Protein 5JD3 (pdb70)

Secondary structure (DSSP, 8-state):
--SSPTT-EEEEEESHHHHTT--TTT-S-SSSSSSTTSHHHHHHHHHHHH-GGG--EEEEEE-TT--HHHHHHHHHHHTGGG--SEEEEE--HHHHHHHHHSTT-GGG---HHHHHHHHHHHHHHHGGGSSEEEEEPP--S---TTSHHHHHHHHHHHHHHHHHHHHT-EEE-HHHHHHHHTTTS-GGGT-TTSSS--HHHHHHHHHHHHHHTT-S--/--SSPTT-EEEEEESHHHHTT--TTT-S-SSSSSSTTSHHHHHHHHHHHH-GGG-PEEEEEE-TT--HHHHHHHHHHHTGGG--SEEEEE--HHHHHHHHHSTT-GGG---HHHHHHHHHHHHHHHTTTSSEEEEEPP------TTSHHHHHHHHHHHHHHHHHHHHT-EEE-HHHHHHHHTTTS-HHHH-TTSSS--HHHHHHHHHHHHHHTT-S--/--SSPTT-EEEEEESHHHHTT--TTSSS-SSSSSSTTSHHHHHHHHHHHH-TTT--EEEEEE-TT--HHHHHHTHHHHTGGG--SEEEEE--HHHHHHHHHS-S-GGG---HHHHHHHHHHHHHHHGGGSSEEEEEPP----S-TTSHHHHHHHHHHHHHHHHHHHHT-EEE-HHHHHHHHTTTS-GGGT-TTSSS--HHHHHHHHHHHHHHTT-S--/--SSPTT-EEEEEESHHHHTT--TTTTSSSSSSSSTTSHHHHHHHHHHHH-GGG--EEEEEE-TT--HHHHHHHHHHHTGGG--SEEEEE--HHHHHHHHHSTT-TTS---HHHHHHHHHHHHHHHTTTSSEEEEEPP------TTSHHHHHHHHHHHHHHHHHHHTTPEEE-HHHHHHHHTTTS-GGGT-TTSSS--HHHHHHHHHHHHHHTT-S--/--SSPTT-EEEEEESHHHHTT--TTTTS-SSSSSSTTSHHHHHHHHHHHH-TTT--EEEEEE-TT--HHHHHHSHHHHTGGG--SEEEEE--HHHHHHHHHSTT-TTTS--HHHHHHHHHHHHHHHTTTSSEEEEEPP------TTSHHHHHHHHHHHHHHHHHHHHT-EEE-HHHHHHHHTTTS-GGGT-TTSSS--HHHHHHHHHHHHHHTT-S--/--SSPTT-EEEEEESHHHHTT--GGGTS-SSSSSSTTSHHHHHHHHHHHH-GGG--EEEE---TT--HHHHHHSHHHHTGGG--SEEEEE--HHHHHHHHHSTT-TTT---HHHHHHHHHHHHHHHGGGSSEEEEEPP----S-TTSHHHHHHHHHHHHHHHHHHHHT-EEE-HHHHHHHHTTTS-GGGT-TTSSS--HHHHHHHHHHHHHHTT-S--/--SPTT-EEEEEESHHHHTT--GGGTT-SSSSSSTTSHHHHHHHHHHHH-GGG--EEEE---TT--HHHHHHSHHHHTGGG--SEEEEE--HHHHHHHHHSTT-GGGS--HHHHHHHHHHHHHHHGGGSSEEEEEPP------TTSHHHHHHHHHHHHHHHHHHHHT-EEE-HHHHHHHHTTTS-GGGT-TTSSS--HHHHHHHHHHHHHHTT-S--/--SSPTT-EEEEEESHHHHTT--GGGTT-SSSSSSTTSHHHHHHHHHHHH-TTT--EEEE---TT--HHHHHHTHHHHTGGG--SEEEEE--HHHHHHHHHSTT-TTT---HHHHHHHHHHHHHHHTTTSS-EEEEPP----S-TTSHHHHHHHHHHHHHHHHHHHHT-EEE-HHHHHHHHTTTS-GGGT-TTSSS--HHHHHHHHHHHHHHHT-S--

CATH classification: 3.40.50.1110

Nearest PDB structures (foldseek):
  5jd3-assembly1_A  TM=1.001E+00  e=4.676E-44  uncultured bacterium
  5bn1-assembly1_A  TM=9.820E-01  e=1.438E-30  Geobacillus stearothermophilus
  3rjt-assembly1_B  TM=9.812E-01  e=4.838E-30  Alicyclobacillus acidocaldarius subsp. acidocaldarius DSM 446
  4jhl-assembly1_A  TM=9.869E-01  e=8.873E-30  Geobacillus stearothermophilus
  4oao-assembly1_B  TM=9.706E-01  e=1.441E-29  Geobacillus stearothermophilus

Structure (mmCIF, N/CA/C/O backbone):
data_5JD3
#
_entry.id   5JD3
#
_cell.length_a   66.591
_cell.length_b   129.452
_cell.length_c   129.848
_cell.angle_alpha   90.00
_cell.angle_beta   97.49
_cell.angle_gamma   90.00
#
_symmetry.space_group_name_H-M   'P 1 21 1'
#
loop_
_entity.id
_entity.type
_entity.pdbx_description
1 polymer LAE5
2 non-polymer 'CHLORIDE ION'
3 non-polymer DI(HYDROXYETHYL)ETHER
4 non-polymer 'SULFATE ION'
5 water water
#
loop_
_atom_site.group_PDB
_atom_site.id
_atom_site.type_symbol
_atom_site.label_atom_id
_atom_site.label_alt_id
_atom_site.label_comp_id
_atom_site.label_asym_id
_atom_site.label_entity_id
_atom_site.label_seq_id
_atom_site.pdbx_PDB_ins_code
_atom_site.Cartn_x
_atom_site.Cartn_y
_atom_site.Cartn_z
_atom_site.occupancy
_atom_site.B_iso_or_equiv
_atom_site.auth_seq_id
_atom_site.auth_comp_id
_atom_site.auth_asym_id
_atom_site.auth_atom_id
_atom_site.pdbx_PDB_model_num
ATOM 1 N N . GLY A 1 21 ? -2.833 -36.866 9.695 1.00 67.19 0 GLY A N 1
ATOM 2 C CA . GLY A 1 21 ? -3.618 -35.653 9.550 1.00 66.16 0 GLY A CA 1
ATOM 3 C C . GLY A 1 21 ? -4.796 -35.603 10.501 1.00 64.66 0 GLY A C 1
ATOM 4 O O . GLY A 1 21 ? -5.793 -36.292 10.292 1.00 63.10 0 GLY A O 1
ATOM 5 N N . MET A 1 22 ? -4.679 -34.783 11.525 1.00 65.61 1 MET A N 1
ATOM 6 C CA . MET A 1 22 ? -5.720 -34.646 12.512 1.00 63.31 1 MET A CA 1
ATOM 7 C C . MET A 1 22 ? -6.989 -34.078 11.930 1.00 54.40 1 MET A C 1
ATOM 8 O O . MET A 1 22 ? -8.046 -34.495 12.252 1.00 53.51 1 MET A O 1
ATOM 13 N N . TYR A 1 23 ? -6.862 -33.152 11.032 1.00 48.10 2 TYR A N 1
ATOM 14 C CA . TYR A 1 23 ? -7.994 -32.481 10.410 1.00 44.91 2 TYR A CA 1
ATOM 15 C C . TYR A 1 23 ? -8.756 -33.451 9.516 1.00 40.66 2 TYR A C 1
ATOM 16 O O . TYR A 1 23 ? -9.978 -33.369 9.381 1.00 36.28 2 TYR A O 1
ATOM 25 N N . PHE A 1 24 ? -8.018 -34.379 8.917 1.00 41.42 3 PHE A N 1
ATOM 26 C CA . PHE A 1 24 ? -8.590 -35.347 7.992 1.00 38.00 3 PHE A CA 1
ATOM 27 C C . PHE A 1 24 ? -8.988 -36.641 8.690 1.00 35.83 3 PHE A C 1
ATOM 28 O O . PHE A 1 24 ? -8.226 -37.187 9.487 1.00 34.95 3 PHE A O 1
ATOM 36 N N . ALA A 1 25 ? -10.186 -37.129 8.390 1.00 34.50 4 ALA A N 1
ATOM 37 C CA . ALA A 1 25 ? -10.606 -38.438 8.868 1.00 35.70 4 ALA A CA 1
ATOM 38 C C . ALA A 1 25 ? -9.813 -39.512 8.134 1.00 36.13 4 ALA A C 1
ATOM 39 O O . ALA A 1 25 ? -9.384 -39.304 6.999 1.00 36.61 4 ALA A O 1
ATOM 41 N N . ALA A 1 26 ? -9.610 -40.653 8.782 1.00 34.64 5 ALA A N 1
ATOM 42 C CA . ALA A 1 26 ? -8.833 -41.734 8.188 1.00 33.71 5 ALA A CA 1
ATOM 43 C C . ALA A 1 26 ? -9.534 -42.317 6.965 1.00 35.88 5 ALA A C 1
ATOM 44 O O . ALA A 1 26 ? -10.756 -42.456 6.946 1.00 38.90 5 ALA A O 1
ATOM 46 N N . GLY A 1 27 ? -8.750 -42.648 5.944 1.00 33.61 6 GLY A N 1
ATOM 47 C CA . GLY A 1 27 ? -9.282 -43.254 4.737 1.00 36.37 6 GLY A CA 1
ATOM 48 C C . GLY A 1 27 ? -10.027 -42.284 3.841 1.00 39.22 6 GLY A C 1
ATOM 49 O O . GLY A 1 27 ? -10.767 -42.697 2.949 1.00 44.78 6 GLY A O 1
ATOM 50 N N . SER A 1 28 ? -9.829 -40.990 4.074 1.00 37.08 7 SER A N 1
ATOM 51 C CA . SER A 1 28 ? -10.517 -39.960 3.303 1.00 35.07 7 SER A CA 1
ATOM 52 C C . SER A 1 28 ? -9.797 -39.655 1.994 1.00 35.16 7 SER A C 1
ATOM 53 O O . SER A 1 28 ? -8.589 -39.860 1.879 1.00 35.65 7 SER A O 1
ATOM 56 N N . LYS A 1 29 ? -10.545 -39.164 1.010 1.00 33.64 8 LYS A N 1
ATOM 57 C CA . LYS A 1 29 ? -9.951 -38.745 -0.254 1.00 33.77 8 LYS A CA 1
ATOM 58 C C . LYS A 1 29 ? -9.937 -37.226 -0.382 1.00 29.86 8 LYS A C 1
ATOM 59 O O . LYS A 1 29 ? -10.983 -36.578 -0.341 1.00 29.91 8 LYS A O 1
ATOM 65 N N . LEU A 1 30 ? -8.742 -36.667 -0.540 1.00 26.64 9 LEU A N 1
ATOM 66 C CA . LEU A 1 30 ? -8.579 -35.229 -0.701 1.00 28.51 9 LEU A CA 1
ATOM 67 C C . LEU A 1 30 ? -8.264 -34.863 -2.148 1.00 30.51 9 LEU A C 1
ATOM 68 O O . LEU A 1 30 ? -7.289 -35.347 -2.723 1.00 27.46 9 LEU A O 1
ATOM 73 N N . VAL A 1 31 ? -9.096 -34.006 -2.731 1.00 31.92 10 VAL A N 1
ATOM 74 C CA . VAL A 1 31 ? -8.869 -33.524 -4.086 1.00 30.55 10 VAL A CA 1
ATOM 75 C C . VAL A 1 31 ? -8.335 -32.097 -4.057 1.00 32.40 10 VAL A C 1
ATOM 76 O O . VAL A 1 31 ? -8.986 -31.191 -3.537 1.00 35.13 10 VAL A O 1
ATOM 80 N N . ILE A 1 32 ? -7.142 -31.907 -4.611 1.00 26.37 11 ILE A N 1
ATOM 81 C CA . ILE A 1 32 ? -6.514 -30.593 -4.649 1.00 27.45 11 ILE A CA 1
ATOM 82 C C . ILE A 1 32 ? -6.499 -30.050 -6.073 1.00 26.31 11 ILE A C 1
ATOM 83 O O . ILE A 1 32 ? -5.910 -30.650 -6.973 1.00 21.56 11 ILE A O 1
ATOM 88 N N . ILE A 1 33 ? -7.151 -28.908 -6.270 1.00 26.40 12 ILE A N 1
ATOM 89 C CA . ILE A 1 33 ? -7.332 -28.347 -7.602 1.00 30.40 12 ILE A CA 1
ATOM 90 C C . ILE A 1 33 ? -6.802 -26.913 -7.673 1.00 32.56 12 ILE A C 1
ATOM 91 O O . ILE A 1 33 ? -6.909 -26.153 -6.710 1.00 32.18 12 ILE A O 1
ATOM 96 N N . GLY A 1 34 ? -6.209 -26.554 -8.809 1.00 32.82 13 GLY A N 1
ATOM 97 C CA . GLY A 1 34 ? -5.663 -25.221 -8.992 1.00 30.64 13 GLY A CA 1
ATOM 98 C C . GLY A 1 34 ? -4.896 -25.051 -10.291 1.00 32.82 13 GLY A C 1
ATOM 99 O O . GLY A 1 34 ? -5.163 -25.739 -11.276 1.00 33.70 13 GLY A O 1
ATOM 100 N N . ASP A 1 35 ? -3.937 -24.128 -10.290 1.00 31.00 14 ASP A N 1
ATOM 101 C CA . ASP A 1 35 ? -3.150 -23.838 -11.485 1.00 28.60 14 ASP A CA 1
ATOM 102 C C . ASP A 1 35 ? -1.875 -24.679 -11.556 1.00 24.21 14 ASP A C 1
ATOM 103 O O . ASP A 1 35 ? -1.838 -25.804 -11.058 1.00 26.28 14 ASP A O 1
ATOM 108 N N . SER A 1 36 ? -0.836 -24.127 -12.178 1.00 23.49 15 SER A N 1
ATOM 109 C CA . SER A 1 36 ? 0.407 -24.864 -12.404 1.00 29.49 15 SER A CA 1
ATOM 110 C C . SER A 1 36 ? 1.142 -25.170 -11.106 1.00 32.89 15 SER A C 1
ATOM 111 O O . SER A 1 36 ? 1.911 -26.128 -11.032 1.00 35.39 15 SER A O 1
ATOM 114 N N . ILE A 1 37 ? 0.909 -24.349 -10.087 1.00 33.05 16 ILE A N 1
ATOM 115 C CA . ILE A 1 37 ? 1.520 -24.567 -8.783 1.00 31.55 16 ILE A CA 1
ATOM 116 C C . ILE A 1 37 ? 0.975 -25.858 -8.175 1.00 25.73 16 ILE A C 1
ATOM 117 O O . ILE A 1 37 ? 1.673 -26.556 -7.440 1.00 25.75 16 ILE A O 1
ATOM 122 N N . THR A 1 38 ? -0.273 -26.177 -8.504 1.00 25.03 17 THR A N 1
ATOM 123 C CA . THR A 1 38 ? -0.869 -27.447 -8.110 1.00 22.52 17 THR A CA 1
ATOM 124 C C . THR A 1 38 ? -0.494 -28.538 -9.112 1.00 22.81 17 THR A C 1
ATOM 125 O O . THR A 1 38 ? -0.129 -29.649 -8.726 1.00 20.20 17 THR A O 1
ATOM 129 N N . ASP A 1 39 ? -0.589 -28.200 -10.396 1.00 23.75 18 ASP A N 1
ATOM 130 C CA . ASP A 1 39 ? -0.238 -29.105 -11.491 1.00 25.50 18 ASP A CA 1
ATOM 131 C C . ASP A 1 39 ? 1.160 -29.685 -11.307 1.00 25.60 18 ASP A C 1
ATOM 132 O O . ASP A 1 39 ? 1.324 -30.898 -11.173 1.00 28.28 18 ASP A O 1
ATOM 137 N N . ALA A 1 40 ? 2.158 -28.805 -11.316 1.00 24.48 19 ALA A N 1
ATOM 138 C CA . ALA A 1 40 ? 3.554 -29.177 -11.089 1.00 27.30 19 ALA A CA 1
ATOM 139 C C . ALA A 1 40 ? 4.062 -30.231 -12.075 1.00 25.92 19 ALA A C 1
ATOM 140 O O . ALA A 1 40 ? 4.950 -31.018 -11.748 1.00 24.48 19 ALA A O 1
ATOM 142 N N . GLY A 1 41 ? 3.495 -30.241 -13.277 1.00 24.72 20 GLY A N 1
ATOM 143 C CA . GLY A 1 41 ? 3.973 -31.108 -14.340 1.00 27.67 20 GLY A CA 1
ATOM 144 C C . GLY A 1 41 ? 3.527 -32.555 -14.245 1.00 31.28 20 GLY A C 1
ATOM 145 O O . GLY A 1 41 ? 4.209 -33.452 -14.739 1.00 36.87 20 GLY A O 1
ATOM 146 N N . ARG A 1 42 ? 2.380 -32.784 -13.614 1.00 30.10 21 ARG A N 1
ATOM 147 C CA . ARG A 1 42 ? 1.826 -34.130 -13.504 1.00 32.09 21 ARG A CA 1
ATOM 148 C C . ARG A 1 42 ? 1.421 -34.663 -14.874 1.00 31.69 21 ARG A C 1
ATOM 149 O O . ARG A 1 42 ? 1.213 -33.894 -15.812 1.00 32.82 21 ARG A O 1
ATOM 157 N N . ASP A 1 43 ? 1.316 -35.982 -14.987 1.00 32.09 22 ASP A N 1
ATOM 158 C CA . ASP A 1 43 ? 0.779 -36.592 -16.196 1.00 38.55 22 ASP A CA 1
ATOM 159 C C . ASP A 1 43 ? -0.742 -36.585 -16.114 1.00 35.67 22 ASP A C 1
ATOM 160 O O . ASP A 1 43 ? -1.334 -37.361 -15.364 1.00 34.16 22 ASP A O 1
ATOM 165 N N . LYS A 1 44 ? -1.367 -35.702 -16.885 1.00 35.13 23 LYS A N 1
ATOM 166 C CA . LYS A 1 44 ? -2.813 -35.511 -16.821 1.00 37.34 23 LYS A CA 1
ATOM 167 C C . LYS A 1 44 ? -3.586 -36.713 -17.357 1.00 43.75 23 LYS A C 1
ATOM 168 O O . LYS A 1 44 ? -4.786 -36.844 -17.116 1.00 48.01 23 LYS A O 1
ATOM 174 N N . GLY A 1 45 ? -2.895 -37.588 -18.081 1.00 43.03 24 GLY A N 1
ATOM 175 C CA . GLY A 1 45 ? -3.520 -38.771 -18.642 1.00 44.14 24 GLY A CA 1
ATOM 176 C C . GLY A 1 45 ? -3.926 -39.787 -17.591 1.00 48.31 24 GLY A C 1
ATOM 177 O O . GLY A 1 45 ? -4.682 -40.716 -17.876 1.00 52.38 24 GLY A O 1
ATOM 178 N N . ILE A 1 46 ? -3.427 -39.611 -16.371 1.00 50.35 25 ILE A N 1
ATOM 179 C CA . ILE A 1 46 ? -3.716 -40.543 -15.287 1.00 56.41 25 ILE A CA 1
ATOM 180 C C . ILE A 1 46 ? -4.936 -40.102 -14.481 1.00 56.14 25 ILE A C 1
ATOM 181 O O . ILE A 1 46 ? -5.693 -40.934 -13.982 1.00 61.10 25 ILE A O 1
ATOM 186 N N . GLY A 1 47 ? -5.118 -38.791 -14.350 1.00 52.03 26 GLY A N 1
ATOM 187 C CA . GLY A 1 47 ? -6.311 -38.251 -13.723 1.00 50.42 26 GLY A CA 1
ATOM 188 C C . GLY A 1 47 ? -6.174 -37.877 -12.259 1.00 48.11 26 GLY A C 1
ATOM 189 O O . GLY A 1 47 ? -7.171 -37.787 -11.543 1.00 47.96 26 GLY A O 1
ATOM 190 N N . GLY A 1 48 ? -4.944 -37.657 -11.807 1.00 46.63 27 GLY A N 1
ATOM 191 C CA . GLY A 1 48 ? -4.714 -37.226 -10.439 1.00 46.18 27 GLY A CA 1
ATOM 192 C C . GLY A 1 48 ? -4.269 -38.335 -9.507 1.00 48.96 27 GLY A C 1
ATOM 193 O O . GLY A 1 48 ? -3.483 -38.102 -8.590 1.00 50.84 27 GLY A O 1
ATOM 194 N N . GLU A 1 49 ? -4.782 -39.541 -9.729 1.00 50.39 28 GLU A N 1
ATOM 195 C CA . GLU A 1 49 ? -4.362 -40.702 -8.952 1.00 49.27 28 GLU A CA 1
ATOM 196 C C . GLU A 1 49 ? -3.700 -41.723 -9.864 1.00 47.55 28 GLU A C 1
ATOM 197 O O . GLU A 1 49 ? -4.228 -42.034 -10.929 1.00 51.13 28 GLU A O 1
ATOM 203 N N . GLY A 1 50 ? -2.558 -42.257 -9.444 1.00 43.71 29 GLY A N 1
ATOM 204 C CA . GLY A 1 50 ? -1.868 -43.246 -10.250 1.00 44.42 29 GLY A CA 1
ATOM 205 C C . GLY A 1 50 ? -0.514 -43.686 -9.728 1.00 45.67 29 GLY A C 1
ATOM 206 O O . GLY A 1 50 ? -0.143 -43.398 -8.591 1.00 45.38 29 GLY A O 1
ATOM 207 N N . LEU A 1 51 ? 0.229 -44.379 -10.585 1.00 46.30 30 LEU A N 1
ATOM 208 C CA . LEU A 1 51 ? 1.483 -45.014 -10.195 1.00 49.34 30 LEU A CA 1
ATOM 209 C C . LEU A 1 51 ? 2.715 -44.132 -10.399 1.00 56.46 30 LEU A C 1
ATOM 210 O O . LEU A 1 51 ? 3.569 -44.042 -9.516 1.00 64.44 30 LEU A O 1
ATOM 215 N N . PHE A 1 52 ? 2.812 -43.486 -11.558 1.00 55.08 31 PHE A N 1
ATOM 216 C CA . PHE A 1 52 ? 4.006 -42.711 -11.884 1.00 55.75 31 PHE A CA 1
ATOM 217 C C . PHE A 1 52 ? 3.689 -41.292 -12.351 1.00 51.67 31 PHE A C 1
ATOM 218 O O . PHE A 1 52 ? 3.012 -41.095 -13.359 1.00 50.48 31 PHE A O 1
ATOM 226 N N . ASN A 1 53 ? 4.207 -40.314 -11.611 1.00 40.83 32 ASN A N 1
ATOM 227 C CA . ASN A 1 53 ? 3.992 -38.893 -11.881 1.00 40.17 32 ASN A CA 1
ATOM 228 C C . ASN A 1 53 ? 2.512 -38.534 -11.988 1.00 39.58 32 ASN A C 1
ATOM 229 O O . ASN A 1 53 ? 2.073 -37.935 -12.969 1.00 41.16 32 ASN A O 1
ATOM 234 N N . ALA A 1 54 ? 1.746 -38.908 -10.970 1.00 39.07 33 ALA A N 1
ATOM 235 C CA . ALA A 1 54 ? 0.331 -38.569 -10.921 1.00 40.51 33 ALA A CA 1
ATOM 236 C C . ALA A 1 54 ? 0.120 -37.276 -10.144 1.00 31.60 33 ALA A C 1
ATOM 237 O O . ALA A 1 54 ? -0.918 -36.628 -10.272 1.00 32.91 33 ALA A O 1
ATOM 239 N N . HIS A 1 55 ? 1.115 -36.903 -9.344 1.00 32.01 34 HIS A N 1
ATOM 240 C CA . HIS A 1 55 ? 1.013 -35.728 -8.485 1.00 32.79 34 HIS A CA 1
ATOM 241 C C . HIS A 1 55 ? 2.013 -34.637 -8.858 1.00 30.65 34 HIS A C 1
ATOM 242 O O . HIS A 1 55 ? 1.987 -33.545 -8.292 1.00 28.73 34 HIS A O 1
ATOM 249 N N . GLY A 1 56 ? 2.893 -34.934 -9.807 1.00 32.15 35 GLY A N 1
ATOM 250 C CA . GLY A 1 56 ? 3.896 -33.973 -10.227 1.00 35.79 35 GLY A CA 1
ATOM 251 C C . GLY A 1 56 ? 5.075 -33.919 -9.275 1.00 34.93 35 GLY A C 1
ATOM 252 O O . GLY A 1 56 ? 5.348 -34.880 -8.555 1.00 33.95 35 GLY A O 1
ATOM 253 N N . SER A 1 57 ? 5.774 -32.789 -9.270 1.00 34.98 36 SER A N 1
ATOM 254 C CA . SER A 1 57 ? 6.949 -32.620 -8.422 1.00 33.97 36 SER A CA 1
ATOM 255 C C . SER A 1 57 ? 6.850 -31.353 -7.577 1.00 32.79 36 SER A C 1
ATOM 256 O O . SER A 1 57 ? 7.862 -30.725 -7.263 1.00 36.51 36 SER A O 1
ATOM 259 N N . GLY A 1 58 ? 5.626 -30.986 -7.210 1.00 29.88 37 GLY A N 1
ATOM 260 C CA . GLY A 1 58 ? 5.387 -29.786 -6.428 1.00 32.11 37 GLY A CA 1
ATOM 261 C C . GLY A 1 58 ? 4.905 -30.085 -5.021 1.00 31.24 37 GLY A C 1
ATOM 262 O O . GLY A 1 58 ? 5.190 -31.150 -4.475 1.00 30.62 37 GLY A O 1
ATOM 263 N N . TYR A 1 59 ? 4.163 -29.147 -4.438 1.00 27.42 38 TYR A N 1
ATOM 264 C CA . TYR A 1 59 ? 3.747 -29.263 -3.043 1.00 28.33 38 TYR A CA 1
ATOM 265 C C . TYR A 1 59 ? 2.732 -30.384 -2.838 1.00 27.26 38 TYR A C 1
ATOM 266 O O . TYR A 1 59 ? 2.689 -30.997 -1.772 1.00 25.67 38 TYR A O 1
ATOM 275 N N . VAL A 1 60 ? 1.918 -30.649 -3.856 1.00 26.25 39 VAL A N 1
ATOM 276 C CA . VAL A 1 60 ? 0.943 -31.732 -3.786 1.00 25.10 39 VAL A CA 1
ATOM 277 C C . VAL A 1 60 ? 1.656 -33.071 -3.618 1.00 24.06 39 VAL A C 1
ATOM 278 O O . VAL A 1 60 ? 1.258 -33.900 -2.799 1.00 20.79 39 VAL A O 1
ATOM 282 N N . ALA A 1 61 ? 2.721 -33.269 -4.389 1.00 21.29 40 ALA A N 1
ATOM 283 C CA . ALA A 1 61 ? 3.537 -34.471 -4.273 1.00 21.97 40 ALA A CA 1
ATOM 284 C C . ALA A 1 61 ? 4.253 -34.505 -2.927 1.00 24.34 40 ALA A C 1
ATOM 285 O O . ALA A 1 61 ? 4.487 -35.574 -2.363 1.00 25.88 40 ALA A O 1
ATOM 287 N N . LEU A 1 62 ? 4.598 -33.327 -2.419 1.00 26.39 41 LEU A N 1
ATOM 288 C CA . LEU A 1 62 ? 5.243 -33.212 -1.117 1.00 25.63 41 LEU A CA 1
ATOM 289 C C . LEU A 1 62 ? 4.278 -33.582 0.001 1.00 28.68 41 LEU A C 1
ATOM 290 O O . LEU A 1 62 ? 4.650 -34.273 0.949 1.00 29.32 41 LEU A O 1
ATOM 295 N N . LEU A 1 63 ? 3.037 -33.117 -0.119 1.00 26.71 42 LEU A N 1
ATOM 296 C CA . LEU A 1 63 ? 1.991 -33.458 0.838 1.00 25.65 42 LEU A CA 1
ATOM 297 C C . LEU A 1 63 ? 1.755 -34.961 0.863 1.00 26.90 42 LEU A C 1
ATOM 298 O O . LEU A 1 63 ? 1.668 -35.568 1.929 1.00 25.79 42 LEU A O 1
ATOM 303 N N . ASN A 1 64 ? 1.659 -35.554 -0.323 1.00 26.21 43 ASN A N 1
ATOM 304 C CA . ASN A 1 64 ? 1.415 -36.984 -0.453 1.00 24.74 43 ASN A CA 1
ATOM 305 C C . ASN A 1 64 ? 2.532 -37.811 0.178 1.00 26.04 43 ASN A C 1
ATOM 306 O O . ASN A 1 64 ? 2.273 -38.796 0.869 1.00 30.26 43 ASN A O 1
ATOM 311 N N . ALA A 1 65 ? 3.774 -37.399 -0.057 1.00 23.32 44 ALA A N 1
ATOM 312 C CA . ALA A 1 65 ? 4.930 -38.086 0.508 1.00 24.11 44 ALA A CA 1
ATOM 313 C C . ALA A 1 65 ? 4.974 -37.929 2.024 1.00 28.06 44 ALA A C 1
ATOM 314 O O . ALA A 1 65 ? 5.213 -38.893 2.751 1.00 31.28 44 ALA A O 1
ATOM 316 N N . HIS A 1 66 ? 4.741 -36.705 2.488 1.00 28.73 45 HIS A N 1
ATOM 317 C CA . HIS A 1 66 ? 4.754 -36.383 3.911 1.00 28.14 45 HIS A CA 1
ATOM 318 C C . HIS A 1 66 ? 3.717 -37.189 4.686 1.00 29.41 45 HIS A C 1
ATOM 319 O O . HIS A 1 66 ? 4.019 -37.771 5.728 1.00 32.78 45 HIS A O 1
ATOM 326 N N . LEU A 1 67 ? 2.493 -37.216 4.170 1.00 27.66 46 LEU A N 1
ATOM 327 C CA . LEU A 1 67 ? 1.390 -37.892 4.843 1.00 26.80 46 LEU A CA 1
ATOM 328 C C . LEU A 1 67 ? 1.582 -39.405 4.877 1.00 27.21 46 LEU A C 1
ATOM 329 O O . LEU A 1 67 ? 1.226 -40.058 5.856 1.00 31.36 46 LEU A O 1
ATOM 334 N N . PHE A 1 68 ? 2.146 -39.961 3.810 1.00 23.26 47 PHE A N 1
ATOM 335 C CA . PHE A 1 68 ? 2.420 -41.393 3.761 1.00 24.84 47 PHE A CA 1
ATOM 336 C C . PHE A 1 68 ? 3.541 -41.788 4.715 1.00 28.37 47 PHE A C 1
ATOM 337 O O . PHE A 1 68 ? 3.434 -42.781 5.430 1.00 32.32 47 PHE A O 1
ATOM 345 N N . ALA A 1 69 ? 4.615 -41.005 4.723 1.00 27.35 48 ALA A N 1
ATOM 346 C CA . ALA A 1 69 ? 5.800 -41.340 5.505 1.00 26.81 48 ALA A CA 1
ATOM 347 C C . ALA A 1 69 ? 5.580 -41.173 7.006 1.00 24.55 48 ALA A C 1
ATOM 348 O O . ALA A 1 69 ? 6.060 -41.982 7.801 1.00 29.90 48 ALA A O 1
ATOM 350 N N . ARG A 1 70 ? 4.858 -40.126 7.392 1.00 24.69 49 ARG A N 1
ATOM 351 C CA . ARG A 1 70 ? 4.659 -39.819 8.806 1.00 28.64 49 ARG A CA 1
ATOM 352 C C . ARG A 1 70 ? 3.354 -40.385 9.354 1.00 28.75 49 ARG A C 1
ATOM 353 O O . ARG A 1 70 ? 3.246 -40.664 10.548 1.00 30.63 49 ARG A O 1
ATOM 361 N N . PHE A 1 71 ? 2.362 -40.544 8.485 1.00 27.29 50 PHE A N 1
ATOM 362 C CA . PHE A 1 71 ? 1.082 -41.108 8.900 1.00 27.16 50 PHE A CA 1
ATOM 363 C C . PHE A 1 71 ? 0.613 -42.233 7.977 1.00 30.34 50 PHE A C 1
ATOM 364 O O . PHE A 1 71 ? -0.421 -42.099 7.322 1.00 34.41 50 PHE A O 1
ATOM 372 N N . PRO A 1 72 ? 1.367 -43.347 7.920 1.00 31.98 51 PRO A N 1
ATOM 373 C CA . PRO A 1 72 ? 0.942 -44.470 7.076 1.00 32.61 51 PRO A CA 1
ATOM 374 C C . PRO A 1 72 ? -0.420 -45.022 7.485 1.00 34.43 51 PRO A C 1
ATOM 375 O O . PRO A 1 72 ? -1.184 -45.473 6.632 1.00 32.63 51 PRO A O 1
ATOM 379 N N . GLU A 1 73 ? -0.713 -44.976 8.781 1.00 33.13 52 GLU A N 1
ATOM 380 C CA . GLU A 1 73 ? -1.955 -45.524 9.315 1.00 37.61 52 GLU A CA 1
ATOM 381 C C . GLU A 1 73 ? -3.177 -44.736 8.854 1.00 32.76 52 GLU A C 1
ATOM 382 O O . GLU A 1 73 ? -4.272 -45.286 8.736 1.00 34.68 52 GLU A O 1
ATOM 388 N N . ARG A 1 74 ? -2.984 -43.447 8.599 1.00 28.76 53 ARG A N 1
ATOM 389 C CA . ARG A 1 74 ? -4.094 -42.550 8.298 1.00 36.20 53 ARG A CA 1
ATOM 390 C C . ARG A 1 74 ? -4.716 -42.853 6.932 1.00 33.68 53 ARG A C 1
ATOM 391 O O . ARG A 1 74 ? -5.895 -42.573 6.706 1.00 32.64 53 ARG A O 1
ATOM 399 N N . ARG A 1 75 ? -3.918 -43.432 6.036 1.00 29.06 54 ARG A N 1
ATOM 400 C CA . ARG A 1 75 ? -4.389 -43.901 4.729 1.00 30.35 54 ARG A CA 1
ATOM 401 C C . ARG A 1 75 ? -5.144 -42.830 3.941 1.00 32.05 54 ARG A C 1
ATOM 402 O O . ARG A 1 75 ? -6.298 -43.026 3.557 1.00 28.18 54 ARG A O 1
ATOM 410 N N . LEU A 1 76 ? -4.484 -41.703 3.697 1.00 32.60 55 LEU A N 1
ATOM 411 C CA . LEU A 1 76 ? -5.106 -40.596 2.980 1.00 32.79 55 LEU A CA 1
ATOM 412 C C . LEU A 1 76 ? -4.879 -40.700 1.476 1.00 30.73 55 LEU A C 1
ATOM 413 O O . LEU A 1 76 ? -3.763 -40.942 1.016 1.00 28.20 55 LEU A O 1
ATOM 418 N N . ARG A 1 77 ? -5.954 -40.503 0.721 1.00 31.58 56 ARG A N 1
ATOM 419 C CA . ARG A 1 77 ? -5.935 -40.647 -0.729 1.00 31.10 56 ARG A CA 1
ATOM 420 C C . ARG A 1 77 ? -5.964 -39.279 -1.409 1.00 32.63 56 ARG A C 1
ATOM 421 O O . ARG A 1 77 ? -7.012 -38.643 -1.493 1.00 35.27 56 ARG A O 1
ATOM 429 N N . LEU A 1 78 ? -4.809 -38.828 -1.891 1.00 28.59 57 LEU A N 1
ATOM 430 C CA . LEU A 1 78 ? -4.700 -37.493 -2.471 1.00 28.15 57 LEU A CA 1
ATOM 431 C C . LEU A 1 78 ? -4.817 -37.499 -3.992 1.00 25.60 57 LEU A C 1
ATOM 432 O O . LEU A 1 78 ? -4.276 -38.375 -4.667 1.00 23.69 57 LEU A O 1
ATOM 437 N N . VAL A 1 79 ? -5.531 -36.508 -4.521 1.00 26.30 58 VAL A N 1
ATOM 438 C CA . VAL A 1 79 ? -5.734 -36.374 -5.959 1.00 29.87 58 VAL A CA 1
ATOM 439 C C . VAL A 1 79 ? -5.292 -34.998 -6.450 1.00 30.60 58 VAL A C 1
ATOM 440 O O . VAL A 1 79 ? -5.710 -33.975 -5.907 1.00 29.91 58 VAL A O 1
ATOM 444 N N . ASN A 1 80 ? -4.450 -34.975 -7.478 1.00 25.74 59 ASN A N 1
ATOM 445 C CA . ASN A 1 80 ? -4.003 -33.718 -8.065 1.00 27.84 59 ASN A CA 1
ATOM 446 C C . ASN A 1 80 ? -4.839 -33.353 -9.288 1.00 31.59 59 ASN A C 1
ATOM 447 O O . ASN A 1 80 ? -4.817 -34.053 -10.299 1.00 33.89 59 ASN A O 1
ATOM 452 N N . GLN A 1 81 ? -5.572 -32.249 -9.191 1.00 28.98 60 GLN A N 1
ATOM 453 C CA . GLN A 1 81 ? -6.382 -31.773 -10.305 1.00 29.29 60 GLN A CA 1
ATOM 454 C C . GLN A 1 81 ? -5.963 -30.371 -10.733 1.00 28.27 60 GLN A C 1
ATOM 455 O O . GLN A 1 81 ? -6.797 -29.557 -11.128 1.00 30.87 60 GLN A O 1
ATOM 461 N N . GLY A 1 82 ? -4.665 -30.098 -10.655 1.00 25.77 61 GLY A N 1
ATOM 462 C CA . GLY A 1 82 ? -4.134 -28.805 -11.044 1.00 24.22 61 GLY A CA 1
ATOM 463 C C . GLY A 1 82 ? -3.901 -28.689 -12.539 1.00 27.10 61 GLY A C 1
ATOM 464 O O . GLY A 1 82 ? -3.308 -29.575 -13.155 1.00 27.87 61 GLY A O 1
ATOM 465 N N . ASN A 1 83 ? -4.377 -27.592 -13.121 1.00 26.91 62 ASN A N 1
ATOM 466 C CA . ASN A 1 83 ? -4.181 -27.314 -14.542 1.00 28.36 62 ASN A CA 1
ATOM 467 C C . ASN A 1 83 ? -3.470 -25.982 -14.750 1.00 28.56 62 ASN A C 1
ATOM 468 O O . ASN A 1 83 ? -3.943 -24.947 -14.289 1.00 28.56 62 ASN A O 1
ATOM 473 N N . SER A 1 84 ? -2.342 -26.010 -15.453 1.00 29.92 63 SER A N 1
ATOM 474 C CA . SER A 1 84 ? -1.534 -24.811 -15.668 1.00 33.63 63 SER A CA 1
ATOM 475 C C . SER A 1 84 ? -2.293 -23.704 -16.399 1.00 32.53 63 SER A C 1
ATOM 476 O O . SER A 1 84 ? -3.099 -23.972 -17.289 1.00 31.54 63 SER A O 1
ATOM 479 N N . GLY A 1 85 ? -2.029 -22.460 -16.008 1.00 34.33 64 GLY A N 1
ATOM 480 C CA . GLY A 1 85 ? -2.613 -21.302 -16.663 1.00 34.02 64 GLY A CA 1
ATOM 481 C C . GLY A 1 85 ? -4.026 -20.980 -16.214 1.00 30.28 64 GLY A C 1
ATOM 482 O O . GLY A 1 85 ? -4.598 -19.966 -16.615 1.00 31.99 64 GLY A O 1
ATOM 483 N N . ASN A 1 86 ? -4.584 -21.839 -15.368 1.00 27.94 65 ASN A N 1
ATOM 484 C CA . ASN A 1 86 ? -5.978 -21.717 -14.955 1.00 30.73 65 ASN A CA 1
ATOM 485 C C . ASN A 1 86 ? -6.284 -20.506 -14.083 1.00 31.43 65 ASN A C 1
ATOM 486 O O . ASN A 1 86 ? -5.514 -20.149 -13.190 1.00 26.32 65 ASN A O 1
ATOM 491 N N . THR A 1 87 ? -7.421 -19.878 -14.362 1.00 32.56 66 THR A N 1
ATOM 492 C CA . THR A 1 87 ? -7.998 -18.882 -13.473 1.00 30.08 66 THR A CA 1
ATOM 493 C C . THR A 1 87 ? -9.187 -19.524 -12.769 1.00 26.72 66 THR A C 1
ATOM 494 O O . THR A 1 87 ? -9.480 -20.698 -12.994 1.00 25.37 66 THR A O 1
ATOM 498 N N . VAL A 1 88 ? -9.874 -18.764 -11.924 1.00 27.64 67 VAL A N 1
ATOM 499 C CA . VAL A 1 88 ? -11.058 -19.287 -11.252 1.00 28.16 67 VAL A CA 1
ATOM 500 C C . VAL A 1 88 ? -12.174 -19.485 -12.279 1.00 30.39 67 VAL A C 1
ATOM 501 O O . VAL A 1 88 ? -13.105 -20.261 -12.064 1.00 31.14 67 VAL A O 1
ATOM 505 N N . ARG A 1 89 ? -12.056 -18.786 -13.405 1.00 31.86 68 ARG A N 1
ATOM 506 C CA . ARG A 1 89 ? -12.983 -18.934 -14.518 1.00 34.94 68 ARG A CA 1
ATOM 507 C C . ARG A 1 89 ? -12.849 -20.319 -15.145 1.00 34.31 68 ARG A C 1
ATOM 508 O O . ARG A 1 89 ? -13.844 -20.961 -15.481 1.00 34.53 68 ARG A O 1
ATOM 516 N N . ASP A 1 90 ? -11.608 -20.774 -15.291 1.00 33.79 69 ASP A N 1
ATOM 517 C CA . ASP A 1 90 ? -11.328 -22.089 -15.856 1.00 35.97 69 ASP A CA 1
ATOM 518 C C . ASP A 1 90 ? -11.746 -23.208 -14.906 1.00 35.05 69 ASP A C 1
ATOM 519 O O . ASP A 1 90 ? -12.197 -24.267 -15.341 1.00 33.48 69 ASP A O 1
ATOM 524 N N . LEU A 1 91 ? -11.586 -22.965 -13.609 1.00 32.61 70 LEU A N 1
ATOM 525 C CA . LEU A 1 91 ? -11.945 -23.944 -12.588 1.00 33.41 70 LEU A CA 1
ATOM 526 C C . LEU A 1 91 ? -13.437 -24.253 -12.601 1.00 34.35 70 LEU A C 1
ATOM 527 O O . LEU A 1 91 ? -13.842 -25.412 -12.514 1.00 38.08 70 LEU A O 1
ATOM 532 N N . ALA A 1 92 ? -14.248 -23.207 -12.712 1.00 32.92 71 ALA A N 1
ATOM 533 C CA . ALA A 1 92 ? -15.699 -23.348 -12.689 1.00 31.56 71 ALA A CA 1
ATOM 534 C C . ALA A 1 92 ? -16.208 -24.158 -13.877 1.00 37.17 71 ALA A C 1
ATOM 535 O O . ALA A 1 92 ? -17.216 -24.856 -13.776 1.00 39.86 71 ALA A O 1
ATOM 537 N N . ALA A 1 93 ? -15.500 -24.066 -14.998 1.00 34.70 72 ALA A N 1
ATOM 538 C CA . ALA A 1 93 ? -15.917 -24.735 -16.226 1.00 32.44 72 ALA A CA 1
ATOM 539 C C . ALA A 1 93 ? -15.732 -26.249 -16.152 1.00 34.23 72 ALA A C 1
ATOM 540 O O . ALA A 1 93 ? -16.435 -26.999 -16.828 1.00 35.24 72 ALA A O 1
ATOM 542 N N . ARG A 1 94 ? -14.790 -26.696 -15.328 1.00 34.35 73 ARG A N 1
ATOM 543 C CA . ARG A 1 94 ? -14.478 -28.118 -15.237 1.00 33.73 73 ARG A CA 1
ATOM 544 C C . ARG A 1 94 ? -14.747 -28.682 -13.847 1.00 33.11 73 ARG A C 1
ATOM 545 O O . ARG A 1 94 ? -14.370 -29.815 -13.548 1.00 34.61 73 ARG A O 1
ATOM 553 N N . TRP A 1 95 ? -15.406 -27.892 -13.005 1.00 30.35 74 TRP A N 1
ATOM 554 C CA . TRP A 1 95 ? -15.650 -28.273 -11.618 1.00 30.90 74 TRP A CA 1
ATOM 555 C C . TRP A 1 95 ? -16.480 -29.550 -11.507 1.00 36.05 74 TRP A C 1
ATOM 556 O O . TRP A 1 95 ? -16.228 -30.388 -10.642 1.00 38.18 74 TRP A O 1
ATOM 567 N N . GLN A 1 96 ? -17.466 -29.693 -12.387 1.00 36.06 75 GLN A N 1
ATOM 568 C CA . GLN A 1 96 ? -18.356 -30.849 -12.358 1.00 41.58 75 GLN A CA 1
ATOM 569 C C . GLN A 1 96 ? -17.609 -32.164 -12.570 1.00 44.48 75 GLN A C 1
ATOM 570 O O . GLN A 1 96 ? -17.827 -33.133 -11.842 1.00 47.75 75 GLN A O 1
ATOM 576 N N . ASN A 1 97 ? -16.726 -32.193 -13.562 1.00 42.22 76 ASN A N 1
ATOM 577 C CA . ASN A 1 97 ? -16.005 -33.416 -13.898 1.00 43.94 76 ASN A CA 1
ATOM 578 C C . ASN A 1 97 ? -14.759 -33.643 -13.047 1.00 42.17 76 ASN A C 1
ATOM 579 O O . ASN A 1 97 ? -14.391 -34.786 -12.771 1.00 44.54 76 ASN A O 1
ATOM 584 N N . ASP A 1 98 ? -14.111 -32.561 -12.627 1.00 40.01 77 ASP A N 1
ATOM 585 C CA . ASP A 1 98 ? -12.826 -32.675 -11.942 1.00 41.28 77 ASP A CA 1
ATOM 586 C C . ASP A 1 98 ? -12.923 -32.596 -10.418 1.00 41.17 77 ASP A C 1
ATOM 587 O O . ASP A 1 98 ? -11.949 -32.879 -9.721 1.00 40.82 77 ASP A O 1
ATOM 592 N N . VAL A 1 99 ? -14.085 -32.214 -9.899 1.00 39.72 78 VAL A N 1
ATOM 593 C CA . VAL A 1 99 ? -14.273 -32.167 -8.451 1.00 34.38 78 VAL A CA 1
ATOM 594 C C . VAL A 1 99 ? -15.430 -33.057 -8.002 1.00 34.92 78 VAL A C 1
ATOM 595 O O . VAL A 1 99 ? -15.217 -34.066 -7.330 1.00 37.11 78 VAL A O 1
ATOM 599 N N . PHE A 1 100 ? -16.649 -32.681 -8.377 1.00 32.60 79 PHE A N 1
ATOM 600 C CA . PHE A 1 100 ? -17.840 -33.429 -7.983 1.00 37.48 79 PHE A CA 1
ATOM 601 C C . PHE A 1 100 ? -17.831 -34.854 -8.527 1.00 39.78 79 PHE A C 1
ATOM 602 O O . PHE A 1 100 ? -18.274 -35.786 -7.855 1.00 42.72 79 PHE A O 1
ATOM 610 N N . GLY A 1 101 ? -17.316 -35.018 -9.741 1.00 39.38 80 GLY A N 1
ATOM 611 C CA . GLY A 1 101 ? -17.298 -36.313 -10.396 1.00 40.65 80 GLY A CA 1
ATOM 612 C C . GLY A 1 101 ? -16.327 -37.307 -9.787 1.00 44.40 80 GLY A C 1
ATOM 613 O O . GLY A 1 101 ? -16.241 -38.451 -10.232 1.00 49.14 80 GLY A O 1
ATOM 614 N N . LEU A 1 102 ? -15.592 -36.874 -8.767 1.00 41.97 81 LEU A N 1
ATOM 615 C CA . LEU A 1 102 ? -14.630 -37.743 -8.102 1.00 41.28 81 LEU A CA 1
ATOM 616 C C . LEU A 1 102 ? -15.097 -38.117 -6.699 1.00 42.09 81 LEU A C 1
ATOM 617 O O . LEU A 1 102 ? -14.465 -38.930 -6.026 1.00 40.32 81 LEU A O 1
ATOM 622 N N . LYS A 1 103 ? -16.199 -37.549 -6.240 1.00 45.46 82 LYS A N 1
ATOM 623 C CA . LYS A 1 103 ? -16.743 -37.833 -4.913 1.00 45.57 82 LYS A CA 1
ATOM 624 C C . LYS A 1 103 ? -15.772 -37.676 -3.770 1.00 43.10 82 LYS A C 1
ATOM 625 O O . LYS A 1 103 ? -15.511 -38.602 -3.053 1.00 47.20 82 LYS A O 1
ATOM 631 N N . PRO A 1 104 ? -15.209 -36.505 -3.598 1.00 38.19 83 PRO A N 1
ATOM 632 C CA . PRO A 1 104 ? -14.163 -36.357 -2.584 1.00 37.92 83 PRO A CA 1
ATOM 633 C C . PRO A 1 104 ? -14.723 -36.155 -1.181 1.00 37.60 83 PRO A C 1
ATOM 634 O O . PRO A 1 104 ? -15.862 -35.713 -1.025 1.00 38.74 83 PRO A O 1
ATOM 638 N N . ASP A 1 105 ? -13.922 -36.483 -0.173 1.00 36.83 84 ASP A N 1
ATOM 639 C CA . ASP A 1 105 ? -14.286 -36.223 1.213 1.00 37.24 84 ASP A CA 1
ATOM 640 C C . ASP A 1 105 ? -13.832 -34.822 1.599 1.00 35.51 84 ASP A C 1
ATOM 641 O O . ASP A 1 105 ? -14.468 -34.147 2.407 1.00 30.64 84 ASP A O 1
ATOM 646 N N . TYR A 1 106 ? -12.723 -34.396 1.006 1.00 38.93 85 TYR A N 1
ATOM 647 C CA . TYR A 1 106 ? -12.189 -33.060 1.226 1.00 34.38 85 TYR A CA 1
ATOM 648 C C . TYR A 1 106 ? -11.775 -32.430 -0.099 1.00 35.39 85 TYR A C 1
ATOM 649 O O . TYR A 1 106 ? -11.360 -33.127 -1.024 1.00 34.42 85 TYR A O 1
ATOM 658 N N . VAL A 1 107 ? -11.894 -31.110 -0.186 1.00 35.00 86 VAL A N 1
ATOM 659 C CA . VAL A 1 107 ? -11.437 -30.382 -1.362 1.00 31.65 86 VAL A CA 1
ATOM 660 C C . VAL A 1 107 ? -10.527 -29.228 -0.964 1.00 30.12 86 VAL A C 1
ATOM 661 O O . VAL A 1 107 ? -10.914 -28.361 -0.180 1.00 31.40 86 VAL A O 1
ATOM 665 N N . ALA A 1 108 ? -9.313 -29.229 -1.501 1.00 24.29 87 ALA A N 1
ATOM 666 C CA . ALA A 1 108 ? -8.394 -28.118 -1.309 1.00 23.33 87 ALA A CA 1
ATOM 667 C C . ALA A 1 108 ? -8.277 -27.331 -2.607 1.00 28.99 87 ALA A C 1
ATOM 668 O O . ALA A 1 108 ? -8.036 -27.904 -3.669 1.00 25.58 87 ALA A O 1
ATOM 670 N N . MET A 1 109 ? -8.461 -26.019 -2.525 1.00 30.91 88 MET A N 1
ATOM 671 C CA . MET A 1 109 ? -8.405 -25.183 -3.715 1.00 32.28 88 MET A CA 1
ATOM 672 C C . MET A 1 109 ? -7.414 -24.038 -3.565 1.00 35.56 88 MET A C 1
ATOM 673 O O . MET A 1 109 ? -7.410 -23.324 -2.561 1.00 36.17 88 MET A O 1
ATOM 678 N N . MET A 1 110 ? -6.568 -23.879 -4.575 1.00 31.93 89 MET A N 1
ATOM 679 C CA . MET A 1 110 ? -5.631 -22.770 -4.626 1.00 31.01 89 MET A CA 1
ATOM 680 C C . MET A 1 110 ? -5.692 -22.106 -5.994 1.00 30.73 89 MET A C 1
ATOM 681 O O . MET A 1 110 ? -5.222 -22.661 -6.988 1.00 33.50 89 MET A O 1
ATOM 686 N N . ILE A 1 111 ? -6.280 -20.916 -6.041 1.00 28.61 90 ILE A N 1
ATOM 687 C CA . ILE A 1 111 ? -6.483 -20.222 -7.303 1.00 28.19 90 ILE A CA 1
ATOM 688 C C . ILE A 1 111 ? -6.440 -18.710 -7.090 1.00 29.88 90 ILE A C 1
ATOM 689 O O . ILE A 1 111 ? -6.781 -18.215 -6.014 1.00 29.60 90 ILE A O 1
ATOM 694 N N . GLY A 1 112 ? -5.995 -17.978 -8.107 1.00 26.54 91 GLY A N 1
ATOM 695 C CA . GLY A 1 112 ? -5.925 -16.532 -8.015 1.00 29.13 91 GLY A CA 1
ATOM 696 C C . GLY A 1 112 ? -4.664 -15.930 -8.605 1.00 31.77 91 GLY A C 1
ATOM 697 O O . GLY A 1 112 ? -4.664 -14.770 -9.017 1.00 32.29 91 GLY A O 1
ATOM 698 N N . ILE A 1 113 ? -3.590 -16.713 -8.645 1.00 27.16 92 ILE A N 1
ATOM 699 C CA . ILE A 1 113 ? -2.309 -16.230 -9.153 1.00 26.82 92 ILE A CA 1
ATOM 700 C C . ILE A 1 113 ? -2.417 -15.768 -10.604 1.00 28.22 92 ILE A C 1
ATOM 701 O O . ILE A 1 113 ? -2.064 -14.633 -10.926 1.00 28.79 92 ILE A O 1
ATOM 706 N N . ASN A 1 114 ? -2.913 -16.643 -11.473 1.00 21.06 93 ASN A N 1
ATOM 707 C CA . ASN A 1 114 ? -3.087 -16.300 -12.880 1.00 24.86 93 ASN A CA 1
ATOM 708 C C . ASN A 1 114 ? -4.161 -15.237 -13.073 1.00 29.77 93 ASN A C 1
ATOM 709 O O . ASN A 1 114 ? -4.091 -14.434 -14.002 1.00 34.30 93 ASN A O 1
ATOM 714 N N . ASP A 1 115 ? -5.153 -15.240 -12.188 1.00 30.00 94 ASP A N 1
ATOM 715 C CA . ASP A 1 115 ? -6.202 -14.227 -12.202 1.00 34.51 94 ASP A CA 1
ATOM 716 C C . ASP A 1 115 ? -5.601 -12.838 -12.021 1.00 35.41 94 ASP A C 1
ATOM 717 O O . ASP A 1 115 ? -6.043 -11.869 -12.639 1.00 37.40 94 ASP A O 1
ATOM 722 N N . VAL A 1 116 ? -4.581 -12.756 -11.173 1.00 32.10 95 VAL A N 1
ATOM 723 C CA . VAL A 1 116 ? -3.892 -11.501 -10.905 1.00 32.01 95 VAL A CA 1
ATOM 724 C C . VAL A 1 116 ? -2.780 -11.250 -11.921 1.00 30.84 95 VAL A C 1
ATOM 725 O O . VAL A 1 116 ? -2.605 -10.129 -12.401 1.00 29.88 95 VAL A O 1
ATOM 729 N N . TRP A 1 117 ? -2.045 -12.307 -12.254 1.00 30.13 96 TRP A N 1
ATOM 730 C CA . TRP A 1 117 ? -0.843 -12.197 -13.077 1.00 29.50 96 TRP A CA 1
ATOM 731 C C . TRP A 1 117 ? -1.106 -11.631 -14.472 1.00 29.31 96 TRP A C 1
ATOM 732 O O . TRP A 1 117 ? -0.305 -10.851 -14.988 1.00 31.97 96 TRP A O 1
ATOM 743 N N . ARG A 1 118 ? -2.224 -12.020 -15.078 1.00 28.08 97 ARG A N 1
ATOM 744 C CA . ARG A 1 118 ? -2.536 -11.606 -16.443 1.00 24.07 97 ARG A CA 1
ATOM 745 C C . ARG A 1 118 ? -2.782 -10.105 -16.553 1.00 25.46 97 ARG A C 1
ATOM 746 O O . ARG A 1 118 ? -2.617 -9.517 -17.623 1.00 24.18 97 ARG A O 1
ATOM 754 N N . GLN A 1 119 ? -3.168 -9.486 -15.443 1.00 24.27 98 GLN A N 1
ATOM 755 C CA . GLN A 1 119 ? -3.418 -8.051 -15.424 1.00 28.11 98 GLN A CA 1
ATOM 756 C C . GLN A 1 119 ? -2.115 -7.259 -15.495 1.00 29.18 98 GLN A C 1
ATOM 757 O O . GLN A 1 119 ? -2.133 -6.039 -15.655 1.00 36.78 98 GLN A O 1
ATOM 763 N N . PHE A 1 120 ? -0.986 -7.955 -15.385 1.00 25.06 99 PHE A N 1
ATOM 764 C CA . PHE A 1 120 ? 0.311 -7.286 -15.354 1.00 28.36 99 PHE A CA 1
ATOM 765 C C . PHE A 1 120 ? 1.252 -7.690 -16.494 1.00 28.84 99 PHE A C 1
ATOM 766 O O . PHE A 1 120 ? 2.017 -6.858 -16.982 1.00 34.00 99 PHE A O 1
ATOM 774 N N . ASP A 1 121 ? 1.210 -8.949 -16.922 1.00 22.99 100 ASP A N 1
ATOM 775 C CA . ASP A 1 121 ? 2.050 -9.361 -18.047 1.00 26.85 100 ASP A CA 1
ATOM 776 C C . ASP A 1 121 ? 1.289 -9.254 -19.369 1.00 26.37 100 ASP A C 1
ATOM 777 O O . ASP A 1 121 ? 1.890 -9.269 -20.442 1.00 30.06 100 ASP A O 1
ATOM 782 N N . LEU A 1 122 ? -0.033 -9.143 -19.279 1.00 30.19 101 LEU A N 1
ATOM 783 C CA . LEU A 1 122 ? -0.870 -8.877 -20.446 1.00 31.17 101 LEU A CA 1
ATOM 784 C C . LEU A 1 122 ? -1.871 -7.763 -20.144 1.00 29.67 101 LEU A C 1
ATOM 785 O O . LEU A 1 122 ? -3.080 -7.996 -20.146 1.00 33.11 101 LEU A O 1
ATOM 790 N N . PRO A 1 123 ? -1.370 -6.541 -19.895 1.00 32.39 102 PRO A N 1
ATOM 791 C CA . PRO A 1 123 ? -2.209 -5.443 -19.399 1.00 34.26 102 PRO A CA 1
ATOM 792 C C . PRO A 1 123 ? -3.217 -4.932 -20.424 1.00 35.68 102 PRO A C 1
ATOM 793 O O . PRO A 1 123 ? -4.217 -4.321 -20.044 1.00 37.21 102 PRO A O 1
ATOM 797 N N . LEU A 1 124 ? -2.958 -5.180 -21.703 1.00 33.68 103 LEU A N 1
ATOM 798 C CA . LEU A 1 124 ? -3.787 -4.620 -22.764 1.00 35.44 103 LEU A CA 1
ATOM 799 C C . LEU A 1 124 ? -4.978 -5.511 -23.104 1.00 35.37 103 LEU A C 1
ATOM 800 O O . LEU A 1 124 ? -5.985 -5.035 -23.628 1.00 36.68 103 LEU A O 1
ATOM 805 N N . MET A 1 125 ? -4.863 -6.800 -22.805 1.00 39.61 104 MET A N 1
ATOM 806 C CA . MET A 1 125 ? -5.944 -7.741 -23.077 1.00 42.97 104 MET A CA 1
ATOM 807 C C . MET A 1 125 ? -6.970 -7.723 -21.947 1.00 42.09 104 MET A C 1
ATOM 808 O O . MET A 1 125 ? -7.036 -8.651 -21.141 1.00 40.32 104 MET A O 1
ATOM 813 N N . THR A 1 126 ? -7.762 -6.656 -21.904 1.00 50.51 105 THR A N 1
ATOM 814 C CA . THR A 1 126 ? -8.768 -6.447 -20.864 1.00 58.88 105 THR A CA 1
ATOM 815 C C . THR A 1 126 ? -9.753 -7.609 -20.763 1.00 64.64 105 THR A C 1
ATOM 816 O O . THR A 1 126 ? -10.091 -8.058 -19.667 1.00 66.14 105 THR A O 1
ATOM 820 N N . ASP A 1 127 ? -10.198 -8.087 -21.921 1.00 81.81 106 ASP A N 1
ATOM 821 C CA . ASP A 1 127 ? -11.149 -9.192 -22.025 1.00 81.27 106 ASP A CA 1
ATOM 822 C C . ASP A 1 127 ? -10.735 -10.432 -21.233 1.00 73.08 106 ASP A C 1
ATOM 823 O O . ASP A 1 127 ? -11.580 -11.188 -20.754 1.00 74.41 106 ASP A O 1
ATOM 828 N N . ARG A 1 128 ? -9.429 -10.626 -21.099 1.00 66.06 107 ARG A N 1
ATOM 829 C CA . ARG A 1 128 ? -8.872 -11.810 -20.457 1.00 59.47 107 ARG A CA 1
ATOM 830 C C . ARG A 1 128 ? -8.886 -11.712 -18.929 1.00 50.67 107 ARG A C 1
ATOM 831 O O . ARG A 1 128 ? -8.972 -12.725 -18.231 1.00 51.58 107 ARG A O 1
ATOM 839 N N . HIS A 1 129 ? -8.831 -10.487 -18.417 1.00 45.17 108 HIS A N 1
ATOM 840 C CA . HIS A 1 129 ? -8.654 -10.249 -16.986 1.00 40.31 108 HIS A CA 1
ATOM 841 C C . HIS A 1 129 ? -9.849 -10.663 -16.127 1.00 37.05 108 HIS A C 1
ATOM 842 O O . HIS A 1 129 ? -11.004 -10.446 -16.495 1.00 36.56 108 HIS A O 1
ATOM 849 N N . VAL A 1 130 ? -9.552 -11.257 -14.975 1.00 34.64 109 VAL A N 1
ATOM 850 C CA . VAL A 1 130 ? -10.575 -11.600 -13.994 1.00 34.19 109 VAL A CA 1
ATOM 851 C C . VAL A 1 130 ? -10.607 -10.548 -12.888 1.00 36.38 109 VAL A C 1
ATOM 852 O O . VAL A 1 130 ? -9.754 -10.540 -12.000 1.00 35.42 109 VAL A O 1
ATOM 856 N N . CYS A 1 131 ? -11.592 -9.659 -12.959 1.00 36.90 110 CYS A N 1
ATOM 857 C CA . CYS A 1 131 ? -11.743 -8.576 -11.992 1.00 36.62 110 CYS A CA 1
ATOM 858 C C . CYS A 1 131 ? -12.010 -9.116 -10.586 1.00 31.18 110 CYS A C 1
ATOM 859 O O . CYS A 1 131 ? -12.483 -10.242 -10.436 1.00 28.33 110 CYS A O 1
ATOM 862 N N . PRO A 1 132 ? -11.692 -8.318 -9.550 1.00 32.14 111 PRO A N 1
ATOM 863 C CA . PRO A 1 132 ? -11.939 -8.715 -8.158 1.00 30.32 111 PRO A CA 1
ATOM 864 C C . PRO A 1 132 ? -13.374 -9.176 -7.908 1.00 31.47 111 PRO A C 1
ATOM 865 O O . PRO A 1 132 ? -13.593 -10.107 -7.132 1.00 29.28 111 PRO A O 1
ATOM 869 N N . GLU A 1 133 ? -14.332 -8.532 -8.568 1.00 35.74 112 GLU A N 1
ATOM 870 C CA . GLU A 1 133 ? -15.740 -8.874 -8.408 1.00 39.99 112 GLU A CA 1
ATOM 871 C C . GLU A 1 133 ? -16.048 -10.271 -8.942 1.00 40.88 112 GLU A C 1
ATOM 872 O O . GLU A 1 133 ? -16.712 -11.065 -8.275 1.00 39.40 112 GLU A O 1
ATOM 878 N N . GLU A 1 134 ? -15.565 -10.566 -10.146 1.00 39.91 113 GLU A N 1
ATOM 879 C CA . GLU A 1 134 ? -15.777 -11.878 -10.749 1.00 39.00 113 GLU A CA 1
ATOM 880 C C . GLU A 1 134 ? -15.072 -12.964 -9.946 1.00 33.83 113 GLU A C 1
ATOM 881 O O . GLU A 1 134 ? -15.610 -14.054 -9.755 1.00 34.32 113 GLU A O 1
ATOM 887 N N . TYR A 1 135 ? -13.866 -12.654 -9.480 1.00 30.39 114 TYR A N 1
ATOM 888 C CA . TYR A 1 135 ? -13.082 -13.589 -8.683 1.00 29.63 114 TYR A CA 1
ATOM 889 C C . TYR A 1 135 ? -13.828 -13.995 -7.416 1.00 31.83 114 TYR A C 1
ATOM 890 O O . TYR A 1 135 ? -13.935 -15.179 -7.108 1.00 31.96 114 TYR A O 1
ATOM 899 N N . GLU A 1 136 ? -14.346 -13.009 -6.692 1.00 35.11 115 GLU A N 1
ATOM 900 C CA . GLU A 1 136 ? -15.095 -13.272 -5.468 1.00 35.88 115 GLU A CA 1
ATOM 901 C C . GLU A 1 136 ? -16.361 -14.072 -5.748 1.00 32.38 115 GLU A C 1
ATOM 902 O O . GLU A 1 136 ? -16.592 -15.115 -5.139 1.00 32.13 115 GLU A O 1
ATOM 908 N N . LYS A 1 137 ? -17.171 -13.571 -6.676 1.00 34.79 116 LYS A N 1
ATOM 909 C CA . LYS A 1 137 ? -18.449 -14.185 -7.018 1.00 39.25 116 LYS A CA 1
ATOM 910 C C . LYS A 1 137 ? -18.290 -15.642 -7.444 1.00 38.64 116 LYS A C 1
ATOM 911 O O . LYS A 1 137 ? -19.049 -16.508 -7.011 1.00 40.65 116 LYS A O 1
ATOM 917 N N . THR A 1 138 ? -17.296 -15.906 -8.286 1.00 37.20 117 THR A N 1
ATOM 918 C CA . THR A 1 138 ? -17.053 -17.255 -8.787 1.00 38.76 117 THR A CA 1
ATOM 919 C C . THR A 1 138 ? -16.503 -18.168 -7.694 1.00 34.07 117 THR A C 1
ATOM 920 O O . THR A 1 138 ? -16.941 -19.309 -7.550 1.00 31.20 117 THR A O 1
ATOM 924 N N . LEU A 1 139 ? -15.543 -17.658 -6.928 1.00 33.53 118 LEU A N 1
ATOM 925 C CA . LEU A 1 139 ? -14.923 -18.424 -5.850 1.00 33.60 118 LEU A CA 1
ATOM 926 C C . LEU A 1 139 ? -15.939 -18.777 -4.769 1.00 34.89 118 LEU A C 1
ATOM 927 O O . LEU A 1 139 ? -15.973 -19.905 -4.279 1.00 34.54 118 LEU A O 1
ATOM 932 N N . ASP A 1 140 ? -16.763 -17.800 -4.405 1.00 34.03 119 ASP A N 1
ATOM 933 C CA . ASP A 1 140 ? -17.811 -17.997 -3.410 1.00 38.82 119 ASP A CA 1
ATOM 934 C C . ASP A 1 140 ? -18.841 -19.009 -3.897 1.00 40.68 119 ASP A C 1
ATOM 935 O O . ASP A 1 140 ? -19.366 -19.804 -3.117 1.00 45.27 119 ASP A O 1
ATOM 940 N N . GLU A 1 141 ? -19.171 -18.976 -5.173 1.00 36.76 120 GLU A N 1
ATOM 941 C CA . GLU A 1 141 ? -20.120 -19.908 -5.760 1.00 35.55 120 GLU A CA 1
ATOM 942 C C . GLU A 1 141 ? -19.620 -21.339 -5.818 1.00 34.03 120 GLU A C 1
ATOM 943 O O . GLU A 1 141 ? -20.348 -22.250 -5.556 1.00 29.99 120 GLU A O 1
ATOM 949 N N . LEU A 1 142 ? -18.359 -21.516 -6.165 1.00 31.09 121 LEU A N 1
ATOM 950 C CA . LEU A 1 142 ? -17.778 -22.854 -6.171 1.00 31.36 121 LEU A CA 1
ATOM 951 C C . LEU A 1 142 ? -17.796 -23.457 -4.772 1.00 31.27 121 LEU A C 1
ATOM 952 O O . LEU A 1 142 ? -18.131 -24.628 -4.590 1.00 31.94 121 LEU A O 1
ATOM 957 N N . VAL A 1 143 ? -17.433 -22.644 -3.787 1.00 30.34 122 VAL A N 1
ATOM 958 C CA . VAL A 1 143 ? -17.410 -23.079 -2.397 1.00 30.71 122 VAL A CA 1
ATOM 959 C C . VAL A 1 143 ? -18.817 -23.382 -1.891 1.00 31.79 122 VAL A C 1
ATOM 960 O O . VAL A 1 143 ? -19.038 -24.391 -1.219 1.00 34.83 122 VAL A O 1
ATOM 964 N N . ALA A 1 144 ? -19.765 -22.514 -2.231 1.00 33.71 123 ALA A N 1
ATOM 965 C CA . ALA A 1 144 ? -21.152 -22.674 -1.799 1.00 38.29 123 ALA A CA 1
ATOM 966 C C . ALA A 1 144 ? -21.756 -23.990 -2.284 1.00 43.59 123 ALA A C 1
ATOM 967 O O . ALA A 1 144 ? -22.574 -24.597 -1.592 1.00 45.21 123 ALA A O 1
ATOM 969 N N . ARG A 1 145 ? -21.349 -24.429 -3.471 1.00 45.19 124 ARG A N 1
ATOM 970 C CA . ARG A 1 145 ? -21.853 -25.676 -4.037 1.00 46.06 124 ARG A CA 1
ATOM 971 C C . ARG A 1 145 ? -21.104 -26.896 -3.508 1.00 44.72 124 ARG A C 1
ATOM 972 O O . ARG A 1 145 ? -21.618 -28.013 -3.550 1.00 44.09 124 ARG A O 1
ATOM 980 N N . THR A 1 146 ? -19.890 -26.678 -3.010 1.00 44.04 125 THR A N 1
ATOM 981 C CA . THR A 1 146 ? -19.013 -27.780 -2.626 1.00 42.67 125 THR A CA 1
ATOM 982 C C . THR A 1 146 ? -18.993 -28.018 -1.115 1.00 47.38 125 THR A C 1
ATOM 983 O O . THR A 1 146 ? -18.831 -29.149 -0.660 1.00 47.83 125 THR A O 1
ATOM 987 N N . ALA A 1 147 ? -19.164 -26.951 -0.342 1.00 50.72 126 ALA A N 1
ATOM 988 C CA . ALA A 1 147 ? -19.117 -27.037 1.118 1.00 52.91 126 ALA A CA 1
ATOM 989 C C . ALA A 1 147 ? -20.066 -28.082 1.735 1.00 55.04 126 ALA A C 1
ATOM 990 O O . ALA A 1 147 ? -19.658 -28.814 2.637 1.00 55.99 126 ALA A O 1
ATOM 992 N N . PRO A 1 148 ? -21.327 -28.162 1.266 1.00 59.40 127 PRO A N 1
ATOM 993 C CA . PRO A 1 148 ? -22.194 -29.150 1.923 1.00 61.52 127 PRO A CA 1
ATOM 994 C C . PRO A 1 148 ? -21.888 -30.598 1.542 1.00 63.17 127 PRO A C 1
ATOM 995 O O . PRO A 1 148 ? -22.205 -31.502 2.315 1.00 68.81 127 PRO A O 1
ATOM 999 N N . THR A 1 149 ? -21.285 -30.818 0.377 1.00 55.76 128 THR A N 1
ATOM 1000 C CA . THR A 1 149 ? -21.087 -32.177 -0.119 1.00 50.81 128 THR A CA 1
ATOM 1001 C C . THR A 1 149 ? -19.780 -32.804 0.364 1.00 44.99 128 THR A C 1
ATOM 1002 O O . THR A 1 149 ? -19.477 -33.948 0.026 1.00 45.72 128 THR A O 1
ATOM 1006 N N . VAL A 1 150 ? -19.010 -32.064 1.156 1.00 42.02 129 VAL A N 1
ATOM 1007 C CA . VAL A 1 150 ? -17.736 -32.573 1.660 1.00 40.70 129 VAL A CA 1
ATOM 1008 C C . VAL A 1 150 ? -17.626 -32.458 3.177 1.00 39.91 129 VAL A C 1
ATOM 1009 O O . VAL A 1 150 ? -18.355 -31.691 3.807 1.00 41.95 129 VAL A O 1
ATOM 1013 N N . LYS A 1 151 ? -16.708 -33.226 3.756 1.00 40.41 130 LYS A N 1
ATOM 1014 C CA . LYS A 1 151 ? -16.458 -33.176 5.193 1.00 41.37 130 LYS A CA 1
ATOM 1015 C C . LYS A 1 151 ? -15.700 -31.910 5.572 1.00 41.00 130 LYS A C 1
ATOM 1016 O O . LYS A 1 151 ? -15.767 -31.452 6.712 1.00 42.91 130 LYS A O 1
ATOM 1022 N N . GLY A 1 152 ? -14.976 -31.350 4.609 1.00 41.21 131 GLY A N 1
ATOM 1023 C CA . GLY A 1 152 ? -14.213 -30.138 4.837 1.00 42.42 131 GLY A CA 1
ATOM 1024 C C . GLY A 1 152 ? -13.665 -29.556 3.550 1.00 42.31 131 GLY A C 1
ATOM 1025 O O . GLY A 1 152 ? -13.380 -30.285 2.599 1.00 40.25 131 GLY A O 1
ATOM 1026 N N . MET A 1 153 ? -13.520 -28.235 3.517 1.00 41.01 132 MET A N 1
ATOM 1027 C CA . MET A 1 153 ? -12.986 -27.560 2.342 1.00 39.39 132 MET A CA 1
ATOM 1028 C C . MET A 1 153 ? -11.868 -26.599 2.726 1.00 37.30 132 MET A C 1
ATOM 1029 O O . MET A 1 153 ? -12.035 -25.755 3.606 1.00 37.71 132 MET A O 1
ATOM 1034 N N . ILE A 1 154 ? -10.727 -26.734 2.058 1.00 36.11 133 ILE A N 1
ATOM 1035 C CA . ILE A 1 154 ? -9.554 -25.926 2.370 1.00 34.87 133 ILE A CA 1
ATOM 1036 C C . ILE A 1 154 ? -9.249 -24.923 1.263 1.00 38.13 133 ILE A C 1
ATOM 1037 O O . ILE A 1 154 ? -9.133 -25.291 0.094 1.00 40.53 133 ILE A O 1
ATOM 1042 N N . LEU A 1 155 ? -9.119 -23.655 1.636 1.00 36.26 134 LEU A N 1
ATOM 1043 C CA . LEU A 1 155 ? -8.773 -22.613 0.678 1.00 31.75 134 LEU A CA 1
ATOM 1044 C C . LEU A 1 155 ? -7.349 -22.119 0.903 1.00 29.95 134 LEU A C 1
ATOM 1045 O O . LEU A 1 155 ? -7.027 -21.584 1.963 1.00 32.95 134 LEU A O 1
ATOM 1050 N N . LEU A 1 156 ? -6.499 -22.311 -0.100 1.00 28.57 135 LEU A N 1
ATOM 1051 C CA . LEU A 1 156 ? -5.118 -21.849 -0.033 1.00 29.96 135 LEU A CA 1
ATOM 1052 C C . LEU A 1 156 ? -4.973 -20.539 -0.794 1.00 28.65 135 LEU A C 1
ATOM 1053 O O . LEU A 1 156 ? -5.268 -20.471 -1.988 1.00 27.16 135 LEU A O 1
ATOM 1058 N N . THR A 1 157 ? -4.520 -19.501 -0.098 1.00 27.77 136 THR A N 1
ATOM 1059 C CA . THR A 1 157 ? -4.425 -18.169 -0.683 1.00 30.81 136 THR A CA 1
ATOM 1060 C C . THR A 1 157 ? -3.437 -18.127 -1.846 1.00 30.86 136 THR A C 1
ATOM 1061 O O . THR A 1 157 ? -2.419 -18.822 -1.832 1.00 32.22 136 THR A O 1
ATOM 1065 N N . PRO A 1 158 ? -3.751 -17.328 -2.876 1.00 29.44 137 PRO A N 1
ATOM 1066 C CA . PRO A 1 158 ? -2.762 -17.084 -3.926 1.00 29.70 137 PRO A CA 1
ATOM 1067 C C . PRO A 1 158 ? -1.601 -16.286 -3.353 1.00 26.85 137 PRO A C 1
ATOM 1068 O O . PRO A 1 158 ? -1.779 -15.602 -2.346 1.00 32.58 137 PRO A O 1
ATOM 1072 N N . TYR A 1 159 ? -0.431 -16.373 -3.970 1.00 24.14 138 TYR A N 1
ATOM 1073 C CA . TYR A 1 159 ? 0.730 -15.687 -3.429 1.00 27.41 138 TYR A CA 1
ATOM 1074 C C . TYR A 1 159 ? 1.555 -15.005 -4.507 1.00 28.53 138 TYR A C 1
ATOM 1075 O O . TYR A 1 159 ? 1.413 -15.283 -5.698 1.00 24.19 138 TYR A O 1
ATOM 1084 N N . PHE A 1 160 ? 2.422 -14.105 -4.061 1.00 26.81 139 PHE A N 1
ATOM 1085 C CA . PHE A 1 160 ? 3.435 -13.504 -4.908 1.00 24.77 139 PHE A CA 1
ATOM 1086 C C . PHE A 1 160 ? 4.717 -13.449 -4.091 1.00 25.60 139 PHE A C 1
ATOM 1087 O O . PHE A 1 160 ? 4.755 -12.822 -3.034 1.00 24.96 139 PHE A O 1
ATOM 1095 N N . ILE A 1 161 ? 5.759 -14.129 -4.558 1.00 26.93 140 ILE A N 1
ATOM 1096 C CA . ILE A 1 161 ? 7.008 -14.179 -3.809 1.00 24.23 140 ILE A CA 1
ATOM 1097 C C . ILE A 1 161 ? 7.733 -12.842 -3.940 1.00 30.31 140 ILE A C 1
ATOM 1098 O O . ILE A 1 161 ? 8.748 -12.725 -4.627 1.00 31.39 140 ILE A O 1
ATOM 1103 N N . GLU A 1 162 ? 7.183 -11.832 -3.274 1.00 29.32 141 GLU A N 1
ATOM 1104 C CA . GLU A 1 162 ? 7.722 -10.480 -3.313 1.00 28.94 141 GLU A CA 1
ATOM 1105 C C . GLU A 1 162 ? 7.424 -9.764 -2.001 1.00 28.71 141 GLU A C 1
ATOM 1106 O O . GLU A 1 162 ? 6.264 -9.500 -1.685 1.00 27.66 141 GLU A O 1
ATOM 1112 N N . PRO A 1 163 ? 8.474 -9.456 -1.226 1.00 32.01 142 PRO A N 1
ATOM 1113 C CA . PRO A 1 163 ? 8.320 -8.813 0.084 1.00 33.88 142 PRO A CA 1
ATOM 1114 C C . PRO A 1 163 ? 7.841 -7.363 -0.000 1.00 30.55 142 PRO A C 1
ATOM 1115 O O . PRO A 1 163 ? 7.252 -6.868 0.960 1.00 35.67 142 PRO A O 1
ATOM 1119 N N . ASN A 1 164 ? 8.090 -6.695 -1.123 1.00 28.23 143 ASN A N 1
ATOM 1120 C CA . ASN A 1 164 ? 7.646 -5.315 -1.295 1.00 30.42 143 ASN A CA 1
ATOM 1121 C C . ASN A 1 164 ? 6.123 -5.226 -1.323 1.00 29.65 143 ASN A C 1
ATOM 1122 O O . ASN A 1 164 ? 5.489 -5.603 -2.308 1.00 29.20 143 ASN A O 1
ATOM 1127 N N . ARG A 1 165 ? 5.545 -4.719 -0.239 1.00 29.16 144 ARG A N 1
ATOM 1128 C CA . ARG A 1 165 ? 4.095 -4.702 -0.076 1.00 30.17 144 ARG A CA 1
ATOM 1129 C C . ARG A 1 165 ? 3.414 -3.626 -0.918 1.00 34.24 144 ARG A C 1
ATOM 1130 O O . ARG A 1 165 ? 2.196 -3.652 -1.095 1.00 40.76 144 ARG A O 1
ATOM 1138 N N . GLU A 1 166 ? 4.193 -2.682 -1.436 1.00 31.70 145 GLU A N 1
ATOM 1139 C CA . GLU A 1 166 ? 3.631 -1.637 -2.285 1.00 32.25 145 GLU A CA 1
ATOM 1140 C C . GLU A 1 166 ? 3.966 -1.871 -3.757 1.00 30.20 145 GLU A C 1
ATOM 1141 O O . GLU A 1 166 ? 3.809 -0.978 -4.589 1.00 30.60 145 GLU A O 1
ATOM 1147 N N . ASP A 1 167 ? 4.426 -3.078 -4.070 1.00 30.64 146 ASP A N 1
ATOM 1148 C CA . ASP A 1 167 ? 4.562 -3.500 -5.458 1.00 29.64 146 ASP A CA 1
ATOM 1149 C C . ASP A 1 167 ? 3.167 -3.726 -6.027 1.00 32.82 146 ASP A C 1
ATOM 1150 O O . ASP A 1 167 ? 2.330 -4.364 -5.386 1.00 31.74 146 ASP A O 1
ATOM 1155 N N . ALA A 1 168 ? 2.926 -3.198 -7.224 1.00 33.97 147 ALA A N 1
ATOM 1156 C CA . ALA A 1 168 ? 1.597 -3.205 -7.833 1.00 31.45 147 ALA A CA 1
ATOM 1157 C C . ALA A 1 168 ? 0.965 -4.594 -7.877 1.00 28.92 147 ALA A C 1
ATOM 1158 O O . ALA A 1 168 ? -0.230 -4.743 -7.626 1.00 29.51 147 ALA A O 1
ATOM 1160 N N . MET A 1 169 ? 1.767 -5.607 -8.186 1.00 23.83 148 MET A N 1
ATOM 1161 C CA . MET A 1 169 ? 1.254 -6.969 -8.289 1.00 28.51 148 MET A CA 1
ATOM 1162 C C . MET A 1 169 ? 1.116 -7.637 -6.920 1.00 27.82 148 MET A C 1
ATOM 1163 O O . MET A 1 169 ? 0.169 -8.387 -6.685 1.00 27.61 148 MET A O 1
ATOM 1168 N N . ARG A 1 170 ? 2.057 -7.366 -6.021 1.00 29.17 149 ARG A N 1
ATOM 1169 C CA . ARG A 1 170 ? 1.984 -7.905 -4.666 1.00 28.20 149 ARG A CA 1
ATOM 1170 C C . ARG A 1 170 ? 0.773 -7.340 -3.931 1.00 29.37 149 ARG A C 1
ATOM 1171 O O . ARG A 1 170 ? 0.046 -8.073 -3.260 1.00 24.09 149 ARG A O 1
ATOM 1179 N N . ALA A 1 171 ? 0.562 -6.035 -4.066 1.00 23.16 150 ALA A N 1
ATOM 1180 C CA . ALA A 1 171 ? -0.580 -5.375 -3.443 1.00 29.52 150 ALA A CA 1
ATOM 1181 C C . ALA A 1 171 ? -1.886 -5.872 -4.048 1.00 30.00 150 ALA A C 1
ATOM 1182 O O . ALA A 1 171 ? -2.889 -6.015 -3.349 1.00 23.60 150 ALA A O 1
ATOM 1184 N N . ARG A 1 172 ? -1.864 -6.133 -5.352 1.00 26.95 151 ARG A N 1
ATOM 1185 C CA . ARG A 1 172 ? -3.023 -6.673 -6.052 1.00 23.08 151 ARG A CA 1
ATOM 1186 C C . ARG A 1 172 ? -3.278 -8.112 -5.622 1.00 26.60 151 ARG A C 1
ATOM 1187 O O . ARG A 1 172 ? -4.424 -8.529 -5.457 1.00 28.81 151 ARG A O 1
ATOM 1195 N N . MET A 1 173 ? -2.199 -8.868 -5.444 1.00 22.52 152 MET A N 1
ATOM 1196 C CA . MET A 1 173 ? -2.300 -10.251 -4.996 1.00 22.92 152 MET A CA 1
ATOM 1197 C C . MET A 1 173 ? -2.859 -10.301 -3.578 1.00 25.77 152 MET A C 1
ATOM 1198 O O . MET A 1 173 ? -3.563 -11.241 -3.209 1.00 28.30 152 MET A O 1
ATOM 1203 N N . ASP A 1 174 ? -2.541 -9.277 -2.790 1.00 27.95 153 ASP A N 1
ATOM 1204 C CA . ASP A 1 174 ? -3.066 -9.156 -1.434 1.00 32.73 153 ASP A CA 1
ATOM 1205 C C . ASP A 1 174 ? -4.569 -8.906 -1.448 1.00 32.99 153 ASP A C 1
ATOM 1206 O O . ASP A 1 174 ? -5.285 -9.329 -0.540 1.00 29.60 153 ASP A O 1
ATOM 1211 N N . VAL A 1 175 ? -5.041 -8.213 -2.480 1.00 34.02 154 VAL A N 1
ATOM 1212 C CA . VAL A 1 175 ? -6.466 -7.948 -2.639 1.00 30.60 154 VAL A CA 1
ATOM 1213 C C . VAL A 1 175 ? -7.238 -9.250 -2.808 1.00 29.19 154 VAL A C 1
ATOM 1214 O O . VAL A 1 175 ? -8.248 -9.479 -2.142 1.00 27.85 154 VAL A O 1
ATOM 1218 N N . TYR A 1 176 ? -6.741 -10.106 -3.694 1.00 27.83 155 TYR A N 1
ATOM 1219 C CA . TYR A 1 176 ? -7.404 -11.366 -4.009 1.00 26.44 155 TYR A CA 1
ATOM 1220 C C . TYR A 1 176 ? -7.288 -12.370 -2.867 1.00 24.11 155 TYR A C 1
ATOM 1221 O O . TYR A 1 176 ? -8.165 -13.213 -2.681 1.00 21.36 155 TYR A O 1
ATOM 1230 N N . GLY A 1 177 ? -6.203 -12.276 -2.106 1.00 25.74 156 GLY A N 1
ATOM 1231 C CA . GLY A 1 177 ? -6.012 -13.131 -0.949 1.00 33.21 156 GLY A CA 1
ATOM 1232 C C . GLY A 1 177 ? -7.018 -12.818 0.143 1.00 36.92 156 GLY A C 1
ATOM 1233 O O . GLY A 1 177 ? -7.613 -13.722 0.730 1.00 36.93 156 GLY A O 1
ATOM 1234 N N . ASP A 1 178 ? -7.205 -11.529 0.411 1.00 38.93 157 ASP A N 1
ATOM 1235 C CA . ASP A 1 178 ? -8.174 -11.071 1.402 1.00 42.03 157 ASP A CA 1
ATOM 1236 C C . ASP A 1 178 ? -9.591 -11.461 1.009 1.00 40.54 157 ASP A C 1
ATOM 1237 O O . ASP A 1 178 ? -10.433 -11.738 1.864 1.00 45.98 157 ASP A O 1
ATOM 1242 N N . LEU A 1 179 ? -9.822 -11.491 -0.287 1.00 35.64 158 LEU A N 1
ATOM 1243 C CA . LEU A 1 179 ? -11.095 -11.845 -0.867 1.00 34.93 158 LEU A CA 1
ATOM 1244 C C . LEU A 1 179 ? -11.386 -13.306 -0.675 1.00 32.84 158 LEU A C 1
ATOM 1245 O O . LEU A 1 179 ? -12.461 -13.698 -0.455 1.00 32.29 158 LEU A O 1
ATOM 1250 N N . MET A 1 180 ? -10.373 -14.104 -0.761 1.00 30.36 159 MET A N 1
ATOM 1251 C CA . MET A 1 180 ? -10.496 -15.535 -0.514 1.00 26.97 159 MET A CA 1
ATOM 1252 C C . MET A 1 180 ? -10.725 -15.787 0.973 1.00 25.43 159 MET A C 1
ATOM 1253 O O . MET A 1 180 ? -11.361 -16.769 1.358 1.00 26.99 159 MET A O 1
ATOM 1258 N N . ARG A 1 181 ? -10.204 -14.889 1.804 1.00 25.69 160 ARG A N 1
ATOM 1259 C CA . ARG A 1 181 ? -10.361 -14.997 3.249 1.00 35.89 160 ARG A CA 1
ATOM 1260 C C . ARG A 1 181 ? -11.812 -14.808 3.674 1.00 37.51 160 ARG A C 1
ATOM 1261 O O . ARG A 1 181 ? -12.323 -15.557 4.506 1.00 36.60 160 ARG A O 1
ATOM 1269 N N . ARG A 1 182 ? -12.474 -13.808 3.101 1.00 38.87 161 ARG A N 1
ATOM 1270 C CA . ARG A 1 182 ? -13.849 -13.503 3.478 1.00 44.51 161 ARG A CA 1
ATOM 1271 C C . ARG A 1 182 ? -14.827 -14.519 2.895 1.00 41.92 161 ARG A C 1
ATOM 1272 O O . ARG A 1 182 ? -15.983 -14.585 3.312 1.00 44.47 161 ARG A O 1
ATOM 1280 N N . VAL A 1 183 ? -14.363 -15.309 1.932 1.00 37.79 162 VAL A N 1
ATOM 1281 C CA . VAL A 1 183 ? -15.163 -16.406 1.400 1.00 36.67 162 VAL A CA 1
ATOM 1282 C C . VAL A 1 183 ? -15.043 -17.618 2.318 1.00 36.78 162 VAL A C 1
ATOM 1283 O O . VAL A 1 183 ? -16.031 -18.299 2.601 1.00 38.18 162 VAL A O 1
ATOM 1287 N N . ALA A 1 184 ? -13.826 -17.873 2.791 1.00 35.30 163 ALA A N 1
ATOM 1288 C CA . ALA A 1 184 ? -13.570 -18.973 3.713 1.00 38.12 163 ALA A CA 1
ATOM 1289 C C . ALA A 1 184 ? -14.325 -18.775 5.023 1.00 38.28 163 ALA A C 1
ATOM 1290 O O . ALA A 1 184 ? -14.947 -19.704 5.538 1.00 36.53 163 ALA A O 1
ATOM 1292 N N . GLU A 1 185 ? -14.267 -17.557 5.552 1.00 43.08 164 GLU A N 1
ATOM 1293 C CA . GLU A 1 185 ? -14.959 -17.216 6.791 1.00 46.62 164 GLU A CA 1
ATOM 1294 C C . GLU A 1 185 ? -16.467 -17.374 6.631 1.00 44.71 164 GLU A C 1
ATOM 1295 O O . GLU A 1 185 ? -17.159 -17.809 7.551 1.00 45.43 164 GLU A O 1
ATOM 1301 N N . ARG A 1 186 ? -16.966 -17.020 5.452 1.00 44.05 165 ARG A N 1
ATOM 1302 C CA . ARG A 1 186 ? -18.400 -16.997 5.194 1.00 45.77 165 ARG A CA 1
ATOM 1303 C C . ARG A 1 186 ? -18.999 -18.400 5.118 1.00 45.89 165 ARG A C 1
ATOM 1304 O O . ARG A 1 186 ? -20.179 -18.595 5.410 1.00 47.06 165 ARG A O 1
ATOM 1312 N N . HIS A 1 187 ? -18.183 -19.376 4.733 1.00 35.30 166 HIS A N 1
ATOM 1313 C CA . HIS A 1 187 ? -18.659 -20.748 4.586 1.00 34.24 166 HIS A CA 1
ATOM 1314 C C . HIS A 1 187 ? -17.969 -21.706 5.553 1.00 33.64 166 HIS A C 1
ATOM 1315 O O . HIS A 1 187 ? -18.166 -22.919 5.482 1.00 39.38 166 HIS A O 1
ATOM 1322 N N . GLY A 1 188 ? -17.160 -21.158 6.454 1.00 35.76 167 GLY A N 1
ATOM 1323 C CA . GLY A 1 188 ? -16.487 -21.959 7.460 1.00 35.61 167 GLY A CA 1
ATOM 1324 C C . GLY A 1 188 ? -15.374 -22.823 6.898 1.00 34.95 167 GLY A C 1
ATOM 1325 O O . GLY A 1 188 ? -15.054 -23.875 7.450 1.00 30.93 167 GLY A O 1
ATOM 1326 N N . CYS A 1 189 ? -14.783 -22.378 5.795 1.00 33.26 168 CYS A N 1
ATOM 1327 C CA . CYS A 1 189 ? -13.680 -23.104 5.183 1.00 31.45 168 CYS A CA 1
ATOM 1328 C C . CYS A 1 189 ? -12.389 -22.890 5.958 1.00 32.34 168 CYS A C 1
ATOM 1329 O O . CYS A 1 189 ? -12.214 -21.869 6.622 1.00 34.76 168 CYS A O 1
ATOM 1332 N N . LEU A 1 190 ? -11.489 -23.862 5.873 1.00 30.96 169 LEU A N 1
ATOM 1333 C CA . LEU A 1 190 ? -10.158 -23.716 6.440 1.00 30.66 169 LEU A CA 1
ATOM 1334 C C . LEU A 1 190 ? -9.296 -22.911 5.477 1.00 32.14 169 LEU A C 1
ATOM 1335 O O . LEU A 1 190 ? -9.235 -23.219 4.287 1.00 36.10 169 LEU A O 1
ATOM 1340 N N . LEU A 1 191 ? -8.641 -21.871 5.982 1.00 31.53 170 LEU A N 1
ATOM 1341 C CA . LEU A 1 191 ? -7.791 -21.052 5.130 1.00 32.06 170 LEU A CA 1
ATOM 1342 C C . LEU A 1 191 ? -6.314 -21.245 5.439 1.00 31.36 170 LEU A C 1
ATOM 1343 O O . LEU A 1 191 ? -5.872 -21.050 6.570 1.00 31.00 170 LEU A O 1
ATOM 1348 N N . VAL A 1 192 ? -5.557 -21.626 4.417 1.00 31.07 171 VAL A N 1
ATOM 1349 C CA . VAL A 1 192 ? -4.113 -21.749 4.539 1.00 30.01 171 VAL A CA 1
ATOM 1350 C C . VAL A 1 192 ? -3.437 -20.476 4.044 1.00 29.06 171 VAL A C 1
ATOM 1351 O O . VAL A 1 192 ? -3.567 -20.106 2.877 1.00 27.74 171 VAL A O 1
ATOM 1355 N N . ASP A 1 193 ? -2.724 -19.805 4.941 1.00 26.49 172 ASP A N 1
ATOM 1356 C CA . ASP A 1 193 ? -2.026 -18.575 4.592 1.00 27.35 172 ASP A CA 1
ATOM 1357 C C . ASP A 1 193 ? -0.665 -18.884 3.975 1.00 20.57 172 ASP A C 1
ATOM 1358 O O . ASP A 1 193 ? 0.364 -18.825 4.648 1.00 22.15 172 ASP A O 1
ATOM 1363 N N . VAL A 1 194 ? -0.674 -19.222 2.690 1.00 20.60 173 VAL A N 1
ATOM 1364 C CA . VAL A 1 194 ? 0.547 -19.527 1.955 1.00 22.94 173 VAL A CA 1
ATOM 1365 C C . VAL A 1 194 ? 1.416 -18.283 1.794 1.00 24.04 173 VAL A C 1
ATOM 1366 O O . VAL A 1 194 ? 2.640 -18.349 1.922 1.00 24.72 173 VAL A O 1
ATOM 1370 N N . GLN A 1 195 ? 0.774 -17.153 1.513 1.00 25.08 174 GLN A N 1
ATOM 1371 C CA . GLN A 1 195 ? 1.477 -15.884 1.347 1.00 28.04 174 GLN A CA 1
ATOM 1372 C C . GLN A 1 195 ? 2.263 -15.523 2.602 1.00 26.50 174 GLN A C 1
ATOM 1373 O O . GLN A 1 195 ? 3.420 -15.112 2.523 1.00 28.81 174 GLN A O 1
ATOM 1379 N N . GLY A 1 196 ? 1.625 -15.682 3.757 1.00 20.75 175 GLY A N 1
ATOM 1380 C CA . GLY A 1 196 ? 2.272 -15.419 5.029 1.00 23.45 175 GLY A CA 1
ATOM 1381 C C . GLY A 1 196 ? 3.447 -16.348 5.259 1.00 28.35 175 GLY A C 1
ATOM 1382 O O . GLY A 1 196 ? 4.467 -15.945 5.819 1.00 33.78 175 GLY A O 1
ATOM 1383 N N . ALA A 1 197 ? 3.302 -17.596 4.822 1.00 26.22 176 ALA A N 1
ATOM 1384 C CA . ALA A 1 197 ? 4.369 -18.582 4.941 1.00 25.65 176 ALA A CA 1
ATOM 1385 C C . ALA A 1 197 ? 5.592 -18.147 4.144 1.00 22.17 176 ALA A C 1
ATOM 1386 O O . ALA A 1 197 ? 6.724 -18.266 4.614 1.00 22.90 176 ALA A O 1
ATOM 1388 N N . PHE A 1 198 ? 5.358 -17.639 2.937 1.00 20.74 177 PHE A N 1
ATOM 1389 C CA . PHE A 1 198 ? 6.443 -17.121 2.113 1.00 23.93 177 PHE A CA 1
ATOM 1390 C C . PHE A 1 198 ? 7.049 -15.870 2.739 1.00 26.24 177 PHE A C 1
ATOM 1391 O O . PHE A 1 198 ? 8.263 -15.674 2.692 1.00 30.49 177 PHE A O 1
ATOM 1399 N N . ASP A 1 199 ? 6.202 -15.033 3.333 1.00 23.94 178 ASP A N 1
ATOM 1400 C CA . ASP A 1 199 ? 6.661 -13.807 3.982 1.00 29.93 178 ASP A CA 1
ATOM 1401 C C . ASP A 1 199 ? 7.621 -14.103 5.130 1.00 29.11 178 ASP A C 1
ATOM 1402 O O . ASP A 1 199 ? 8.551 -13.338 5.384 1.00 29.32 178 ASP A O 1
ATOM 1407 N N . ARG A 1 200 ? 7.390 -15.213 5.823 1.00 27.66 179 ARG A N 1
ATOM 1408 C CA . ARG A 1 200 ? 8.277 -15.635 6.900 1.00 32.45 179 ARG A CA 1
ATOM 1409 C C . ARG A 1 200 ? 9.606 -16.129 6.341 1.00 29.84 179 ARG A C 1
ATOM 1410 O O . ARG A 1 200 ? 10.671 -15.822 6.878 1.00 29.33 179 ARG A O 1
ATOM 1418 N N . TYR A 1 201 ? 9.534 -16.893 5.256 1.00 26.74 180 TYR A N 1
ATOM 1419 C CA . TYR A 1 201 ? 10.727 -17.399 4.588 1.00 26.87 180 TYR A CA 1
ATOM 1420 C C . TYR A 1 201 ? 11.587 -16.254 4.062 1.00 28.33 180 TYR A C 1
ATOM 1421 O O . TYR A 1 201 ? 12.812 -16.282 4.179 1.00 32.65 180 TYR A O 1
ATOM 1430 N N . LEU A 1 202 ? 10.934 -15.246 3.491 1.00 25.51 181 LEU A N 1
ATOM 1431 C CA . LEU A 1 202 ? 11.631 -14.135 2.845 1.00 27.23 181 LEU A CA 1
ATOM 1432 C C . LEU A 1 202 ? 12.349 -13.215 3.831 1.00 27.94 181 LEU A C 1
ATOM 1433 O O . LEU A 1 202 ? 12.993 -12.248 3.426 1.00 30.34 181 LEU A O 1
ATOM 1438 N N . GLN A 1 203 ? 12.239 -13.514 5.121 1.00 26.58 182 GLN A N 1
ATOM 1439 C CA . GLN A 1 203 ? 12.992 -12.784 6.133 1.00 25.20 182 GLN A CA 1
ATOM 1440 C C . GLN A 1 203 ? 14.451 -13.228 6.127 1.00 24.56 182 GLN A C 1
ATOM 1441 O O . GLN A 1 203 ? 15.303 -12.597 6.752 1.00 27.41 182 GLN A O 1
ATOM 1447 N N . HIS A 1 204 ? 14.732 -14.314 5.414 1.00 24.19 183 HIS A N 1
ATOM 1448 C CA . HIS A 1 204 ? 16.058 -14.921 5.437 1.00 26.04 183 HIS A CA 1
ATOM 1449 C C . HIS A 1 204 ? 16.710 -14.987 4.057 1.00 27.58 183 HIS A C 1
ATOM 1450 O O . HIS A 1 204 ? 17.930 -15.112 3.951 1.00 24.70 183 HIS A O 1
ATOM 1457 N N . TYR A 1 205 ? 15.903 -14.908 3.004 1.00 22.46 184 TYR A N 1
ATOM 1458 C CA . TYR A 1 205 ? 16.433 -14.974 1.645 1.00 28.87 184 TYR A CA 1
ATOM 1459 C C . TYR A 1 205 ? 15.697 -14.051 0.679 1.00 29.50 184 TYR A C 1
ATOM 1460 O O . TYR A 1 205 ? 14.551 -13.668 0.912 1.00 29.39 184 TYR A O 1
ATOM 1469 N N . HIS A 1 206 ? 16.377 -13.700 -0.407 1.00 27.63 185 HIS A N 1
ATOM 1470 C CA . HIS A 1 206 ? 15.777 -12.942 -1.497 1.00 23.51 185 HIS A CA 1
ATOM 1471 C C . HIS A 1 206 ? 14.948 -13.897 -2.354 1.00 23.78 185 HIS A C 1
ATOM 1472 O O . HIS A 1 206 ? 15.316 -15.062 -2.501 1.00 29.34 185 HIS A O 1
ATOM 1479 N N . PRO A 1 207 ? 13.818 -13.415 -2.903 1.00 20.44 186 PRO A N 1
ATOM 1480 C CA . PRO A 1 207 ? 12.936 -14.208 -3.771 1.00 23.17 186 PRO A CA 1
ATOM 1481 C C . PRO A 1 207 ? 13.663 -15.031 -4.839 1.00 29.53 186 PRO A C 1
ATOM 1482 O O . PRO A 1 207 ? 13.193 -16.112 -5.195 1.00 31.38 186 PRO A O 1
ATOM 1486 N N . ALA A 1 208 ? 14.791 -14.525 -5.332 1.00 29.11 187 ALA A N 1
ATOM 1487 C CA . ALA A 1 208 ? 15.574 -15.222 -6.348 1.00 25.58 187 ALA A CA 1
ATOM 1488 C C . ALA A 1 208 ? 16.042 -16.591 -5.863 1.00 28.37 187 ALA A C 1
ATOM 1489 O O . ALA A 1 208 ? 16.236 -17.509 -6.660 1.00 27.46 187 ALA A O 1
ATOM 1491 N N . GLN A 1 209 ? 16.219 -16.724 -4.552 1.00 30.23 188 GLN A N 1
ATOM 1492 C CA . GLN A 1 209 ? 16.648 -17.984 -3.958 1.00 30.76 188 GLN A CA 1
ATOM 1493 C C . GLN A 1 209 ? 15.558 -19.047 -4.095 1.00 26.94 188 GLN A C 1
ATOM 1494 O O . GLN A 1 209 ? 15.841 -20.246 -4.079 1.00 25.54 188 GLN A O 1
ATOM 1500 N N . LEU A 1 210 ? 14.313 -18.600 -4.240 1.00 27.79 189 LEU A N 1
ATOM 1501 C CA . LEU A 1 210 ? 13.181 -19.510 -4.393 1.00 29.44 189 LEU A CA 1
ATOM 1502 C C . LEU A 1 210 ? 12.682 -19.591 -5.831 1.00 29.19 189 LEU A C 1
ATOM 1503 O O . LEU A 1 210 ? 12.522 -20.681 -6.378 1.00 29.53 189 LEU A O 1
ATOM 1508 N N . ALA A 1 211 ? 12.428 -18.435 -6.436 1.00 30.67 190 ALA A N 1
ATOM 1509 C CA . ALA A 1 211 ? 11.828 -18.392 -7.764 1.00 29.15 190 ALA A CA 1
ATOM 1510 C C . ALA A 1 211 ? 12.263 -17.163 -8.551 1.00 28.53 190 ALA A C 1
ATOM 1511 O O . ALA A 1 211 ? 12.087 -16.031 -8.100 1.00 26.25 190 ALA A O 1
ATOM 1513 N N . TRP A 1 212 ? 12.826 -17.395 -9.733 1.00 29.17 191 TRP A N 1
ATOM 1514 C CA . TRP A 1 212 ? 13.230 -16.309 -10.618 1.00 26.23 191 TRP A CA 1
ATOM 1515 C C . TRP A 1 212 ? 12.042 -15.429 -10.999 1.00 23.75 191 TRP A C 1
ATOM 1516 O O . TRP A 1 212 ? 12.165 -14.207 -11.061 1.00 26.44 191 TRP A O 1
ATOM 1527 N N . ASP A 1 213 ? 10.892 -16.051 -11.244 1.00 26.35 192 ASP A N 1
ATOM 1528 C CA . ASP A 1 213 ? 9.699 -15.306 -11.638 1.00 25.71 192 ASP A CA 1
ATOM 1529 C C . ASP A 1 213 ? 8.778 -15.016 -10.455 1.00 25.18 192 ASP A C 1
ATOM 1530 O O . ASP A 1 213 ? 7.654 -14.548 -10.638 1.00 24.27 192 ASP A O 1
ATOM 1535 N N . ARG A 1 214 ? 9.259 -15.320 -9.251 1.00 22.61 193 ARG A N 1
ATOM 1536 C CA . ARG A 1 214 ? 8.528 -15.057 -8.012 1.00 22.97 193 ARG A CA 1
ATOM 1537 C C . ARG A 1 214 ? 7.170 -15.760 -7.955 1.00 21.84 193 ARG A C 1
ATOM 1538 O O . ARG A 1 214 ? 6.291 -15.356 -7.195 1.00 19.94 193 ARG A O 1
ATOM 1546 N N . ILE A 1 215 ? 7.004 -16.809 -8.756 1.00 22.38 194 ILE A N 1
ATOM 1547 C CA . ILE A 1 215 ? 5.757 -17.570 -8.773 1.00 24.17 194 ILE A CA 1
ATOM 1548 C C . ILE A 1 215 ? 6.012 -19.074 -8.754 1.00 25.84 194 ILE A C 1
ATOM 1549 O O . ILE A 1 215 ? 5.486 -19.783 -7.897 1.00 26.02 194 ILE A O 1
ATOM 1554 N N . HIS A 1 216 ? 6.808 -19.556 -9.706 1.00 23.14 195 HIS A N 1
ATOM 1555 C CA . HIS A 1 216 ? 7.160 -20.973 -9.773 1.00 23.52 195 HIS A CA 1
ATOM 1556 C C . HIS A 1 216 ? 8.468 -21.234 -9.032 1.00 27.38 195 HIS A C 1
ATOM 1557 O O . HIS A 1 216 ? 9.547 -20.960 -9.558 1.00 29.70 195 HIS A O 1
ATOM 1564 N N . PRO A 1 217 ? 8.377 -21.776 -7.809 1.00 27.14 196 PRO A N 1
ATOM 1565 C CA . PRO A 1 217 ? 9.557 -21.927 -6.958 1.00 28.36 196 PRO A CA 1
ATOM 1566 C C . PRO A 1 217 ? 10.277 -23.253 -7.164 1.00 27.39 196 PRO A C 1
ATOM 1567 O O . PRO A 1 217 ? 9.770 -24.130 -7.864 1.00 28.08 196 PRO A O 1
ATOM 1571 N N . ASN A 1 218 ? 11.451 -23.393 -6.557 1.00 29.14 197 ASN A N 1
ATOM 1572 C CA . ASN A 1 218 ? 12.124 -24.684 -6.509 1.00 30.37 197 ASN A CA 1
ATOM 1573 C C . ASN A 1 218 ? 11.427 -25.579 -5.490 1.00 24.43 197 ASN A C 1
ATOM 1574 O O . ASN A 1 218 ? 10.378 -25.214 -4.958 1.00 27.51 197 ASN A O 1
ATOM 1579 N N . LEU A 1 219 ? 12.003 -26.744 -5.216 1.00 22.32 198 LEU A N 1
ATOM 1580 C CA . LEU A 1 219 ? 11.380 -27.689 -4.294 1.00 24.71 198 LEU A CA 1
ATOM 1581 C C . LEU A 1 219 ? 11.222 -27.089 -2.898 1.00 27.24 198 LEU A C 1
ATOM 1582 O O . LEU A 1 219 ? 10.246 -27.369 -2.201 1.00 30.71 198 LEU A O 1
ATOM 1587 N N . ALA A 1 220 ? 12.183 -26.257 -2.503 1.00 24.97 199 ALA A N 1
ATOM 1588 C CA . ALA A 1 220 ? 12.144 -25.589 -1.207 1.00 27.33 199 ALA A CA 1
ATOM 1589 C C . ALA A 1 220 ? 10.912 -24.699 -1.082 1.00 26.58 199 ALA A C 1
ATOM 1590 O O . ALA A 1 220 ? 10.272 -24.652 -0.031 1.00 23.44 199 ALA A O 1
ATOM 1592 N N . GLY A 1 221 ? 10.587 -23.996 -2.163 1.00 23.33 200 GLY A N 1
ATOM 1593 C CA . GLY A 1 221 ? 9.421 -23.134 -2.190 1.00 24.42 200 GLY A CA 1
ATOM 1594 C C . GLY A 1 221 ? 8.130 -23.920 -2.077 1.00 28.36 200 GLY A C 1
ATOM 1595 O O . GLY A 1 221 ? 7.194 -23.500 -1.396 1.00 25.92 200 GLY A O 1
ATOM 1596 N N . HIS A 1 222 ? 8.078 -25.066 -2.748 1.00 26.40 201 HIS A N 1
ATOM 1597 C CA . HIS A 1 222 ? 6.914 -25.940 -2.670 1.00 22.37 201 HIS A CA 1
ATOM 1598 C C . HIS A 1 222 ? 6.780 -26.541 -1.274 1.00 23.98 201 HIS A C 1
ATOM 1599 O O . HIS A 1 222 ? 5.674 -26.830 -0.818 1.00 20.89 201 HIS A O 1
ATOM 1606 N N . GLN A 1 223 ? 7.911 -26.725 -0.600 1.00 23.69 202 GLN A N 1
ATOM 1607 C CA . GLN A 1 223 ? 7.904 -27.244 0.762 1.00 26.62 202 GLN A CA 1
ATOM 1608 C C . GLN A 1 223 ? 7.321 -26.202 1.712 1.00 28.51 202 GLN A C 1
ATOM 1609 O O . GLN A 1 223 ? 6.672 -26.544 2.700 1.00 29.01 202 GLN A O 1
ATOM 1615 N N . VAL A 1 224 ? 7.557 -24.931 1.402 1.00 28.48 203 VAL A N 1
ATOM 1616 C CA . VAL A 1 224 ? 6.964 -23.833 2.156 1.00 28.21 203 VAL A CA 1
ATOM 1617 C C . VAL A 1 224 ? 5.447 -23.884 2.033 1.00 27.65 203 VAL A C 1
ATOM 1618 O O . VAL A 1 224 ? 4.726 -23.751 3.024 1.00 28.51 203 VAL A O 1
ATOM 1622 N N . ILE A 1 225 ? 4.971 -24.089 0.809 1.00 25.18 204 ILE A N 1
ATOM 1623 C CA . ILE A 1 225 ? 3.543 -24.213 0.546 1.00 28.17 204 ILE A CA 1
ATOM 1624 C C . ILE A 1 225 ? 2.959 -25.426 1.263 1.00 29.76 204 ILE A C 1
ATOM 1625 O O . ILE A 1 225 ? 1.911 -25.337 1.904 1.00 28.04 204 ILE A O 1
ATOM 1630 N N . ALA A 1 226 ? 3.651 -26.555 1.152 1.00 24.71 205 ALA A N 1
ATOM 1631 C CA . ALA A 1 226 ? 3.195 -27.803 1.751 1.00 25.11 205 ALA A CA 1
ATOM 1632 C C . ALA A 1 226 ? 3.134 -27.713 3.273 1.00 25.16 205 ALA A C 1
ATOM 1633 O O . ALA A 1 226 ? 2.190 -28.200 3.891 1.00 27.76 205 ALA A O 1
ATOM 1635 N N . ASN A 1 227 ? 4.141 -27.086 3.871 1.00 25.29 206 ASN A N 1
ATOM 1636 C CA . ASN A 1 227 ? 4.214 -26.975 5.324 1.00 27.32 206 ASN A CA 1
ATOM 1637 C C . ASN A 1 227 ? 3.152 -26.042 5.898 1.00 27.62 206 ASN A C 1
ATOM 1638 O O . ASN A 1 227 ? 2.708 -26.222 7.031 1.00 33.58 206 ASN A O 1
ATOM 1643 N N . ALA A 1 228 ? 2.750 -25.046 5.115 1.00 26.29 207 ALA A N 1
ATOM 1644 C CA . ALA A 1 228 ? 1.669 -24.157 5.520 1.00 28.21 207 ALA A CA 1
ATOM 1645 C C . ALA A 1 228 ? 0.357 -24.931 5.572 1.00 27.61 207 ALA A C 1
ATOM 1646 O O . ALA A 1 228 ? -0.447 -24.758 6.489 1.00 26.23 207 ALA A O 1
ATOM 1648 N N . PHE A 1 229 ? 0.160 -25.791 4.578 1.00 24.74 208 PHE A N 1
ATOM 1649 C CA . PHE A 1 229 ? -1.015 -26.651 4.497 1.00 28.03 208 PHE A CA 1
ATOM 1650 C C . PHE A 1 229 ? -1.064 -27.623 5.671 1.00 31.81 208 PHE A C 1
ATOM 1651 O O . PHE A 1 229 ? -2.093 -27.761 6.334 1.00 30.26 208 PHE A O 1
ATOM 1659 N N . LEU A 1 230 ? 0.056 -28.298 5.914 1.00 29.50 209 LEU A N 1
ATOM 1660 C CA . LEU A 1 230 ? 0.153 -29.294 6.976 1.00 27.03 209 LEU A CA 1
ATOM 1661 C C . LEU A 1 230 ? -0.074 -28.687 8.354 1.00 28.52 209 LEU A C 1
ATOM 1662 O O . LEU A 1 230 ? -0.761 -29.272 9.193 1.00 23.78 209 LEU A O 1
ATOM 1667 N N . ALA A 1 231 ? 0.508 -27.514 8.582 1.00 28.49 210 ALA A N 1
ATOM 1668 C CA . ALA A 1 231 ? 0.367 -26.820 9.857 1.00 28.77 210 ALA A CA 1
ATOM 1669 C C . ALA A 1 231 ? -1.083 -26.420 10.104 1.00 30.66 210 ALA A C 1
ATOM 1670 O O . ALA A 1 231 ? -1.592 -26.555 11.217 1.00 31.03 210 ALA A O 1
ATOM 1672 N N . ALA A 1 232 ? -1.742 -25.931 9.058 1.00 29.17 211 ALA A N 1
ATOM 1673 C CA . ALA A 1 232 ? -3.135 -25.508 9.154 1.00 27.55 211 ALA A CA 1
ATOM 1674 C C . ALA A 1 232 ? -4.058 -26.696 9.405 1.00 28.63 211 ALA A C 1
ATOM 1675 O O . ALA A 1 232 ? -5.117 -26.552 10.015 1.00 30.58 211 ALA A O 1
ATOM 1677 N N . THR A 1 233 ? -3.651 -27.868 8.930 1.00 28.71 212 THR A N 1
ATOM 1678 C CA . THR A 1 233 ? -4.433 -29.084 9.116 1.00 30.08 212 THR A CA 1
ATOM 1679 C C . THR A 1 233 ? -3.884 -29.915 10.274 1.00 29.66 212 THR A C 1
ATOM 1680 O O . THR A 1 233 ? -4.313 -31.046 10.498 1.00 29.78 212 THR A O 1
ATOM 1684 N N . GLY A 1 234 ? -2.926 -29.344 10.998 1.00 30.36 213 GLY A N 1
ATOM 1685 C CA . GLY A 1 234 ? -2.415 -29.942 12.219 1.00 34.08 213 GLY A CA 1
ATOM 1686 C C . GLY A 1 234 ? -1.691 -31.269 12.070 1.00 35.57 213 GLY A C 1
ATOM 1687 O O . GLY A 1 234 ? -1.824 -32.147 12.922 1.00 36.45 213 GLY A O 1
ATOM 1688 N N . CYS A 1 235 ? -0.926 -31.417 10.993 1.00 35.30 214 CYS A N 1
ATOM 1689 C CA . CYS A 1 235 ? -0.100 -32.607 10.796 1.00 36.95 214 CYS A CA 1
ATOM 1690 C C . CYS A 1 235 ? 1.278 -32.250 10.246 1.00 34.85 214 CYS A C 1
ATOM 1691 O O . CYS A 1 235 ? 1.866 -33.009 9.474 1.00 35.91 214 CYS A O 1
ATOM 1694 N N . LEU A 1 236 ? 1.789 -31.091 10.650 1.00 35.22 215 LEU A N 1
ATOM 1695 C CA . LEU A 1 236 ? 3.122 -30.656 10.251 1.00 33.44 215 LEU A CA 1
ATOM 1696 C C . LEU A 1 236 ? 4.195 -31.531 10.891 1.00 34.70 215 LEU A C 1
ATOM 1697 O O . LEU A 1 236 ? 5.110 -32.003 10.217 1.00 35.94 215 LEU A O 1
ATOM 1702 N N . ASN A 1 237 ? 4.073 -31.742 12.197 1.00 35.66 216 ASN A N 1
ATOM 1703 C CA . ASN A 1 237 ? 5.030 -32.557 12.935 1.00 39.00 216 ASN A CA 1
ATOM 1704 C C . ASN A 1 237 ? 4.460 -33.923 13.299 1.00 42.62 216 ASN A C 1
ATOM 1705 O O . ASN A 1 237 ? 3.251 -34.144 13.222 1.00 42.50 216 ASN A O 1
ATOM 1710 N N . SER A 1 238 ? 5.340 -34.837 13.695 1.00 45.02 217 SER A N 1
ATOM 1711 C CA . SER A 1 238 ? 4.930 -36.185 14.071 1.00 48.26 217 SER A CA 1
ATOM 1712 C C . SER A 1 238 ? 5.917 -36.804 15.056 1.00 48.15 217 SER A C 1
ATOM 1713 O O . SER A 1 238 ? 7.000 -36.266 15.285 1.00 47.89 217 SER A O 1
ATOM 1716 N N . GLY B 1 21 ? -2.662 -20.786 27.584 1.00 87.81 0 GLY B N 1
ATOM 1717 C CA . GLY B 1 21 ? -1.720 -20.608 28.674 1.00 85.37 0 GLY B CA 1
ATOM 1718 C C . GLY B 1 21 ? -1.279 -19.165 28.815 1.00 80.51 0 GLY B C 1
ATOM 1719 O O . GLY B 1 21 ? -0.939 -18.515 27.827 1.00 81.38 0 GLY B O 1
ATOM 1720 N N . MET B 1 22 ? -1.275 -18.664 30.046 1.00 74.20 1 MET B N 1
ATOM 1721 C CA . MET B 1 22 ? -0.993 -17.252 30.281 1.00 67.91 1 MET B CA 1
ATOM 1722 C C . MET B 1 22 ? 0.475 -16.904 30.058 1.00 59.98 1 MET B C 1
ATOM 1723 O O . MET B 1 22 ? 1.378 -17.567 30.570 1.00 57.24 1 MET B O 1
ATOM 1728 N N . TYR B 1 23 ? 0.687 -15.842 29.290 1.00 52.97 2 TYR B N 1
ATOM 1729 C CA . TYR B 1 23 ? 2.011 -15.372 28.906 1.00 46.54 2 TYR B CA 1
ATOM 1730 C C . TYR B 1 23 ? 2.721 -14.664 30.057 1.00 42.72 2 TYR B C 1
ATOM 1731 O O . TYR B 1 23 ? 3.934 -14.789 30.225 1.00 42.72 2 TYR B O 1
ATOM 1740 N N . PHE B 1 24 ? 1.952 -13.926 30.851 1.00 38.22 3 PHE B N 1
ATOM 1741 C CA . PHE B 1 24 ? 2.511 -13.103 31.917 1.00 38.13 3 PHE B CA 1
ATOM 1742 C C . PHE B 1 24 ? 2.627 -13.852 33.239 1.00 39.29 3 PHE B C 1
ATOM 1743 O O . PHE B 1 24 ? 1.657 -14.443 33.716 1.00 44.59 3 PHE B O 1
ATOM 1751 N N . ALA B 1 25 ? 3.818 -13.820 33.827 1.00 35.31 4 ALA B N 1
ATOM 1752 C CA . ALA B 1 25 ? 4.020 -14.363 35.163 1.00 36.58 4 ALA B CA 1
ATOM 1753 C C . ALA B 1 25 ? 3.242 -13.521 36.166 1.00 32.58 4 ALA B C 1
ATOM 1754 O O . ALA B 1 25 ? 3.112 -12.311 35.995 1.00 26.10 4 ALA B O 1
ATOM 1756 N N . ALA B 1 26 ? 2.718 -14.163 37.205 1.00 35.39 5 ALA B N 1
ATOM 1757 C CA . ALA B 1 26 ? 1.894 -13.473 38.192 1.00 29.33 5 ALA B CA 1
ATOM 1758 C C . ALA B 1 26 ? 2.679 -12.390 38.927 1.00 30.24 5 ALA B C 1
ATOM 1759 O O . ALA B 1 26 ? 3.868 -12.550 39.202 1.00 36.09 5 ALA B O 1
ATOM 1761 N N . GLY B 1 27 ? 2.005 -11.286 39.233 1.00 33.39 6 GLY B N 1
ATOM 1762 C CA . GLY B 1 27 ? 2.606 -10.199 39.984 1.00 31.97 6 GLY B CA 1
ATOM 1763 C C . GLY B 1 27 ? 3.628 -9.390 39.208 1.00 33.13 6 GLY B C 1
ATOM 1764 O O . GLY B 1 27 ? 4.437 -8.674 39.798 1.00 34.04 6 GLY B O 1
ATOM 1765 N N . SER B 1 28 ? 3.588 -9.492 37.883 1.00 31.03 7 SER B N 1
ATOM 1766 C CA . SER B 1 28 ? 4.574 -8.823 37.038 1.00 35.50 7 SER B CA 1
ATOM 1767 C C . SER B 1 28 ? 4.129 -7.430 36.602 1.00 32.47 7 SER B C 1
ATOM 1768 O O . SER B 1 28 ? 2.947 -7.090 36.672 1.00 27.33 7 SER B O 1
ATOM 1771 N N . LYS B 1 29 ? 5.091 -6.630 36.150 1.00 30.49 8 LYS B N 1
ATOM 1772 C CA . LYS B 1 29 ? 4.812 -5.292 35.643 1.00 31.95 8 LYS B CA 1
ATOM 1773 C C . LYS B 1 29 ? 4.945 -5.229 34.125 1.00 27.08 8 LYS B C 1
ATOM 1774 O O . LYS B 1 29 ? 5.982 -5.587 33.567 1.00 26.55 8 LYS B O 1
ATOM 1780 N N . LEU B 1 30 ? 3.890 -4.763 33.466 1.00 24.85 9 LEU B N 1
ATOM 1781 C CA . LEU B 1 30 ? 3.889 -4.618 32.015 1.00 24.87 9 LEU B CA 1
ATOM 1782 C C . LEU B 1 30 ? 3.839 -3.149 31.608 1.00 28.89 9 LEU B C 1
ATOM 1783 O O . LEU B 1 30 ? 2.898 -2.433 31.950 1.00 25.62 9 LEU B O 1
ATOM 1788 N N . VAL B 1 31 ? 4.858 -2.704 30.878 1.00 29.45 10 VAL B N 1
ATOM 1789 C CA . VAL B 1 31 ? 4.892 -1.337 30.374 1.00 28.94 10 VAL B CA 1
ATOM 1790 C C . VAL B 1 31 ? 4.538 -1.296 28.892 1.00 32.01 10 VAL B C 1
ATOM 1791 O O . VAL B 1 31 ? 5.246 -1.859 28.057 1.00 32.74 10 VAL B O 1
ATOM 1795 N N . ILE B 1 32 ? 3.433 -0.632 28.574 1.00 31.82 11 ILE B N 1
ATOM 1796 C CA . ILE B 1 32 ? 3.010 -0.468 27.190 1.00 33.57 11 ILE B CA 1
ATOM 1797 C C . ILE B 1 32 ? 3.370 0.929 26.700 1.00 32.73 11 ILE B C 1
ATOM 1798 O O . ILE B 1 32 ? 2.966 1.928 27.298 1.00 27.20 11 ILE B O 1
ATOM 1803 N N . ILE B 1 33 ? 4.135 0.996 25.616 1.00 29.20 12 ILE B N 1
ATOM 1804 C CA . ILE B 1 33 ? 4.573 2.278 25.080 1.00 32.54 12 ILE B CA 1
ATOM 1805 C C . ILE B 1 33 ? 4.212 2.405 23.600 1.00 34.80 12 ILE B C 1
ATOM 1806 O O . ILE B 1 33 ? 4.318 1.444 22.836 1.00 26.44 12 ILE B O 1
ATOM 1811 N N . GLY B 1 34 ? 3.762 3.592 23.203 1.00 30.30 13 GLY B N 1
ATOM 1812 C CA . GLY B 1 34 ? 3.372 3.829 21.826 1.00 27.90 13 GLY B CA 1
ATOM 1813 C C . GLY B 1 34 ? 2.913 5.248 21.556 1.00 29.24 13 GLY B C 1
ATOM 1814 O O . GLY B 1 34 ? 3.438 6.203 22.131 1.00 30.31 13 GLY B O 1
ATOM 1815 N N . ASP B 1 35 ? 1.928 5.384 20.674 1.00 26.79 14 ASP B N 1
ATOM 1816 C CA . ASP B 1 35 ? 1.418 6.694 20.286 1.00 28.68 14 ASP B CA 1
ATOM 1817 C C . ASP B 1 35 ? 0.063 6.992 20.924 1.00 27.93 14 ASP B C 1
ATOM 1818 O O . ASP B 1 35 ? -0.211 6.562 22.045 1.00 26.87 14 ASP B O 1
ATOM 1823 N N . SER B 1 36 ? -0.779 7.729 20.204 1.00 26.88 15 SER B N 1
ATOM 1824 C CA . SER B 1 36 ? -2.069 8.167 20.733 1.00 32.08 15 SER B CA 1
ATOM 1825 C C . SER B 1 36 ? -3.026 7.004 20.976 1.00 30.15 15 SER B C 1
ATOM 1826 O O . SER B 1 36 ? -3.881 7.070 21.860 1.00 30.06 15 SER B O 1
ATOM 1829 N N . ILE B 1 37 ? -2.885 5.943 20.188 1.00 27.85 16 ILE B N 1
ATOM 1830 C CA . ILE B 1 37 ? -3.707 4.751 20.362 1.00 32.74 16 ILE B CA 1
ATOM 1831 C C . ILE B 1 37 ? -3.365 4.098 21.701 1.00 33.82 16 ILE B C 1
ATOM 1832 O O . ILE B 1 37 ? -4.232 3.547 22.381 1.00 35.58 16 ILE B O 1
ATOM 1837 N N . THR B 1 38 ? -2.095 4.191 22.085 1.00 31.21 17 THR B N 1
ATOM 1838 C CA . THR B 1 38 ? -1.652 3.728 23.394 1.00 27.37 17 THR B CA 1
ATOM 1839 C C . THR B 1 38 ? -1.959 4.781 24.455 1.00 25.26 17 THR B C 1
ATOM 1840 O O . THR B 1 38 ? -2.377 4.455 25.567 1.00 25.30 17 THR B O 1
ATOM 1844 N N . ASP B 1 39 ? -1.749 6.045 24.094 1.00 27.65 18 ASP B N 1
ATOM 1845 C CA . ASP B 1 39 ? -2.028 7.178 24.973 1.00 29.60 18 ASP B CA 1
ATOM 1846 C C . ASP B 1 39 ? -3.489 7.176 25.412 1.00 29.52 18 ASP B C 1
ATOM 1847 O O . ASP B 1 39 ? -3.786 7.080 26.604 1.00 30.12 18 ASP B O 1
ATOM 1852 N N . ALA B 1 40 ? -4.386 7.292 24.436 1.00 23.21 19 ALA B N 1
ATOM 1853 C CA . ALA B 1 40 ? -5.829 7.258 24.670 1.00 25.64 19 ALA B CA 1
ATOM 1854 C C . ALA B 1 40 ? -6.292 8.303 25.686 1.00 28.23 19 ALA B C 1
ATOM 1855 O O . ALA B 1 40 ? -7.241 8.074 26.435 1.00 31.48 19 ALA B O 1
ATOM 1857 N N . GLY B 1 41 ? -5.615 9.447 25.705 1.00 27.88 20 GLY B N 1
ATOM 1858 C CA . GLY B 1 41 ? -6.017 10.564 26.542 1.00 31.48 20 GLY B CA 1
ATOM 1859 C C . GLY B 1 41 ? -5.791 10.365 28.029 1.00 31.30 20 GLY B C 1
ATOM 1860 O O . GLY B 1 41 ? -6.599 10.805 28.847 1.00 31.19 20 GLY B O 1
ATOM 1861 N N . ARG B 1 42 ? -4.691 9.710 28.383 1.00 26.98 21 ARG B N 1
ATOM 1862 C CA . ARG B 1 42 ? -4.353 9.492 29.784 1.00 30.82 21 ARG B CA 1
ATOM 1863 C C . ARG B 1 42 ? -3.848 10.777 30.436 1.00 34.18 21 ARG B C 1
ATOM 1864 O O . ARG B 1 42 ? -3.485 11.732 29.749 1.00 32.65 21 ARG B O 1
ATOM 1872 N N . ASP B 1 43 ? -3.836 10.796 31.765 1.00 37.05 22 ASP B N 1
ATOM 1873 C CA . ASP B 1 43 ? -3.248 11.903 32.509 1.00 38.86 22 ASP B CA 1
ATOM 1874 C C . ASP B 1 43 ? -1.752 11.653 32.671 1.00 34.94 22 ASP B C 1
ATOM 1875 O O . ASP B 1 43 ? -1.335 10.871 33.525 1.00 31.65 22 ASP B O 1
ATOM 1880 N N . LYS B 1 44 ? -0.953 12.322 31.844 1.00 34.71 23 LYS B N 1
ATOM 1881 C CA . LYS B 1 44 ? 0.484 12.067 31.777 1.00 34.04 23 LYS B CA 1
ATOM 1882 C C . LYS B 1 44 ? 1.232 12.459 33.047 1.00 35.01 23 LYS B C 1
ATOM 1883 O O . LYS B 1 44 ? 2.323 11.952 33.310 1.00 33.05 23 LYS B O 1
ATOM 1889 N N . GLY B 1 45 ? 0.648 13.356 33.835 1.00 33.29 24 GLY B N 1
ATOM 1890 C CA . GLY B 1 45 ? 1.279 13.809 35.063 1.00 46.72 24 GLY B CA 1
ATOM 1891 C C . GLY B 1 45 ? 1.310 12.745 36.145 1.00 47.40 24 GLY B C 1
ATOM 1892 O O . GLY B 1 45 ? 1.897 12.942 37.208 1.00 50.44 24 GLY B O 1
ATOM 1893 N N . ILE B 1 46 ? 0.676 11.612 35.868 1.00 46.22 25 ILE B N 1
ATOM 1894 C CA . ILE B 1 46 ? 0.610 10.511 36.818 1.00 54.52 25 ILE B CA 1
ATOM 1895 C C . ILE B 1 46 ? 1.707 9.486 36.539 1.00 53.35 25 ILE B C 1
ATOM 1896 O O . ILE B 1 46 ? 2.279 8.905 37.463 1.00 58.55 25 ILE B O 1
ATOM 1901 N N . GLY B 1 47 ? 2.011 9.277 35.263 1.00 48.26 26 GLY B N 1
ATOM 1902 C CA . GLY B 1 47 ? 3.140 8.446 34.884 1.00 45.14 26 GLY B CA 1
ATOM 1903 C C . GLY B 1 47 ? 2.789 7.037 34.449 1.00 40.64 26 GLY B C 1
ATOM 1904 O O . GLY B 1 47 ? 3.631 6.140 34.501 1.00 42.68 26 GLY B O 1
ATOM 1905 N N . GLY B 1 48 ? 1.547 6.835 34.023 1.00 37.68 27 GLY B N 1
ATOM 1906 C CA . GLY B 1 48 ? 1.139 5.551 33.483 1.00 41.02 27 GLY B CA 1
ATOM 1907 C C . GLY B 1 48 ? 0.393 4.655 34.450 1.00 40.82 27 GLY B C 1
ATOM 1908 O O . GLY B 1 48 ? -0.330 3.753 34.032 1.00 38.69 27 GLY B O 1
ATOM 1909 N N . GLU B 1 49 ? 0.574 4.892 35.743 1.00 44.86 28 GLU B N 1
ATOM 1910 C CA . GLU B 1 49 ? -0.130 4.118 36.757 1.00 50.36 28 GLU B CA 1
ATOM 1911 C C . GLU B 1 49 ? -0.508 4.998 37.944 1.00 52.66 28 GLU B C 1
ATOM 1912 O O . GLU B 1 49 ? 0.314 5.754 38.461 1.00 54.93 28 GLU B O 1
ATOM 1918 N N . GLY B 1 50 ? -1.765 4.901 38.365 1.00 55.67 29 GLY B N 1
ATOM 1919 C CA . GLY B 1 50 ? -2.270 5.736 39.437 1.00 57.43 29 GLY B CA 1
ATOM 1920 C C . GLY B 1 50 ? -3.746 5.528 39.709 1.00 61.44 29 GLY B C 1
ATOM 1921 O O . GLY B 1 50 ? -4.277 4.434 39.515 1.00 60.64 29 GLY B O 1
ATOM 1922 N N . LEU B 1 51 ? -4.414 6.592 40.144 1.00 67.06 30 LEU B N 1
ATOM 1923 C CA . LEU B 1 51 ? -5.790 6.494 40.614 1.00 68.67 30 LEU B CA 1
ATOM 1924 C C . LEU B 1 51 ? -6.813 7.040 39.615 1.00 71.93 30 LEU B C 1
ATOM 1925 O O . LEU B 1 51 ? -7.787 6.364 39.291 1.00 74.34 30 LEU B O 1
ATOM 1930 N N . PHE B 1 52 ? -6.596 8.259 39.130 1.00 76.14 31 PHE B N 1
ATOM 1931 C CA . PHE B 1 52 ? -7.511 8.863 38.162 1.00 79.61 31 PHE B CA 1
ATOM 1932 C C . PHE B 1 52 ? -6.963 8.780 36.745 1.00 72.65 31 PHE B C 1
ATOM 1933 O O . PHE B 1 52 ? -5.891 9.307 36.473 1.00 75.50 31 PHE B O 1
ATOM 1941 N N . ASN B 1 53 ? -7.709 8.141 35.845 1.00 57.69 32 ASN B N 1
ATOM 1942 C CA . ASN B 1 53 ? -7.388 8.135 34.413 1.00 45.94 32 ASN B CA 1
ATOM 1943 C C . ASN B 1 53 ? -5.905 7.889 34.126 1.00 37.49 32 ASN B C 1
ATOM 1944 O O . ASN B 1 53 ? -5.262 8.649 33.402 1.00 35.65 32 ASN B O 1
ATOM 1949 N N . ALA B 1 54 ? -5.356 6.838 34.721 1.00 37.85 33 ALA B N 1
ATOM 1950 C CA . ALA B 1 54 ? -3.938 6.549 34.565 1.00 39.31 33 ALA B CA 1
ATOM 1951 C C . ALA B 1 54 ? -3.653 5.897 33.218 1.00 36.30 33 ALA B C 1
ATOM 1952 O O . ALA B 1 54 ? -2.555 6.024 32.676 1.00 33.37 33 ALA B O 1
ATOM 1954 N N . HIS B 1 55 ? -4.655 5.212 32.677 1.00 34.55 34 HIS B N 1
ATOM 1955 C CA . HIS B 1 55 ? -4.469 4.402 31.478 1.00 34.46 34 HIS B CA 1
ATOM 1956 C C . HIS B 1 55 ? -5.196 4.956 30.257 1.00 34.58 34 HIS B C 1
ATOM 1957 O O . HIS B 1 55 ? -5.053 4.430 29.154 1.00 37.25 34 HIS B O 1
ATOM 1964 N N . GLY B 1 56 ? -5.972 6.015 30.452 1.00 32.78 35 GLY B N 1
ATOM 1965 C CA . GLY B 1 56 ? -6.752 6.577 29.367 1.00 26.14 35 GLY B CA 1
ATOM 1966 C C . GLY B 1 56 ? -8.032 5.795 29.150 1.00 28.55 35 GLY B C 1
ATOM 1967 O O . GLY B 1 56 ? -8.529 5.140 30.065 1.00 27.82 35 GLY B O 1
ATOM 1968 N N . SER B 1 57 ? -8.566 5.858 27.934 1.00 28.75 36 SER B N 1
ATOM 1969 C CA . SER B 1 57 ? -9.816 5.176 27.619 1.00 31.92 36 SER B CA 1
ATOM 1970 C C . SER B 1 57 ? -9.713 4.380 26.321 1.00 36.49 36 SER B C 1
ATOM 1971 O O . SER B 1 57 ? -10.641 4.370 25.511 1.00 37.27 36 SER B O 1
ATOM 1974 N N . GLY B 1 58 ? -8.580 3.710 26.134 1.00 33.46 37 GLY B N 1
ATOM 1975 C CA . GLY B 1 58 ? -8.347 2.905 24.948 1.00 29.43 37 GLY B CA 1
ATOM 1976 C C . GLY B 1 58 ? -8.041 1.458 25.286 1.00 28.97 37 GLY B C 1
ATOM 1977 O O . GLY B 1 58 ? -8.456 0.960 26.332 1.00 19.46 37 GLY B O 1
ATOM 1978 N N . TYR B 1 59 ? -7.302 0.786 24.406 1.00 26.29 38 TYR B N 1
ATOM 1979 C CA . TYR B 1 59 ? -7.056 -0.646 24.556 1.00 23.50 38 TYR B CA 1
ATOM 1980 C C . TYR B 1 59 ? -6.214 -0.962 25.790 1.00 21.60 38 TYR B C 1
ATOM 1981 O O . TYR B 1 59 ? -6.351 -2.033 26.376 1.00 23.32 38 TYR B O 1
ATOM 1990 N N . VAL B 1 60 ? -5.346 -0.034 26.182 1.00 25.23 39 VAL B N 1
ATOM 1991 C CA . VAL B 1 60 ? -4.537 -0.218 27.382 1.00 26.13 39 VAL B CA 1
ATOM 1992 C C . VAL B 1 60 ? -5.438 -0.289 28.611 1.00 26.22 39 VAL B C 1
ATOM 1993 O O . VAL B 1 60 ? -5.252 -1.136 29.485 1.00 27.95 39 VAL B O 1
ATOM 1997 N N . ALA B 1 61 ? -6.425 0.600 28.662 1.00 27.81 40 ALA B N 1
ATOM 1998 C CA . ALA B 1 61 ? -7.409 0.592 29.737 1.00 26.80 40 ALA B CA 1
ATOM 1999 C C . ALA B 1 61 ? -8.269 -0.666 29.669 1.00 26.17 40 ALA B C 1
ATOM 2000 O O . ALA B 1 61 ? -8.675 -1.210 30.696 1.00 18.81 40 ALA B O 1
ATOM 2002 N N . LEU B 1 62 ? -8.538 -1.125 28.451 1.00 22.20 41 LEU B N 1
ATOM 2003 C CA . LEU B 1 62 ? -9.345 -2.322 28.248 1.00 24.65 41 LEU B CA 1
ATOM 2004 C C . LEU B 1 62 ? -8.601 -3.569 28.708 1.00 25.02 41 LEU B C 1
ATOM 2005 O O . LEU B 1 62 ? -9.195 -4.465 29.305 1.00 24.38 41 LEU B O 1
ATOM 2010 N N . LEU B 1 63 ? -7.302 -3.621 28.427 1.00 24.87 42 LEU B N 1
ATOM 2011 C CA . LEU B 1 63 ? -6.461 -4.718 28.894 1.00 24.87 42 LEU B CA 1
ATOM 2012 C C . LEU B 1 63 ? -6.439 -4.767 30.416 1.00 23.35 42 LEU B C 1
ATOM 2013 O O . LEU B 1 63 ? -6.655 -5.820 31.016 1.00 22.11 42 LEU B O 1
ATOM 2018 N N . ASN B 1 64 ? -6.177 -3.617 31.029 1.00 25.52 43 ASN B N 1
ATOM 2019 C CA . ASN B 1 64 ? -6.118 -3.505 32.480 1.00 28.02 43 ASN B CA 1
ATOM 2020 C C . ASN B 1 64 ? -7.411 -3.973 33.138 1.00 25.75 43 ASN B C 1
ATOM 2021 O O . ASN B 1 64 ? -7.386 -4.739 34.101 1.00 27.98 43 ASN B O 1
ATOM 2026 N N . ALA B 1 65 ? -8.539 -3.516 32.603 1.00 28.62 44 ALA B N 1
ATOM 2027 C CA . ALA B 1 65 ? -9.848 -3.910 33.111 1.00 29.04 44 ALA B CA 1
ATOM 2028 C C . ALA B 1 65 ? -10.095 -5.401 32.901 1.00 33.85 44 ALA B C 1
ATOM 2029 O O . ALA B 1 65 ? -10.581 -6.094 33.796 1.00 35.89 44 ALA B O 1
ATOM 2031 N N . HIS B 1 66 ? -9.754 -5.883 31.710 1.00 34.52 45 HIS B N 1
ATOM 2032 C CA . HIS B 1 66 ? -9.936 -7.285 31.347 1.00 31.25 45 HIS B CA 1
ATOM 2033 C C . HIS B 1 66 ? -9.156 -8.213 32.274 1.00 29.47 45 HIS B C 1
ATOM 2034 O O . HIS B 1 66 ? -9.697 -9.192 32.787 1.00 33.15 45 HIS B O 1
ATOM 2041 N N . LEU B 1 67 ? -7.884 -7.894 32.488 1.00 29.52 46 LEU B N 1
ATOM 2042 C CA . LEU B 1 67 ? -7.007 -8.732 33.299 1.00 28.31 46 LEU B CA 1
ATOM 2043 C C . LEU B 1 67 ? -7.402 -8.732 34.774 1.00 31.56 46 LEU B C 1
ATOM 2044 O O . LEU B 1 67 ? -7.291 -9.753 35.448 1.00 34.80 46 LEU B O 1
ATOM 2049 N N . PHE B 1 68 ? -7.862 -7.590 35.276 1.00 25.85 47 PHE B N 1
ATOM 2050 C CA . PHE B 1 68 ? -8.290 -7.498 36.668 1.00 25.62 47 PHE B CA 1
ATOM 2051 C C . PHE B 1 68 ? -9.580 -8.272 36.914 1.00 26.97 47 PHE B C 1
ATOM 2052 O O . PHE B 1 68 ? -9.676 -9.050 37.862 1.00 31.18 47 PHE B O 1
ATOM 2060 N N . ALA B 1 69 ? -10.569 -8.054 36.053 1.00 25.98 48 ALA B N 1
ATOM 2061 C CA . ALA B 1 69 ? -11.887 -8.653 36.231 1.00 28.59 48 ALA B CA 1
ATOM 2062 C C . ALA B 1 69 ? -11.872 -10.164 36.016 1.00 26.87 48 ALA B C 1
ATOM 2063 O O . ALA B 1 69 ? -12.581 -10.901 36.703 1.00 28.56 48 ALA B O 1
ATOM 2065 N N . ARG B 1 70 ? -11.066 -10.624 35.065 1.00 26.53 49 ARG B N 1
ATOM 2066 C CA . ARG B 1 70 ? -11.016 -12.046 34.736 1.00 31.93 49 ARG B CA 1
ATOM 2067 C C . ARG B 1 70 ? -9.917 -12.786 35.492 1.00 29.18 49 ARG B C 1
ATOM 2068 O O . ARG B 1 70 ? -10.064 -13.966 35.811 1.00 31.80 49 ARG B O 1
ATOM 2076 N N . PHE B 1 71 ? -8.815 -12.097 35.771 1.00 27.39 50 PHE B N 1
ATOM 2077 C CA . PHE B 1 71 ? -7.693 -12.724 36.466 1.00 32.12 50 PHE B CA 1
ATOM 2078 C C . PHE B 1 71 ? -7.186 -11.884 37.639 1.00 30.66 50 PHE B C 1
ATOM 2079 O O . PHE B 1 71 ? -6.029 -11.461 37.638 1.00 26.44 50 PHE B O 1
ATOM 2087 N N . PRO B 1 72 ? -8.042 -11.649 38.649 1.00 29.66 51 PRO B N 1
ATOM 2088 C CA . PRO B 1 72 ? -7.641 -10.808 39.784 1.00 30.77 51 PRO B CA 1
ATOM 2089 C C . PRO B 1 72 ? -6.500 -11.414 40.597 1.00 32.22 51 PRO B C 1
ATOM 2090 O O . PRO B 1 72 ? -5.747 -10.682 41.239 1.00 36.02 51 PRO B O 1
ATOM 2094 N N . GLU B 1 73 ? -6.374 -12.736 40.559 1.00 30.57 52 GLU B N 1
ATOM 2095 C CA . GLU B 1 73 ? -5.345 -13.433 41.321 1.00 37.73 52 GLU B CA 1
ATOM 2096 C C . GLU B 1 73 ? -3.968 -13.308 40.674 1.00 33.51 52 GLU B C 1
ATOM 2097 O O . GLU B 1 73 ? -2.954 -13.624 41.294 1.00 38.34 52 GLU B O 1
ATOM 2103 N N . ARG B 1 74 ? -3.935 -12.844 39.429 1.00 31.14 53 ARG B N 1
ATOM 2104 C CA . ARG B 1 74 ? -2.684 -12.747 38.687 1.00 36.31 53 ARG B CA 1
ATOM 2105 C C . ARG B 1 74 ? -1.889 -11.505 39.090 1.00 33.47 53 ARG B C 1
ATOM 2106 O O . ARG B 1 74 ? -0.666 -11.471 38.949 1.00 31.94 53 ARG B O 1
ATOM 2114 N N . ARG B 1 75 ? -2.599 -10.493 39.584 1.00 28.27 54 ARG B N 1
ATOM 2115 C CA . ARG B 1 75 ? -1.992 -9.280 40.136 1.00 30.19 54 ARG B CA 1
ATOM 2116 C C . ARG B 1 75 ? -1.015 -8.597 39.181 1.00 31.48 54 ARG B C 1
ATOM 2117 O O . ARG B 1 75 ? 0.115 -8.285 39.555 1.00 28.24 54 ARG B O 1
ATOM 2125 N N . LEU B 1 76 ? -1.458 -8.358 37.951 1.00 31.13 55 LEU B N 1
ATOM 2126 C CA . LEU B 1 76 ? -0.618 -7.715 36.948 1.00 31.82 55 LEU B CA 1
ATOM 2127 C C . LEU B 1 76 ? -0.800 -6.200 36.958 1.00 32.69 55 LEU B C 1
ATOM 2128 O O . LEU B 1 76 ? -1.924 -5.704 36.883 1.00 35.42 55 LEU B O 1
ATOM 2133 N N . ARG B 1 77 ? 0.305 -5.467 37.049 1.00 32.08 56 ARG B N 1
ATOM 2134 C CA . ARG B 1 77 ? 0.247 -4.011 36.997 1.00 37.31 56 ARG B CA 1
ATOM 2135 C C . ARG B 1 77 ? 0.666 -3.505 35.619 1.00 37.73 56 ARG B C 1
ATOM 2136 O O . ARG B 1 77 ? 1.761 -3.798 35.136 1.00 40.20 56 ARG B O 1
ATOM 2144 N N . LEU B 1 78 ? -0.226 -2.756 34.982 1.00 35.95 57 LEU B N 1
ATOM 2145 C CA . LEU B 1 78 ? 0.043 -2.216 33.658 1.00 30.62 57 LEU B CA 1
ATOM 2146 C C . LEU B 1 78 ? 0.387 -0.737 33.749 1.00 29.88 57 LEU B C 1
ATOM 2147 O O . LEU B 1 78 ? -0.216 0.003 34.526 1.00 29.20 57 LEU B O 1
ATOM 2152 N N . VAL B 1 79 ? 1.369 -0.317 32.960 1.00 26.66 58 VAL B N 1
ATOM 2153 C CA . VAL B 1 79 ? 1.781 1.079 32.928 1.00 27.32 58 VAL B CA 1
ATOM 2154 C C . VAL B 1 79 ? 1.639 1.634 31.516 1.00 27.88 58 VAL B C 1
ATOM 2155 O O . VAL B 1 79 ? 2.219 1.101 30.569 1.00 27.95 58 VAL B O 1
ATOM 2159 N N . ASN B 1 80 ? 0.860 2.702 31.380 1.00 23.63 59 ASN B N 1
ATOM 2160 C CA . ASN B 1 80 ? 0.619 3.313 30.079 1.00 22.69 59 ASN B CA 1
ATOM 2161 C C . ASN B 1 80 ? 1.632 4.413 29.786 1.00 24.23 59 ASN B C 1
ATOM 2162 O O . ASN B 1 80 ? 1.637 5.454 30.439 1.00 28.84 59 ASN B O 1
ATOM 2167 N N . GLN B 1 81 ? 2.486 4.182 28.796 1.00 23.39 60 GLN B N 1
ATOM 2168 C CA . GLN B 1 81 ? 3.502 5.163 28.431 1.00 24.70 60 GLN B CA 1
ATOM 2169 C C . GLN B 1 81 ? 3.316 5.662 27.004 1.00 27.72 60 GLN B C 1
ATOM 2170 O O . GLN B 1 81 ? 4.287 5.941 26.302 1.00 34.95 60 GLN B O 1
ATOM 2176 N N . GLY B 1 82 ? 2.061 5.778 26.583 1.00 26.06 61 GLY B N 1
ATOM 2177 C CA . GLY B 1 82 ? 1.750 6.258 25.252 1.00 24.46 61 GLY B CA 1
ATOM 2178 C C . GLY B 1 82 ? 1.751 7.771 25.165 1.00 26.80 61 GLY B C 1
ATOM 2179 O O . GLY B 1 82 ? 1.114 8.448 25.973 1.00 30.85 61 GLY B O 1
ATOM 2180 N N . ASN B 1 83 ? 2.480 8.302 24.188 1.00 21.41 62 ASN B N 1
ATOM 2181 C CA . ASN B 1 83 ? 2.476 9.735 23.915 1.00 23.21 62 ASN B CA 1
ATOM 2182 C C . ASN B 1 83 ? 1.998 10.009 22.495 1.00 25.81 62 ASN B C 1
ATOM 2183 O O . ASN B 1 83 ? 2.541 9.466 21.533 1.00 21.38 62 ASN B O 1
ATOM 2188 N N . SER B 1 84 ? 0.980 10.854 22.372 1.00 22.25 63 SER B N 1
ATOM 2189 C CA . SER B 1 84 ? 0.350 11.131 21.085 1.00 27.18 63 SER B CA 1
ATOM 2190 C C . SER B 1 84 ? 1.310 11.750 20.071 1.00 30.09 63 SER B C 1
ATOM 2191 O O . SER B 1 84 ? 2.124 12.609 20.412 1.00 31.36 63 SER B O 1
ATOM 2194 N N . GLY B 1 85 ? 1.206 11.301 18.823 1.00 30.65 64 GLY B N 1
ATOM 2195 C CA . GLY B 1 85 ? 1.988 11.860 17.734 1.00 33.56 64 GLY B CA 1
ATOM 2196 C C . GLY B 1 85 ? 3.380 11.272 17.598 1.00 33.44 64 GLY B C 1
ATOM 2197 O O . GLY B 1 85 ? 4.118 11.615 16.674 1.00 34.65 64 GLY B O 1
ATOM 2198 N N . ASN B 1 86 ? 3.738 10.378 18.514 1.00 29.28 65 ASN B N 1
ATOM 2199 C CA . ASN B 1 86 ? 5.079 9.805 18.538 1.00 29.14 65 ASN B CA 1
ATOM 2200 C C . ASN B 1 86 ? 5.389 8.883 17.365 1.00 27.39 65 ASN B C 1
ATOM 2201 O O . ASN B 1 86 ? 4.557 8.076 16.951 1.00 26.54 65 ASN B O 1
ATOM 2206 N N . THR B 1 87 ? 6.600 9.018 16.838 1.00 27.58 66 THR B N 1
ATOM 2207 C CA . THR B 1 87 ? 7.146 8.051 15.899 1.00 28.38 66 THR B CA 1
ATOM 2208 C C . THR B 1 87 ? 8.157 7.199 16.657 1.00 29.14 66 THR B C 1
ATOM 2209 O O . THR B 1 87 ? 8.381 7.420 17.847 1.00 30.19 66 THR B O 1
ATOM 2213 N N . VAL B 1 88 ? 8.770 6.234 15.979 1.00 30.12 67 VAL B N 1
ATOM 2214 C CA . VAL B 1 88 ? 9.760 5.378 16.626 1.00 30.45 67 VAL B CA 1
ATOM 2215 C C . VAL B 1 88 ? 10.978 6.208 17.038 1.00 31.83 67 VAL B C 1
ATOM 2216 O O . VAL B 1 88 ? 11.737 5.823 17.929 1.00 33.38 67 VAL B O 1
ATOM 2220 N N . ARG B 1 89 ? 11.140 7.359 16.392 1.00 30.75 68 ARG B N 1
ATOM 2221 C CA . ARG B 1 89 ? 12.214 8.292 16.699 1.00 30.86 68 ARG B CA 1
ATOM 2222 C C . ARG B 1 89 ? 12.005 8.945 18.064 1.00 34.41 68 ARG B C 1
ATOM 2223 O O . ARG B 1 89 ? 12.956 9.153 18.818 1.00 29.04 68 ARG B O 1
ATOM 2231 N N . ASP B 1 90 ? 10.753 9.266 18.374 1.00 35.85 69 ASP B N 1
ATOM 2232 C CA . ASP B 1 90 ? 10.408 9.873 19.655 1.00 37.60 69 ASP B CA 1
ATOM 2233 C C . ASP B 1 90 ? 10.551 8.872 20.795 1.00 38.64 69 ASP B C 1
ATOM 2234 O O . ASP B 1 90 ? 10.919 9.237 21.912 1.00 41.82 69 ASP B O 1
ATOM 2239 N N . LEU B 1 91 ? 10.254 7.610 20.505 1.00 35.41 70 LEU B N 1
ATOM 2240 C CA . LEU B 1 91 ? 10.332 6.550 21.503 1.00 31.31 70 LEU B CA 1
ATOM 2241 C C . LEU B 1 91 ? 11.769 6.295 21.940 1.00 34.45 70 LEU B C 1
ATOM 2242 O O . LEU B 1 91 ? 12.028 5.999 23.105 1.00 37.19 70 LEU B O 1
ATOM 2247 N N . ALA B 1 92 ? 12.701 6.416 21.001 1.00 35.01 71 ALA B N 1
ATOM 2248 C CA . ALA B 1 92 ? 14.113 6.200 21.293 1.00 33.08 71 ALA B CA 1
ATOM 2249 C C . ALA B 1 92 ? 14.688 7.341 22.128 1.00 35.99 71 ALA B C 1
ATOM 2250 O O . ALA B 1 92 ? 15.727 7.189 22.771 1.00 41.77 71 ALA B O 1
ATOM 2252 N N . ALA B 1 93 ? 14.005 8.481 22.117 1.00 32.41 72 ALA B N 1
ATOM 2253 C CA . ALA B 1 93 ? 14.464 9.656 22.848 1.00 33.29 72 ALA B CA 1
ATOM 2254 C C . ALA B 1 93 ? 14.008 9.635 24.304 1.00 36.02 72 ALA B C 1
ATOM 2255 O O . ALA B 1 93 ? 14.560 10.345 25.145 1.00 39.10 72 ALA B O 1
ATOM 2257 N N . ARG B 1 94 ? 13.000 8.820 24.602 1.00 34.06 73 ARG B N 1
ATOM 2258 C CA . ARG B 1 94 ? 12.463 8.744 25.956 1.00 32.54 73 ARG B CA 1
ATOM 2259 C C . ARG B 1 94 ? 12.454 7.315 26.488 1.00 36.16 73 ARG B C 1
ATOM 2260 O O . ARG B 1 94 ? 11.884 7.044 27.544 1.00 35.36 73 ARG B O 1
ATOM 2268 N N . TRP B 1 95 ? 13.096 6.409 25.758 1.00 22.68 74 TRP B N 1
ATOM 2269 C CA . TRP B 1 95 ? 13.102 4.993 26.110 1.00 31.90 74 TRP B CA 1
ATOM 2270 C C . TRP B 1 95 ? 13.747 4.738 27.470 1.00 35.79 74 TRP B C 1
ATOM 2271 O O . TRP B 1 95 ? 13.284 3.894 28.237 1.00 30.45 74 TRP B O 1
ATOM 2282 N N . GLN B 1 96 ? 14.814 5.475 27.762 1.00 38.49 75 GLN B N 1
ATOM 2283 C CA . GLN B 1 96 ? 15.562 5.291 29.000 1.00 42.34 75 GLN B CA 1
ATOM 2284 C C . GLN B 1 96 ? 14.724 5.587 30.241 1.00 45.40 75 GLN B C 1
ATOM 2285 O O . GLN B 1 96 ? 14.752 4.832 31.213 1.00 48.10 75 GLN B O 1
ATOM 2291 N N . ASN B 1 97 ? 13.975 6.684 30.203 1.00 44.65 76 ASN B N 1
ATOM 2292 C CA . ASN B 1 97 ? 13.183 7.106 31.353 1.00 43.09 76 ASN B CA 1
ATOM 2293 C C . ASN B 1 97 ? 11.801 6.459 31.408 1.00 41.48 76 ASN B C 1
ATOM 2294 O O . ASN B 1 97 ? 11.283 6.180 32.490 1.00 42.73 76 ASN B O 1
ATOM 2299 N N . ASP B 1 98 ? 11.210 6.219 30.242 1.00 39.57 77 ASP B N 1
ATOM 2300 C CA . ASP B 1 98 ? 9.824 5.767 30.171 1.00 38.19 77 ASP B CA 1
ATOM 2301 C C . ASP B 1 98 ? 9.679 4.248 30.097 1.00 36.57 77 ASP B C 1
ATOM 2302 O O . ASP B 1 98 ? 8.572 3.723 30.214 1.00 34.30 77 ASP B O 1
ATOM 2307 N N . VAL B 1 99 ? 10.788 3.543 29.901 1.00 37.75 78 VAL B N 1
ATOM 2308 C CA . VAL B 1 99 ? 10.748 2.085 29.851 1.00 34.87 78 VAL B CA 1
ATOM 2309 C C . VAL B 1 99 ? 11.677 1.463 30.889 1.00 33.74 78 VAL B C 1
ATOM 2310 O O . VAL B 1 99 ? 11.223 0.783 31.807 1.00 35.41 78 VAL B O 1
ATOM 2314 N N . PHE B 1 100 ? 12.976 1.708 30.745 1.00 29.78 79 PHE B N 1
ATOM 2315 C CA . PHE B 1 100 ? 13.974 1.096 31.617 1.00 34.43 79 PHE B CA 1
ATOM 2316 C C . PHE B 1 100 ? 13.895 1.594 33.056 1.00 38.82 79 PHE B C 1
ATOM 2317 O O . PHE B 1 100 ? 14.129 0.834 33.995 1.00 42.33 79 PHE B O 1
ATOM 2325 N N . GLY B 1 101 ? 13.560 2.869 33.227 1.00 36.85 80 GLY B N 1
ATOM 2326 C CA . GLY B 1 101 ? 13.498 3.468 34.548 1.00 40.13 80 GLY B CA 1
ATOM 2327 C C . GLY B 1 101 ? 12.341 2.977 35.396 1.00 39.01 80 GLY B C 1
ATOM 2328 O O . GLY B 1 101 ? 12.203 3.364 36.556 1.00 39.99 80 GLY B O 1
ATOM 2329 N N . LEU B 1 102 ? 11.507 2.117 34.820 1.00 34.99 81 LEU B N 1
ATOM 2330 C CA . LEU B 1 102 ? 10.328 1.620 35.515 1.00 37.13 81 LEU B CA 1
ATOM 2331 C C . LEU B 1 102 ? 10.478 0.154 35.915 1.00 41.77 81 LEU B C 1
ATOM 2332 O O . LEU B 1 102 ? 9.558 -0.434 36.480 1.00 41.60 81 LEU B O 1
ATOM 2337 N N . LYS B 1 103 ? 11.647 -0.417 35.626 1.00 43.29 82 LYS B N 1
ATOM 2338 C CA . LYS B 1 103 ? 11.947 -1.821 35.926 1.00 43.67 82 LYS B CA 1
ATOM 2339 C C . LYS B 1 103 ? 10.849 -2.783 35.456 1.00 39.34 82 LYS B C 1
ATOM 2340 O O . LYS B 1 103 ? 10.293 -3.528 36.263 1.00 38.56 82 LYS B O 1
ATOM 2346 N N . PRO B 1 104 ? 10.542 -2.779 34.151 1.00 38.59 83 PRO B N 1
ATOM 2347 C CA . PRO B 1 104 ? 9.430 -3.599 33.665 1.00 34.78 83 PRO B CA 1
ATOM 2348 C C . PRO B 1 104 ? 9.780 -5.082 33.590 1.00 35.18 83 PRO B C 1
ATOM 2349 O O . PRO B 1 104 ? 10.937 -5.432 33.354 1.00 35.77 83 PRO B O 1
ATOM 2353 N N . ASP B 1 105 ? 8.787 -5.942 33.795 1.00 32.18 84 ASP B N 1
ATOM 2354 C CA . ASP B 1 105 ? 8.974 -7.374 33.606 1.00 31.07 84 ASP B CA 1
ATOM 2355 C C . ASP B 1 105 ? 8.569 -7.744 32.185 1.00 28.74 84 ASP B C 1
ATOM 2356 O O . ASP B 1 105 ? 9.063 -8.715 31.615 1.00 31.31 84 ASP B O 1
ATOM 2361 N N . TYR B 1 106 ? 7.663 -6.950 31.622 1.00 29.57 85 TYR B N 1
ATOM 2362 C CA . TYR B 1 106 ? 7.230 -7.118 30.242 1.00 26.41 85 TYR B CA 1
ATOM 2363 C C . TYR B 1 106 ? 7.090 -5.761 29.562 1.00 28.50 85 TYR B C 1
ATOM 2364 O O . TYR B 1 106 ? 6.702 -4.779 30.194 1.00 33.68 85 TYR B O 1
ATOM 2373 N N . VAL B 1 107 ? 7.408 -5.712 28.273 1.00 24.51 86 VAL B N 1
ATOM 2374 C CA . VAL B 1 107 ? 7.265 -4.484 27.500 1.00 21.32 86 VAL B CA 1
ATOM 2375 C C . VAL B 1 107 ? 6.438 -4.724 26.243 1.00 21.30 86 VAL B C 1
ATOM 2376 O O . VAL B 1 107 ? 6.743 -5.616 25.451 1.00 25.97 86 VAL B O 1
ATOM 2380 N N . ALA B 1 108 ? 5.383 -3.933 26.074 1.00 17.97 87 ALA B N 1
ATOM 2381 C CA . ALA B 1 108 ? 4.571 -3.983 24.864 1.00 20.25 87 ALA B CA 1
ATOM 2382 C C . ALA B 1 108 ? 4.761 -2.697 24.068 1.00 24.77 87 ALA B C 1
ATOM 2383 O O . ALA B 1 108 ? 4.869 -1.614 24.643 1.00 26.25 87 ALA B O 1
ATOM 2385 N N . MET B 1 109 ? 4.797 -2.818 22.746 1.00 34.82 88 MET B N 1
ATOM 2386 C CA . MET B 1 109 ? 5.143 -1.687 21.895 1.00 30.86 88 MET B CA 1
ATOM 2387 C C . MET B 1 109 ? 4.322 -1.650 20.609 1.00 28.42 88 MET B C 1
ATOM 2388 O O . MET B 1 109 ? 4.375 -2.578 19.802 1.00 29.23 88 MET B O 1
ATOM 2393 N N . MET B 1 110 ? 3.555 -0.579 20.431 1.00 25.12 89 MET B N 1
ATOM 2394 C CA . MET B 1 110 ? 2.880 -0.324 19.166 1.00 28.41 89 MET B CA 1
ATOM 2395 C C . MET B 1 110 ? 3.326 1.022 18.613 1.00 35.93 89 MET B C 1
ATOM 2396 O O . MET B 1 110 ? 3.053 2.067 19.202 1.00 39.70 89 MET B O 1
ATOM 2401 N N . ILE B 1 111 ? 4.014 0.991 17.479 1.00 34.03 90 ILE B N 1
ATOM 2402 C CA . ILE B 1 111 ? 4.541 2.207 16.878 1.00 34.02 90 ILE B CA 1
ATOM 2403 C C . ILE B 1 111 ? 4.680 2.013 15.371 1.00 31.53 90 ILE B C 1
ATOM 2404 O O . ILE B 1 111 ? 4.889 0.895 14.898 1.00 29.70 90 ILE B O 1
ATOM 2409 N N . GLY B 1 112 ? 4.538 3.097 14.615 1.00 28.82 91 GLY B N 1
ATOM 2410 C CA . GLY B 1 112 ? 4.669 3.025 13.172 1.00 27.81 91 GLY B CA 1
ATOM 2411 C C . GLY B 1 112 ? 3.565 3.735 12.414 1.00 24.73 91 GLY B C 1
ATOM 2412 O O . GLY B 1 112 ? 3.747 4.108 11.255 1.00 31.09 91 GLY B O 1
ATOM 2413 N N . ILE B 1 113 ? 2.420 3.919 13.064 1.00 22.39 92 ILE B N 1
ATOM 2414 C CA . ILE B 1 113 ? 1.280 4.579 12.435 1.00 25.56 92 ILE B CA 1
ATOM 2415 C C . ILE B 1 113 ? 1.637 5.998 11.999 1.00 29.91 92 ILE B C 1
ATOM 2416 O O . ILE B 1 113 ? 1.471 6.354 10.833 1.00 32.06 92 ILE B O 1
ATOM 2421 N N . ASN B 1 114 ? 2.138 6.798 12.936 1.00 24.03 93 ASN B N 1
ATOM 2422 C CA . ASN B 1 114 ? 2.556 8.162 12.631 1.00 25.16 93 ASN B CA 1
ATOM 2423 C C . ASN B 1 114 ? 3.749 8.196 11.684 1.00 24.82 93 ASN B C 1
ATOM 2424 O O . ASN B 1 114 ? 3.869 9.099 10.858 1.00 22.40 93 ASN B O 1
ATOM 2429 N N . ASP B 1 115 ? 4.628 7.206 11.813 1.00 27.67 94 ASP B N 1
ATOM 2430 C CA . ASP B 1 115 ? 5.786 7.073 10.936 1.00 29.29 94 ASP B CA 1
ATOM 2431 C C . ASP B 1 115 ? 5.350 6.985 9.479 1.00 28.31 94 ASP B C 1
ATOM 2432 O O . ASP B 1 115 ? 5.981 7.559 8.591 1.00 32.02 94 ASP B O 1
ATOM 2437 N N . VAL B 1 116 ? 4.257 6.266 9.246 1.00 28.64 95 VAL B N 1
ATOM 2438 C CA . VAL B 1 116 ? 3.697 6.119 7.909 1.00 31.72 95 VAL B CA 1
ATOM 2439 C C . VAL B 1 116 ? 2.783 7.289 7.559 1.00 31.47 95 VAL B C 1
ATOM 2440 O O . VAL B 1 116 ? 2.848 7.831 6.455 1.00 29.63 95 VAL B O 1
ATOM 2444 N N . TRP B 1 117 ? 1.944 7.680 8.515 1.00 27.55 96 TRP B N 1
ATOM 2445 C CA . TRP B 1 117 ? 0.904 8.679 8.278 1.00 25.27 96 TRP B CA 1
ATOM 2446 C C . TRP B 1 117 ? 1.457 10.026 7.819 1.00 21.87 96 TRP B C 1
ATOM 2447 O O . TRP B 1 117 ? 0.900 10.651 6.917 1.00 19.59 96 TRP B O 1
ATOM 2458 N N . ARG B 1 118 ? 2.551 10.467 8.436 1.00 18.87 97 ARG B N 1
ATOM 2459 C CA . ARG B 1 118 ? 3.137 11.767 8.115 1.00 20.05 97 ARG B CA 1
ATOM 2460 C C . ARG B 1 118 ? 3.592 11.855 6.662 1.00 25.78 97 ARG B C 1
ATOM 2461 O O . ARG B 1 118 ? 3.627 12.938 6.079 1.00 29.78 97 ARG B O 1
ATOM 2469 N N . GLN B 1 119 ? 3.933 10.712 6.079 1.00 21.31 98 GLN B N 1
ATOM 2470 C CA . GLN B 1 119 ? 4.347 10.668 4.684 1.00 23.85 98 GLN B CA 1
ATOM 2471 C C . GLN B 1 119 ? 3.173 10.951 3.754 1.00 23.16 98 GLN B C 1
ATOM 2472 O O . GLN B 1 119 ? 3.364 11.228 2.570 1.00 25.10 98 GLN B O 1
ATOM 2478 N N . PHE B 1 120 ? 1.959 10.893 4.294 1.00 22.59 99 PHE B N 1
ATOM 2479 C CA . PHE B 1 120 ? 0.767 11.056 3.472 1.00 22.49 99 PHE B CA 1
ATOM 2480 C C . PHE B 1 120 ? -0.035 12.325 3.776 1.00 24.79 99 PHE B C 1
ATOM 2481 O O . PHE B 1 120 ? -0.600 12.925 2.861 1.00 22.26 99 PHE B O 1
ATOM 2489 N N . ASP B 1 121 ? -0.094 12.743 5.037 1.00 25.72 100 ASP B N 1
ATOM 2490 C CA . ASP B 1 121 ? -0.801 13.984 5.356 1.00 24.36 100 ASP B CA 1
ATOM 2491 C C . ASP B 1 121 ? 0.152 15.178 5.365 1.00 22.98 100 ASP B C 1
ATOM 2492 O O . ASP B 1 121 ? -0.283 16.329 5.334 1.00 26.48 100 ASP B O 1
ATOM 2497 N N . LEU B 1 122 ? 1.452 14.895 5.408 1.00 21.97 101 LEU B N 1
ATOM 2498 C CA . LEU B 1 122 ? 2.476 15.927 5.257 1.00 24.27 101 LEU B CA 1
ATOM 2499 C C . LEU B 1 122 ? 3.564 15.476 4.282 1.00 26.63 101 LEU B C 1
ATOM 2500 O O . LEU B 1 122 ? 4.717 15.302 4.676 1.00 28.33 101 LEU B O 1
ATOM 2505 N N . PRO B 1 123 ? 3.201 15.295 3.001 1.00 29.08 102 PRO B N 1
ATOM 2506 C CA . PRO B 1 123 ? 4.111 14.708 2.008 1.00 25.94 102 PRO B CA 1
ATOM 2507 C C . PRO B 1 123 ? 5.328 15.577 1.696 1.00 28.23 102 PRO B C 1
ATOM 2508 O O . PRO B 1 123 ? 6.412 15.045 1.460 1.00 30.49 102 PRO B O 1
ATOM 2512 N N . LEU B 1 124 ? 5.147 16.894 1.696 1.00 30.73 103 LEU B N 1
ATOM 2513 C CA . LEU B 1 124 ? 6.203 17.809 1.276 1.00 33.03 103 LEU B CA 1
ATOM 2514 C C . LEU B 1 124 ? 7.277 17.987 2.345 1.00 34.62 103 LEU B C 1
ATOM 2515 O O . LEU B 1 124 ? 8.395 18.407 2.049 1.00 39.58 103 LEU B O 1
ATOM 2520 N N . MET B 1 125 ? 6.934 17.666 3.587 1.00 34.68 104 MET B N 1
ATOM 2521 C CA . MET B 1 125 ? 7.858 17.839 4.702 1.00 39.72 104 MET B CA 1
ATOM 2522 C C . MET B 1 125 ? 8.694 16.579 4.916 1.00 41.78 104 MET B C 1
ATOM 2523 O O . MET B 1 125 ? 8.503 15.848 5.888 1.00 39.37 104 MET B O 1
ATOM 2528 N N . THR B 1 126 ? 9.624 16.347 3.994 1.00 51.03 105 THR B N 1
ATOM 2529 C CA . THR B 1 126 ? 10.454 15.145 3.978 1.00 57.25 105 THR B CA 1
ATOM 2530 C C . THR B 1 126 ? 11.280 14.975 5.251 1.00 65.81 105 THR B C 1
ATOM 2531 O O . THR B 1 126 ? 11.475 13.857 5.730 1.00 66.02 105 THR B O 1
ATOM 2535 N N . ASP B 1 127 ? 11.756 16.093 5.793 1.00 73.85 106 ASP B N 1
ATOM 2536 C CA . ASP B 1 127 ? 12.609 16.094 6.979 1.00 77.10 106 ASP B CA 1
ATOM 2537 C C . ASP B 1 127 ? 12.012 15.330 8.160 1.00 69.74 106 ASP B C 1
ATOM 2538 O O . ASP B 1 127 ? 12.734 14.675 8.913 1.00 73.03 106 ASP B O 1
ATOM 2543 N N . ARG B 1 128 ? 10.695 15.410 8.314 1.00 61.41 107 ARG B N 1
ATOM 2544 C CA . ARG B 1 128 ? 10.024 14.801 9.457 1.00 57.41 107 ARG B CA 1
ATOM 2545 C C . ARG B 1 128 ? 9.612 13.353 9.203 1.00 50.65 107 ARG B C 1
ATOM 2546 O O . ARG B 1 128 ? 9.006 12.716 10.065 1.00 52.03 107 ARG B O 1
ATOM 2554 N N . HIS B 1 129 ? 9.942 12.834 8.026 1.00 44.55 108 HIS B N 1
ATOM 2555 C CA . HIS B 1 129 ? 9.542 11.478 7.661 1.00 42.13 108 HIS B CA 1
ATOM 2556 C C . HIS B 1 129 ? 10.471 10.415 8.239 1.00 38.94 108 HIS B C 1
ATOM 2557 O O . HIS B 1 129 ? 11.690 10.585 8.268 1.00 38.46 108 HIS B O 1
ATOM 2564 N N . VAL B 1 130 ? 9.878 9.318 8.699 1.00 33.74 109 VAL B N 1
ATOM 2565 C CA . VAL B 1 130 ? 10.641 8.160 9.144 1.00 29.85 109 VAL B CA 1
ATOM 2566 C C . VAL B 1 130 ? 10.516 7.049 8.105 1.00 33.00 109 VAL B C 1
ATOM 2567 O O . VAL B 1 130 ? 9.568 6.263 8.129 1.00 35.94 109 VAL B O 1
ATOM 2571 N N . CYS B 1 131 ? 11.475 7.004 7.185 1.00 31.51 110 CYS B N 1
ATOM 2572 C CA . CYS B 1 131 ? 11.477 6.032 6.097 1.00 35.26 110 CYS B CA 1
ATOM 2573 C C . CYS B 1 131 ? 11.774 4.621 6.623 1.00 30.70 110 CYS B C 1
ATOM 2574 O O . CYS B 1 131 ? 12.276 4.477 7.737 1.00 28.58 110 CYS B O 1
ATOM 2577 N N . PRO B 1 132 ? 11.443 3.577 5.832 1.00 28.80 111 PRO B N 1
ATOM 2578 C CA . PRO B 1 132 ? 11.599 2.180 6.261 1.00 31.12 111 PRO B CA 1
ATOM 2579 C C . PRO B 1 132 ? 12.949 1.827 6.886 1.00 32.08 111 PRO B C 1
ATOM 2580 O O . PRO B 1 132 ? 12.965 1.123 7.893 1.00 33.60 111 PRO B O 1
ATOM 2584 N N . GLU B 1 133 ? 14.050 2.296 6.306 1.00 32.73 112 GLU B N 1
ATOM 2585 C CA . GLU B 1 133 ? 15.376 1.966 6.824 1.00 33.03 112 GLU B CA 1
ATOM 2586 C C . GLU B 1 133 ? 15.565 2.465 8.255 1.00 33.62 112 GLU B C 1
ATOM 2587 O O . GLU B 1 133 ? 16.076 1.742 9.110 1.00 30.53 112 GLU B O 1
ATOM 2593 N N . GLU B 1 134 ? 15.147 3.701 8.511 1.00 31.34 113 GLU B N 1
ATOM 2594 C CA . GLU B 1 134 ? 15.276 4.288 9.841 1.00 34.83 113 GLU B CA 1
ATOM 2595 C C . GLU B 1 134 ? 14.336 3.621 10.839 1.00 31.49 113 GLU B C 1
ATOM 2596 O O . GLU B 1 134 ? 14.724 3.336 11.972 1.00 36.06 113 GLU B O 1
ATOM 2602 N N . TYR B 1 135 ? 13.099 3.386 10.412 1.00 27.73 114 TYR B N 1
ATOM 2603 C CA . TYR B 1 135 ? 12.110 2.701 11.239 1.00 29.83 114 TYR B CA 1
ATOM 2604 C C . TYR B 1 135 ? 12.617 1.320 11.632 1.00 29.27 114 TYR B C 1
ATOM 2605 O O . TYR B 1 135 ? 12.531 0.917 12.789 1.00 30.49 114 TYR B O 1
ATOM 2614 N N . GLU B 1 136 ? 13.156 0.612 10.646 1.00 33.55 115 GLU B N 1
ATOM 2615 C CA . GLU B 1 136 ? 13.715 -0.724 10.823 1.00 37.62 115 GLU B CA 1
ATOM 2616 C C . GLU B 1 136 ? 14.855 -0.741 11.838 1.00 33.61 115 GLU B C 1
ATOM 2617 O O . GLU B 1 136 ? 14.865 -1.553 12.764 1.00 30.14 115 GLU B O 1
ATOM 2623 N N . LYS B 1 137 ? 15.811 0.162 11.650 1.00 33.02 116 LYS B N 1
ATOM 2624 C CA . LYS B 1 137 ? 16.998 0.231 12.494 1.00 33.98 116 LYS B CA 1
ATOM 2625 C C . LYS B 1 137 ? 16.668 0.630 13.930 1.00 32.53 116 LYS B C 1
ATOM 2626 O O . LYS B 1 137 ? 17.118 -0.011 14.880 1.00 33.20 116 LYS B O 1
ATOM 2632 N N . THR B 1 138 ? 15.884 1.694 14.081 1.00 30.18 117 THR B N 1
ATOM 2633 C CA . THR B 1 138 ? 15.525 2.205 15.399 1.00 30.88 117 THR B CA 1
ATOM 2634 C C . THR B 1 138 ? 14.716 1.181 16.189 1.00 29.98 117 THR B C 1
ATOM 2635 O O . THR B 1 138 ? 14.939 0.992 17.383 1.00 25.77 117 THR B O 1
ATOM 2639 N N . LEU B 1 139 ? 13.783 0.520 15.512 1.00 31.04 118 LEU B N 1
ATOM 2640 C CA . LEU B 1 139 ? 12.946 -0.492 16.145 1.00 32.08 118 LEU B CA 1
ATOM 2641 C C . LEU B 1 139 ? 13.784 -1.677 16.610 1.00 34.48 118 LEU B C 1
ATOM 2642 O O . LEU B 1 139 ? 13.653 -2.137 17.744 1.00 33.14 118 LEU B O 1
ATOM 2647 N N . ASP B 1 140 ? 14.649 -2.160 15.724 1.00 31.72 119 ASP B N 1
ATOM 2648 C CA . ASP B 1 140 ? 15.506 -3.302 16.022 1.00 34.45 119 ASP B CA 1
ATOM 2649 C C . ASP B 1 140 ? 16.464 -3.004 17.170 1.00 34.56 119 ASP B C 1
ATOM 2650 O O . ASP B 1 140 ? 16.746 -3.872 17.994 1.00 36.86 119 ASP B O 1
ATOM 2655 N N . GLU B 1 141 ? 16.956 -1.771 17.222 1.00 34.17 120 GLU B N 1
ATOM 2656 C CA . GLU B 1 141 ? 17.917 -1.366 18.241 1.00 36.79 120 GLU B CA 1
ATOM 2657 C C . GLU B 1 141 ? 17.263 -1.234 19.618 1.00 32.48 120 GLU B C 1
ATOM 2658 O O . GLU B 1 141 ? 17.876 -1.553 20.638 1.00 29.60 120 GLU B O 1
ATOM 2664 N N . LEU B 1 142 ? 16.015 -0.773 19.644 1.00 28.31 121 LEU B N 1
ATOM 2665 C CA . LEU B 1 142 ? 15.268 -0.677 20.894 1.00 30.21 121 LEU B CA 1
ATOM 2666 C C . LEU B 1 142 ? 14.880 -2.061 21.405 1.00 29.34 121 LEU B C 1
ATOM 2667 O O . LEU B 1 142 ? 14.844 -2.305 22.611 1.00 30.50 121 LEU B O 1
ATOM 2672 N N . VAL B 1 143 ? 14.590 -2.964 20.474 1.00 28.13 122 VAL B N 1
ATOM 2673 C CA . VAL B 1 143 ? 14.200 -4.326 20.816 1.00 25.79 122 VAL B CA 1
ATOM 2674 C C . VAL B 1 143 ? 15.412 -5.157 21.235 1.00 25.94 122 VAL B C 1
ATOM 2675 O O . VAL B 1 143 ? 15.338 -5.951 22.175 1.00 26.29 122 VAL B O 1
ATOM 2679 N N . ALA B 1 144 ? 16.533 -4.957 20.549 1.00 27.25 123 ALA B N 1
ATOM 2680 C CA . ALA B 1 144 ? 17.764 -5.678 20.864 1.00 34.62 123 ALA B CA 1
ATOM 2681 C C . ALA B 1 144 ? 18.276 -5.331 22.259 1.00 33.22 123 ALA B C 1
ATOM 2682 O O . ALA B 1 144 ? 18.975 -6.125 22.889 1.00 32.95 123 ALA B O 1
ATOM 2684 N N . ARG B 1 145 ? 17.921 -4.144 22.737 1.00 31.47 124 ARG B N 1
ATOM 2685 C CA . ARG B 1 145 ? 18.379 -3.673 24.037 1.00 37.90 124 ARG B CA 1
ATOM 2686 C C . ARG B 1 145 ? 17.422 -4.083 25.154 1.00 37.10 124 ARG B C 1
ATOM 2687 O O . ARG B 1 145 ? 17.813 -4.161 26.319 1.00 39.34 124 ARG B O 1
ATOM 2695 N N . THR B 1 146 ? 16.172 -4.354 24.791 1.00 35.23 125 THR B N 1
ATOM 2696 C CA . THR B 1 146 ? 15.122 -4.576 25.781 1.00 37.93 125 THR B CA 1
ATOM 2697 C C . THR B 1 146 ? 14.740 -6.046 25.951 1.00 35.27 125 THR B C 1
ATOM 2698 O O . THR B 1 146 ? 14.575 -6.521 27.075 1.00 37.39 125 THR B O 1
ATOM 2702 N N . ALA B 1 147 ? 14.600 -6.756 24.835 1.00 32.83 126 ALA B N 1
ATOM 2703 C CA . ALA B 1 147 ? 14.095 -8.131 24.839 1.00 36.23 126 ALA B CA 1
ATOM 2704 C C . ALA B 1 147 ? 14.852 -9.099 25.767 1.00 38.23 126 ALA B C 1
ATOM 2705 O O . ALA B 1 147 ? 14.218 -9.882 26.475 1.00 37.58 126 ALA B O 1
ATOM 2707 N N . PRO B 1 148 ? 16.199 -9.063 25.772 1.00 40.44 127 PRO B N 1
ATOM 2708 C CA . PRO B 1 148 ? 16.861 -10.004 26.684 1.00 42.04 127 PRO B CA 1
ATOM 2709 C C . PRO B 1 148 ? 16.789 -9.587 28.154 1.00 41.22 127 PRO B C 1
ATOM 2710 O O . PRO B 1 148 ? 17.102 -10.392 29.032 1.00 42.78 127 PRO B O 1
ATOM 2714 N N . THR B 1 149 ? 16.384 -8.348 28.414 1.00 41.22 128 THR B N 1
ATOM 2715 C CA . THR B 1 149 ? 16.347 -7.818 29.773 1.00 42.28 128 THR B CA 1
ATOM 2716 C C . THR B 1 149 ? 15.066 -8.217 30.504 1.00 41.02 128 THR B C 1
ATOM 2717 O O . THR B 1 149 ? 15.076 -8.466 31.710 1.00 46.90 128 THR B O 1
ATOM 2721 N N . VAL B 1 150 ? 13.966 -8.292 29.763 1.00 36.35 129 VAL B N 1
ATOM 2722 C CA . VAL B 1 150 ? 12.661 -8.578 30.351 1.00 33.46 129 VAL B CA 1
ATOM 2723 C C . VAL B 1 150 ? 12.260 -10.042 30.184 1.00 32.43 129 VAL B C 1
ATOM 2724 O O . VAL B 1 150 ? 12.905 -10.792 29.451 1.00 31.50 129 VAL B O 1
ATOM 2728 N N . LYS B 1 151 ? 11.193 -10.442 30.873 1.00 33.67 130 LYS B N 1
ATOM 2729 C CA . LYS B 1 151 ? 10.669 -11.800 30.760 1.00 34.36 130 LYS B CA 1
ATOM 2730 C C . LYS B 1 151 ? 10.103 -12.043 29.368 1.00 33.32 130 LYS B C 1
ATOM 2731 O O . LYS B 1 151 ? 10.214 -13.140 28.821 1.00 29.40 130 LYS B O 1
ATOM 2737 N N . GLY B 1 152 ? 9.490 -11.009 28.802 1.00 34.80 131 GLY B N 1
ATOM 2738 C CA . GLY B 1 152 ? 8.918 -11.096 27.473 1.00 31.81 131 GLY B CA 1
ATOM 2739 C C . GLY B 1 152 ? 8.681 -9.729 26.863 1.00 29.21 131 GLY B C 1
ATOM 2740 O O . GLY B 1 152 ? 8.423 -8.758 27.575 1.00 28.51 131 GLY B O 1
ATOM 2741 N N . MET B 1 153 ? 8.773 -9.652 25.540 1.00 26.48 132 MET B N 1
ATOM 2742 C CA . MET B 1 153 ? 8.539 -8.398 24.838 1.00 28.30 132 MET B CA 1
ATOM 2743 C C . MET B 1 153 ? 7.528 -8.590 23.714 1.00 29.68 132 MET B C 1
ATOM 2744 O O . MET B 1 153 ? 7.651 -9.506 22.901 1.00 28.24 132 MET B O 1
ATOM 2749 N N . ILE B 1 154 ? 6.530 -7.714 23.677 1.00 23.35 133 ILE B N 1
ATOM 2750 C CA . ILE B 1 154 ? 5.420 -7.855 22.746 1.00 29.53 133 ILE B CA 1
ATOM 2751 C C . ILE B 1 154 ? 5.369 -6.713 21.739 1.00 29.90 133 ILE B C 1
ATOM 2752 O O . ILE B 1 154 ? 5.231 -5.549 22.113 1.00 30.98 133 ILE B O 1
ATOM 2757 N N . LEU B 1 155 ? 5.479 -7.050 20.459 1.00 26.59 134 LEU B N 1
ATOM 2758 C CA . LEU B 1 155 ? 5.385 -6.049 19.406 1.00 28.02 134 LEU B CA 1
ATOM 2759 C C . LEU B 1 155 ? 4.006 -6.074 18.759 1.00 30.39 134 LEU B C 1
ATOM 2760 O O . LEU B 1 155 ? 3.600 -7.082 18.181 1.00 33.88 134 LEU B O 1
ATOM 2765 N N . LEU B 1 156 ? 3.287 -4.961 18.869 1.00 30.00 135 LEU B N 1
ATOM 2766 C CA . LEU B 1 156 ? 1.973 -4.831 18.252 1.00 29.69 135 LEU B CA 1
ATOM 2767 C C . LEU B 1 156 ? 2.090 -4.091 16.927 1.00 28.97 135 LEU B C 1
ATOM 2768 O O . LEU B 1 156 ? 2.589 -2.967 16.878 1.00 29.54 135 LEU B O 1
ATOM 2773 N N . THR B 1 157 ? 1.629 -4.730 15.856 1.00 31.94 136 THR B N 1
ATOM 2774 C CA . THR B 1 157 ? 1.727 -4.158 14.519 1.00 32.02 136 THR B CA 1
ATOM 2775 C C . THR B 1 157 ? 0.979 -2.837 14.404 1.00 35.14 136 THR B C 1
ATOM 2776 O O . THR B 1 157 ? -0.132 -2.702 14.917 1.00 36.26 136 THR B O 1
ATOM 2780 N N . PRO B 1 158 ? 1.593 -1.853 13.730 1.00 33.63 137 PRO B N 1
ATOM 2781 C CA . PRO B 1 158 ? 0.849 -0.647 13.363 1.00 31.11 137 PRO B CA 1
ATOM 2782 C C . PRO B 1 158 ? -0.268 -1.027 12.404 1.00 29.75 137 PRO B C 1
ATOM 2783 O O . PRO B 1 158 ? -0.172 -2.064 11.751 1.00 29.00 137 PRO B O 1
ATOM 2787 N N . TYR B 1 159 ? -1.313 -0.216 12.318 1.00 28.61 138 TYR B N 1
ATOM 2788 C CA . TYR B 1 159 ? -2.452 -0.597 11.500 1.00 25.91 138 TYR B CA 1
ATOM 2789 C C . TYR B 1 159 ? -3.032 0.570 10.717 1.00 26.99 138 TYR B C 1
ATOM 2790 O O . TYR B 1 159 ? -2.733 1.734 10.983 1.00 25.12 138 TYR B O 1
ATOM 2799 N N . PHE B 1 160 ? -3.872 0.229 9.749 1.00 27.57 139 PHE B N 1
ATOM 2800 C CA . PHE B 1 160 ? -4.641 1.201 8.994 1.00 28.40 139 PHE B CA 1
ATOM 2801 C C . PHE B 1 160 ? -5.994 0.578 8.692 1.00 28.07 139 PHE B C 1
ATOM 2802 O O . PHE B 1 160 ? -6.091 -0.354 7.893 1.00 25.25 139 PHE B O 1
ATOM 2810 N N . ILE B 1 161 ? -7.034 1.071 9.355 1.00 30.42 140 ILE B N 1
ATOM 2811 C CA . ILE B 1 161 ? -8.368 0.503 9.202 1.00 25.95 140 ILE B CA 1
ATOM 2812 C C . ILE B 1 161 ? -8.887 0.784 7.794 1.00 23.28 140 ILE B C 1
ATOM 2813 O O . ILE B 1 161 ? -9.674 1.705 7.571 1.00 28.07 140 ILE B O 1
ATOM 2818 N N . GLU B 1 162 ? -8.422 -0.025 6.848 1.00 24.94 141 GLU B N 1
ATOM 2819 C CA . GLU B 1 162 ? -8.747 0.139 5.437 1.00 22.88 141 GLU B CA 1
ATOM 2820 C C . GLU B 1 162 ? -8.541 -1.176 4.692 1.00 25.34 141 GLU B C 1
ATOM 2821 O O . GLU B 1 162 ? -7.424 -1.692 4.637 1.00 23.43 141 GLU B O 1
ATOM 2827 N N . PRO B 1 163 ? -9.623 -1.725 4.118 1.00 26.91 142 PRO B N 1
ATOM 2828 C CA . PRO B 1 163 ? -9.578 -3.015 3.420 1.00 25.41 142 PRO B CA 1
ATOM 2829 C C . PRO B 1 163 ? -8.866 -2.970 2.066 1.00 30.95 142 PRO B C 1
ATOM 2830 O O . PRO B 1 163 ? -8.389 -4.008 1.604 1.00 35.03 142 PRO B O 1
ATOM 2834 N N . ASN B 1 164 ? -8.798 -1.801 1.437 1.00 29.66 143 ASN B N 1
ATOM 2835 C CA . ASN B 1 164 ? -8.147 -1.689 0.135 1.00 27.29 143 ASN B CA 1
ATOM 2836 C C . ASN B 1 164 ? -6.641 -1.893 0.251 1.00 27.54 143 ASN B C 1
ATOM 2837 O O . ASN B 1 164 ? -5.919 -1.014 0.720 1.00 28.90 143 ASN B O 1
ATOM 2842 N N . ARG B 1 165 ? -6.177 -3.058 -0.188 1.00 27.62 144 ARG B N 1
ATOM 2843 C CA . ARG B 1 165 ? -4.767 -3.415 -0.092 1.00 25.26 144 ARG B CA 1
ATOM 2844 C C . ARG B 1 165 ? -3.922 -2.681 -1.131 1.00 28.64 144 ARG B C 1
ATOM 2845 O O . ARG B 1 165 ? -2.694 -2.771 -1.119 1.00 26.15 144 ARG B O 1
ATOM 2853 N N . GLU B 1 166 ? -4.585 -1.961 -2.029 1.00 26.26 145 GLU B N 1
ATOM 2854 C CA . GLU B 1 166 ? -3.888 -1.202 -3.060 1.00 29.95 145 GLU B CA 1
ATOM 2855 C C . GLU B 1 166 ? -3.875 0.292 -2.750 1.00 31.35 145 GLU B C 1
ATOM 2856 O O . GLU B 1 166 ? -3.289 1.080 -3.493 1.00 27.63 145 GLU B O 1
ATOM 2862 N N . ASP B 1 167 ? -4.527 0.676 -1.656 1.00 26.11 146 ASP B N 1
ATOM 2863 C CA . ASP B 1 167 ? -4.443 2.049 -1.176 1.00 27.80 146 ASP B CA 1
ATOM 2864 C C . ASP B 1 167 ? -3.001 2.338 -0.778 1.00 30.00 146 ASP B C 1
ATOM 2865 O O . ASP B 1 167 ? -2.365 1.527 -0.104 1.00 31.23 146 ASP B O 1
ATOM 2870 N N . ALA B 1 168 ? -2.493 3.490 -1.205 1.00 30.29 147 ALA B N 1
ATOM 2871 C CA . ALA B 1 168 ? -1.086 3.837 -1.022 1.00 29.89 147 ALA B CA 1
ATOM 2872 C C . ALA B 1 168 ? -0.651 3.790 0.440 1.00 27.75 147 ALA B C 1
ATOM 2873 O O . ALA B 1 168 ? 0.450 3.336 0.750 1.00 28.21 147 ALA B O 1
ATOM 2875 N N . MET B 1 169 ? -1.515 4.251 1.338 1.00 26.03 148 MET B N 1
ATOM 2876 C CA . MET B 1 169 ? -1.175 4.275 2.756 1.00 25.89 148 MET B CA 1
ATOM 2877 C C . MET B 1 169 ? -1.245 2.882 3.378 1.00 28.65 148 MET B C 1
ATOM 2878 O O . MET B 1 169 ? -0.377 2.508 4.167 1.00 31.72 148 MET B O 1
ATOM 2883 N N . ARG B 1 170 ? -2.275 2.120 3.022 1.00 24.20 149 ARG B N 1
ATOM 2884 C CA . ARG B 1 170 ? -2.427 0.760 3.529 1.00 23.63 149 ARG B CA 1
ATOM 2885 C C . ARG B 1 170 ? -1.251 -0.118 3.110 1.00 26.22 149 ARG B C 1
ATOM 2886 O O . ARG B 1 170 ? -0.737 -0.903 3.909 1.00 24.50 149 ARG B O 1
ATOM 2894 N N . ALA B 1 171 ? -0.830 0.023 1.857 1.00 24.83 150 ALA B N 1
ATOM 2895 C CA . ALA B 1 171 ? 0.303 -0.735 1.339 1.00 32.05 150 ALA B CA 1
ATOM 2896 C C . ALA B 1 171 ? 1.585 -0.364 2.077 1.00 31.17 150 ALA B C 1
ATOM 2897 O O . ALA B 1 171 ? 2.386 -1.230 2.424 1.00 25.70 150 ALA B O 1
ATOM 2899 N N . ARG B 1 172 ? 1.768 0.930 2.313 1.00 33.98 151 ARG B N 1
ATOM 2900 C CA . ARG B 1 172 ? 2.929 1.425 3.040 1.00 35.83 151 ARG B CA 1
ATOM 2901 C C . ARG B 1 172 ? 2.892 0.957 4.491 1.00 31.98 151 ARG B C 1
ATOM 2902 O O . ARG B 1 172 ? 3.927 0.641 5.079 1.00 30.90 151 ARG B O 1
ATOM 2910 N N . MET B 1 173 ? 1.693 0.913 5.061 1.00 27.35 152 MET B N 1
ATOM 2911 C CA . MET B 1 173 ? 1.516 0.453 6.432 1.00 27.93 152 MET B CA 1
ATOM 2912 C C . MET B 1 173 ? 1.858 -1.029 6.540 1.00 25.70 152 MET B C 1
ATOM 2913 O O . MET B 1 173 ? 2.359 -1.487 7.568 1.00 25.59 152 MET B O 1
ATOM 2918 N N . ASP B 1 174 ? 1.586 -1.772 5.471 1.00 25.39 153 ASP B N 1
ATOM 2919 C CA . ASP B 1 174 ? 1.934 -3.189 5.408 1.00 29.63 153 ASP B CA 1
ATOM 2920 C C . ASP B 1 174 ? 3.446 -3.374 5.399 1.00 28.05 153 ASP B C 1
ATOM 2921 O O . ASP B 1 174 ? 3.969 -4.304 6.013 1.00 25.06 153 ASP B O 1
ATOM 2926 N N . VAL B 1 175 ? 4.139 -2.483 4.694 1.00 27.84 154 VAL B N 1
ATOM 2927 C CA . VAL B 1 175 ? 5.596 -2.501 4.636 1.00 28.03 154 VAL B CA 1
ATOM 2928 C C . VAL B 1 175 ? 6.199 -2.381 6.031 1.00 30.83 154 VAL B C 1
ATOM 2929 O O . VAL B 1 175 ? 7.082 -3.153 6.408 1.00 28.86 154 VAL B O 1
ATOM 2933 N N . TYR B 1 176 ? 5.704 -1.415 6.797 1.00 25.15 155 TYR B N 1
ATOM 2934 C CA . TYR B 1 176 ? 6.198 -1.174 8.148 1.00 33.84 155 TYR B CA 1
ATOM 2935 C C . TYR B 1 176 ? 5.782 -2.289 9.099 1.00 34.36 155 TYR B C 1
ATOM 2936 O O . TYR B 1 176 ? 6.551 -2.687 9.974 1.00 24.35 155 TYR B O 1
ATOM 2945 N N . GLY B 1 177 ? 4.561 -2.785 8.925 1.00 35.98 156 GLY B N 1
ATOM 2946 C CA . GLY B 1 177 ? 4.069 -3.897 9.717 1.00 31.45 156 GLY B CA 1
ATOM 2947 C C . GLY B 1 177 ? 4.943 -5.121 9.535 1.00 33.87 156 GLY B C 1
ATOM 2948 O O . GLY B 1 177 ? 5.264 -5.816 10.500 1.00 34.22 156 GLY B O 1
ATOM 2949 N N . ASP B 1 178 ? 5.336 -5.380 8.292 1.00 33.35 157 ASP B N 1
ATOM 2950 C CA . ASP B 1 178 ? 6.235 -6.488 7.994 1.00 32.59 157 ASP B CA 1
ATOM 2951 C C . ASP B 1 178 ? 7.623 -6.235 8.567 1.00 31.27 157 ASP B C 1
ATOM 2952 O O . ASP B 1 178 ? 8.289 -7.164 9.020 1.00 34.58 157 ASP B O 1
ATOM 2957 N N . LEU B 1 179 ? 8.055 -4.977 8.541 1.00 27.26 158 LEU B N 1
ATOM 2958 C CA . LEU B 1 179 ? 9.341 -4.601 9.118 1.00 26.90 158 LEU B CA 1
ATOM 2959 C C . LEU B 1 179 ? 9.382 -4.929 10.606 1.00 29.14 158 LEU B C 1
ATOM 2960 O O . LEU B 1 179 ? 10.404 -5.379 11.123 1.00 27.75 158 LEU B O 1
ATOM 2965 N N . MET B 1 180 ? 8.264 -4.707 11.290 1.00 25.29 159 MET B N 1
ATOM 2966 C CA . MET B 1 180 ? 8.169 -5.042 12.705 1.00 24.83 159 MET B CA 1
ATOM 2967 C C . MET B 1 180 ? 8.199 -6.554 12.906 1.00 29.63 159 MET B C 1
ATOM 2968 O O . MET B 1 180 ? 8.789 -7.046 13.868 1.00 29.21 159 MET B O 1
ATOM 2973 N N . ARG B 1 181 ? 7.563 -7.284 11.992 1.00 30.77 160 ARG B N 1
ATOM 2974 C CA . ARG B 1 181 ? 7.516 -8.741 12.072 1.00 29.33 160 ARG B CA 1
ATOM 2975 C C . ARG B 1 181 ? 8.911 -9.345 12.012 1.00 30.12 160 ARG B C 1
ATOM 2976 O O . ARG B 1 181 ? 9.209 -10.314 12.711 1.00 28.12 160 ARG B O 1
ATOM 2984 N N . ARG B 1 182 ? 9.751 -8.738 11.213 1.00 32.10 161 ARG B N 1
ATOM 2985 C CA . ARG B 1 182 ? 11.113 -9.166 11.063 1.00 38.19 161 ARG B CA 1
ATOM 2986 C C . ARG B 1 182 ? 11.878 -9.016 12.328 1.00 38.73 161 ARG B C 1
ATOM 2987 O O . ARG B 1 182 ? 12.575 -9.910 12.735 1.00 30.43 161 ARG B O 1
ATOM 2995 N N . VAL B 1 183 ? 11.741 -7.854 12.940 1.00 35.17 162 VAL B N 1
ATOM 2996 C CA . VAL B 1 183 ? 12.389 -7.544 14.209 1.00 36.67 162 VAL B CA 1
ATOM 2997 C C . VAL B 1 183 ? 11.902 -8.487 15.308 1.00 33.80 162 VAL B C 1
ATOM 2998 O O . VAL B 1 183 ? 12.678 -8.913 16.164 1.00 32.05 162 VAL B O 1
ATOM 3002 N N . ALA B 1 184 ? 10.617 -8.824 15.261 1.00 35.92 163 ALA B N 1
ATOM 3003 C CA . ALA B 1 184 ? 10.008 -9.694 16.263 1.00 35.46 163 ALA B CA 1
ATOM 3004 C C . ALA B 1 184 ? 10.549 -11.121 16.192 1.00 33.99 163 ALA B C 1
ATOM 3005 O O . ALA B 1 184 ? 11.021 -11.665 17.190 1.00 32.37 163 ALA B O 1
ATOM 3007 N N . GLU B 1 185 ? 10.475 -11.720 15.007 1.00 37.67 164 GLU B N 1
ATOM 3008 C CA . GLU B 1 185 ? 10.927 -13.093 14.794 1.00 39.18 164 GLU B CA 1
ATOM 3009 C C . GLU B 1 185 ? 12.419 -13.250 15.083 1.00 41.29 164 GLU B C 1
ATOM 3010 O O . GLU B 1 185 ? 12.879 -14.321 15.485 1.00 44.22 164 GLU B O 1
ATOM 3016 N N . ARG B 1 186 ? 13.165 -12.170 14.891 1.00 41.29 165 ARG B N 1
ATOM 3017 C CA . ARG B 1 186 ? 14.621 -12.214 14.954 1.00 43.73 165 ARG B CA 1
ATOM 3018 C C . ARG B 1 186 ? 15.163 -12.007 16.371 1.00 39.18 165 ARG B C 1
ATOM 3019 O O . ARG B 1 186 ? 16.281 -12.422 16.682 1.00 41.09 165 ARG B O 1
ATOM 3027 N N . HIS B 1 187 ? 14.363 -11.394 17.236 1.00 35.74 166 HIS B N 1
ATOM 3028 C CA . HIS B 1 187 ? 14.754 -11.225 18.632 1.00 34.20 166 HIS B CA 1
ATOM 3029 C C . HIS B 1 187 ? 13.867 -12.039 19.570 1.00 36.13 166 HIS B C 1
ATOM 3030 O O . HIS B 1 187 ? 13.971 -11.926 20.792 1.00 35.17 166 HIS B O 1
ATOM 3037 N N . GLY B 1 188 ? 12.996 -12.859 18.991 1.00 36.64 167 GLY B N 1
ATOM 3038 C CA . GLY B 1 188 ? 12.148 -13.744 19.769 1.00 39.85 167 GLY B CA 1
ATOM 3039 C C . GLY B 1 188 ? 11.042 -13.030 20.521 1.00 39.21 167 GLY B C 1
ATOM 3040 O O . GLY B 1 188 ? 10.700 -13.405 21.642 1.00 39.24 167 GLY B O 1
ATOM 3041 N N . CYS B 1 189 ? 10.479 -11.997 19.904 1.00 28.55 168 CYS B N 1
ATOM 3042 C CA . CYS B 1 189 ? 9.369 -11.270 20.505 1.00 27.54 168 CYS B CA 1
ATOM 3043 C C . CYS B 1 189 ? 8.033 -11.881 20.107 1.00 29.81 168 CYS B C 1
ATOM 3044 O O . CYS B 1 189 ? 7.909 -12.487 19.042 1.00 29.59 168 CYS B O 1
ATOM 3047 N N . LEU B 1 190 ? 7.037 -11.725 20.972 1.00 30.18 169 LEU B N 1
ATOM 3048 C CA . LEU B 1 190 ? 5.677 -12.119 20.638 1.00 31.57 169 LEU B CA 1
ATOM 3049 C C . LEU B 1 190 ? 5.060 -11.061 19.736 1.00 34.03 169 LEU B C 1
ATOM 3050 O O . LEU B 1 190 ? 5.144 -9.867 20.025 1.00 35.79 169 LEU B O 1
ATOM 3055 N N . LEU B 1 191 ? 4.445 -11.493 18.642 1.00 32.79 170 LEU B N 1
ATOM 3056 C CA . LEU B 1 191 ? 3.879 -10.546 17.692 1.00 30.26 170 LEU B CA 1
ATOM 3057 C C . LEU B 1 191 ? 2.358 -10.548 17.697 1.00 28.90 170 LEU B C 1
ATOM 3058 O O . LEU B 1 191 ? 1.726 -11.582 17.484 1.00 38.64 170 LEU B O 1
ATOM 3063 N N . VAL B 1 192 ? 1.778 -9.377 17.935 1.00 25.22 171 VAL B N 1
ATOM 3064 C CA . VAL B 1 192 ? 0.332 -9.219 17.885 1.00 30.62 171 VAL B CA 1
ATOM 3065 C C . VAL B 1 192 ? -0.085 -8.589 16.563 1.00 29.27 171 VAL B C 1
ATOM 3066 O O . VAL B 1 192 ? 0.156 -7.405 16.322 1.00 27.55 171 VAL B O 1
ATOM 3070 N N . ASP B 1 193 ? -0.704 -9.393 15.706 1.00 24.97 172 ASP B N 1
ATOM 3071 C CA . ASP B 1 193 ? -1.175 -8.921 14.411 1.00 27.20 172 ASP B CA 1
ATOM 3072 C C . ASP B 1 193 ? -2.462 -8.120 14.568 1.00 21.83 172 ASP B C 1
ATOM 3073 O O . ASP B 1 193 ? -3.556 -8.638 14.350 1.00 26.69 172 ASP B O 1
ATOM 3078 N N . VAL B 1 194 ? -2.321 -6.855 14.953 1.00 30.65 173 VAL B N 1
ATOM 3079 C CA . VAL B 1 194 ? -3.470 -5.977 15.145 1.00 29.30 173 VAL B CA 1
ATOM 3080 C C . VAL B 1 194 ? -4.154 -5.688 13.813 1.00 26.42 173 VAL B C 1
ATOM 3081 O O . VAL B 1 194 ? -5.382 -5.617 13.736 1.00 24.57 173 VAL B O 1
ATOM 3085 N N . GLN B 1 195 ? -3.349 -5.529 12.766 1.00 24.23 174 GLN B N 1
ATOM 3086 C CA . GLN B 1 195 ? -3.861 -5.265 11.425 1.00 21.11 174 GLN B CA 1
ATOM 3087 C C . GLN B 1 195 ? -4.779 -6.388 10.951 1.00 25.54 174 GLN B C 1
ATOM 3088 O O . GLN B 1 195 ? -5.810 -6.137 10.327 1.00 26.42 174 GLN B O 1
ATOM 3094 N N . GLY B 1 196 ? -4.397 -7.624 11.256 1.00 25.45 175 GLY B N 1
ATOM 3095 C CA . GLY B 1 196 ? -5.195 -8.781 10.896 1.00 26.83 175 GLY B CA 1
ATOM 3096 C C . GLY B 1 196 ? -6.501 -8.839 11.666 1.00 28.52 175 GLY B C 1
ATOM 3097 O O . GLY B 1 196 ? -7.527 -9.264 11.133 1.00 23.34 175 GLY B O 1
ATOM 3098 N N . ALA B 1 197 ? -6.460 -8.412 12.924 1.00 24.04 176 ALA B N 1
ATOM 3099 C CA . ALA B 1 197 ? -7.652 -8.377 13.764 1.00 24.40 176 ALA B CA 1
ATOM 3100 C C . ALA B 1 197 ? -8.676 -7.407 13.189 1.00 25.35 176 ALA B C 1
ATOM 3101 O O . ALA B 1 197 ? -9.877 -7.687 13.177 1.00 25.70 176 ALA B O 1
ATOM 3103 N N . PHE B 1 198 ? -8.193 -6.266 12.709 1.00 21.55 177 PHE B N 1
ATOM 3104 C CA . PHE B 1 198 ? -9.058 -5.284 12.070 1.00 30.38 177 PHE B CA 1
ATOM 3105 C C . PHE B 1 198 ? -9.591 -5.803 10.740 1.00 22.02 177 PHE B C 1
ATOM 3106 O O . PHE B 1 198 ? -10.749 -5.572 10.402 1.00 22.31 177 PHE B O 1
ATOM 3114 N N . ASP B 1 199 ? -8.745 -6.511 9.996 1.00 29.70 178 ASP B N 1
ATOM 3115 C CA . ASP B 1 199 ? -9.140 -7.062 8.702 1.00 34.61 178 ASP B CA 1
ATOM 3116 C C . ASP B 1 199 ? -10.285 -8.064 8.830 1.00 29.94 178 ASP B C 1
ATOM 3117 O O . ASP B 1 199 ? -11.178 -8.105 7.983 1.00 24.77 178 ASP B O 1
ATOM 3122 N N . ARG B 1 200 ? -10.259 -8.870 9.886 1.00 28.98 179 ARG B N 1
ATOM 3123 C CA . ARG B 1 200 ? -11.340 -9.816 10.137 1.00 30.71 179 ARG B CA 1
ATOM 3124 C C . ARG B 1 200 ? -12.620 -9.076 10.503 1.00 31.63 179 ARG B C 1
ATOM 3125 O O . ARG B 1 200 ? -13.722 -9.522 10.183 1.00 36.65 179 ARG B O 1
ATOM 3133 N N . TYR B 1 201 ? -12.467 -7.939 11.173 1.00 33.35 180 TYR B N 1
ATOM 3134 C CA . TYR B 1 201 ? -13.608 -7.115 11.553 1.00 29.57 180 TYR B CA 1
ATOM 3135 C C . TYR B 1 201 ? -14.223 -6.443 10.331 1.00 26.81 180 TYR B C 1
ATOM 3136 O O . TYR B 1 201 ? -15.443 -6.323 10.226 1.00 29.93 180 TYR B O 1
ATOM 3145 N N . LEU B 1 202 ? -13.371 -6.010 9.406 1.00 25.68 181 LEU B N 1
ATOM 3146 C CA . LEU B 1 202 ? -13.819 -5.264 8.232 1.00 23.78 181 LEU B CA 1
ATOM 3147 C C . LEU B 1 202 ? -14.583 -6.135 7.238 1.00 29.80 181 LEU B C 1
ATOM 3148 O O . LEU B 1 202 ? -15.096 -5.638 6.235 1.00 36.66 181 LEU B O 1
ATOM 3153 N N . GLN B 1 203 ? -14.656 -7.432 7.516 1.00 25.29 182 GLN B N 1
ATOM 3154 C CA . GLN B 1 203 ? -15.457 -8.340 6.705 1.00 34.30 182 GLN B CA 1
ATOM 3155 C C . GLN B 1 203 ? -16.944 -8.107 6.949 1.00 33.55 182 GLN B C 1
ATOM 3156 O O . GLN B 1 203 ? -17.784 -8.517 6.148 1.00 33.62 182 GLN B O 1
ATOM 3162 N N . HIS B 1 204 ? -17.262 -7.443 8.056 1.00 33.99 183 HIS B N 1
ATOM 3163 C CA . HIS B 1 204 ? -18.649 -7.261 8.465 1.00 36.45 183 HIS B CA 1
ATOM 3164 C C . HIS B 1 204 ? -19.084 -5.795 8.483 1.00 33.58 183 HIS B C 1
ATOM 3165 O O . HIS B 1 204 ? -20.278 -5.500 8.437 1.00 34.78 183 HIS B O 1
ATOM 3172 N N . TYR B 1 205 ? -18.122 -4.880 8.554 1.00 29.00 184 TYR B N 1
ATOM 3173 C CA . TYR B 1 205 ? -18.442 -3.454 8.573 1.00 26.30 184 TYR B CA 1
ATOM 3174 C C . TYR B 1 205 ? -17.467 -2.611 7.757 1.00 27.54 184 TYR B C 1
ATOM 3175 O O . TYR B 1 205 ? -16.361 -3.046 7.433 1.00 27.87 184 TYR B O 1
ATOM 3184 N N . HIS B 1 206 ? -17.899 -1.396 7.435 1.00 29.64 185 HIS B N 1
ATOM 3185 C CA . HIS B 1 206 ? -17.052 -0.402 6.790 1.00 25.82 185 HIS B CA 1
ATOM 3186 C C . HIS B 1 206 ? -16.256 0.330 7.869 1.00 25.65 185 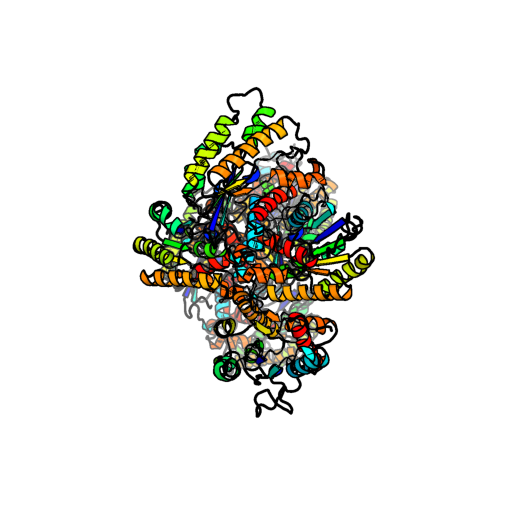HIS B C 1
ATOM 3187 O O . HIS B 1 206 ? -16.742 0.483 8.988 1.00 30.69 185 HIS B O 1
ATOM 3194 N N . PRO B 1 207 ? -15.021 0.756 7.548 1.00 26.46 186 PRO B N 1
ATOM 3195 C CA . PRO B 1 207 ? -14.159 1.515 8.463 1.00 23.24 186 PRO B CA 1
ATOM 3196 C C . PRO B 1 207 ? -14.872 2.642 9.218 1.00 25.72 186 PRO B C 1
ATOM 3197 O O . PRO B 1 207 ? -14.510 2.934 10.359 1.00 28.95 186 PRO B O 1
ATOM 3201 N N . ALA B 1 208 ? -15.869 3.258 8.589 1.00 25.85 187 ALA B N 1
ATOM 3202 C CA . ALA B 1 208 ? -16.616 4.353 9.203 1.00 25.68 187 ALA B CA 1
ATOM 3203 C C . ALA B 1 208 ? -17.323 3.910 10.483 1.00 27.92 187 ALA B C 1
ATOM 3204 O O . ALA B 1 208 ? -17.572 4.720 11.376 1.00 26.80 187 ALA B O 1
ATOM 3206 N N . GLN B 1 209 ? -17.647 2.623 10.561 1.00 28.69 188 GLN B N 1
ATOM 3207 C CA . GLN B 1 209 ? -18.248 2.048 11.759 1.00 30.76 188 GLN B CA 1
ATOM 3208 C C . GLN B 1 209 ? -17.273 2.114 12.933 1.00 28.29 188 GLN B C 1
ATOM 3209 O O . GLN B 1 209 ? -17.678 2.311 14.079 1.00 30.55 188 GLN B O 1
ATOM 3215 N N . LEU B 1 210 ? -15.985 1.964 12.637 1.00 31.92 189 LEU B N 1
ATOM 3216 C CA . LEU B 1 210 ? -14.953 1.991 13.668 1.00 32.61 189 LEU B CA 1
ATOM 3217 C C . LEU B 1 210 ? -14.299 3.359 13.812 1.00 32.64 189 LEU B C 1
ATOM 3218 O O . LEU B 1 210 ? -14.273 3.929 14.902 1.00 34.96 189 LEU B O 1
ATOM 3223 N N . ALA B 1 211 ? -13.760 3.876 12.712 1.00 34.84 190 ALA B N 1
ATOM 3224 C CA . ALA B 1 211 ? -12.965 5.098 12.764 1.00 30.19 190 ALA B CA 1
ATOM 3225 C C . ALA B 1 211 ? -13.139 5.960 11.521 1.00 26.02 190 ALA B C 1
ATOM 3226 O O . ALA B 1 211 ? -12.930 5.499 10.398 1.00 24.19 190 ALA B O 1
ATOM 3228 N N . TRP B 1 212 ? -13.515 7.217 11.732 1.00 28.01 191 TRP B N 1
ATOM 3229 C CA . TRP B 1 212 ? -13.667 8.165 10.636 1.00 31.78 191 TRP B CA 1
ATOM 3230 C C . TRP B 1 212 ? -12.337 8.430 9.936 1.00 29.93 191 TRP B C 1
ATOM 3231 O O . TRP B 1 212 ? -12.287 8.521 8.710 1.00 29.66 191 TRP B O 1
ATOM 3242 N N . ASP B 1 213 ? -11.261 8.547 10.710 1.00 24.89 192 ASP B N 1
ATOM 3243 C CA . ASP B 1 213 ? -9.946 8.812 10.131 1.00 25.93 192 ASP B CA 1
ATOM 3244 C C . ASP B 1 213 ? -9.162 7.526 9.878 1.00 23.61 192 ASP B C 1
ATOM 3245 O O . ASP B 1 213 ? -7.973 7.572 9.562 1.00 23.23 192 ASP B O 1
ATOM 3250 N N . ARG B 1 214 ? -9.836 6.390 10.039 1.00 26.72 193 ARG B N 1
ATOM 3251 C CA . ARG B 1 214 ? -9.258 5.069 9.791 1.00 30.47 193 ARG B CA 1
ATOM 3252 C C . ARG B 1 214 ? -8.036 4.760 10.660 1.00 34.26 193 ARG B C 1
ATOM 3253 O O . ARG B 1 214 ? -7.260 3.857 10.346 1.00 32.66 193 ARG B O 1
ATOM 3261 N N . ILE B 1 215 ? -7.869 5.505 11.750 1.00 33.62 194 ILE B N 1
ATOM 3262 C CA . ILE B 1 215 ? -6.773 5.260 12.683 1.00 20.83 194 ILE B CA 1
ATOM 3263 C C . ILE B 1 215 ? -7.260 5.272 14.132 1.00 22.81 194 ILE B C 1
ATOM 3264 O O . ILE B 1 215 ? -7.060 4.306 14.865 1.00 22.18 194 ILE B O 1
ATOM 3269 N N . HIS B 1 216 ? -7.897 6.368 14.536 1.00 24.31 195 HIS B N 1
ATOM 3270 C CA . HIS B 1 216 ? -8.411 6.505 15.896 1.00 25.48 195 HIS B CA 1
ATOM 3271 C C . HIS B 1 216 ? -9.830 5.959 15.998 1.00 28.62 195 HIS B C 1
ATOM 3272 O O . HIS B 1 216 ? -10.779 6.601 15.548 1.00 33.99 195 HIS B O 1
ATOM 3279 N N . PRO B 1 217 ? -9.981 4.773 16.604 1.00 27.07 196 PRO B N 1
ATOM 3280 C CA . PRO B 1 217 ? -11.264 4.072 16.641 1.00 28.68 196 PRO B CA 1
ATOM 3281 C C . PRO B 1 217 ? -12.112 4.444 17.851 1.00 28.51 196 PRO B C 1
ATOM 3282 O O . PRO B 1 217 ? -11.658 5.181 18.726 1.00 28.98 196 PRO B O 1
ATOM 3286 N N . ASN B 1 218 ? -13.338 3.932 17.891 1.00 29.43 197 ASN B N 1
ATOM 3287 C CA . ASN B 1 218 ? -14.157 4.025 19.090 1.00 32.57 197 ASN B CA 1
ATOM 3288 C C . ASN B 1 218 ? -13.724 2.949 20.079 1.00 26.65 197 ASN B C 1
ATOM 3289 O O . ASN B 1 218 ? -12.685 2.316 19.891 1.00 25.71 197 ASN B O 1
ATOM 3294 N N . LEU B 1 219 ? -14.513 2.736 21.126 1.00 23.98 198 LEU B N 1
ATOM 3295 C CA . LEU B 1 219 ? -14.167 1.736 22.129 1.00 26.10 198 LEU B CA 1
ATOM 3296 C C . LEU B 1 219 ? -14.155 0.338 21.518 1.00 24.44 198 LEU B C 1
ATOM 3297 O O . LEU B 1 219 ? -13.333 -0.502 21.886 1.00 27.46 198 LEU B O 1
ATOM 3302 N N . ALA B 1 220 ? -15.066 0.104 20.577 1.00 21.38 199 ALA B N 1
ATOM 3303 C CA . ALA B 1 220 ? -15.150 -1.174 19.880 1.00 22.56 199 ALA B CA 1
ATOM 3304 C C . ALA B 1 220 ? -13.856 -1.482 19.135 1.00 24.97 199 ALA B C 1
ATOM 3305 O O . ALA B 1 220 ? -13.363 -2.611 19.167 1.00 29.25 199 ALA B O 1
ATOM 3307 N N . GLY B 1 221 ? -13.309 -0.471 18.468 1.00 20.99 200 GLY B N 1
ATOM 3308 C CA . GLY B 1 221 ? -12.059 -0.620 17.747 1.00 24.48 200 GLY B CA 1
ATOM 3309 C C . GLY B 1 221 ? -10.904 -0.920 18.681 1.00 25.49 200 GLY B C 1
ATOM 3310 O O . GLY B 1 221 ? -10.031 -1.726 18.363 1.00 27.45 200 GLY B O 1
ATOM 3311 N N . HIS B 1 222 ? -10.900 -0.265 19.838 1.00 25.88 201 HIS B N 1
ATOM 3312 C CA . HIS B 1 222 ? -9.890 -0.523 20.857 1.00 26.87 201 HIS B CA 1
ATOM 3313 C C . HIS B 1 222 ? -10.045 -1.928 21.428 1.00 24.91 201 HIS B C 1
ATOM 3314 O O . HIS B 1 222 ? -9.067 -2.553 21.840 1.00 23.90 201 HIS B O 1
ATOM 3321 N N . GLN B 1 223 ? -11.279 -2.421 21.450 1.00 18.89 202 GLN B N 1
ATOM 3322 C CA . GLN B 1 223 ? -11.553 -3.765 21.943 1.00 19.29 202 GLN B CA 1
ATOM 3323 C C . GLN B 1 223 ? -11.014 -4.805 20.967 1.00 30.73 202 GLN B C 1
ATOM 3324 O O . GLN B 1 223 ? -10.586 -5.885 21.373 1.00 28.33 202 GLN B O 1
ATOM 3330 N N . VAL B 1 224 ? -11.038 -4.473 19.679 1.00 31.69 203 VAL B N 1
ATOM 3331 C CA . VAL B 1 224 ? -10.451 -5.334 18.658 1.00 30.50 203 VAL B CA 1
ATOM 3332 C C . VAL B 1 224 ? -8.944 -5.426 18.876 1.00 27.32 203 VAL B C 1
ATOM 3333 O O . VAL B 1 224 ? -8.345 -6.492 18.732 1.00 26.68 203 VAL B O 1
ATOM 3337 N N . ILE B 1 225 ? -8.342 -4.299 19.241 1.00 25.92 204 ILE B N 1
ATOM 3338 C CA . ILE B 1 225 ? -6.915 -4.247 19.534 1.00 28.49 204 ILE B CA 1
ATOM 3339 C C . ILE B 1 225 ? -6.583 -5.036 20.795 1.00 27.52 204 ILE B C 1
ATOM 3340 O O . ILE B 1 225 ? -5.691 -5.885 20.790 1.00 27.31 204 ILE B O 1
ATOM 3345 N N . ALA B 1 226 ? -7.310 -4.748 21.871 1.00 20.72 205 ALA B N 1
ATOM 3346 C CA . ALA B 1 226 ? -7.087 -5.399 23.158 1.00 21.49 205 ALA B CA 1
ATOM 3347 C C . ALA B 1 226 ? -7.250 -6.912 23.064 1.00 23.50 205 ALA B C 1
ATOM 3348 O O . ALA B 1 226 ? -6.423 -7.664 23.579 1.00 22.93 205 ALA B O 1
ATOM 3350 N N . ASN B 1 227 ? -8.316 -7.354 22.403 1.00 22.90 206 ASN B N 1
ATOM 3351 C CA . ASN B 1 227 ? -8.587 -8.780 22.257 1.00 26.73 206 ASN B CA 1
ATOM 3352 C C . ASN B 1 227 ? -7.528 -9.489 21.420 1.00 29.24 206 ASN B C 1
ATOM 3353 O O . ASN B 1 227 ? -7.235 -10.662 21.646 1.00 31.04 206 ASN B O 1
ATOM 3358 N N . ALA B 1 228 ? -6.959 -8.775 20.454 1.00 27.47 207 ALA B N 1
ATOM 3359 C CA . ALA B 1 228 ? -5.865 -9.315 19.654 1.00 31.22 207 ALA B CA 1
ATOM 3360 C C . ALA B 1 228 ? -4.652 -9.569 20.541 1.00 28.89 207 ALA B C 1
ATOM 3361 O O . ALA B 1 228 ? -3.968 -10.585 20.408 1.00 27.50 207 ALA B O 1
ATOM 3363 N N . PHE B 1 229 ? -4.402 -8.631 21.449 1.00 25.40 208 PHE B N 1
ATOM 3364 C CA . PHE B 1 229 ? -3.310 -8.730 22.410 1.00 26.85 208 PHE B CA 1
ATOM 3365 C C . PHE B 1 229 ? -3.528 -9.901 23.365 1.00 26.79 208 PHE B C 1
ATOM 3366 O O . PHE B 1 229 ? -2.608 -10.671 23.642 1.00 26.89 208 PHE B O 1
ATOM 3374 N N . LEU B 1 230 ? -4.753 -10.024 23.865 1.00 26.02 209 LEU B N 1
ATOM 3375 C CA . LEU B 1 230 ? -5.098 -11.068 24.821 1.00 29.93 209 LEU B CA 1
ATOM 3376 C C . LEU B 1 230 ? -5.073 -12.451 24.180 1.00 29.98 209 LEU B C 1
ATOM 3377 O O . LEU B 1 230 ? -4.682 -13.430 24.815 1.00 29.27 209 LEU B O 1
ATOM 3382 N N . ALA B 1 231 ? -5.497 -12.525 22.923 1.00 27.74 210 ALA B N 1
ATOM 3383 C CA . ALA B 1 231 ? -5.480 -13.783 22.187 1.00 25.56 210 ALA B CA 1
ATOM 3384 C C . ALA B 1 231 ? -4.048 -14.252 21.960 1.00 26.30 210 ALA B C 1
ATOM 3385 O O . ALA B 1 231 ? -3.755 -15.445 22.041 1.00 27.30 210 ALA B O 1
ATOM 3387 N N . ALA B 1 232 ? -3.159 -13.303 21.681 1.00 24.24 211 ALA B N 1
ATOM 3388 C CA . ALA B 1 232 ? -1.757 -13.611 21.426 1.00 22.65 211 ALA B CA 1
ATOM 3389 C C . ALA B 1 232 ? -1.043 -14.044 22.702 1.00 26.60 211 ALA B C 1
ATOM 3390 O O . ALA B 1 232 ? -0.114 -14.850 22.661 1.00 33.16 211 ALA B O 1
ATOM 3392 N N . THR B 1 233 ? -1.480 -13.502 23.835 1.00 24.40 212 THR B N 1
ATOM 3393 C CA . THR B 1 233 ? -0.901 -13.860 25.124 1.00 32.05 212 THR B CA 1
ATOM 3394 C C . THR B 1 233 ? -1.690 -14.989 25.782 1.00 36.35 212 THR B C 1
ATOM 3395 O O . THR B 1 233 ? -1.368 -15.422 26.889 1.00 38.29 212 THR B O 1
ATOM 3399 N N . GLY B 1 234 ? -2.721 -15.461 25.089 1.00 38.43 213 GLY B N 1
ATOM 3400 C CA . GLY B 1 234 ? -3.553 -16.541 25.590 1.00 39.63 213 GLY B CA 1
ATOM 3401 C C . GLY B 1 234 ? -4.374 -16.129 26.796 1.00 40.89 213 GLY B C 1
ATOM 3402 O O . GLY B 1 234 ? -4.570 -16.916 27.721 1.00 39.09 213 GLY B O 1
ATOM 3403 N N . CYS B 1 235 ? -4.858 -14.891 26.782 1.00 38.82 214 CYS B N 1
ATOM 3404 C CA . CYS B 1 235 ? -5.627 -14.357 27.900 1.00 38.81 214 CYS B CA 1
ATOM 3405 C C . CYS B 1 235 ? -7.056 -14.009 27.498 1.00 40.81 214 CYS B C 1
ATOM 3406 O O . CYS B 1 235 ? -7.838 -13.544 28.325 1.00 39.63 214 CYS B O 1
ATOM 3409 N N . LEU B 1 236 ? -7.392 -14.243 26.232 1.00 39.67 215 LEU B N 1
ATOM 3410 C CA . LEU B 1 236 ? -8.659 -13.783 25.665 1.00 35.93 215 LEU B CA 1
ATOM 3411 C C . LEU B 1 236 ? -9.891 -14.308 26.403 1.00 38.66 215 LEU B C 1
ATOM 3412 O O . LEU B 1 236 ? -10.812 -13.546 26.699 1.00 39.93 215 LEU B O 1
ATOM 3417 N N . ASN B 1 237 ? -9.908 -15.604 26.696 1.00 37.50 216 ASN B N 1
ATOM 3418 C CA . ASN B 1 237 ? -11.053 -16.211 27.366 1.00 40.98 216 ASN B CA 1
ATOM 3419 C C . ASN B 1 237 ? -10.732 -16.657 28.789 1.00 39.68 216 ASN B C 1
ATOM 3420 O O . ASN B 1 237 ? -9.567 -16.812 29.155 1.00 38.30 216 ASN B O 1
ATOM 3425 N N . SER B 1 238 ? -11.776 -16.859 29.587 1.00 42.15 217 SER B N 1
ATOM 3426 C CA . SER B 1 238 ? -11.616 -17.307 30.965 1.00 50.16 217 SER B CA 1
ATOM 3427 C C . SER B 1 238 ? -12.803 -18.158 31.404 1.00 55.07 217 SER B C 1
ATOM 3428 O O . SER B 1 238 ? -12.743 -18.847 32.423 1.00 60.70 217 SER B O 1
ATOM 3431 N N . GLY C 1 21 ? -25.870 -20.821 20.690 1.00 86.08 0 GLY C N 1
ATOM 3432 C CA . GLY C 1 21 ? -26.243 -20.574 22.069 1.00 86.41 0 GLY C CA 1
ATOM 3433 C C . GLY C 1 21 ? -25.994 -19.143 22.507 1.00 84.19 0 GLY C C 1
ATOM 3434 O O . GLY C 1 21 ? -25.169 -18.888 23.384 1.00 87.04 0 GLY C O 1
ATOM 3435 N N . MET C 1 22 ? -26.703 -18.205 21.887 1.00 79.05 1 MET C N 1
ATOM 3436 C CA . MET C 1 22 ? -26.664 -16.815 22.322 1.00 71.96 1 MET C CA 1
ATOM 3437 C C . MET C 1 22 ? -28.064 -16.339 22.694 1.00 67.42 1 MET C C 1
ATOM 3438 O O . MET C 1 22 ? -29.038 -16.638 22.002 1.00 68.63 1 MET C O 1
ATOM 3443 N N . TYR C 1 23 ? -28.149 -15.601 23.795 1.00 61.64 2 TYR C N 1
ATOM 3444 C CA . TYR C 1 23 ? -29.418 -15.111 24.319 1.00 54.96 2 TYR C CA 1
ATOM 3445 C C . TYR C 1 23 ? -30.107 -14.141 23.360 1.00 48.59 2 TYR C C 1
ATOM 3446 O O . TYR C 1 23 ? -31.333 -14.138 23.243 1.00 48.77 2 TYR C O 1
ATOM 3455 N N . PHE C 1 24 ? -29.315 -13.322 22.675 1.00 42.68 3 PHE C N 1
ATOM 3456 C CA . PHE C 1 24 ? -29.857 -12.285 21.803 1.00 37.88 3 PHE C CA 1
ATOM 3457 C C . PHE C 1 24 ? -29.951 -12.731 20.347 1.00 38.63 3 PHE C C 1
ATOM 3458 O O . PHE C 1 24 ? -28.963 -13.168 19.757 1.00 39.93 3 PHE C O 1
ATOM 3466 N N . ALA C 1 25 ? -31.144 -12.611 19.772 1.00 38.33 4 ALA C N 1
ATOM 3467 C CA . ALA C 1 25 ? -31.339 -12.887 18.355 1.00 40.25 4 ALA C CA 1
ATOM 3468 C C . ALA C 1 25 ? -30.564 -11.873 17.521 1.00 37.86 4 ALA C C 1
ATOM 3469 O O . ALA C 1 25 ? -30.392 -10.726 17.932 1.00 33.18 4 ALA C O 1
ATOM 3471 N N . ALA C 1 26 ? -30.095 -12.302 16.354 1.00 39.23 5 ALA C N 1
ATOM 3472 C CA . ALA C 1 26 ? -29.276 -11.452 15.495 1.00 38.54 5 ALA C CA 1
ATOM 3473 C C . ALA C 1 26 ? -30.018 -10.190 15.063 1.00 37.77 5 ALA C C 1
ATOM 3474 O O . ALA C 1 26 ? -31.183 -10.246 14.670 1.00 40.84 5 ALA C O 1
ATOM 3476 N N . GLY C 1 27 ? -29.334 -9.053 15.150 1.00 34.61 6 GLY C N 1
ATOM 3477 C CA . GLY C 1 27 ? -29.887 -7.786 14.705 1.00 35.61 6 GLY C CA 1
ATOM 3478 C C . GLY C 1 27 ? -30.942 -7.204 15.627 1.00 34.69 6 GLY C C 1
ATOM 3479 O O . GLY C 1 27 ? -31.773 -6.405 15.198 1.00 37.15 6 GLY C O 1
ATOM 3480 N N . SER C 1 28 ? -30.908 -7.597 16.896 1.00 35.53 7 SER C N 1
ATOM 3481 C CA . SER C 1 28 ? -31.891 -7.124 17.865 1.00 33.33 7 SER C CA 1
ATOM 3482 C C . SER C 1 28 ? -31.475 -5.803 18.506 1.00 31.07 7 SER C C 1
ATOM 3483 O O . SER C 1 28 ? -30.297 -5.443 18.500 1.00 25.02 7 SER C O 1
ATOM 3486 N N . LYS C 1 29 ? -32.451 -5.087 19.056 1.00 32.33 8 LYS C N 1
ATOM 3487 C CA . LYS C 1 29 ? -32.177 -3.860 19.795 1.00 31.76 8 LYS C CA 1
ATOM 3488 C C . LYS C 1 29 ? -32.312 -4.086 21.296 1.00 31.42 8 LYS C C 1
ATOM 3489 O O . LYS C 1 29 ? -33.353 -4.536 21.776 1.00 33.11 8 LYS C O 1
ATOM 3495 N N . LEU C 1 30 ? -31.254 -3.767 22.033 1.00 29.62 9 LEU C N 1
ATOM 3496 C CA . LEU C 1 30 ? -31.252 -3.921 23.481 1.00 26.73 9 LEU C CA 1
ATOM 3497 C C . LEU C 1 30 ? -31.148 -2.570 24.182 1.00 27.10 9 LEU C C 1
ATOM 3498 O O . LEU C 1 30 ? -30.172 -1.840 24.005 1.00 26.20 9 LEU C O 1
ATOM 3503 N N . VAL C 1 31 ? -32.162 -2.240 24.974 1.00 24.10 10 VAL C N 1
ATOM 3504 C CA . VAL C 1 31 ? -32.161 -0.997 25.736 1.00 27.20 10 VAL C CA 1
ATOM 3505 C C . VAL C 1 31 ? -31.759 -1.247 27.184 1.00 24.39 10 VAL C C 1
ATOM 3506 O O . VAL C 1 31 ? -32.382 -2.048 27.881 1.00 28.24 10 VAL C O 1
ATOM 3510 N N . ILE C 1 32 ? -30.707 -0.565 27.628 1.00 25.94 11 ILE C N 1
ATOM 3511 C CA . ILE C 1 32 ? -30.268 -0.647 29.015 1.00 29.11 11 ILE C CA 1
ATOM 3512 C C . ILE C 1 32 ? -30.690 0.604 29.769 1.00 27.34 11 ILE C C 1
ATOM 3513 O O . ILE C 1 32 ? -30.300 1.713 29.406 1.00 27.15 11 ILE C O 1
ATOM 3518 N N . ILE C 1 33 ? -31.484 0.430 30.819 1.00 27.81 12 ILE C N 1
ATOM 3519 C CA . ILE C 1 33 ? -31.945 1.566 31.606 1.00 28.56 12 ILE C CA 1
ATOM 3520 C C . ILE C 1 33 ? -31.593 1.374 33.082 1.00 30.48 12 ILE C C 1
ATOM 3521 O O . ILE C 1 33 ? -31.657 0.262 33.609 1.00 30.35 12 ILE C O 1
ATOM 3526 N N . GLY C 1 34 ? -31.193 2.460 33.738 1.00 24.95 13 GLY C N 1
ATOM 3527 C CA . GLY C 1 34 ? -30.791 2.400 35.132 1.00 25.36 13 GLY C CA 1
ATOM 3528 C C . GLY C 1 34 ? -30.328 3.735 35.684 1.00 32.97 13 GLY C C 1
ATOM 3529 O O . GLY C 1 34 ? -30.843 4.786 35.304 1.00 39.01 13 GLY C O 1
ATOM 3530 N N . ASP C 1 35 ? -29.350 3.690 36.583 1.00 29.96 14 ASP C N 1
ATOM 3531 C CA . ASP C 1 35 ? -28.852 4.894 37.241 1.00 27.98 14 ASP C CA 1
ATOM 3532 C C . ASP C 1 35 ? -27.515 5.357 36.664 1.00 27.65 14 ASP C C 1
ATOM 3533 O O . ASP C 1 35 ? -27.256 5.194 35.471 1.00 25.62 14 ASP C O 1
ATOM 3538 N N . SER C 1 36 ? -26.670 5.934 37.515 1.00 29.58 15 SER C N 1
ATOM 3539 C CA . SER C 1 36 ? -25.396 6.494 37.073 1.00 30.37 15 SER C CA 1
ATOM 3540 C C . SER C 1 36 ? -24.419 5.411 36.625 1.00 32.98 15 SER C C 1
ATOM 3541 O O . SER C 1 36 ? -23.572 5.649 35.762 1.00 35.08 15 SER C O 1
ATOM 3544 N N . ILE C 1 37 ? -24.536 4.226 37.215 1.00 30.54 16 ILE C N 1
ATOM 3545 C CA . ILE C 1 37 ? -23.708 3.093 36.821 1.00 28.72 16 ILE C CA 1
ATOM 3546 C C . ILE C 1 37 ? -23.992 2.734 35.365 1.00 30.59 16 ILE C C 1
ATOM 3547 O O . ILE C 1 37 ? -23.091 2.346 34.620 1.00 18.41 16 ILE C O 1
ATOM 3552 N N . THR C 1 38 ? -25.252 2.882 34.968 1.00 27.70 17 THR C N 1
ATOM 3553 C CA . THR C 1 38 ? -25.660 2.659 33.588 1.00 27.01 17 THR C CA 1
ATOM 3554 C C . THR C 1 38 ? -25.364 3.893 32.738 1.00 25.45 17 THR C C 1
ATOM 3555 O O . THR C 1 38 ? -24.907 3.780 31.600 1.00 24.34 17 THR C O 1
ATOM 3559 N N . ASP C 1 39 ? -25.631 5.065 33.308 1.00 25.75 18 ASP C N 1
ATOM 3560 C CA . ASP C 1 39 ? -25.362 6.346 32.659 1.00 29.46 18 ASP C CA 1
ATOM 3561 C C . ASP C 1 39 ? -23.904 6.434 32.219 1.00 30.52 18 ASP C C 1
ATOM 3562 O O . ASP C 1 39 ? -23.612 6.523 31.025 1.00 29.72 18 ASP C O 1
ATOM 3567 N N . ALA C 1 40 ? -23.003 6.419 33.199 1.00 26.03 19 ALA C N 1
ATOM 3568 C CA . ALA C 1 40 ? -21.562 6.434 32.958 1.00 27.40 19 ALA C CA 1
ATOM 3569 C C . ALA C 1 40 ? -21.104 7.646 32.146 1.00 28.29 19 ALA C C 1
ATOM 3570 O O . ALA C 1 40 ? -20.155 7.556 31.369 1.00 24.44 19 ALA C O 1
ATOM 3572 N N . GLY C 1 41 ? -21.785 8.773 32.330 1.00 28.18 20 GLY C N 1
ATOM 3573 C CA . GLY C 1 41 ? -21.371 10.028 31.726 1.00 31.86 20 GLY C CA 1
ATOM 3574 C C . GLY C 1 41 ? -21.618 10.153 30.234 1.00 32.82 20 GLY C C 1
ATOM 3575 O O . GLY C 1 41 ? -20.937 10.920 29.552 1.00 31.80 20 GLY C O 1
ATOM 3576 N N . ARG C 1 42 ? -22.595 9.409 29.726 1.00 31.08 21 ARG C N 1
ATOM 3577 C CA . ARG C 1 42 ? -22.947 9.467 28.310 1.00 34.18 21 ARG C CA 1
ATOM 3578 C C . ARG C 1 42 ? -23.472 10.844 27.921 1.00 40.84 21 ARG C C 1
ATOM 3579 O O . ARG C 1 42 ? -23.795 11.662 28.783 1.00 40.05 21 ARG C O 1
ATOM 3587 N N . ASP C 1 43 ? -23.555 11.098 26.619 1.00 42.00 22 ASP C N 1
ATOM 3588 C CA . ASP C 1 43 ? -24.176 12.320 26.129 1.00 44.68 22 ASP C CA 1
ATOM 3589 C C . ASP C 1 43 ? -25.676 12.089 25.989 1.00 43.56 22 ASP C C 1
ATOM 3590 O O . ASP C 1 43 ? -26.129 11.419 25.061 1.00 45.79 22 ASP C O 1
ATOM 3595 N N . LYS C 1 44 ? -26.441 12.653 26.919 1.00 40.05 23 LYS C N 1
ATOM 3596 C CA . LYS C 1 44 ? -27.889 12.478 26.944 1.00 41.44 23 LYS C CA 1
ATOM 3597 C C . LYS C 1 44 ? -28.570 13.159 25.760 1.00 46.10 23 LYS C C 1
ATOM 3598 O O . LYS C 1 44 ? -29.743 12.905 25.483 1.00 45.41 23 LYS C O 1
ATOM 3604 N N . GLY C 1 45 ? -27.830 14.021 25.068 1.00 50.45 24 GLY C N 1
ATOM 3605 C CA . GLY C 1 45 ? -28.344 14.725 23.906 1.00 57.79 24 GLY C CA 1
ATOM 3606 C C . GLY C 1 45 ? -28.801 13.784 22.808 1.00 61.99 24 GLY C C 1
ATOM 3607 O O . GLY C 1 45 ? -29.602 14.155 21.949 1.00 65.47 24 GLY C O 1
ATOM 3608 N N . ILE C 1 46 ? -28.281 12.562 22.836 1.00 62.38 25 ILE C N 1
ATOM 3609 C CA . ILE C 1 46 ? -28.721 11.516 21.925 1.00 66.16 25 ILE C CA 1
ATOM 3610 C C . ILE C 1 46 ? -29.625 10.548 22.683 1.00 66.79 25 ILE C C 1
ATOM 3611 O O . ILE C 1 46 ? -29.636 10.539 23.914 1.00 70.91 25 ILE C O 1
ATOM 3616 N N . GLY C 1 47 ? -30.375 9.729 21.953 1.00 64.55 26 GLY C N 1
ATOM 3617 C CA . GLY C 1 47 ? -31.258 8.757 22.572 1.00 55.81 26 GLY C CA 1
ATOM 3618 C C . GLY C 1 47 ? -30.524 7.554 23.136 1.00 47.60 26 GLY C C 1
ATOM 3619 O O . GLY C 1 47 ? -31.062 6.448 23.158 1.00 49.43 26 GLY C O 1
ATOM 3620 N N . GLY C 1 48 ? -29.294 7.772 23.592 1.00 42.72 27 GLY C N 1
ATOM 3621 C CA . GLY C 1 48 ? -28.478 6.715 24.161 1.00 42.21 27 GLY C CA 1
ATOM 3622 C C . GLY C 1 48 ? -27.838 5.844 23.101 1.00 37.47 27 GLY C C 1
ATOM 3623 O O . GLY C 1 48 ? -27.404 4.725 23.377 1.00 29.16 27 GLY C O 1
ATOM 3624 N N . GLU C 1 49 ? -27.765 6.371 21.884 1.00 38.72 28 GLU C N 1
ATOM 3625 C CA . GLU C 1 49 ? -27.325 5.587 20.741 1.00 41.62 28 GLU C CA 1
ATOM 3626 C C . GLU C 1 49 ? -26.995 6.483 19.550 1.00 44.71 28 GLU C C 1
ATOM 3627 O O . GLU C 1 49 ? -27.874 7.142 18.997 1.00 48.31 28 GLU C O 1
ATOM 3633 N N . GLY C 1 50 ? -25.725 6.502 19.158 1.00 43.09 29 GLY C N 1
ATOM 3634 C CA . GLY C 1 50 ? -25.283 7.366 18.080 1.00 43.05 29 GLY C CA 1
ATOM 3635 C C . GLY C 1 50 ? -23.786 7.326 17.842 1.00 41.44 29 GLY C C 1
ATOM 3636 O O . GLY C 1 50 ? -23.118 6.345 18.168 1.00 40.71 29 GLY C O 1
ATOM 3637 N N . LEU C 1 51 ? -23.258 8.411 17.285 1.00 44.34 30 LEU C N 1
ATOM 3638 C CA . LEU C 1 51 ? -21.875 8.447 16.824 1.00 44.50 30 LEU C CA 1
ATOM 3639 C C . LEU C 1 51 ? -20.842 8.627 17.936 1.00 46.53 30 LEU C C 1
ATOM 3640 O O . LEU C 1 51 ? -19.974 7.774 18.121 1.00 50.10 30 LEU C O 1
ATOM 3645 N N . PHE C 1 52 ? -20.926 9.730 18.672 1.00 47.56 31 PHE C N 1
ATOM 3646 C CA . PHE C 1 52 ? -19.883 10.061 19.640 1.00 50.44 31 PHE C CA 1
ATOM 3647 C C . PHE C 1 52 ? -20.379 10.087 21.085 1.00 52.82 31 PHE C C 1
ATOM 3648 O O . PHE C 1 52 ? -21.239 10.893 21.442 1.00 56.74 31 PHE C O 1
ATOM 3656 N N . ASN C 1 53 ? -19.816 9.199 21.903 1.00 47.71 32 ASN C N 1
ATOM 3657 C CA . ASN C 1 53 ? -20.117 9.114 23.333 1.00 41.93 32 ASN C CA 1
ATOM 3658 C C . ASN C 1 53 ? -21.611 8.959 23.614 1.00 36.36 32 ASN C C 1
ATOM 3659 O O . ASN C 1 53 ? -22.214 9.772 24.315 1.00 38.13 32 ASN C O 1
ATOM 3664 N N . ALA C 1 54 ? -22.205 7.909 23.061 1.00 30.20 33 ALA C N 1
ATOM 3665 C CA . ALA C 1 54 ? -23.627 7.659 23.253 1.00 28.55 33 ALA C CA 1
ATOM 3666 C C . ALA C 1 54 ? -23.867 6.670 24.387 1.00 25.20 33 ALA C C 1
ATOM 3667 O O . ALA C 1 54 ? -24.968 6.590 24.931 1.00 29.57 33 ALA C O 1
ATOM 3669 N N . HIS C 1 55 ? -22.828 5.923 24.745 1.00 23.60 34 HIS C N 1
ATOM 3670 C CA . HIS C 1 55 ? -22.958 4.866 25.741 1.00 30.55 34 HIS C CA 1
ATOM 3671 C C . HIS C 1 55 ? -22.179 5.169 27.015 1.00 29.37 34 HIS C C 1
ATOM 3672 O O . HIS C 1 55 ? -22.237 4.409 27.981 1.00 28.12 34 HIS C O 1
ATOM 3679 N N . GLY C 1 56 ? -21.454 6.281 27.016 1.00 30.63 35 GLY C N 1
ATOM 3680 C CA . GLY C 1 56 ? -20.655 6.656 28.167 1.00 27.53 35 GLY C CA 1
ATOM 3681 C C . GLY C 1 56 ? -19.370 5.857 28.251 1.00 29.19 35 GLY C C 1
ATOM 3682 O O . GLY C 1 56 ? -18.872 5.359 27.241 1.00 30.53 35 GLY C O 1
ATOM 3683 N N . SER C 1 57 ? -18.836 5.731 29.460 1.00 29.39 36 SER C N 1
ATOM 3684 C CA . SER C 1 57 ? -17.563 5.052 29.669 1.00 30.81 36 SER C CA 1
ATOM 3685 C C . SER C 1 57 ? -17.664 3.960 30.729 1.00 29.09 36 SER C C 1
ATOM 3686 O O . SER C 1 57 ? -16.711 3.711 31.468 1.00 28.40 36 SER C O 1
ATOM 3689 N N . GLY C 1 58 ? -18.819 3.306 30.796 1.00 29.90 37 GLY C N 1
ATOM 3690 C CA . GLY C 1 58 ? -19.056 2.282 31.799 1.00 30.16 37 GLY C CA 1
ATOM 3691 C C . GLY C 1 58 ? -19.301 0.909 31.208 1.00 27.60 37 GLY C C 1
ATOM 3692 O O . GLY C 1 58 ? -18.885 0.625 30.084 1.00 27.12 37 GLY C O 1
ATOM 3693 N N . TYR C 1 59 ? -19.987 0.058 31.966 1.00 20.91 38 TYR C N 1
ATOM 3694 C CA . TYR C 1 59 ? -20.192 -1.328 31.564 1.00 23.81 38 TYR C CA 1
ATOM 3695 C C . TYR C 1 59 ? -21.054 -1.436 30.308 1.00 26.24 38 TYR C C 1
ATOM 3696 O O . TYR C 1 59 ? -20.931 -2.396 29.550 1.00 26.16 38 TYR C O 1
ATOM 3705 N N . VAL C 1 60 ? -21.920 -0.451 30.087 1.00 20.83 39 VAL C N 1
ATOM 3706 C CA . VAL C 1 60 ? -22.738 -0.426 28.880 1.00 20.09 39 VAL C CA 1
ATOM 3707 C C . VAL C 1 60 ? -21.853 -0.201 27.658 1.00 21.77 39 VAL C C 1
ATOM 3708 O O . VAL C 1 60 ? -22.024 -0.853 26.627 1.00 24.76 39 VAL C O 1
ATOM 3712 N N . ALA C 1 61 ? -20.901 0.718 27.785 1.00 22.93 40 ALA C N 1
ATOM 3713 C CA . ALA C 1 61 ? -19.914 0.944 26.736 1.00 24.01 40 ALA C CA 1
ATOM 3714 C C . ALA C 1 61 ? -19.075 -0.312 26.531 1.00 24.78 40 ALA C C 1
ATOM 3715 O O . ALA C 1 61 ? -18.771 -0.691 25.399 1.00 31.01 40 ALA C O 1
ATOM 3717 N N . LEU C 1 62 ? -18.712 -0.955 27.638 1.00 25.32 41 LEU C N 1
ATOM 3718 C CA . LEU C 1 62 ? -17.927 -2.184 27.601 1.00 26.32 41 LEU C CA 1
ATOM 3719 C C . LEU C 1 62 ? -18.690 -3.321 26.932 1.00 25.78 41 LEU C C 1
ATOM 3720 O O . LEU C 1 62 ? -18.125 -4.066 26.131 1.00 27.11 41 LEU C O 1
ATOM 3725 N N . LEU C 1 63 ? -19.969 -3.456 27.271 1.00 27.33 42 LEU C N 1
ATOM 3726 C CA . LEU C 1 63 ? -20.822 -4.468 26.655 1.00 28.99 42 LEU C CA 1
ATOM 3727 C C . LEU C 1 63 ? -20.901 -4.263 25.148 1.00 25.05 42 LEU C C 1
ATOM 3728 O O . LEU C 1 63 ? -20.824 -5.217 24.376 1.00 28.90 42 LEU C O 1
ATOM 3733 N N . ASN C 1 64 ? -21.049 -3.008 24.741 1.00 21.46 43 ASN C N 1
ATOM 3734 C CA . ASN C 1 64 ? -21.174 -2.661 23.332 1.00 22.91 43 ASN C CA 1
ATOM 3735 C C . ASN C 1 64 ? -19.908 -2.981 22.541 1.00 23.44 43 ASN C C 1
ATOM 3736 O O . ASN C 1 64 ? -19.977 -3.507 21.431 1.00 19.35 43 ASN C O 1
ATOM 3741 N N . ALA C 1 65 ? -18.754 -2.663 23.120 1.00 25.88 44 ALA C N 1
ATOM 3742 C CA . ALA C 1 65 ? -17.473 -2.924 22.474 1.00 27.66 44 ALA C CA 1
ATOM 3743 C C . ALA C 1 65 ? -17.195 -4.421 22.397 1.00 31.79 44 ALA C C 1
ATOM 3744 O O . ALA C 1 65 ? -16.641 -4.910 21.414 1.00 33.32 44 ALA C O 1
ATOM 3746 N N . HIS C 1 66 ? -17.587 -5.140 23.444 1.00 31.27 45 HIS C N 1
ATOM 3747 C CA . HIS C 1 66 ? -17.415 -6.586 23.503 1.00 30.14 45 HIS C CA 1
ATOM 3748 C C . HIS C 1 66 ? -18.202 -7.282 22.399 1.00 28.49 45 HIS C C 1
ATOM 3749 O O . HIS C 1 66 ? -17.664 -8.112 21.666 1.00 27.72 45 HIS C O 1
ATOM 3756 N N . LEU C 1 67 ? -19.479 -6.932 22.286 1.00 27.60 46 LEU C N 1
ATOM 3757 C CA . LEU C 1 67 ? -20.371 -7.567 21.322 1.00 32.02 46 LEU C CA 1
ATOM 3758 C C . LEU C 1 67 ? -19.994 -7.238 19.880 1.00 33.63 46 LEU C C 1
ATOM 3759 O O . LEU C 1 67 ? -20.221 -8.040 18.978 1.00 37.35 46 LEU C O 1
ATOM 3764 N N . PHE C 1 68 ? -19.419 -6.060 19.665 1.00 30.15 47 PHE C N 1
ATOM 3765 C CA . PHE C 1 68 ? -18.975 -5.671 18.331 1.00 28.17 47 PHE C CA 1
ATOM 3766 C C . PHE C 1 68 ? -17.661 -6.352 17.965 1.00 28.22 47 PHE C C 1
ATOM 3767 O O . PHE C 1 68 ? -17.511 -6.875 16.862 1.00 29.99 47 PHE C O 1
ATOM 3775 N N . ALA C 1 69 ? -16.716 -6.350 18.899 1.00 23.20 48 ALA C N 1
ATOM 3776 C CA . ALA C 1 69 ? -15.390 -6.904 18.644 1.00 31.21 48 ALA C CA 1
ATOM 3777 C C . ALA C 1 69 ? -15.404 -8.426 18.544 1.00 33.33 48 ALA C C 1
ATOM 3778 O O . ALA C 1 69 ? -14.663 -9.007 17.751 1.00 36.14 48 ALA C O 1
ATOM 3780 N N . ARG C 1 70 ? -16.245 -9.071 19.346 1.00 33.50 49 ARG C N 1
ATOM 3781 C CA . ARG C 1 70 ? -16.264 -10.529 19.400 1.00 35.18 49 ARG C CA 1
ATOM 3782 C C . ARG C 1 70 ? -17.367 -11.133 18.537 1.00 38.15 49 ARG C C 1
ATOM 3783 O O . ARG C 1 70 ? -17.231 -12.253 18.045 1.00 46.30 49 ARG C O 1
ATOM 3791 N N . PHE C 1 71 ? -18.459 -10.397 18.357 1.00 34.61 50 PHE C N 1
ATOM 3792 C CA . PHE C 1 71 ? -19.567 -10.883 17.539 1.00 35.00 50 PHE C CA 1
ATOM 3793 C C . PHE C 1 71 ? -20.088 -9.827 16.564 1.00 35.28 50 PHE C C 1
ATOM 3794 O O . PHE C 1 71 ? -21.234 -9.392 16.685 1.00 33.89 50 PHE C O 1
ATOM 3802 N N . PRO C 1 72 ? -19.257 -9.410 15.593 1.00 33.83 51 PRO C N 1
ATOM 3803 C CA . PRO C 1 72 ? -19.761 -8.448 14.606 1.00 33.44 51 PRO C CA 1
ATOM 3804 C C . PRO C 1 72 ? -20.871 -9.036 13.736 1.00 36.06 51 PRO C C 1
ATOM 3805 O O . PRO C 1 72 ? -21.644 -8.286 13.140 1.00 42.63 51 PRO C O 1
ATOM 3809 N N . GLU C 1 73 ? -20.948 -10.362 13.677 1.00 35.42 52 GLU C N 1
ATOM 3810 C CA . GLU C 1 73 ? -21.961 -11.040 12.875 1.00 40.80 52 GLU C CA 1
ATOM 3811 C C . GLU C 1 73 ? -23.363 -10.812 13.433 1.00 40.39 52 GLU C C 1
ATOM 3812 O O . GLU C 1 73 ? -24.327 -10.688 12.678 1.00 42.61 52 GLU C O 1
ATOM 3818 N N . ARG C 1 74 ? -23.466 -10.761 14.757 1.00 39.88 53 ARG C N 1
ATOM 3819 C CA . ARG C 1 74 ? -24.758 -10.645 15.426 1.00 42.60 53 ARG C CA 1
ATOM 3820 C C . ARG C 1 74 ? -25.452 -9.317 15.143 1.00 41.77 53 ARG C C 1
ATOM 3821 O O . ARG C 1 74 ? -26.682 -9.245 15.147 1.00 44.99 53 ARG C O 1
ATOM 3829 N N . ARG C 1 75 ? -24.657 -8.277 14.897 1.00 38.26 54 ARG C N 1
ATOM 3830 C CA . ARG C 1 75 ? -25.175 -6.944 14.594 1.00 35.93 54 ARG C CA 1
ATOM 3831 C C . ARG C 1 75 ? -26.151 -6.468 15.665 1.00 39.58 54 ARG C C 1
ATOM 3832 O O . ARG C 1 75 ? -27.257 -6.023 15.359 1.00 41.06 54 ARG C O 1
ATOM 3840 N N . LEU C 1 76 ? -25.734 -6.569 16.923 1.00 39.09 55 LEU C N 1
ATOM 3841 C CA . LEU C 1 76 ? -26.591 -6.203 18.044 1.00 33.71 55 LEU C CA 1
ATOM 3842 C C . LEU C 1 76 ? -26.627 -4.697 18.267 1.00 33.53 55 LEU C C 1
ATOM 3843 O O . LEU C 1 76 ? -25.601 -4.019 18.206 1.00 29.94 55 LEU C O 1
ATOM 3848 N N . ARG C 1 77 ? -27.822 -4.186 18.539 1.00 34.44 56 ARG C N 1
ATOM 3849 C CA . ARG C 1 77 ? -28.042 -2.754 18.677 1.00 32.33 56 ARG C CA 1
ATOM 3850 C C . ARG C 1 77 ? -28.310 -2.382 20.135 1.00 32.57 56 ARG C C 1
ATOM 3851 O O . ARG C 1 77 ? -29.362 -2.706 20.680 1.00 37.31 56 ARG C O 1
ATOM 3859 N N . LEU C 1 78 ? -27.354 -1.705 20.765 1.00 28.00 57 LEU C N 1
ATOM 3860 C CA . LEU C 1 78 ? -27.472 -1.372 22.182 1.00 27.92 57 LEU C CA 1
ATOM 3861 C C . LEU C 1 78 ? -27.815 0.095 22.418 1.00 28.27 57 LEU C C 1
ATOM 3862 O O . LEU C 1 78 ? -27.332 0.982 21.712 1.00 27.01 57 LEU C O 1
ATOM 3867 N N . VAL C 1 79 ? -28.652 0.338 23.422 1.00 27.53 58 VAL C N 1
ATOM 3868 C CA . VAL C 1 79 ? -29.059 1.690 23.788 1.00 26.39 58 VAL C CA 1
ATOM 3869 C C . VAL C 1 79 ? -28.852 1.935 25.282 1.00 27.77 58 VAL C C 1
ATOM 3870 O O . VAL C 1 79 ? -29.264 1.126 26.114 1.00 27.32 58 VAL C O 1
ATOM 3874 N N . ASN C 1 80 ? -28.210 3.051 25.616 1.00 27.44 59 ASN C N 1
ATOM 3875 C CA . ASN C 1 80 ? -27.986 3.420 27.009 1.00 25.86 59 ASN C CA 1
ATOM 3876 C C . ASN C 1 80 ? -29.019 4.437 27.487 1.00 24.86 59 ASN C C 1
ATOM 3877 O O . ASN C 1 80 ? -29.055 5.570 27.010 1.00 21.26 59 ASN C O 1
ATOM 3882 N N . GLN C 1 81 ? -29.853 4.031 28.437 1.00 22.29 60 GLN C N 1
ATOM 3883 C CA . GLN C 1 81 ? -30.869 4.922 28.985 1.00 25.42 60 GLN C CA 1
ATOM 3884 C C . GLN C 1 81 ? -30.653 5.157 30.475 1.00 30.20 60 GLN C C 1
ATOM 3885 O O . GLN C 1 81 ? -31.605 5.384 31.224 1.00 31.99 60 GLN C O 1
ATOM 3891 N N . GLY C 1 82 ? -29.395 5.103 30.899 1.00 27.22 61 GLY C N 1
ATOM 3892 C CA . GLY C 1 82 ? -29.052 5.337 32.287 1.00 28.82 61 GLY C CA 1
ATOM 3893 C C . GLY C 1 82 ? -29.088 6.808 32.647 1.00 34.20 61 GLY C C 1
ATOM 3894 O O . GLY C 1 82 ? -28.520 7.644 31.943 1.00 37.78 61 GLY C O 1
ATOM 3895 N N . ASN C 1 83 ? -29.769 7.126 33.744 1.00 32.11 62 ASN C N 1
ATOM 3896 C CA . ASN C 1 83 ? -29.822 8.490 34.258 1.00 28.50 62 ASN C CA 1
ATOM 3897 C C . ASN C 1 83 ? -29.321 8.548 35.697 1.00 30.64 62 ASN C C 1
ATOM 3898 O O . ASN C 1 83 ? -29.852 7.866 36.571 1.00 30.93 62 ASN C O 1
ATOM 3903 N N . SER C 1 84 ? -28.301 9.367 35.936 1.00 30.60 63 SER C N 1
ATOM 3904 C CA . SER C 1 84 ? -27.664 9.454 37.248 1.00 33.33 63 SER C CA 1
ATOM 3905 C C . SER C 1 84 ? -28.631 9.855 38.359 1.00 26.54 63 SER C C 1
ATOM 3906 O O . SER C 1 84 ? -29.439 10.769 38.194 1.00 27.23 63 SER C O 1
ATOM 3909 N N . GLY C 1 85 ? -28.540 9.158 39.489 1.00 27.07 64 GLY C N 1
ATOM 3910 C CA . GLY C 1 85 ? -29.330 9.478 40.666 1.00 26.53 64 GLY C CA 1
ATOM 3911 C C . GLY C 1 85 ? -30.719 8.869 40.674 1.00 31.12 64 GLY C C 1
ATOM 3912 O O . GLY C 1 85 ? -31.493 9.084 41.608 1.00 35.11 64 GLY C O 1
ATOM 3913 N N . ASN C 1 86 ? -31.031 8.091 39.643 1.00 31.81 65 ASN C N 1
ATOM 3914 C CA . ASN C 1 86 ? -32.384 7.575 39.463 1.00 32.01 65 ASN C CA 1
ATOM 3915 C C . ASN C 1 86 ? -32.820 6.514 40.464 1.00 28.22 65 ASN C C 1
ATOM 3916 O O . ASN C 1 86 ? -32.044 5.643 40.859 1.00 25.06 65 ASN C O 1
ATOM 3921 N N . THR C 1 87 ? -34.073 6.506 40.836 1.00 26.25 66 THR C N 1
ATOM 3922 C CA . THR C 1 87 ? -34.614 5.453 41.670 1.00 29.85 66 THR C CA 1
ATOM 3923 C C . THR C 1 87 ? -35.579 4.693 40.811 1.00 29.19 66 THR C C 1
ATOM 3924 O O . THR C 1 87 ? -35.752 5.023 39.696 1.00 31.75 66 THR C O 1
ATOM 3928 N N . VAL C 1 88 ? -36.183 3.666 41.339 1.00 25.99 67 VAL C N 1
ATOM 3929 C CA . VAL C 1 88 ? -37.132 2.859 40.582 1.00 27.36 67 VAL C CA 1
ATOM 3930 C C . VAL C 1 88 ? -38.393 3.690 40.363 1.00 30.95 67 VAL C C 1
ATOM 3931 O O . VAL C 1 88 ? -39.167 3.448 39.436 1.00 31.31 67 VAL C O 1
ATOM 3935 N N . ARG C 1 89 ? -38.574 4.687 41.224 1.00 30.09 68 ARG C N 1
ATOM 3936 C CA . ARG C 1 89 ? -39.678 5.626 41.112 1.00 33.64 68 ARG C CA 1
ATOM 3937 C C . ARG C 1 89 ? -39.422 6.586 39.956 1.00 35.00 68 ARG C C 1
ATOM 3938 O O . ARG C 1 89 ? -40.351 7.016 39.272 1.00 37.49 68 ARG C O 1
ATOM 3946 N N . ASP C 1 90 ? -38.150 6.909 39.740 1.00 34.16 69 ASP C N 1
ATOM 3947 C CA . ASP C 1 90 ? -37.749 7.758 38.625 1.00 36.66 69 ASP C CA 1
ATOM 3948 C C . ASP C 1 90 ? -37.890 7.023 37.300 1.00 36.04 69 ASP C C 1
ATOM 3949 O O . ASP C 1 90 ? -38.298 7.610 36.298 1.00 39.24 69 ASP C O 1
ATOM 3954 N N . LEU C 1 91 ? -37.547 5.738 37.295 1.00 30.98 70 LEU C N 1
ATOM 3955 C CA .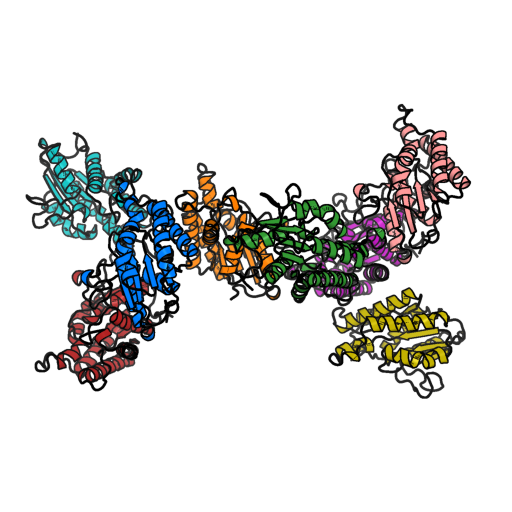 LEU C 1 91 ? -37.611 4.948 36.069 1.00 33.16 70 LEU C CA 1
ATOM 3956 C C . LEU C 1 91 ? -39.035 4.772 35.579 1.00 33.65 70 LEU C C 1
ATOM 3957 O O . LEU C 1 91 ? -39.283 4.724 34.375 1.00 35.58 70 LEU C O 1
ATOM 3962 N N . ALA C 1 92 ? -39.964 4.643 36.518 1.00 32.25 71 ALA C N 1
ATOM 3963 C CA . ALA C 1 92 ? -41.365 4.468 36.174 1.00 33.31 71 ALA C CA 1
ATOM 3964 C C . ALA C 1 92 ? -41.905 5.715 35.483 1.00 37.91 71 ALA C C 1
ATOM 3965 O O . ALA C 1 92 ? -42.760 5.627 34.603 1.00 41.51 71 ALA C O 1
ATOM 3967 N N . ALA C 1 93 ? -41.386 6.873 35.879 1.00 36.20 72 ALA C N 1
ATOM 3968 C CA . ALA C 1 93 ? -41.877 8.151 35.375 1.00 40.05 72 ALA C CA 1
ATOM 3969 C C . ALA C 1 93 ? -41.523 8.381 33.907 1.00 39.58 72 ALA C C 1
ATOM 3970 O O . ALA C 1 93 ? -42.230 9.098 33.198 1.00 42.65 72 ALA C O 1
ATOM 3972 N N . ARG C 1 94 ? -40.431 7.774 33.453 1.00 33.55 73 ARG C N 1
ATOM 3973 C CA . ARG C 1 94 ? -39.953 7.992 32.092 1.00 29.49 73 ARG C CA 1
ATOM 3974 C C . ARG C 1 94 ? -39.948 6.708 31.268 1.00 31.08 73 ARG C C 1
ATOM 3975 O O . ARG C 1 94 ? -39.356 6.658 30.190 1.00 30.93 73 ARG C O 1
ATOM 3983 N N . TRP C 1 95 ? -40.618 5.679 31.776 1.00 32.88 74 TRP C N 1
ATOM 3984 C CA . TRP C 1 95 ? -40.575 4.354 31.165 1.00 35.53 74 TRP C CA 1
ATOM 3985 C C . TRP C 1 95 ? -41.185 4.319 29.763 1.00 36.80 74 TRP C C 1
ATOM 3986 O O . TRP C 1 95 ? -40.699 3.603 28.890 1.00 36.26 74 TRP C O 1
ATOM 3997 N N . GLN C 1 96 ? -42.243 5.093 29.550 1.00 37.38 75 GLN C N 1
ATOM 3998 C CA . GLN C 1 96 ? -42.952 5.072 28.274 1.00 44.33 75 GLN C CA 1
ATOM 3999 C C . GLN C 1 96 ? -42.091 5.584 27.120 1.00 48.60 75 GLN C C 1
ATOM 4000 O O . GLN C 1 96 ? -42.046 4.973 26.053 1.00 48.59 75 GLN C O 1
ATOM 4006 N N . ASN C 1 97 ? -41.408 6.703 27.340 1.00 50.21 76 ASN C N 1
ATOM 4007 C CA . ASN C 1 97 ? -40.624 7.337 26.285 1.00 49.89 76 ASN C CA 1
ATOM 4008 C C . ASN C 1 97 ? -39.208 6.783 26.146 1.00 46.21 76 ASN C C 1
ATOM 4009 O O . ASN C 1 97 ? -38.608 6.869 25.075 1.00 45.31 76 ASN C O 1
ATOM 4014 N N . ASP C 1 98 ? -38.674 6.215 27.223 1.00 41.44 77 ASP C N 1
ATOM 4015 C CA . ASP C 1 98 ? -37.286 5.764 27.222 1.00 38.51 77 ASP C CA 1
ATOM 4016 C C . ASP C 1 98 ? -37.143 4.251 27.068 1.00 35.82 77 ASP C C 1
ATOM 4017 O O . ASP C 1 98 ? -36.038 3.747 26.865 1.00 28.81 77 ASP C O 1
ATOM 4022 N N . VAL C 1 99 ? -38.254 3.528 27.166 1.00 36.73 78 VAL C N 1
ATOM 4023 C CA . VAL C 1 99 ? -38.233 2.084 26.951 1.00 36.88 78 VAL C CA 1
ATOM 4024 C C . VAL C 1 99 ? -39.143 1.691 25.791 1.00 39.54 78 VAL C C 1
ATOM 4025 O O . VAL C 1 99 ? -38.666 1.274 24.737 1.00 42.70 78 VAL C O 1
ATOM 4029 N N . PHE C 1 100 ? -40.452 1.836 25.986 1.00 29.32 79 PHE C N 1
ATOM 4030 C CA . PHE C 1 100 ? -41.428 1.452 24.969 1.00 36.63 79 PHE C CA 1
ATOM 4031 C C . PHE C 1 100 ? -41.271 2.260 23.684 1.00 38.74 79 PHE C C 1
ATOM 4032 O O . PHE C 1 100 ? -41.427 1.729 22.585 1.00 35.96 79 PHE C O 1
ATOM 4040 N N . GLY C 1 101 ? -40.962 3.544 23.832 1.00 38.53 80 GLY C N 1
ATOM 4041 C CA . GLY C 1 101 ? -40.836 4.439 22.696 1.00 37.23 80 GLY C CA 1
ATOM 4042 C C . GLY C 1 101 ? -39.700 4.079 21.757 1.00 34.10 80 GLY C C 1
ATOM 4043 O O . GLY C 1 101 ? -39.727 4.428 20.577 1.00 37.10 80 GLY C O 1
ATOM 4044 N N . LEU C 1 102 ? -38.700 3.377 22.280 1.00 32.54 81 LEU C N 1
ATOM 4045 C CA . LEU C 1 102 ? -37.541 2.993 21.483 1.00 34.16 81 LEU C CA 1
ATOM 4046 C C . LEU C 1 102 ? -37.781 1.672 20.760 1.00 39.00 81 LEU C C 1
ATOM 4047 O O . LEU C 1 102 ? -36.967 1.250 19.938 1.00 43.00 81 LEU C O 1
ATOM 4052 N N . LYS C 1 103 ? -38.906 1.034 21.075 1.00 42.76 82 LYS C N 1
ATOM 4053 C CA . LYS C 1 103 ? -39.303 -0.238 20.467 1.00 43.54 82 LYS C CA 1
ATOM 4054 C C . LYS C 1 103 ? -38.204 -1.297 20.541 1.00 42.87 82 LYS C C 1
ATOM 4055 O O . LYS C 1 103 ? -37.649 -1.693 19.516 1.00 46.66 82 LYS C O 1
ATOM 4061 N N . PRO C 1 104 ? -37.893 -1.764 21.759 1.00 37.79 83 PRO C N 1
ATOM 4062 C CA . PRO C 1 104 ? -36.797 -2.711 21.968 1.00 36.15 83 PRO C CA 1
ATOM 4063 C C . PRO C 1 104 ? -37.217 -4.165 21.785 1.00 36.57 83 PRO C C 1
ATOM 4064 O O . PRO C 1 104 ? -38.395 -4.495 21.927 1.00 35.97 83 PRO C O 1
ATOM 4068 N N . ASP C 1 105 ? -36.253 -5.021 21.466 1.00 33.90 84 ASP C N 1
ATOM 4069 C CA . ASP C 1 105 ? -36.485 -6.458 21.445 1.00 31.29 84 ASP C CA 1
ATOM 4070 C C . ASP C 1 105 ? -36.088 -7.037 22.796 1.00 30.91 84 ASP C C 1
ATOM 4071 O O . ASP C 1 105 ? -36.653 -8.029 23.255 1.00 29.92 84 ASP C O 1
ATOM 4076 N N . TYR C 1 106 ? -35.106 -6.400 23.427 1.00 29.86 85 TYR C N 1
ATOM 4077 C CA . TYR C 1 106 ? -34.645 -6.796 24.750 1.00 30.51 85 TYR C CA 1
ATOM 4078 C C . TYR C 1 106 ? -34.526 -5.581 25.664 1.00 33.56 85 TYR C C 1
ATOM 4079 O O . TYR C 1 106 ? -34.178 -4.489 25.215 1.00 33.02 85 TYR C O 1
ATOM 4088 N N . VAL C 1 107 ? -34.821 -5.775 26.945 1.00 34.11 86 VAL C N 1
ATOM 4089 C CA . VAL C 1 107 ? -34.712 -4.704 27.929 1.00 35.07 86 VAL C CA 1
ATOM 4090 C C . VAL C 1 107 ? -33.932 -5.157 29.158 1.00 34.46 86 VAL C C 1
ATOM 4091 O O . VAL C 1 107 ? -34.302 -6.133 29.812 1.00 34.49 86 VAL C O 1
ATOM 4095 N N . ALA C 1 108 ? -32.851 -4.448 29.466 1.00 32.36 87 ALA C N 1
ATOM 4096 C CA . ALA C 1 108 ? -32.079 -4.720 30.673 1.00 30.30 87 ALA C CA 1
ATOM 4097 C C . ALA C 1 108 ? -32.265 -3.588 31.677 1.00 27.72 87 ALA C C 1
ATOM 4098 O O . ALA C 1 108 ? -32.437 -2.431 31.295 1.00 24.95 87 ALA C O 1
ATOM 4100 N N . MET C 1 109 ? -32.225 -3.924 32.961 1.00 28.68 88 MET C N 1
ATOM 4101 C CA . MET C 1 109 ? -32.561 -2.960 34.000 1.00 28.61 88 MET C CA 1
ATOM 4102 C C . MET C 1 109 ? -31.775 -3.185 35.289 1.00 31.18 88 MET C C 1
ATOM 4103 O O . MET C 1 109 ? -31.890 -4.233 35.925 1.00 34.43 88 MET C O 1
ATOM 4108 N N . MET C 1 110 ? -30.972 -2.195 35.664 1.00 29.99 89 MET C N 1
ATOM 4109 C CA . MET C 1 110 ? -30.295 -2.206 36.954 1.00 28.73 89 MET C CA 1
ATOM 4110 C C . MET C 1 110 ? -30.726 -1.005 37.784 1.00 31.05 89 MET C C 1
ATOM 4111 O O . MET C 1 110 ? -30.422 0.135 37.436 1.00 33.55 89 MET C O 1
ATOM 4116 N N . ILE C 1 111 ? -31.429 -1.260 38.882 1.00 30.89 90 ILE C N 1
ATOM 4117 C CA . ILE C 1 111 ? -31.878 -0.181 39.754 1.00 27.55 90 ILE C CA 1
ATOM 4118 C C . ILE C 1 111 ? -32.042 -0.659 41.196 1.00 26.61 90 ILE C C 1
ATOM 4119 O O . ILE C 1 111 ? -32.282 -1.842 41.453 1.00 24.38 90 ILE C O 1
ATOM 4124 N N . GLY C 1 112 ? -31.889 0.268 42.135 1.00 25.09 91 GLY C N 1
ATOM 4125 C CA . GLY C 1 112 ? -32.077 -0.032 43.540 1.00 25.69 91 GLY C CA 1
ATOM 4126 C C . GLY C 1 112 ? -30.926 0.462 44.388 1.00 26.67 91 GLY C C 1
ATOM 4127 O O . GLY C 1 112 ? -31.040 0.545 45.610 1.00 28.82 91 GLY C O 1
ATOM 4128 N N . ILE C 1 113 ? -29.812 0.786 43.738 1.00 24.90 92 ILE C N 1
ATOM 4129 C CA . ILE C 1 113 ? -28.641 1.289 44.445 1.00 31.06 92 ILE C CA 1
ATOM 4130 C C . ILE C 1 113 ? -28.962 2.602 45.152 1.00 33.14 92 ILE C C 1
ATOM 4131 O O . ILE C 1 113 ? -28.663 2.766 46.334 1.00 35.24 92 ILE C O 1
ATOM 4136 N N . ASN C 1 114 ? -29.589 3.524 44.431 1.00 28.99 93 ASN C N 1
ATOM 4137 C CA . ASN C 1 114 ? -29.928 4.829 44.986 1.00 31.99 93 ASN C CA 1
ATOM 4138 C C . ASN C 1 114 ? -31.016 4.760 46.058 1.00 33.77 93 ASN C C 1
ATOM 4139 O O . ASN C 1 114 ? -30.975 5.503 47.038 1.00 37.46 93 ASN C O 1
ATOM 4144 N N . ASP C 1 115 ? -31.978 3.895 45.832 1.00 32.45 94 ASP C N 1
ATOM 4145 C CA . ASP C 1 115 ? -33.069 3.692 46.721 1.00 34.90 94 ASP C CA 1
ATOM 4146 C C . ASP C 1 115 ? -32.571 3.222 48.097 1.00 33.75 94 ASP C C 1
ATOM 4147 O O . ASP C 1 115 ? -33.128 3.600 49.083 1.00 36.13 94 ASP C O 1
ATOM 4152 N N . VAL C 1 116 ? -31.530 2.412 48.140 1.00 30.15 95 VAL C N 1
ATOM 4153 C CA . VAL C 1 116 ? -30.900 1.942 49.357 1.00 30.16 95 VAL C CA 1
ATOM 4154 C C . VAL C 1 116 ? -29.979 3.022 49.912 1.00 33.02 95 VAL C C 1
ATOM 4155 O O . VAL C 1 116 ? -30.030 3.346 51.097 1.00 33.66 95 VAL C O 1
ATOM 4159 N N . TRP C 1 117 ? -29.161 3.595 49.033 1.00 32.96 96 TRP C N 1
ATOM 4160 C CA . TRP C 1 117 ? -28.134 4.554 49.432 1.00 29.20 96 TRP C CA 1
ATOM 4161 C C . TRP C 1 117 ? -28.703 5.790 50.127 1.00 33.48 96 TRP C C 1
ATOM 4162 O O . TRP C 1 117 ? -28.110 6.294 51.080 1.00 35.31 96 TRP C O 1
ATOM 4173 N N . ARG C 1 118 ? -29.851 6.271 49.656 1.00 31.87 97 ARG C N 1
ATOM 4174 C CA . ARG C 1 118 ? -30.450 7.485 50.207 1.00 29.51 97 ARG C CA 1
ATOM 4175 C C . ARG C 1 118 ? -30.912 7.304 51.649 1.00 30.55 97 ARG C C 1
ATOM 4176 O O . ARG C 1 118 ? -31.095 8.279 52.379 1.00 32.26 97 ARG C O 1
ATOM 4184 N N . GLN C 1 119 ? -31.095 6.054 52.058 1.00 24.67 98 GLN C N 1
ATOM 4185 C CA . GLN C 1 119 ? -31.531 5.755 53.414 1.00 26.11 98 GLN C CA 1
ATOM 4186 C C . GLN C 1 119 ? -30.372 5.863 54.399 1.00 29.27 98 GLN C C 1
ATOM 4187 O O . GLN C 1 119 ? -30.579 5.893 55.612 1.00 31.25 98 GLN C O 1
ATOM 4193 N N . PHE C 1 120 ? -29.153 5.927 53.872 1.00 26.82 99 PHE C N 1
ATOM 4194 C CA . PHE C 1 120 ? -27.965 5.924 54.718 1.00 27.63 99 PHE C CA 1
ATOM 4195 C C . PHE C 1 120 ? -27.154 7.216 54.624 1.00 28.15 99 PHE C C 1
ATOM 4196 O O . PHE C 1 120 ? -26.515 7.616 55.597 1.00 27.77 99 PHE C O 1
ATOM 4204 N N . ASP C 1 121 ? -27.174 7.871 53.466 1.00 23.13 100 ASP C N 1
ATOM 4205 C CA . ASP C 1 121 ? -26.469 9.143 53.330 1.00 33.31 100 ASP C CA 1
ATOM 4206 C C . ASP C 1 121 ? -27.417 10.317 53.581 1.00 31.69 100 ASP C C 1
ATOM 4207 O O . ASP C 1 121 ? -26.983 11.411 53.938 1.00 36.50 100 ASP C O 1
ATOM 4212 N N . LEU C 1 122 ? -28.711 10.075 53.393 1.00 27.15 101 LEU C N 1
ATOM 4213 C CA . LEU C 1 122 ? -29.742 11.054 53.733 1.00 31.54 101 LEU C CA 1
ATOM 4214 C C . LEU C 1 122 ? -30.809 10.428 54.629 1.00 31.48 101 LEU C C 1
ATOM 4215 O O . LEU C 1 122 ? -31.978 10.361 54.249 1.00 31.86 101 LEU C O 1
ATOM 4220 N N . PRO C 1 123 ? -30.413 9.981 55.833 1.00 31.62 102 PRO C N 1
ATOM 4221 C CA . PRO C 1 123 ? -31.295 9.176 56.687 1.00 31.63 102 PRO C CA 1
ATOM 4222 C C . PRO C 1 123 ? -32.494 9.941 57.240 1.00 34.61 102 PRO C C 1
ATOM 4223 O O . PRO C 1 123 ? -33.523 9.332 57.531 1.00 32.50 102 PRO C O 1
ATOM 4227 N N . LEU C 1 124 ? -32.363 11.256 57.378 1.00 38.61 103 LEU C N 1
ATOM 4228 C CA . LEU C 1 124 ? -33.404 12.064 58.003 1.00 40.21 103 LEU C CA 1
ATOM 4229 C C . LEU C 1 124 ? -34.489 12.479 57.012 1.00 42.86 103 LEU C C 1
ATOM 4230 O O . LEU C 1 124 ? -35.640 12.689 57.393 1.00 46.14 103 LEU C O 1
ATOM 4235 N N . MET C 1 125 ? -34.113 12.596 55.743 1.00 44.58 104 MET C N 1
ATOM 4236 C CA . MET C 1 125 ? -35.044 13.004 54.695 1.00 48.70 104 MET C CA 1
ATOM 4237 C C . MET C 1 125 ? -35.827 11.792 54.190 1.00 50.45 104 MET C C 1
ATOM 4238 O O . MET C 1 125 ? -35.567 11.266 53.107 1.00 47.26 104 MET C O 1
ATOM 4243 N N . THR C 1 126 ? -36.799 11.372 54.995 1.00 68.32 105 THR C N 1
ATOM 4244 C CA . THR C 1 126 ? -37.483 10.093 54.820 1.00 69.81 105 THR C CA 1
ATOM 4245 C C . THR C 1 126 ? -38.400 10.023 53.602 1.00 76.21 105 THR C C 1
ATOM 4246 O O . THR C 1 126 ? -38.406 9.030 52.884 1.00 79.01 105 THR C O 1
ATOM 4250 N N . ASP C 1 127 ? -39.171 11.079 53.372 1.00 79.31 106 ASP C N 1
ATOM 4251 C CA . ASP C 1 127 ? -40.190 11.066 52.324 1.00 80.75 106 ASP C CA 1
ATOM 4252 C C . ASP C 1 127 ? -39.625 10.756 50.934 1.00 76.51 106 ASP C C 1
ATOM 4253 O O . ASP C 1 127 ? -40.354 10.298 50.057 1.00 79.06 106 ASP C O 1
ATOM 4258 N N . ARG C 1 128 ? -38.330 10.990 50.743 1.00 72.10 107 ARG C N 1
ATOM 4259 C CA . ARG C 1 128 ? -37.668 10.651 49.489 1.00 70.07 107 ARG C CA 1
ATOM 4260 C C . ARG C 1 128 ? -37.427 9.151 49.363 1.00 66.81 107 ARG C C 1
ATOM 4261 O O . ARG C 1 128 ? -37.447 8.603 48.260 1.00 69.10 107 ARG C O 1
ATOM 4269 N N . HIS C 1 129 ? -37.186 8.502 50.500 1.00 58.58 108 HIS C N 1
ATOM 4270 C CA . HIS C 1 129 ? -36.782 7.098 50.533 1.00 48.36 108 HIS C CA 1
ATOM 4271 C C . HIS C 1 129 ? -37.766 6.169 49.833 1.00 45.46 108 HIS C C 1
ATOM 4272 O O . HIS C 1 129 ? -38.978 6.260 50.033 1.00 51.89 108 HIS C O 1
ATOM 4279 N N . VAL C 1 130 ? -37.229 5.276 49.008 1.00 38.09 109 VAL C N 1
ATOM 4280 C CA . VAL C 1 130 ? -38.024 4.219 48.397 1.00 35.57 109 VAL C CA 1
ATOM 4281 C C . VAL C 1 130 ? -37.923 2.959 49.252 1.00 37.03 109 VAL C C 1
ATOM 4282 O O . VAL C 1 130 ? -36.982 2.177 49.119 1.00 35.75 109 VAL C O 1
ATOM 4286 N N . CYS C 1 131 ? -38.895 2.783 50.141 1.00 32.70 110 CYS C N 1
ATOM 4287 C CA . CYS C 1 131 ? -38.921 1.650 51.060 1.00 45.22 110 CYS C CA 1
ATOM 4288 C C . CYS C 1 131 ? -39.186 0.332 50.313 1.00 40.68 110 CYS C C 1
ATOM 4289 O O . CYS C 1 131 ? -39.778 0.350 49.233 1.00 37.51 110 CYS C O 1
ATOM 4292 N N . PRO C 1 132 ? -38.738 -0.808 50.886 1.00 44.95 111 PRO C N 1
ATOM 4293 C CA . PRO C 1 132 ? -38.691 -2.123 50.226 1.00 44.70 111 PRO C CA 1
ATOM 4294 C C . PRO C 1 132 ? -39.864 -2.500 49.320 1.00 45.87 111 PRO C C 1
ATOM 4295 O O . PRO C 1 132 ? -39.638 -2.791 48.146 1.00 46.74 111 PRO C O 1
ATOM 4299 N N . GLU C 1 133 ? -41.085 -2.514 49.841 1.00 46.74 112 GLU C N 1
ATOM 4300 C CA . GLU C 1 133 ? -42.203 -3.015 49.049 1.00 56.37 112 GLU C CA 1
ATOM 4301 C C . GLU C 1 133 ? -42.781 -1.966 48.098 1.00 50.20 112 GLU C C 1
ATOM 4302 O O . GLU C 1 133 ? -43.642 -2.283 47.282 1.00 46.85 112 GLU C O 1
ATOM 4308 N N . GLU C 1 134 ? -42.310 -0.725 48.189 1.00 44.55 113 GLU C N 1
ATOM 4309 C CA . GLU C 1 134 ? -42.572 0.224 47.113 1.00 41.36 113 GLU C CA 1
ATOM 4310 C C . GLU C 1 134 ? -41.643 -0.122 45.962 1.00 35.51 113 GLU C C 1
ATOM 4311 O O . GLU C 1 134 ? -42.040 -0.114 44.798 1.00 34.53 113 GLU C O 1
ATOM 4317 N N . TYR C 1 135 ? -40.397 -0.428 46.311 1.00 30.02 114 TYR C N 1
ATOM 4318 C CA . TYR C 1 135 ? -39.399 -0.852 45.342 1.00 31.49 114 TYR C CA 1
ATOM 4319 C C . TYR C 1 135 ? -39.838 -2.129 44.635 1.00 34.68 114 TYR C C 1
ATOM 4320 O O . TYR C 1 135 ? -39.776 -2.217 43.411 1.00 30.20 114 TYR C O 1
ATOM 4329 N N . GLU C 1 136 ? -40.288 -3.111 45.412 1.00 38.07 115 GLU C N 1
ATOM 4330 C CA . GLU C 1 136 ? -40.720 -4.392 44.860 1.00 39.87 115 GLU C CA 1
ATOM 4331 C C . GLU C 1 136 ? -41.928 -4.241 43.944 1.00 39.38 115 GLU C C 1
ATOM 4332 O O . GLU C 1 136 ? -41.951 -4.777 42.839 1.00 36.55 115 GLU C O 1
ATOM 4338 N N . LYS C 1 137 ? -42.933 -3.513 44.418 1.00 39.32 116 LYS C N 1
ATOM 4339 C CA . LYS C 1 137 ? -44.169 -3.314 43.664 1.00 40.59 116 LYS C CA 1
ATOM 4340 C C . LYS C 1 137 ? -43.919 -2.550 42.363 1.00 38.98 116 LYS C C 1
ATOM 4341 O O . LYS C 1 137 ? -44.409 -2.940 41.302 1.00 30.60 116 LYS C O 1
ATOM 4347 N N . THR C 1 138 ? -43.158 -1.463 42.454 1.00 37.46 117 THR C N 1
ATOM 4348 C CA . THR C 1 138 ? -42.844 -0.650 41.286 1.00 36.31 117 THR C CA 1
ATOM 4349 C C . THR C 1 138 ? -42.020 -1.448 40.280 1.00 36.62 117 THR C C 1
ATOM 4350 O O . THR C 1 138 ? -42.258 -1.382 39.074 1.00 37.08 117 THR C O 1
ATOM 4354 N N . LEU C 1 139 ? -41.050 -2.201 40.789 1.00 34.70 118 LEU C N 1
ATOM 4355 C CA . LEU C 1 139 ? -40.229 -3.067 39.953 1.00 32.96 118 LEU C CA 1
ATOM 4356 C C . LEU C 1 139 ? -41.092 -4.130 39.283 1.00 34.29 118 LEU C C 1
ATOM 4357 O O . LEU C 1 139 ? -40.932 -4.418 38.098 1.00 34.01 118 LEU C O 1
ATOM 4362 N N . ASP C 1 140 ? -42.009 -4.703 40.056 1.00 32.35 119 ASP C N 1
ATOM 4363 C CA . ASP C 1 140 ? -42.904 -5.740 39.557 1.00 37.70 119 ASP C CA 1
ATOM 4364 C C . ASP C 1 140 ? -43.789 -5.218 38.432 1.00 40.06 119 ASP C C 1
ATOM 4365 O O . ASP C 1 140 ? -43.946 -5.872 37.403 1.00 39.38 119 ASP C O 1
ATOM 4370 N N . GLU C 1 141 ? -44.357 -4.034 38.634 1.00 40.98 120 GLU C N 1
ATOM 4371 C CA . GLU C 1 141 ? -45.242 -3.423 37.647 1.00 41.80 120 GLU C CA 1
ATOM 4372 C C . GLU C 1 141 ? -44.541 -3.118 36.330 1.00 35.54 120 GLU C C 1
ATOM 4373 O O . GLU C 1 141 ? -45.107 -3.314 35.255 1.00 32.86 120 GLU C O 1
ATOM 4379 N N . LEU C 1 142 ? -43.310 -2.630 36.422 1.00 35.01 121 LEU C N 1
ATOM 4380 C CA . LEU C 1 142 ? -42.534 -2.300 35.236 1.00 33.30 121 LEU C CA 1
ATOM 4381 C C . LEU C 1 142 ? -42.184 -3.558 34.454 1.00 30.95 121 LEU C C 1
ATOM 4382 O O . LEU C 1 142 ? -42.254 -3.575 33.226 1.00 30.49 121 LEU C O 1
ATOM 4387 N N . VAL C 1 143 ? -41.815 -4.613 35.171 1.00 31.19 122 VAL C N 1
ATOM 4388 C CA . VAL C 1 143 ? -41.461 -5.876 34.536 1.00 28.81 122 VAL C CA 1
ATOM 4389 C C . VAL C 1 143 ? -42.698 -6.553 33.949 1.00 29.89 122 VAL C C 1
ATOM 4390 O O . VAL C 1 143 ? -42.665 -7.050 32.825 1.00 30.79 122 VAL C O 1
ATOM 4394 N N . ALA C 1 144 ? -43.791 -6.551 34.707 1.00 28.05 123 ALA C N 1
ATOM 4395 C CA . ALA C 1 144 ? -45.031 -7.190 34.272 1.00 35.24 123 ALA C CA 1
ATOM 4396 C C . ALA C 1 144 ? -45.597 -6.550 33.007 1.00 37.39 123 ALA C C 1
ATOM 4397 O O . ALA C 1 144 ? -46.255 -7.216 32.208 1.00 40.24 123 ALA C O 1
ATOM 4399 N N . ARG C 1 145 ? -45.338 -5.260 32.828 1.00 37.78 124 ARG C N 1
ATOM 4400 C CA . ARG C 1 145 ? -45.867 -4.535 31.679 1.00 43.89 124 ARG C CA 1
ATOM 4401 C C . ARG C 1 145 ? -44.928 -4.625 30.479 1.00 42.09 124 ARG C C 1
ATOM 4402 O O . ARG C 1 145 ? -45.302 -4.272 29.361 1.00 43.03 124 ARG C O 1
ATOM 4410 N N . THR C 1 146 ? -43.711 -5.108 30.713 1.00 39.68 125 THR C N 1
ATOM 4411 C CA . THR C 1 146 ? -42.691 -5.131 29.669 1.00 37.25 125 THR C CA 1
ATOM 4412 C C . THR C 1 146 ? -42.290 -6.546 29.251 1.00 37.60 125 THR C C 1
ATOM 4413 O O . THR C 1 146 ? -42.001 -6.790 28.080 1.00 38.38 125 THR C O 1
ATOM 4417 N N . ALA C 1 147 ? -42.285 -7.470 30.209 1.00 39.86 126 ALA C N 1
ATOM 4418 C CA . ALA C 1 147 ? -41.742 -8.814 29.994 1.00 41.36 126 ALA C CA 1
ATOM 4419 C C . ALA C 1 147 ? -42.319 -9.555 28.778 1.00 37.84 126 ALA C C 1
ATOM 4420 O O . ALA C 1 147 ? -41.556 -10.012 27.928 1.00 35.39 126 ALA C O 1
ATOM 4422 N N . PRO C 1 148 ? -43.656 -9.678 28.676 1.00 38.38 127 PRO C N 1
ATOM 4423 C CA . PRO C 1 148 ? -44.119 -10.486 27.544 1.00 38.82 127 PRO C CA 1
ATOM 4424 C C . PRO C 1 148 ? -44.314 -9.677 26.262 1.00 37.90 127 PRO C C 1
ATOM 4425 O O . PRO C 1 148 ? -44.860 -10.203 25.291 1.00 40.62 127 PRO C O 1
ATOM 4429 N N . THR C 1 149 ? -43.871 -8.424 26.256 1.00 36.18 128 THR C N 1
ATOM 4430 C CA . THR C 1 149 ? -43.993 -7.581 25.070 1.00 41.01 128 THR C CA 1
ATOM 4431 C C . THR C 1 149 ? -42.695 -7.559 24.268 1.00 38.78 128 THR C C 1
ATOM 4432 O O . THR C 1 149 ? -42.655 -7.052 23.147 1.00 39.76 128 THR C O 1
ATOM 4436 N N . VAL C 1 150 ? -41.634 -8.108 24.852 1.00 38.03 129 VAL C N 1
ATOM 4437 C CA . VAL C 1 150 ? -40.332 -8.155 24.194 1.00 37.13 129 VAL C CA 1
ATOM 4438 C C . VAL C 1 150 ? -39.786 -9.580 24.171 1.00 34.54 129 VAL C C 1
ATOM 4439 O O . VAL C 1 150 ? -40.308 -10.463 24.852 1.00 35.39 129 VAL C O 1
ATOM 4443 N N . LYS C 1 151 ? -38.735 -9.799 23.385 1.00 33.94 130 LYS C N 1
ATOM 4444 C CA . LYS C 1 151 ? -38.140 -11.127 23.250 1.00 33.53 130 LYS C CA 1
ATOM 4445 C C . LYS C 1 151 ? -37.528 -11.619 24.558 1.00 31.79 130 LYS C C 1
ATOM 4446 O O . LYS C 1 151 ? -37.515 -12.819 24.832 1.00 32.42 130 LYS C O 1
ATOM 4452 N N . GLY C 1 152 ? -37.021 -10.691 25.361 1.00 30.39 131 GLY C N 1
ATOM 4453 C CA . GLY C 1 152 ? -36.420 -11.041 26.634 1.00 29.21 131 GLY C CA 1
ATOM 4454 C C . GLY C 1 152 ? -36.162 -9.835 27.514 1.00 30.62 131 GLY C C 1
ATOM 4455 O O . GLY C 1 152 ? -35.862 -8.748 27.022 1.00 29.86 131 GLY C O 1
ATOM 4456 N N . MET C 1 153 ? -36.286 -10.027 28.823 1.00 33.85 132 MET C N 1
ATOM 4457 C CA . MET C 1 153 ? -36.004 -8.960 29.775 1.00 31.17 132 MET C CA 1
ATOM 4458 C C . MET C 1 153 ? -34.967 -9.412 30.795 1.00 30.72 132 MET C C 1
ATOM 4459 O O . MET C 1 153 ? -35.029 -10.529 31.309 1.00 31.02 132 MET C O 1
ATOM 4464 N N . ILE C 1 154 ? -34.012 -8.534 31.082 1.00 29.93 133 ILE C N 1
ATOM 4465 C CA . ILE C 1 154 ? -32.915 -8.865 31.979 1.00 27.89 133 ILE C CA 1
ATOM 4466 C C . ILE C 1 154 ? -32.891 -7.937 33.189 1.00 29.54 133 ILE C C 1
ATOM 4467 O O . ILE C 1 154 ? -33.037 -6.723 33.056 1.00 31.47 133 ILE C O 1
ATOM 4472 N N . LEU C 1 155 ? -32.713 -8.518 34.370 1.00 27.87 134 LEU C N 1
ATOM 4473 C CA . LEU C 1 155 ? -32.630 -7.737 35.595 1.00 31.93 134 LEU C CA 1
ATOM 4474 C C . LEU C 1 155 ? -31.264 -7.904 36.248 1.00 31.35 134 LEU C C 1
ATOM 4475 O O . LEU C 1 155 ? -30.883 -9.005 36.641 1.00 30.55 134 LEU C O 1
ATOM 4480 N N . LEU C 1 156 ? -30.526 -6.805 36.348 1.00 31.96 135 LEU C N 1
ATOM 4481 C CA . LEU C 1 156 ? -29.221 -6.820 36.992 1.00 30.81 135 LEU C CA 1
ATOM 4482 C C . LEU C 1 156 ? -29.356 -6.329 38.427 1.00 32.81 135 LEU C C 1
ATOM 4483 O O . LEU C 1 156 ? -29.775 -5.196 38.666 1.00 30.95 135 LEU C O 1
ATOM 4488 N N . THR C 1 157 ? -29.007 -7.192 39.375 1.00 34.73 136 THR C N 1
ATOM 4489 C CA . THR C 1 157 ? -29.156 -6.885 40.792 1.00 36.27 136 THR C CA 1
ATOM 4490 C C . THR C 1 157 ? -28.374 -5.645 41.193 1.00 36.68 136 THR C C 1
ATOM 4491 O O . THR C 1 157 ? -27.276 -5.408 40.688 1.00 38.86 136 THR C O 1
ATOM 4495 N N . PRO C 1 158 ? -28.944 -4.841 42.103 1.00 33.49 137 PRO C N 1
ATOM 4496 C CA . PRO C 1 158 ? -28.167 -3.753 42.699 1.00 30.43 137 PRO C CA 1
ATOM 4497 C C . PRO C 1 158 ? -27.013 -4.336 43.500 1.00 28.34 137 PRO C C 1
ATOM 4498 O O . PRO C 1 158 ? -27.085 -5.493 43.915 1.00 29.97 137 PRO C O 1
ATOM 4502 N N . TYR C 1 159 ? -25.959 -3.559 43.709 1.00 29.41 138 TYR C N 1
ATOM 4503 C CA . TYR C 1 159 ? -24.798 -4.077 44.413 1.00 30.19 138 TYR C CA 1
ATOM 4504 C C . TYR C 1 159 ? -24.238 -3.070 45.403 1.00 33.62 138 TYR C C 1
ATOM 4505 O O . TYR C 1 159 ? -24.650 -1.910 45.438 1.00 33.47 138 TYR C O 1
ATOM 4514 N N . PHE C 1 160 ? -23.289 -3.535 46.204 1.00 31.36 139 PHE C N 1
ATOM 4515 C CA . PHE C 1 160 ? -22.550 -2.681 47.116 1.00 29.66 139 PHE C CA 1
ATOM 4516 C C . PHE C 1 160 ? -21.205 -3.374 47.265 1.00 30.80 139 PHE C C 1
ATOM 4517 O O . PHE C 1 160 ? -21.133 -4.517 47.716 1.00 30.16 139 PHE C O 1
ATOM 4525 N N . ILE C 1 161 ? -20.141 -2.687 46.861 1.00 30.73 140 ILE C N 1
ATOM 4526 C CA . ILE C 1 161 ? -18.807 -3.273 46.871 1.00 30.79 140 ILE C CA 1
ATOM 4527 C C . ILE C 1 161 ? -18.316 -3.264 48.315 1.00 26.48 140 ILE C C 1
ATOM 4528 O O . ILE C 1 161 ? -17.561 -2.383 48.725 1.00 23.30 140 ILE C O 1
ATOM 4533 N N . GLU C 1 162 ? -18.765 -4.255 49.079 1.00 24.58 141 GLU C N 1
ATOM 4534 C CA . GLU C 1 162 ? -18.439 -4.359 50.496 1.00 23.59 141 GLU C CA 1
ATOM 4535 C C . GLU C 1 162 ? -18.641 -5.788 50.990 1.00 29.51 141 GLU C C 1
ATOM 4536 O O . GLU C 1 162 ? -19.768 -6.280 51.031 1.00 32.62 141 GLU C O 1
ATOM 4542 N N . PRO C 1 163 ? -17.542 -6.458 51.367 1.00 36.09 142 PRO C N 1
ATOM 4543 C CA . PRO C 1 163 ? -17.566 -7.863 51.794 1.00 37.16 142 PRO C CA 1
ATOM 4544 C C . PRO C 1 163 ? -18.320 -8.101 53.104 1.00 37.57 142 PRO C C 1
ATOM 4545 O O . PRO C 1 163 ? -18.844 -9.197 53.307 1.00 40.68 142 PRO C O 1
ATOM 4549 N N . ASN C 1 164 ? -18.373 -7.100 53.976 1.00 34.55 143 ASN C N 1
ATOM 4550 C CA . ASN C 1 164 ? -19.079 -7.244 55.245 1.00 33.51 143 ASN C CA 1
ATOM 4551 C C . ASN C 1 164 ? -20.586 -7.352 55.034 1.00 33.78 143 ASN C C 1
ATOM 4552 O O . ASN C 1 164 ? -21.261 -6.353 54.785 1.00 35.21 143 ASN C O 1
ATOM 4557 N N . ARG C 1 165 ? -21.104 -8.571 55.139 1.00 34.11 144 ARG C N 1
ATOM 4558 C CA . ARG C 1 165 ? -22.526 -8.829 54.941 1.00 35.88 144 ARG C CA 1
ATOM 4559 C C . ARG C 1 165 ? -23.367 -8.238 56.067 1.00 39.95 144 ARG C C 1
ATOM 4560 O O . ARG C 1 165 ? -24.570 -8.025 55.911 1.00 39.33 144 ARG C O 1
ATOM 4568 N N . GLU C 1 166 ? -22.726 -7.977 57.202 1.00 42.28 145 GLU C N 1
ATOM 4569 C CA . GLU C 1 166 ? -23.421 -7.467 58.376 1.00 44.73 145 GLU C CA 1
ATOM 4570 C C . GLU C 1 166 ? -23.531 -5.946 58.347 1.00 42.22 145 GLU C C 1
ATOM 4571 O O . GLU C 1 166 ? -24.284 -5.358 59.124 1.00 45.65 145 GLU C O 1
ATOM 4577 N N . ASP C 1 167 ? -22.772 -5.318 57.453 1.00 38.33 146 ASP C N 1
ATOM 4578 C CA . ASP C 1 167 ? -22.830 -3.871 57.271 1.00 37.20 146 ASP C CA 1
ATOM 4579 C C . ASP C 1 167 ? -24.254 -3.444 56.930 1.00 34.90 146 ASP C C 1
ATOM 4580 O O . ASP C 1 167 ? -24.894 -4.037 56.061 1.00 36.39 146 ASP C O 1
ATOM 4585 N N . ALA C 1 168 ? -24.738 -2.418 57.626 1.00 32.20 147 ALA C N 1
ATOM 4586 C CA . ALA C 1 168 ? -26.127 -1.978 57.524 1.00 33.22 147 ALA C CA 1
ATOM 4587 C C . ALA C 1 168 ? -26.573 -1.731 56.086 1.00 30.94 147 ALA C C 1
ATOM 4588 O O . ALA C 1 168 ? -27.696 -2.066 55.712 1.00 33.14 147 ALA C O 1
ATOM 4590 N N . MET C 1 169 ? -25.690 -1.154 55.280 1.00 31.80 148 MET C N 1
ATOM 4591 C CA . MET C 1 169 ? -26.028 -0.835 53.899 1.00 33.21 148 MET C CA 1
ATOM 4592 C C . MET C 1 169 ? -25.890 -2.048 52.979 1.00 32.67 148 MET C C 1
ATOM 4593 O O . MET C 1 169 ? -26.691 -2.229 52.061 1.00 32.28 148 MET C O 1
ATOM 4598 N N . ARG C 1 170 ? -24.879 -2.876 53.224 1.00 31.23 149 ARG C N 1
ATOM 4599 C CA . ARG C 1 170 ? -24.708 -4.103 52.451 1.00 30.31 149 ARG C CA 1
ATOM 4600 C C . ARG C 1 170 ? -25.882 -5.044 52.692 1.00 30.67 149 ARG C C 1
ATOM 4601 O O . ARG C 1 170 ? -26.411 -5.646 51.756 1.00 26.36 149 ARG C O 1
ATOM 4609 N N . ALA C 1 171 ? -26.285 -5.163 53.953 1.00 26.88 150 ALA C N 1
ATOM 4610 C CA . ALA C 1 171 ? -27.422 -5.997 54.321 1.00 33.76 150 ALA C CA 1
ATOM 4611 C C . ALA C 1 171 ? -28.703 -5.470 53.685 1.00 31.98 150 ALA C C 1
ATOM 4612 O O . ALA C 1 171 ? -29.530 -6.240 53.195 1.00 34.39 150 ALA C O 1
ATOM 4614 N N . ARG C 1 172 ? -28.855 -4.150 53.693 1.00 28.85 151 ARG C N 1
ATOM 4615 C CA . ARG C 1 172 ? -30.027 -3.503 53.116 1.00 30.93 151 ARG C CA 1
ATOM 4616 C C . ARG C 1 172 ? -30.064 -3.691 51.604 1.00 29.75 151 ARG C C 1
ATOM 4617 O O . ARG C 1 172 ? -31.128 -3.896 51.019 1.00 32.11 151 ARG C O 1
ATOM 4625 N N . MET C 1 173 ? -28.894 -3.622 50.977 1.00 27.33 152 MET C N 1
ATOM 4626 C CA . MET C 1 173 ? -28.786 -3.809 49.536 1.00 30.01 152 MET C CA 1
ATOM 4627 C C . MET C 1 173 ? -29.124 -5.249 49.160 1.00 32.18 152 MET C C 1
ATOM 4628 O O . MET C 1 173 ? -29.669 -5.510 48.087 1.00 31.74 152 MET C O 1
ATOM 4633 N N . ASP C 1 174 ? -28.801 -6.179 50.056 1.00 30.27 153 ASP C N 1
ATOM 4634 C CA . ASP C 1 174 ? -29.082 -7.594 49.839 1.00 33.26 153 ASP C CA 1
ATOM 4635 C C . ASP C 1 174 ? -30.580 -7.877 49.844 1.00 33.11 153 ASP C C 1
ATOM 4636 O O . ASP C 1 174 ? -31.057 -8.751 49.120 1.00 33.34 153 ASP C O 1
ATOM 4641 N N . VAL C 1 175 ? -31.316 -7.138 50.668 1.00 31.25 154 VAL C N 1
ATOM 4642 C CA . VAL C 1 175 ? -32.763 -7.295 50.747 1.00 33.67 154 VAL C CA 1
ATOM 4643 C C . VAL C 1 175 ? -33.417 -6.878 49.435 1.00 32.18 154 VAL C C 1
ATOM 4644 O O . VAL C 1 175 ? -34.268 -7.588 48.899 1.00 32.36 154 VAL C O 1
ATOM 4648 N N . TYR C 1 176 ? -33.003 -5.725 48.920 1.00 35.39 155 TYR C N 1
ATOM 4649 C CA . TYR C 1 176 ? -33.521 -5.213 47.658 1.00 34.12 155 TYR C CA 1
ATOM 4650 C C . TYR C 1 176 ? -33.110 -6.106 46.493 1.00 31.22 155 TYR C C 1
ATOM 4651 O O . TYR C 1 176 ? -33.885 -6.324 45.563 1.00 30.35 155 TYR C O 1
ATOM 4660 N N . GLY C 1 177 ? -31.886 -6.621 46.554 1.00 29.12 156 GLY C N 1
ATOM 4661 C CA . GLY C 1 177 ? -31.394 -7.537 45.542 1.00 28.30 156 GLY C CA 1
ATOM 4662 C C . GLY C 1 177 ? -32.182 -8.831 45.539 1.00 36.38 156 GLY C C 1
ATOM 4663 O O . GLY C 1 177 ? -32.370 -9.455 44.495 1.00 36.68 156 GLY C O 1
ATOM 4664 N N . ASP C 1 178 ? -32.648 -9.235 46.717 1.00 38.56 157 ASP C N 1
ATOM 4665 C CA . ASP C 1 178 ? -33.468 -10.432 46.837 1.00 42.12 157 ASP C CA 1
ATOM 4666 C C . ASP C 1 178 ? -34.883 -10.153 46.349 1.00 37.65 157 ASP C C 1
ATOM 4667 O O . ASP C 1 178 ? -35.544 -11.034 45.801 1.00 39.43 157 ASP C O 1
ATOM 4672 N N . LEU C 1 179 ? -35.343 -8.922 46.552 1.00 35.15 158 LEU C N 1
ATOM 4673 C CA . LEU C 1 179 ? -36.660 -8.515 46.075 1.00 37.34 158 LEU C CA 1
ATOM 4674 C C . LEU C 1 179 ? -36.699 -8.508 44.551 1.00 35.51 158 LEU C C 1
ATOM 4675 O O . LEU C 1 179 ? -37.700 -8.895 43.950 1.00 31.86 158 LEU C O 1
ATOM 4680 N N . MET C 1 180 ? -35.607 -8.071 43.930 1.00 31.71 159 MET C N 1
ATOM 4681 C CA . MET C 1 180 ? -35.501 -8.100 42.475 1.00 30.59 159 MET C CA 1
ATOM 4682 C C . MET C 1 180 ? -35.484 -9.536 41.967 1.00 33.37 159 MET C C 1
ATOM 4683 O O . MET C 1 180 ? -36.047 -9.839 40.914 1.00 35.42 159 MET C O 1
ATOM 4688 N N . ARG C 1 181 ? -34.840 -10.418 42.725 1.00 38.66 160 ARG C N 1
ATOM 4689 C CA . ARG C 1 181 ? -34.746 -11.824 42.353 1.00 42.29 160 ARG C CA 1
ATOM 4690 C C . ARG C 1 181 ? -36.120 -12.485 42.320 1.00 42.03 160 ARG C C 1
ATOM 4691 O O . ARG C 1 181 ? -36.432 -13.245 41.404 1.00 42.05 160 ARG C O 1
ATOM 4699 N N . ARG C 1 182 ? -36.940 -12.187 43.323 1.00 40.87 161 ARG C N 1
ATOM 4700 C CA . ARG C 1 182 ? -38.262 -12.792 43.430 1.00 44.51 161 ARG C CA 1
ATOM 4701 C C . ARG C 1 182 ? -39.234 -12.191 42.418 1.00 40.65 161 ARG C C 1
ATOM 4702 O O . ARG C 1 182 ? -40.196 -12.841 42.008 1.00 40.34 161 ARG C O 1
ATOM 4710 N N . VAL C 1 183 ? -38.977 -10.951 42.015 1.00 36.82 162 VAL C N 1
ATOM 4711 C CA . VAL C 1 183 ? -39.735 -10.330 40.937 1.00 38.45 162 VAL C CA 1
ATOM 4712 C C . VAL C 1 183 ? -39.340 -10.974 39.609 1.00 40.27 162 VAL C C 1
ATOM 4713 O O . VAL C 1 183 ? -40.179 -11.203 38.736 1.00 37.05 162 VAL C O 1
ATOM 4717 N N . ALA C 1 184 ? -38.054 -11.287 39.480 1.00 39.53 163 ALA C N 1
ATOM 4718 C CA . ALA C 1 184 ? -37.522 -11.887 38.262 1.00 41.48 163 ALA C CA 1
ATOM 4719 C C . ALA C 1 184 ? -38.027 -13.313 38.057 1.00 44.52 163 ALA C C 1
ATOM 4720 O O . ALA C 1 184 ? -38.247 -13.743 36.925 1.00 40.52 163 ALA C O 1
ATOM 4722 N N . GLU C 1 185 ? -38.208 -14.043 39.153 1.00 47.45 164 GLU C N 1
ATOM 4723 C CA . GLU C 1 185 ? -38.645 -15.433 39.073 1.00 56.00 164 GLU C CA 1
ATOM 4724 C C . GLU C 1 185 ? -40.166 -15.543 39.037 1.00 58.37 164 GLU C C 1
ATOM 4725 O O . GLU C 1 185 ? -40.717 -16.642 38.989 1.00 67.68 164 GLU C O 1
ATOM 4731 N N . ARG C 1 186 ? -40.839 -14.397 39.059 1.00 52.88 165 ARG C N 1
ATOM 4732 C CA . ARG C 1 186 ? -42.288 -14.363 38.914 1.00 53.07 165 ARG C CA 1
ATOM 4733 C C . ARG C 1 186 ? -42.675 -14.277 37.444 1.00 49.83 165 ARG C C 1
ATOM 4734 O O . ARG C 1 186 ? -43.591 -14.962 36.990 1.00 49.25 165 ARG C O 1
ATOM 4742 N N . HIS C 1 187 ? -41.964 -13.433 36.704 1.00 46.53 166 HIS C N 1
ATOM 4743 C CA . HIS C 1 187 ? -42.272 -13.195 35.301 1.00 45.83 166 HIS C CA 1
ATOM 4744 C C . HIS C 1 187 ? -41.327 -13.965 34.382 1.00 47.45 166 HIS C C 1
ATOM 4745 O O . HIS C 1 187 ? -41.443 -13.897 33.159 1.00 52.49 166 HIS C O 1
ATOM 4752 N N . GLY C 1 188 ? -40.393 -14.697 34.982 1.00 45.38 167 GLY C N 1
ATOM 4753 C CA . GLY C 1 188 ? -39.477 -15.536 34.231 1.00 46.62 167 GLY C CA 1
ATOM 4754 C C . GLY C 1 188 ? -38.407 -14.761 33.486 1.00 47.01 167 GLY C C 1
ATOM 4755 O O . GLY C 1 188 ? -38.134 -15.033 32.317 1.00 48.15 167 GLY C O 1
ATOM 4756 N N . CYS C 1 189 ? -37.797 -13.795 34.165 1.00 44.18 168 CYS C N 1
ATOM 4757 C CA . CYS C 1 189 ? -36.739 -12.991 33.564 1.00 44.89 168 CYS C CA 1
ATOM 4758 C C . CYS C 1 189 ? -35.360 -13.541 33.904 1.00 44.95 168 CYS C C 1
ATOM 4759 O O . CYS C 1 189 ? -35.191 -14.254 34.892 1.00 44.25 168 CYS C O 1
ATOM 4762 N N . LEU C 1 190 ? -34.376 -13.206 33.076 1.00 36.05 169 LEU C N 1
ATOM 4763 C CA . LEU C 1 190 ? -32.994 -13.562 33.363 1.00 37.51 169 LEU C CA 1
ATOM 4764 C C . LEU C 1 190 ? -32.457 -12.683 34.484 1.00 37.57 169 LEU C C 1
ATOM 4765 O O . LEU C 1 190 ? -32.549 -11.457 34.422 1.00 38.67 169 LEU C O 1
ATOM 4770 N N . LEU C 1 191 ? -31.902 -13.314 35.511 1.00 39.46 170 LEU C N 1
ATOM 4771 C CA . LEU C 1 191 ? -31.362 -12.586 36.650 1.00 35.89 170 LEU C CA 1
ATOM 4772 C C . LEU C 1 191 ? -29.839 -12.595 36.603 1.00 36.06 170 LEU C C 1
ATOM 4773 O O . LEU C 1 191 ? -29.218 -13.653 36.512 1.00 41.67 170 LEU C O 1
ATOM 4778 N N . VAL C 1 192 ? -29.241 -11.409 36.660 1.00 32.74 171 VAL C N 1
ATOM 4779 C CA . VAL C 1 192 ? -27.789 -11.285 36.646 1.00 31.56 171 VAL C CA 1
ATOM 4780 C C . VAL C 1 192 ? -27.265 -10.931 38.032 1.00 32.30 171 VAL C C 1
ATOM 4781 O O . VAL C 1 192 ? -27.494 -9.829 38.533 1.00 28.44 171 VAL C O 1
ATOM 4785 N N . ASP C 1 193 ? -26.563 -11.876 38.648 1.00 33.19 172 ASP C N 1
ATOM 4786 C CA . ASP C 1 193 ? -26.037 -11.689 39.994 1.00 35.66 172 ASP C CA 1
ATOM 4787 C C . ASP C 1 193 ? -24.767 -10.841 39.976 1.00 33.18 172 ASP C C 1
ATOM 4788 O O . ASP C 1 193 ? -23.658 -11.362 40.084 1.00 32.58 172 ASP C O 1
ATOM 4793 N N . VAL C 1 194 ? -24.942 -9.530 39.836 1.00 27.33 173 VAL C N 1
ATOM 4794 C CA . VAL C 1 194 ? -23.816 -8.604 39.804 1.00 31.58 173 VAL C CA 1
ATOM 4795 C C . VAL C 1 194 ? -23.121 -8.544 41.161 1.00 28.04 173 VAL C C 1
ATOM 4796 O O . VAL C 1 194 ? -21.893 -8.480 41.239 1.00 26.67 173 VAL C O 1
ATOM 4800 N N . GLN C 1 195 ? -23.917 -8.571 42.227 1.00 26.91 174 GLN C N 1
ATOM 4801 C CA . GLN C 1 195 ? -23.392 -8.525 43.588 1.00 27.14 174 GLN C CA 1
ATOM 4802 C C . GLN C 1 195 ? -22.472 -9.709 43.867 1.00 29.72 174 GLN C C 1
ATOM 4803 O O . GLN C 1 195 ? -21.403 -9.551 44.457 1.00 29.48 174 GLN C O 1
ATOM 4809 N N . GLY C 1 196 ? -22.895 -10.893 43.435 1.00 29.82 175 GLY C N 1
ATOM 4810 C CA . GLY C 1 196 ? -22.102 -12.096 43.605 1.00 30.73 175 GLY C CA 1
ATOM 4811 C C . GLY C 1 196 ? -20.813 -12.044 42.808 1.00 32.99 175 GLY C C 1
ATOM 4812 O O . GLY C 1 196 ? -19.795 -12.605 43.216 1.00 35.08 175 GLY C O 1
ATOM 4813 N N . ALA C 1 197 ? -20.858 -11.366 41.665 1.00 20.49 176 ALA C N 1
ATOM 4814 C CA . ALA C 1 197 ? -19.677 -11.199 40.827 1.00 27.39 176 ALA C CA 1
ATOM 4815 C C . ALA C 1 197 ? -18.637 -10.341 41.537 1.00 27.96 176 ALA C C 1
ATOM 4816 O O . ALA C 1 197 ? -17.441 -10.625 41.482 1.00 33.35 176 ALA C O 1
ATOM 4818 N N . PHE C 1 198 ? -19.102 -9.289 42.204 1.00 27.70 177 PHE C N 1
ATOM 4819 C CA . PHE C 1 198 ? -18.217 -8.426 42.976 1.00 26.37 177 PHE C CA 1
ATOM 4820 C C . PHE C 1 198 ? -17.653 -9.160 44.186 1.00 24.29 177 PHE C C 1
ATOM 4821 O O . PHE C 1 198 ? -16.497 -8.959 44.556 1.00 26.35 177 PHE C O 1
ATOM 4829 N N . ASP C 1 199 ? -18.472 -10.012 44.798 1.00 25.34 178 ASP C N 1
ATOM 4830 C CA . ASP C 1 199 ? -18.045 -10.784 45.961 1.00 30.58 178 ASP C CA 1
ATOM 4831 C C . ASP C 1 199 ? -16.880 -11.707 45.620 1.00 32.94 178 ASP C C 1
ATOM 4832 O O . ASP C 1 199 ? -15.961 -11.882 46.421 1.00 37.11 178 ASP C O 1
ATOM 4837 N N . ARG C 1 200 ? -16.920 -12.294 44.428 1.00 30.95 179 ARG C N 1
ATOM 4838 C CA . ARG C 1 200 ? -15.838 -13.159 43.975 1.00 35.60 179 ARG C CA 1
ATOM 4839 C C . ARG C 1 200 ? -14.576 -12.349 43.697 1.00 37.41 179 ARG C C 1
ATOM 4840 O O . ARG C 1 200 ? -13.462 -12.834 43.895 1.00 42.27 179 ARG C O 1
ATOM 4848 N N . TYR C 1 201 ? -14.755 -11.114 43.240 1.00 36.36 180 TYR C N 1
ATOM 4849 C CA . TYR C 1 201 ? -13.625 -10.226 42.991 1.00 33.68 180 TYR C CA 1
ATOM 4850 C C . TYR C 1 201 ? -12.983 -9.800 44.304 1.00 31.53 180 TYR C C 1
ATOM 4851 O O . TYR C 1 201 ? -11.758 -9.785 44.432 1.00 33.25 180 TYR C O 1
ATOM 4860 N N . LEU C 1 202 ? -13.819 -9.463 45.282 1.00 27.71 181 LEU C N 1
ATOM 4861 C CA . LEU C 1 202 ? -13.345 -8.965 46.571 1.00 31.26 181 LEU C CA 1
ATOM 4862 C C . LEU C 1 202 ? -12.598 -10.025 47.379 1.00 36.30 181 LEU C C 1
ATOM 4863 O O . LEU C 1 202 ? -12.092 -9.741 48.465 1.00 44.24 181 LEU C O 1
ATOM 4868 N N . GLN C 1 203 ? -12.529 -11.242 46.849 1.00 37.71 182 GLN C N 1
ATOM 4869 C CA . GLN C 1 203 ? -11.744 -12.303 47.466 1.00 43.10 182 GLN C CA 1
ATOM 4870 C C . GLN C 1 203 ? -10.253 -12.075 47.237 1.00 42.34 182 GLN C C 1
ATOM 4871 O O . GLN C 1 203 ? -9.414 -12.730 47.855 1.00 49.89 182 GLN C O 1
ATOM 4877 N N . HIS C 1 204 ? -9.932 -11.144 46.344 1.00 31.87 183 HIS C N 1
ATOM 4878 C CA . HIS C 1 204 ? -8.547 -10.905 45.957 1.00 32.31 183 HIS C CA 1
ATOM 4879 C C . HIS C 1 204 ? -8.106 -9.476 46.250 1.00 31.74 183 HIS C C 1
ATOM 4880 O O . HIS C 1 204 ? -6.914 -9.207 46.400 1.00 33.49 183 HIS C O 1
ATOM 4887 N N . TYR C 1 205 ? -9.066 -8.561 46.331 1.00 28.54 184 TYR C N 1
ATOM 4888 C CA . TYR C 1 205 ? -8.747 -7.156 46.558 1.00 27.93 184 TYR C CA 1
ATOM 4889 C C . TYR C 1 205 ? -9.688 -6.487 47.551 1.00 28.07 184 TYR C C 1
ATOM 4890 O O . TYR C 1 205 ? -10.830 -6.911 47.732 1.00 25.12 184 TYR C O 1
ATOM 4899 N N . HIS C 1 206 ? -9.187 -5.440 48.195 1.00 28.49 185 HIS C N 1
ATOM 4900 C CA . HIS C 1 206 ? -10.015 -4.562 49.005 1.00 32.52 185 HIS C CA 1
ATOM 4901 C C . HIS C 1 206 ? -10.817 -3.668 48.063 1.00 32.88 185 HIS C C 1
ATOM 4902 O O . HIS C 1 206 ? -10.305 -3.257 47.022 1.00 33.49 185 HIS C O 1
ATOM 4909 N N . PRO C 1 207 ? -12.082 -3.381 48.413 1.00 29.57 186 PRO C N 1
ATOM 4910 C CA . PRO C 1 207 ? -12.975 -2.562 47.582 1.00 29.78 186 PRO C CA 1
ATOM 4911 C C . PRO C 1 207 ? -12.389 -1.217 47.142 1.00 31.22 186 PRO C C 1
ATOM 4912 O O . PRO C 1 207 ? -12.794 -0.702 46.100 1.00 32.67 186 PRO C O 1
ATOM 4916 N N . ALA C 1 208 ? -11.453 -0.665 47.910 1.00 30.98 187 ALA C N 1
ATOM 4917 C CA . ALA C 1 208 ? -10.845 0.620 47.566 1.00 33.33 187 ALA C CA 1
ATOM 4918 C C . ALA C 1 208 ? -10.054 0.540 46.264 1.00 35.28 187 ALA C C 1
ATOM 4919 O O . ALA C 1 208 ? -9.807 1.556 45.615 1.00 36.04 187 ALA C O 1
ATOM 4921 N N . GLN C 1 209 ? -9.653 -0.671 45.889 1.00 32.50 188 GLN C N 1
ATOM 4922 C CA . GLN C 1 209 ? -8.969 -0.892 44.621 1.00 31.98 188 GLN C CA 1
ATOM 4923 C C . GLN C 1 209 ? -9.943 -0.686 43.465 1.00 27.25 188 GLN C C 1
ATOM 4924 O O . GLN C 1 209 ? -9.549 -0.291 42.367 1.00 30.05 188 GLN C O 1
ATOM 4930 N N . LEU C 1 210 ? -11.220 -0.949 43.727 1.00 29.22 189 LEU C N 1
ATOM 4931 C CA . LEU C 1 210 ? -12.273 -0.786 42.729 1.00 30.53 189 LEU C CA 1
ATOM 4932 C C . LEU C 1 210 ? -12.940 0.582 42.808 1.00 33.23 189 LEU C C 1
ATOM 4933 O O . LEU C 1 210 ? -12.978 1.326 41.827 1.00 30.30 189 LEU C O 1
ATOM 4938 N N . ALA C 1 211 ? -13.475 0.901 43.982 1.00 32.94 190 ALA C N 1
ATOM 4939 C CA . ALA C 1 211 ? -14.284 2.100 44.150 1.00 28.18 190 ALA C CA 1
ATOM 4940 C C . ALA C 1 211 ? -14.129 2.704 45.541 1.00 29.33 190 ALA C C 1
ATOM 4941 O O . ALA C 1 211 ? -14.303 2.019 46.550 1.00 25.96 190 ALA C O 1
ATOM 4943 N N . TRP C 1 212 ? -13.807 3.992 45.586 1.00 30.18 191 TRP C N 1
ATOM 4944 C CA . TRP C 1 212 ? -13.660 4.701 46.851 1.00 32.46 191 TRP C CA 1
ATOM 4945 C C . TRP C 1 212 ? -14.979 4.780 47.614 1.00 30.00 191 TRP C C 1
ATOM 4946 O O . TRP C 1 212 ? -15.005 4.627 48.835 1.00 29.77 191 TRP C O 1
ATOM 4957 N N . ASP C 1 213 ? -16.072 5.011 46.893 1.00 25.89 192 ASP C N 1
ATOM 4958 C CA . ASP C 1 213 ? -17.381 5.137 47.527 1.00 24.09 192 ASP C CA 1
ATOM 4959 C C . ASP C 1 213 ? -18.159 3.823 47.480 1.00 22.97 192 ASP C C 1
ATOM 4960 O O . ASP C 1 213 ? -19.358 3.792 47.760 1.00 23.36 192 ASP C O 1
ATOM 4965 N N . ARG C 1 214 ? -17.462 2.750 47.110 1.00 21.77 193 ARG C N 1
ATOM 4966 C CA . ARG C 1 214 ? -18.022 1.399 47.074 1.00 22.62 193 ARG C CA 1
ATOM 4967 C C . ARG C 1 214 ? -19.239 1.266 46.157 1.00 25.95 193 ARG C C 1
ATOM 4968 O O . ARG C 1 214 ? -19.994 0.299 46.256 1.00 28.15 193 ARG C O 1
ATOM 4976 N N . ILE C 1 215 ? -19.421 2.233 45.262 1.00 30.89 194 ILE C N 1
ATOM 4977 C CA . ILE C 1 215 ? -20.523 2.200 44.306 1.00 29.32 194 ILE C CA 1
ATOM 4978 C C . ILE C 1 215 ? -20.033 2.460 42.884 1.00 27.20 194 ILE C C 1
ATOM 4979 O O . ILE C 1 215 ? -20.228 1.632 41.997 1.00 28.49 194 ILE C O 1
ATOM 4984 N N . HIS C 1 216 ? -19.397 3.610 42.676 1.00 27.45 195 HIS C N 1
ATOM 4985 C CA . HIS C 1 216 ? -18.879 3.979 41.362 1.00 26.66 195 HIS C CA 1
ATOM 4986 C C . HIS C 1 216 ? -17.458 3.462 41.169 1.00 28.02 195 HIS C C 1
ATOM 4987 O O . HIS C 1 216 ? -16.513 4.018 41.727 1.00 27.30 195 HIS C O 1
ATOM 4994 N N . PRO C 1 217 ? -17.301 2.401 40.364 1.00 30.19 196 PRO C N 1
ATOM 4995 C CA . PRO C 1 217 ? -15.998 1.756 40.202 1.00 29.85 196 PRO C CA 1
ATOM 4996 C C . PRO C 1 217 ? -15.194 2.301 39.028 1.00 26.50 196 PRO C C 1
ATOM 4997 O O . PRO C 1 217 ? -15.727 3.030 38.191 1.00 22.16 196 PRO C O 1
ATOM 5001 N N . ASN C 1 218 ? -13.916 1.944 38.974 1.00 26.41 197 ASN C N 1
ATOM 5002 C CA . ASN C 1 218 ? -13.105 2.212 37.798 1.00 25.45 197 ASN C CA 1
ATOM 5003 C C . ASN C 1 218 ? -13.515 1.265 36.674 1.00 22.05 197 ASN C C 1
ATOM 5004 O O . ASN C 1 218 ? -14.502 0.540 36.802 1.00 18.81 197 ASN C O 1
ATOM 5009 N N . LEU C 1 219 ? -12.764 1.265 35.579 1.00 22.16 198 LEU C N 1
ATOM 5010 C CA . LEU C 1 219 ? -13.130 0.457 34.421 1.00 20.17 198 LEU C CA 1
ATOM 5011 C C . LEU C 1 219 ? -13.146 -1.032 34.761 1.00 24.14 198 LEU C C 1
ATOM 5012 O O . LEU C 1 219 ? -13.993 -1.777 34.267 1.00 27.85 198 LEU C O 1
ATOM 5017 N N . ALA C 1 220 ? -12.214 -1.452 35.614 1.00 24.76 199 ALA C N 1
ATOM 5018 C CA . ALA C 1 220 ? -12.130 -2.844 36.047 1.00 25.51 199 ALA C CA 1
ATOM 5019 C C . ALA C 1 220 ? -13.424 -3.294 36.716 1.00 25.50 199 ALA C C 1
ATOM 5020 O O . ALA C 1 220 ? -13.925 -4.385 36.448 1.00 27.01 199 ALA C O 1
ATOM 5022 N N . GLY C 1 221 ? -13.960 -2.445 37.587 1.00 23.77 200 GLY C N 1
ATOM 5023 C CA . GLY C 1 221 ? -15.215 -2.729 38.256 1.00 22.56 200 GLY C CA 1
ATOM 5024 C C . GLY C 1 221 ? -16.374 -2.774 37.280 1.00 22.81 200 GLY C C 1
ATOM 5025 O O . GLY C 1 221 ? -17.298 -3.572 37.433 1.00 23.85 200 GLY C O 1
ATOM 5026 N N . HIS C 1 222 ? -16.327 -1.908 36.273 1.00 24.50 201 HIS C N 1
ATOM 5027 C CA . HIS C 1 222 ? -17.331 -1.914 35.216 1.00 26.17 201 HIS C CA 1
ATOM 5028 C C . HIS C 1 222 ? -17.210 -3.175 34.370 1.00 25.11 201 HIS C C 1
ATOM 5029 O O . HIS C 1 222 ? -18.203 -3.682 33.849 1.00 25.01 201 HIS C O 1
ATOM 5036 N N . GLN C 1 223 ? -15.986 -3.677 34.237 1.00 22.28 202 GLN C N 1
ATOM 5037 C CA . GLN C 1 223 ? -15.744 -4.906 33.492 1.00 21.13 202 GLN C CA 1
ATOM 5038 C C . GLN C 1 223 ? -16.338 -6.096 34.238 1.00 24.00 202 GLN C C 1
ATOM 5039 O O . GLN C 1 223 ? -16.802 -7.055 33.624 1.00 27.05 202 GLN C O 1
ATOM 5045 N N . VAL C 1 224 ? -16.319 -6.023 35.566 1.00 24.23 203 VAL C N 1
ATOM 5046 C CA . VAL C 1 224 ? -16.927 -7.052 36.402 1.00 26.06 203 VAL C CA 1
ATOM 5047 C C . VAL C 1 224 ? -18.424 -7.139 36.130 1.00 23.35 203 VAL C C 1
ATOM 5048 O O . VAL C 1 224 ? -18.968 -8.224 35.922 1.00 27.69 203 VAL C O 1
ATOM 5052 N N . ILE C 1 225 ? -19.080 -5.983 36.131 1.00 21.37 204 ILE C N 1
ATOM 5053 C CA . ILE C 1 225 ? -20.503 -5.896 35.828 1.00 21.97 204 ILE C CA 1
ATOM 5054 C C . ILE C 1 225 ? -20.801 -6.429 34.430 1.00 21.35 204 ILE C C 1
ATOM 5055 O O . ILE C 1 225 ? -21.727 -7.216 34.237 1.00 24.29 204 ILE C O 1
ATOM 5060 N N . ALA C 1 226 ? -20.000 -5.997 33.462 1.00 18.94 205 ALA C N 1
ATOM 5061 C CA . ALA C 1 226 ? -20.186 -6.394 32.072 1.00 20.60 205 ALA C CA 1
ATOM 5062 C C . ALA C 1 226 ? -19.985 -7.894 31.884 1.00 21.20 205 ALA C C 1
ATOM 5063 O O . ALA C 1 226 ? -20.780 -8.552 31.212 1.00 21.25 205 ALA C O 1
ATOM 5065 N N . ASN C 1 227 ? -18.926 -8.431 32.483 1.00 18.92 206 ASN C N 1
ATOM 5066 C CA . ASN C 1 227 ? -18.630 -9.856 32.366 1.00 23.07 206 ASN C CA 1
ATOM 5067 C C . ASN C 1 227 ? -19.711 -10.716 33.008 1.00 23.53 206 ASN C C 1
ATOM 5068 O O . ASN C 1 227 ? -20.026 -11.799 32.514 1.00 30.34 206 ASN C O 1
ATOM 5073 N N . ALA C 1 228 ? -20.273 -10.230 34.111 1.00 19.77 207 ALA C N 1
ATOM 5074 C CA . ALA C 1 228 ? -21.378 -10.915 34.770 1.00 22.46 207 ALA C CA 1
ATOM 5075 C C . ALA C 1 228 ? -22.580 -10.986 33.837 1.00 22.66 207 ALA C C 1
ATOM 5076 O O . ALA C 1 228 ? -23.261 -12.009 33.756 1.00 27.42 207 ALA C O 1
ATOM 5078 N N . PHE C 1 229 ? -22.826 -9.888 33.129 1.00 19.66 208 PHE C N 1
ATOM 5079 C CA . PHE C 1 229 ? -23.910 -9.811 32.158 1.00 25.05 208 PHE C CA 1
ATOM 5080 C C . PHE C 1 229 ? -23.663 -10.760 30.989 1.00 22.41 208 PHE C C 1
ATOM 5081 O O . PHE C 1 229 ? -24.562 -11.486 30.564 1.00 18.89 208 PHE C O 1
ATOM 5089 N N . LEU C 1 230 ? -22.438 -10.744 30.474 1.00 25.83 209 LEU C N 1
ATOM 5090 C CA . LEU C 1 230 ? -22.067 -11.576 29.335 1.00 28.05 209 LEU C CA 1
ATOM 5091 C C . LEU C 1 230 ? -22.121 -13.059 29.684 1.00 31.63 209 LEU C C 1
ATOM 5092 O O . LEU C 1 230 ? -22.437 -13.893 28.836 1.00 36.28 209 LEU C O 1
ATOM 5097 N N . ALA C 1 231 ? -21.810 -13.379 30.936 1.00 31.13 210 ALA C N 1
ATOM 5098 C CA . ALA C 1 231 ? -21.828 -14.761 31.401 1.00 28.88 210 ALA C CA 1
ATOM 5099 C C . ALA C 1 231 ? -23.254 -15.296 31.477 1.00 31.98 210 ALA C C 1
ATOM 5100 O O . ALA C 1 231 ? -23.527 -16.425 31.069 1.00 34.83 210 ALA C O 1
ATOM 5102 N N . ALA C 1 232 ? -24.159 -14.476 32.002 1.00 31.77 211 ALA C N 1
ATOM 5103 C CA . ALA C 1 232 ? -25.557 -14.865 32.149 1.00 31.33 211 ALA C CA 1
ATOM 5104 C C . ALA C 1 232 ? -26.247 -14.996 30.794 1.00 31.62 211 ALA C C 1
ATOM 5105 O O . ALA C 1 232 ? -27.167 -15.797 30.632 1.00 33.86 211 ALA C O 1
ATOM 5107 N N . THR C 1 233 ? -25.799 -14.205 29.824 1.00 31.20 212 THR C N 1
ATOM 5108 C CA . THR C 1 233 ? -26.369 -14.246 28.482 1.00 30.64 212 THR C CA 1
ATOM 5109 C C . THR C 1 233 ? -25.566 -15.173 27.573 1.00 33.79 212 THR C C 1
ATOM 5110 O O . THR C 1 233 ? -25.844 -15.280 26.379 1.00 34.94 212 THR C O 1
ATOM 5114 N N . GLY C 1 234 ? -24.567 -15.835 28.149 1.00 31.60 213 GLY C N 1
ATOM 5115 C CA . GLY C 1 234 ? -23.805 -16.853 27.448 1.00 32.35 213 GLY C CA 1
ATOM 5116 C C . GLY C 1 234 ? -22.978 -16.373 26.269 1.00 34.29 213 GLY C C 1
ATOM 5117 O O . GLY C 1 234 ? -22.832 -17.089 25.279 1.00 38.41 213 GLY C O 1
ATOM 5118 N N . CYS C 1 235 ? -22.432 -15.165 26.369 1.00 30.12 214 CYS C N 1
ATOM 5119 C CA . CYS C 1 235 ? -21.561 -14.641 25.322 1.00 33.89 214 CYS C CA 1
ATOM 5120 C C . CYS C 1 235 ? -20.322 -13.981 25.919 1.00 31.17 214 CYS C C 1
ATOM 5121 O O . CYS C 1 235 ? -19.814 -12.992 25.392 1.00 31.54 214 CYS C O 1
ATOM 5124 N N . LEU C 1 236 ? -19.844 -14.542 27.025 1.00 29.47 215 LEU C N 1
ATOM 5125 C CA . LEU C 1 236 ? -18.639 -14.053 27.685 1.00 29.72 215 LEU C CA 1
ATOM 5126 C C . LEU C 1 236 ? -17.389 -14.431 26.898 1.00 30.91 215 LEU C C 1
ATOM 5127 O O . LEU C 1 236 ? -16.479 -13.618 26.728 1.00 33.63 215 LEU C O 1
ATOM 5132 N N . ASN C 1 237 ? -17.353 -15.670 26.419 1.00 28.86 216 ASN C N 1
ATOM 5133 C CA . ASN C 1 237 ? -16.196 -16.182 25.696 1.00 38.88 216 ASN C CA 1
ATOM 5134 C C . ASN C 1 237 ? -16.431 -16.245 24.190 1.00 42.07 216 ASN C C 1
ATOM 5135 O O . ASN C 1 237 ? -17.562 -16.112 23.721 1.00 40.63 216 ASN C O 1
ATOM 5140 N N . SER C 1 238 ? -15.354 -16.450 23.439 1.00 46.51 217 SER C N 1
ATOM 5141 C CA . SER C 1 238 ? -15.431 -16.517 21.984 1.00 52.23 217 SER C CA 1
ATOM 5142 C C . SER C 1 238 ? -14.995 -17.878 21.454 1.00 57.61 217 SER C C 1
ATOM 5143 O O . SER C 1 238 ? -14.650 -18.012 20.280 1.00 63.05 217 SER C O 1
ATOM 5146 N N . GLY D 1 21 ? 20.412 -29.428 20.253 1.00 72.39 0 GLY D N 1
ATOM 5147 C CA . GLY D 1 21 ? 19.394 -29.445 19.218 1.00 71.46 0 GLY D CA 1
ATOM 5148 C C . GLY D 1 21 ? 19.913 -29.953 17.887 1.00 67.74 0 GLY D C 1
ATOM 5149 O O . GLY D 1 21 ? 20.118 -31.154 17.708 1.00 66.35 0 GLY D O 1
ATOM 5150 N N . MET D 1 22 ? 20.127 -29.031 16.953 1.00 65.14 1 MET D N 1
ATOM 5151 C CA . MET D 1 22 ? 20.573 -29.372 15.605 1.00 58.06 1 MET D CA 1
ATOM 5152 C C . MET D 1 22 ? 21.965 -30.004 15.597 1.00 52.89 1 MET D C 1
ATOM 5153 O O . MET D 1 22 ? 22.860 -29.576 16.326 1.00 51.94 1 MET D O 1
ATOM 5158 N N . TYR D 1 23 ? 22.132 -31.027 14.764 1.00 51.62 2 TYR D N 1
ATOM 5159 C CA . TYR D 1 23 ? 23.410 -31.713 14.607 1.00 50.44 2 TYR D CA 1
ATOM 5160 C C . TYR D 1 23 ? 24.400 -30.870 13.806 1.00 47.45 2 TYR D C 1
ATOM 5161 O O . TYR D 1 23 ? 25.612 -30.983 13.984 1.00 45.25 2 TYR D O 1
ATOM 5170 N N . PHE D 1 24 ? 23.874 -30.022 12.928 1.00 46.68 3 PHE D N 1
ATOM 5171 C CA . PHE D 1 24 ? 24.708 -29.214 12.044 1.00 41.04 3 PHE D CA 1
ATOM 5172 C C . PHE D 1 24 ? 24.916 -27.796 12.565 1.00 44.97 3 PHE D C 1
ATOM 5173 O O . PHE D 1 24 ? 23.979 -27.149 13.033 1.00 44.84 3 PHE D O 1
ATOM 5181 N N . ALA D 1 25 ? 26.150 -27.314 12.474 1.00 34.78 4 ALA D N 1
ATOM 5182 C CA . ALA D 1 25 ? 26.439 -25.918 12.768 1.00 44.61 4 ALA D CA 1
ATOM 5183 C C . ALA D 1 25 ? 25.893 -25.048 11.641 1.00 46.37 4 ALA D C 1
ATOM 5184 O O . ALA D 1 25 ? 25.765 -25.506 10.507 1.00 42.54 4 ALA D O 1
ATOM 5186 N N . ALA D 1 26 ? 25.564 -23.800 11.956 1.00 49.87 5 ALA D N 1
ATOM 5187 C CA . ALA D 1 26 ? 25.010 -22.888 10.961 1.00 50.26 5 ALA D CA 1
ATOM 5188 C C . ALA D 1 26 ? 26.020 -22.593 9.857 1.00 50.01 5 ALA D C 1
ATOM 5189 O O . ALA D 1 26 ? 27.224 -22.527 10.107 1.00 50.92 5 ALA D O 1
ATOM 5191 N N . GLY D 1 27 ? 25.522 -22.425 8.636 1.00 50.53 6 GLY D N 1
ATOM 5192 C CA . GLY D 1 27 ? 26.364 -22.095 7.500 1.00 51.53 6 GLY D CA 1
ATOM 5193 C C . GLY D 1 27 ? 27.325 -23.201 7.109 1.00 46.96 6 GLY D C 1
ATOM 5194 O O . GLY D 1 27 ? 28.367 -22.943 6.506 1.00 49.55 6 GLY D O 1
ATOM 5195 N N . SER D 1 28 ? 26.973 -24.437 7.448 1.00 43.77 7 SER D N 1
ATOM 5196 C CA 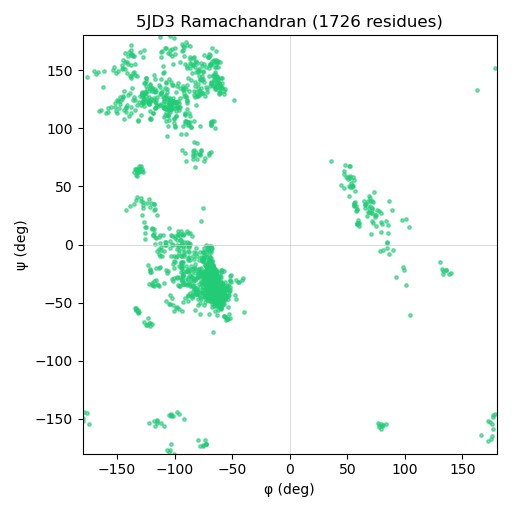. SER D 1 28 ? 27.839 -25.578 7.169 1.00 40.47 7 SER D CA 1
ATOM 5197 C C . SER D 1 28 ? 27.575 -26.180 5.793 1.00 38.61 7 SER D C 1
ATOM 5198 O O . SER D 1 28 ? 26.473 -26.075 5.253 1.00 38.16 7 SER D O 1
ATOM 5201 N N . LYS D 1 29 ? 28.601 -26.814 5.237 1.00 38.27 8 LYS D N 1
ATOM 5202 C CA . LYS D 1 29 ? 28.500 -27.466 3.939 1.00 37.10 8 LYS D CA 1
ATOM 5203 C C . LYS D 1 29 ? 28.378 -28.975 4.117 1.00 30.57 8 LYS D C 1
ATOM 5204 O O . LYS D 1 29 ? 29.271 -29.618 4.668 1.00 29.01 8 LYS D O 1
ATOM 5210 N N . LEU D 1 30 ? 27.263 -29.535 3.660 1.00 36.51 9 LEU D N 1
ATOM 5211 C CA . LEU D 1 30 ? 27.034 -30.971 3.763 1.00 36.74 9 LEU D CA 1
ATOM 5212 C C . LEU D 1 30 ? 27.120 -31.642 2.398 1.00 34.49 9 LEU D C 1
ATOM 5213 O O . LEU D 1 30 ? 26.337 -31.343 1.496 1.00 33.66 9 LEU D O 1
ATOM 5218 N N . VAL D 1 31 ? 28.080 -32.548 2.253 1.00 31.20 10 VAL D N 1
ATOM 5219 C CA . VAL D 1 31 ? 28.241 -33.299 1.017 1.00 32.25 10 VAL D CA 1
ATOM 5220 C C . VAL D 1 31 ? 27.681 -34.708 1.169 1.00 32.61 10 VAL D C 1
ATOM 5221 O O . VAL D 1 31 ? 28.171 -35.499 1.976 1.00 34.81 10 VAL D O 1
ATOM 5225 N N . ILE D 1 32 ? 26.647 -35.013 0.395 1.00 31.53 11 ILE D N 1
ATOM 5226 C CA . ILE D 1 32 ? 26.027 -36.329 0.439 1.00 31.00 11 ILE D CA 1
ATOM 5227 C C . ILE D 1 32 ? 26.424 -37.148 -0.783 1.00 32.51 11 ILE D C 1
ATOM 5228 O O . ILE D 1 32 ? 26.094 -36.795 -1.916 1.00 32.11 11 ILE D O 1
ATOM 5233 N N . ILE D 1 33 ? 27.139 -38.241 -0.543 1.00 31.07 12 ILE D N 1
ATOM 5234 C CA . ILE D 1 33 ? 27.637 -39.085 -1.621 1.00 29.81 12 ILE D CA 1
ATOM 5235 C C . ILE D 1 33 ? 27.028 -40.484 -1.529 1.00 31.14 12 ILE D C 1
ATOM 5236 O O . ILE D 1 33 ? 26.818 -41.010 -0.436 1.00 26.13 12 ILE D O 1
ATOM 5241 N N . GLY D 1 34 ? 26.725 -41.074 -2.682 1.00 29.93 13 GLY D N 1
ATOM 5242 C CA . GLY D 1 34 ? 26.136 -42.399 -2.723 1.00 26.30 13 GLY D CA 1
ATOM 5243 C C . GLY D 1 34 ? 25.882 -42.886 -4.135 1.00 24.82 13 GLY D C 1
ATOM 5244 O O . GLY D 1 34 ? 26.577 -42.493 -5.072 1.00 24.21 13 GLY D O 1
ATOM 5245 N N . ASP D 1 35 ? 24.880 -43.746 -4.288 1.00 26.62 14 ASP D N 1
ATOM 5246 C CA . ASP D 1 35 ? 24.542 -44.299 -5.593 1.00 27.87 14 ASP D CA 1
ATOM 5247 C C . ASP D 1 35 ? 23.307 -43.627 -6.188 1.00 27.41 14 ASP D C 1
ATOM 5248 O O . ASP D 1 35 ? 23.085 -42.434 -5.983 1.00 29.91 14 ASP D O 1
ATOM 5253 N N . SER D 1 36 ? 22.508 -44.400 -6.920 1.00 30.36 15 SER D N 1
ATOM 5254 C CA . SER D 1 36 ? 21.343 -43.867 -7.623 1.00 32.97 15 SER D CA 1
ATOM 5255 C C . SER D 1 36 ? 20.304 -43.283 -6.671 1.00 31.22 15 SER D C 1
ATOM 5256 O O . SER D 1 36 ? 19.652 -42.289 -6.991 1.00 33.23 15 SER D O 1
ATOM 5259 N N . ILE D 1 37 ? 20.152 -43.906 -5.506 1.00 28.68 16 ILE D N 1
ATOM 5260 C CA . ILE D 1 37 ? 19.210 -43.426 -4.499 1.00 28.35 16 ILE D CA 1
ATOM 5261 C C . ILE D 1 37 ? 19.571 -42.004 -4.078 1.00 27.37 16 ILE D C 1
ATOM 5262 O O . ILE D 1 37 ? 18.696 -41.161 -3.875 1.00 22.23 16 ILE D O 1
ATOM 5267 N N . THR D 1 38 ? 20.870 -41.745 -3.964 1.00 24.69 17 THR D N 1
ATOM 5268 C CA . THR D 1 38 ? 21.366 -40.408 -3.663 1.00 27.97 17 THR D CA 1
ATOM 5269 C C . THR D 1 38 ? 21.364 -39.545 -4.923 1.00 26.70 17 THR D C 1
ATOM 5270 O O . THR D 1 38 ? 21.025 -38.361 -4.876 1.00 25.98 17 THR D O 1
ATOM 5274 N N . ASP D 1 39 ? 21.740 -40.155 -6.045 1.00 24.90 18 ASP D N 1
ATOM 5275 C CA . ASP D 1 39 ? 21.771 -39.485 -7.343 1.00 23.52 18 ASP D CA 1
ATOM 5276 C C . ASP D 1 39 ? 20.407 -38.890 -7.686 1.00 24.35 18 ASP D C 1
ATOM 5277 O O . ASP D 1 39 ? 20.273 -37.674 -7.835 1.00 22.88 18 ASP D O 1
ATOM 5282 N N . ALA D 1 40 ? 19.410 -39.762 -7.815 1.00 25.50 19 ALA D N 1
ATOM 5283 C CA . ALA D 1 40 ? 18.030 -39.362 -8.090 1.00 26.37 19 ALA D CA 1
ATOM 5284 C C . ALA D 1 40 ? 17.901 -38.505 -9.350 1.00 27.90 19 ALA D C 1
ATOM 5285 O O . ALA D 1 40 ? 17.072 -37.598 -9.411 1.00 29.22 19 ALA D O 1
ATOM 5287 N N . GLY D 1 41 ? 18.727 -38.799 -10.350 1.00 30.43 20 GLY D N 1
ATOM 5288 C CA . GLY D 1 41 ? 18.636 -38.141 -11.642 1.00 32.83 20 GLY D CA 1
ATOM 5289 C C . GLY D 1 41 ? 19.042 -36.679 -11.651 1.00 33.85 20 GLY D C 1
ATOM 5290 O O . GLY D 1 41 ? 18.498 -35.885 -12.418 1.00 30.61 20 GLY D O 1
ATOM 5291 N N . ARG D 1 42 ? 20.004 -36.322 -10.807 1.00 37.16 21 ARG D N 1
ATOM 5292 C CA . ARG D 1 42 ? 20.488 -34.946 -10.735 1.00 38.76 21 ARG D CA 1
ATOM 5293 C C . ARG D 1 42 ? 21.233 -34.546 -12.004 1.00 41.20 21 ARG D C 1
ATOM 5294 O O . ARG D 1 42 ? 21.545 -35.388 -12.846 1.00 37.37 21 ARG D O 1
ATOM 5302 N N . ASP D 1 43 ? 21.515 -33.253 -12.136 1.00 47.43 22 ASP D N 1
ATOM 5303 C CA . ASP D 1 43 ? 22.332 -32.758 -13.236 1.00 49.10 22 ASP D CA 1
ATOM 5304 C C . ASP D 1 43 ? 23.802 -32.838 -12.837 1.00 47.83 22 ASP D C 1
ATOM 5305 O O . ASP D 1 43 ? 24.259 -32.095 -11.969 1.00 50.34 22 ASP D O 1
ATOM 5310 N N . LYS D 1 44 ? 24.536 -33.745 -13.474 1.00 44.93 23 LYS D N 1
ATOM 5311 C CA . LYS D 1 44 ? 25.921 -34.013 -13.101 1.00 44.97 23 LYS D CA 1
ATOM 5312 C C . LYS D 1 44 ? 26.878 -32.914 -13.550 1.00 47.23 23 LYS D C 1
ATOM 5313 O O . LYS D 1 44 ? 27.904 -32.678 -12.910 1.00 48.17 23 LYS D O 1
ATOM 5319 N N . GLY D 1 45 ? 26.541 -32.240 -14.645 1.00 50.64 24 GLY D N 1
ATOM 5320 C CA . GLY D 1 45 ? 27.364 -31.157 -15.156 1.00 55.87 24 GLY D CA 1
ATOM 5321 C C . GLY D 1 45 ? 27.353 -29.945 -14.245 1.00 59.85 24 GLY D C 1
ATOM 5322 O O . GLY D 1 45 ? 28.147 -29.018 -14.412 1.00 66.09 24 GLY D O 1
ATOM 5323 N N . ILE D 1 46 ? 26.444 -29.956 -13.276 1.00 60.05 25 ILE D N 1
ATOM 5324 C CA . ILE D 1 46 ? 26.322 -28.878 -12.304 1.00 63.69 25 ILE D CA 1
ATOM 5325 C C . ILE D 1 46 ? 27.215 -29.159 -11.092 1.00 59.87 25 ILE D C 1
ATOM 5326 O O . ILE D 1 46 ? 27.795 -28.243 -10.505 1.00 60.77 25 ILE D O 1
ATOM 5331 N N . GLY D 1 47 ? 27.338 -30.434 -10.735 1.00 55.77 26 GLY D N 1
ATOM 5332 C CA . GLY D 1 47 ? 28.306 -30.855 -9.738 1.00 54.70 26 GLY D CA 1
ATOM 5333 C C . GLY D 1 47 ? 27.855 -30.770 -8.292 1.00 50.50 26 GLY D C 1
ATOM 5334 O O . GLY D 1 47 ? 28.644 -30.427 -7.411 1.00 48.95 26 GLY D O 1
ATOM 5335 N N . GLY D 1 48 ? 26.589 -31.086 -8.041 1.00 48.40 27 GLY D N 1
ATOM 5336 C CA . GLY D 1 48 ? 26.082 -31.140 -6.683 1.00 48.36 27 GLY D CA 1
ATOM 5337 C C . GLY D 1 48 ? 25.215 -29.963 -6.285 1.00 52.04 27 GLY D C 1
ATOM 5338 O O . GLY D 1 48 ? 24.049 -30.135 -5.940 1.00 53.81 27 GLY D O 1
ATOM 5339 N N . GLU D 1 49 ? 25.787 -28.764 -6.324 1.00 53.60 28 GLU D N 1
ATOM 5340 C CA . GLU D 1 49 ? 25.058 -27.558 -5.948 1.00 52.57 28 GLU D CA 1
ATOM 5341 C C . GLU D 1 49 ? 24.863 -26.643 -7.152 1.00 54.79 28 GLU D C 1
ATOM 5342 O O . GLU D 1 49 ? 25.784 -26.449 -7.945 1.00 56.46 28 GLU D O 1
ATOM 5348 N N . GLY D 1 50 ? 23.664 -26.085 -7.288 1.00 53.49 29 GLY D N 1
ATOM 5349 C CA . GLY D 1 50 ? 23.358 -25.239 -8.427 1.00 55.94 29 GLY D CA 1
ATOM 5350 C C . GLY D 1 50 ? 21.922 -24.754 -8.513 1.00 56.00 29 GLY D C 1
ATOM 5351 O O . GLY D 1 50 ? 21.160 -24.837 -7.549 1.00 53.86 29 GLY D O 1
ATOM 5352 N N . LEU D 1 51 ? 21.557 -24.256 -9.691 1.00 56.76 30 LEU D N 1
ATOM 5353 C CA . LEU D 1 51 ? 20.270 -23.602 -9.902 1.00 58.67 30 LEU D CA 1
ATOM 5354 C C . LEU D 1 51 ? 19.120 -24.575 -10.162 1.00 57.65 30 LEU D C 1
ATOM 5355 O O . LEU D 1 51 ? 18.110 -24.551 -9.460 1.00 59.41 30 LEU D O 1
ATOM 5360 N N . PHE D 1 52 ? 19.271 -25.424 -11.175 1.00 53.57 31 PHE D N 1
ATOM 5361 C CA . PHE D 1 52 ? 18.183 -26.309 -11.585 1.00 53.03 31 PHE D CA 1
ATOM 5362 C C . PHE D 1 52 ? 18.574 -27.783 -11.542 1.00 53.64 31 PHE D C 1
ATOM 5363 O O . PHE D 1 52 ? 19.574 -28.186 -12.138 1.00 52.30 31 PHE D O 1
ATOM 5371 N N . ASN D 1 53 ? 17.767 -28.576 -10.840 1.00 44.28 32 ASN D N 1
ATOM 5372 C CA . ASN D 1 53 ? 17.960 -30.022 -10.729 1.00 43.37 32 ASN D CA 1
ATOM 5373 C C . ASN D 1 53 ? 19.375 -30.392 -10.291 1.00 38.07 32 ASN D C 1
ATOM 5374 O O . ASN D 1 53 ? 19.976 -31.332 -10.812 1.00 42.92 32 ASN D O 1
ATOM 5379 N N . ALA D 1 54 ? 19.905 -29.642 -9.333 1.00 29.10 33 ALA D N 1
ATOM 5380 C CA . ALA D 1 54 ? 21.250 -29.888 -8.834 1.00 30.10 33 ALA D CA 1
ATOM 5381 C C . ALA D 1 54 ? 21.269 -31.057 -7.856 1.00 27.47 33 ALA D C 1
ATOM 5382 O O . ALA D 1 54 ? 22.297 -31.710 -7.676 1.00 29.80 33 ALA D O 1
ATOM 5384 N N . HIS D 1 55 ? 20.125 -31.322 -7.236 1.00 20.45 34 HIS D N 1
ATOM 5385 C CA . HIS D 1 55 ? 20.040 -32.328 -6.183 1.00 25.10 34 HIS D CA 1
ATOM 5386 C C . HIS D 1 55 ? 19.229 -33.551 -6.593 1.00 28.25 34 HIS D C 1
ATOM 5387 O O . HIS D 1 55 ? 19.097 -34.501 -5.822 1.00 31.65 34 HIS D O 1
ATOM 5394 N N . GLY D 1 56 ? 18.688 -33.529 -7.805 1.00 28.52 35 GLY D N 1
ATOM 5395 C CA . GLY D 1 56 ? 17.844 -34.613 -8.267 1.00 28.00 35 GLY D CA 1
ATOM 5396 C C . GLY D 1 56 ? 16.446 -34.501 -7.694 1.00 29.38 35 GLY D C 1
ATOM 5397 O O . GLY D 1 56 ? 16.026 -33.424 -7.272 1.00 28.76 35 GLY D O 1
ATOM 5398 N N . SER D 1 57 ? 15.725 -35.617 -7.670 1.00 32.76 36 SER D N 1
ATOM 5399 C CA . SER D 1 57 ? 14.346 -35.622 -7.197 1.00 32.56 36 SER D CA 1
ATOM 5400 C C . SER D 1 57 ? 14.118 -36.673 -6.113 1.00 28.92 36 SER D C 1
ATOM 5401 O O . SER D 1 57 ? 13.053 -37.287 -6.047 1.00 32.64 36 SER D O 1
ATOM 5404 N N . GLY D 1 58 ? 15.120 -36.870 -5.261 1.00 27.69 37 GLY D N 1
ATOM 5405 C CA . GLY D 1 58 ? 15.047 -37.881 -4.220 1.00 29.46 37 GLY D CA 1
ATOM 5406 C C . GLY D 1 58 ? 15.122 -37.315 -2.815 1.00 27.93 37 GLY D C 1
ATOM 5407 O O . GLY D 1 58 ? 14.726 -36.174 -2.574 1.00 25.69 37 GLY D O 1
ATOM 5408 N N . TYR D 1 59 ? 15.639 -38.114 -1.885 1.00 27.20 38 TYR D N 1
ATOM 5409 C CA . TYR D 1 59 ? 15.672 -37.724 -0.480 1.00 27.80 38 TYR D CA 1
ATOM 5410 C C . TYR D 1 59 ? 16.626 -36.557 -0.244 1.00 27.92 38 TYR D C 1
ATOM 5411 O O . TYR D 1 59 ? 16.416 -35.756 0.665 1.00 30.21 38 TYR D O 1
ATOM 5420 N N . VAL D 1 60 ? 17.670 -36.467 -1.064 1.00 27.10 39 VAL D N 1
ATOM 5421 C CA . VAL D 1 60 ? 18.594 -35.340 -0.999 1.00 26.18 39 VAL D CA 1
ATOM 5422 C C . VAL D 1 60 ? 17.848 -34.032 -1.236 1.00 25.66 39 VAL D C 1
ATOM 5423 O O . VAL D 1 60 ? 17.957 -33.091 -0.449 1.00 26.43 39 VAL D O 1
ATOM 5427 N N . ALA D 1 61 ? 17.084 -33.988 -2.323 1.00 19.93 40 ALA D N 1
ATOM 5428 C CA . ALA D 1 61 ? 16.269 -32.824 -2.646 1.00 20.18 40 ALA D CA 1
ATOM 5429 C C . ALA D 1 61 ? 15.229 -32.575 -1.557 1.00 23.30 40 ALA D C 1
ATOM 5430 O O . ALA D 1 61 ? 14.938 -31.429 -1.213 1.00 24.52 40 ALA D O 1
ATOM 5432 N N . LEU D 1 62 ? 14.675 -33.657 -1.017 1.00 21.20 41 LEU D N 1
ATOM 5433 C CA . LEU D 1 62 ? 13.738 -33.565 0.097 1.00 23.75 41 LEU D CA 1
ATOM 5434 C C . LEU D 1 62 ? 14.435 -33.011 1.332 1.00 26.77 41 LEU D C 1
ATOM 5435 O O . LEU D 1 62 ? 13.882 -32.177 2.048 1.00 28.65 41 LEU D O 1
ATOM 5440 N N . LEU D 1 63 ? 15.653 -33.486 1.571 1.00 22.75 42 LEU D N 1
ATOM 5441 C CA . LEU D 1 63 ? 16.477 -33.001 2.671 1.00 28.66 42 LEU D CA 1
ATOM 5442 C C . LEU D 1 63 ? 16.742 -31.508 2.524 1.00 30.21 42 LEU D C 1
ATOM 5443 O O . LEU D 1 63 ? 16.597 -30.740 3.475 1.00 30.38 42 LEU D O 1
ATOM 5448 N N . ASN D 1 64 ? 17.125 -31.109 1.315 1.00 30.96 43 ASN D N 1
ATOM 5449 C CA . ASN D 1 64 ? 17.442 -29.719 1.015 1.00 28.38 43 ASN D CA 1
ATOM 5450 C C . ASN D 1 64 ? 16.237 -28.797 1.186 1.00 25.79 43 ASN D C 1
ATOM 5451 O O . ASN D 1 64 ? 16.352 -27.714 1.759 1.00 25.32 43 ASN D O 1
ATOM 5456 N N . ALA D 1 65 ? 15.084 -29.236 0.691 1.00 20.21 44 ALA D N 1
ATOM 5457 C CA . ALA D 1 65 ? 13.863 -28.441 0.766 1.00 17.63 44 ALA D CA 1
ATOM 5458 C C . ALA D 1 65 ? 13.353 -28.335 2.201 1.00 23.90 44 ALA D C 1
ATOM 5459 O O . ALA D 1 65 ? 12.813 -27.305 2.605 1.00 25.89 44 ALA D O 1
ATOM 5461 N N . HIS D 1 66 ? 13.495 -29.386 2.988 1.00 24.60 45 HIS D N 1
ATOM 5462 C CA . HIS D 1 66 ? 13.079 -29.400 4.371 1.00 25.75 45 HIS D CA 1
ATOM 5463 C C . HIS D 1 66 ? 13.888 -28.472 5.243 1.00 27.12 45 HIS D C 1
ATOM 5464 O O . HIS D 1 66 ? 13.361 -27.781 6.039 1.00 28.27 45 HIS D O 1
ATOM 5471 N N . LEU D 1 67 ? 15.182 -28.475 5.063 1.00 28.72 46 LEU D N 1
ATOM 5472 C CA . LEU D 1 67 ? 16.053 -27.639 5.881 1.00 30.30 46 LEU D CA 1
ATOM 5473 C C . LEU D 1 67 ? 15.904 -26.155 5.554 1.00 30.18 46 LEU D C 1
ATOM 5474 O O . LEU D 1 67 ? 16.044 -25.308 6.432 1.00 28.03 46 LEU D O 1
ATOM 5479 N N . PHE D 1 68 ? 15.623 -25.841 4.294 1.00 24.40 47 PHE D N 1
ATOM 5480 C CA . PHE D 1 68 ? 15.377 -24.457 3.904 1.00 22.35 47 PHE D CA 1
ATOM 5481 C C . PHE D 1 68 ? 14.032 -23.969 4.431 1.00 22.86 47 PHE D C 1
ATOM 5482 O O . PHE D 1 68 ? 13.930 -22.870 4.977 1.00 29.08 47 PHE D O 1
ATOM 5490 N N . ALA D 1 69 ? 13.005 -24.796 4.270 1.00 20.38 48 ALA D N 1
ATOM 5491 C CA . ALA D 1 69 ? 11.641 -24.401 4.606 1.00 27.12 48 ALA D CA 1
ATOM 5492 C C . ALA D 1 69 ? 11.402 -24.305 6.111 1.00 22.41 48 ALA D C 1
ATOM 5493 O O . ALA D 1 69 ? 10.605 -23.485 6.564 1.00 30.70 48 ALA D O 1
ATOM 5495 N N . ARG D 1 70 ? 12.088 -25.139 6.885 1.00 23.30 49 ARG D N 1
ATOM 5496 C CA . ARG D 1 70 ? 11.848 -25.194 8.323 1.00 31.64 49 ARG D CA 1
ATOM 5497 C C . ARG D 1 70 ? 12.974 -24.555 9.128 1.00 34.82 49 ARG D C 1
ATOM 5498 O O . ARG D 1 70 ? 12.759 -24.104 10.253 1.00 35.69 49 ARG D O 1
ATOM 5506 N N . PHE D 1 71 ? 14.172 -24.512 8.553 1.00 32.46 50 PHE D N 1
ATOM 5507 C CA . PHE D 1 71 ? 15.302 -23.867 9.218 1.00 33.22 50 PHE D CA 1
ATOM 5508 C C . PHE D 1 71 ? 16.090 -22.947 8.283 1.00 32.73 50 PHE D C 1
ATOM 5509 O O . PHE D 1 71 ? 17.283 -23.163 8.071 1.00 32.74 50 PHE D O 1
ATOM 5517 N N . PRO D 1 72 ? 15.433 -21.914 7.724 1.00 29.38 51 PRO D N 1
ATOM 5518 C CA . PRO D 1 72 ? 16.147 -21.024 6.801 1.00 29.15 51 PRO D CA 1
ATOM 5519 C C . PRO D 1 72 ? 17.288 -20.256 7.466 1.00 31.47 51 PRO D C 1
ATOM 5520 O O . PRO D 1 72 ? 18.229 -19.850 6.784 1.00 31.47 51 PRO D O 1
ATOM 5524 N N . GLU D 1 73 ? 17.206 -20.069 8.779 1.00 33.80 52 GLU D N 1
ATOM 5525 C CA . GLU D 1 73 ? 18.230 -19.333 9.512 1.00 39.87 52 GLU D CA 1
ATOM 5526 C C . GLU D 1 73 ? 19.539 -20.112 9.576 1.00 40.01 52 GLU D C 1
ATOM 5527 O O . GLU D 1 73 ? 20.618 -19.524 9.645 1.00 43.84 52 GLU D O 1
ATOM 5533 N N . ARG D 1 74 ? 19.437 -21.437 9.554 1.00 35.59 53 ARG D N 1
ATOM 5534 C CA . ARG D 1 74 ? 20.608 -22.297 9.684 1.00 36.34 53 ARG D CA 1
ATOM 5535 C C . ARG D 1 74 ? 21.532 -22.205 8.472 1.00 34.30 53 ARG D C 1
ATOM 5536 O O . ARG D 1 74 ? 22.732 -22.459 8.585 1.00 31.72 53 ARG D O 1
ATOM 5544 N N . ARG D 1 75 ? 20.965 -21.841 7.323 1.00 34.51 54 ARG D N 1
ATOM 5545 C CA . ARG D 1 75 ? 21.723 -21.660 6.084 1.00 31.10 54 ARG D CA 1
ATOM 5546 C C . ARG D 1 75 ? 22.611 -22.861 5.770 1.00 30.87 54 ARG D C 1
ATOM 5547 O O . ARG D 1 75 ? 23.828 -22.728 5.638 1.00 28.20 54 ARG D O 1
ATOM 5555 N N . LEU D 1 76 ? 21.996 -24.033 5.654 1.00 28.70 55 LEU D N 1
ATOM 5556 C CA . LEU D 1 76 ? 22.741 -25.261 5.405 1.00 29.53 55 LEU D CA 1
ATOM 5557 C C . LEU D 1 76 ? 22.952 -25.502 3.914 1.00 30.92 55 LEU D C 1
ATOM 5558 O O . LEU D 1 76 ? 22.019 -25.416 3.114 1.00 26.22 55 LEU D O 1
ATOM 5563 N N . ARG D 1 77 ? 24.193 -25.813 3.557 1.00 32.94 56 ARG D N 1
ATOM 5564 C CA . ARG D 1 77 ? 24.605 -25.944 2.166 1.00 33.32 56 ARG D CA 1
ATOM 5565 C C . ARG D 1 77 ? 24.778 -27.411 1.780 1.00 35.58 56 ARG D C 1
ATOM 5566 O O . ARG D 1 77 ? 25.739 -28.060 2.193 1.00 39.64 56 ARG D O 1
ATOM 5574 N N . LEU D 1 78 ? 23.845 -27.931 0.989 1.00 31.90 57 LEU D N 1
ATOM 5575 C CA . LEU D 1 78 ? 23.848 -29.348 0.634 1.00 31.98 57 LEU D CA 1
ATOM 5576 C C . LEU D 1 78 ? 24.383 -29.604 -0.772 1.00 30.31 57 LEU D C 1
ATOM 5577 O O . LEU D 1 78 ? 24.057 -28.885 -1.716 1.00 26.90 57 LEU D O 1
ATOM 5582 N N . VAL D 1 79 ? 25.205 -30.643 -0.897 1.00 28.60 58 VAL D N 1
ATOM 5583 C CA . VAL D 1 79 ? 25.793 -31.023 -2.176 1.00 28.75 58 VAL D CA 1
ATOM 5584 C C . VAL D 1 79 ? 25.493 -32.486 -2.498 1.00 30.57 58 VAL D C 1
ATOM 5585 O O . VAL D 1 79 ? 25.835 -33.380 -1.724 1.00 30.20 58 VAL D O 1
ATOM 5589 N N . ASN D 1 80 ? 24.855 -32.726 -3.640 1.00 28.16 59 ASN D N 1
ATOM 5590 C CA . ASN D 1 80 ? 24.536 -34.086 -4.064 1.00 26.99 59 ASN D CA 1
ATOM 5591 C C . ASN D 1 80 ? 25.647 -34.673 -4.930 1.00 29.15 59 ASN D C 1
ATOM 5592 O O . ASN D 1 80 ? 25.861 -34.236 -6.059 1.00 31.70 59 ASN D O 1
ATOM 5597 N N . GLN D 1 81 ? 26.345 -35.671 -4.398 1.00 35.01 60 GLN D N 1
ATOM 5598 C CA . GLN D 1 81 ? 27.419 -36.325 -5.136 1.00 33.67 60 GLN D CA 1
ATOM 5599 C C . GLN D 1 81 ? 27.117 -37.798 -5.395 1.00 30.68 60 GLN D C 1
ATOM 5600 O O . GLN D 1 81 ? 28.028 -38.622 -5.472 1.00 28.93 60 GLN D O 1
ATOM 5606 N N . GLY D 1 82 ? 25.836 -38.123 -5.533 1.00 26.52 61 GLY D N 1
ATOM 5607 C CA . GLY D 1 82 ? 25.429 -39.485 -5.817 1.00 25.50 61 GLY D CA 1
ATOM 5608 C C . GLY D 1 82 ? 25.649 -39.857 -7.271 1.00 31.78 61 GLY D C 1
ATOM 5609 O O . GLY D 1 82 ? 25.326 -39.083 -8.173 1.00 33.63 61 GLY D O 1
ATOM 5610 N N . ASN D 1 83 ? 26.209 -41.041 -7.498 1.00 30.44 62 ASN D N 1
ATOM 5611 C CA . ASN D 1 83 ? 26.424 -41.549 -8.849 1.00 35.27 62 ASN D CA 1
ATOM 5612 C C . ASN D 1 83 ? 25.736 -42.894 -9.051 1.00 36.45 62 ASN D C 1
ATOM 5613 O O . ASN D 1 83 ? 26.023 -43.856 -8.342 1.00 41.53 62 ASN D O 1
ATOM 5618 N N . SER D 1 84 ? 24.834 -42.953 -10.026 1.00 34.85 63 SER D N 1
ATOM 5619 C CA . SER D 1 84 ? 24.035 -44.150 -10.277 1.00 38.78 63 SER D CA 1
ATOM 5620 C C . SER D 1 84 ? 24.883 -45.392 -10.547 1.00 36.58 63 SER D C 1
ATOM 5621 O O . SER D 1 84 ? 25.795 -45.367 -11.374 1.00 35.07 63 SER D O 1
ATOM 5624 N N . GLY D 1 85 ? 24.575 -46.474 -9.838 1.00 33.45 64 GLY D N 1
ATOM 5625 C CA . GLY D 1 85 ? 25.232 -47.751 -10.055 1.00 32.64 64 GLY D CA 1
ATOM 5626 C C . GLY D 1 85 ? 26.534 -47.927 -9.298 1.00 32.23 64 GLY D C 1
ATOM 5627 O O . GLY D 1 85 ? 27.272 -48.882 -9.537 1.00 37.73 64 GLY D O 1
ATOM 5628 N N . ASN D 1 86 ? 26.819 -47.010 -8.379 1.00 30.29 65 ASN D N 1
ATOM 5629 C CA . ASN D 1 86 ? 28.082 -47.035 -7.650 1.00 27.57 65 ASN D CA 1
ATOM 5630 C C . ASN D 1 86 ? 28.135 -48.057 -6.521 1.00 27.48 65 ASN D C 1
ATOM 5631 O O . ASN D 1 86 ? 27.149 -48.284 -5.819 1.00 27.14 65 ASN D O 1
ATOM 5636 N N . THR D 1 87 ? 29.302 -48.672 -6.361 1.00 27.32 66 THR D N 1
ATOM 5637 C CA . THR D 1 87 ? 29.592 -49.495 -5.195 1.00 29.06 66 THR D CA 1
ATOM 5638 C C . THR D 1 87 ? 30.556 -48.725 -4.301 1.00 28.95 66 THR D C 1
ATOM 5639 O O . THR D 1 87 ? 30.904 -47.584 -4.602 1.00 30.90 66 THR D O 1
ATOM 5643 N N . VAL D 1 88 ? 30.993 -49.341 -3.207 1.00 30.61 67 VAL D N 1
ATOM 5644 C CA . VAL D 1 88 ? 31.942 -48.684 -2.315 1.00 33.96 67 VAL D CA 1
ATOM 5645 C C . VAL D 1 88 ? 33.311 -48.605 -2.989 1.00 37.04 67 VAL D C 1
ATOM 5646 O O . VAL D 1 88 ? 34.160 -47.798 -2.611 1.00 38.14 67 VAL D O 1
ATOM 5650 N N . ARG D 1 89 ? 33.509 -49.444 -4.001 1.00 36.66 68 ARG D N 1
ATOM 5651 C CA . ARG D 1 89 ? 34.736 -49.434 -4.783 1.00 39.06 68 ARG D CA 1
ATOM 5652 C C . ARG D 1 89 ? 34.792 -48.188 -5.660 1.00 39.86 68 ARG D C 1
ATOM 5653 O O . ARG D 1 89 ? 35.847 -47.573 -5.817 1.00 41.85 68 ARG D O 1
ATOM 5661 N N . ASP D 1 90 ? 33.645 -47.818 -6.221 1.00 38.12 69 ASP D N 1
ATOM 5662 C CA . ASP D 1 90 ? 33.546 -46.634 -7.065 1.00 42.66 69 ASP D CA 1
ATOM 5663 C C . ASP D 1 90 ? 33.744 -45.357 -6.254 1.00 39.94 69 ASP D C 1
ATOM 5664 O O . ASP D 1 90 ? 34.354 -44.399 -6.728 1.00 38.24 69 ASP D O 1
ATOM 5669 N N . LEU D 1 91 ? 33.220 -45.349 -5.032 1.00 35.42 70 LEU D N 1
ATOM 5670 C CA . LEU D 1 91 ? 33.329 -44.187 -4.157 1.00 33.11 70 LEU D CA 1
ATOM 5671 C C . LEU D 1 91 ? 34.781 -43.893 -3.797 1.00 34.33 70 LEU D C 1
ATOM 5672 O O . LEU D 1 91 ? 35.200 -42.736 -3.770 1.00 33.80 70 LEU D O 1
ATOM 5677 N N . ALA D 1 92 ? 35.544 -44.947 -3.528 1.00 34.76 71 ALA D N 1
ATOM 5678 C CA . ALA D 1 92 ? 36.951 -44.804 -3.174 1.00 38.00 71 ALA D CA 1
ATOM 5679 C C . ALA D 1 92 ? 37.761 -44.228 -4.332 1.00 43.04 71 ALA D C 1
ATOM 5680 O O . ALA D 1 92 ? 38.781 -43.571 -4.123 1.00 48.84 71 ALA D O 1
ATOM 5682 N N . ALA D 1 93 ? 37.297 -44.473 -5.553 1.00 39.65 72 ALA D N 1
ATOM 5683 C CA . ALA D 1 93 ? 38.006 -44.030 -6.747 1.00 41.22 72 ALA D CA 1
ATOM 5684 C C . ALA D 1 93 ? 37.867 -42.527 -6.978 1.00 43.11 72 ALA D C 1
ATOM 5685 O O . ALA D 1 93 ? 38.747 -41.902 -7.569 1.00 45.87 72 ALA D O 1
ATOM 5687 N N . ARG D 1 94 ? 36.764 -41.949 -6.510 1.00 39.15 73 ARG D N 1
ATOM 5688 C CA . ARG D 1 94 ? 36.482 -40.538 -6.757 1.00 39.22 73 ARG D CA 1
ATOM 5689 C C . ARG D 1 94 ? 36.371 -39.727 -5.468 1.00 37.80 73 ARG D C 1
ATOM 5690 O O . ARG D 1 94 ? 35.895 -38.592 -5.481 1.00 34.74 73 ARG D O 1
ATOM 5698 N N . TRP D 1 95 ? 36.823 -40.309 -4.362 1.00 39.04 74 TRP D N 1
ATOM 5699 C CA . TRP D 1 95 ? 36.673 -39.689 -3.048 1.00 37.02 74 TRP D CA 1
ATOM 5700 C C . TRP D 1 95 ? 37.460 -38.386 -2.919 1.00 41.65 74 TRP D C 1
ATOM 5701 O O . TRP D 1 95 ? 37.007 -37.445 -2.269 1.00 41.58 74 TRP D O 1
ATOM 5712 N N . GLN D 1 96 ? 38.637 -38.335 -3.536 1.00 43.32 75 GLN D N 1
ATOM 5713 C CA . GLN D 1 96 ? 39.483 -37.146 -3.477 1.00 48.06 75 GLN D CA 1
ATOM 5714 C C . GLN D 1 96 ? 38.812 -35.930 -4.111 1.00 45.48 75 GLN D C 1
ATOM 5715 O O . GLN D 1 96 ? 38.806 -34.843 -3.535 1.00 44.84 75 GLN D O 1
ATOM 5721 N N . ASN D 1 97 ? 38.245 -36.123 -5.297 1.00 45.20 76 ASN D N 1
ATOM 5722 C CA . ASN D 1 97 ? 37.633 -35.028 -6.040 1.00 50.69 76 ASN D CA 1
ATOM 5723 C C . ASN D 1 97 ? 36.225 -34.685 -5.564 1.00 47.60 76 ASN D C 1
ATOM 5724 O O . ASN D 1 97 ? 35.871 -33.512 -5.443 1.00 49.82 76 ASN D O 1
ATOM 5729 N N . ASP D 1 98 ? 35.425 -35.710 -5.293 1.00 41.95 77 ASP D N 1
ATOM 5730 C CA . ASP D 1 98 ? 34.007 -35.514 -5.008 1.00 42.21 77 ASP D CA 1
ATOM 5731 C C . ASP D 1 98 ? 33.706 -35.266 -3.531 1.00 42.30 77 ASP D C 1
ATOM 5732 O O . ASP D 1 98 ? 32.599 -34.855 -3.184 1.00 45.20 77 ASP D O 1
ATOM 5737 N N . VAL D 1 99 ? 34.681 -35.514 -2.662 1.00 39.32 78 VAL D N 1
ATOM 5738 C CA . VAL D 1 99 ? 34.492 -35.266 -1.235 1.00 35.79 78 VAL D CA 1
ATOM 5739 C C . VAL D 1 99 ? 35.516 -34.271 -0.697 1.00 40.33 78 VAL D C 1
ATOM 5740 O O . VAL D 1 99 ? 35.169 -33.139 -0.364 1.00 42.42 78 VAL D O 1
ATOM 5744 N N . PHE D 1 100 ? 36.775 -34.696 -0.619 1.00 39.79 79 PHE D N 1
ATOM 5745 C CA . PHE D 1 100 ? 37.845 -33.856 -0.085 1.00 42.90 79 PHE D CA 1
ATOM 5746 C C . PHE D 1 100 ? 37.999 -32.547 -0.853 1.00 39.35 79 PHE D C 1
ATOM 5747 O O . PHE D 1 100 ? 38.280 -31.503 -0.265 1.00 41.78 79 PHE D O 1
ATOM 5755 N N . GLY D 1 101 ? 37.806 -32.608 -2.167 1.00 45.87 80 GLY D N 1
ATOM 5756 C CA . GLY D 1 101 ? 37.963 -31.443 -3.018 1.00 43.60 80 GLY D CA 1
ATOM 5757 C C . GLY D 1 101 ? 36.928 -30.359 -2.776 1.00 49.67 80 GLY D C 1
ATOM 5758 O O . GLY D 1 101 ? 37.130 -29.205 -3.152 1.00 55.12 80 GLY D O 1
ATOM 5759 N N . LEU D 1 102 ? 35.817 -30.728 -2.146 1.00 45.62 81 LEU D N 1
ATOM 5760 C CA . LEU D 1 102 ? 34.737 -29.781 -1.895 1.00 45.63 81 LEU D CA 1
ATOM 5761 C C . LEU D 1 102 ? 34.844 -29.139 -0.516 1.00 48.30 81 LEU D C 1
ATOM 5762 O O . LEU D 1 102 ? 34.017 -28.302 -0.153 1.00 50.85 81 LEU D O 1
ATOM 5767 N N . LYS D 1 103 ? 35.870 -29.533 0.236 1.00 50.03 82 LYS D N 1
ATOM 5768 C CA . LYS D 1 103 ? 36.102 -29.041 1.596 1.00 53.98 82 LYS D CA 1
ATOM 5769 C C . LYS D 1 103 ? 34.840 -29.054 2.457 1.00 52.70 82 LYS D C 1
ATOM 5770 O O . LYS D 1 103 ? 34.375 -28.001 2.894 1.00 55.62 82 LYS D O 1
ATOM 5776 N N . PRO D 1 104 ? 34.284 -30.247 2.707 1.00 47.69 83 PRO D N 1
ATOM 5777 C CA . PRO D 1 104 ? 33.017 -30.337 3.435 1.00 47.10 83 PRO D CA 1
ATOM 5778 C C . PRO D 1 104 ? 33.192 -30.229 4.945 1.00 46.72 83 PRO D C 1
ATOM 5779 O O 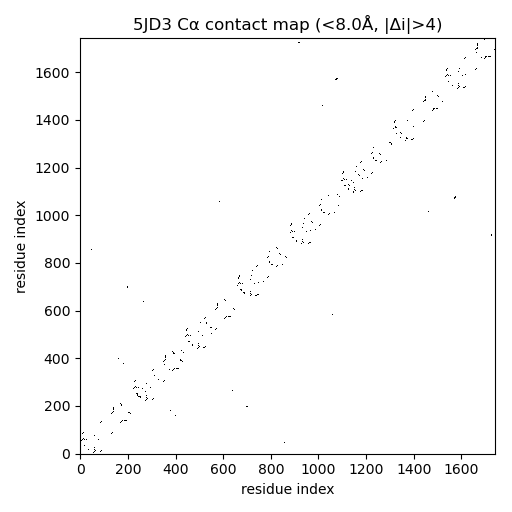. PRO D 1 104 ? 34.219 -30.644 5.482 1.00 45.31 83 PRO D O 1
ATOM 5783 N N . ASP D 1 105 ? 32.193 -29.671 5.620 1.00 44.92 84 ASP D N 1
ATOM 5784 C CA . ASP D 1 105 ? 32.184 -29.638 7.076 1.00 43.45 84 ASP D CA 1
ATOM 5785 C C . ASP D 1 105 ? 31.415 -30.844 7.602 1.00 40.58 84 ASP D C 1
ATOM 5786 O O . ASP D 1 105 ? 31.569 -31.242 8.755 1.00 39.72 84 ASP D O 1
ATOM 5791 N N . TYR D 1 106 ? 30.587 -31.423 6.738 1.00 34.40 85 TYR D N 1
ATOM 5792 C CA . TYR D 1 106 ? 29.869 -32.651 7.056 1.00 33.22 85 TYR D CA 1
ATOM 5793 C C . TYR D 1 106 ? 29.811 -33.558 5.834 1.00 33.79 85 TYR D C 1
ATOM 5794 O O . TYR D 1 106 ? 29.761 -33.082 4.699 1.00 36.68 85 TYR D O 1
ATOM 5803 N N . VAL D 1 107 ? 29.825 -34.866 6.070 1.00 32.80 86 VAL D N 1
ATOM 5804 C CA . VAL D 1 107 ? 29.754 -35.843 4.991 1.00 30.45 86 VAL D CA 1
ATOM 5805 C C . VAL D 1 107 ? 28.763 -36.953 5.321 1.00 31.35 86 VAL D C 1
ATOM 5806 O O . VAL D 1 107 ? 28.877 -37.612 6.354 1.00 32.08 86 VAL D O 1
ATOM 5810 N N . ALA D 1 108 ? 27.788 -37.151 4.440 1.00 33.24 87 ALA D N 1
ATOM 5811 C CA . ALA D 1 108 ? 26.815 -38.225 4.601 1.00 31.36 87 ALA D CA 1
ATOM 5812 C C . ALA D 1 108 ? 26.956 -39.237 3.470 1.00 34.33 87 ALA D C 1
ATOM 5813 O O . ALA D 1 108 ? 26.931 -38.874 2.294 1.00 37.28 87 ALA D O 1
ATOM 5815 N N . MET D 1 109 ? 27.106 -40.508 3.829 1.00 33.13 88 MET D N 1
ATOM 5816 C CA . MET D 1 109 ? 27.334 -41.551 2.836 1.00 33.25 88 MET D CA 1
ATOM 5817 C C . MET D 1 109 ? 26.352 -42.713 2.958 1.00 33.25 88 MET D C 1
ATOM 5818 O O . MET D 1 109 ? 26.219 -43.321 4.021 1.00 35.14 88 MET D O 1
ATOM 5823 N N . MET D 1 110 ? 25.662 -43.007 1.861 1.00 29.58 89 MET D N 1
ATOM 5824 C CA . MET D 1 110 ? 24.850 -44.212 1.763 1.00 27.70 89 MET D CA 1
ATOM 5825 C C . MET D 1 110 ? 25.329 -45.060 0.592 1.00 31.12 89 MET D C 1
ATOM 5826 O O . MET D 1 110 ? 25.128 -44.703 -0.569 1.00 33.64 89 MET D O 1
ATOM 5831 N N . ILE D 1 111 ? 25.967 -46.181 0.904 1.00 31.04 90 ILE D N 1
ATOM 5832 C CA . ILE D 1 111 ? 26.478 -47.077 -0.123 1.00 28.78 90 ILE D CA 1
ATOM 5833 C C . ILE D 1 111 ? 26.369 -48.520 0.359 1.00 28.49 90 ILE D C 1
ATOM 5834 O O . ILE D 1 111 ? 26.402 -48.784 1.563 1.00 30.06 90 ILE D O 1
ATOM 5839 N N . GLY D 1 112 ? 26.215 -49.452 -0.575 1.00 27.13 91 GLY D N 1
ATOM 5840 C CA . GLY D 1 112 ? 26.108 -50.856 -0.224 1.00 26.18 91 GLY D CA 1
ATOM 5841 C C . GLY D 1 112 ? 25.005 -51.586 -0.965 1.00 26.40 91 GLY D C 1
ATOM 5842 O O . GLY D 1 112 ? 25.038 -52.811 -1.088 1.00 29.23 91 GLY D O 1
ATOM 5843 N N . ILE D 1 113 ? 24.026 -50.833 -1.458 1.00 25.61 92 ILE D N 1
ATOM 5844 C CA . ILE D 1 113 ? 22.897 -51.413 -2.180 1.00 23.62 92 ILE D CA 1
ATOM 5845 C C . ILE D 1 113 ? 23.359 -52.166 -3.424 1.00 22.91 92 ILE D C 1
ATOM 5846 O O . ILE D 1 113 ? 23.015 -53.333 -3.613 1.00 25.14 92 ILE D O 1
ATOM 5851 N N . ASN D 1 114 ? 24.146 -51.501 -4.263 1.00 22.46 93 ASN D N 1
ATOM 5852 C CA . ASN D 1 114 ? 24.677 -52.127 -5.469 1.00 27.95 93 ASN D CA 1
ATOM 5853 C C . ASN D 1 114 ? 25.718 -53.190 -5.144 1.00 27.89 93 ASN D C 1
ATOM 5854 O O . ASN D 1 114 ? 25.862 -54.172 -5.871 1.00 28.76 93 ASN D O 1
ATOM 5859 N N . ASP D 1 115 ? 26.440 -52.985 -4.046 1.00 30.59 94 ASP D N 1
ATOM 5860 C CA . ASP D 1 115 ? 27.441 -53.941 -3.585 1.00 30.76 94 ASP D CA 1
ATOM 5861 C C . ASP D 1 115 ? 26.802 -55.297 -3.307 1.00 31.00 94 ASP D C 1
ATOM 5862 O O . ASP D 1 115 ? 27.411 -56.344 -3.532 1.00 28.26 94 ASP D O 1
ATOM 5867 N N . VAL D 1 116 ? 25.565 -55.263 -2.823 1.00 28.20 95 VAL D N 1
ATOM 5868 C CA . VAL D 1 116 ? 24.808 -56.473 -2.531 1.00 25.91 95 VAL D CA 1
ATOM 5869 C C . VAL D 1 116 ? 24.035 -56.959 -3.752 1.00 26.43 95 VAL D C 1
ATOM 5870 O O . VAL D 1 116 ? 24.092 -58.136 -4.109 1.00 27.16 95 VAL D O 1
ATOM 5874 N N . TRP D 1 117 ? 23.322 -56.033 -4.388 1.00 19.93 96 TRP D N 1
ATOM 5875 C CA . TRP D 1 117 ? 22.394 -56.344 -5.472 1.00 23.56 96 TRP D CA 1
ATOM 5876 C C . TRP D 1 117 ? 23.029 -57.120 -6.624 1.00 29.96 96 TRP D C 1
ATOM 5877 O O . TRP D 1 117 ? 22.399 -58.007 -7.200 1.00 29.70 96 TRP D O 1
ATOM 5888 N N . ARG D 1 118 ? 24.272 -56.785 -6.956 1.00 28.14 97 ARG D N 1
ATOM 5889 C CA . ARG D 1 118 ? 24.956 -57.421 -8.078 1.00 28.20 97 ARG D CA 1
ATOM 5890 C C . ARG D 1 118 ? 25.198 -58.905 -7.828 1.00 28.21 97 ARG D C 1
ATOM 5891 O O . ARG D 1 118 ? 25.332 -59.688 -8.768 1.00 31.24 97 ARG D O 1
ATOM 5899 N N . GLN D 1 119 ? 25.240 -59.290 -6.557 1.00 23.95 98 GLN D N 1
ATOM 5900 C CA . GLN D 1 119 ? 25.439 -60.685 -6.192 1.00 27.86 98 GLN D CA 1
ATOM 5901 C C . GLN D 1 119 ? 24.209 -61.526 -6.528 1.00 27.12 98 GLN D C 1
ATOM 5902 O O . GLN D 1 119 ? 24.282 -62.754 -6.563 1.00 31.03 98 GLN D O 1
ATOM 5908 N N . PHE D 1 120 ? 23.084 -60.863 -6.782 1.00 23.51 99 PHE D N 1
ATOM 5909 C CA . PHE D 1 120 ? 21.826 -61.567 -7.012 1.00 25.06 99 PHE D CA 1
ATOM 5910 C C . PHE D 1 120 ? 21.257 -61.392 -8.424 1.00 26.36 99 PHE D C 1
ATOM 5911 O O . PHE D 1 120 ? 20.647 -62.316 -8.960 1.00 31.20 99 PHE D O 1
ATOM 5919 N N . ASP D 1 121 ? 21.446 -60.222 -9.028 1.00 25.40 100 ASP D N 1
ATOM 5920 C CA . ASP D 1 121 ? 20.920 -59.995 -10.375 1.00 28.24 100 ASP D CA 1
ATOM 5921 C C . ASP D 1 121 ? 21.967 -60.330 -11.440 1.00 26.00 100 ASP D C 1
ATOM 5922 O O . ASP D 1 121 ? 21.631 -60.608 -12.591 1.00 29.72 100 ASP D O 1
ATOM 5927 N N . LEU D 1 122 ? 23.236 -60.303 -11.044 1.00 24.44 101 LEU D N 1
ATOM 5928 C CA . LEU D 1 122 ? 24.322 -60.799 -11.885 1.00 26.22 101 LEU D CA 1
ATOM 5929 C C . LEU D 1 122 ? 25.188 -61.775 -11.092 1.00 32.45 101 LEU D C 1
ATOM 5930 O O . LEU D 1 122 ? 26.348 -61.482 -10.799 1.00 34.71 101 LEU D O 1
ATOM 5935 N N . PRO D 1 123 ? 24.628 -62.945 -10.747 1.00 32.09 102 PRO D N 1
ATOM 5936 C CA . PRO D 1 123 ? 25.301 -63.876 -9.834 1.00 31.11 102 PRO D CA 1
ATOM 5937 C C . PRO D 1 123 ? 26.516 -64.567 -10.449 1.00 32.68 102 PRO D C 1
ATOM 5938 O O . PRO D 1 123 ? 27.449 -64.907 -9.723 1.00 35.30 102 PRO D O 1
ATOM 5942 N N . LEU D 1 124 ? 26.505 -64.767 -11.763 1.00 35.54 103 LEU D N 1
ATOM 5943 C CA . LEU D 1 124 ? 27.577 -65.498 -12.432 1.00 38.02 103 LEU D CA 1
ATOM 5944 C C . LEU D 1 124 ? 28.818 -64.633 -12.638 1.00 39.28 103 LEU D C 1
ATOM 5945 O O . LEU D 1 124 ? 29.921 -65.148 -12.821 1.00 38.14 103 LEU D O 1
ATOM 5950 N N . MET D 1 125 ? 28.630 -63.319 -12.608 1.00 42.80 104 MET D N 1
ATOM 5951 C CA . MET D 1 125 ? 29.727 -62.376 -12.795 1.00 50.25 104 MET D CA 1
ATOM 5952 C C . MET D 1 125 ? 30.308 -61.976 -11.442 1.00 48.85 104 MET D C 1
ATOM 5953 O O . MET D 1 125 ? 29.986 -60.918 -10.902 1.00 42.79 104 MET D O 1
ATOM 5958 N N . THR D 1 126 ? 31.178 -62.829 -10.908 1.00 56.18 105 THR D N 1
ATOM 5959 C CA . THR D 1 126 ? 31.594 -62.738 -9.511 1.00 63.29 105 THR D CA 1
ATOM 5960 C C . THR D 1 126 ? 32.782 -61.813 -9.243 1.00 76.61 105 THR D C 1
ATOM 5961 O O . THR D 1 126 ? 33.179 -61.636 -8.092 1.00 77.59 105 THR D O 1
ATOM 5965 N N . ASP D 1 127 ? 33.353 -61.226 -10.290 1.00 87.41 106 ASP D N 1
ATOM 5966 C CA . ASP D 1 127 ? 34.470 -60.304 -10.105 1.00 92.55 106 ASP D CA 1
ATOM 5967 C C . ASP D 1 127 ? 33.968 -58.874 -9.965 1.00 88.95 106 ASP D C 1
ATOM 5968 O O . ASP D 1 127 ? 34.729 -57.960 -9.647 1.00 93.33 106 ASP D O 1
ATOM 5973 N N . ARG D 1 128 ? 32.675 -58.694 -10.205 1.00 82.11 107 ARG D N 1
ATOM 5974 C CA . ARG D 1 128 ? 32.040 -57.392 -10.084 1.00 76.16 107 ARG D CA 1
ATOM 5975 C C . ARG D 1 128 ? 31.244 -57.357 -8.787 1.00 67.45 107 ARG D C 1
ATOM 5976 O O . ARG D 1 128 ? 30.492 -56.419 -8.518 1.00 67.70 107 ARG D O 1
ATOM 5984 N N . HIS D 1 129 ? 31.430 -58.404 -7.989 1.00 56.59 108 HIS D N 1
ATOM 5985 C CA . HIS D 1 129 ? 30.826 -58.500 -6.668 1.00 45.40 108 HIS D CA 1
ATOM 5986 C C . HIS D 1 129 ? 31.770 -57.948 -5.608 1.00 40.77 108 HIS D C 1
ATOM 5987 O O . HIS D 1 129 ? 32.963 -58.251 -5.608 1.00 43.00 108 HIS D O 1
ATOM 5994 N N . VAL D 1 130 ? 31.231 -57.137 -4.706 1.00 35.66 109 VAL D N 1
ATOM 5995 C CA . VAL D 1 130 ? 32.009 -56.626 -3.587 1.00 35.54 109 VAL D CA 1
ATOM 5996 C C . VAL D 1 130 ? 31.708 -57.443 -2.334 1.00 36.81 109 VAL D C 1
ATOM 5997 O O . VAL D 1 130 ? 30.673 -57.257 -1.694 1.00 38.16 109 VAL D O 1
ATOM 6001 N N . CYS D 1 131 ? 32.616 -58.357 -2.003 1.00 37.62 110 CYS D N 1
ATOM 6002 C CA . CYS D 1 131 ? 32.470 -59.224 -0.838 1.00 38.36 110 CYS D CA 1
ATOM 6003 C C . CYS D 1 131 ? 32.398 -58.401 0.449 1.00 34.95 110 CYS D C 1
ATOM 6004 O O . CYS D 1 131 ? 32.865 -57.262 0.477 1.00 33.96 110 CYS D O 1
ATOM 6007 N N . PRO D 1 132 ? 31.801 -58.969 1.514 1.00 37.62 111 PRO D N 1
ATOM 6008 C CA . PRO D 1 132 ? 31.681 -58.252 2.790 1.00 35.76 111 PRO D CA 1
ATOM 6009 C C . PRO D 1 132 ? 33.021 -57.747 3.317 1.00 37.66 111 PRO D C 1
ATOM 6010 O O . PRO D 1 132 ? 33.083 -56.664 3.900 1.00 37.40 111 PRO D O 1
ATOM 6014 N N . GLU D 1 133 ? 34.076 -58.525 3.102 1.00 39.31 112 GLU D N 1
ATOM 6015 C CA . GLU D 1 133 ? 35.411 -58.163 3.564 1.00 42.78 112 GLU D CA 1
ATOM 6016 C C . GLU D 1 133 ? 35.904 -56.880 2.902 1.00 41.93 112 GLU D C 1
ATOM 6017 O O . GLU D 1 133 ? 36.389 -55.972 3.577 1.00 45.03 112 GLU D O 1
ATOM 6023 N N . GLU D 1 134 ? 35.781 -56.811 1.580 1.00 38.57 113 GLU D N 1
ATOM 6024 C CA . GLU D 1 134 ? 36.194 -55.626 0.836 1.00 40.24 113 GLU D CA 1
ATOM 6025 C C . GLU D 1 134 ? 35.333 -54.424 1.208 1.00 35.94 113 GLU D C 1
ATOM 6026 O O . GLU D 1 134 ? 35.835 -53.309 1.346 1.00 34.46 113 GLU D O 1
ATOM 6032 N N . TYR D 1 135 ? 34.036 -54.666 1.371 1.00 30.77 114 TYR D N 1
ATOM 6033 C CA . TYR D 1 135 ? 33.090 -53.617 1.734 1.00 30.16 114 TYR D CA 1
ATOM 6034 C C . TYR D 1 135 ? 33.467 -52.953 3.053 1.00 32.95 114 TYR D C 1
ATOM 6035 O O . TYR D 1 135 ? 33.568 -51.731 3.132 1.00 29.41 114 TYR D O 1
ATOM 6044 N N . GLU D 1 136 ? 33.679 -53.766 4.083 1.00 35.57 115 GLU D N 1
ATOM 6045 C CA . GLU D 1 136 ? 34.031 -53.256 5.404 1.00 35.95 115 GLU D CA 1
ATOM 6046 C C . GLU D 1 136 ? 35.371 -52.531 5.392 1.00 40.41 115 GLU D C 1
ATOM 6047 O O . GLU D 1 136 ? 35.507 -51.451 5.966 1.00 41.27 115 GLU D O 1
ATOM 6053 N N . LYS D 1 137 ? 36.356 -53.133 4.734 1.00 41.45 116 LYS D N 1
ATOM 6054 C CA . LYS D 1 137 ? 37.710 -52.593 4.701 1.00 40.97 116 LYS D CA 1
ATOM 6055 C C . LYS D 1 137 ? 37.773 -51.267 3.945 1.00 40.23 116 LYS D C 1
ATOM 6056 O O . LYS D 1 137 ? 38.515 -50.362 4.327 1.00 41.87 116 LYS D O 1
ATOM 6062 N N . THR D 1 138 ? 36.990 -51.156 2.877 1.00 36.90 117 THR D N 1
ATOM 6063 C CA . THR D 1 138 ? 36.946 -49.930 2.087 1.00 37.77 117 THR D CA 1
ATOM 6064 C C . THR D 1 138 ? 36.134 -48.853 2.802 1.00 37.14 117 THR D C 1
ATOM 6065 O O . THR D 1 138 ? 36.514 -47.682 2.817 1.00 35.26 117 THR D O 1
ATOM 6069 N N . LEU D 1 139 ? 35.018 -49.262 3.399 1.00 37.18 118 LEU D N 1
ATOM 6070 C CA . LEU D 1 139 ? 34.147 -48.340 4.120 1.00 38.73 118 LEU D CA 1
ATOM 6071 C C . LEU D 1 139 ? 34.857 -47.746 5.332 1.00 37.46 118 LEU D C 1
ATOM 6072 O O . LEU D 1 139 ? 34.851 -46.531 5.532 1.00 32.49 118 LEU D O 1
ATOM 6077 N N . ASP D 1 140 ? 35.471 -48.614 6.132 1.00 40.91 119 ASP D N 1
ATOM 6078 C CA . ASP D 1 140 ? 36.195 -48.195 7.328 1.00 43.71 119 ASP D CA 1
ATOM 6079 C C . ASP D 1 140 ? 37.327 -47.230 6.996 1.00 44.26 119 ASP D C 1
ATOM 6080 O O . ASP D 1 140 ? 37.501 -46.210 7.660 1.00 45.46 119 ASP D O 1
ATOM 6085 N N . GLU D 1 141 ? 38.085 -47.559 5.956 1.00 46.11 120 GLU D N 1
ATOM 6086 C CA . GLU D 1 141 ? 39.239 -46.767 5.546 1.00 50.94 120 GLU D CA 1
ATOM 6087 C C . GLU D 1 141 ? 38.834 -45.398 4.997 1.00 46.13 120 GLU D C 1
ATOM 6088 O O . GLU D 1 141 ? 39.521 -44.402 5.229 1.00 44.23 120 GLU D O 1
ATOM 6094 N N . LEU D 1 142 ? 37.719 -45.351 4.273 1.00 41.48 121 LEU D N 1
ATOM 6095 C CA . LEU D 1 142 ? 37.179 -44.083 3.794 1.00 39.68 121 LEU D CA 1
ATOM 6096 C C . LEU D 1 142 ? 36.785 -43.202 4.972 1.00 36.44 121 LEU D C 1
ATOM 6097 O O . LEU D 1 142 ? 37.094 -42.012 5.003 1.00 31.10 121 LEU D O 1
ATOM 6102 N N . VAL D 1 143 ? 36.104 -43.803 5.941 1.00 36.44 122 VAL D N 1
ATOM 6103 C CA . VAL D 1 143 ? 35.703 -43.104 7.153 1.00 31.95 122 VAL D CA 1
ATOM 6104 C C . VAL D 1 143 ? 36.925 -42.705 7.975 1.00 34.80 122 VAL D C 1
ATOM 6105 O O . VAL D 1 143 ? 36.993 -41.595 8.504 1.00 36.12 122 VAL D O 1
ATOM 6109 N N . ALA D 1 144 ? 37.894 -43.612 8.061 1.00 36.02 123 ALA D N 1
ATOM 6110 C CA . ALA D 1 144 ? 39.093 -43.376 8.853 1.00 39.95 123 ALA D CA 1
ATOM 6111 C C . ALA D 1 144 ? 39.912 -42.196 8.334 1.00 42.01 123 ALA D C 1
ATOM 6112 O O . ALA D 1 144 ? 40.606 -41.547 9.101 1.00 44.68 123 ALA D O 1
ATOM 6114 N N . ARG D 1 145 ? 39.841 -41.905 7.042 1.00 38.89 124 ARG D N 1
ATOM 6115 C CA . ARG D 1 145 ? 40.644 -40.807 6.516 1.00 43.61 124 ARG D CA 1
ATOM 6116 C C . ARG D 1 145 ? 39.790 -39.553 6.348 1.00 44.30 124 ARG D C 1
ATOM 6117 O O . ARG D 1 145 ? 40.319 -38.485 6.060 1.00 48.13 124 ARG D O 1
ATOM 6125 N N . THR D 1 146 ? 38.474 -39.681 6.498 1.00 41.03 125 THR D N 1
ATOM 6126 C CA . THR D 1 146 ? 37.588 -38.538 6.313 1.00 38.88 125 THR D CA 1
ATOM 6127 C C . THR D 1 146 ? 37.137 -37.950 7.648 1.00 36.29 125 THR D C 1
ATOM 6128 O O . THR D 1 146 ? 37.163 -36.734 7.838 1.00 34.87 125 THR D O 1
ATOM 6132 N N . ALA D 1 147 ? 36.730 -38.823 8.566 1.00 41.54 126 ALA D N 1
ATOM 6133 C CA . ALA D 1 147 ? 36.214 -38.414 9.873 1.00 46.52 126 ALA D CA 1
ATOM 6134 C C . ALA D 1 147 ? 37.118 -37.461 10.675 1.00 53.02 126 ALA D C 1
ATOM 6135 O O . ALA D 1 147 ? 36.614 -36.504 11.264 1.00 50.64 126 ALA D O 1
ATOM 6137 N N . PRO D 1 148 ? 38.444 -37.710 10.719 1.00 60.03 127 PRO D N 1
ATOM 6138 C CA . PRO D 1 148 ? 39.252 -36.787 11.527 1.00 63.25 127 PRO D CA 1
ATOM 6139 C C . PRO D 1 148 ? 39.319 -35.366 10.967 1.00 64.60 127 PRO D C 1
ATOM 6140 O O . PRO D 1 148 ? 39.667 -34.442 11.702 1.00 70.97 127 PRO D O 1
ATOM 6144 N N . THR D 1 149 ? 38.979 -35.212 9.690 1.00 63.19 128 THR D N 1
ATOM 6145 C CA . THR D 1 149 ? 38.993 -33.937 8.942 1.00 61.88 128 THR D CA 1
ATOM 6146 C C . THR D 1 149 ? 37.678 -33.185 8.893 1.00 60.37 128 THR D C 1
ATOM 6147 O O . THR D 1 149 ? 37.590 -32.024 8.596 1.00 61.08 128 THR D O 1
ATOM 6151 N N . VAL D 1 150 ? 36.631 -33.902 9.134 1.00 58.23 129 VAL D N 1
ATOM 6152 C CA . VAL D 1 150 ? 35.301 -33.304 9.107 1.00 56.43 129 VAL D CA 1
ATOM 6153 C C . VAL D 1 150 ? 34.786 -32.990 10.508 1.00 52.76 129 VAL D C 1
ATOM 6154 O O . VAL D 1 150 ? 35.308 -33.490 11.504 1.00 54.18 129 VAL D O 1
ATOM 6158 N N . LYS D 1 151 ? 33.757 -32.152 10.570 1.00 47.93 130 LYS D N 1
ATOM 6159 C CA . LYS D 1 151 ? 33.149 -31.759 11.834 1.00 47.41 130 LYS D CA 1
ATOM 6160 C C . LYS D 1 151 ? 32.179 -32.833 12.314 1.00 47.72 130 LYS D C 1
ATOM 6161 O O . LYS D 1 151 ? 31.966 -33.008 13.514 1.00 48.95 130 LYS D O 1
ATOM 6167 N N . GLY D 1 152 ? 31.597 -33.553 11.361 1.00 43.90 131 GLY D N 1
ATOM 6168 C CA . GLY D 1 152 ? 30.683 -34.636 11.665 1.00 40.95 131 GLY D CA 1
ATOM 6169 C C . GLY D 1 152 ? 30.501 -35.551 10.470 1.00 37.88 131 GLY D C 1
ATOM 6170 O O . GLY D 1 152 ? 30.340 -35.085 9.342 1.00 35.92 131 GLY D O 1
ATOM 6171 N N . MET D 1 153 ? 30.535 -36.856 10.713 1.00 35.54 132 MET D N 1
ATOM 6172 C CA . MET D 1 153 ? 30.360 -37.827 9.641 1.00 34.28 132 MET D CA 1
ATOM 6173 C C . MET D 1 153 ? 29.115 -38.675 9.874 1.00 34.86 132 MET D C 1
ATOM 6174 O O . MET D 1 153 ? 28.900 -39.196 10.968 1.00 33.36 132 MET D O 1
ATOM 6179 N N . ILE D 1 154 ? 28.300 -38.806 8.833 1.00 33.51 133 ILE D N 1
ATOM 6180 C CA . ILE D 1 154 ? 27.036 -39.523 8.930 1.00 33.03 133 ILE D CA 1
ATOM 6181 C C . ILE D 1 154 ? 26.999 -40.708 7.971 1.00 37.02 133 ILE D C 1
ATOM 6182 O O . ILE D 1 154 ? 27.334 -40.574 6.794 1.00 36.09 133 ILE D O 1
ATOM 6187 N N . LEU D 1 155 ? 26.596 -41.868 8.479 1.00 36.52 134 LEU D N 1
ATOM 6188 C CA . LEU D 1 155 ? 26.490 -43.064 7.652 1.00 36.04 134 LEU D CA 1
ATOM 6189 C C . LEU D 1 155 ? 25.048 -43.549 7.565 1.00 34.76 134 LEU D C 1
ATOM 6190 O O . LEU D 1 155 ? 24.404 -43.800 8.584 1.00 34.36 134 LEU D O 1
ATOM 6195 N N . LEU D 1 156 ? 24.548 -43.678 6.342 1.00 30.98 135 LEU D N 1
ATOM 6196 C CA . LEU D 1 156 ? 23.191 -44.156 6.116 1.00 32.39 135 LEU D CA 1
ATOM 6197 C C . LEU D 1 156 ? 23.216 -45.607 5.652 1.00 35.26 135 LEU D C 1
ATOM 6198 O O . LEU D 1 156 ? 23.847 -45.934 4.647 1.00 38.07 135 LEU D O 1
ATOM 6203 N N . THR D 1 157 ? 22.528 -46.470 6.393 1.00 31.22 136 THR D N 1
ATOM 6204 C CA . THR D 1 157 ? 22.526 -47.900 6.108 1.00 31.49 136 THR D CA 1
ATOM 6205 C C . THR D 1 157 ? 21.953 -48.217 4.735 1.00 29.46 136 THR D C 1
ATOM 6206 O O . THR D 1 157 ? 20.965 -47.613 4.315 1.00 30.62 136 THR D O 1
ATOM 6210 N N . PRO D 1 158 ? 22.581 -49.166 4.025 1.00 28.46 137 PRO D N 1
ATOM 6211 C CA . PRO D 1 158 ? 21.959 -49.703 2.814 1.00 28.45 137 PRO D CA 1
ATOM 6212 C C . PRO D 1 158 ? 20.668 -50.409 3.191 1.00 29.01 137 PRO D C 1
ATOM 6213 O O . PRO D 1 158 ? 20.546 -50.881 4.322 1.00 33.91 137 PRO D O 1
ATOM 6217 N N . TYR D 1 159 ? 19.713 -50.474 2.274 1.00 27.53 138 TYR D N 1
ATOM 6218 C CA . TYR D 1 159 ? 18.414 -51.032 2.612 1.00 24.91 138 TYR D CA 1
ATOM 6219 C C . TYR D 1 159 ? 17.865 -51.929 1.516 1.00 25.36 138 TYR D C 1
ATOM 6220 O O . TYR D 1 159 ? 18.331 -51.908 0.376 1.00 19.70 138 TYR D O 1
ATOM 6229 N N . PHE D 1 160 ? 16.864 -52.717 1.883 1.00 26.83 139 PHE D N 1
ATOM 6230 C CA . PHE D 1 160 ? 16.096 -53.498 0.931 1.00 25.11 139 PHE D CA 1
ATOM 6231 C C . PHE D 1 160 ? 14.647 -53.481 1.389 1.00 25.57 139 PHE D C 1
ATOM 6232 O O . PHE D 1 160 ? 14.319 -54.003 2.455 1.00 26.31 139 PHE D O 1
ATOM 6240 N N . ILE D 1 161 ? 13.783 -52.854 0.599 1.00 25.97 140 ILE D N 1
ATOM 6241 C CA . ILE D 1 161 ? 12.382 -52.725 0.972 1.00 27.92 140 ILE D CA 1
ATOM 6242 C C . ILE D 1 161 ? 11.705 -54.090 0.891 1.00 27.19 140 ILE D C 1
ATOM 6243 O O . ILE D 1 161 ? 11.007 -54.401 -0.073 1.00 29.01 140 ILE D O 1
ATOM 6248 N N . GLU D 1 162 ? 11.934 -54.901 1.920 1.00 23.69 141 GLU D N 1
ATOM 6249 C CA . GLU D 1 162 ? 11.445 -56.272 1.963 1.00 20.37 141 GLU D CA 1
ATOM 6250 C C . GLU D 1 162 ? 11.367 -56.772 3.403 1.00 24.68 141 GLU D C 1
ATOM 6251 O O . GLU D 1 162 ? 12.392 -56.925 4.066 1.00 25.59 141 GLU D O 1
ATOM 6257 N N . PRO D 1 163 ? 10.142 -57.030 3.889 1.00 24.32 142 PRO D N 1
ATOM 6258 C CA . PRO D 1 163 ? 9.905 -57.451 5.275 1.00 26.12 142 PRO D CA 1
ATOM 6259 C C . PRO D 1 163 ? 10.457 -58.838 5.606 1.00 28.63 142 PRO D C 1
ATOM 6260 O O . PRO D 1 163 ? 10.826 -59.079 6.756 1.00 29.19 142 PRO D O 1
ATOM 6264 N N . ASN D 1 164 ? 10.507 -59.733 4.624 1.00 29.28 143 ASN D N 1
ATOM 6265 C CA . ASN D 1 164 ? 11.025 -61.077 4.859 1.00 30.28 143 ASN D CA 1
ATOM 6266 C C . ASN D 1 164 ? 12.518 -61.052 5.164 1.00 30.01 143 ASN D C 1
ATOM 6267 O O . ASN D 1 164 ? 13.343 -60.848 4.273 1.00 27.26 143 ASN D O 1
ATOM 6272 N N . ARG D 1 165 ? 12.856 -61.268 6.431 1.00 31.59 144 ARG D N 1
ATOM 6273 C CA . ARG D 1 165 ? 14.245 -61.266 6.871 1.00 35.71 144 ARG D CA 1
ATOM 6274 C C . ARG D 1 165 ? 14.994 -62.496 6.367 1.00 41.94 144 ARG D C 1
ATOM 6275 O O . ARG D 1 165 ? 16.223 -62.541 6.399 1.00 43.92 144 ARG D O 1
ATOM 6283 N N . GLU D 1 166 ? 14.244 -63.491 5.905 1.00 42.19 145 GLU D N 1
ATOM 6284 C CA . GLU D 1 166 ? 14.838 -64.731 5.420 1.00 41.19 145 GLU D CA 1
ATOM 6285 C C . GLU D 1 166 ? 15.109 -64.674 3.921 1.00 35.04 145 GLU D C 1
ATOM 6286 O O . GLU D 1 166 ? 15.715 -65.588 3.360 1.00 35.67 145 GLU D O 1
ATOM 6292 N N . ASP D 1 167 ? 14.651 -63.605 3.274 1.00 30.48 146 ASP D N 1
ATOM 6293 C CA . ASP D 1 167 ? 14.961 -63.387 1.867 1.00 28.75 146 ASP D CA 1
ATOM 6294 C C . ASP D 1 167 ? 16.470 -63.260 1.714 1.00 30.59 146 ASP D C 1
ATOM 6295 O O . ASP D 1 167 ? 17.108 -62.490 2.433 1.00 29.23 146 ASP D O 1
ATOM 6300 N N . ALA D 1 168 ? 17.030 -64.025 0.781 1.00 32.25 147 ALA D N 1
ATOM 6301 C CA . ALA D 1 168 ? 18.478 -64.125 0.615 1.00 32.56 147 ALA D CA 1
ATOM 6302 C C . ALA D 1 168 ? 19.144 -62.769 0.399 1.00 30.11 147 ALA D C 1
ATOM 6303 O O . ALA D 1 168 ? 20.282 -62.559 0.816 1.00 34.89 147 ALA D O 1
ATOM 6305 N N . MET D 1 169 ? 18.435 -61.848 -0.246 1.00 27.10 148 MET D N 1
ATOM 6306 C CA . MET D 1 169 ? 18.989 -60.524 -0.502 1.00 28.60 148 MET D CA 1
ATOM 6307 C C . MET D 1 169 ? 18.799 -59.592 0.691 1.00 27.01 148 MET D C 1
ATOM 6308 O O . MET D 1 169 ? 19.695 -58.813 1.025 1.00 25.36 148 MET D O 1
ATOM 6313 N N . ARG D 1 170 ? 17.635 -59.667 1.329 1.00 27.30 149 ARG D N 1
ATOM 6314 C CA . ARG D 1 170 ? 17.381 -58.883 2.533 1.00 27.76 149 ARG D CA 1
ATOM 6315 C C . ARG D 1 170 ? 18.380 -59.260 3.622 1.00 23.41 149 ARG D C 1
ATOM 6316 O O . ARG D 1 170 ? 18.925 -58.392 4.304 1.00 25.35 149 ARG D O 1
ATOM 6324 N N . ALA D 1 171 ? 18.622 -60.559 3.770 1.00 21.63 150 ALA D N 1
ATOM 6325 C CA . ALA D 1 171 ? 19.571 -61.059 4.756 1.00 24.74 150 ALA D CA 1
ATOM 6326 C C . ALA D 1 171 ? 20.992 -60.625 4.416 1.00 26.70 150 ALA D C 1
ATOM 6327 O O . ALA D 1 171 ? 21.772 -60.271 5.300 1.00 31.14 150 ALA D O 1
ATOM 6329 N N . ARG D 1 172 ? 21.322 -60.653 3.129 1.00 25.20 151 ARG D N 1
ATOM 6330 C CA . ARG D 1 172 ? 22.635 -60.225 2.667 1.00 28.01 151 ARG D CA 1
ATOM 6331 C C . ARG D 1 172 ? 22.806 -58.726 2.887 1.00 28.39 151 ARG D C 1
ATOM 6332 O O . ARG D 1 172 ? 23.892 -58.258 3.226 1.00 25.93 151 ARG D O 1
ATOM 6340 N N . MET D 1 173 ? 21.721 -57.982 2.696 1.00 27.66 152 MET D N 1
ATOM 6341 C CA . MET D 1 173 ? 21.733 -56.540 2.906 1.00 28.38 152 MET D CA 1
ATOM 6342 C C . MET D 1 173 ? 21.918 -56.210 4.383 1.00 28.59 152 MET D C 1
ATOM 6343 O O . MET D 1 173 ? 22.609 -55.253 4.733 1.00 30.90 152 MET D O 1
ATOM 6348 N N . ASP D 1 174 ? 21.296 -57.011 5.244 1.00 29.02 153 ASP D N 1
ATOM 6349 C CA . ASP D 1 174 ? 21.400 -56.824 6.688 1.00 28.96 153 ASP D CA 1
ATOM 6350 C C . ASP D 1 174 ? 22.837 -56.997 7.167 1.00 31.05 153 ASP D C 1
ATOM 6351 O O . ASP D 1 174 ? 23.275 -56.324 8.100 1.00 30.77 153 ASP D O 1
ATOM 6356 N N . VAL D 1 175 ? 23.565 -57.904 6.522 1.00 29.36 154 VAL D N 1
ATOM 6357 C CA . VAL D 1 175 ? 24.965 -58.143 6.854 1.00 31.72 154 VAL D CA 1
ATOM 6358 C C . VAL D 1 175 ? 25.808 -56.905 6.568 1.00 34.42 154 VAL D C 1
ATOM 6359 O O . VAL D 1 175 ? 26.568 -56.447 7.423 1.00 37.83 154 VAL D O 1
ATOM 6363 N N . TYR D 1 176 ? 25.665 -56.366 5.362 1.00 30.15 155 TYR D N 1
ATOM 6364 C CA . TYR D 1 176 ? 26.386 -55.161 4.967 1.00 29.23 155 TYR D CA 1
ATOM 6365 C C . TYR D 1 176 ? 25.932 -53.961 5.792 1.00 27.38 155 TYR D C 1
ATOM 6366 O O . TYR D 1 176 ? 26.735 -53.097 6.141 1.00 26.39 155 TYR D O 1
ATOM 6375 N N . GLY D 1 177 ? 24.640 -53.920 6.104 1.00 27.56 156 GLY D N 1
ATOM 6376 C CA . GLY D 1 177 ? 24.081 -52.847 6.905 1.00 28.34 156 GLY D CA 1
ATOM 6377 C C . GLY D 1 177 ? 24.621 -52.844 8.322 1.00 29.41 156 GLY D C 1
ATOM 6378 O O . GLY D 1 177 ? 24.830 -51.786 8.915 1.00 29.54 156 GLY D O 1
ATOM 6379 N N . ASP D 1 178 ? 24.846 -54.034 8.868 1.00 30.15 157 ASP D N 1
ATOM 6380 C CA . ASP D 1 178 ? 25.419 -54.165 10.201 1.00 36.73 157 ASP D CA 1
ATOM 6381 C C . ASP D 1 178 ? 26.901 -53.813 10.171 1.00 38.41 157 ASP D C 1
ATOM 6382 O O . ASP D 1 178 ? 27.436 -53.253 11.127 1.00 37.66 157 ASP D O 1
ATOM 6387 N N . LEU D 1 179 ? 27.553 -54.146 9.061 1.00 37.40 158 LEU D N 1
ATOM 6388 C CA . LEU D 1 179 ? 28.974 -53.874 8.877 1.00 40.90 158 LEU D CA 1
ATOM 6389 C C . LEU D 1 179 ? 29.261 -52.375 8.926 1.00 38.66 158 LEU D C 1
ATOM 6390 O O . LEU D 1 179 ? 30.259 -51.943 9.502 1.00 37.60 158 LEU D O 1
ATOM 6395 N N . MET D 1 180 ? 28.378 -51.588 8.318 1.00 37.04 159 MET D N 1
ATOM 6396 C CA . MET D 1 180 ? 28.493 -50.135 8.354 1.00 33.46 159 MET D CA 1
ATOM 6397 C C . MET D 1 180 ? 28.302 -49.617 9.774 1.00 31.39 159 MET D C 1
ATOM 6398 O O . MET D 1 180 ? 28.994 -48.697 10.213 1.00 32.14 159 MET D O 1
ATOM 6403 N N . ARG D 1 181 ? 27.355 -50.223 10.485 1.00 32.53 160 ARG D N 1
ATOM 6404 C CA . ARG D 1 181 ? 27.063 -49.862 11.866 1.00 34.35 160 ARG D CA 1
ATOM 6405 C C . ARG D 1 181 ? 28.297 -50.030 12.751 1.00 34.47 160 ARG D C 1
ATOM 6406 O O . ARG D 1 181 ? 28.524 -49.243 13.669 1.00 35.22 160 ARG D O 1
ATOM 6414 N N . ARG D 1 182 ? 29.098 -51.050 12.458 1.00 31.64 161 ARG D N 1
ATOM 6415 C CA . ARG D 1 182 ? 30.322 -51.308 13.209 1.00 36.13 161 ARG D CA 1
ATOM 6416 C C . ARG D 1 182 ? 31.382 -50.252 12.916 1.00 39.92 161 ARG D C 1
ATOM 6417 O O . ARG D 1 182 ? 32.078 -49.789 13.821 1.00 42.83 161 ARG D O 1
ATOM 6425 N N . VAL D 1 183 ? 31.504 -49.882 11.645 1.00 37.63 162 VAL D N 1
ATOM 6426 C CA . VAL D 1 183 ? 32.448 -48.851 11.228 1.00 33.63 162 VAL D CA 1
ATOM 6427 C C . VAL D 1 183 ? 32.118 -47.522 11.897 1.00 32.90 162 VAL D C 1
ATOM 6428 O O . VAL D 1 183 ? 32.999 -46.841 12.424 1.00 37.88 162 VAL D O 1
ATOM 6432 N N . ALA D 1 184 ? 30.837 -47.166 11.878 1.00 30.14 163 ALA D N 1
ATOM 6433 C CA . ALA D 1 184 ? 30.368 -45.934 12.498 1.00 33.03 163 ALA D CA 1
ATOM 6434 C C . ALA D 1 184 ? 30.646 -45.928 13.998 1.00 37.80 163 ALA D C 1
ATOM 6435 O O . ALA D 1 184 ? 31.045 -44.908 14.559 1.00 40.57 163 ALA D O 1
ATOM 6437 N N . GLU D 1 185 ? 30.441 -47.075 14.638 1.00 38.33 164 GLU D N 1
ATOM 6438 C CA . GLU D 1 185 ? 30.644 -47.198 16.077 1.00 43.31 164 GLU D CA 1
ATOM 6439 C C . GLU D 1 185 ? 32.102 -46.997 16.479 1.00 44.12 164 GLU D C 1
ATOM 6440 O O . GLU D 1 185 ? 32.394 -46.274 17.430 1.00 44.30 164 GLU D O 1
ATOM 6446 N N . ARG D 1 186 ? 33.017 -47.632 15.752 1.00 43.11 165 ARG D N 1
ATOM 6447 C CA . ARG D 1 186 ? 34.430 -47.576 16.113 1.00 48.03 165 ARG D CA 1
ATOM 6448 C C . ARG D 1 186 ? 35.075 -46.252 15.710 1.00 48.00 165 ARG D C 1
ATOM 6449 O O . ARG D 1 186 ? 36.197 -45.954 16.119 1.00 49.80 165 ARG D O 1
ATOM 6457 N N . HIS D 1 187 ? 34.367 -45.458 14.913 1.00 48.04 166 HIS D N 1
ATOM 6458 C CA . HIS D 1 187 ? 34.881 -44.160 14.485 1.00 46.38 166 HIS D CA 1
ATOM 6459 C C . HIS D 1 187 ? 34.030 -43.003 15.002 1.00 49.09 166 HIS D C 1
ATOM 6460 O O . HIS D 1 187 ? 34.263 -41.847 14.648 1.00 51.28 166 HIS D O 1
ATOM 6467 N N . GLY D 1 188 ? 33.047 -43.319 15.838 1.00 49.73 167 GLY D N 1
ATOM 6468 C CA . GLY D 1 188 ? 32.204 -42.305 16.444 1.00 47.70 167 GLY D CA 1
ATOM 6469 C C . GLY D 1 188 ? 31.351 -41.544 15.447 1.00 46.03 167 GLY D C 1
ATOM 6470 O O . GLY D 1 188 ? 31.088 -40.354 15.624 1.00 43.76 167 GLY D O 1
ATOM 6471 N N . CYS D 1 189 ? 30.920 -42.230 14.394 1.00 43.86 168 CYS D N 1
ATOM 6472 C CA . CYS D 1 189 ? 30.045 -41.623 13.400 1.00 39.96 168 CYS D CA 1
ATOM 6473 C C . CYS D 1 189 ? 28.586 -41.750 13.814 1.00 39.53 168 CYS D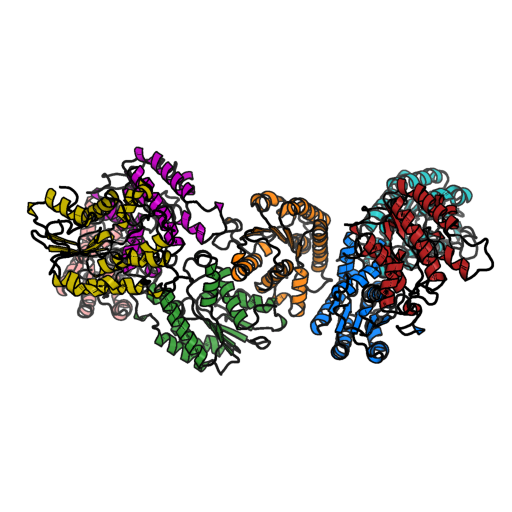 C 1
ATOM 6474 O O . CYS D 1 189 ? 28.242 -42.571 14.665 1.00 37.76 168 CYS D O 1
ATOM 6477 N N . LEU D 1 190 ? 27.733 -40.928 13.214 1.00 38.39 169 LEU D N 1
ATOM 6478 C CA . LEU D 1 190 ? 26.298 -41.037 13.433 1.00 36.50 169 LEU D CA 1
ATOM 6479 C C . LEU D 1 190 ? 25.699 -41.995 12.414 1.00 37.56 169 LEU D C 1
ATOM 6480 O O . LEU D 1 190 ? 25.869 -41.815 11.208 1.00 34.51 169 LEU D O 1
ATOM 6485 N N . LEU D 1 191 ? 25.009 -43.020 12.900 1.00 36.14 170 LEU D N 1
ATOM 6486 C CA . LEU D 1 191 ? 24.389 -43.995 12.014 1.00 35.69 170 LEU D CA 1
ATOM 6487 C C . LEU D 1 191 ? 22.906 -43.706 11.826 1.00 36.35 170 LEU D C 1
ATOM 6488 O O . LEU D 1 191 ? 22.176 -43.489 12.795 1.00 35.40 170 LEU D O 1
ATOM 6493 N N . VAL D 1 192 ? 22.467 -43.703 10.573 1.00 36.11 171 VAL D N 1
ATOM 6494 C CA . VAL D 1 192 ? 21.057 -43.523 10.256 1.00 34.37 171 VAL D CA 1
ATOM 6495 C C . VAL D 1 192 ? 20.444 -44.851 9.831 1.00 34.14 171 VAL D C 1
ATOM 6496 O O . VAL D 1 192 ? 20.773 -45.385 8.771 1.00 34.25 171 VAL D O 1
ATOM 6500 N N . ASP D 1 193 ? 19.558 -45.386 10.664 1.00 35.31 172 ASP D N 1
ATOM 6501 C CA . ASP D 1 193 ? 18.935 -46.675 10.385 1.00 32.95 172 ASP D CA 1
ATOM 6502 C C . ASP D 1 193 ? 17.821 -46.524 9.354 1.00 32.65 172 ASP D C 1
ATOM 6503 O O . ASP D 1 193 ? 16.638 -46.533 9.697 1.00 33.73 172 ASP D O 1
ATOM 6508 N N . VAL D 1 194 ? 18.210 -46.388 8.091 1.00 31.21 173 VAL D N 1
ATOM 6509 C CA . VAL D 1 194 ? 17.257 -46.258 6.995 1.00 25.81 173 VAL D CA 1
ATOM 6510 C C . VAL D 1 194 ? 16.419 -47.525 6.852 1.00 27.09 173 VAL D C 1
ATOM 6511 O O . VAL D 1 194 ? 15.208 -47.460 6.628 1.00 27.54 173 VAL D O 1
ATOM 6515 N N . GLN D 1 195 ? 17.074 -48.674 6.986 1.00 24.00 174 GLN D N 1
ATOM 6516 C CA . GLN D 1 195 ? 16.400 -49.966 6.912 1.00 23.30 174 GLN D CA 1
ATOM 6517 C C . GLN D 1 195 ? 15.302 -50.074 7.965 1.00 26.72 174 GLN D C 1
ATOM 6518 O O . GLN D 1 195 ? 14.201 -50.548 7.682 1.00 30.61 174 GLN D O 1
ATOM 6524 N N . GLY D 1 196 ? 15.610 -49.627 9.178 1.00 24.81 175 GLY D N 1
ATOM 6525 C CA . GLY D 1 196 ? 14.653 -49.647 10.267 1.00 23.50 175 GLY D CA 1
ATOM 6526 C C . GLY D 1 196 ? 13.464 -48.746 9.997 1.00 25.01 175 GLY D C 1
ATOM 6527 O O . GLY D 1 196 ? 12.341 -49.049 10.398 1.00 29.76 175 GLY D O 1
ATOM 6528 N N . ALA D 1 197 ? 13.714 -47.634 9.313 1.00 18.86 176 ALA D N 1
ATOM 6529 C CA . ALA D 1 197 ? 12.650 -46.705 8.953 1.00 21.23 176 ALA D CA 1
ATOM 6530 C C . ALA D 1 197 ? 11.681 -47.353 7.972 1.00 25.25 176 ALA D C 1
ATOM 6531 O O . ALA D 1 197 ? 10.465 -47.203 8.094 1.00 24.28 176 ALA D O 1
ATOM 6533 N N . PHE D 1 198 ? 12.228 -48.075 6.998 1.00 24.74 177 PHE D N 1
ATOM 6534 C CA . PHE D 1 198 ? 11.407 -48.793 6.032 1.00 22.42 177 PHE D CA 1
ATOM 6535 C C . PHE D 1 198 ? 10.623 -49.914 6.704 1.00 26.15 177 PHE D C 1
ATOM 6536 O O . PHE D 1 198 ? 9.455 -50.136 6.387 1.00 25.56 177 PHE D O 1
ATOM 6544 N N . ASP D 1 199 ? 11.268 -50.614 7.634 1.00 27.25 178 ASP D N 1
ATOM 6545 C CA . ASP D 1 199 ? 10.617 -51.697 8.365 1.00 30.59 178 ASP D CA 1
ATOM 6546 C C . ASP D 1 199 ? 9.398 -51.194 9.134 1.00 25.81 178 ASP D C 1
ATOM 6547 O O . ASP D 1 199 ? 8.392 -51.894 9.241 1.00 26.24 178 ASP D O 1
ATOM 6552 N N . ARG D 1 200 ? 9.491 -49.977 9.662 1.00 23.72 179 ARG D N 1
ATOM 6553 C CA . ARG D 1 200 ? 8.365 -49.362 10.355 1.00 30.78 179 ARG D CA 1
ATOM 6554 C C . ARG D 1 200 ? 7.239 -49.036 9.382 1.00 31.24 179 ARG D C 1
ATOM 6555 O O . ARG D 1 200 ? 6.064 -49.235 9.689 1.00 35.25 179 ARG D O 1
ATOM 6563 N N . TYR D 1 201 ? 7.607 -48.534 8.207 1.00 28.21 180 TYR D N 1
ATOM 6564 C CA . TYR D 1 201 ? 6.634 -48.200 7.175 1.00 26.90 180 TYR D CA 1
ATOM 6565 C C . TYR D 1 201 ? 5.895 -49.445 6.698 1.00 29.32 180 TYR D C 1
ATOM 6566 O O . TYR D 1 201 ? 4.676 -49.428 6.526 1.00 30.95 180 TYR D O 1
ATOM 6575 N N . LEU D 1 202 ? 6.643 -50.527 6.499 1.00 29.16 181 LEU D N 1
ATOM 6576 C CA . LEU D 1 202 ? 6.099 -51.756 5.928 1.00 27.04 181 LEU D CA 1
ATOM 6577 C C . LEU D 1 202 ? 5.108 -52.463 6.852 1.00 28.16 181 LEU D C 1
ATOM 6578 O O . LEU D 1 202 ? 4.480 -53.447 6.459 1.00 27.11 181 LEU D O 1
ATOM 6583 N N . GLN D 1 203 ? 4.969 -51.963 8.076 1.00 26.65 182 GLN D N 1
ATOM 6584 C CA . GLN D 1 203 ? 3.958 -52.473 8.995 1.00 30.48 182 GLN D CA 1
ATOM 6585 C C . GLN D 1 203 ? 2.562 -52.104 8.509 1.00 29.60 182 GLN D C 1
ATOM 6586 O O . GLN D 1 203 ? 1.573 -52.729 8.893 1.00 27.69 182 GLN D O 1
ATOM 6592 N N . HIS D 1 204 ? 2.501 -51.097 7.667 1.00 26.25 183 HIS D N 1
ATOM 6593 C CA . HIS D 1 204 ? 1.243 -50.624 7.155 1.00 29.37 183 HIS D CA 1
ATOM 6594 C C . HIS D 1 204 ? 1.018 -50.828 5.705 1.00 28.49 183 HIS D C 1
ATOM 6595 O O . HIS D 1 204 ? -0.075 -50.780 5.254 1.00 26.57 183 HIS D O 1
ATOM 6602 N N . TYR D 1 205 ? 2.090 -51.032 4.982 1.00 26.62 184 TYR D N 1
ATOM 6603 C CA . TYR D 1 205 ? 2.012 -51.169 3.532 1.00 29.79 184 TYR D CA 1
ATOM 6604 C C . TYR D 1 205 ? 2.937 -52.248 2.972 1.00 33.14 184 TYR D C 1
ATOM 6605 O O . TYR D 1 205 ? 3.954 -52.591 3.575 1.00 35.38 184 TYR D O 1
ATOM 6614 N N . HIS D 1 206 ? 2.568 -52.774 1.807 1.00 31.14 185 HIS D N 1
ATOM 6615 C CA . HIS D 1 206 ? 3.391 -53.732 1.077 1.00 30.62 185 HIS D CA 1
ATOM 6616 C C . HIS D 1 206 ? 4.394 -52.981 0.202 1.00 25.36 185 HIS D C 1
ATOM 6617 O O . HIS D 1 206 ? 4.056 -51.944 -0.365 1.00 26.53 185 HIS D O 1
ATOM 6624 N N . PRO D 1 207 ? 5.633 -53.494 0.103 1.00 24.65 186 PRO D N 1
ATOM 6625 C CA . PRO D 1 207 ? 6.735 -52.897 -0.665 1.00 23.52 186 PRO D CA 1
ATOM 6626 C C . PRO D 1 207 ? 6.341 -52.329 -2.033 1.00 23.30 186 PRO D C 1
ATOM 6627 O O . PRO D 1 207 ? 6.957 -51.363 -2.486 1.00 20.84 186 PRO D O 1
ATOM 6631 N N . ALA D 1 208 ? 5.335 -52.917 -2.675 1.00 23.81 187 ALA D N 1
ATOM 6632 C CA . ALA D 1 208 ? 4.870 -52.444 -3.977 1.00 22.64 187 ALA D CA 1
ATOM 6633 C C . ALA D 1 208 ? 4.322 -51.019 -3.897 1.00 23.25 187 ALA D C 1
ATOM 6634 O O . ALA D 1 208 ? 4.347 -50.280 -4.881 1.00 24.84 187 ALA D O 1
ATOM 6636 N N . GLN D 1 209 ? 3.825 -50.646 -2.721 1.00 22.06 188 GLN D N 1
ATOM 6637 C CA . GLN D 1 209 ? 3.331 -49.294 -2.478 1.00 27.07 188 GLN D CA 1
ATOM 6638 C C . GLN D 1 209 ? 4.437 -48.259 -2.678 1.00 25.06 188 GLN D C 1
ATOM 6639 O O . GLN D 1 209 ? 4.187 -47.153 -3.159 1.00 27.28 188 GLN D O 1
ATOM 6645 N N . LEU D 1 210 ? 5.662 -48.632 -2.321 1.00 22.91 189 LEU D N 1
ATOM 6646 C CA . LEU D 1 210 ? 6.805 -47.732 -2.435 1.00 25.82 189 LEU D CA 1
ATOM 6647 C C . LEU D 1 210 ? 7.621 -47.975 -3.701 1.00 31.81 189 LEU D C 1
ATOM 6648 O O . LEU D 1 210 ? 7.871 -47.052 -4.475 1.00 31.50 189 LEU D O 1
ATOM 6653 N N . ALA D 1 211 ? 8.041 -49.220 -3.902 1.00 32.67 190 ALA D N 1
ATOM 6654 C CA . ALA D 1 211 ? 8.956 -49.544 -4.990 1.00 30.09 190 ALA D CA 1
ATOM 6655 C C . ALA D 1 211 ? 8.674 -50.913 -5.596 1.00 30.89 190 ALA D C 1
ATOM 6656 O O . ALA D 1 211 ? 8.605 -51.915 -4.884 1.00 29.50 190 ALA D O 1
ATOM 6658 N N . TRP D 1 212 ? 8.519 -50.951 -6.916 1.00 29.35 191 TRP D N 1
ATOM 6659 C CA . TRP D 1 212 ? 8.328 -52.212 -7.623 1.00 29.22 191 TRP D CA 1
ATOM 6660 C C . TRP D 1 212 ? 9.565 -53.096 -7.507 1.00 27.91 191 TRP D C 1
ATOM 6661 O O . TRP D 1 212 ? 9.452 -54.312 -7.355 1.00 29.79 191 TRP D O 1
ATOM 6672 N N . ASP D 1 213 ? 10.745 -52.484 -7.572 1.00 26.41 192 ASP D N 1
ATOM 6673 C CA . ASP D 1 213 ? 11.993 -53.239 -7.488 1.00 26.71 192 ASP D CA 1
ATOM 6674 C C . ASP D 1 213 ? 12.558 -53.265 -6.069 1.00 25.87 192 ASP D C 1
ATOM 6675 O O . ASP D 1 213 ? 13.680 -53.723 -5.850 1.00 29.49 192 ASP D O 1
ATOM 6680 N N . ARG D 1 214 ? 11.776 -52.755 -5.119 1.00 26.15 193 ARG D N 1
ATOM 6681 C CA . ARG D 1 214 ? 12.137 -52.762 -3.699 1.00 23.55 193 ARG D CA 1
ATOM 6682 C C . ARG D 1 214 ? 13.441 -52.019 -3.400 1.00 25.25 193 ARG D C 1
ATOM 6683 O O . ARG D 1 214 ? 14.045 -52.218 -2.346 1.00 22.90 193 ARG D O 1
ATOM 6691 N N . ILE D 1 215 ? 13.869 -51.163 -4.325 1.00 26.55 194 ILE D N 1
ATOM 6692 C CA . ILE D 1 215 ? 15.092 -50.386 -4.144 1.00 26.91 194 ILE D CA 1
ATOM 6693 C C . ILE D 1 215 ? 14.864 -48.912 -4.464 1.00 23.96 194 ILE D C 1
ATOM 6694 O O . ILE D 1 215 ? 15.096 -48.047 -3.620 1.00 27.61 194 ILE D O 1
ATOM 6699 N N . HIS D 1 216 ? 14.416 -48.633 -5.685 1.00 22.78 195 HIS D N 1
ATOM 6700 C CA . HIS D 1 216 ? 14.113 -47.267 -6.099 1.00 23.73 195 HIS D CA 1
ATOM 6701 C C . HIS D 1 216 ? 12.649 -46.953 -5.821 1.00 22.61 195 HIS D C 1
ATOM 6702 O O . HIS D 1 216 ? 11.765 -47.434 -6.530 1.00 27.37 195 HIS D O 1
ATOM 6709 N N . PRO D 1 217 ? 12.384 -46.141 -4.790 1.00 23.31 196 PRO D N 1
ATOM 6710 C CA . PRO D 1 217 ? 11.007 -45.871 -4.377 1.00 24.79 196 PRO D CA 1
ATOM 6711 C C . PRO D 1 217 ? 10.426 -44.614 -5.011 1.00 21.45 196 PRO D C 1
ATOM 6712 O O . PRO D 1 217 ? 11.142 -43.866 -5.678 1.00 16.15 196 PRO D O 1
ATOM 6716 N N . ASN D 1 218 ? 9.133 -44.389 -4.804 1.00 21.24 197 ASN D N 1
ATOM 6717 C CA . ASN D 1 218 ? 8.522 -43.123 -5.177 1.00 19.44 197 ASN D CA 1
ATOM 6718 C C . ASN D 1 218 ? 8.918 -42.053 -4.165 1.00 21.18 197 ASN D C 1
ATOM 6719 O O . ASN D 1 218 ? 9.747 -42.304 -3.289 1.00 23.85 197 ASN D O 1
ATOM 6724 N N . LEU D 1 219 ? 8.330 -40.867 -4.279 1.00 22.53 198 LEU D N 1
ATOM 6725 C CA . LEU D 1 219 ? 8.705 -39.755 -3.411 1.00 25.26 198 LEU D CA 1
ATOM 6726 C C . LEU D 1 219 ? 8.446 -40.067 -1.938 1.00 24.90 198 LEU D C 1
ATOM 6727 O O . LEU D 1 219 ? 9.187 -39.618 -1.062 1.00 29.80 198 LEU D O 1
ATOM 6732 N N . ALA D 1 220 ? 7.399 -40.841 -1.673 1.00 20.82 199 ALA D N 1
ATOM 6733 C CA . ALA D 1 220 ? 7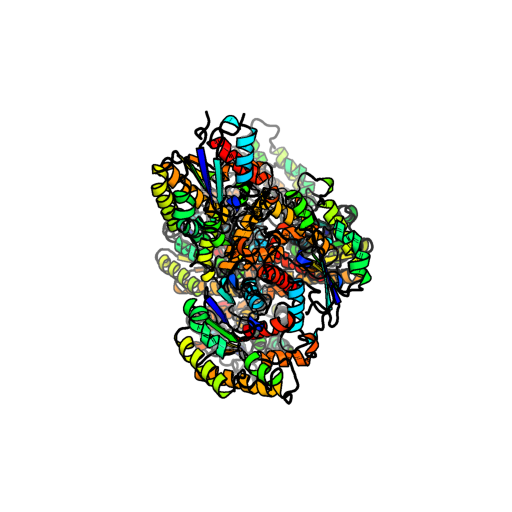.065 -41.237 -0.309 1.00 26.69 199 ALA D CA 1
ATOM 6734 C C . ALA D 1 220 ? 8.179 -42.084 0.297 1.00 27.28 199 ALA D C 1
ATOM 6735 O O . ALA D 1 220 ? 8.506 -41.947 1.476 1.00 26.41 199 ALA D O 1
ATOM 6737 N N . GLY D 1 221 ? 8.760 -42.958 -0.519 1.00 21.90 200 GLY D N 1
ATOM 6738 C CA . GLY D 1 221 ? 9.861 -43.794 -0.081 1.00 20.39 200 GLY D CA 1
ATOM 6739 C C . GLY D 1 221 ? 11.095 -42.973 0.233 1.00 24.53 200 GLY D C 1
ATOM 6740 O O . GLY D 1 221 ? 11.784 -43.226 1.220 1.00 26.46 200 GLY D O 1
ATOM 6741 N N . HIS D 1 222 ? 11.374 -41.984 -0.611 1.00 25.11 201 HIS D N 1
ATOM 6742 C CA . HIS D 1 222 ? 12.484 -41.069 -0.373 1.00 24.72 201 HIS D CA 1
ATOM 6743 C C . HIS D 1 222 ? 12.227 -40.216 0.865 1.00 21.42 201 HIS D C 1
ATOM 6744 O O . HIS D 1 222 ? 13.162 -39.810 1.553 1.00 21.72 201 HIS D O 1
ATOM 6751 N N . GLN D 1 223 ? 10.954 -39.950 1.144 1.00 18.00 202 GLN D N 1
ATOM 6752 C CA . GLN D 1 223 ? 10.578 -39.190 2.330 1.00 19.11 202 GLN D CA 1
ATOM 6753 C C . GLN D 1 223 ? 10.871 -39.997 3.589 1.00 23.94 202 GLN D C 1
ATOM 6754 O O . GLN D 1 223 ? 11.270 -39.444 4.614 1.00 24.96 202 GLN D O 1
ATOM 6760 N N . VAL D 1 224 ? 10.667 -41.309 3.502 1.00 25.13 203 VAL D N 1
ATOM 6761 C CA . VAL D 1 224 ? 10.998 -42.217 4.594 1.00 28.76 203 VAL D CA 1
ATOM 6762 C C . VAL D 1 224 ? 12.488 -42.138 4.909 1.00 25.43 203 VAL D C 1
ATOM 6763 O O . VAL D 1 224 ? 12.884 -42.027 6.070 1.00 21.77 203 VAL D O 1
ATOM 6767 N N . ILE D 1 225 ? 13.304 -42.187 3.861 1.00 22.48 204 ILE D N 1
ATOM 6768 C CA . ILE D 1 225 ? 14.751 -42.072 3.995 1.00 22.59 204 ILE D CA 1
ATOM 6769 C C . ILE D 1 225 ? 15.143 -40.730 4.603 1.00 24.86 204 ILE D C 1
ATOM 6770 O O . ILE D 1 225 ? 15.940 -40.669 5.540 1.00 29.86 204 ILE D O 1
ATOM 6775 N N . ALA D 1 226 ? 14.571 -39.659 4.061 1.00 20.88 205 ALA D N 1
ATOM 6776 C CA . ALA D 1 226 ? 14.873 -38.304 4.509 1.00 23.73 205 ALA D CA 1
ATOM 6777 C C . ALA D 1 226 ? 14.506 -38.100 5.975 1.00 26.65 205 ALA D C 1
ATOM 6778 O O . ALA D 1 226 ? 15.280 -37.527 6.740 1.00 30.15 205 ALA D O 1
ATOM 6780 N N . ASN D 1 227 ? 13.324 -38.572 6.360 1.00 28.07 206 ASN D N 1
ATOM 6781 C CA . ASN D 1 227 ? 12.858 -38.428 7.736 1.00 29.33 206 ASN D CA 1
ATOM 6782 C C . ASN D 1 227 ? 13.714 -39.216 8.721 1.00 26.06 206 ASN D C 1
ATOM 6783 O O . ASN D 1 227 ? 13.894 -38.801 9.865 1.00 25.72 206 ASN D O 1
ATOM 6788 N N . ALA D 1 228 ? 14.236 -40.354 8.274 1.00 24.65 207 ALA D N 1
ATOM 6789 C CA . ALA D 1 228 ? 15.148 -41.145 9.092 1.00 25.71 207 ALA D CA 1
ATOM 6790 C C . ALA D 1 228 ? 16.423 -40.354 9.357 1.00 25.18 207 ALA D C 1
ATOM 6791 O O . ALA D 1 228 ? 16.974 -40.386 10.458 1.00 26.55 207 ALA D O 1
ATOM 6793 N N . PHE D 1 229 ? 16.878 -39.640 8.332 1.00 24.04 208 PHE D N 1
ATOM 6794 C CA . PHE D 1 229 ? 18.054 -38.787 8.434 1.00 27.29 208 PHE D CA 1
ATOM 6795 C C . PHE D 1 229 ? 17.793 -37.610 9.369 1.00 27.24 208 PHE D C 1
ATOM 6796 O O . PHE D 1 229 ? 18.602 -37.310 10.247 1.00 30.80 208 PHE D O 1
ATOM 6804 N N . LEU D 1 230 ? 16.658 -36.947 9.168 1.00 26.87 209 LEU D N 1
ATOM 6805 C CA . LEU D 1 230 ? 16.308 -35.758 9.938 1.00 30.48 209 LEU D CA 1
ATOM 6806 C C . LEU D 1 230 ? 16.074 -36.075 11.411 1.00 27.95 209 LEU D C 1
ATOM 6807 O O . LEU D 1 230 ? 16.383 -35.264 12.285 1.00 29.79 209 LEU D O 1
ATOM 6812 N N . ALA D 1 231 ? 15.524 -37.254 11.683 1.00 27.04 210 ALA D N 1
ATOM 6813 C CA . ALA D 1 231 ? 15.294 -37.685 13.056 1.00 29.32 210 ALA D CA 1
ATOM 6814 C C . ALA D 1 231 ? 16.616 -37.979 13.755 1.00 30.76 210 ALA D C 1
ATOM 6815 O O . ALA D 1 231 ? 16.786 -37.677 14.936 1.00 38.23 210 ALA D O 1
ATOM 6817 N N . ALA D 1 232 ? 17.550 -38.566 13.013 1.00 27.53 211 ALA D N 1
ATOM 6818 C CA . ALA D 1 232 ? 18.858 -38.913 13.554 1.00 29.01 211 ALA D CA 1
ATOM 6819 C C . ALA D 1 232 ? 19.680 -37.666 13.863 1.00 31.57 211 ALA D C 1
ATOM 6820 O O . ALA D 1 232 ? 20.428 -37.631 14.840 1.00 29.38 211 ALA D O 1
ATOM 6822 N N . THR D 1 233 ? 19.536 -36.643 13.027 1.00 34.24 212 THR D N 1
ATOM 6823 C CA . THR D 1 233 ? 20.268 -35.395 13.214 1.00 33.37 212 THR D CA 1
ATOM 6824 C C . THR D 1 233 ? 19.465 -34.404 14.054 1.00 37.10 212 THR D C 1
ATOM 6825 O O . THR D 1 233 ? 19.897 -33.274 14.280 1.00 39.23 212 THR D O 1
ATOM 6829 N N . GLY D 1 234 ? 18.293 -34.836 14.507 1.00 39.49 213 GLY D N 1
ATOM 6830 C CA . GLY D 1 234 ? 17.487 -34.055 15.427 1.00 40.99 213 GLY D CA 1
ATOM 6831 C C . GLY D 1 234 ? 16.879 -32.788 14.855 1.00 42.76 213 GLY D C 1
ATOM 6832 O O . GLY D 1 234 ? 16.870 -31.747 15.512 1.00 43.29 213 GLY D O 1
ATOM 6833 N N . CYS D 1 235 ? 16.365 -32.870 13.633 1.00 41.46 214 CYS D N 1
ATOM 6834 C CA . CYS D 1 235 ? 15.681 -31.734 13.027 1.00 39.78 214 CYS D CA 1
ATOM 6835 C C . CYS D 1 235 ? 14.476 -32.188 12.211 1.00 39.20 214 CYS D C 1
ATOM 6836 O O . CYS D 1 235 ? 14.103 -31.545 11.233 1.00 44.98 214 CYS D O 1
ATOM 6839 N N . LEU D 1 236 ? 13.871 -33.298 12.623 1.00 36.42 215 LEU D N 1
ATOM 6840 C CA . LEU D 1 236 ? 12.693 -33.831 11.948 1.00 37.74 215 LEU D CA 1
ATOM 6841 C C . LEU D 1 236 ? 11.499 -32.894 12.098 1.00 35.77 215 LEU D C 1
ATOM 6842 O O . LEU D 1 236 ? 10.781 -32.626 11.134 1.00 33.39 215 LEU D O 1
ATOM 6847 N N . ASN D 1 237 ? 11.290 -32.404 13.315 1.00 35.40 216 ASN D N 1
ATOM 6848 C CA . ASN D 1 237 ? 10.222 -31.452 13.585 1.00 39.22 216 ASN D CA 1
ATOM 6849 C C . ASN D 1 237 ? 10.780 -30.054 13.824 1.00 41.93 216 ASN D C 1
ATOM 6850 O O . ASN D 1 237 ? 11.989 -29.878 13.975 1.00 45.59 216 ASN D O 1
ATOM 6855 N N . SER D 1 238 ? 9.897 -29.061 13.857 1.00 42.64 217 SER D N 1
ATOM 6856 C CA . SER D 1 238 ? 10.315 -27.678 14.057 1.00 44.99 217 SER D CA 1
ATOM 6857 C C . SER D 1 238 ? 9.262 -26.881 14.820 1.00 46.51 217 SER D C 1
ATOM 6858 O O . SER D 1 238 ? 8.112 -26.787 14.394 1.00 47.33 217 SER D O 1
ATOM 6861 N N . GLY E 1 21 ? -8.088 25.849 82.055 1.00 82.52 0 GLY E N 1
ATOM 6862 C CA . GLY E 1 21 ? -7.693 24.525 81.610 1.00 81.80 0 GLY E CA 1
ATOM 6863 C C . GLY E 1 21 ? -7.300 24.500 80.147 1.00 76.53 0 GLY E C 1
ATOM 6864 O O . GLY E 1 21 ? -7.185 23.433 79.544 1.00 75.51 0 GLY E O 1
ATOM 6865 N N . MET E 1 22 ? -7.088 25.681 79.574 1.00 73.14 1 MET E N 1
ATOM 6866 C CA . MET E 1 22 ? -6.746 25.791 78.162 1.00 67.40 1 MET E CA 1
ATOM 6867 C C . MET E 1 22 ? -5.270 25.487 77.913 1.00 61.99 1 MET E C 1
ATOM 6868 O O . MET E 1 22 ? -4.390 25.972 78.624 1.00 64.41 1 MET E O 1
ATOM 6873 N N . TYR E 1 23 ? -5.019 24.686 76.882 1.00 56.09 2 TYR E N 1
ATOM 6874 C CA . TYR E 1 23 ? -3.694 24.155 76.580 1.00 52.50 2 TYR E CA 1
ATOM 6875 C C . TYR E 1 23 ? -2.787 25.173 75.886 1.00 48.17 2 TYR E C 1
ATOM 6876 O O . TYR E 1 23 ? -1.564 25.113 76.016 1.00 47.53 2 TYR E O 1
ATOM 6885 N N . PHE E 1 24 ? -3.387 26.111 75.158 1.00 41.96 3 PHE E N 1
ATOM 6886 C CA . PHE E 1 24 ? -2.618 27.106 74.415 1.00 38.42 3 PHE E CA 1
ATOM 6887 C C . PHE E 1 24 ? -2.392 28.388 75.210 1.00 40.16 3 PHE E C 1
ATOM 6888 O O . PHE E 1 24 ? -3.307 28.900 75.855 1.00 44.47 3 PHE E O 1
ATOM 6896 N N . ALA E 1 25 ? -1.169 28.905 75.151 1.00 36.35 4 ALA E N 1
ATOM 6897 C CA . ALA E 1 25 ? -0.860 30.197 75.747 1.00 41.18 4 ALA E CA 1
ATOM 6898 C C . ALA E 1 25 ? -1.419 31.310 74.870 1.00 41.00 4 ALA E C 1
ATOM 6899 O O . ALA E 1 25 ? -1.517 31.157 73.653 1.00 37.58 4 ALA E O 1
ATOM 6901 N N . ALA E 1 26 ? -1.791 32.426 75.488 1.00 41.92 5 ALA E N 1
ATOM 6902 C CA . ALA E 1 26 ? -2.380 33.542 74.756 1.00 44.41 5 ALA E CA 1
ATOM 6903 C C . ALA E 1 26 ? -1.385 34.161 73.779 1.00 44.55 5 ALA E C 1
ATOM 6904 O O . ALA E 1 26 ? -0.231 34.411 74.127 1.00 47.86 5 ALA E O 1
ATOM 6906 N N . GLY E 1 27 ? -1.841 34.400 72.553 1.00 40.78 6 GLY E N 1
ATOM 6907 C CA . GLY E 1 27 ? -1.017 35.030 71.537 1.00 41.25 6 GLY E CA 1
ATOM 6908 C C . GLY E 1 27 ? -0.051 34.077 70.859 1.00 40.29 6 GLY E C 1
ATOM 6909 O O . GLY E 1 27 ? 0.913 34.505 70.224 1.00 45.27 6 GLY E O 1
ATOM 6910 N N . SER E 1 28 ? -0.311 32.780 70.988 1.00 37.13 7 SER E N 1
ATOM 6911 C CA . SER E 1 28 ? 0.565 31.765 70.415 1.00 37.88 7 SER E CA 1
ATOM 6912 C C . SER E 1 28 ? 0.232 31.478 68.955 1.00 37.81 7 SER E C 1
ATOM 6913 O O . SER E 1 28 ? -0.894 31.699 68.509 1.00 37.92 7 SER E O 1
ATOM 6916 N N . LYS E 1 29 ? 1.222 30.986 68.217 1.00 35.89 8 LYS E N 1
ATOM 6917 C CA . LYS E 1 29 ? 1.010 30.556 66.840 1.00 33.95 8 LYS E CA 1
ATOM 6918 C C . LYS E 1 29 ? 0.959 29.035 66.756 1.00 26.72 8 LYS E C 1
ATOM 6919 O O . LYS E 1 29 ? 1.870 28.348 67.217 1.00 28.98 8 LYS E O 1
ATOM 6925 N N . LEU E 1 30 ? -0.111 28.518 66.164 1.00 22.01 9 LEU E N 1
ATOM 6926 C CA . LEU E 1 30 ? -0.278 27.080 65.999 1.00 24.26 9 LEU E CA 1
ATOM 6927 C C . LEU E 1 30 ? -0.184 26.683 64.530 1.00 25.79 9 LEU E C 1
ATOM 6928 O O . LEU E 1 30 ? -0.954 27.162 63.697 1.00 23.94 9 LEU E O 1
ATOM 6933 N N . VAL E 1 31 ? 0.766 25.810 64.216 1.00 29.53 10 VAL E N 1
ATOM 6934 C CA . VAL E 1 31 ? 0.926 25.321 62.853 1.00 31.98 10 VAL E CA 1
ATOM 6935 C C . VAL E 1 31 ? 0.394 23.901 62.723 1.00 30.25 10 VAL E C 1
ATOM 6936 O O . VAL E 1 31 ? 0.910 22.971 63.344 1.00 31.25 10 VAL E O 1
ATOM 6940 N N . ILE E 1 32 ? -0.647 23.744 61.914 1.00 30.60 11 ILE E N 1
ATOM 6941 C CA . ILE E 1 32 ? -1.250 22.441 61.679 1.00 30.55 11 ILE E CA 1
ATOM 6942 C C . ILE E 1 32 ? -0.843 21.916 60.307 1.00 29.54 11 ILE E C 1
ATOM 6943 O O . ILE E 1 32 ? -1.112 22.548 59.286 1.00 29.50 11 ILE E O 1
ATOM 6948 N N . ILE E 1 33 ? -0.189 20.759 60.291 1.00 31.55 12 ILE E N 1
ATOM 6949 C CA . ILE E 1 33 ? 0.313 20.183 59.050 1.00 34.09 12 ILE E CA 1
ATOM 6950 C C . ILE E 1 33 ? -0.221 18.762 58.860 1.00 31.53 12 ILE E C 1
ATOM 6951 O O . ILE E 1 33 ? -0.377 18.013 59.826 1.00 27.72 12 ILE E O 1
ATOM 6956 N N . GLY E 1 34 ? -0.523 18.404 57.615 1.00 27.32 13 GLY E N 1
ATOM 6957 C CA . GLY E 1 34 ? -1.052 17.086 57.313 1.00 26.23 13 GLY E CA 1
ATOM 6958 C C . GLY E 1 34 ? -1.406 16.897 55.850 1.00 31.11 13 GLY E C 1
ATOM 6959 O O . GLY E 1 34 ? -0.751 17.452 54.967 1.00 34.57 13 GLY E O 1
ATOM 6960 N N . ASP E 1 35 ? -2.450 16.113 55.595 1.00 30.23 14 ASP E N 1
ATOM 6961 C CA . ASP E 1 35 ? -2.855 15.791 54.230 1.00 29.35 14 ASP E CA 1
ATOM 6962 C C . ASP E 1 35 ? -4.057 16.613 53.764 1.00 26.87 14 ASP E C 1
ATOM 6963 O O . ASP E 1 35 ? -4.225 17.764 54.167 1.00 28.21 14 ASP E O 1
ATOM 6968 N N . SER E 1 36 ? -4.887 16.012 52.915 1.00 28.99 15 SER E N 1
ATOM 6969 C CA . SER E 1 36 ? -6.031 16.705 52.326 1.00 34.17 15 SER E CA 1
ATOM 6970 C C . SER E 1 36 ? -7.087 17.068 53.363 1.00 30.36 15 SER E C 1
ATOM 6971 O O . SER E 1 36 ? -7.799 18.061 53.211 1.00 29.68 15 SER E O 1
ATOM 6974 N N . ILE E 1 37 ? -7.192 16.257 54.410 1.00 31.35 16 ILE E N 1
ATOM 6975 C CA . ILE E 1 37 ? -8.134 16.528 55.487 1.00 29.77 16 ILE E CA 1
ATOM 6976 C C . ILE E 1 37 ? -7.745 17.828 56.186 1.00 25.20 16 ILE E C 1
ATOM 6977 O O . ILE E 1 37 ? -8.604 18.604 56.606 1.00 23.02 16 ILE E O 1
ATOM 6982 N N . THR E 1 38 ? -6.441 18.066 56.288 1.00 24.32 17 THR E N 1
ATOM 6983 C CA . THR E 1 38 ? -5.926 19.326 56.810 1.00 26.48 17 THR E CA 1
ATOM 6984 C C . THR E 1 38 ? -5.992 20.414 55.741 1.00 25.13 17 THR E C 1
ATOM 6985 O O . THR E 1 38 ? -6.390 21.546 56.017 1.00 25.87 17 THR E O 1
ATOM 6989 N N . ASP E 1 39 ? -5.598 20.052 54.522 1.00 22.48 18 ASP E N 1
ATOM 6990 C CA . ASP E 1 39 ? -5.607 20.960 53.375 1.00 25.30 18 ASP E CA 1
ATOM 6991 C C . ASP E 1 39 ? -6.983 21.590 53.178 1.00 24.81 18 ASP E C 1
ATOM 6992 O O . ASP E 1 39 ? -7.137 22.808 53.280 1.00 27.02 18 ASP E O 1
ATOM 6997 N N . ALA E 1 40 ? -7.969 20.746 52.882 1.00 21.51 19 ALA E N 1
ATOM 6998 C CA . ALA E 1 40 ? -9.361 21.165 52.735 1.00 28.03 19 ALA E CA 1
ATOM 6999 C C . ALA E 1 40 ? -9.551 22.268 51.693 1.00 26.97 19 ALA E C 1
ATOM 7000 O O . ALA E 1 40 ? -10.388 23.153 51.863 1.00 27.40 19 ALA E O 1
ATOM 7002 N N . GLY E 1 41 ? -8.770 22.209 50.619 1.00 27.34 20 GLY E N 1
ATOM 7003 C CA . GLY E 1 41 ? -8.935 23.119 49.499 1.00 25.74 20 GLY E CA 1
ATOM 7004 C C . GLY E 1 41 ? -8.520 24.555 49.760 1.00 26.50 20 GLY E C 1
ATOM 7005 O O . GLY E 1 41 ? -9.084 25.482 49.181 1.00 33.18 20 GLY E O 1
ATOM 7006 N N . ARG E 1 42 ? -7.532 24.742 50.628 1.00 25.27 21 ARG E N 1
ATOM 7007 C CA . ARG E 1 42 ? -7.013 26.076 50.913 1.00 27.58 21 ARG E CA 1
ATOM 7008 C C . ARG E 1 42 ? -6.241 26.623 49.718 1.00 30.25 21 ARG E C 1
ATOM 7009 O O . ARG E 1 42 ? -5.833 25.869 48.835 1.00 33.46 21 ARG E O 1
ATOM 7017 N N . ASP E 1 43 ? -6.045 27.938 49.691 1.00 29.67 22 ASP E N 1
ATOM 7018 C CA . ASP E 1 43 ? -5.202 28.556 48.675 1.00 36.74 22 ASP E CA 1
ATOM 7019 C C . ASP E 1 43 ? -3.758 28.564 49.164 1.00 34.89 22 ASP E C 1
ATOM 7020 O O . ASP E 1 43 ? -3.425 29.245 50.134 1.00 37.75 22 ASP E O 1
ATOM 7025 N N . LYS E 1 44 ? -2.904 27.802 48.489 1.00 43.01 23 LYS E N 1
ATOM 7026 C CA . LYS E 1 44 ? -1.532 27.600 48.943 1.00 42.78 23 LYS E CA 1
ATOM 7027 C C . LYS E 1 44 ? -0.608 28.754 48.574 1.00 46.60 23 LYS E C 1
ATOM 7028 O O . LYS E 1 44 ? 0.527 28.822 49.046 1.00 48.75 23 LYS E O 1
ATOM 7034 N N . GLY E 1 45 ? -1.093 29.661 47.732 1.00 46.52 24 GLY E N 1
ATOM 7035 C CA . GLY E 1 45 ? -0.323 30.836 47.369 1.00 43.27 24 GLY E CA 1
ATOM 7036 C C . GLY E 1 45 ? -0.231 31.810 48.528 1.00 51.80 24 GLY E C 1
ATOM 7037 O O . GLY E 1 45 ? 0.617 32.702 48.543 1.00 57.24 24 GLY E O 1
ATOM 7038 N N . ILE E 1 46 ? -1.109 31.626 49.509 1.00 48.20 25 ILE E N 1
ATOM 7039 C CA . ILE E 1 46 ? -1.186 32.515 50.661 1.00 52.11 25 ILE E CA 1
ATOM 7040 C C . ILE E 1 46 ? -0.327 31.995 51.814 1.00 51.39 25 ILE E C 1
ATOM 7041 O O . ILE E 1 46 ? 0.131 32.765 52.659 1.00 53.63 25 ILE E O 1
ATOM 7046 N N . GLY E 1 47 ? -0.105 30.685 51.839 1.00 47.15 26 GLY E N 1
ATOM 7047 C CA . GLY E 1 47 ? 0.832 30.093 52.778 1.00 45.16 26 GLY E CA 1
ATOM 7048 C C . GLY E 1 47 ? 0.257 29.699 54.125 1.00 42.78 26 GLY E C 1
ATOM 7049 O O . GLY E 1 47 ? 0.962 29.718 55.134 1.00 41.73 26 GLY E O 1
ATOM 7050 N N . GLY E 1 48 ? -1.022 29.342 54.149 1.00 41.56 27 GLY E N 1
ATOM 7051 C CA . GLY E 1 48 ? -1.639 28.836 55.361 1.00 44.47 27 GLY E CA 1
ATOM 7052 C C . GLY E 1 48 ? -2.303 29.887 56.224 1.00 48.58 27 GLY E C 1
ATOM 7053 O O . GLY E 1 48 ? -3.243 29.590 56.959 1.00 50.99 27 GLY E O 1
ATOM 7054 N N . GLU E 1 49 ? -1.809 31.116 56.148 1.00 49.33 28 GLU E N 1
ATOM 7055 C CA . GLU E 1 49 ? -2.417 32.220 56.878 1.00 56.08 28 GLU E CA 1
ATOM 7056 C C . GLU E 1 49 ? -2.495 33.464 56.004 1.00 61.14 28 GLU E C 1
ATOM 7057 O O . GLU E 1 49 ? -1.535 33.818 55.320 1.00 60.67 28 GLU E O 1
ATOM 7063 N N . GLY E 1 50 ? -3.650 34.121 56.029 1.00 66.22 29 GLY E N 1
ATOM 7064 C CA . GLY E 1 50 ? -3.876 35.294 55.209 1.00 55.61 29 GLY E CA 1
ATOM 7065 C C . GLY E 1 50 ? -5.312 35.774 55.261 1.00 65.62 29 GLY E C 1
ATOM 7066 O O . GLY E 1 50 ? -6.103 35.315 56.085 1.00 58.80 29 GLY E O 1
ATOM 7067 N N . LEU E 1 51 ? -5.648 36.694 54.364 1.00 67.40 30 LEU E N 1
ATOM 7068 C CA . LEU E 1 51 ? -6.948 37.355 54.379 1.00 74.50 30 LEU E CA 1
ATOM 7069 C C . LEU E 1 51 ? -8.105 36.434 53.991 1.00 75.48 30 LEU E C 1
ATOM 7070 O O . LEU E 1 51 ? -9.028 36.227 54.778 1.00 79.07 30 LEU E O 1
ATOM 7075 N N . PHE E 1 52 ? -8.053 35.885 52.782 1.00 73.85 31 PHE E N 1
ATOM 7076 C CA . PHE E 1 52 ? -9.169 35.105 52.251 1.00 75.73 31 PHE E CA 1
ATOM 7077 C C . PHE E 1 52 ? -8.801 33.651 51.961 1.00 74.11 31 PHE E C 1
ATOM 7078 O O . PHE E 1 52 ? -7.853 33.384 51.229 1.00 73.17 31 PHE E O 1
ATOM 7086 N N . ASN E 1 53 ? -9.569 32.724 52.531 1.00 49.98 32 ASN E N 1
ATOM 7087 C CA . ASN E 1 53 ? -9.414 31.288 52.285 1.00 46.12 32 ASN E CA 1
ATOM 7088 C C . ASN E 1 53 ? -7.982 30.781 52.454 1.00 42.46 32 ASN E C 1
ATOM 7089 O O . ASN E 1 53 ? -7.404 30.194 51.539 1.00 43.55 32 ASN E O 1
ATOM 7094 N N . ALA E 1 54 ? -7.410 31.014 53.627 1.00 43.43 33 ALA E N 1
ATOM 7095 C CA . ALA E 1 54 ? -6.073 30.518 53.919 1.00 40.14 33 ALA E CA 1
ATOM 7096 C C . ALA E 1 54 ? -6.151 29.179 54.641 1.00 31.61 33 ALA E C 1
ATOM 7097 O O . ALA E 1 54 ? -5.166 28.445 54.716 1.00 29.90 33 ALA E O 1
ATOM 7099 N N . HIS E 1 55 ? -7.335 28.863 55.158 1.00 31.52 34 HIS E N 1
ATOM 7100 C CA . HIS E 1 55 ? -7.521 27.675 55.985 1.00 31.51 34 HIS E CA 1
ATOM 7101 C C . HIS E 1 55 ? -8.368 26.599 55.311 1.00 30.41 34 HIS E C 1
ATOM 7102 O O . HIS E 1 55 ? -8.462 25.478 55.808 1.00 26.55 34 HIS E O 1
ATOM 7109 N N . GLY E 1 56 ? -8.985 26.941 54.185 1.00 31.47 35 GLY E N 1
ATOM 7110 C CA . GLY E 1 56 ? -9.851 26.007 53.489 1.00 30.64 35 GLY E CA 1
ATOM 7111 C C . GLY E 1 56 ? -11.222 25.921 54.131 1.00 29.44 35 GLY E C 1
ATOM 7112 O O . GLY E 1 56 ? -11.668 26.865 54.783 1.00 28.32 35 GLY E O 1
ATOM 7113 N N . SER E 1 57 ? -11.891 24.786 53.954 1.00 30.27 36 SER E N 1
ATOM 7114 C CA . SER E 1 57 ? -13.236 24.603 54.493 1.00 33.38 36 SER E CA 1
ATOM 7115 C C . SER E 1 57 ? -13.364 23.307 55.289 1.00 34.62 36 SER E C 1
ATOM 7116 O O . SER E 1 57 ? -14.400 22.642 55.242 1.00 38.09 36 SER E O 1
ATOM 7119 N N . GLY E 1 58 ? -12.312 22.957 56.022 1.00 32.53 37 GLY E N 1
ATOM 7120 C CA . GLY E 1 58 ? -12.306 21.746 56.825 1.00 29.82 37 GLY E CA 1
ATOM 7121 C C . GLY E 1 58 ? -12.224 22.031 58.313 1.00 31.24 37 GLY E C 1
ATOM 7122 O O . GLY E 1 58 ? -12.664 23.085 58.773 1.00 29.50 37 GLY E O 1
ATOM 7123 N N . TYR E 1 59 ? -11.650 21.097 59.065 1.00 29.47 38 TYR E N 1
ATOM 7124 C CA . TYR E 1 59 ? -11.614 21.208 60.520 1.00 28.71 38 TYR E CA 1
ATOM 7125 C C . TYR E 1 59 ? -10.668 22.308 60.990 1.00 29.46 38 TYR E C 1
ATOM 7126 O O . TYR E 1 59 ? -10.851 22.867 62.071 1.00 29.94 38 TYR E O 1
ATOM 7135 N N . VAL E 1 60 ? -9.658 22.614 60.181 1.00 27.78 39 VAL E N 1
ATOM 7136 C CA . VAL E 1 60 ? -8.720 23.683 60.505 1.00 28.21 39 VAL E CA 1
ATOM 7137 C C . VAL E 1 60 ? -9.442 25.027 60.548 1.00 27.32 39 VAL E C 1
ATOM 7138 O O . VAL E 1 60 ? -9.251 25.819 61.473 1.00 24.52 39 VAL E O 1
ATOM 7142 N N . ALA E 1 61 ? -10.280 25.272 59.545 1.00 24.77 40 ALA E N 1
ATOM 7143 C CA . ALA E 1 61 ? -11.075 26.492 59.490 1.00 25.40 40 ALA E CA 1
ATOM 7144 C C . ALA E 1 61 ? -12.110 26.513 60.611 1.00 25.05 40 ALA E C 1
ATOM 7145 O O . ALA E 1 61 ? -12.363 27.555 61.215 1.00 27.34 40 ALA E O 1
ATOM 7147 N N . LEU E 1 62 ? -12.706 25.355 60.881 1.00 24.28 41 LEU E N 1
ATOM 7148 C CA . LEU E 1 62 ? -13.652 25.217 61.982 1.00 24.11 41 LEU E CA 1
ATOM 7149 C C . LEU E 1 62 ? -12.967 25.521 63.305 1.00 24.69 41 LEU E C 1
ATOM 7150 O O . LEU E 1 62 ? -13.545 26.150 64.191 1.00 24.14 41 LEU E O 1
ATOM 7155 N N . LEU E 1 63 ? -11.724 25.067 63.424 1.00 24.03 42 LEU E N 1
ATOM 7156 C CA . LEU E 1 63 ? -10.913 25.318 64.605 1.00 24.60 42 LEU E CA 1
ATOM 7157 C C . LEU E 1 63 ? -10.632 26.809 64.755 1.00 26.11 42 LEU E C 1
ATOM 7158 O O . LEU E 1 63 ? -10.756 27.369 65.843 1.00 26.74 42 LEU E O 1
ATOM 7163 N N . ASN E 1 64 ? -10.260 27.447 63.650 1.00 23.83 43 ASN E N 1
ATOM 7164 C CA . ASN E 1 64 ? -9.956 28.872 63.648 1.00 24.53 43 ASN E CA 1
ATOM 7165 C C . ASN E 1 64 ? -11.183 29.717 63.976 1.00 26.60 43 ASN E C 1
ATOM 7166 O O . ASN E 1 64 ? -11.093 30.701 64.709 1.00 29.55 43 ASN E O 1
ATOM 7171 N N . ALA E 1 65 ? -12.330 29.322 63.432 1.00 28.34 44 ALA E N 1
ATOM 7172 C CA . ALA E 1 65 ? -13.578 30.042 63.656 1.00 28.96 44 ALA E CA 1
ATOM 7173 C C . ALA E 1 65 ? -14.057 29.886 65.094 1.00 30.56 44 ALA E C 1
ATOM 7174 O O . ALA E 1 65 ? -14.563 30.833 65.697 1.00 31.01 44 ALA E O 1
ATOM 7176 N N . HIS E 1 66 ? -13.893 28.684 65.637 1.00 30.00 45 HIS E N 1
ATOM 7177 C CA . HIS E 1 66 ? -14.318 28.382 67.000 1.00 27.87 45 HIS E CA 1
ATOM 7178 C C . HIS E 1 66 ? -13.483 29.141 68.027 1.00 27.12 45 HIS E C 1
ATOM 7179 O O . HIS E 1 66 ? -14.018 29.702 68.984 1.00 29.31 45 HIS E O 1
ATOM 7186 N N . LEU E 1 67 ? -12.169 29.154 67.824 1.00 26.39 46 LEU E N 1
ATOM 7187 C CA . LEU E 1 67 ? -11.257 29.803 68.760 1.00 27.57 46 LEU E CA 1
ATOM 7188 C C . LEU E 1 67 ? -11.432 31.318 68.773 1.00 29.33 46 LEU E C 1
ATOM 7189 O O . LEU E 1 67 ? -11.288 31.953 69.815 1.00 30.99 46 LEU E O 1
ATOM 7194 N N . PHE E 1 68 ? -11.741 31.898 67.618 1.00 30.54 47 PHE E N 1
ATOM 7195 C CA . PHE E 1 68 ? -11.971 33.337 67.536 1.00 32.41 47 PHE E CA 1
ATOM 7196 C C . PHE E 1 68 ? -13.300 33.738 68.169 1.00 36.18 47 PHE E C 1
ATOM 7197 O O . PHE E 1 68 ? -13.364 34.689 68.948 1.00 40.32 47 PHE E O 1
ATOM 7205 N N . ALA E 1 69 ? -14.357 33.007 67.832 1.00 33.05 48 ALA E N 1
ATOM 7206 C CA . ALA E 1 69 ? -15.705 33.360 68.264 1.00 30.67 48 ALA E CA 1
ATOM 7207 C C . ALA E 1 69 ? -15.919 33.157 69.763 1.00 27.61 48 ALA E C 1
ATOM 7208 O O . ALA E 1 69 ? -16.686 33.889 70.387 1.00 28.75 48 ALA E O 1
ATOM 7210 N N . ARG E 1 70 ? -15.245 32.166 70.339 1.00 34.51 49 ARG E N 1
ATOM 7211 C CA . ARG E 1 70 ? -15.424 31.860 71.755 1.00 35.89 49 ARG E CA 1
ATOM 7212 C C . ARG E 1 70 ? -14.299 32.422 72.618 1.00 38.22 49 ARG E C 1
ATOM 7213 O O . ARG E 1 70 ? -14.505 32.728 73.792 1.00 41.35 49 ARG E O 1
ATOM 7221 N N . PHE E 1 71 ? -13.111 32.555 72.037 1.00 35.53 50 PHE E N 1
ATOM 7222 C CA . PHE E 1 71 ? -11.968 33.095 72.767 1.00 33.21 50 PHE E CA 1
ATOM 7223 C C . PHE E 1 71 ? -11.242 34.187 71.986 1.00 34.88 50 PHE E C 1
ATOM 7224 O O . PHE E 1 71 ? -10.066 34.031 71.661 1.00 36.15 50 PHE E O 1
ATOM 7232 N N . PRO E 1 72 ? -11.930 35.304 71.691 1.00 36.22 51 PRO E N 1
ATOM 7233 C CA . PRO E 1 72 ? -11.260 36.363 70.929 1.00 35.39 51 PRO E CA 1
ATOM 7234 C C . PRO E 1 72 ? -10.125 37.003 71.721 1.00 38.46 51 PRO E C 1
ATOM 7235 O O . PRO E 1 72 ? -9.241 37.631 71.139 1.00 43.28 51 PRO E O 1
ATOM 7239 N N . GLU E 1 73 ? -10.153 36.831 73.039 1.00 36.78 52 GLU E N 1
ATOM 7240 C CA . GLU E 1 73 ? -9.132 37.393 73.913 1.00 43.54 52 GLU E CA 1
ATOM 7241 C C . GLU E 1 73 ? -7.827 36.608 73.820 1.00 40.09 52 GLU E C 1
ATOM 7242 O O . GLU E 1 73 ? -6.756 37.132 74.121 1.00 42.43 52 GLU E O 1
ATOM 7248 N N . ARG E 1 74 ? -7.923 35.349 73.405 1.00 39.63 53 ARG E N 1
ATOM 7249 C CA . ARG E 1 74 ? -6.758 34.472 73.348 1.00 42.06 53 ARG E CA 1
ATOM 7250 C C . ARG E 1 74 ? -5.797 34.856 72.229 1.00 36.99 53 ARG E C 1
ATOM 7251 O O . ARG E 1 74 ? -4.588 34.648 72.347 1.00 33.55 53 ARG E O 1
ATOM 7259 N N . ARG E 1 75 ? -6.345 35.412 71.151 1.00 33.64 54 ARG E N 1
ATOM 7260 C CA . ARG E 1 75 ? -5.553 35.874 70.013 1.00 34.71 54 ARG E CA 1
ATOM 7261 C C . ARG E 1 75 ? -4.644 34.776 69.467 1.00 35.33 54 ARG E C 1
ATOM 7262 O O . ARG E 1 75 ? -3.448 34.990 69.265 1.00 38.15 54 ARG E O 1
ATOM 7270 N N . LEU E 1 76 ? -5.216 33.599 69.235 1.00 34.34 55 LEU E N 1
ATOM 7271 C CA . LEU E 1 76 ? -4.452 32.475 68.707 1.00 36.07 55 LEU E CA 1
ATOM 7272 C C . LEU E 1 76 ? -4.312 32.550 67.194 1.00 37.29 55 LEU E C 1
ATOM 7273 O O . LEU E 1 76 ? -5.302 32.666 66.472 1.00 35.40 55 LEU E O 1
ATOM 7278 N N . ARG E 1 77 ? -3.074 32.471 66.721 1.00 38.89 56 ARG E N 1
ATOM 7279 C CA . ARG E 1 77 ? -2.801 32.487 65.293 1.00 37.83 56 ARG E CA 1
ATOM 7280 C C . ARG E 1 77 ? -2.670 31.063 64.756 1.00 36.78 56 ARG E C 1
ATOM 7281 O O . ARG E 1 77 ? -1.791 30.311 65.176 1.00 38.75 56 ARG E O 1
ATOM 7289 N N . LEU E 1 78 ? -3.551 30.696 63.831 1.00 31.83 57 LEU E N 1
ATOM 7290 C CA . LEU E 1 78 ? -3.542 29.354 63.259 1.00 31.73 57 LEU E CA 1
ATOM 7291 C C . LEU E 1 78 ? -3.030 29.358 61.822 1.00 30.21 57 LEU E C 1
ATOM 7292 O O . LEU E 1 78 ? -3.360 30.248 61.038 1.00 26.92 57 LEU E O 1
ATOM 7297 N N . VAL E 1 79 ? -2.218 28.359 61.486 1.00 31.15 58 VAL E N 1
ATOM 7298 C CA . VAL E 1 79 ? -1.661 28.235 60.142 1.00 29.92 58 VAL E CA 1
ATOM 7299 C C . VAL E 1 79 ? -1.948 26.852 59.560 1.00 28.35 58 VAL E C 1
ATOM 7300 O O . VAL E 1 79 ? -1.691 25.834 60.204 1.00 26.29 58 VAL E O 1
ATOM 7304 N N . ASN E 1 80 ? -2.480 26.822 58.342 1.00 24.28 59 ASN E N 1
ATOM 7305 C CA . ASN E 1 80 ? -2.814 25.567 57.677 1.00 26.65 59 ASN E CA 1
ATOM 7306 C C . ASN E 1 80 ? -1.729 25.152 56.688 1.00 31.07 59 ASN E C 1
ATOM 7307 O O . ASN E 1 80 ? -1.553 25.781 55.647 1.00 34.28 59 ASN E O 1
ATOM 7312 N N . GLN E 1 81 ? -1.008 24.083 57.009 1.00 27.46 60 GLN E N 1
ATOM 7313 C CA . GLN E 1 81 ? 0.056 23.602 56.136 1.00 28.71 60 GLN E CA 1
ATOM 7314 C C . GLN E 1 81 ? -0.223 22.196 55.618 1.00 28.86 60 GLN E C 1
ATOM 7315 O O . GLN E 1 81 ? 0.694 21.395 55.440 1.00 31.31 60 GLN E O 1
ATOM 7321 N N . GLY E 1 82 ? -1.495 21.903 55.370 1.00 20.21 61 GLY E N 1
ATOM 7322 C CA . GLY E 1 82 ? -1.885 20.609 54.846 1.00 20.16 61 GLY E CA 1
ATOM 7323 C C . GLY E 1 82 ? -1.699 20.517 53.344 1.00 28.06 61 GLY E C 1
ATOM 7324 O O . GLY E 1 82 ? -2.120 21.403 52.601 1.00 26.21 61 GLY E O 1
ATOM 7325 N N . ASN E 1 83 ? -1.051 19.444 52.900 1.00 28.77 62 ASN E N 1
ATOM 7326 C CA . ASN E 1 83 ? -0.896 19.170 51.477 1.00 32.59 62 ASN E CA 1
ATOM 7327 C C . ASN E 1 83 ? -1.587 17.866 51.102 1.00 32.78 62 ASN E C 1
ATOM 7328 O O . ASN E 1 83 ? -1.278 16.815 51.657 1.00 32.31 62 ASN E O 1
ATOM 7333 N N . SER E 1 84 ? -2.523 17.941 50.162 1.00 35.88 63 SER E N 1
ATOM 7334 C CA . SER E 1 84 ? -3.299 16.775 49.757 1.00 34.87 63 SER E CA 1
ATOM 7335 C C . SER E 1 84 ? -2.421 15.676 49.165 1.00 32.96 63 SER E C 1
ATOM 7336 O O . SER E 1 84 ? -1.484 15.953 48.416 1.00 30.07 63 SER E O 1
ATOM 7339 N N . GLY E 1 85 ? -2.730 14.431 49.517 1.00 33.41 64 GLY E N 1
ATOM 7340 C CA . GLY E 1 85 ? -2.010 13.281 49.000 1.00 31.70 64 GLY E CA 1
ATOM 7341 C C . GLY E 1 85 ? -0.764 12.935 49.794 1.00 27.57 64 GLY E C 1
ATOM 7342 O O . GLY E 1 85 ? -0.147 11.894 49.572 1.00 28.56 64 GLY E O 1
ATOM 7343 N N . ASN E 1 86 ? -0.399 13.805 50.730 1.00 25.13 65 ASN E N 1
ATOM 7344 C CA . ASN E 1 86 ? 0.840 13.643 51.482 1.00 26.61 65 ASN E CA 1
ATOM 7345 C C . ASN E 1 86 ? 0.870 12.438 52.413 1.00 29.81 65 ASN E C 1
ATOM 7346 O O . ASN E 1 86 ? -0.093 12.156 53.127 1.00 31.59 65 ASN E O 1
ATOM 7351 N N . THR E 1 87 ? 1.996 11.734 52.391 1.00 30.13 66 THR E N 1
ATOM 7352 C CA . THR E 1 87 ? 2.291 10.713 53.382 1.00 30.74 66 THR E CA 1
ATOM 7353 C C . THR E 1 87 ? 3.251 11.316 54.399 1.00 31.25 66 THR E C 1
ATOM 7354 O O . THR E 1 87 ? 3.631 12.481 54.278 1.00 29.62 66 THR E O 1
ATOM 7358 N N . VAL E 1 88 ? 3.648 10.531 55.395 1.00 30.28 67 VAL E N 1
ATOM 7359 C CA . VAL E 1 88 ? 4.598 11.009 56.393 1.00 30.64 67 VAL E CA 1
ATOM 7360 C C . VAL E 1 88 ? 5.954 11.274 55.739 1.00 33.02 67 VAL E C 1
ATOM 7361 O O . VAL E 1 88 ? 6.754 12.067 56.237 1.00 34.32 67 VAL E O 1
ATOM 7365 N N . ARG E 1 89 ? 6.192 10.620 54.606 1.00 32.37 68 ARG E N 1
ATOM 7366 C CA . ARG E 1 89 ? 7.431 10.783 53.857 1.00 31.10 68 ARG E CA 1
ATOM 7367 C C . ARG E 1 89 ? 7.458 12.128 53.135 1.00 33.89 68 ARG E C 1
ATOM 7368 O O . ARG E 1 89 ? 8.509 12.758 53.017 1.00 36.24 68 ARG E O 1
ATOM 7376 N N . ASP E 1 90 ? 6.297 12.562 52.656 1.00 32.56 69 ASP E N 1
ATOM 7377 C CA . ASP E 1 90 ? 6.173 13.872 52.027 1.00 36.80 69 ASP E CA 1
ATOM 7378 C C . ASP E 1 90 ? 6.352 14.983 53.056 1.00 33.27 69 ASP E C 1
ATOM 7379 O O . ASP E 1 90 ? 6.933 16.027 52.763 1.00 33.02 69 ASP E O 1
ATOM 7384 N N . LEU E 1 91 ? 5.848 14.747 54.264 1.00 33.12 70 LEU E N 1
ATOM 7385 C CA . LEU E 1 91 ? 5.944 15.725 55.341 1.00 34.29 70 LEU E CA 1
ATOM 7386 C C . LEU E 1 91 ? 7.392 15.945 55.765 1.00 35.79 70 LEU E C 1
ATOM 7387 O O . LEU E 1 91 ? 7.782 17.058 56.116 1.00 35.30 70 LEU E O 1
ATOM 7392 N N . ALA E 1 92 ? 8.184 14.878 55.725 1.00 36.72 71 ALA E N 1
ATOM 7393 C CA . ALA E 1 92 ? 9.586 14.948 56.119 1.00 38.78 71 ALA E CA 1
ATOM 7394 C C . ALA E 1 92 ? 10.400 15.811 55.158 1.00 41.04 71 ALA E C 1
ATOM 7395 O O . ALA E 1 92 ? 11.400 16.415 55.548 1.00 43.12 71 ALA E O 1
ATOM 7397 N N . ALA E 1 93 ? 9.963 15.873 53.904 1.00 40.14 72 ALA E N 1
ATOM 7398 C CA . ALA E 1 93 ? 10.709 16.574 52.865 1.00 38.57 72 ALA E CA 1
ATOM 7399 C C . ALA E 1 93 ? 10.462 18.082 52.873 1.00 36.17 72 ALA E C 1
ATOM 7400 O O . ALA E 1 93 ? 11.227 18.842 52.281 1.00 35.73 72 ALA E O 1
ATOM 7402 N N . ARG E 1 94 ? 9.398 18.514 53.542 1.00 34.22 73 ARG E N 1
ATOM 7403 C CA . ARG E 1 94 ? 9.053 19.932 53.574 1.00 34.33 73 ARG E CA 1
ATOM 7404 C C . ARG E 1 94 ? 8.927 20.459 55.000 1.00 37.34 73 ARG E C 1
ATOM 7405 O O . ARG E 1 94 ? 8.386 21.541 55.223 1.00 35.91 73 ARG E O 1
ATOM 7413 N N . TRP E 1 95 ? 9.440 19.696 55.959 1.00 36.67 74 TRP E N 1
ATOM 7414 C CA . TRP E 1 95 ? 9.289 20.030 57.372 1.00 33.71 74 TRP E CA 1
ATOM 7415 C C . TRP E 1 95 ? 10.046 21.299 57.762 1.00 37.39 74 TRP E C 1
ATOM 7416 O O . TRP E 1 95 ? 9.563 22.089 58.571 1.00 38.15 74 TRP E O 1
ATOM 7427 N N . GLN E 1 96 ? 11.228 21.491 57.186 1.00 34.96 75 GLN E N 1
ATOM 7428 C CA . GLN E 1 96 ? 12.063 22.643 57.518 1.00 43.26 75 GLN E CA 1
ATOM 7429 C C . GLN E 1 96 ? 11.410 23.972 57.134 1.00 47.06 75 GLN E C 1
ATOM 7430 O O . GLN E 1 96 ? 11.463 24.940 57.894 1.00 49.23 75 GLN E O 1
ATOM 7436 N N . ASN E 1 97 ? 10.788 24.011 55.961 1.00 46.20 76 ASN E N 1
ATOM 7437 C CA A ASN E 1 97 ? 10.180 25.241 55.467 0.50 46.92 76 ASN E CA 1
ATOM 7438 C CA B ASN E 1 97 ? 10.177 25.236 55.458 0.50 46.91 76 ASN E CA 1
ATOM 7439 C C . ASN E 1 97 ? 8.750 25.441 55.959 1.00 46.01 76 ASN E C 1
ATOM 7440 O O . ASN E 1 97 ? 8.348 26.560 56.278 1.00 48.15 76 ASN E O 1
ATOM 7449 N N . ASP E 1 98 ? 7.985 24.356 56.024 1.00 40.77 77 ASP E N 1
ATOM 7450 C CA . ASP E 1 98 ? 6.572 24.449 56.381 1.00 41.10 77 ASP E CA 1
ATOM 7451 C C . ASP E 1 98 ? 6.302 24.400 57.886 1.00 40.77 77 ASP E C 1
ATOM 7452 O O . ASP E 1 98 ? 5.181 24.659 58.321 1.00 39.12 77 ASP E O 1
ATOM 7457 N N . VAL E 1 99 ? 7.316 24.071 58.680 1.00 40.20 78 VAL E N 1
ATOM 7458 C CA . VAL E 1 99 ? 7.147 24.047 60.131 1.00 38.09 78 VAL E CA 1
ATOM 7459 C C . VAL E 1 99 ? 8.156 24.949 60.840 1.00 39.17 78 VAL E C 1
ATOM 7460 O O . VAL E 1 99 ? 7.783 25.981 61.397 1.00 39.55 78 VAL E O 1
ATOM 7464 N N . PHE E 1 100 ? 9.427 24.559 60.814 1.00 36.47 79 PHE E N 1
ATOM 7465 C CA . PHE E 1 100 ? 10.475 25.298 61.517 1.00 37.69 79 PHE E CA 1
ATOM 7466 C C . PHE E 1 100 ? 10.625 26.729 61.010 1.00 41.75 79 PHE E C 1
ATOM 7467 O O . PHE E 1 100 ? 10.906 27.643 61.785 1.00 43.67 79 PHE E O 1
ATOM 7475 N N . GLY E 1 101 ? 10.434 26.918 59.709 1.00 43.36 80 GLY E N 1
ATOM 7476 C CA . GLY E 1 101 ? 10.590 28.226 59.100 1.00 44.05 80 GLY E CA 1
ATOM 7477 C C . GLY E 1 101 ? 9.536 29.231 59.526 1.00 44.00 80 GLY E C 1
ATOM 7478 O O . GLY E 1 101 ? 9.695 30.433 59.313 1.00 45.03 80 GLY E O 1
ATOM 7479 N N . LEU E 1 102 ? 8.460 28.744 60.136 1.00 41.97 81 LEU E N 1
ATOM 7480 C CA . LEU E 1 102 ? 7.349 29.607 60.521 1.00 41.89 81 LEU E CA 1
ATOM 7481 C C . LEU E 1 102 ? 7.353 29.930 62.015 1.00 41.05 81 LEU E C 1
ATOM 7482 O O . LEU E 1 102 ? 6.409 30.538 62.522 1.00 39.54 81 LEU E O 1
ATOM 7487 N N . LYS E 1 103 ? 8.421 29.525 62.701 1.00 40.45 82 LYS E N 1
ATOM 7488 C CA . LYS E 1 103 ? 8.610 29.794 64.130 1.00 44.15 82 LYS E CA 1
ATOM 7489 C C . LYS E 1 103 ? 7.373 29.494 64.980 1.00 40.24 82 LYS E C 1
ATOM 7490 O O . LYS E 1 103 ? 6.844 30.390 65.638 1.00 44.62 82 LYS E O 1
ATOM 7496 N N . PRO E 1 104 ? 6.912 28.235 64.979 1.00 37.28 83 PRO E N 1
ATOM 7497 C CA . PRO E 1 104 ? 5.649 27.927 65.657 1.00 35.62 83 PRO E CA 1
ATOM 7498 C C . PRO E 1 104 ? 5.786 27.801 67.172 1.00 38.30 83 PRO E C 1
ATOM 7499 O O . PRO E 1 104 ? 6.847 27.425 67.672 1.00 42.15 83 PRO E O 1
ATOM 7503 N N . ASP E 1 105 ? 4.713 28.120 67.889 1.00 35.23 84 ASP E N 1
ATOM 7504 C CA . ASP E 1 105 ? 4.656 27.903 69.328 1.00 35.08 84 ASP E CA 1
ATOM 7505 C C . ASP E 1 105 ? 4.084 26.520 69.608 1.00 36.07 84 ASP E C 1
ATOM 7506 O O . ASP E 1 105 ? 4.463 25.857 70.573 1.00 40.79 84 ASP E O 1
ATOM 7511 N N . TYR E 1 106 ? 3.165 26.094 68.747 1.00 33.63 85 TYR E N 1
ATOM 7512 C CA . TYR E 1 106 ? 2.572 24.766 68.833 1.00 32.31 85 TYR E CA 1
ATOM 7513 C C . TYR E 1 106 ? 2.497 24.134 67.449 1.00 32.78 85 TYR E C 1
ATOM 7514 O O . TYR E 1 106 ? 2.332 24.830 66.447 1.00 35.07 85 TYR E O 1
ATOM 7523 N N . VAL E 1 107 ? 2.622 22.812 67.397 1.00 31.83 86 VAL E N 1
ATOM 7524 C CA . VAL E 1 107 ? 2.510 22.086 66.139 1.00 29.52 86 VAL E CA 1
ATOM 7525 C C . VAL E 1 107 ? 1.493 20.955 66.250 1.00 31.94 86 VAL E C 1
ATOM 7526 O O . VAL E 1 107 ? 1.624 20.070 67.096 1.00 32.96 86 VAL E O 1
ATOM 7530 N N . ALA E 1 108 ? 0.474 20.999 65.398 1.00 20.95 87 ALA E N 1
ATOM 7531 C CA . ALA E 1 108 ? -0.508 19.926 65.320 1.00 25.85 87 ALA E CA 1
ATOM 7532 C C . ALA E 1 108 ? -0.289 19.132 64.037 1.00 29.04 87 ALA E C 1
ATOM 7533 O O . ALA E 1 108 ? -0.003 19.704 62.986 1.00 26.43 87 ALA E O 1
ATOM 7535 N N . MET E 1 109 ? -0.424 17.814 64.124 1.00 32.57 88 MET E N 1
ATOM 7536 C CA . MET E 1 109 ? -0.056 16.946 63.014 1.00 30.16 88 MET E CA 1
ATOM 7537 C C . MET E 1 109 ? -1.014 15.770 62.847 1.00 27.45 88 MET E C 1
ATOM 7538 O O . MET E 1 109 ? -1.144 14.932 63.739 1.00 31.09 88 MET E O 1
ATOM 7543 N N . MET E 1 110 ? -1.691 15.720 61.703 1.00 27.49 89 MET E N 1
ATOM 7544 C CA . MET E 1 110 ? -2.489 14.555 61.338 1.00 31.54 89 MET E CA 1
ATOM 7545 C C . MET E 1 110 ? -1.981 13.961 60.033 1.00 34.94 89 MET E C 1
ATOM 7546 O O . MET E 1 110 ? -2.163 14.541 58.962 1.00 36.18 89 MET E O 1
ATOM 7551 N N . ILE E 1 111 ? -1.342 12.800 60.127 1.00 33.76 90 ILE E N 1
ATOM 7552 C CA . ILE E 1 111 ? -0.800 12.133 58.952 1.00 32.38 90 ILE E CA 1
ATOM 7553 C C . ILE E 1 111 ? -0.933 10.620 59.106 1.00 31.40 90 ILE E C 1
ATOM 7554 O O . ILE E 1 111 ? -0.958 10.102 60.224 1.00 29.10 90 ILE E O 1
ATOM 7559 N N . GLY E 1 112 ? -1.045 9.914 57.986 1.00 29.76 91 GLY E N 1
ATOM 7560 C CA . GLY E 1 112 ? -1.128 8.466 58.024 1.00 30.42 91 GLY E CA 1
ATOM 7561 C C . GLY E 1 112 ? -2.220 7.860 57.163 1.00 29.56 91 GLY E C 1
ATOM 7562 O O . GLY E 1 112 ? -2.113 6.704 56.755 1.00 26.50 91 GLY E O 1
ATOM 7563 N N . ILE E 1 113 ? -3.270 8.632 56.892 1.00 29.71 92 ILE E N 1
ATOM 7564 C CA . ILE E 1 113 ? -4.398 8.137 56.104 1.00 28.93 92 ILE E CA 1
ATOM 7565 C C . ILE E 1 113 ? -3.948 7.668 54.723 1.00 24.97 92 ILE E C 1
ATOM 7566 O O . ILE E 1 113 ? -4.250 6.546 54.316 1.00 25.54 92 ILE E O 1
ATOM 7571 N N . ASN E 1 114 ? -3.215 8.521 54.014 1.00 22.14 93 ASN E N 1
ATOM 7572 C CA . ASN E 1 114 ? -2.685 8.164 52.703 1.00 25.44 93 ASN E CA 1
ATOM 7573 C C . ASN E 1 114 ? -1.651 7.048 52.800 1.00 28.47 93 ASN E C 1
ATOM 7574 O O . ASN E 1 114 ? -1.548 6.207 51.907 1.00 27.98 93 ASN E O 1
ATOM 7579 N N . ASP E 1 115 ? -0.890 7.051 53.890 1.00 30.51 94 ASP E N 1
ATOM 7580 C CA . ASP E 1 115 ? 0.119 6.026 54.139 1.00 33.34 94 ASP E CA 1
ATOM 7581 C C . ASP E 1 115 ? -0.513 4.640 54.167 1.00 31.27 94 ASP E C 1
ATOM 7582 O O . ASP E 1 115 ? 0.070 3.667 53.687 1.00 30.11 94 ASP E O 1
ATOM 7587 N N . VAL E 1 116 ? -1.714 4.563 54.730 1.00 28.37 95 VAL E N 1
ATOM 7588 C CA . VAL E 1 116 ? -2.459 3.314 54.801 1.00 29.73 95 VAL E CA 1
ATOM 7589 C C . VAL E 1 116 ? -3.264 3.078 53.526 1.00 31.49 95 VAL E C 1
ATOM 7590 O O . VAL E 1 116 ? -3.278 1.973 52.984 1.00 34.54 95 VAL E O 1
ATOM 7594 N N . TRP E 1 117 ? -3.920 4.133 53.051 1.00 28.90 96 TRP E N 1
ATOM 7595 C CA . TRP E 1 117 ? -4.874 4.036 51.949 1.00 29.50 96 TRP E CA 1
ATOM 7596 C C . TRP E 1 117 ? -4.270 3.456 50.674 1.00 30.61 96 TRP E C 1
ATOM 7597 O O . TRP E 1 117 ? -4.875 2.598 50.031 1.00 31.17 96 TRP E O 1
ATOM 7608 N N . ARG E 1 118 ? -3.076 3.923 50.318 1.00 30.00 97 ARG E N 1
ATOM 7609 C CA . ARG E 1 118 ? -2.419 3.499 49.084 1.00 27.77 97 ARG E CA 1
ATOM 7610 C C . ARG E 1 118 ? -2.167 1.996 49.047 1.00 26.78 97 ARG E C 1
ATOM 7611 O O . ARG E 1 118 ? -2.046 1.405 47.975 1.00 27.82 97 ARG E O 1
ATOM 7619 N N . GLN E 1 119 ? -2.095 1.380 50.222 1.00 24.06 98 GLN E N 1
ATOM 7620 C CA . GLN E 1 119 ? -1.893 -0.060 50.313 1.00 29.15 98 GLN E CA 1
ATOM 7621 C C . GLN E 1 119 ? -3.139 -0.824 49.872 1.00 29.56 98 GLN E C 1
ATOM 7622 O O . GLN E 1 119 ? -3.085 -2.034 49.655 1.00 32.25 98 GLN E O 1
ATOM 7628 N N . PHE E 1 120 ? -4.256 -0.116 49.729 1.00 29.19 99 PHE E N 1
ATOM 7629 C CA . PHE E 1 120 ? -5.522 -0.766 49.403 1.00 29.15 99 PHE E CA 1
ATOM 7630 C C . PHE E 1 120 ? -6.133 -0.319 48.071 1.00 26.22 99 PHE E C 1
ATOM 7631 O O . PHE E 1 120 ? -6.752 -1.128 47.380 1.00 25.05 99 PHE E O 1
ATOM 7639 N N . ASP E 1 121 ? -5.972 0.949 47.702 1.00 20.72 100 ASP E N 1
ATOM 7640 C CA . ASP E 1 121 ? -6.482 1.396 46.406 1.00 37.07 100 ASP E CA 1
ATOM 7641 C C . ASP E 1 121 ? -5.424 1.213 45.318 1.00 36.23 100 ASP E C 1
ATOM 7642 O O . ASP E 1 121 ? -5.745 1.127 44.134 1.00 40.27 100 ASP E O 1
ATOM 7647 N N . LEU E 1 122 ? -4.163 1.153 45.734 1.00 24.46 101 LEU E N 1
ATOM 7648 C CA . LEU E 1 122 ? -3.062 0.829 44.832 1.00 35.25 101 LEU E CA 1
ATOM 7649 C C . LEU E 1 122 ? -2.197 -0.279 45.429 1.00 32.61 101 LEU E C 1
ATOM 7650 O O . LEU E 1 122 ? -1.033 -0.050 45.757 1.00 28.03 101 LEU E O 1
ATOM 7655 N N . PRO E 1 123 ? -2.763 -1.491 45.564 1.00 29.49 102 PRO E N 1
ATOM 7656 C CA . PRO E 1 123 ? -2.095 -2.574 46.295 1.00 27.25 102 PRO E CA 1
ATOM 7657 C C . PRO E 1 123 ? -0.861 -3.129 45.586 1.00 33.62 102 PRO E C 1
ATOM 7658 O O . PRO E 1 123 ? -0.000 -3.720 46.238 1.00 37.68 102 PRO E O 1
ATOM 7662 N N . LEU E 1 124 ? -0.776 -2.940 44.273 1.00 32.41 103 LEU E N 1
ATOM 7663 C CA . LEU E 1 124 ? 0.326 -3.497 43.497 1.00 47.42 103 LEU E CA 1
ATOM 7664 C C . LEU E 1 124 ? 1.554 -2.593 43.509 1.00 50.80 103 LEU E C 1
ATOM 7665 O O . LEU E 1 124 ? 2.667 -3.044 43.244 1.00 42.05 103 LEU E O 1
ATOM 7670 N N . MET E 1 125 ? 1.350 -1.317 43.810 1.00 48.87 104 MET E N 1
ATOM 7671 C CA . MET E 1 125 ? 2.453 -0.364 43.837 1.00 52.25 104 MET E CA 1
ATOM 7672 C C . MET E 1 125 ? 3.176 -0.422 45.177 1.00 50.61 104 MET E C 1
ATOM 7673 O O . MET E 1 125 ? 2.856 0.321 46.095 1.00 52.93 104 MET E O 1
ATOM 7678 N N . THR E 1 126 ? 4.168 -1.300 45.277 1.00 53.33 105 THR E N 1
ATOM 7679 C CA . THR E 1 126 ? 4.780 -1.623 46.567 1.00 56.43 105 THR E CA 1
ATOM 7680 C C . THR E 1 126 ? 5.556 -0.465 47.267 1.00 98.65 105 THR E C 1
ATOM 7681 O O . THR E 1 126 ? 5.324 -0.239 48.460 1.00 97.58 105 THR E O 1
ATOM 7685 N N . ASP E 1 127 ? 6.468 0.236 46.581 1.00 99.33 106 ASP E N 1
ATOM 7686 C CA . ASP E 1 127 ? 7.330 1.196 47.271 1.00 96.32 106 ASP E CA 1
ATOM 7687 C C . ASP E 1 127 ? 6.715 2.604 47.364 1.00 91.05 106 ASP E C 1
ATOM 7688 O O . ASP E 1 127 ? 7.210 3.492 48.047 1.00 93.19 106 ASP E O 1
ATOM 7693 N N . ARG E 1 128 ? 5.571 2.791 46.724 1.00 84.34 107 ARG E N 1
ATOM 7694 C CA . ARG E 1 128 ? 4.697 3.949 47.000 1.00 73.95 107 ARG E CA 1
ATOM 7695 C C . ARG E 1 128 ? 4.231 3.832 48.446 1.00 62.79 107 ARG E C 1
ATOM 7696 O O . ARG E 1 128 ? 4.029 4.827 49.148 1.00 63.57 107 ARG E O 1
ATOM 7704 N N . HIS E 1 129 ? 4.082 2.590 48.895 1.00 54.16 108 HIS E N 1
ATOM 7705 C CA . HIS E 1 129 ? 3.601 2.286 50.238 1.00 46.37 108 HIS E CA 1
ATOM 7706 C C . HIS E 1 129 ? 4.600 2.660 51.318 1.00 41.99 108 HIS E C 1
ATOM 7707 O O . HIS E 1 129 ? 5.800 2.405 51.193 1.00 43.97 108 HIS E O 1
ATOM 7714 N N . VAL E 1 130 ? 4.087 3.271 52.378 1.00 37.24 109 VAL E N 1
ATOM 7715 C CA . VAL E 1 130 ? 4.874 3.540 53.573 1.00 36.99 109 VAL E CA 1
ATOM 7716 C C . VAL E 1 130 ? 4.565 2.494 54.643 1.00 34.43 109 VAL E C 1
ATOM 7717 O O . VAL E 1 130 ? 3.514 2.540 55.281 1.00 34.87 109 VAL E O 1
ATOM 7721 N N . CYS E 1 131 ? 5.489 1.556 54.832 1.00 31.54 110 CYS E N 1
ATOM 7722 C CA . CYS E 1 131 ? 5.321 0.481 55.807 1.00 32.22 110 CYS E CA 1
ATOM 7723 C C . CYS E 1 131 ? 5.261 1.034 57.232 1.00 28.75 110 CYS E C 1
ATOM 7724 O O . CYS E 1 131 ? 5.709 2.154 57.479 1.00 25.92 110 CYS E O 1
ATOM 7727 N N . PRO E 1 132 ? 4.690 0.258 58.173 1.00 28.77 111 PRO E N 1
ATOM 7728 C CA . PRO E 1 132 ? 4.579 0.707 59.567 1.00 28.07 111 PRO E CA 1
ATOM 7729 C C . PRO E 1 132 ? 5.919 1.055 60.216 1.00 33.11 111 PRO E C 1
ATOM 7730 O O . PRO E 1 132 ? 5.965 1.976 61.032 1.00 31.83 111 PRO E O 1
ATOM 7734 N N . GLU E 1 133 ? 6.986 0.342 59.866 1.00 36.83 112 GLU E N 1
ATOM 7735 C CA . GLU E 1 133 ? 8.297 0.639 60.437 1.00 38.52 112 GLU E CA 1
ATOM 7736 C C . GLU E 1 133 ? 8.791 2.006 59.976 1.00 39.77 112 GLU E C 1
ATOM 7737 O O . GLU E 1 133 ? 9.231 2.820 60.787 1.00 40.79 112 GLU E O 1
ATOM 7743 N N . GLU E 1 134 ? 8.713 2.252 58.671 1.00 36.60 113 GLU E N 1
ATOM 7744 C CA . GLU E 1 134 ? 9.101 3.541 58.111 1.00 39.75 113 GLU E CA 1
ATOM 7745 C C . GLU E 1 134 ? 8.218 4.657 58.657 1.00 36.55 113 GLU E C 1
ATOM 7746 O O . GLU E 1 134 ? 8.702 5.741 58.984 1.00 38.17 113 GLU E O 1
ATOM 7752 N N . TYR E 1 135 ? 6.922 4.379 58.754 1.00 33.34 114 TYR E N 1
ATOM 7753 C CA . TYR E 1 135 ? 5.962 5.343 59.277 1.00 33.12 114 TYR E CA 1
ATOM 7754 C C . TYR E 1 135 ? 6.301 5.742 60.709 1.00 35.15 114 TYR E C 1
ATOM 7755 O O . TYR E 1 135 ? 6.298 6.924 61.046 1.00 37.68 114 TYR E O 1
ATOM 7764 N N . GLU E 1 136 ? 6.596 4.751 61.544 1.00 36.92 115 GLU E N 1
ATOM 7765 C CA . GLU E 1 136 ? 6.932 5.001 62.940 1.00 41.74 115 GLU E CA 1
ATOM 7766 C C . GLU E 1 136 ? 8.229 5.793 63.072 1.00 37.44 115 GLU E C 1
ATOM 7767 O O . GLU E 1 136 ? 8.285 6.788 63.791 1.00 36.20 115 GLU E O 1
ATOM 7773 N N . LYS E 1 137 ? 9.265 5.344 62.369 1.00 35.26 116 LYS E N 1
ATOM 7774 C CA . LYS E 1 137 ? 10.582 5.970 62.440 1.00 36.66 116 LYS E CA 1
ATOM 7775 C C . LYS E 1 137 ? 10.562 7.417 61.954 1.00 39.30 116 LYS E C 1
ATOM 7776 O O . LYS E 1 137 ? 11.138 8.301 62.589 1.00 40.43 116 LYS E O 1
ATOM 7782 N N . THR E 1 138 ? 9.900 7.651 60.826 1.00 38.14 117 THR E N 1
ATOM 7783 C CA . THR E 1 138 ? 9.819 8.987 60.248 1.00 36.52 117 THR E CA 1
ATOM 7784 C C . THR E 1 138 ? 9.024 9.924 61.151 1.00 37.80 117 THR E C 1
ATOM 7785 O O . THR E 1 138 ? 9.443 11.051 61.415 1.00 37.36 117 THR E O 1
ATOM 7789 N N . LEU E 1 139 ? 7.879 9.445 61.627 1.00 39.09 118 LEU E N 1
ATOM 7790 C CA . LEU E 1 139 ? 7.024 10.223 62.515 1.00 36.72 118 LEU E CA 1
ATOM 7791 C C . LEU E 1 139 ? 7.750 10.539 63.819 1.00 35.53 118 LEU E C 1
ATOM 7792 O O . LEU E 1 139 ? 7.599 11.625 64.376 1.00 35.65 118 LEU E O 1
ATOM 7797 N N . ASP E 1 140 ? 8.544 9.585 64.295 1.00 34.92 119 ASP E N 1
ATOM 7798 C CA . ASP E 1 140 ? 9.292 9.756 65.535 1.00 36.90 119 ASP E CA 1
ATOM 7799 C C . ASP E 1 140 ? 10.400 10.792 65.384 1.00 36.85 119 ASP E C 1
ATOM 7800 O O . ASP E 1 140 ? 10.577 11.650 66.247 1.00 36.76 119 ASP E O 1
ATOM 7805 N N . GLU E 1 141 ? 11.140 10.707 64.283 1.00 37.41 120 GLU E N 1
ATOM 7806 C CA . GLU E 1 141 ? 12.253 11.617 64.038 1.00 43.67 120 GLU E CA 1
ATOM 7807 C C . GLU E 1 141 ? 11.770 13.053 63.853 1.00 45.38 120 GLU E C 1
ATOM 7808 O O . GLU E 1 141 ? 12.463 14.001 64.224 1.00 48.14 120 GLU E O 1
ATOM 7814 N N . LEU E 1 142 ? 10.580 13.207 63.282 1.00 40.21 121 LEU E N 1
ATOM 7815 C CA . LEU E 1 142 ? 9.981 14.525 63.111 1.00 36.40 121 LEU E CA 1
ATOM 7816 C C . LEU E 1 142 ? 9.576 15.114 64.457 1.00 36.11 121 LEU E C 1
ATOM 7817 O O . LEU E 1 142 ? 9.769 16.302 64.709 1.00 37.74 121 LEU E O 1
ATOM 7822 N N . VAL E 1 143 ? 9.016 14.272 65.319 1.00 33.65 122 VAL E N 1
ATOM 7823 C CA . VAL E 1 143 ? 8.598 14.701 66.647 1.00 34.49 122 VAL E CA 1
ATOM 7824 C C . VAL E 1 143 ? 9.806 14.934 67.554 1.00 37.19 122 VAL E C 1
ATOM 7825 O O . VAL E 1 143 ? 9.848 15.908 68.305 1.00 37.56 122 VAL E O 1
ATOM 7829 N N . ALA E 1 144 ? 10.791 14.046 67.464 1.00 38.35 123 ALA E N 1
ATOM 7830 C CA . ALA E 1 144 ? 11.975 14.108 68.319 1.00 42.38 123 ALA E CA 1
ATOM 7831 C C . ALA E 1 144 ? 12.771 15.399 68.139 1.00 45.60 123 ALA E C 1
ATOM 7832 O O . ALA E 1 144 ? 13.385 15.892 69.085 1.00 47.92 123 ALA E O 1
ATOM 7834 N N . ARG E 1 145 ? 12.762 15.945 66.927 1.00 46.97 124 ARG E N 1
ATOM 7835 C CA . ARG E 1 145 ? 13.533 17.150 66.637 1.00 47.72 124 ARG E CA 1
ATOM 7836 C C . ARG E 1 145 ? 12.699 18.419 66.778 1.00 45.79 124 ARG E C 1
ATOM 7837 O O . ARG E 1 145 ? 13.242 19.521 66.843 1.00 49.69 124 ARG E O 1
ATOM 7845 N N . THR E 1 146 ? 11.381 18.262 66.826 1.00 47.34 125 THR E N 1
ATOM 7846 C CA . THR E 1 146 ? 10.486 19.408 66.919 1.00 47.63 125 THR E CA 1
ATOM 7847 C C . THR E 1 146 ? 10.001 19.606 68.357 1.00 46.95 125 THR E C 1
ATOM 7848 O O . THR E 1 146 ? 9.563 20.695 68.730 1.00 46.29 125 THR E O 1
ATOM 7852 N N . ALA E 1 147 ? 10.101 18.552 69.163 1.00 45.99 126 ALA E N 1
ATOM 7853 C CA . ALA E 1 147 ? 9.619 18.580 70.545 1.00 45.68 126 ALA E CA 1
ATOM 7854 C C . ALA E 1 147 ? 10.244 19.685 71.415 1.00 46.14 126 ALA E C 1
ATOM 7855 O O . ALA E 1 147 ? 9.512 20.431 72.063 1.00 46.97 126 ALA E O 1
ATOM 7857 N N . PRO E 1 148 ? 11.589 19.802 71.441 1.00 46.38 127 PRO E N 1
ATOM 7858 C CA . PRO E 1 148 ? 12.129 20.839 72.329 1.00 47.22 127 PRO E CA 1
ATOM 7859 C C . PRO E 1 148 ? 11.906 22.248 71.788 1.00 51.53 127 PRO E C 1
ATOM 7860 O O . PRO E 1 148 ? 11.956 23.219 72.543 1.00 56.56 127 PRO E O 1
ATOM 7864 N N . THR E 1 149 ? 11.658 22.346 70.486 1.00 51.69 128 THR E N 1
ATOM 7865 C CA . THR E 1 149 ? 11.514 23.629 69.810 1.00 49.69 128 THR E CA 1
ATOM 7866 C C . THR E 1 149 ? 10.242 24.371 70.224 1.00 49.54 128 THR E C 1
ATOM 7867 O O . THR E 1 149 ? 10.232 25.599 70.322 1.00 52.15 128 THR E O 1
ATOM 7871 N N . VAL E 1 150 ? 9.177 23.621 70.488 1.00 46.49 129 VAL E N 1
ATOM 7872 C CA . VAL E 1 150 ? 7.861 24.217 70.699 1.00 42.67 129 VAL E CA 1
ATOM 7873 C C . VAL E 1 150 ? 7.381 24.168 72.149 1.00 41.48 129 VAL E C 1
ATOM 7874 O O . VAL E 1 150 ? 7.968 23.488 72.991 1.00 43.92 129 VAL E O 1
ATOM 7878 N N . LYS E 1 151 ? 6.304 24.899 72.423 1.00 40.34 130 LYS E N 1
ATOM 7879 C CA . LYS E 1 151 ? 5.670 24.893 73.737 1.00 40.52 130 LYS E CA 1
ATOM 7880 C C . LYS E 1 151 ? 4.911 23.592 73.964 1.00 42.14 130 LYS E C 1
ATOM 7881 O O . LYS E 1 151 ? 4.662 23.194 75.102 1.00 44.60 130 LYS E O 1
ATOM 7887 N N . GLY E 1 152 ? 4.541 22.937 72.869 1.00 40.98 131 GLY E N 1
ATOM 7888 C CA . GLY E 1 152 ? 3.814 21.684 72.932 1.00 42.36 131 GLY E CA 1
ATOM 7889 C C . GLY E 1 152 ? 3.469 21.170 71.549 1.00 41.77 131 GLY E C 1
ATOM 7890 O O . GLY E 1 152 ? 3.317 21.950 70.608 1.00 39.04 131 GLY E O 1
ATOM 7891 N N . MET E 1 153 ? 3.346 19.853 71.422 1.00 41.74 132 MET E N 1
ATOM 7892 C CA . MET E 1 153 ? 3.013 19.248 70.140 1.00 39.12 132 MET E CA 1
ATOM 7893 C C . MET E 1 153 ? 1.765 18.383 70.226 1.00 37.72 132 MET E C 1
ATOM 7894 O O . MET E 1 153 ? 1.616 17.575 71.143 1.00 39.52 132 MET E O 1
ATOM 7899 N N . ILE E 1 154 ? 0.874 18.555 69.256 1.00 36.53 133 ILE E N 1
ATOM 7900 C CA . ILE E 1 154 ? -0.350 17.773 69.193 1.00 34.47 133 ILE E CA 1
ATOM 7901 C C . ILE E 1 154 ? -0.296 16.779 68.040 1.00 32.02 133 ILE E C 1
ATOM 7902 O O . ILE E 1 154 ? -0.046 17.156 66.895 1.00 35.19 133 ILE E O 1
ATOM 7907 N N . LEU E 1 155 ? -0.521 15.507 68.348 1.00 27.86 134 LEU E N 1
ATOM 7908 C CA . LEU E 1 155 ? -0.598 14.479 67.320 1.00 29.26 134 LEU E CA 1
ATOM 7909 C C . LEU E 1 155 ? -2.030 13.977 67.184 1.00 27.91 134 LEU E C 1
ATOM 7910 O O . LEU E 1 155 ? -2.603 13.4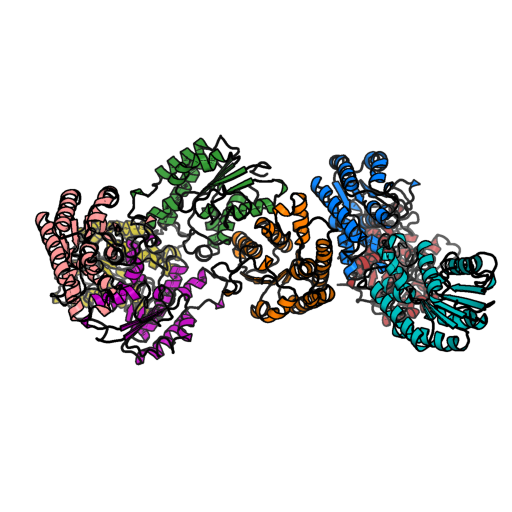46 68.134 1.00 34.40 134 LEU E O 1
ATOM 7915 N N . LEU E 1 156 ? -2.606 14.158 66.001 1.00 25.58 135 LEU E N 1
ATOM 7916 C CA . LEU E 1 156 ? -3.966 13.704 65.733 1.00 26.66 135 LEU E CA 1
ATOM 7917 C C . LEU E 1 156 ? -3.936 12.403 64.941 1.00 28.49 135 LEU E C 1
ATOM 7918 O O . LEU E 1 156 ? -3.351 12.342 63.859 1.00 29.84 135 LEU E O 1
ATOM 7923 N N . THR E 1 157 ? -4.570 11.368 65.482 1.00 24.80 136 THR E N 1
ATOM 7924 C CA . THR E 1 157 ? -4.543 10.048 64.863 1.00 30.07 136 THR E CA 1
ATOM 7925 C C . THR E 1 157 ? -5.197 10.051 63.484 1.00 32.57 136 THR E C 1
ATOM 7926 O O . THR E 1 157 ? -6.155 10.789 63.242 1.00 32.75 136 THR E O 1
ATOM 7930 N N . PRO E 1 158 ? -4.654 9.244 62.560 1.00 31.10 137 PRO E N 1
ATOM 7931 C CA . PRO E 1 158 ? -5.333 9.019 61.283 1.00 32.23 137 PRO E CA 1
ATOM 7932 C C . PRO E 1 158 ? -6.591 8.201 61.516 1.00 29.43 137 PRO E C 1
ATOM 7933 O O . PRO E 1 158 ? -6.660 7.470 62.502 1.00 34.47 137 PRO E O 1
ATOM 7937 N N . TYR E 1 159 ? -7.573 8.318 60.633 1.00 28.71 138 TYR E N 1
ATOM 7938 C CA . TYR E 1 159 ? -8.843 7.645 60.856 1.00 27.56 138 TYR E CA 1
ATOM 7939 C C . TYR E 1 159 ? -9.380 6.977 59.601 1.00 31.25 138 TYR E C 1
ATOM 7940 O O . TYR E 1 159 ? -8.962 7.282 58.483 1.00 21.63 138 TYR E O 1
ATOM 7949 N N . PHE E 1 160 ? -10.317 6.062 59.808 1.00 26.74 139 PHE E N 1
ATOM 7950 C CA . PHE E 1 160 ? -11.085 5.476 58.724 1.00 24.63 139 PHE E CA 1
ATOM 7951 C C . PHE E 1 160 ? -12.531 5.396 59.186 1.00 27.63 139 PHE E C 1
ATOM 7952 O O . PHE E 1 160 ? -12.849 4.657 60.118 1.00 23.06 139 PHE E O 1
ATOM 7960 N N . ILE E 1 161 ? -13.403 6.175 58.555 1.00 26.93 140 ILE E N 1
ATOM 7961 C CA . ILE E 1 161 ? -14.800 6.223 58.966 1.00 25.12 140 ILE E CA 1
ATOM 7962 C C . ILE E 1 161 ? -15.489 4.907 58.613 1.00 26.79 140 ILE E C 1
ATOM 7963 O O . ILE E 1 161 ? -16.237 4.816 57.639 1.00 24.64 140 ILE E O 1
ATOM 7968 N N . GLU E 1 162 ? -15.215 3.888 59.422 1.00 28.92 141 GLU E N 1
ATOM 7969 C CA . GLU E 1 162 ? -15.748 2.549 59.211 1.00 26.31 141 GLU E CA 1
ATOM 7970 C C . GLU E 1 162 ? -15.798 1.787 60.530 1.00 28.91 141 GLU E C 1
ATOM 7971 O O . GLU E 1 162 ? -14.764 1.562 61.158 1.00 24.97 141 GLU E O 1
ATOM 7977 N N . PRO E 1 163 ? -17.006 1.390 60.957 1.00 29.00 142 PRO E N 1
ATOM 7978 C CA . PRO E 1 163 ? -17.196 0.685 62.230 1.00 32.57 142 PRO E CA 1
ATOM 7979 C C . PRO E 1 163 ? -16.644 -0.741 62.233 1.00 33.17 142 PRO E C 1
ATOM 7980 O O . PRO E 1 163 ? -16.263 -1.236 63.293 1.00 39.36 142 PRO E O 1
ATOM 7984 N N . ASN E 1 164 ? -16.605 -1.390 61.072 1.00 28.60 143 ASN E N 1
ATOM 7985 C CA . ASN E 1 164 ? -16.114 -2.763 60.990 1.00 31.40 143 ASN E CA 1
ATOM 7986 C C . ASN E 1 164 ? -14.633 -2.849 61.342 1.00 31.04 143 ASN E C 1
ATOM 7987 O O . ASN E 1 164 ? -13.768 -2.565 60.514 1.00 28.33 143 ASN E O 1
ATOM 7992 N N . ARG E 1 165 ? -14.351 -3.252 62.577 1.00 33.78 144 ARG E N 1
ATOM 7993 C CA . ARG E 1 165 ? -12.982 -3.329 63.071 1.00 28.19 144 ARG E CA 1
ATOM 7994 C C . ARG E 1 165 ? -12.200 -4.460 62.408 1.00 30.79 144 ARG E C 1
ATOM 7995 O O . ARG E 1 165 ? -10.977 -4.530 62.526 1.00 31.72 144 ARG E O 1
ATOM 8003 N N . GLU E 1 166 ? -12.909 -5.345 61.714 1.00 29.28 145 GLU E N 1
ATOM 8004 C CA . GLU E 1 166 ? -12.270 -6.462 61.027 1.00 32.34 145 GLU E CA 1
ATOM 8005 C C . GLU E 1 166 ? -12.042 -6.176 59.546 1.00 29.58 145 GLU E C 1
ATOM 8006 O O . GLU E 1 166 ? -11.503 -7.015 58.825 1.00 31.74 145 GLU E O 1
ATOM 8012 N N . ASP E 1 167 ? -12.456 -4.997 59.092 1.00 29.37 146 ASP E N 1
ATOM 8013 C CA . ASP E 1 167 ? -12.150 -4.577 57.730 1.00 31.99 146 ASP E CA 1
ATOM 8014 C C . ASP E 1 167 ? -10.642 -4.411 57.598 1.00 30.59 146 ASP E C 1
ATOM 8015 O O . ASP E 1 167 ? -9.999 -3.836 58.476 1.00 26.53 146 ASP E O 1
ATOM 8020 N N . ALA E 1 168 ? -10.089 -4.925 56.504 1.00 29.47 147 ALA E N 1
ATOM 8021 C CA . ALA E 1 168 ? -8.643 -4.951 56.299 1.00 29.20 147 ALA E CA 1
ATOM 8022 C C . ALA E 1 168 ? -8.008 -3.568 56.419 1.00 31.15 147 ALA E C 1
ATOM 8023 O O . ALA E 1 168 ? -6.910 -3.429 56.959 1.00 35.42 147 ALA E O 1
ATOM 8025 N N . MET E 1 169 ? -8.702 -2.547 55.927 1.00 25.03 148 MET E N 1
ATOM 8026 C CA . MET E 1 169 ? -8.163 -1.193 55.953 1.00 26.25 148 MET E CA 1
ATOM 8027 C C . MET E 1 169 ? -8.337 -0.526 57.317 1.00 29.05 148 MET E C 1
ATOM 8028 O O . MET E 1 169 ? -7.447 0.190 57.778 1.00 29.76 148 MET E O 1
ATOM 8033 N N . ARG E 1 170 ? -9.479 -0.756 57.959 1.00 27.03 149 ARG E N 1
ATOM 8034 C CA . ARG E 1 170 ? -9.724 -0.194 59.284 1.00 29.28 149 ARG E CA 1
ATOM 8035 C C . ARG E 1 170 ? -8.722 -0.743 60.295 1.00 29.07 149 ARG E C 1
ATOM 8036 O O . ARG E 1 170 ? -8.192 -0.001 61.124 1.00 24.87 149 ARG E O 1
ATOM 8044 N N . ALA E 1 171 ? -8.459 -2.043 60.210 1.00 25.71 150 ALA E N 1
ATOM 8045 C CA . ALA E 1 171 ? -7.528 -2.700 61.119 1.00 30.42 150 ALA E CA 1
ATOM 8046 C C . ALA E 1 171 ? -6.106 -2.176 60.940 1.00 28.90 150 ALA E C 1
ATOM 8047 O O . ALA E 1 171 ? -5.375 -2.004 61.915 1.00 27.47 150 ALA E O 1
ATOM 8049 N N . ARG E 1 172 ? -5.717 -1.921 59.695 1.00 26.54 151 ARG E N 1
ATOM 8050 C CA . ARG E 1 172 ? -4.383 -1.403 59.417 1.00 27.15 151 ARG E CA 1
ATOM 8051 C C . ARG E 1 172 ? -4.281 0.068 59.804 1.00 25.92 151 ARG E C 1
ATOM 8052 O O . ARG E 1 172 ? -3.222 0.537 60.220 1.00 24.86 151 ARG E O 1
ATOM 8060 N N . MET E 1 173 ? -5.385 0.794 59.665 1.00 24.10 152 MET E N 1
ATOM 8061 C CA . MET E 1 173 ? -5.428 2.185 60.094 1.00 23.58 152 MET E CA 1
ATOM 8062 C C . MET E 1 173 ? -5.290 2.252 61.611 1.00 31.12 152 MET E C 1
ATOM 8063 O O . MET E 1 173 ? -4.723 3.201 62.152 1.00 32.37 152 MET E O 1
ATOM 8068 N N . ASP E 1 174 ? -5.808 1.232 62.290 1.00 28.68 153 ASP E N 1
ATOM 8069 C CA . ASP E 1 174 ? -5.660 1.114 63.736 1.00 33.44 153 ASP E CA 1
ATOM 8070 C C . ASP E 1 174 ? -4.203 0.870 64.115 1.00 35.90 153 ASP E C 1
ATOM 8071 O O . ASP E 1 174 ? -3.743 1.317 65.165 1.00 26.21 153 ASP E O 1
ATOM 8076 N N . VAL E 1 175 ? -3.484 0.155 63.254 1.00 34.79 154 VAL E N 1
ATOM 8077 C CA . VAL E 1 175 ? -2.071 -0.130 63.481 1.00 32.35 154 VAL E CA 1
ATOM 8078 C C . VAL E 1 175 ? -1.252 1.156 63.503 1.00 32.37 154 VAL E C 1
ATOM 8079 O O . VAL E 1 175 ? -0.444 1.377 64.406 1.00 36.45 154 VAL E O 1
ATOM 8083 N N . TYR E 1 176 ? -1.478 2.005 62.506 1.00 27.89 155 TYR E N 1
ATOM 8084 C CA . TYR E 1 176 ? -0.745 3.260 62.382 1.00 30.08 155 TYR E CA 1
ATOM 8085 C C . TYR E 1 176 ? -1.144 4.243 63.475 1.00 29.18 155 TYR E C 1
ATOM 8086 O O . TYR E 1 176 ? -0.313 5.004 63.970 1.00 27.70 155 TYR E O 1
ATOM 8095 N N . GLY E 1 177 ? -2.420 4.220 63.849 1.00 28.35 156 GLY E N 1
ATOM 8096 C CA . GLY E 1 177 ? -2.908 5.050 64.934 1.00 33.42 156 GLY E CA 1
ATOM 8097 C C . GLY E 1 177 ? -2.232 4.701 66.246 1.00 36.02 156 GLY E C 1
ATOM 8098 O O . GLY E 1 177 ? -1.935 5.578 67.055 1.00 39.10 156 GLY E O 1
ATOM 8099 N N . ASP E 1 178 ? -1.983 3.411 66.450 1.00 26.13 157 ASP E N 1
ATOM 8100 C CA . ASP E 1 178 ? -1.303 2.941 67.652 1.00 32.09 157 ASP E CA 1
ATOM 8101 C C . ASP E 1 178 ? 0.173 3.319 67.640 1.00 29.24 157 ASP E C 1
ATOM 8102 O O . ASP E 1 178 ? 0.754 3.618 68.683 1.00 33.58 157 ASP E O 1
ATOM 8107 N N . LEU E 1 179 ? 0.778 3.299 66.457 1.00 27.72 158 LEU E N 1
ATOM 8108 C CA . LEU E 1 179 ? 2.166 3.717 66.306 1.00 30.40 158 LEU E CA 1
ATOM 8109 C C . LEU E 1 179 ? 2.316 5.191 66.656 1.00 30.91 158 LEU E C 1
ATOM 8110 O O . LEU E 1 179 ? 3.329 5.607 67.218 1.00 27.06 158 LEU E O 1
ATOM 8115 N N . MET E 1 180 ? 1.297 5.976 66.326 1.00 30.21 159 MET E N 1
ATOM 8116 C CA . MET E 1 180 ? 1.310 7.402 66.621 1.00 33.34 159 MET E CA 1
ATOM 8117 C C . MET E 1 180 ? 1.183 7.656 68.119 1.00 31.87 159 MET E C 1
ATOM 8118 O O . MET E 1 180 ? 1.804 8.576 68.652 1.00 29.48 159 MET E O 1
ATOM 8123 N N . ARG E 1 181 ? 0.375 6.841 68.792 1.00 30.33 160 ARG E N 1
ATOM 8124 C CA . ARG E 1 181 ? 0.217 6.946 70.238 1.00 36.40 160 ARG E CA 1
ATOM 8125 C C . ARG E 1 181 ? 1.536 6.650 70.942 1.00 34.69 160 ARG E C 1
ATOM 8126 O O . ARG E 1 181 ? 1.873 7.285 71.941 1.00 29.12 160 ARG E O 1
ATOM 8134 N N . ARG E 1 182 ? 2.267 5.700 70.402 1.00 35.55 161 ARG E N 1
ATOM 8135 C CA . ARG E 1 182 ? 3.540 5.301 70.934 1.00 39.68 161 ARG E CA 1
ATOM 8136 C C . ARG E 1 182 ? 4.557 6.425 70.903 1.00 40.75 161 ARG E C 1
ATOM 8137 O O . ARG E 1 182 ? 5.278 6.607 71.832 1.00 42.06 161 ARG E O 1
ATOM 8145 N N . VAL E 1 183 ? 4.596 7.162 69.811 1.00 38.32 162 VAL E N 1
ATOM 8146 C CA . VAL E 1 183 ? 5.512 8.283 69.645 1.00 35.28 162 VAL E CA 1
ATOM 8147 C C . VAL E 1 183 ? 5.081 9.464 70.511 1.00 31.59 162 VAL E C 1
ATOM 8148 O O . VAL E 1 183 ? 5.917 10.196 71.044 1.00 30.88 162 VAL E O 1
ATOM 8152 N N . ALA E 1 184 ? 3.771 9.636 70.656 1.00 30.93 163 ALA E N 1
ATOM 8153 C CA . ALA E 1 184 ? 3.227 10.702 71.489 1.00 34.75 163 ALA E CA 1
ATOM 8154 C C . ALA E 1 184 ? 3.640 10.519 72.946 1.00 34.99 163 ALA E C 1
ATOM 8155 O O . ALA E 1 184 ? 4.096 11.460 73.595 1.00 32.72 163 ALA E O 1
ATOM 8157 N N . GLU E 1 185 ? 3.485 9.298 73.448 1.00 34.38 164 GLU E N 1
ATOM 8158 C CA . GLU E 1 185 ? 3.819 8.980 74.831 1.00 38.46 164 GLU E CA 1
ATOM 8159 C C . GLU E 1 185 ? 5.323 9.068 75.072 1.00 42.66 164 GLU E C 1
ATOM 8160 O O . GLU E 1 185 ? 5.767 9.474 76.146 1.00 43.84 164 GLU E O 1
ATOM 8166 N N . ARG E 1 186 ? 6.101 8.689 74.064 1.00 43.50 165 ARG E N 1
ATOM 8167 C CA . ARG E 1 186 ? 7.556 8.701 74.164 1.00 48.25 165 ARG E CA 1
ATOM 8168 C C . ARG E 1 186 ? 8.102 10.120 74.296 1.00 48.78 165 ARG E C 1
ATOM 8169 O O . ARG E 1 186 ? 9.079 10.354 75.008 1.00 51.16 165 ARG E O 1
ATOM 8177 N N . HIS E 1 187 ? 7.464 11.064 73.612 1.00 45.58 166 HIS E N 1
ATOM 8178 C CA . HIS E 1 187 ? 7.936 12.444 73.596 1.00 42.80 166 HIS E CA 1
ATOM 8179 C C . HIS E 1 187 ? 7.008 13.389 74.354 1.00 40.90 166 HIS E C 1
ATOM 8180 O O . HIS E 1 187 ? 7.179 14.607 74.307 1.00 42.82 166 HIS E O 1
ATOM 8187 N N . GLY E 1 188 ? 6.026 12.823 75.049 1.00 39.08 167 GLY E N 1
ATOM 8188 C CA . GLY E 1 188 ? 5.123 13.607 75.873 1.00 35.87 167 GLY E CA 1
ATOM 8189 C C . GLY E 1 188 ? 4.224 14.541 75.087 1.00 36.91 167 GLY E C 1
ATOM 8190 O O . GLY E 1 188 ? 3.904 15.639 75.545 1.00 40.04 167 GLY E O 1
ATOM 8191 N N . CYS E 1 189 ? 3.812 14.108 73.901 1.00 31.08 168 CYS E N 1
ATOM 8192 C CA . CYS E 1 189 ? 2.908 14.901 73.078 1.00 28.30 168 CYS E CA 1
ATOM 8193 C C . CYS E 1 189 ? 1.460 14.704 73.505 1.00 31.71 168 CYS E C 1
ATOM 8194 O O . CYS E 1 189 ? 1.100 13.662 74.054 1.00 31.75 168 CYS E O 1
ATOM 8197 N N . LEU E 1 190 ? 0.635 15.714 73.256 1.00 31.08 169 LEU E N 1
ATOM 8198 C CA . LEU E 1 190 ? -0.804 15.580 73.428 1.00 34.67 169 LEU E CA 1
ATOM 8199 C C . LEU E 1 190 ? -1.372 14.849 72.221 1.00 38.51 169 LEU E C 1
ATOM 8200 O O . LEU E 1 190 ? -1.101 15.225 71.081 1.00 41.44 169 LEU E O 1
ATOM 8205 N N . LEU E 1 191 ? -2.151 13.801 72.461 1.00 39.66 170 LEU E N 1
ATOM 8206 C CA . LEU E 1 191 ? -2.728 13.051 71.355 1.00 38.77 170 LEU E CA 1
ATOM 8207 C C . LEU E 1 191 ? -4.241 13.215 71.288 1.00 38.22 170 LEU E C 1
ATOM 8208 O O . LEU E 1 191 ? -4.942 13.058 72.288 1.00 40.01 170 LEU E O 1
ATOM 8213 N N . VAL E 1 192 ? -4.734 13.535 70.096 1.00 36.24 171 VAL E N 1
ATOM 8214 C CA . VAL E 1 192 ? -6.165 13.653 69.862 1.00 35.38 171 VAL E CA 1
ATOM 8215 C C . VAL E 1 192 ? -6.702 12.390 69.199 1.00 35.21 171 VAL E C 1
ATOM 8216 O O . VAL E 1 192 ? -6.310 12.047 68.083 1.00 32.70 171 VAL E O 1
ATOM 8220 N N . ASP E 1 193 ? -7.598 11.700 69.896 1.00 32.97 172 ASP E N 1
ATOM 8221 C CA . ASP E 1 193 ? -8.192 10.472 69.382 1.00 30.90 172 ASP E CA 1
ATOM 8222 C C . ASP E 1 193 ? -9.331 10.778 68.412 1.00 28.39 172 ASP E C 1
ATOM 8223 O O . ASP E 1 193 ? -10.506 10.717 68.774 1.00 24.67 172 ASP E O 1
ATOM 8228 N N . VAL E 1 194 ? -8.969 11.110 67.177 1.00 27.61 173 VAL E N 1
ATOM 8229 C CA . VAL E 1 194 ? -9.943 11.418 66.136 1.00 26.85 173 VAL E CA 1
ATOM 8230 C C . VAL E 1 194 ? -10.757 10.185 65.747 1.00 27.21 173 VAL E C 1
ATOM 8231 O O . VAL E 1 194 ? -11.967 10.273 65.535 1.00 27.62 173 VAL E O 1
ATOM 8235 N N . GLN E 1 195 ? -10.086 9.040 65.656 1.00 26.86 174 GLN E N 1
ATOM 8236 C CA . GLN E 1 195 ? -10.742 7.791 65.280 1.00 27.93 174 GLN E CA 1
ATOM 8237 C C . GLN E 1 195 ? -11.834 7.420 66.277 1.00 28.66 174 GLN E C 1
ATOM 8238 O O . GLN E 1 195 ? -12.910 6.961 65.893 1.00 30.08 174 GLN E O 1
ATOM 8244 N N . GLY E 1 196 ? -11.549 7.626 67.559 1.00 24.91 175 GLY E N 1
ATOM 8245 C CA . GLY E 1 196 ? -12.519 7.364 68.605 1.00 29.11 175 GLY E CA 1
ATOM 8246 C C . GLY E 1 196 ? -13.712 8.293 68.505 1.00 32.42 175 GLY E C 1
ATOM 8247 O O . GLY E 1 196 ? -14.845 7.889 68.764 1.00 36.26 175 GLY E O 1
ATOM 8248 N N . ALA E 1 197 ? -13.455 9.540 68.121 1.00 29.11 176 ALA E N 1
ATOM 8249 C CA . ALA E 1 197 ? -14.512 10.532 67.961 1.00 31.58 176 ALA E CA 1
ATOM 8250 C C . ALA E 1 197 ? -15.500 10.108 66.879 1.00 24.75 176 ALA E C 1
ATOM 8251 O O . ALA E 1 197 ? -16.711 10.268 67.035 1.00 25.57 176 ALA E O 1
ATOM 8253 N N . PHE E 1 198 ? -14.979 9.564 65.784 1.00 24.19 177 PHE E N 1
ATOM 8254 C CA . PHE E 1 198 ? -15.829 9.062 64.712 1.00 28.00 177 PHE E CA 1
ATOM 8255 C C . PHE E 1 198 ? -16.610 7.830 65.158 1.00 24.80 177 PHE E C 1
ATOM 8256 O O . PHE E 1 198 ? -17.791 7.695 64.840 1.00 28.13 177 PHE E O 1
ATOM 8264 N N . ASP E 1 199 ? -15.951 6.943 65.899 1.00 25.21 178 ASP E N 1
ATOM 8265 C CA . ASP E 1 199 ? -16.591 5.725 66.397 1.00 29.67 178 ASP E CA 1
ATOM 8266 C C . ASP E 1 199 ? -17.820 6.036 67.245 1.00 28.70 178 ASP E C 1
ATOM 8267 O O . ASP E 1 199 ? -18.821 5.322 67.186 1.00 33.59 178 ASP E O 1
ATOM 8272 N N . ARG E 1 200 ? -17.739 7.102 68.035 1.00 29.17 179 ARG E N 1
ATOM 8273 C CA . ARG E 1 200 ? -18.866 7.531 68.854 1.00 30.08 179 ARG E CA 1
ATOM 8274 C C . ARG E 1 200 ? -19.978 8.088 67.975 1.00 32.02 179 ARG E C 1
ATOM 8275 O O . ARG E 1 200 ? -21.161 7.876 68.243 1.00 37.24 179 ARG E O 1
ATOM 8283 N N . TYR E 1 201 ? -19.588 8.801 66.924 1.00 32.72 180 TYR E N 1
ATOM 8284 C CA . TYR E 1 201 ? -20.547 9.350 65.975 1.00 28.22 180 TYR E CA 1
ATOM 8285 C C . TYR E 1 201 ? -21.222 8.230 65.192 1.00 29.82 180 TYR E C 1
ATOM 8286 O O . TYR E 1 201 ? -22.415 8.296 64.902 1.00 34.65 180 TYR E O 1
ATOM 8295 N N . LEU E 1 202 ? -20.449 7.199 64.862 1.00 26.31 181 LEU E N 1
ATOM 8296 C CA . LEU E 1 202 ? -20.939 6.100 64.034 1.00 26.50 181 LEU E CA 1
ATOM 8297 C C . LEU E 1 202 ? -21.910 5.181 64.771 1.00 28.05 181 LEU E C 1
ATOM 8298 O O . LEU E 1 202 ? -22.409 4.211 64.200 1.00 27.95 181 LEU E O 1
ATOM 8303 N N . GLN E 1 203 ? -22.177 5.485 66.036 1.00 28.27 182 GLN E N 1
ATOM 8304 C CA . GLN E 1 203 ? -23.176 4.744 66.795 1.00 29.50 182 GLN E CA 1
ATOM 8305 C C . GLN E 1 203 ? -24.574 5.257 66.469 1.00 34.72 182 GLN E C 1
ATOM 8306 O O . GLN E 1 203 ? -25.574 4.678 66.893 1.00 36.17 182 GLN E O 1
ATOM 8312 N N . HIS E 1 204 ? -24.636 6.344 65.704 1.00 32.41 183 HIS E N 1
ATOM 8313 C CA . HIS E 1 204 ? -25.905 6.992 65.397 1.00 32.38 183 HIS E CA 1
ATOM 8314 C C . HIS E 1 204 ? -26.185 7.058 63.897 1.00 29.56 183 HIS E C 1
ATOM 8315 O O . HIS E 1 204 ? -27.339 7.155 63.481 1.00 29.64 183 HIS E O 1
ATOM 8322 N N . TYR E 1 205 ? -25.132 7.009 63.087 1.00 28.11 184 TYR E N 1
ATOM 8323 C CA . TYR E 1 205 ? -25.295 7.091 61.638 1.00 27.71 184 TYR E CA 1
ATOM 8324 C C . TYR E 1 205 ? -24.346 6.166 60.885 1.00 34.88 184 TYR E C 1
ATOM 8325 O O . TYR E 1 205 ? -23.301 5.769 61.401 1.00 34.42 184 TYR E O 1
ATOM 8334 N N . HIS E 1 206 ? -24.728 5.829 59.658 1.00 33.65 185 HIS E N 1
ATOM 8335 C CA . HIS E 1 206 ? -23.873 5.074 58.753 1.00 30.57 185 HIS E CA 1
ATOM 8336 C C . HIS E 1 206 ? -22.805 6.012 58.199 1.00 29.95 185 HIS E C 1
ATOM 8337 O O . HIS E 1 206 ? -23.077 7.193 57.987 1.00 32.49 185 HIS E O 1
ATOM 8344 N N . PRO E 1 207 ? -21.582 5.498 57.982 1.00 29.50 186 PRO E N 1
ATOM 8345 C CA . PRO E 1 207 ? -20.473 6.271 57.407 1.00 28.91 186 PRO E CA 1
ATOM 8346 C C . PRO E 1 207 ? -20.856 7.083 56.168 1.00 29.99 186 PRO E C 1
ATOM 8347 O O . PRO E 1 207 ? -20.285 8.149 55.934 1.00 28.26 186 PRO E O 1
ATOM 8351 N N . ALA E 1 208 ? -21.817 6.583 55.397 1.00 28.39 187 ALA E N 1
ATOM 8352 C CA . ALA E 1 208 ? -22.266 7.252 54.180 1.00 25.29 187 ALA E CA 1
ATOM 8353 C C . ALA E 1 208 ? -22.886 8.618 54.469 1.00 26.85 187 ALA E C 1
ATOM 8354 O O . ALA E 1 208 ? -22.936 9.482 53.593 1.00 25.54 187 ALA E O 1
ATOM 8356 N N . GLN E 1 209 ? -23.359 8.809 55.696 1.00 25.59 188 GLN E N 1
ATOM 8357 C CA . GLN E 1 209 ? -23.958 10.076 56.096 1.00 29.15 188 GLN E CA 1
ATOM 8358 C C . GLN E 1 209 ? -22.877 11.142 56.273 1.00 31.10 188 GLN E C 1
ATOM 8359 O O . GLN E 1 209 ? -23.147 12.341 56.178 1.00 33.60 188 GLN E O 1
ATOM 8365 N N . LEU E 1 210 ? -21.649 10.696 56.521 1.00 31.55 189 LEU E N 1
ATOM 8366 C CA . LEU E 1 210 ? -20.512 11.601 56.659 1.00 35.30 189 LEU E CA 1
ATOM 8367 C C . LEU E 1 210 ? -19.674 11.662 55.390 1.00 35.81 189 LEU E C 1
ATOM 8368 O O . LEU E 1 210 ? -19.470 12.733 54.819 1.00 35.85 189 LEU E O 1
ATOM 8373 N N . ALA E 1 211 ? -19.183 10.504 54.962 1.00 34.73 190 ALA E N 1
ATOM 8374 C CA . ALA E 1 211 ? -18.261 10.435 53.836 1.00 31.33 190 ALA E CA 1
ATOM 8375 C C . ALA E 1 211 ? -18.547 9.232 52.949 1.00 30.40 190 ALA E C 1
ATOM 8376 O O . ALA E 1 211 ? -18.650 8.104 53.432 1.00 27.40 190 ALA E O 1
ATOM 8378 N N . TRP E 1 212 ? -18.673 9.479 51.649 1.00 30.31 191 TRP E N 1
ATOM 8379 C CA . TRP E 1 212 ? -18.869 8.400 50.692 1.00 29.47 191 TRP E CA 1
ATOM 8380 C C . TRP E 1 212 ? -17.630 7.514 50.610 1.00 29.18 191 TRP E C 1
ATOM 8381 O O . TRP E 1 212 ? -17.742 6.291 50.538 1.00 33.96 191 TRP E O 1
ATOM 8392 N N . ASP E 1 213 ? -16.451 8.130 50.632 1.00 27.19 192 ASP E N 1
ATOM 8393 C CA . ASP E 1 213 ? -15.205 7.373 50.552 1.00 26.20 192 ASP E CA 1
ATOM 8394 C C . ASP E 1 213 ? -14.656 7.027 51.933 1.00 28.04 192 ASP E C 1
ATOM 8395 O O . ASP E 1 213 ? -13.530 6.543 52.056 1.00 32.50 192 ASP E O 1
ATOM 8400 N N . ARG E 1 214 ? -15.455 7.298 52.963 1.00 26.92 193 ARG E N 1
ATOM 8401 C CA . ARG E 1 214 ? -15.099 7.009 54.353 1.00 24.82 193 ARG E CA 1
ATOM 8402 C C . ARG E 1 214 ? -13.825 7.722 54.812 1.00 27.23 193 ARG E C 1
ATOM 8403 O O . ARG E 1 214 ? -13.223 7.339 55.815 1.00 27.06 193 ARG E O 1
ATOM 8411 N N . ILE E 1 215 ? -13.419 8.759 54.083 1.00 23.78 194 ILE E N 1
ATOM 8412 C CA . ILE E 1 215 ? -12.238 9.536 54.449 1.00 25.46 194 ILE E CA 1
ATOM 8413 C C . ILE E 1 215 ? -12.515 11.037 54.419 1.00 30.08 194 ILE E C 1
ATOM 8414 O O . ILE E 1 215 ? -12.350 11.718 55.429 1.00 28.40 194 ILE E O 1
ATOM 8419 N N . HIS E 1 216 ? -12.927 11.545 53.260 1.00 29.65 195 HIS E N 1
ATOM 8420 C CA . HIS E 1 216 ? -13.254 12.961 53.112 1.00 27.46 195 HIS E CA 1
ATOM 8421 C C . HIS E 1 216 ? -14.711 13.218 53.475 1.00 27.20 195 HIS E C 1
ATOM 8422 O O . HIS E 1 216 ? -15.609 12.932 52.684 1.00 29.31 195 HIS E O 1
ATOM 8429 N N . PRO E 1 217 ? -14.953 13.770 54.673 1.00 28.16 196 PRO E N 1
ATOM 8430 C CA . PRO E 1 217 ? -16.322 13.941 55.157 1.00 27.71 196 PRO E CA 1
ATOM 8431 C C . PRO E 1 217 ? -16.905 15.306 54.818 1.00 28.64 196 PRO E C 1
ATOM 8432 O O . PRO E 1 217 ? -16.188 16.188 54.346 1.00 33.07 196 PRO E O 1
ATOM 8436 N N . ASN E 1 218 ? -18.201 15.473 55.060 1.00 27.83 197 ASN E N 1
ATOM 8437 C CA . ASN E 1 218 ? -18.825 16.783 54.954 1.00 28.41 197 ASN E CA 1
ATOM 8438 C C . ASN E 1 218 ? -18.394 17.660 56.125 1.00 26.51 197 ASN E C 1
ATOM 8439 O O . ASN E 1 218 ? -17.511 17.280 56.896 1.00 25.73 197 ASN E O 1
ATOM 8444 N N . LEU E 1 219 ? -19.015 18.825 56.265 1.00 23.08 198 LEU E N 1
ATOM 8445 C CA . LEU E 1 219 ? -18.643 19.749 57.331 1.00 27.19 198 LEU E CA 1
ATOM 8446 C C . LEU E 1 219 ? -18.905 19.142 58.708 1.00 27.56 198 LEU E C 1
ATOM 8447 O O . LEU E 1 219 ? -18.201 19.442 59.672 1.00 25.75 198 LEU E O 1
ATOM 8452 N N . ALA E 1 220 ? -19.916 18.281 58.788 1.00 26.65 199 ALA E N 1
ATOM 8453 C CA . ALA E 1 220 ? -20.249 17.600 60.033 1.00 28.50 199 ALA E CA 1
ATOM 8454 C C . ALA E 1 220 ? -19.101 16.710 60.494 1.00 29.76 199 ALA E C 1
ATOM 8455 O O . ALA E 1 220 ? -18.786 16.650 61.683 1.00 29.49 199 ALA E O 1
ATOM 8457 N N . GLY E 1 221 ? -18.476 16.022 59.543 1.00 28.30 200 GLY E N 1
ATOM 8458 C CA . GLY E 1 221 ? -17.358 15.148 59.840 1.00 25.21 200 GLY E CA 1
ATOM 8459 C C . GLY E 1 221 ? -16.129 15.913 60.290 1.00 26.07 200 GLY E C 1
ATOM 8460 O O . GLY E 1 221 ? -15.406 15.470 61.181 1.00 28.22 200 GLY E O 1
ATOM 8461 N N . HIS E 1 222 ? -15.889 17.063 59.668 1.00 28.95 201 HIS E N 1
ATOM 8462 C CA . HIS E 1 222 ? -14.781 17.925 60.064 1.00 28.71 201 HIS E CA 1
ATOM 8463 C C . HIS E 1 222 ? -15.022 18.505 61.454 1.00 25.58 201 HIS E C 1
ATOM 8464 O O . HIS E 1 222 ? -14.081 18.733 62.215 1.00 23.12 201 HIS E O 1
ATOM 8471 N N . GLN E 1 223 ? -16.289 18.741 61.780 1.00 26.24 202 GLN E N 1
ATOM 8472 C CA . GLN E 1 223 ? -16.655 19.249 63.095 1.00 25.98 202 GLN E CA 1
ATOM 8473 C C . GLN E 1 223 ? -16.362 18.196 64.158 1.00 25.39 202 GLN E C 1
ATOM 8474 O O . GLN E 1 223 ? -15.973 18.525 65.277 1.00 23.19 202 GLN E O 1
ATOM 8480 N N . VAL E 1 224 ? -16.550 16.930 63.797 1.00 28.03 203 VAL E N 1
ATOM 8481 C CA . VAL E 1 224 ? -16.194 15.819 64.674 1.00 27.62 203 VAL E CA 1
ATOM 8482 C C . VAL E 1 224 ? -14.696 15.844 64.958 1.00 27.90 203 VAL E C 1
ATOM 8483 O O . VAL E 1 224 ? -14.263 15.685 66.101 1.00 22.47 203 VAL E O 1
ATOM 8487 N N . ILE E 1 225 ? -13.913 16.057 63.906 1.00 16.92 204 ILE E N 1
ATOM 8488 C CA . ILE E 1 225 ? -12.465 16.160 64.029 1.00 27.28 204 ILE E CA 1
ATOM 8489 C C . ILE E 1 225 ? -12.078 17.372 64.867 1.00 26.28 204 ILE E C 1
ATOM 8490 O O . ILE E 1 225 ? -11.261 17.272 65.783 1.00 25.44 204 ILE E O 1
ATOM 8495 N N . ALA E 1 226 ? -12.677 18.514 64.546 1.00 24.14 205 ALA E N 1
ATOM 8496 C CA . ALA E 1 226 ? -12.382 19.764 65.236 1.00 24.27 205 ALA E CA 1
ATOM 8497 C C . ALA E 1 226 ? -12.729 19.690 66.721 1.00 24.05 205 ALA E C 1
ATOM 8498 O O . ALA E 1 226 ? -11.949 20.125 67.567 1.00 25.86 205 ALA E O 1
ATOM 8500 N N . ASN E 1 227 ? -13.897 19.136 67.034 1.00 23.79 206 ASN E N 1
ATOM 8501 C CA . ASN E 1 227 ? -14.353 19.052 68.419 1.00 23.63 206 ASN E CA 1
ATOM 8502 C C . ASN E 1 227 ? -13.513 18.095 69.259 1.00 24.13 206 ASN E C 1
ATOM 8503 O O . ASN E 1 227 ? -13.332 18.313 70.457 1.00 26.15 206 ASN E O 1
ATOM 8508 N N . ALA E 1 228 ? -13.005 17.038 68.633 1.00 24.70 207 ALA E N 1
ATOM 8509 C CA . ALA E 1 228 ? -12.114 16.107 69.318 1.00 30.12 207 ALA E CA 1
ATOM 8510 C C . ALA E 1 228 ? -10.816 16.813 69.691 1.00 31.82 207 ALA E C 1
ATOM 8511 O O . ALA E 1 228 ? -10.274 16.611 70.779 1.00 34.21 207 ALA E O 1
ATOM 8513 N N . PHE E 1 229 ? -10.328 17.642 68.774 1.00 29.75 208 PHE E N 1
ATOM 8514 C CA . PHE E 1 229 ? -9.160 18.477 69.021 1.00 32.48 208 PHE E CA 1
ATOM 8515 C C . PHE E 1 229 ? -9.441 19.420 70.184 1.00 32.15 208 PHE E C 1
ATOM 8516 O O . PHE E 1 229 ? -8.659 19.504 71.130 1.00 31.61 208 PHE E O 1
ATOM 8524 N N . LEU E 1 230 ? -10.569 20.121 70.102 1.00 30.12 209 LEU E N 1
ATOM 8525 C CA . LEU E 1 230 ? -10.964 21.092 71.117 1.00 32.88 209 LEU E CA 1
ATOM 8526 C C . LEU E 1 230 ? -11.149 20.455 72.491 1.00 32.51 209 LEU E C 1
ATOM 8527 O O . LEU E 1 230 ? -10.787 21.044 73.512 1.00 29.59 209 LEU E O 1
ATOM 8532 N N . ALA E 1 231 ? -11.712 19.252 72.511 1.00 30.92 210 ALA E N 1
ATOM 8533 C CA . ALA E 1 231 ? -11.929 18.533 73.759 1.00 32.95 210 ALA E CA 1
ATOM 8534 C C . ALA E 1 231 ? -10.602 18.160 74.413 1.00 33.08 210 ALA E C 1
ATOM 8535 O O . ALA E 1 231 ? -10.479 18.167 75.638 1.00 34.53 210 ALA E O 1
ATOM 8537 N N . ALA E 1 232 ? -9.611 17.841 73.587 1.00 31.65 211 ALA E N 1
ATOM 8538 C CA . ALA E 1 232 ? -8.306 17.420 74.082 1.00 35.82 211 ALA E CA 1
ATOM 8539 C C . ALA E 1 232 ? -7.478 18.606 74.572 1.00 37.96 211 ALA E C 1
ATOM 8540 O O . ALA E 1 232 ? -6.599 18.449 75.419 1.00 39.01 211 ALA E O 1
ATOM 8542 N N . THR E 1 233 ? -7.760 19.789 74.035 1.00 37.95 212 THR E N 1
ATOM 8543 C CA . THR E 1 233 ? -7.049 20.997 74.443 1.00 40.23 212 THR E CA 1
ATOM 8544 C C . THR E 1 233 ? -7.873 21.811 75.436 1.00 38.01 212 THR E C 1
ATOM 8545 O O . THR E 1 233 ? -7.485 22.914 75.824 1.00 35.82 212 THR E O 1
ATOM 8549 N N . GLY E 1 234 ? -9.013 21.258 75.843 1.00 38.67 213 GLY E N 1
ATOM 8550 C CA . GLY E 1 234 ? -9.872 21.895 76.825 1.00 39.52 213 GLY E CA 1
ATOM 8551 C C . GLY E 1 234 ? -10.534 23.166 76.328 1.00 41.95 213 GLY E C 1
ATOM 8552 O O . GLY E 1 234 ? -10.856 24.054 77.117 1.00 44.27 213 GLY E O 1
ATOM 8553 N N . CYS E 1 235 ? -10.748 23.250 75.018 1.00 40.37 214 CYS E N 1
ATOM 8554 C CA . CYS E 1 235 ? -11.320 24.448 74.411 1.00 39.92 214 CYS E CA 1
ATOM 8555 C C . CYS E 1 235 ? -12.712 24.199 73.838 1.00 37.78 214 CYS E C 1
ATOM 8556 O O . CYS E 1 235 ? -13.274 25.065 73.166 1.00 37.96 214 CYS E O 1
ATOM 8559 N N . LEU E 1 236 ? -13.264 23.020 74.109 1.00 36.75 215 LEU E N 1
ATOM 8560 C CA . LEU E 1 236 ? -14.533 22.609 73.513 1.00 36.30 215 LEU E CA 1
ATOM 8561 C C . LEU E 1 236 ? -15.696 23.512 73.915 1.00 38.91 215 LEU E C 1
ATOM 8562 O O . LEU E 1 236 ? -16.382 24.071 73.059 1.00 40.52 215 LEU E O 1
ATOM 8567 N N . ASN E 1 237 ? -15.919 23.646 75.218 1.00 39.99 216 ASN E N 1
ATOM 8568 C CA . ASN E 1 237 ? -17.022 24.455 75.722 1.00 44.98 216 ASN E CA 1
ATOM 8569 C C . ASN E 1 237 ? -16.552 25.811 76.237 1.00 48.94 216 ASN E C 1
ATOM 8570 O O . ASN E 1 237 ? -15.367 26.007 76.505 1.00 49.65 216 ASN E O 1
ATOM 8575 N N . SER E 1 238 ? -17.489 26.743 76.371 1.00 52.88 217 SER E N 1
ATOM 8576 C CA . SER E 1 238 ? -17.173 28.088 76.839 1.00 58.48 217 SER E CA 1
ATOM 8577 C C . SER E 1 238 ? -18.197 28.572 77.860 1.00 62.49 217 SER E C 1
ATOM 8578 O O . SER E 1 238 ? -18.140 29.714 78.315 1.00 68.88 217 SER E O 1
ATOM 8581 N N . GLY F 1 21 ? 26.073 13.718 -36.028 1.00 77.61 0 GLY F N 1
ATOM 8582 C CA . GLY F 1 21 ? 26.706 12.539 -36.588 1.00 71.98 0 GLY F CA 1
ATOM 8583 C C . GLY F 1 21 ? 26.640 11.349 -35.652 1.00 70.50 0 GLY F C 1
ATOM 8584 O O . GLY F 1 21 ? 26.302 11.491 -34.476 1.00 71.64 0 GLY F O 1
ATOM 8585 N N . MET F 1 22 ? 26.966 10.170 -36.173 1.00 66.98 1 MET F N 1
ATOM 8586 C CA . MET F 1 22 ? 26.923 8.951 -35.375 1.00 64.85 1 MET F CA 1
ATOM 8587 C C . MET F 1 22 ? 28.312 8.510 -34.918 1.00 55.86 1 MET F C 1
ATOM 8588 O O . MET F 1 22 ? 29.331 9.010 -35.395 1.00 55.78 1 MET F O 1
ATOM 8593 N N . TYR F 1 23 ? 28.330 7.553 -33.997 1.00 51.85 2 TYR F N 1
ATOM 8594 C CA . TYR F 1 23 ? 29.535 7.160 -33.274 1.00 48.18 2 TYR F CA 1
ATOM 8595 C C . TYR F 1 23 ? 30.520 6.332 -34.102 1.00 44.21 2 TYR F C 1
ATOM 8596 O O . TYR F 1 23 ? 31.733 6.513 -33.993 1.00 42.50 2 TYR F O 1
ATOM 8605 N N . PHE F 1 24 ? 29.999 5.428 -34.924 1.00 41.63 3 PHE F N 1
ATOM 8606 C CA . PHE F 1 24 ? 30.842 4.460 -35.624 1.00 41.44 3 PHE F CA 1
ATOM 8607 C C . PHE F 1 24 ? 31.281 4.929 -37.008 1.00 42.77 3 PHE F C 1
ATOM 8608 O O . PHE F 1 24 ? 30.469 5.406 -37.801 1.00 37.15 3 PHE F O 1
ATOM 8616 N N . ALA F 1 25 ? 32.572 4.777 -37.292 1.00 40.63 4 ALA F N 1
ATOM 8617 C CA . ALA F 1 25 ? 33.115 5.092 -38.609 1.00 40.61 4 ALA F CA 1
ATOM 8618 C C . ALA F 1 25 ? 32.650 4.066 -39.641 1.00 37.73 4 ALA F C 1
ATOM 8619 O O . ALA F 1 25 ? 32.221 2.969 -39.285 1.00 33.89 4 ALA F O 1
ATOM 8621 N N . ALA F 1 26 ? 32.741 4.427 -40.918 1.00 40.74 5 ALA F N 1
ATOM 8622 C CA . ALA F 1 26 ? 32.269 3.566 -42.000 1.00 38.21 5 ALA F CA 1
ATOM 8623 C C . ALA F 1 26 ? 33.086 2.285 -42.133 1.00 36.40 5 ALA F C 1
ATOM 8624 O O . ALA F 1 26 ? 34.300 2.287 -41.920 1.00 37.53 5 ALA F O 1
ATOM 8626 N N . GLY F 1 27 ? 32.406 1.199 -42.494 1.00 34.36 6 GLY F N 1
ATOM 8627 C CA . GLY F 1 27 ? 33.048 -0.083 -42.723 1.00 36.01 6 GLY F CA 1
ATOM 8628 C C . GLY F 1 27 ? 33.830 -0.555 -41.516 1.00 41.24 6 GLY F C 1
ATOM 8629 O O . GLY F 1 27 ? 34.970 -1.004 -41.636 1.00 49.78 6 GLY F O 1
ATOM 8630 N N . SER F 1 28 ? 33.212 -0.449 -40.347 1.00 38.69 7 SER F N 1
ATOM 8631 C CA . SER F 1 28 ? 33.894 -0.753 -39.098 1.00 39.93 7 SER F CA 1
ATOM 8632 C C . SER F 1 28 ? 33.373 -2.041 -38.467 1.00 35.31 7 SER F C 1
ATOM 8633 O O . SER F 1 28 ? 32.201 -2.388 -38.620 1.00 33.83 7 SER F O 1
ATOM 8636 N N . LYS F 1 29 ? 34.251 -2.748 -37.761 1.00 33.61 8 LYS F N 1
ATOM 8637 C CA . LYS F 1 29 ? 33.858 -3.969 -37.066 1.00 36.22 8 LYS F CA 1
ATOM 8638 C C . LYS F 1 29 ? 33.653 -3.718 -35.576 1.00 32.74 8 LYS F C 1
ATOM 8639 O O . LYS F 1 29 ? 34.535 -3.196 -34.894 1.00 32.66 8 LYS F O 1
ATOM 8645 N N . LEU F 1 30 ? 32.481 -4.101 -35.078 1.00 31.74 9 LEU F N 1
ATOM 8646 C CA . LEU F 1 30 ? 32.145 -3.932 -33.670 1.00 27.09 9 LEU F CA 1
ATOM 8647 C C . LEU F 1 30 ? 31.870 -5.275 -33.003 1.00 26.68 9 LEU F C 1
ATOM 8648 O O . LEU F 1 30 ? 31.018 -6.040 -33.455 1.00 31.19 9 LEU F O 1
ATOM 8653 N N . VAL F 1 31 ? 32.595 -5.557 -31.925 1.00 24.16 10 VAL F N 1
ATOM 8654 C CA . VAL F 1 31 ? 32.408 -6.800 -31.186 1.00 26.48 10 VAL F CA 1
ATOM 8655 C C . VAL F 1 31 ? 31.667 -6.558 -29.877 1.00 23.23 10 VAL F C 1
ATOM 8656 O O . VAL F 1 31 ? 32.147 -5.833 -29.007 1.00 25.89 10 VAL F O 1
ATOM 8660 N N . ILE F 1 32 ? 30.493 -7.167 -29.745 1.00 23.50 11 ILE F N 1
ATOM 8661 C CA . ILE F 1 32 ? 29.715 -7.064 -28.517 1.00 24.86 11 ILE F CA 1
ATOM 8662 C C . ILE F 1 32 ? 29.838 -8.348 -27.708 1.00 24.72 11 ILE F C 1
ATOM 8663 O O . ILE F 1 32 ? 29.503 -9.432 -28.188 1.00 25.73 11 ILE F O 1
ATOM 8668 N N . ILE F 1 33 ? 30.318 -8.216 -26.478 1.00 23.39 12 ILE F N 1
ATOM 8669 C CA . ILE F 1 33 ? 30.579 -9.368 -25.625 1.00 25.08 12 ILE F CA 1
ATOM 8670 C C . ILE F 1 33 ? 29.856 -9.211 -24.286 1.00 30.01 12 ILE F C 1
ATOM 8671 O O . ILE F 1 33 ? 29.801 -8.116 -23.726 1.00 33.45 12 ILE F O 1
ATOM 8676 N N . GLY F 1 34 ? 29.279 -10.301 -23.786 1.00 27.87 13 GLY F N 1
ATOM 8677 C CA . GLY F 1 34 ? 28.537 -10.255 -22.538 1.00 27.46 13 GLY F CA 1
ATOM 8678 C C . GLY F 1 34 ? 27.958 -11.590 -22.108 1.00 27.16 13 GLY F C 1
ATOM 8679 O O . GLY F 1 34 ? 28.527 -12.644 -22.391 1.00 27.05 13 GLY F O 1
ATOM 8680 N N . ASP F 1 35 ? 26.821 -11.542 -21.419 1.00 25.69 14 ASP F N 1
ATOM 8681 C CA . ASP F 1 35 ? 26.175 -12.749 -20.912 1.00 27.49 14 ASP F CA 1
ATOM 8682 C C . ASP F 1 35 ? 25.076 -13.248 -21.850 1.00 23.89 14 ASP F C 1
ATOM 8683 O O . ASP F 1 35 ? 25.188 -13.119 -23.070 1.00 24.93 14 ASP F O 1
ATOM 8688 N N . SER F 1 36 ? 24.019 -13.819 -21.279 1.00 24.12 15 SER F N 1
ATOM 8689 C CA . SER F 1 36 ? 22.945 -14.406 -22.076 1.00 29.39 15 SER F CA 1
ATOM 8690 C C . SER F 1 36 ? 22.105 -13.343 -22.775 1.00 28.12 15 SER F C 1
ATOM 8691 O O . SER F 1 36 ? 21.554 -13.589 -23.849 1.00 27.46 15 SER F O 1
ATOM 8694 N N . ILE F 1 37 ? 22.007 -12.167 -22.161 1.00 23.00 16 ILE F N 1
ATOM 8695 C CA . ILE F 1 37 ? 21.288 -11.050 -22.764 1.00 22.89 16 ILE F CA 1
ATOM 8696 C C . ILE F 1 37 ? 21.948 -10.671 -24.086 1.00 29.34 16 ILE F C 1
ATOM 8697 O O . ILE F 1 37 ? 21.275 -10.306 -25.050 1.00 22.24 16 ILE F O 1
ATOM 8702 N N . THR F 1 38 ? 23.273 -10.774 -24.121 1.00 24.89 17 THR F N 1
ATOM 8703 C CA . THR F 1 38 ? 24.034 -10.546 -25.342 1.00 29.69 17 THR F CA 1
ATOM 8704 C C . THR F 1 38 ? 23.983 -11.784 -26.233 1.00 32.52 17 THR F C 1
ATOM 8705 O O . THR F 1 38 ? 23.846 -11.679 -27.452 1.00 33.83 17 THR F O 1
ATOM 8709 N N . ASP F 1 39 ? 24.093 -12.953 -25.606 1.00 30.52 18 ASP F N 1
ATOM 8710 C CA . ASP F 1 39 ? 24.018 -14.237 -26.300 1.00 29.88 18 ASP F CA 1
ATOM 8711 C C . ASP F 1 39 ? 22.723 -14.345 -27.100 1.00 30.46 18 ASP F C 1
ATOM 8712 O O . ASP F 1 39 ? 22.748 -14.419 -28.330 1.00 31.67 18 ASP F O 1
ATOM 8717 N N . ALA F 1 40 ? 21.601 -14.361 -26.384 1.00 25.45 19 ALA F N 1
ATOM 8718 C CA . ALA F 1 40 ? 20.271 -14.399 -26.985 1.00 26.31 19 ALA F CA 1
ATOM 8719 C C . ALA F 1 40 ? 20.070 -15.597 -27.914 1.00 29.32 19 ALA F C 1
ATOM 8720 O O . ALA F 1 40 ? 19.405 -15.487 -28.944 1.00 30.59 19 ALA F O 1
ATOM 8722 N N . GLY F 1 41 ? 20.648 -16.736 -27.545 1.00 25.08 20 GLY F N 1
ATOM 8723 C CA . GLY F 1 41 ? 20.430 -17.978 -28.264 1.00 26.09 20 GLY F CA 1
ATOM 8724 C C . GLY F 1 41 ? 21.072 -18.062 -29.637 1.00 33.16 20 GLY F C 1
ATOM 8725 O O . GLY F 1 41 ? 20.551 -18.731 -30.531 1.00 35.77 20 GLY F O 1
ATOM 8726 N N . ARG F 1 42 ? 22.207 -17.393 -29.808 1.00 27.47 21 ARG F N 1
ATOM 8727 C CA . ARG F 1 42 ? 22.936 -17.431 -31.072 1.00 30.23 21 ARG F CA 1
ATOM 8728 C C . ARG F 1 42 ? 23.572 -18.800 -31.306 1.00 35.66 21 ARG F C 1
ATOM 8729 O O . ARG F 1 42 ? 23.699 -19.601 -30.381 1.00 31.69 21 ARG F O 1
ATOM 8737 N N . ASP F 1 43 ? 23.965 -19.063 -32.549 1.00 39.48 22 ASP F N 1
ATOM 8738 C CA . ASP F 1 43 ? 24.725 -20.266 -32.871 1.00 41.11 22 ASP F CA 1
ATOM 8739 C C . ASP F 1 43 ? 26.214 -19.967 -32.734 1.00 41.53 22 ASP F C 1
ATOM 8740 O O . ASP F 1 43 ? 26.733 -19.055 -33.377 1.00 42.04 22 ASP F O 1
ATOM 8745 N N . LYS F 1 44 ? 26.898 -20.740 -31.897 1.00 44.58 23 LYS F N 1
ATOM 8746 C CA . LYS F 1 44 ? 28.273 -20.427 -31.518 1.00 48.64 23 LYS F CA 1
ATOM 8747 C C . LYS F 1 44 ? 29.319 -21.025 -32.454 1.00 51.17 23 LYS F C 1
ATOM 8748 O O . LYS F 1 44 ? 30.449 -20.541 -32.516 1.00 53.47 23 LYS F O 1
ATOM 8754 N N . GLY F 1 45 ? 28.942 -22.066 -33.191 1.00 54.04 24 GLY F N 1
ATOM 8755 C CA . GLY F 1 45 ? 29.841 -22.677 -34.157 1.00 58.47 24 GLY F CA 1
ATOM 8756 C C . GLY F 1 45 ? 29.954 -21.855 -35.428 1.00 62.35 24 GLY F C 1
ATOM 8757 O O . GLY F 1 45 ? 30.352 -22.357 -36.479 1.00 72.14 24 GLY F O 1
ATOM 8758 N N . ILE F 1 46 ? 29.599 -20.579 -35.319 1.00 58.26 25 ILE F N 1
ATOM 8759 C CA . ILE F 1 46 ? 29.608 -19.654 -36.441 1.00 57.80 25 ILE F CA 1
ATOM 8760 C C . ILE F 1 46 ? 30.575 -18.506 -36.143 1.00 54.63 25 ILE F C 1
ATOM 8761 O O . ILE F 1 46 ? 31.230 -17.976 -37.043 1.00 55.80 25 ILE F O 1
ATOM 8766 N N . GLY F 1 47 ? 30.675 -18.144 -34.867 1.00 51.55 26 GLY F N 1
ATOM 8767 C CA . GLY F 1 47 ? 31.649 -17.162 -34.424 1.00 49.12 26 GLY F CA 1
ATOM 8768 C C . GLY F 1 47 ? 31.065 -15.793 -34.136 1.00 43.76 26 GLY F C 1
ATOM 8769 O O . GLY F 1 47 ? 31.799 -14.811 -34.020 1.00 40.79 26 GLY F O 1
ATOM 8770 N N . GLY F 1 48 ? 29.742 -15.726 -34.024 1.00 44.17 27 GLY F N 1
ATOM 8771 C CA . GLY F 1 48 ? 29.058 -14.465 -33.793 1.00 43.49 27 GLY F CA 1
ATOM 8772 C C . GLY F 1 48 ? 28.938 -13.653 -35.065 1.00 45.88 27 GLY F C 1
ATOM 8773 O O . GLY F 1 48 ? 28.295 -12.604 -35.098 1.00 45.76 27 GLY F O 1
ATOM 8774 N N . GLU F 1 49 ? 29.567 -14.158 -36.118 1.00 47.47 28 GLU F N 1
ATOM 8775 C CA . GLU F 1 49 ? 29.591 -13.509 -37.417 1.00 50.37 28 GLU F CA 1
ATOM 8776 C C . GLU F 1 49 ? 29.297 -14.554 -38.489 1.00 54.67 28 GLU F C 1
ATOM 8777 O O . GLU F 1 49 ? 30.077 -15.490 -38.662 1.00 56.84 28 GLU F O 1
ATOM 8783 N N . GLY F 1 50 ? 28.179 -14.415 -39.201 1.00 53.22 29 GLY F N 1
ATOM 8784 C CA . GLY F 1 50 ? 27.812 -15.404 -40.206 1.00 54.71 29 GLY F CA 1
ATOM 8785 C C . GLY F 1 50 ? 26.478 -15.219 -40.913 1.00 48.84 29 GLY F C 1
ATOM 8786 O O . GLY F 1 50 ? 25.926 -14.121 -40.936 1.00 48.34 29 GLY F O 1
ATOM 8787 N N . LEU F 1 51 ? 25.957 -16.307 -41.481 1.00 52.47 30 LEU F N 1
ATOM 8788 C CA . LEU F 1 51 ? 24.743 -16.275 -42.302 1.00 64.45 30 LEU F CA 1
ATOM 8789 C C . LEU F 1 51 ? 23.442 -16.620 -41.588 1.00 62.21 30 LEU F C 1
ATOM 8790 O O . LEU F 1 51 ? 22.383 -16.084 -41.920 1.00 67.76 30 LEU F O 1
ATOM 8795 N N . PHE F 1 52 ? 23.504 -17.556 -40.651 1.00 59.57 31 PHE F N 1
ATOM 8796 C CA . PHE F 1 52 ? 22.283 -18.045 -40.027 1.00 62.27 31 PHE F CA 1
ATOM 8797 C C . PHE F 1 52 ? 22.363 -18.021 -38.507 1.00 59.10 31 PHE F C 1
ATOM 8798 O O . PHE F 1 52 ? 23.121 -18.780 -37.901 1.00 60.67 31 PHE F O 1
ATOM 8806 N N . ASN F 1 53 ? 21.566 -17.138 -37.911 1.00 55.00 32 ASN F N 1
ATOM 8807 C CA . ASN F 1 53 ? 21.476 -16.984 -36.462 1.00 44.14 32 ASN F CA 1
ATOM 8808 C C . ASN F 1 53 ? 22.838 -16.792 -35.803 1.00 38.40 32 ASN F C 1
ATOM 8809 O O . ASN F 1 53 ? 23.173 -17.465 -34.828 1.00 37.66 32 ASN F O 1
ATOM 8814 N N . ALA F 1 54 ? 23.626 -15.871 -36.344 1.00 36.94 33 ALA F N 1
ATOM 8815 C CA . ALA F 1 54 ? 24.933 -15.570 -35.777 1.00 40.44 33 ALA F CA 1
ATOM 8816 C C . ALA F 1 54 ? 24.802 -14.598 -34.611 1.00 31.48 33 ALA F C 1
ATOM 8817 O O . ALA F 1 54 ? 25.693 -14.504 -33.768 1.00 43.57 33 ALA F O 1
ATOM 8819 N N . HIS F 1 55 ? 23.680 -13.887 -34.563 1.00 31.83 34 HIS F N 1
ATOM 8820 C CA . HIS F 1 55 ? 23.499 -12.806 -33.600 1.00 40.25 34 HIS F CA 1
ATOM 8821 C C . HIS F 1 55 ? 22.422 -13.085 -32.554 1.00 37.01 34 HIS F C 1
ATOM 8822 O O . HIS F 1 55 ? 22.275 -12.328 -31.595 1.00 32.98 34 HIS F O 1
ATOM 8829 N N . GLY F 1 56 ? 21.670 -14.164 -32.736 1.00 36.79 35 GLY F N 1
ATOM 8830 C CA . GLY F 1 56 ? 20.617 -14.511 -31.798 1.00 38.72 35 GLY F CA 1
ATOM 8831 C C . GLY F 1 56 ? 19.320 -13.773 -32.072 1.00 39.82 35 GLY F C 1
ATOM 8832 O O . GLY F 1 56 ? 19.059 -13.359 -33.201 1.00 34.08 35 GLY F O 1
ATOM 8833 N N . SER F 1 57 ? 18.506 -13.605 -31.034 1.00 28.74 36 SER F N 1
ATOM 8834 C CA . SER F 1 57 ? 17.203 -12.965 -31.177 1.00 28.65 36 SER F CA 1
ATOM 8835 C C . SER F 1 57 ? 17.012 -11.834 -30.172 1.00 25.16 36 SER F C 1
ATOM 8836 O O . SER F 1 57 ? 15.884 -11.501 -29.810 1.00 29.61 36 SER F O 1
ATOM 8839 N N . GLY F 1 58 ? 18.117 -11.247 -29.725 1.00 25.49 37 GLY F N 1
ATOM 8840 C CA . GLY F 1 58 ? 18.068 -10.200 -28.719 1.00 28.28 37 GLY F CA 1
ATOM 8841 C C . GLY F 1 58 ? 18.414 -8.830 -29.266 1.00 30.92 37 GLY F C 1
ATOM 8842 O O . GLY F 1 58 ? 18.288 -8.583 -30.466 1.00 32.57 37 GLY F O 1
ATOM 8843 N N . TYR F 1 59 ? 18.859 -7.940 -28.381 1.00 27.11 38 TYR F N 1
ATOM 8844 C CA . TYR F 1 59 ? 19.135 -6.557 -28.756 1.00 22.68 38 TYR F CA 1
ATOM 8845 C C . TYR F 1 59 ? 20.270 -6.466 -29.770 1.00 22.55 38 TYR F C 1
ATOM 8846 O O . TYR F 1 59 ? 20.297 -5.559 -30.598 1.00 23.14 38 TYR F O 1
ATOM 8855 N N . VAL F 1 60 ? 21.200 -7.413 -29.701 1.00 23.26 39 VAL F N 1
ATOM 8856 C CA . VAL F 1 60 ? 22.302 -7.475 -30.652 1.00 26.39 39 VAL F CA 1
ATOM 8857 C C . VAL F 1 60 ? 21.774 -7.692 -32.068 1.00 29.47 39 VAL F C 1
ATOM 8858 O O . VAL F 1 60 ? 22.206 -7.029 -33.012 1.00 31.53 39 VAL F O 1
ATOM 8862 N N . ALA F 1 61 ? 20.828 -8.616 -32.205 1.00 28.87 40 ALA F N 1
ATOM 8863 C CA . ALA F 1 61 ? 20.168 -8.852 -33.482 1.00 28.14 40 ALA F CA 1
ATOM 8864 C C . ALA F 1 61 ? 19.396 -7.611 -33.916 1.00 28.27 40 ALA F C 1
ATOM 8865 O O . ALA F 1 61 ? 19.373 -7.260 -35.096 1.00 24.72 40 ALA F O 1
ATOM 8867 N N . LEU F 1 62 ? 18.769 -6.948 -32.947 1.00 24.22 41 LEU F N 1
ATOM 8868 C CA . LEU F 1 62 ? 18.023 -5.723 -33.207 1.00 25.47 41 LEU F CA 1
ATOM 8869 C C . LEU F 1 62 ? 18.942 -4.601 -33.674 1.00 29.29 41 LEU F C 1
ATOM 8870 O O . LEU F 1 62 ? 18.605 -3.861 -34.596 1.00 30.59 41 LEU F O 1
ATOM 8875 N N . LEU F 1 63 ? 20.099 -4.479 -33.027 1.00 27.76 42 LEU F N 1
ATOM 8876 C CA . LEU F 1 63 ? 21.089 -3.478 -33.408 1.00 25.97 42 LEU F CA 1
ATOM 8877 C C . LEU F 1 63 ? 21.525 -3.679 -34.851 1.00 21.56 42 LEU F C 1
ATOM 8878 O O . LEU F 1 63 ? 21.504 -2.746 -35.653 1.00 26.57 42 LEU F O 1
ATOM 8883 N N . ASN F 1 64 ? 21.914 -4.908 -35.171 1.00 20.62 43 ASN F N 1
ATOM 8884 C CA . ASN F 1 64 ? 22.346 -5.262 -36.517 1.00 20.37 43 ASN F CA 1
ATOM 8885 C C . ASN F 1 64 ? 21.266 -4.975 -37.555 1.00 22.30 43 ASN F C 1
ATOM 8886 O O . ASN F 1 64 ? 21.547 -4.433 -38.623 1.00 25.18 43 ASN F O 1
ATOM 8891 N N . ALA F 1 65 ? 20.028 -5.335 -37.228 1.00 24.71 44 ALA F N 1
ATOM 8892 C CA . ALA F 1 65 ? 18.899 -5.108 -38.123 1.00 23.53 44 ALA F CA 1
ATOM 8893 C C . ALA F 1 65 ? 18.619 -3.619 -38.289 1.00 25.66 44 ALA F C 1
ATOM 8894 O O . ALA F 1 65 ? 18.301 -3.156 -39.384 1.00 27.44 44 ALA F O 1
ATOM 8896 N N . HIS F 1 66 ? 18.741 -2.875 -37.194 1.00 27.42 45 HIS F N 1
ATOM 8897 C CA . HIS F 1 66 ? 18.498 -1.437 -37.204 1.00 28.51 45 HIS F CA 1
ATOM 8898 C C . HIS F 1 66 ? 19.537 -0.696 -38.039 1.00 26.77 45 HIS F C 1
ATOM 8899 O O . HIS F 1 66 ? 19.197 0.155 -38.861 1.00 27.02 45 HIS F O 1
ATOM 8906 N N . LEU F 1 67 ? 20.806 -1.028 -37.823 1.00 29.17 46 LEU F N 1
ATOM 8907 C CA . LEU F 1 67 ? 21.904 -0.358 -38.510 1.00 27.87 46 LEU F CA 1
ATOM 8908 C C . LEU F 1 67 ? 21.913 -0.646 -40.009 1.00 26.91 46 LEU F C 1
ATOM 8909 O O . LEU F 1 67 ? 22.303 0.205 -40.805 1.00 30.12 46 LEU F O 1
ATOM 8914 N N . PHE F 1 68 ? 21.485 -1.843 -40.395 1.00 28.03 47 PHE F N 1
ATOM 8915 C CA . PHE F 1 68 ? 21.403 -2.188 -41.810 1.00 29.03 47 PHE F CA 1
ATOM 8916 C C . PHE F 1 68 ? 20.220 -1.496 -42.478 1.00 32.38 47 PHE F C 1
ATOM 8917 O O . PHE F 1 68 ? 20.352 -0.936 -43.564 1.00 31.31 47 PHE F O 1
ATOM 8925 N N . ALA F 1 69 ? 19.067 -1.529 -41.818 1.00 23.13 48 ALA F N 1
ATOM 8926 C CA . ALA F 1 69 ? 17.840 -0.987 -42.395 1.00 27.43 48 ALA F CA 1
ATOM 8927 C C . ALA F 1 69 ? 17.852 0.536 -42.485 1.00 24.70 48 ALA F C 1
ATOM 8928 O O . ALA F 1 69 ? 17.265 1.110 -43.401 1.00 34.20 48 ALA F O 1
ATOM 8930 N N . ARG F 1 70 ? 18.513 1.190 -41.536 1.00 31.40 49 ARG F N 1
ATOM 8931 C CA . ARG F 1 70 ? 18.502 2.650 -41.483 1.00 33.12 49 ARG F CA 1
ATOM 8932 C C . ARG F 1 70 ? 19.790 3.272 -42.012 1.00 33.92 49 ARG F C 1
ATOM 8933 O O . ARG F 1 70 ? 19.776 4.387 -42.537 1.00 35.23 49 ARG F O 1
ATOM 8941 N N . PHE F 1 71 ? 20.901 2.557 -41.873 1.00 31.36 50 PHE F N 1
ATOM 8942 C CA . PHE F 1 71 ? 22.183 3.059 -42.359 1.00 32.36 50 PHE F CA 1
ATOM 8943 C C . PHE F 1 71 ? 22.943 2.011 -43.169 1.00 34.44 50 PHE F C 1
ATOM 8944 O O . PHE F 1 71 ? 24.066 1.654 -42.814 1.00 35.90 50 PHE F O 1
ATOM 8952 N N . PRO F 1 72 ? 22.342 1.521 -44.267 1.00 32.44 51 PRO F N 1
ATOM 8953 C CA . PRO F 1 72 ? 23.015 0.468 -45.036 1.00 34.65 51 PRO F CA 1
ATOM 8954 C C . PRO F 1 72 ? 24.305 0.960 -45.683 1.00 37.91 51 PRO F C 1
ATOM 8955 O O . PRO F 1 72 ? 25.199 0.160 -45.958 1.00 40.67 51 PRO F O 1
ATOM 8959 N N . GLU F 1 73 ? 24.398 2.267 -45.906 1.00 37.45 52 GLU F N 1
ATOM 8960 C CA . GLU F 1 73 ? 25.555 2.853 -46.571 1.00 41.33 52 GLU F CA 1
ATOM 8961 C C . GLU F 1 73 ? 26.787 2.896 -45.667 1.00 37.48 52 GLU F C 1
ATOM 8962 O O . GLU F 1 73 ? 27.909 3.054 -46.151 1.00 40.71 52 GLU F O 1
ATOM 8968 N N . ARG F 1 74 ? 26.546 2.754 -44.374 1.00 35.10 53 ARG F N 1
ATOM 8969 C CA . ARG F 1 74 ? 27.563 2.772 -43.327 1.00 36.36 53 ARG F CA 1
ATOM 8970 C C . ARG F 1 74 ? 28.365 1.490 -43.229 1.00 35.21 53 ARG F C 1
ATOM 8971 O O . ARG F 1 74 ? 29.454 1.466 -42.778 1.00 35.22 53 ARG F O 1
ATOM 8979 N N . ARG F 1 75 ? 27.770 0.421 -43.678 1.00 33.21 54 ARG F N 1
ATOM 8980 C CA . ARG F 1 75 ? 28.391 -0.904 -43.755 1.00 34.41 54 ARG F CA 1
ATOM 8981 C C . ARG F 1 75 ? 29.034 -1.363 -42.444 1.00 34.66 54 ARG F C 1
ATOM 8982 O O . ARG F 1 75 ? 30.192 -1.782 -42.427 1.00 34.55 54 ARG F O 1
ATOM 8990 N N . LEU F 1 76 ? 28.283 -1.286 -41.350 1.00 34.85 55 LEU F N 1
ATOM 8991 C CA . LEU F 1 76 ? 28.810 -1.669 -40.044 1.00 34.64 55 LEU F CA 1
ATOM 8992 C C . LEU F 1 76 ? 28.812 -3.183 -39.851 1.00 39.35 55 LEU F C 1
ATOM 8993 O O . LEU F 1 76 ? 27.794 -3.852 -40.034 1.00 39.67 55 LEU F O 1
ATOM 8998 N N . ARG F 1 77 ? 29.973 -3.707 -39.473 1.00 40.39 56 ARG F N 1
ATOM 8999 C CA . ARG F 1 77 ? 30.186 -5.141 -39.323 1.00 36.95 56 ARG F CA 1
ATOM 9000 C C . ARG F 1 77 ? 30.071 -5.553 -37.856 1.00 36.08 56 ARG F C 1
ATOM 9001 O O . ARG F 1 77 ? 30.927 -5.219 -37.038 1.00 40.89 56 ARG F O 1
ATOM 9009 N N . LEU F 1 78 ? 29.011 -6.286 -37.531 1.00 33.17 57 LEU F N 1
ATOM 9010 C CA . LEU F 1 78 ? 28.648 -6.533 -36.138 1.00 33.27 57 LEU F CA 1
ATOM 9011 C C . LEU F 1 78 ? 28.904 -7.977 -35.696 1.00 33.35 57 LEU F C 1
ATOM 9012 O O . LEU F 1 78 ? 28.571 -8.925 -36.408 1.00 28.80 57 LEU F O 1
ATOM 9017 N N . VAL F 1 79 ? 29.494 -8.134 -34.512 1.00 31.41 58 VAL F N 1
ATOM 9018 C CA . VAL F 1 79 ? 29.847 -9.453 -33.989 1.00 29.77 58 VAL F CA 1
ATOM 9019 C C . VAL F 1 79 ? 29.288 -9.702 -32.587 1.00 27.64 58 VAL F C 1
ATOM 9020 O O . VAL F 1 79 ? 29.619 -8.986 -31.640 1.00 26.54 58 VAL F O 1
ATOM 9024 N N . ASN F 1 80 ? 28.447 -10.726 -32.463 1.00 25.24 59 ASN F N 1
ATOM 9025 C CA . ASN F 1 80 ? 27.890 -11.128 -31.173 1.00 27.18 59 ASN F CA 1
ATOM 9026 C C . ASN F 1 80 ? 28.802 -12.137 -30.484 1.00 32.85 59 ASN F C 1
ATOM 9027 O O . ASN F 1 80 ? 28.996 -13.245 -30.977 1.00 36.16 59 ASN F O 1
ATOM 9032 N N . GLN F 1 81 ? 29.349 -11.760 -29.334 1.00 32.52 60 GLN F N 1
ATOM 9033 C CA . GLN F 1 81 ? 30.262 -12.642 -28.618 1.00 34.14 60 GLN F CA 1
ATOM 9034 C C . GLN F 1 81 ? 29.784 -12.898 -27.188 1.00 33.35 60 GLN F C 1
ATOM 9035 O O . GLN F 1 81 ? 30.588 -13.023 -26.264 1.00 32.20 60 GLN F O 1
ATOM 9041 N N . GLY F 1 82 ? 28.469 -12.980 -27.013 1.00 28.28 61 GLY F N 1
ATOM 9042 C CA . GLY F 1 82 ? 27.893 -13.206 -25.701 1.00 26.65 61 GLY F CA 1
ATOM 9043 C C . GLY F 1 82 ? 27.728 -14.674 -25.362 1.00 27.69 61 GLY F C 1
ATOM 9044 O O . GLY F 1 82 ? 27.299 -15.469 -26.198 1.00 28.49 61 GLY F O 1
ATOM 9045 N N . ASN F 1 83 ? 28.073 -15.034 -24.129 1.00 26.67 62 ASN F N 1
ATOM 9046 C CA . ASN F 1 83 ? 27.909 -16.402 -23.647 1.00 25.44 62 ASN F CA 1
ATOM 9047 C C . ASN F 1 83 ? 27.032 -16.456 -22.401 1.00 28.76 62 ASN F C 1
ATOM 9048 O O . ASN F 1 83 ? 27.242 -15.699 -21.455 1.00 30.62 62 ASN F O 1
ATOM 9053 N N . SER F 1 84 ? 26.059 -17.361 -22.404 1.00 33.30 63 SER F N 1
ATOM 9054 C CA . SER F 1 84 ? 25.110 -17.482 -21.301 1.00 35.26 63 SER F CA 1
ATOM 9055 C C . SER F 1 84 ? 25.786 -17.823 -19.974 1.00 32.31 63 SER F C 1
ATOM 9056 O O . SER F 1 84 ? 26.671 -18.677 -19.916 1.00 31.10 63 SER F O 1
ATOM 9059 N N . GLY F 1 85 ? 25.363 -17.140 -18.914 1.00 28.56 64 GLY F N 1
ATOM 9060 C CA . GLY F 1 85 ? 25.822 -17.436 -17.569 1.00 31.71 64 GLY F CA 1
ATOM 9061 C C . GLY F 1 85 ? 27.188 -16.875 -17.231 1.00 34.93 64 GLY F C 1
ATOM 9062 O O . GLY F 1 85 ? 27.765 -17.209 -16.197 1.00 40.75 64 GLY F O 1
ATOM 9063 N N . ASN F 1 86 ? 27.706 -16.011 -18.096 1.00 32.32 65 ASN F N 1
ATOM 9064 C CA . ASN F 1 86 ? 29.052 -15.484 -17.917 1.00 33.52 65 ASN F CA 1
ATOM 9065 C C . ASN F 1 86 ? 29.172 -14.408 -16.848 1.00 28.26 65 ASN F C 1
ATOM 9066 O O . ASN F 1 86 ? 28.297 -13.555 -16.697 1.00 22.37 65 ASN F O 1
ATOM 9071 N N . THR F 1 87 ? 30.272 -14.468 -16.108 1.00 28.83 66 THR F N 1
ATOM 9072 C CA . THR F 1 87 ? 30.653 -13.402 -15.197 1.00 28.89 66 THR F CA 1
ATOM 9073 C C . THR F 1 87 ? 31.723 -12.558 -15.871 1.00 29.44 66 THR F C 1
ATOM 9074 O O . THR F 1 87 ? 32.149 -12.869 -16.982 1.00 31.48 66 THR F O 1
ATOM 9078 N N . VAL F 1 88 ? 32.162 -11.493 -15.208 1.00 28.99 67 VAL F N 1
ATOM 9079 C CA . VAL F 1 88 ? 33.271 -10.704 -15.727 1.00 32.59 67 VAL F CA 1
ATOM 9080 C C . VAL F 1 88 ? 34.554 -11.520 -15.578 1.00 34.98 67 VAL F C 1
ATOM 9081 O O . VAL F 1 88 ? 35.565 -11.241 -16.222 1.00 37.31 67 VAL F O 1
ATOM 9085 N N . ARG F 1 89 ? 34.488 -12.543 -14.731 1.00 33.44 68 ARG F N 1
ATOM 9086 C CA . ARG F 1 89 ? 35.602 -13.455 -14.510 1.00 34.18 68 ARG F CA 1
ATOM 9087 C C . ARG F 1 89 ? 35.731 -14.462 -15.651 1.00 37.15 68 ARG F C 1
ATOM 9088 O O . ARG F 1 89 ? 36.827 -14.687 -16.165 1.00 37.98 68 ARG F O 1
ATOM 9096 N N . ASP F 1 90 ? 34.610 -15.065 -16.041 1.00 36.20 69 ASP F N 1
ATOM 9097 C CA . ASP F 1 90 ? 34.583 -15.970 -17.189 1.00 38.99 69 ASP F CA 1
ATOM 9098 C C . ASP F 1 90 ? 34.967 -15.212 -18.447 1.00 38.97 69 ASP F C 1
ATOM 9099 O O . ASP F 1 90 ? 35.631 -15.739 -19.340 1.00 41.33 69 ASP F O 1
ATOM 9104 N N . LEU F 1 91 ? 34.534 -13.960 -18.494 1.00 38.80 70 LEU F N 1
ATOM 9105 C CA . LEU F 1 91 ? 34.728 -13.098 -19.645 1.00 39.73 70 LEU F CA 1
ATOM 9106 C C . LEU F 1 91 ? 36.200 -12.722 -19.815 1.00 36.69 70 LEU F C 1
ATOM 9107 O O . LEU F 1 91 ? 36.689 -12.577 -20.935 1.00 32.91 70 LEU F O 1
ATOM 9112 N N . ALA F 1 92 ? 36.906 -12.581 -18.697 1.00 37.06 71 ALA F N 1
ATOM 9113 C CA . ALA F 1 92 ? 38.327 -12.255 -18.724 1.00 36.10 71 ALA F CA 1
ATOM 9114 C C . ALA F 1 92 ? 39.163 -13.457 -19.154 1.00 36.45 71 ALA F C 1
ATOM 9115 O O . ALA F 1 92 ? 40.322 -13.312 -19.543 1.00 39.49 71 ALA F O 1
ATOM 9117 N N . ALA F 1 93 ? 38.566 -14.642 -19.085 1.00 33.08 72 ALA F N 1
ATOM 9118 C CA . ALA F 1 93 ? 39.268 -15.877 -19.413 1.00 35.61 72 ALA F CA 1
ATOM 9119 C C . ALA F 1 93 ? 39.284 -16.146 -20.916 1.00 36.76 72 ALA F C 1
ATOM 9120 O O . ALA F 1 93 ? 40.115 -16.909 -21.408 1.00 39.79 72 ALA F O 1
ATOM 9122 N N . ARG F 1 94 ? 38.366 -15.517 -21.642 1.00 34.84 73 ARG F N 1
ATOM 9123 C CA . ARG F 1 94 ? 38.258 -15.728 -23.081 1.00 33.76 73 ARG F CA 1
ATOM 9124 C C . ARG F 1 94 ? 38.462 -14.432 -23.859 1.00 35.02 73 ARG F C 1
ATOM 9125 O O . ARG F 1 94 ? 38.177 -14.368 -25.054 1.00 32.69 73 ARG F O 1
ATOM 9133 N N . TRP F 1 95 ? 38.965 -13.409 -23.175 1.00 34.35 74 TRP F N 1
ATOM 9134 C CA . TRP F 1 95 ? 39.119 -12.083 -23.767 1.00 34.58 74 TRP F CA 1
ATOM 9135 C C . TRP F 1 95 ? 40.083 -12.075 -24.950 1.00 33.13 74 TRP F C 1
ATOM 9136 O O . TRP F 1 95 ? 39.809 -11.455 -25.975 1.00 29.96 74 TRP F O 1
ATOM 9147 N N . GLN F 1 96 ? 41.209 -12.766 -24.805 1.00 35.94 75 GLN F N 1
ATOM 9148 C CA . GLN F 1 96 ? 42.238 -12.775 -25.839 1.00 39.86 75 GLN F CA 1
ATOM 9149 C C . GLN F 1 96 ? 41.726 -13.343 -27.161 1.00 41.35 75 GLN F C 1
ATOM 9150 O O . GLN F 1 96 ? 42.002 -12.796 -28.228 1.00 41.11 75 GLN F O 1
ATOM 9156 N N . ASN F 1 97 ? 40.974 -14.436 -27.083 1.00 41.27 76 ASN F N 1
ATOM 9157 C CA . ASN F 1 97 ? 40.494 -15.119 -28.279 1.00 45.42 76 ASN F CA 1
ATOM 9158 C C . ASN F 1 97 ? 39.202 -14.533 -28.839 1.00 46.64 76 ASN F C 1
ATOM 9159 O O . ASN F 1 97 ? 39.008 -14.491 -30.053 1.00 48.65 76 ASN F O 1
ATOM 9164 N N . ASP F 1 98 ? 38.321 -14.080 -27.954 1.00 43.48 77 ASP F N 1
ATOM 9165 C CA . ASP F 1 98 ? 37.001 -13.621 -28.372 1.00 42.65 77 ASP F CA 1
ATOM 9166 C C . ASP F 1 98 ? 36.932 -12.116 -28.616 1.00 40.31 77 ASP F C 1
ATOM 9167 O O . ASP F 1 98 ? 35.937 -11.617 -29.142 1.00 38.25 77 ASP F O 1
ATOM 9172 N N . VAL F 1 99 ? 37.980 -11.392 -28.237 1.00 37.15 78 VAL F N 1
ATOM 9173 C CA . VAL F 1 99 ? 38.009 -9.950 -28.464 1.00 33.78 78 VAL F CA 1
ATOM 9174 C C . VAL F 1 99 ? 39.216 -9.537 -29.303 1.00 33.89 78 VAL F C 1
ATOM 9175 O O . VAL F 1 99 ? 39.059 -9.098 -30.439 1.00 35.32 78 VAL F O 1
ATOM 9179 N N . PHE F 1 100 ? 40.415 -9.684 -28.744 1.00 31.99 79 PHE F N 1
ATOM 9180 C CA . PHE F 1 100 ? 41.639 -9.282 -29.436 1.00 37.71 79 PHE F CA 1
ATOM 9181 C C . PHE F 1 100 ? 41.835 -10.027 -30.754 1.00 37.53 79 PHE F C 1
ATOM 9182 O O . PHE F 1 100 ? 42.293 -9.450 -31.739 1.00 35.98 79 PHE F O 1
ATOM 9190 N N . GLY F 1 101 ? 41.480 -11.308 -30.765 1.00 36.82 80 GLY F N 1
ATOM 9191 C CA . GLY F 1 101 ? 41.682 -12.149 -31.931 1.00 37.59 80 GLY F CA 1
ATOM 9192 C C . GLY F 1 101 ? 40.836 -11.775 -33.135 1.00 40.57 80 GLY F C 1
ATOM 9193 O O . GLY F 1 101 ? 41.140 -12.176 -34.259 1.00 44.97 80 GLY F O 1
ATOM 9194 N N . LEU F 1 102 ? 39.777 -11.006 -32.906 1.00 36.30 81 LEU F N 1
ATOM 9195 C CA . LEU F 1 102 ? 38.860 -10.630 -33.977 1.00 37.57 81 LEU F CA 1
ATOM 9196 C C . LEU F 1 102 ? 39.202 -9.267 -34.575 1.00 41.52 81 LEU F C 1
ATOM 9197 O O . LEU F 1 102 ? 38.490 -8.777 -35.452 1.00 42.68 81 LEU F O 1
ATOM 9202 N N . LYS F 1 103 ? 40.305 -8.686 -34.103 1.00 43.85 82 LYS F N 1
ATOM 9203 C CA . LYS F 1 103 ? 40.721 -7.309 -34.407 1.00 46.12 82 LYS F CA 1
ATOM 9204 C C . LYS F 1 103 ? 39.540 -6.330 -34.542 1.00 42.66 82 LYS F C 1
ATOM 9205 O O . LYS F 1 103 ? 39.210 -5.863 -35.632 1.00 44.47 82 LYS F O 1
ATOM 9211 N N . PRO F 1 104 ? 38.900 -6.006 -33.410 1.00 41.33 83 PRO F N 1
ATOM 9212 C CA . PRO F 1 104 ? 37.742 -5.111 -33.426 1.00 37.33 83 PRO F CA 1
ATOM 9213 C C . PRO F 1 104 ? 38.145 -3.644 -33.521 1.00 35.53 83 PRO F C 1
ATOM 9214 O O . PRO F 1 104 ? 39.205 -3.260 -33.025 1.00 36.20 83 PRO F O 1
ATOM 9218 N N . ASP F 1 105 ? 37.307 -2.837 -34.162 1.00 32.95 84 ASP F N 1
ATOM 9219 C CA . ASP F 1 105 ? 37.511 -1.396 -34.193 1.00 32.68 84 ASP F CA 1
ATOM 9220 C C . ASP F 1 105 ? 36.767 -0.764 -33.024 1.00 31.23 84 ASP F C 1
ATOM 9221 O O . ASP F 1 105 ? 37.178 0.265 -32.488 1.00 33.51 84 ASP F O 1
ATOM 9226 N N . TYR F 1 106 ? 35.663 -1.397 -32.641 1.00 29.44 85 TYR F N 1
ATOM 9227 C CA . TYR F 1 106 ? 34.891 -0.988 -31.476 1.00 30.03 85 TYR F CA 1
ATOM 9228 C C . TYR F 1 106 ? 34.533 -2.209 -30.639 1.00 31.48 85 TYR F C 1
ATOM 9229 O O . TYR F 1 106 ? 34.306 -3.293 -31.176 1.00 32.11 85 TYR F O 1
ATOM 9238 N N . VAL F 1 107 ? 34.486 -2.034 -29.324 1.00 32.83 86 VAL F N 1
ATOM 9239 C CA . VAL F 1 107 ? 34.082 -3.111 -28.429 1.00 29.55 86 VAL F CA 1
ATOM 9240 C C . VAL F 1 107 ? 32.971 -2.655 -27.493 1.00 29.78 86 VAL F C 1
ATOM 9241 O O . VAL F 1 107 ? 33.126 -1.678 -26.760 1.00 29.80 86 VAL F O 1
ATOM 9245 N N . ALA F 1 108 ? 31.847 -3.361 -27.533 1.00 38.55 87 ALA F N 1
ATOM 9246 C CA . ALA F 1 108 ? 30.757 -3.114 -26.601 1.00 33.11 87 ALA F CA 1
ATOM 9247 C C . ALA F 1 108 ? 30.703 -4.242 -25.581 1.00 35.63 87 ALA F C 1
ATOM 9248 O O . ALA F 1 108 ? 30.781 -5.417 -25.939 1.00 36.80 87 ALA F O 1
ATOM 9250 N N . MET F 1 109 ? 30.574 -3.884 -24.309 1.00 33.74 88 MET F N 1
ATOM 9251 C CA . MET F 1 109 ? 30.631 -4.873 -23.243 1.00 35.17 88 MET F CA 1
ATOM 9252 C C . MET F 1 109 ? 29.534 -4.661 -22.208 1.00 35.93 88 MET F C 1
ATOM 9253 O O . MET F 1 109 ? 29.383 -3.570 -21.658 1.00 34.71 88 MET F O 1
ATOM 9258 N N . MET F 1 110 ? 28.771 -5.717 -21.949 1.00 34.27 89 MET F N 1
ATOM 9259 C CA . MET F 1 110 ? 27.715 -5.670 -20.950 1.00 31.77 89 MET F CA 1
ATOM 9260 C C . MET F 1 110 ? 27.806 -6.874 -20.020 1.00 32.26 89 MET F C 1
ATOM 9261 O O . MET F 1 110 ? 27.477 -7.996 -20.405 1.00 32.54 89 MET F O 1
ATOM 9266 N N . ILE F 1 111 ? 28.258 -6.631 -18.795 1.00 33.77 90 ILE F N 1
ATOM 9267 C CA . ILE F 1 111 ? 28.443 -7.699 -17.822 1.00 33.08 90 ILE F CA 1
ATOM 9268 C C . ILE F 1 111 ? 28.133 -7.187 -16.417 1.00 32.89 90 ILE F C 1
ATOM 9269 O O . ILE F 1 111 ? 28.222 -5.987 -16.151 1.00 32.11 90 ILE F O 1
ATOM 9274 N N . GLY F 1 112 ? 27.753 -8.095 -15.524 1.00 30.59 91 GLY F N 1
ATOM 9275 C CA . GLY F 1 112 ? 27.471 -7.724 -14.150 1.00 28.94 91 GLY F CA 1
ATOM 9276 C C . GLY F 1 112 ? 26.167 -8.287 -13.622 1.00 29.11 91 GLY F C 1
ATOM 9277 O O . GLY F 1 112 ? 25.978 -8.390 -12.410 1.00 32.74 91 GLY F O 1
ATOM 9278 N N . ILE F 1 113 ? 25.266 -8.644 -14.531 1.00 24.98 92 ILE F N 1
ATOM 9279 C CA . ILE F 1 113 ? 23.977 -9.212 -14.152 1.00 26.00 92 ILE F CA 1
ATOM 9280 C C . ILE F 1 113 ? 24.160 -10.515 -13.380 1.00 24.57 92 ILE F C 1
ATOM 9281 O O . ILE F 1 113 ? 23.583 -10.699 -12.310 1.00 28.80 92 ILE F O 1
ATOM 9286 N N . ASN F 1 114 ? 24.981 -11.410 -13.920 1.00 24.67 93 ASN F N 1
ATOM 9287 C CA . ASN F 1 114 ? 25.232 -12.695 -13.280 1.00 28.64 93 ASN F CA 1
ATOM 9288 C C . ASN F 1 114 ? 26.044 -12.565 -11.994 1.00 31.07 93 ASN F C 1
ATOM 9289 O O . ASN F 1 114 ? 25.822 -13.306 -11.038 1.00 29.45 93 ASN F O 1
ATOM 9294 N N . ASP F 1 115 ? 26.976 -11.617 -11.967 1.00 32.84 94 ASP F N 1
ATOM 9295 C CA . ASP F 1 115 ? 27.826 -11.423 -10.797 1.00 33.08 94 ASP F CA 1
ATOM 9296 C C . ASP F 1 115 ? 27.019 -10.932 -9.603 1.00 27.04 94 ASP F C 1
ATOM 9297 O O . ASP F 1 115 ? 27.373 -11.188 -8.452 1.00 27.13 94 ASP F O 1
ATOM 9302 N N . VAL F 1 116 ? 25.929 -10.230 -9.887 1.00 26.90 95 VAL F N 1
ATOM 9303 C CA . VAL F 1 116 ? 25.023 -9.772 -8.844 1.00 29.38 95 VAL F CA 1
ATOM 9304 C C . VAL F 1 116 ? 24.012 -10.859 -8.498 1.00 30.65 95 VAL F C 1
ATOM 9305 O O . VAL F 1 116 ? 23.774 -11.147 -7.326 1.00 35.80 95 VAL F O 1
ATOM 9309 N N . TRP F 1 117 ? 23.438 -11.468 -9.532 1.00 31.17 96 TRP F N 1
ATOM 9310 C CA . TRP F 1 117 ? 22.348 -12.427 -9.373 1.00 27.42 96 TRP F CA 1
ATOM 9311 C C . TRP F 1 117 ? 22.721 -13.630 -8.509 1.00 28.62 96 TRP F C 1
ATOM 9312 O O . TRP F 1 117 ? 21.956 -14.022 -7.627 1.00 29.00 96 TRP F O 1
ATOM 9323 N N . ARG F 1 118 ? 23.894 -14.207 -8.761 1.00 27.50 97 ARG F N 1
ATOM 9324 C CA . ARG F 1 118 ? 24.332 -15.407 -8.050 1.00 24.19 97 ARG F CA 1
ATOM 9325 C C . ARG F 1 118 ? 24.411 -15.189 -6.542 1.00 23.11 97 ARG F C 1
ATOM 9326 O O . ARG F 1 118 ? 24.355 -16.143 -5.766 1.00 22.13 97 ARG F O 1
ATOM 9334 N N . GLN F 1 119 ? 24.537 -13.932 -6.133 1.00 20.88 98 GLN F N 1
ATOM 9335 C CA . GLN F 1 119 ? 24.577 -13.592 -4.718 1.00 27.52 98 GLN F CA 1
ATOM 9336 C C . GLN F 1 119 ? 23.192 -13.699 -4.086 1.00 26.19 98 GLN F C 1
ATOM 9337 O O . GLN F 1 119 ? 23.056 -13.654 -2.865 1.00 32.49 98 GLN F O 1
ATOM 9343 N N . PHE F 1 120 ? 22.166 -13.848 -4.919 1.00 21.01 99 PHE F N 1
ATOM 9344 C CA . PHE F 1 120 ? 20.795 -13.894 -4.422 1.00 23.13 99 PHE F CA 1
ATOM 9345 C C . PHE F 1 120 ? 20.080 -15.216 -4.715 1.00 25.65 99 PHE F C 1
ATOM 9346 O O . PHE F 1 120 ? 19.290 -15.682 -3.895 1.00 23.78 99 PHE F O 1
ATOM 9354 N N . ASP F 1 121 ? 20.347 -15.824 -5.867 1.00 27.30 100 ASP F N 1
ATOM 9355 C CA . ASP F 1 121 ? 19.726 -17.113 -6.170 1.00 28.25 100 ASP F CA 1
ATOM 9356 C C . ASP F 1 121 ? 20.590 -18.271 -5.670 1.00 26.09 100 ASP F C 1
ATOM 9357 O O . ASP F 1 121 ? 20.108 -19.392 -5.512 1.00 28.61 100 ASP F O 1
ATOM 9362 N N . LEU F 1 122 ? 21.866 -17.990 -5.422 1.00 22.11 101 LEU F N 1
ATOM 9363 C CA . LEU F 1 122 ? 22.764 -18.957 -4.792 1.00 25.66 101 LEU F CA 1
ATOM 9364 C C . LEU F 1 122 ? 23.558 -18.300 -3.664 1.00 27.96 101 LEU F C 1
ATOM 9365 O O . LEU F 1 122 ? 24.787 -18.238 -3.723 1.00 29.89 101 LEU F O 1
ATOM 9370 N N . PRO F 1 123 ? 22.858 -17.822 -2.623 1.00 27.55 102 PRO F N 1
ATOM 9371 C CA . PRO F 1 123 ? 23.482 -16.984 -1.592 1.00 25.75 102 PRO F CA 1
ATOM 9372 C C . PRO F 1 123 ? 24.457 -17.737 -0.690 1.00 25.03 102 PRO F C 1
ATOM 9373 O O . PRO F 1 123 ? 25.289 -17.106 -0.038 1.00 25.28 102 PRO F O 1
ATOM 9377 N N . LEU F 1 124 ? 24.357 -19.062 -0.655 1.00 27.44 103 LEU F N 1
ATOM 9378 C CA . LEU F 1 124 ? 25.198 -19.866 0.225 1.00 31.01 103 LEU F CA 1
ATOM 9379 C C . LEU F 1 124 ? 26.536 -20.212 -0.420 1.00 34.77 103 LEU F C 1
ATOM 9380 O O . LEU F 1 124 ? 27.531 -20.429 0.272 1.00 34.02 103 LEU F O 1
ATOM 9385 N N . MET F 1 125 ? 26.555 -20.263 -1.747 1.00 37.12 104 MET F N 1
ATOM 9386 C CA . MET F 1 125 ? 27.767 -20.599 -2.484 1.00 38.24 104 MET F CA 1
ATOM 9387 C C . MET F 1 125 ? 28.651 -19.364 -2.635 1.00 37.96 104 MET F C 1
ATOM 9388 O O . MET F 1 125 ? 28.870 -18.867 -3.739 1.00 38.49 104 MET F O 1
ATOM 9393 N N . THR F 1 126 ? 29.166 -18.888 -1.505 1.00 42.08 105 THR F N 1
ATOM 9394 C CA . THR F 1 126 ? 29.865 -17.609 -1.434 1.00 49.50 105 THR F CA 1
ATOM 9395 C C . THR F 1 126 ? 31.294 -17.664 -1.971 1.00 56.66 105 THR F C 1
ATOM 9396 O O . THR F 1 126 ? 31.963 -16.636 -2.075 1.00 60.52 105 THR F O 1
ATOM 9400 N N . ASP F 1 127 ? 31.760 -18.861 -2.311 1.00 60.28 106 ASP F N 1
ATOM 9401 C CA . ASP F 1 127 ? 33.104 -19.025 -2.852 1.00 64.58 106 ASP F CA 1
ATOM 9402 C C . ASP F 1 127 ? 33.120 -18.828 -4.365 1.00 60.60 106 ASP F C 1
ATOM 9403 O O . ASP F 1 127 ? 34.166 -18.937 -5.004 1.00 64.08 106 ASP F O 1
ATOM 9408 N N . ARG F 1 128 ? 31.953 -18.535 -4.931 1.00 55.64 107 ARG F N 1
ATOM 9409 C CA . ARG F 1 128 ? 31.833 -18.300 -6.366 1.00 56.19 107 ARG F CA 1
ATOM 9410 C C . ARG F 1 128 ? 31.457 -16.854 -6.668 1.00 52.16 107 ARG F C 1
ATOM 9411 O O . ARG F 1 128 ? 31.663 -16.370 -7.781 1.00 55.41 107 ARG F O 1
ATOM 9419 N N . HIS F 1 129 ? 30.900 -16.174 -5.670 1.00 47.34 108 HIS F N 1
ATOM 9420 C CA . HIS F 1 129 ? 30.415 -14.809 -5.837 1.00 40.16 108 HIS F CA 1
ATOM 9421 C C . HIS F 1 129 ? 31.520 -13.840 -6.244 1.00 36.80 108 HIS F C 1
ATOM 9422 O O . HIS F 1 129 ? 32.588 -13.807 -5.633 1.00 35.66 108 HIS F O 1
ATOM 9429 N N . VAL F 1 130 ? 31.253 -13.057 -7.283 1.00 33.02 109 VAL F N 1
ATOM 9430 C CA . VAL F 1 130 ? 32.168 -12.004 -7.699 1.00 28.66 109 VAL F CA 1
ATOM 9431 C C . VAL F 1 130 ? 31.879 -10.736 -6.905 1.00 32.23 109 VAL F C 1
ATOM 9432 O O . VAL F 1 130 ? 30.930 -10.008 -7.199 1.00 33.45 109 VAL F O 1
ATOM 9436 N N . CYS F 1 131 ? 32.698 -10.488 -5.888 1.00 31.55 110 CYS F N 1
ATOM 9437 C CA . CYS F 1 131 ? 32.543 -9.322 -5.025 1.00 35.08 110 CYS F CA 1
ATOM 9438 C C . CYS F 1 131 ? 32.714 -8.025 -5.820 1.00 31.44 110 CYS F C 1
ATOM 9439 O O . CYS F 1 131 ? 33.319 -8.033 -6.892 1.00 31.75 110 CYS F O 1
ATOM 9442 N N . PRO F 1 132 ? 32.172 -6.906 -5.304 1.00 33.66 111 PRO F N 1
ATOM 9443 C CA . PRO F 1 132 ? 32.303 -5.618 -5.996 1.00 35.20 111 PRO F CA 1
ATOM 9444 C C . PRO F 1 132 ? 33.756 -5.188 -6.198 1.00 35.68 111 PRO F C 1
ATOM 9445 O O . PRO F 1 132 ? 34.042 -4.409 -7.107 1.00 32.26 111 PRO F O 1
ATOM 9449 N N . GLU F 1 133 ? 34.657 -5.691 -5.361 1.00 39.99 112 GLU F N 1
ATOM 9450 C CA . GLU F 1 133 ? 36.076 -5.398 -5.511 1.00 46.53 112 GLU F CA 1
ATOM 9451 C C . GLU F 1 133 ? 36.653 -6.130 -6.718 1.00 45.22 112 GLU F C 1
ATOM 9452 O O . GLU F 1 133 ? 37.385 -5.546 -7.516 1.00 43.62 112 GLU F O 1
ATOM 9458 N N . GLU F 1 134 ? 36.317 -7.410 -6.848 1.00 41.86 113 GLU F N 1
ATOM 9459 C CA . GLU F 1 134 ? 36.788 -8.207 -7.974 1.00 37.94 113 GLU F CA 1
ATOM 9460 C C . GLU F 1 134 ? 36.140 -7.745 -9.273 1.00 32.10 113 GLU F C 1
ATOM 9461 O O . GLU F 1 134 ? 36.775 -7.741 -10.325 1.00 30.95 113 GLU F O 1
ATOM 9467 N N . TYR F 1 135 ? 34.872 -7.354 -9.189 1.00 30.26 114 TYR F N 1
ATOM 9468 C CA . TYR F 1 135 ? 34.130 -6.889 -10.354 1.00 29.88 114 TYR F CA 1
ATOM 9469 C C . TYR F 1 135 ? 34.765 -5.648 -10.973 1.00 32.99 114 TYR F C 1
ATOM 9470 O O . TYR F 1 135 ? 35.042 -5.615 -12.172 1.00 35.05 114 TYR F O 1
ATOM 9479 N N . GLU F 1 136 ? 34.997 -4.632 -10.147 1.00 33.46 115 GLU F N 1
ATOM 9480 C CA . GLU F 1 136 ? 35.555 -3.370 -10.620 1.00 38.01 115 GLU F CA 1
ATOM 9481 C C . GLU F 1 136 ? 36.985 -3.530 -11.125 1.00 35.55 115 GLU F C 1
ATOM 9482 O O . GLU F 1 136 ? 37.352 -2.972 -12.160 1.00 30.52 115 GLU F O 1
ATOM 9488 N N . LYS F 1 137 ? 37.788 -4.291 -10.389 1.00 31.47 116 LYS F N 1
ATOM 9489 C CA . LYS F 1 137 ? 39.193 -4.478 -10.731 1.00 34.36 116 LYS F CA 1
ATOM 9490 C C . LYS F 1 137 ? 39.362 -5.262 -12.030 1.00 32.73 116 LYS F C 1
ATOM 9491 O O . LYS F 1 137 ? 40.259 -4.978 -12.823 1.00 32.89 116 LYS F O 1
ATOM 9497 N N . THR F 1 138 ? 38.495 -6.247 -12.242 1.00 32.79 117 THR F N 1
ATOM 9498 C CA . THR F 1 138 ? 38.544 -7.064 -13.450 1.00 31.47 117 THR F CA 1
ATOM 9499 C C . THR F 1 138 ? 38.083 -6.261 -14.660 1.00 32.11 117 THR F C 1
ATOM 9500 O O . THR F 1 138 ? 38.692 -6.324 -15.729 1.00 31.97 117 THR F O 1
ATOM 9504 N N . LEU F 1 139 ? 37.004 -5.506 -14.482 1.00 29.24 118 LEU F N 1
ATOM 9505 C CA . LEU F 1 139 ? 36.479 -4.650 -15.537 1.00 32.36 118 LEU F CA 1
ATOM 9506 C C . LEU F 1 139 ? 37.488 -3.585 -15.946 1.00 32.01 118 LEU F C 1
ATOM 9507 O O . LEU F 1 139 ? 37.657 -3.301 -17.132 1.00 31.50 118 LEU F O 1
ATOM 9512 N N . ASP F 1 140 ? 38.157 -3.001 -14.958 1.00 31.31 119 ASP F N 1
ATOM 9513 C CA . ASP F 1 140 ? 39.110 -1.926 -15.207 1.00 35.10 119 ASP F CA 1
ATOM 9514 C C . ASP F 1 140 ? 40.298 -2.382 -16.050 1.00 36.56 119 ASP F C 1
ATOM 9515 O O . ASP F 1 140 ? 40.776 -1.636 -16.904 1.00 37.36 119 ASP F O 1
ATOM 9520 N N . GLU F 1 141 ? 40.772 -3.602 -15.813 1.00 37.65 120 GLU F N 1
ATOM 9521 C CA . GLU F 1 141 ? 41.933 -4.108 -16.535 1.00 40.11 120 GLU F CA 1
ATOM 9522 C C . GLU F 1 141 ? 41.577 -4.553 -17.949 1.00 34.30 120 GLU F C 1
ATOM 9523 O O . GLU F 1 141 ? 42.399 -4.467 -18.859 1.00 32.45 120 GLU F O 1
ATOM 9529 N N . LEU F 1 142 ? 40.353 -5.035 -18.130 1.00 32.14 121 LEU F N 1
ATOM 9530 C CA . LEU F 1 142 ? 39.865 -5.371 -19.462 1.00 32.70 121 LEU F CA 1
ATOM 9531 C C . LEU F 1 142 ? 39.771 -4.111 -20.309 1.00 31.41 121 LEU F C 1
ATOM 9532 O O . LEU F 1 142 ? 40.175 -4.095 -21.472 1.00 30.51 121 LEU F O 1
ATOM 9537 N N . VAL F 1 143 ? 39.237 -3.054 -19.709 1.00 32.60 122 VAL F N 1
ATOM 9538 C CA . VAL F 1 143 ? 39.085 -1.775 -20.388 1.00 30.83 122 VAL F CA 1
ATOM 9539 C C . VAL F 1 143 ? 40.444 -1.126 -20.650 1.00 32.86 122 VAL F C 1
ATOM 9540 O O . VAL F 1 143 ? 40.688 -0.599 -21.734 1.00 31.14 122 VAL F O 1
ATOM 9544 N N . ALA F 1 144 ? 41.330 -1.187 -19.660 1.00 35.37 123 ALA F N 1
ATOM 9545 C CA . ALA F 1 144 ? 42.652 -0.574 -19.769 1.00 38.46 123 ALA F CA 1
ATOM 9546 C C . ALA F 1 144 ? 43.488 -1.191 -20.887 1.00 41.92 123 ALA F C 1
ATOM 9547 O O . ALA F 1 144 ? 44.290 -0.506 -21.519 1.00 44.73 123 ALA F O 1
ATOM 9549 N N . ARG F 1 145 ? 43.322 -2.475 -21.079 1.00 41.56 124 ARG F N 1
ATOM 9550 C CA . ARG F 1 145 ? 44.002 -3.228 -22.095 1.00 44.84 124 ARG F CA 1
ATOM 9551 C C . ARG F 1 145 ? 43.402 -3.088 -23.480 1.00 43.54 124 ARG F C 1
ATOM 9552 O O . ARG F 1 145 ? 44.053 -3.332 -24.429 1.00 45.64 124 ARG F O 1
ATOM 9560 N N . THR F 1 146 ? 42.147 -2.717 -23.573 1.00 40.54 125 THR F N 1
ATOM 9561 C CA . THR F 1 146 ? 41.404 -2.708 -24.831 1.00 39.43 125 THR F CA 1
ATOM 9562 C C . THR F 1 146 ? 41.109 -1.303 -25.351 1.00 36.03 125 THR F C 1
ATOM 9563 O O . THR F 1 146 ? 41.060 -1.084 -26.560 1.00 37.93 125 THR F O 1
ATOM 9567 N N . ALA F 1 147 ? 40.903 -0.354 -24.444 1.00 33.91 126 ALA F N 1
ATOM 9568 C CA . ALA F 1 147 ? 40.619 1.026 -24.839 1.00 37.02 126 ALA F CA 1
ATOM 9569 C C . ALA F 1 147 ? 41.686 1.638 -25.766 1.00 39.14 126 ALA F C 1
ATOM 9570 O O . ALA F 1 147 ? 41.333 2.300 -26.743 1.00 38.84 126 ALA F O 1
ATOM 9572 N N . PRO F 1 148 ? 42.987 1.426 -25.477 1.00 39.06 127 PRO F N 1
ATOM 9573 C CA . PRO F 1 148 ? 43.964 2.033 -26.391 1.00 41.10 127 PRO F CA 1
ATOM 9574 C C . PRO F 1 148 ? 44.096 1.317 -27.736 1.00 43.75 127 PRO F C 1
ATOM 9575 O O . PRO F 1 148 ? 44.758 1.844 -28.630 1.00 47.46 127 PRO F O 1
ATOM 9579 N N . THR F 1 149 ? 43.486 0.144 -27.883 1.00 41.57 128 THR F N 1
ATOM 9580 C CA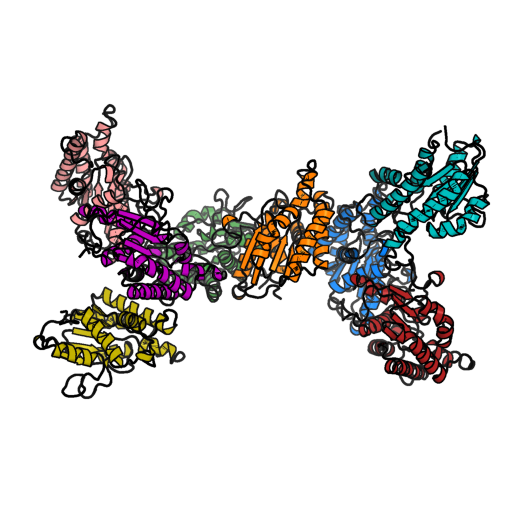 . THR F 1 149 ? 43.674 -0.646 -29.097 1.00 43.93 128 THR F CA 1
ATOM 9581 C C . THR F 1 149 ? 42.470 -0.576 -30.040 1.00 41.31 128 THR F C 1
ATOM 9582 O O . THR F 1 149 ? 42.457 -1.222 -31.089 1.00 39.92 128 THR F O 1
ATOM 9586 N N . VAL F 1 150 ? 41.469 0.218 -29.672 1.00 37.94 129 VAL F N 1
ATOM 9587 C CA . VAL F 1 150 ? 40.274 0.370 -30.500 1.00 39.45 129 VAL F CA 1
ATOM 9588 C C . VAL F 1 150 ? 39.925 1.837 -30.736 1.00 37.26 129 VAL F C 1
ATOM 9589 O O . VAL F 1 150 ? 40.434 2.725 -30.051 1.00 38.41 129 VAL F O 1
ATOM 9593 N N . LYS F 1 151 ? 39.051 2.084 -31.708 1.00 36.27 130 LYS F N 1
ATOM 9594 C CA . LYS F 1 151 ? 38.593 3.438 -32.007 1.00 38.61 130 LYS F CA 1
ATOM 9595 C C . LYS F 1 151 ? 37.655 3.954 -30.922 1.00 39.47 130 LYS F C 1
ATOM 9596 O O . LYS F 1 151 ? 37.500 5.161 -30.743 1.00 40.25 130 LYS F O 1
ATOM 9602 N N . GLY F 1 152 ? 37.029 3.029 -30.204 1.00 39.08 131 GLY F N 1
ATOM 9603 C CA . GLY F 1 152 ? 36.112 3.385 -29.139 1.00 38.71 131 GLY F CA 1
ATOM 9604 C C . GLY F 1 152 ? 35.604 2.165 -28.400 1.00 37.47 131 GLY F C 1
ATOM 9605 O O . GLY F 1 152 ? 35.397 1.107 -28.996 1.00 36.57 131 GLY F O 1
ATOM 9606 N N . MET F 1 153 ? 35.408 2.308 -27.095 1.00 37.51 132 MET F N 1
ATOM 9607 C CA . MET F 1 153 ? 34.890 1.214 -26.285 1.00 37.84 132 MET F CA 1
ATOM 9608 C C . MET F 1 153 ? 33.599 1.629 -25.595 1.00 36.08 132 MET F C 1
ATOM 9609 O O . MET F 1 153 ? 33.503 2.721 -25.035 1.00 35.23 132 MET F O 1
ATOM 9614 N N . ILE F 1 154 ? 32.605 0.750 -25.644 1.00 33.91 133 ILE F N 1
ATOM 9615 C CA . ILE F 1 154 ? 31.293 1.047 -25.089 1.00 30.85 133 ILE F CA 1
ATOM 9616 C C . ILE F 1 154 ? 30.963 0.097 -23.944 1.00 33.80 133 ILE F C 1
ATOM 9617 O O . ILE F 1 154 ? 31.115 -1.118 -24.069 1.00 32.46 133 ILE F O 1
ATOM 9622 N N . LEU F 1 155 ? 30.517 0.658 -22.826 1.00 31.81 134 LEU F N 1
ATOM 9623 C CA . LEU F 1 155 ? 30.149 -0.143 -21.668 1.00 32.44 134 LEU F CA 1
ATOM 9624 C C . LEU F 1 155 ? 28.664 -0.002 -21.362 1.00 33.22 134 LEU F C 1
ATOM 9625 O O . LEU F 1 155 ? 28.182 1.092 -21.073 1.00 30.95 134 LEU F O 1
ATOM 9630 N N . LEU F 1 156 ? 27.941 -1.114 -21.434 1.00 33.52 135 LEU F N 1
ATOM 9631 C CA . LEU F 1 156 ? 26.517 -1.117 -21.129 1.00 30.35 135 LEU F CA 1
ATOM 9632 C C . LEU F 1 156 ? 26.291 -1.559 -19.691 1.00 28.55 135 LEU F C 1
ATOM 9633 O O . LEU F 1 156 ? 26.725 -2.640 -19.293 1.00 28.87 135 LEU F O 1
ATOM 9638 N N . THR F 1 157 ? 25.612 -0.718 -18.918 1.00 28.20 136 THR F N 1
ATOM 9639 C CA . THR F 1 157 ? 25.338 -1.014 -17.518 1.00 31.10 136 THR F CA 1
ATOM 9640 C C . THR F 1 157 ? 24.551 -2.307 -17.360 1.00 30.98 136 THR F C 1
ATOM 9641 O O . THR F 1 157 ? 23.643 -2.586 -18.144 1.00 31.69 136 THR F O 1
ATOM 9645 N N . PRO F 1 158 ? 24.908 -3.112 -16.350 1.00 28.81 137 PRO F N 1
ATOM 9646 C CA . PRO F 1 158 ? 24.034 -4.225 -15.978 1.00 30.11 137 PRO F CA 1
ATOM 9647 C C . PRO F 1 158 ? 22.719 -3.668 -15.453 1.00 29.92 137 PRO F C 1
ATOM 9648 O O . PRO F 1 158 ? 22.702 -2.546 -14.946 1.00 31.44 137 PRO F O 1
ATOM 9652 N N . TYR F 1 159 ? 21.635 -4.421 -15.578 1.00 28.78 138 TYR F N 1
ATOM 9653 C CA . TYR F 1 159 ? 20.333 -3.901 -15.185 1.00 27.63 138 TYR F CA 1
ATOM 9654 C C . TYR F 1 159 ? 19.524 -4.903 -14.375 1.00 25.84 138 TYR F C 1
ATOM 9655 O O . TYR F 1 159 ? 19.797 -6.103 -14.386 1.00 23.39 138 TYR F O 1
ATOM 9664 N N . PHE F 1 160 ? 18.519 -4.388 -13.678 1.00 26.48 139 PHE F N 1
ATOM 9665 C CA . PHE F 1 160 ? 17.534 -5.220 -13.006 1.00 28.07 139 PHE F CA 1
ATOM 9666 C C . PHE F 1 160 ? 16.172 -4.557 -13.152 1.00 29.16 139 PHE F C 1
ATOM 9667 O O . PHE F 1 160 ? 15.978 -3.416 -12.729 1.00 23.71 139 PHE F O 1
ATOM 9675 N N . ILE F 1 161 ? 15.233 -5.264 -13.770 1.00 30.11 140 ILE F N 1
ATOM 9676 C CA . ILE F 1 161 ? 13.933 -4.684 -14.077 1.00 29.98 140 ILE F CA 1
ATOM 9677 C C . ILE F 1 161 ? 13.026 -4.710 -12.849 1.00 32.73 140 ILE F C 1
ATOM 9678 O O . ILE F 1 161 ? 12.095 -5.511 -12.754 1.00 31.96 140 ILE F O 1
ATOM 9683 N N . GLU F 1 162 ? 13.329 -3.827 -11.903 1.00 33.44 141 GLU F N 1
ATOM 9684 C CA . GLU F 1 162 ? 12.527 -3.648 -10.700 1.00 30.27 141 GLU F CA 1
ATOM 9685 C C . GLU F 1 162 ? 12.583 -2.188 -10.267 1.00 29.53 141 GLU F C 1
ATOM 9686 O O . GLU F 1 162 ? 13.664 -1.657 -10.012 1.00 28.84 141 GLU F O 1
ATOM 9692 N N . PRO F 1 163 ? 11.416 -1.531 -10.195 1.00 31.64 142 PRO F N 1
ATOM 9693 C CA . PRO F 1 163 ? 11.335 -0.115 -9.822 1.00 33.45 142 PRO F CA 1
ATOM 9694 C C . PRO F 1 163 ? 11.759 0.154 -8.378 1.00 38.39 142 PRO F C 1
ATOM 9695 O O . PRO F 1 163 ? 12.216 1.257 -8.075 1.00 43.44 142 PRO F O 1
ATOM 9699 N N . ASN F 1 164 ? 11.606 -0.837 -7.505 1.00 34.83 143 ASN F N 1
ATOM 9700 C CA . ASN F 1 164 ? 11.966 -0.675 -6.101 1.00 36.13 143 ASN F CA 1
ATOM 9701 C C . ASN F 1 164 ? 13.474 -0.545 -5.913 1.00 33.98 143 ASN F C 1
ATOM 9702 O O . ASN F 1 164 ? 14.206 -1.531 -5.988 1.00 31.40 143 ASN F O 1
ATOM 9707 N N . ARG F 1 165 ? 13.930 0.677 -5.659 1.00 37.59 144 ARG F N 1
ATOM 9708 C CA . ARG F 1 165 ? 15.353 0.948 -5.478 1.00 39.45 144 ARG F CA 1
ATOM 9709 C C . ARG F 1 165 ? 15.885 0.346 -4.181 1.00 44.71 144 ARG F C 1
ATOM 9710 O O . ARG F 1 165 ? 17.096 0.240 -3.988 1.00 47.97 144 ARG F O 1
ATOM 9718 N N . GLU F 1 166 ? 14.976 -0.044 -3.293 1.00 42.95 145 GLU F N 1
ATOM 9719 C CA . GLU F 1 166 ? 15.363 -0.617 -2.010 1.00 44.47 145 GLU F CA 1
ATOM 9720 C C . GLU F 1 166 ? 15.351 -2.142 -2.038 1.00 38.67 145 GLU F C 1
ATOM 9721 O O . GLU F 1 166 ? 15.677 -2.789 -1.043 1.00 38.30 145 GLU F O 1
ATOM 9727 N N . ASP F 1 167 ? 14.969 -2.711 -3.178 1.00 33.69 146 ASP F N 1
ATOM 9728 C CA . ASP F 1 167 ? 15.071 -4.151 -3.373 1.00 33.35 146 ASP F CA 1
ATOM 9729 C C . ASP F 1 167 ? 16.535 -4.554 -3.258 1.00 31.56 146 ASP F C 1
ATOM 9730 O O . ASP F 1 167 ? 17.402 -3.930 -3.870 1.00 29.74 146 ASP F O 1
ATOM 9735 N N . ALA F 1 168 ? 16.798 -5.589 -2.465 1.00 28.63 147 ALA F N 1
ATOM 9736 C CA . ALA F 1 168 ? 18.161 -6.000 -2.133 1.00 33.84 147 ALA F CA 1
ATOM 9737 C C . ALA F 1 168 ? 19.027 -6.238 -3.367 1.00 28.81 147 ALA F C 1
ATOM 9738 O O . ALA F 1 168 ? 20.225 -5.959 -3.354 1.00 33.06 147 ALA F O 1
ATOM 9740 N N . MET F 1 169 ? 18.416 -6.746 -4.431 1.00 25.74 148 MET F N 1
ATOM 9741 C CA . MET F 1 169 ? 19.150 -7.043 -5.655 1.00 29.00 148 MET F CA 1
ATOM 9742 C C . MET F 1 169 ? 19.197 -5.837 -6.592 1.00 29.32 148 MET F C 1
ATOM 9743 O O . MET F 1 169 ? 20.186 -5.630 -7.295 1.00 27.31 148 MET F O 1
ATOM 9748 N N . ARG F 1 170 ? 18.130 -5.042 -6.600 1.00 29.77 149 ARG F N 1
ATOM 9749 C CA . ARG F 1 170 ? 18.112 -3.818 -7.395 1.00 28.20 149 ARG F CA 1
ATOM 9750 C C . ARG F 1 170 ? 19.165 -2.845 -6.877 1.00 27.36 149 ARG F C 1
ATOM 9751 O O . ARG F 1 170 ? 19.873 -2.207 -7.657 1.00 25.82 149 ARG F O 1
ATOM 9759 N N . ALA F 1 171 ? 19.264 -2.744 -5.556 1.00 26.04 150 ALA F N 1
ATOM 9760 C CA . ALA F 1 171 ? 20.271 -1.902 -4.925 1.00 30.68 150 ALA F CA 1
ATOM 9761 C C . ALA F 1 171 ? 21.668 -2.454 -5.187 1.00 28.71 150 ALA F C 1
ATOM 9762 O O . ALA F 1 171 ? 22.616 -1.699 -5.401 1.00 27.99 150 ALA F O 1
ATOM 9764 N N . ARG F 1 172 ? 21.785 -3.777 -5.171 1.00 29.06 151 ARG F N 1
ATOM 9765 C CA . ARG F 1 172 ? 23.060 -4.435 -5.426 1.00 28.36 151 ARG F CA 1
ATOM 9766 C C . ARG F 1 172 ? 23.476 -4.249 -6.880 1.00 29.47 151 ARG F C 1
ATOM 9767 O O . ARG F 1 172 ? 24.660 -4.113 -7.186 1.00 25.56 151 ARG F O 1
ATOM 9775 N N . MET F 1 173 ? 22.491 -4.243 -7.773 1.00 27.28 152 MET F N 1
ATOM 9776 C CA . MET F 1 173 ? 22.751 -4.051 -9.193 1.00 27.49 152 MET F CA 1
ATOM 9777 C C . MET F 1 173 ? 23.175 -2.611 -9.468 1.00 28.82 152 MET F C 1
ATOM 9778 O O . MET F 1 173 ? 23.997 -2.356 -10.349 1.00 28.15 152 MET F O 1
ATOM 9783 N N . ASP F 1 174 ? 22.612 -1.677 -8.707 1.00 31.40 153 ASP F N 1
ATOM 9784 C CA . ASP F 1 174 ? 22.957 -0.264 -8.838 1.00 32.36 153 ASP F CA 1
ATOM 9785 C C . ASP F 1 174 ? 24.420 -0.021 -8.484 1.00 33.42 153 ASP F C 1
ATOM 9786 O O . ASP F 1 174 ? 25.097 0.784 -9.125 1.00 31.76 153 ASP F O 1
ATOM 9791 N N . VAL F 1 175 ? 24.895 -0.719 -7.458 1.00 31.14 154 VAL F N 1
ATOM 9792 C CA . VAL F 1 175 ? 26.278 -0.602 -7.015 1.00 29.87 154 VAL F CA 1
ATOM 9793 C C . VAL F 1 175 ? 27.241 -1.019 -8.122 1.00 30.92 154 VAL F C 1
ATOM 9794 O O . VAL F 1 175 ? 28.225 -0.332 -8.399 1.00 33.55 154 VAL F O 1
ATOM 9798 N N . TYR F 1 176 ? 26.940 -2.144 -8.762 1.00 29.79 155 TYR F N 1
ATOM 9799 C CA . TYR F 1 176 ? 27.777 -2.665 -9.836 1.00 28.59 155 TYR F CA 1
ATOM 9800 C C . TYR F 1 176 ? 27.693 -1.786 -11.079 1.00 28.12 155 TYR F C 1
ATOM 9801 O O . TYR F 1 176 ? 28.679 -1.614 -11.795 1.00 24.86 155 TYR F O 1
ATOM 9810 N N . GLY F 1 177 ? 26.512 -1.231 -11.330 1.00 30.87 156 GLY F N 1
ATOM 9811 C CA . GLY F 1 177 ? 26.323 -0.325 -12.447 1.00 25.85 156 GLY F CA 1
ATOM 9812 C C . GLY F 1 177 ? 27.086 0.967 -12.236 1.00 27.06 156 GLY F C 1
ATOM 9813 O O . GLY F 1 177 ? 27.620 1.548 -13.181 1.00 25.35 156 GLY F O 1
ATOM 9814 N N . ASP F 1 178 ? 27.141 1.414 -10.986 1.00 27.00 157 ASP F N 1
ATOM 9815 C CA . ASP F 1 178 ? 27.858 2.634 -10.639 1.00 34.95 157 ASP F CA 1
ATOM 9816 C C . ASP F 1 178 ? 29.364 2.402 -10.696 1.00 37.59 157 ASP F C 1
ATOM 9817 O O . ASP F 1 178 ? 30.131 3.315 -10.998 1.00 41.34 157 ASP F O 1
ATOM 9822 N N . LEU F 1 179 ? 29.782 1.177 -10.398 1.00 34.89 158 LEU F N 1
ATOM 9823 C CA . LEU F 1 179 ? 31.189 0.814 -10.495 1.00 34.47 158 LEU F CA 1
ATOM 9824 C C . LEU F 1 179 ? 31.638 0.801 -11.950 1.00 33.08 158 LEU F C 1
ATOM 9825 O O . LEU F 1 179 ? 32.757 1.202 -12.269 1.00 31.81 158 LEU F O 1
ATOM 9830 N N . MET F 1 180 ? 30.755 0.343 -12.831 1.00 32.89 159 MET F N 1
ATOM 9831 C CA . MET F 1 180 ? 31.061 0.279 -14.254 1.00 31.95 159 MET F CA 1
ATOM 9832 C C . MET F 1 180 ? 31.223 1.671 -14.852 1.00 31.31 159 MET F C 1
ATOM 9833 O O . MET F 1 180 ? 32.161 1.923 -15.607 1.00 30.70 159 MET F O 1
ATOM 9838 N N . ARG F 1 181 ? 30.307 2.573 -14.511 1.00 32.21 160 ARG F N 1
ATOM 9839 C CA . ARG F 1 181 ? 30.352 3.930 -15.043 1.00 36.66 160 ARG F CA 1
ATOM 9840 C C . ARG F 1 181 ? 31.585 4.669 -14.536 1.00 39.05 160 ARG F C 1
ATOM 9841 O O . ARG F 1 181 ? 32.096 5.566 -15.204 1.00 39.83 160 ARG F O 1
ATOM 9849 N N . ARG F 1 182 ? 32.062 4.285 -13.356 1.00 38.53 161 ARG F N 1
ATOM 9850 C CA . ARG F 1 182 ? 33.279 4.864 -12.804 1.00 40.44 161 ARG F CA 1
ATOM 9851 C C . ARG F 1 182 ? 34.486 4.425 -13.622 1.00 37.06 161 ARG F C 1
ATOM 9852 O O . ARG F 1 182 ? 35.386 5.218 -13.891 1.00 35.89 161 ARG F O 1
ATOM 9860 N N . VAL F 1 183 ? 34.492 3.155 -14.016 1.00 35.75 162 VAL F N 1
ATOM 9861 C CA . VAL F 1 183 ? 35.542 2.624 -14.875 1.00 34.90 162 VAL F CA 1
ATOM 9862 C C . VAL F 1 183 ? 35.489 3.295 -16.244 1.00 32.84 162 VAL F C 1
ATOM 9863 O O . VAL F 1 183 ? 36.521 3.634 -16.824 1.00 32.59 162 VAL F O 1
ATOM 9867 N N . ALA F 1 184 ? 34.274 3.499 -16.746 1.00 30.83 163 ALA F N 1
ATOM 9868 C CA . ALA F 1 184 ? 34.067 4.123 -18.048 1.00 31.84 163 ALA F CA 1
ATOM 9869 C C . ALA F 1 184 ? 34.583 5.559 -18.078 1.00 39.89 163 ALA F C 1
ATOM 9870 O O . ALA F 1 184 ? 35.349 5.930 -18.968 1.00 43.75 163 ALA F O 1
ATOM 9872 N N . GLU F 1 185 ? 34.162 6.361 -17.104 1.00 39.89 164 GLU F N 1
ATOM 9873 C CA . GLU F 1 185 ? 34.579 7.759 -17.023 1.00 41.36 164 GLU F CA 1
ATOM 9874 C C . GLU F 1 185 ? 36.085 7.883 -16.823 1.00 43.94 164 GLU F C 1
ATOM 9875 O O . GLU F 1 185 ? 36.699 8.866 -17.235 1.00 47.07 164 GLU F O 1
ATOM 9881 N N . ARG F 1 186 ? 36.672 6.875 -16.187 1.00 42.28 165 ARG F N 1
ATOM 9882 C CA . ARG F 1 186 ? 38.100 6.869 -15.896 1.00 43.24 165 ARG F CA 1
ATOM 9883 C C . ARG F 1 186 ? 38.932 6.634 -17.156 1.00 40.63 165 ARG F C 1
ATOM 9884 O O . ARG F 1 186 ? 40.032 7.171 -17.293 1.00 38.51 165 ARG F O 1
ATOM 9892 N N . HIS F 1 187 ? 38.398 5.846 -18.084 1.00 39.35 166 HIS F N 1
ATOM 9893 C CA . HIS F 1 187 ? 39.123 5.524 -19.308 1.00 42.28 166 HIS F CA 1
ATOM 9894 C C . HIS F 1 187 ? 38.545 6.230 -20.533 1.00 41.71 166 HIS F C 1
ATOM 9895 O O . HIS F 1 187 ? 39.049 6.073 -21.644 1.00 39.56 166 HIS F O 1
ATOM 9902 N N . GLY F 1 188 ? 37.489 7.010 -20.324 1.00 45.24 167 GLY F N 1
ATOM 9903 C CA . GLY F 1 188 ? 36.899 7.794 -21.394 1.00 47.60 167 GLY F CA 1
ATOM 9904 C C . GLY F 1 188 ? 36.040 6.983 -22.345 1.00 45.26 167 GLY F C 1
ATOM 9905 O O . GLY F 1 188 ? 35.907 7.324 -23.520 1.00 46.19 167 GLY F O 1
ATOM 9906 N N . CYS F 1 189 ? 35.455 5.905 -21.834 1.00 40.40 168 CYS F N 1
ATOM 9907 C CA . CYS F 1 189 ? 34.580 5.060 -22.635 1.00 37.74 168 CYS F CA 1
ATOM 9908 C C . CYS F 1 189 ? 33.163 5.616 -22.662 1.00 40.38 168 CYS F C 1
ATOM 9909 O O . CYS F 1 189 ? 32.748 6.325 -21.745 1.00 44.83 168 CYS F O 1
ATOM 9912 N N . LEU F 1 190 ? 32.423 5.295 -23.717 1.00 38.65 169 LEU F N 1
ATOM 9913 C CA . LEU F 1 190 ? 31.018 5.670 -23.790 1.00 36.11 169 LEU F CA 1
ATOM 9914 C C . LEU F 1 190 ? 30.202 4.764 -22.878 1.00 32.91 169 LEU F C 1
ATOM 9915 O O . LEU F 1 190 ? 30.340 3.541 -22.919 1.00 30.99 169 LEU F O 1
ATOM 9920 N N . LEU F 1 191 ? 29.360 5.367 -22.046 1.00 28.51 170 LEU F N 1
ATOM 9921 C CA . LEU F 1 191 ? 28.536 4.602 -21.120 1.00 27.88 170 LEU F CA 1
ATOM 9922 C C . LEU F 1 191 ? 27.070 4.608 -21.529 1.00 32.16 170 LEU F C 1
ATOM 9923 O O . LEU F 1 191 ? 26.479 5.666 -21.746 1.00 37.97 170 LEU F O 1
ATOM 9928 N N . VAL F 1 192 ? 26.484 3.420 -21.627 1.00 33.95 171 VAL F N 1
ATOM 9929 C CA . VAL F 1 192 ? 25.069 3.294 -21.946 1.00 31.46 171 VAL F CA 1
ATOM 9930 C C . VAL F 1 192 ? 24.272 2.906 -20.706 1.00 28.17 171 VAL F C 1
ATOM 9931 O O . VAL F 1 192 ? 24.392 1.789 -20.202 1.00 27.40 171 VAL F O 1
ATOM 9935 N N . ASP F 1 193 ? 23.464 3.840 -20.215 1.00 28.36 172 ASP F N 1
ATOM 9936 C CA . ASP F 1 193 ? 22.647 3.611 -19.029 1.00 31.39 172 ASP F CA 1
ATOM 9937 C C . ASP F 1 193 ? 21.415 2.781 -19.379 1.00 28.40 172 ASP F C 1
ATOM 9938 O O . ASP F 1 193 ? 20.314 3.316 -19.503 1.00 30.86 172 ASP F O 1
ATOM 9943 N N . VAL F 1 194 ? 21.609 1.475 -19.537 1.00 24.12 173 VAL F N 1
ATOM 9944 C CA . VAL F 1 194 ? 20.515 0.569 -19.867 1.00 22.68 173 VAL F CA 1
ATOM 9945 C C . VAL F 1 194 ? 19.477 0.543 -18.746 1.00 22.39 173 VAL F C 1
ATOM 9946 O O . VAL F 1 194 ? 18.273 0.473 -19.001 1.00 21.67 173 VAL F O 1
ATOM 9950 N N . GLN F 1 195 ? 19.956 0.610 -17.507 1.00 22.01 174 GLN F N 1
ATOM 9951 C CA . GLN F 1 195 ? 19.087 0.605 -16.335 1.00 26.59 174 GLN F CA 1
ATOM 9952 C C . GLN F 1 195 ? 18.120 1.786 -16.348 1.00 28.74 174 GLN F C 1
ATOM 9953 O O . GLN F 1 195 ? 16.950 1.645 -15.994 1.00 29.95 174 GLN F O 1
ATOM 9959 N N . GLY F 1 196 ? 18.617 2.948 -16.761 1.00 29.73 175 GLY F N 1
ATOM 9960 C CA . GLY F 1 196 ? 17.798 4.142 -16.846 1.00 29.93 175 GLY F CA 1
ATOM 9961 C C . GLY F 1 196 ? 16.709 4.016 -17.895 1.00 32.13 175 GLY F C 1
ATOM 9962 O O . GLY F 1 196 ? 15.587 4.484 -17.699 1.00 35.99 175 GLY F O 1
ATOM 9963 N N . ALA F 1 197 ? 17.045 3.377 -19.011 1.00 30.33 176 ALA F N 1
ATOM 9964 C CA . ALA F 1 197 ? 16.095 3.172 -20.098 1.00 27.95 176 ALA F CA 1
ATOM 9965 C C . ALA F 1 197 ? 14.946 2.271 -19.659 1.00 25.51 176 ALA F C 1
ATOM 9966 O O . ALA F 1 197 ? 13.800 2.470 -20.063 1.00 30.20 176 ALA F O 1
ATOM 9968 N N . PHE F 1 198 ? 15.257 1.278 -18.832 1.00 26.53 177 PHE F N 1
ATOM 9969 C CA . PHE F 1 198 ? 14.228 0.398 -18.293 1.00 24.52 177 PHE F CA 1
ATOM 9970 C C . PHE F 1 198 ? 13.376 1.133 -17.266 1.00 24.42 177 PHE F C 1
ATOM 9971 O O . PHE F 1 198 ? 12.161 0.948 -17.216 1.00 24.73 177 PHE F O 1
ATOM 9979 N N . ASP F 1 199 ? 14.016 1.971 -16.455 1.00 27.89 178 ASP F N 1
ATOM 9980 C CA . ASP F 1 199 ? 13.305 2.762 -15.454 1.00 30.93 178 ASP F CA 1
ATOM 9981 C C . ASP F 1 199 ? 12.286 3.693 -16.105 1.00 32.63 178 ASP F C 1
ATOM 9982 O O . ASP F 1 199 ? 11.206 3.921 -15.561 1.00 33.21 178 ASP F O 1
ATOM 9987 N N . ARG F 1 200 ? 12.636 4.228 -17.270 1.00 33.69 179 ARG F N 1
ATOM 9988 C CA . ARG F 1 200 ? 11.723 5.084 -18.019 1.00 35.76 179 ARG F CA 1
ATOM 9989 C C . ARG F 1 200 ? 10.554 4.280 -18.577 1.00 35.70 179 ARG F C 1
ATOM 9990 O O . ARG F 1 200 ? 9.420 4.759 -18.610 1.00 37.95 179 ARG F O 1
ATOM 9998 N N . TYR F 1 201 ? 10.835 3.057 -19.013 1.00 34.61 180 TYR F N 1
ATOM 9999 C CA . TYR F 1 201 ? 9.797 2.175 -19.533 1.00 31.57 180 TYR F CA 1
ATOM 10000 C C . TYR F 1 201 ? 8.845 1.749 -18.420 1.00 30.22 180 TYR F C 1
ATOM 10001 O O . TYR F 1 201 ? 7.635 1.652 -18.627 1.00 34.89 180 TYR F O 1
ATOM 10010 N N . LEU F 1 202 ? 9.400 1.503 -17.238 1.00 26.13 181 LEU F N 1
ATOM 10011 C CA . LEU F 1 202 ? 8.625 0.983 -16.116 1.00 29.73 181 LEU F CA 1
ATOM 10012 C C . LEU F 1 202 ? 7.670 2.017 -15.524 1.00 32.74 181 LEU F C 1
ATOM 10013 O O . LEU F 1 202 ? 6.900 1.711 -14.614 1.00 38.08 181 LEU F O 1
ATOM 10018 N N . GLN F 1 203 ? 7.723 3.239 -16.044 1.00 29.23 182 GLN F N 1
ATOM 10019 C CA . GLN F 1 203 ? 6.766 4.269 -15.662 1.00 32.03 182 GLN F CA 1
ATOM 10020 C C . GLN F 1 203 ? 5.380 3.940 -16.206 1.00 31.86 182 GLN F C 1
ATOM 10021 O O . GLN F 1 203 ? 4.372 4.451 -15.715 1.00 34.46 182 GLN F O 1
ATOM 10027 N N . HIS F 1 204 ? 5.388 3.138 -17.248 1.00 26.20 183 HIS F N 1
ATOM 10028 C CA . HIS F 1 204 ? 4.208 2.785 -17.951 1.00 27.37 183 HIS F CA 1
ATOM 10029 C C . HIS F 1 204 ? 3.666 1.385 -17.782 1.00 27.18 183 HIS F C 1
ATOM 10030 O O . HIS F 1 204 ? 2.539 1.146 -18.010 1.00 28.46 183 HIS F O 1
ATOM 10037 N N . TYR F 1 205 ? 4.506 0.468 -17.372 1.00 25.12 184 TYR F N 1
ATOM 10038 C CA . TYR F 1 205 ? 4.137 -0.935 -17.210 1.00 22.97 184 TYR F CA 1
ATOM 10039 C C . TYR F 1 205 ? 4.813 -1.591 -16.011 1.00 23.96 184 TYR F C 1
ATOM 10040 O O . TYR F 1 205 ? 5.785 -1.071 -15.464 1.00 26.18 184 TYR F O 1
ATOM 10049 N N . HIS F 1 206 ? 4.323 -2.724 -15.608 1.00 24.02 185 HIS F N 1
ATOM 10050 C CA . HIS F 1 206 ? 4.926 -3.513 -14.581 1.00 28.37 185 HIS F CA 1
ATOM 10051 C C . HIS F 1 206 ? 5.983 -4.402 -15.244 1.00 25.39 185 HIS F C 1
ATOM 10052 O O . HIS F 1 206 ? 5.864 -4.731 -16.372 1.00 24.50 185 HIS F O 1
ATOM 10059 N N . PRO F 1 207 ? 7.025 -4.772 -14.521 1.00 25.38 186 PRO F N 1
ATOM 10060 C CA . PRO F 1 207 ? 8.107 -5.632 -15.022 1.00 22.22 186 PRO F CA 1
ATOM 10061 C C . PRO F 1 207 ? 7.645 -6.938 -15.675 1.00 23.45 186 PRO F C 1
ATOM 10062 O O . PRO F 1 207 ? 8.352 -7.461 -16.538 1.00 24.98 186 PRO F O 1
ATOM 10066 N N . ALA F 1 208 ? 6.484 -7.450 -15.276 1.00 21.33 187 ALA F N 1
ATOM 10067 C CA . ALA F 1 208 ? 5.969 -8.705 -15.819 1.00 28.39 187 ALA F CA 1
ATOM 10068 C C . ALA F 1 208 ? 5.627 -8.591 -17.302 1.00 29.95 187 ALA F C 1
ATOM 10069 O O . ALA F 1 208 ? 5.590 -9.593 -18.016 1.00 31.02 187 ALA F O 1
ATOM 10071 N N . GLN F 1 209 ? 5.377 -7.368 -17.760 1.00 27.11 188 GLN F N 1
ATOM 10072 C CA . GLN F 1 209 ? 5.045 -7.129 -19.159 1.00 29.11 188 GLN F CA 1
ATOM 10073 C C . GLN F 1 209 ? 6.273 -7.337 -20.043 1.00 31.11 188 GLN F C 1
ATOM 10074 O O . GLN F 1 209 ? 6.153 -7.659 -21.226 1.00 29.43 188 GLN F O 1
ATOM 10080 N N . LEU F 1 210 ? 7.453 -7.160 -19.457 1.00 32.13 189 LEU F N 1
ATOM 10081 C CA . LEU F 1 210 ? 8.707 -7.347 -20.178 1.00 28.53 189 LEU F CA 1
ATOM 10082 C C . LEU F 1 210 ? 9.354 -8.690 -19.868 1.00 28.17 189 LEU F C 1
ATOM 10083 O O . LEU F 1 210 ? 9.708 -9.445 -20.774 1.00 25.40 189 LEU F O 1
ATOM 10088 N N . ALA F 1 211 ? 9.513 -8.978 -18.581 1.00 27.63 190 ALA F N 1
ATOM 10089 C CA . ALA F 1 211 ? 10.276 -10.141 -18.151 1.00 24.33 190 ALA F CA 1
ATOM 10090 C C . ALA F 1 211 ? 9.754 -10.719 -16.841 1.00 27.47 190 ALA F C 1
ATOM 10091 O O . ALA F 1 211 ? 9.675 -10.022 -15.829 1.00 24.86 190 ALA F O 1
ATOM 10093 N N . TRP F 1 212 ? 9.405 -12.001 -16.866 1.00 26.00 191 TRP F N 1
ATOM 10094 C CA . TRP F 1 212 ? 8.955 -12.693 -15.666 1.00 30.30 191 TRP F CA 1
ATOM 10095 C C . TRP F 1 212 ? 10.047 -12.736 -14.601 1.00 29.29 191 TRP F C 1
ATOM 10096 O O . TRP F 1 212 ? 9.775 -12.538 -13.418 1.00 26.59 191 TRP F O 1
ATOM 10107 N N . ASP F 1 213 ? 11.282 -12.989 -15.025 1.00 25.69 192 ASP F N 1
ATOM 10108 C CA . ASP F 1 213 ? 12.394 -13.099 -14.086 1.00 24.99 192 ASP F CA 1
ATOM 10109 C C . ASP F 1 213 ? 13.144 -11.777 -13.935 1.00 22.43 192 ASP F C 1
ATOM 10110 O O . ASP F 1 213 ? 14.233 -11.734 -13.361 1.00 27.32 192 ASP F O 1
ATOM 10115 N N . ARG F 1 214 ? 12.555 -10.710 -14.469 1.00 20.97 193 ARG F N 1
ATOM 10116 C CA . ARG F 1 214 ? 13.089 -9.353 -14.343 1.00 29.38 193 ARG F CA 1
ATOM 10117 C C . ARG F 1 214 ? 14.507 -9.196 -14.899 1.00 28.82 193 ARG F C 1
ATOM 10118 O O . ARG F 1 214 ? 15.195 -8.224 -14.590 1.00 27.62 193 ARG F O 1
ATOM 10126 N N . ILE F 1 215 ? 14.935 -10.149 -15.723 1.00 30.24 194 ILE F N 1
ATOM 10127 C CA . ILE F 1 215 ? 16.254 -10.090 -16.346 1.00 29.42 194 ILE F CA 1
ATOM 10128 C C . ILE F 1 215 ? 16.180 -10.403 -17.839 1.00 30.83 194 ILE F C 1
ATOM 10129 O O . ILE F 1 215 ? 16.644 -9.619 -18.665 1.00 33.08 194 ILE F O 1
ATOM 10134 N N . HIS F 1 216 ? 15.599 -11.550 -18.177 1.00 26.17 195 HIS F N 1
ATOM 10135 C CA . HIS F 1 216 ? 15.450 -11.952 -19.572 1.00 25.04 195 HIS F CA 1
ATOM 10136 C C . HIS F 1 216 ? 14.115 -11.474 -20.132 1.00 28.37 195 HIS F C 1
ATOM 10137 O O . HIS F 1 216 ? 13.072 -12.054 -19.836 1.00 32.93 195 HIS F O 1
ATOM 10144 N N . PRO F 1 217 ? 14.146 -10.417 -20.957 1.00 25.01 196 PRO F N 1
ATOM 10145 C CA . PRO F 1 217 ? 12.923 -9.794 -21.461 1.00 26.91 196 PRO F CA 1
ATOM 10146 C C . PRO F 1 217 ? 12.477 -10.340 -22.812 1.00 27.45 196 PRO F C 1
ATOM 10147 O O . PRO F 1 217 ? 13.237 -11.036 -23.486 1.00 30.74 196 PRO F O 1
ATOM 10151 N N . ASN F 1 218 ? 11.246 -10.020 -23.201 1.00 25.60 197 ASN F N 1
ATOM 10152 C CA . ASN F 1 218 ? 10.785 -10.302 -24.551 1.00 25.44 197 ASN F CA 1
ATOM 10153 C C . ASN F 1 218 ? 11.449 -9.336 -25.528 1.00 23.43 197 ASN F C 1
ATOM 10154 O O . ASN F 1 218 ? 12.348 -8.586 -25.145 1.00 24.37 197 ASN F O 1
ATOM 10159 N N . LEU F 1 219 ? 11.012 -9.346 -26.782 1.00 21.78 198 LEU F N 1
ATOM 10160 C CA . LEU F 1 219 ? 11.646 -8.516 -27.802 1.00 21.79 198 LEU F CA 1
ATOM 10161 C C . LEU F 1 219 ? 11.538 -7.030 -27.469 1.00 20.26 198 LEU F C 1
ATOM 10162 O O . LEU F 1 219 ? 12.455 -6.256 -27.749 1.00 19.48 198 LEU F O 1
ATOM 10167 N N . ALA F 1 220 ? 10.419 -6.643 -26.861 1.00 21.11 199 ALA F N 1
ATOM 10168 C CA . ALA F 1 220 ? 10.185 -5.253 -26.478 1.00 22.64 199 ALA F CA 1
ATOM 10169 C C . ALA F 1 220 ? 11.259 -4.750 -25.519 1.00 23.04 199 ALA F C 1
ATOM 10170 O O . ALA F 1 220 ? 11.776 -3.645 -25.677 1.00 23.18 199 ALA F O 1
ATOM 10172 N N . GLY F 1 221 ? 11.592 -5.571 -24.527 1.00 28.13 200 GLY F N 1
ATOM 10173 C CA . GLY F 1 221 ? 12.620 -5.226 -23.563 1.00 17.36 200 GLY F CA 1
ATOM 10174 C C . GLY F 1 221 ? 13.995 -5.166 -24.198 1.00 25.91 200 GLY F C 1
ATOM 10175 O O . GLY F 1 221 ? 14.837 -4.361 -23.803 1.00 20.69 200 GLY F O 1
ATOM 10176 N N . HIS F 1 222 ? 14.226 -6.025 -25.186 1.00 25.95 201 HIS F N 1
ATOM 10177 C CA . HIS F 1 222 ? 15.484 -6.013 -25.920 1.00 26.31 201 HIS F CA 1
ATOM 10178 C C . HIS F 1 222 ? 15.600 -4.750 -26.767 1.00 22.48 201 HIS F C 1
ATOM 10179 O O . HIS F 1 222 ? 16.696 -4.226 -26.968 1.00 21.72 201 HIS F O 1
ATOM 10186 N N . GLN F 1 223 ? 14.463 -4.264 -27.258 1.00 21.49 202 GLN F N 1
ATOM 10187 C CA . GLN F 1 223 ? 14.435 -3.022 -28.021 1.00 24.04 202 GLN F CA 1
ATOM 10188 C C . GLN F 1 223 ? 14.797 -1.847 -27.121 1.00 25.28 202 GLN F C 1
ATOM 10189 O O . GLN F 1 223 ? 15.489 -0.920 -27.545 1.00 28.10 202 GLN F O 1
ATOM 10195 N N . VAL F 1 224 ? 14.322 -1.897 -25.879 1.00 23.83 203 VAL F N 1
ATOM 10196 C CA . VAL F 1 224 ? 14.664 -0.898 -24.871 1.00 25.45 203 VAL F CA 1
ATOM 10197 C C . VAL F 1 224 ? 16.177 -0.791 -24.725 1.00 18.15 203 VAL F C 1
ATOM 10198 O O . VAL F 1 224 ? 16.735 0.306 -24.704 1.00 20.77 203 VAL F O 1
ATOM 10202 N N . ILE F 1 225 ? 16.832 -1.945 -24.638 1.00 17.91 204 ILE F N 1
ATOM 10203 C CA . ILE F 1 225 ? 18.286 -2.009 -24.556 1.00 24.94 204 ILE F CA 1
ATOM 10204 C C . ILE F 1 225 ? 18.936 -1.471 -25.826 1.00 26.30 204 ILE F C 1
ATOM 10205 O O . ILE F 1 225 ? 19.856 -0.655 -25.767 1.00 29.34 204 ILE F O 1
ATOM 10210 N N . ALA F 1 226 ? 18.449 -1.937 -26.973 1.00 23.37 205 ALA F N 1
ATOM 10211 C CA . ALA F 1 226 ? 18.983 -1.526 -28.266 1.00 24.98 205 ALA F CA 1
ATOM 10212 C C . ALA F 1 226 ? 18.858 -0.020 -28.468 1.00 22.46 205 ALA F C 1
ATOM 10213 O O . ALA F 1 226 ? 19.812 0.638 -28.879 1.00 21.33 205 ALA F O 1
ATOM 10215 N N . ASN F 1 227 ? 17.681 0.521 -28.166 1.00 24.63 206 ASN F N 1
ATOM 10216 C CA . ASN F 1 227 ? 17.431 1.947 -28.343 1.00 25.58 206 ASN F CA 1
ATOM 10217 C C . ASN F 1 227 ? 18.292 2.805 -27.422 1.00 27.62 206 ASN F C 1
ATOM 10218 O O . ASN F 1 227 ? 18.691 3.909 -27.790 1.00 35.18 206 ASN F O 1
ATOM 10223 N N . ALA F 1 228 ? 18.572 2.298 -26.226 1.00 23.52 207 ALA F N 1
ATOM 10224 C CA . ALA F 1 228 ? 19.462 2.987 -25.300 1.00 23.38 207 ALA F CA 1
ATOM 10225 C C . ALA F 1 228 ? 20.874 3.024 -25.873 1.00 25.05 207 ALA F C 1
ATOM 10226 O O . ALA F 1 228 ? 21.589 4.016 -25.736 1.00 27.02 207 ALA F O 1
ATOM 10228 N N . PHE F 1 229 ? 21.261 1.929 -26.521 1.00 23.72 208 PHE F N 1
ATOM 10229 C CA . PHE F 1 229 ? 22.556 1.833 -27.181 1.00 28.01 208 PHE F CA 1
ATOM 10230 C C . PHE F 1 229 ? 22.621 2.777 -28.376 1.00 24.53 208 PHE F C 1
ATOM 10231 O O . PHE F 1 229 ? 23.617 3.471 -28.581 1.00 23.20 208 PHE F O 1
ATOM 10239 N N . LEU F 1 230 ? 21.552 2.792 -29.165 1.00 24.16 209 LEU F N 1
ATOM 10240 C CA . LEU F 1 230 ? 21.493 3.613 -30.368 1.00 26.10 209 LEU F CA 1
ATOM 10241 C C . LEU F 1 230 ? 21.452 5.100 -30.035 1.00 29.86 209 LEU F C 1
ATOM 10242 O O . LEU F 1 230 ? 22.040 5.917 -30.743 1.00 31.50 209 LEU F O 1
ATOM 10247 N N . ALA F 1 231 ? 20.757 5.443 -28.956 1.00 24.08 210 ALA F N 1
ATOM 10248 C CA . ALA F 1 231 ? 20.649 6.832 -28.522 1.00 30.62 210 ALA F CA 1
ATOM 10249 C C . ALA F 1 231 ? 22.010 7.395 -28.134 1.00 32.09 210 ALA F C 1
ATOM 10250 O O . ALA F 1 231 ? 22.364 8.510 -28.520 1.00 32.31 210 ALA F O 1
ATOM 10252 N N . ALA F 1 232 ? 22.771 6.614 -27.374 1.00 25.40 211 ALA F N 1
ATOM 10253 C CA . ALA F 1 232 ? 24.078 7.043 -26.887 1.00 35.80 211 ALA F CA 1
ATOM 10254 C C . ALA F 1 232 ? 25.093 7.164 -28.021 1.00 34.75 211 ALA F C 1
ATOM 10255 O O . ALA F 1 232 ? 26.062 7.918 -27.922 1.00 35.88 211 ALA F O 1
ATOM 10257 N N . THR F 1 233 ? 24.865 6.419 -29.096 1.00 29.52 212 THR F N 1
ATOM 10258 C CA . THR F 1 233 ? 25.765 6.436 -30.242 1.00 31.44 212 THR F CA 1
ATOM 10259 C C . THR F 1 233 ? 25.250 7.368 -31.333 1.00 33.49 212 THR F C 1
ATOM 10260 O O . THR F 1 233 ? 25.835 7.459 -32.413 1.00 33.63 212 THR F O 1
ATOM 10264 N N . GLY F 1 234 ? 24.152 8.060 -31.041 1.00 35.43 213 GLY F N 1
ATOM 10265 C CA . GLY F 1 234 ? 23.555 8.993 -31.980 1.00 35.60 213 GLY F CA 1
ATOM 10266 C C . GLY F 1 234 ? 23.015 8.313 -33.223 1.00 36.72 213 GLY F C 1
ATOM 10267 O O . GLY F 1 234 ? 23.002 8.899 -34.305 1.00 38.53 213 GLY F O 1
ATOM 10268 N N . CYS F 1 235 ? 22.560 7.074 -33.065 1.00 36.10 214 CYS F N 1
ATOM 10269 C CA . CYS F 1 235 ? 22.099 6.278 -34.197 1.00 37.11 214 CYS F CA 1
ATOM 10270 C C . CYS F 1 235 ? 20.597 6.011 -34.156 1.00 35.40 214 CYS F C 1
ATOM 10271 O O . CYS F 1 235 ? 20.063 5.342 -35.037 1.00 35.32 214 CYS F O 1
ATOM 10274 N N . LEU F 1 236 ? 19.922 6.539 -33.140 1.00 36.52 215 LEU F N 1
ATOM 10275 C CA . LEU F 1 236 ? 18.523 6.199 -32.881 1.00 35.53 215 LEU F CA 1
ATOM 10276 C C . LEU F 1 236 ? 17.576 6.538 -34.033 1.00 37.20 215 LEU F C 1
ATOM 10277 O O . LEU F 1 236 ? 16.750 5.713 -34.425 1.00 39.01 215 LEU F O 1
ATOM 10282 N N . ASN F 1 237 ? 17.693 7.748 -34.570 1.00 36.85 216 ASN F N 1
ATOM 10283 C CA . ASN F 1 237 ? 16.769 8.208 -35.601 1.00 40.96 216 ASN F CA 1
ATOM 10284 C C . ASN F 1 237 ? 17.409 8.323 -36.981 1.00 44.08 216 ASN F C 1
ATOM 10285 O O . ASN F 1 237 ? 18.618 8.516 -37.105 1.00 43.28 216 ASN F O 1
ATOM 10290 N N . SER F 1 238 ? 16.581 8.203 -38.015 1.00 47.63 217 SER F N 1
ATOM 10291 C CA . SER F 1 238 ? 17.041 8.327 -39.393 1.00 51.96 217 SER F CA 1
ATOM 10292 C C . SER F 1 238 ? 16.101 9.219 -40.197 1.00 55.35 217 SER F C 1
ATOM 10293 O O . SER F 1 238 ? 16.416 9.621 -41.317 1.00 60.24 217 SER F O 1
ATOM 10296 N N . MET G 1 22 ? -16.171 10.455 93.425 1.00 57.54 1 MET G N 1
ATOM 10297 C CA . MET G 1 22 ? -16.253 8.999 93.376 1.00 55.23 1 MET G CA 1
ATOM 10298 C C . MET G 1 22 ? -17.634 8.537 92.914 1.00 53.79 1 MET G C 1
ATOM 10299 O O . MET G 1 22 ? -18.655 9.117 93.285 1.00 55.96 1 MET G O 1
ATOM 10304 N N . TYR G 1 23 ? -17.645 7.487 92.099 1.00 49.62 2 TYR G N 1
ATOM 10305 C CA . TYR G 1 23 ? -18.855 6.985 91.454 1.00 47.29 2 TYR G CA 1
ATOM 10306 C C . TYR G 1 23 ? -19.854 6.353 92.425 1.00 42.34 2 TYR G C 1
ATOM 10307 O O . TYR G 1 23 ? -21.065 6.487 92.250 1.00 45.68 2 TYR G O 1
ATOM 10316 N N . PHE G 1 24 ? -19.347 5.668 93.446 1.00 37.72 3 PHE G N 1
ATOM 10317 C CA . PHE G 1 24 ? -20.202 4.899 94.348 1.00 34.45 3 PHE G CA 1
ATOM 10318 C C . PHE G 1 24 ? -20.597 5.665 95.605 1.00 34.81 3 PHE G C 1
ATOM 10319 O O . PHE G 1 24 ? -19.761 6.302 96.246 1.00 36.51 3 PHE G O 1
ATOM 10327 N N . ALA G 1 25 ? -21.877 5.587 95.958 1.00 32.42 4 ALA G N 1
ATOM 10328 C CA . ALA G 1 25 ? -22.355 6.129 97.224 1.00 45.33 4 ALA G CA 1
ATOM 10329 C C . ALA G 1 25 ? -21.816 5.284 98.372 1.00 42.17 4 ALA G C 1
ATOM 10330 O O . ALA G 1 25 ? -21.497 4.110 98.187 1.00 42.22 4 ALA G O 1
ATOM 10332 N N . ALA G 1 26 ? -21.713 5.881 99.555 1.00 41.57 5 ALA G N 1
ATOM 10333 C CA . ALA G 1 26 ? -21.177 5.178 100.715 1.00 36.59 5 ALA G CA 1
ATOM 10334 C C . ALA G 1 26 ? -22.082 4.028 101.142 1.00 35.54 5 ALA G C 1
ATOM 10335 O O . ALA G 1 26 ? -23.307 4.137 101.089 1.00 44.47 5 ALA G O 1
ATOM 10337 N N . GLY G 1 27 ? -21.468 2.925 101.559 1.00 33.68 6 GLY G N 1
ATOM 10338 C CA . GLY G 1 27 ? -22.200 1.773 102.053 1.00 35.03 6 GLY G CA 1
ATOM 10339 C C . GLY G 1 27 ? -22.950 1.006 100.979 1.00 35.47 6 GLY G C 1
ATOM 10340 O O . GLY G 1 27 ? -23.878 0.255 101.279 1.00 39.60 6 GLY G O 1
ATOM 10341 N N . SER G 1 28 ? -22.543 1.188 99.727 1.00 33.19 7 SER G N 1
ATOM 10342 C CA . SER G 1 28 ? -23.226 0.556 98.604 1.00 33.66 7 SER G CA 1
ATOM 10343 C C . SER G 1 28 ? -22.745 -0.871 98.358 1.00 34.64 7 SER G C 1
ATOM 10344 O O . SER G 1 28 ? -21.661 -1.261 98.794 1.00 35.36 7 SER G O 1
ATOM 10347 N N . LYS G 1 29 ? -23.565 -1.644 97.652 1.00 31.10 8 LYS G N 1
ATOM 10348 C CA . LYS G 1 29 ? -23.227 -3.020 97.307 1.00 30.80 8 LYS G CA 1
ATOM 10349 C C . LYS G 1 29 ? -22.894 -3.134 95.823 1.00 31.36 8 LYS G C 1
ATOM 10350 O O . LYS G 1 29 ? -23.754 -2.927 94.968 1.00 28.25 8 LYS G O 1
ATOM 10356 N N . LEU G 1 30 ? -21.640 -3.458 95.525 1.00 32.48 9 LEU G N 1
ATOM 10357 C CA . LEU G 1 30 ? -21.192 -3.599 94.144 1.00 30.67 9 LEU G CA 1
ATOM 10358 C C . LEU G 1 30 ? -21.001 -5.064 93.769 1.00 32.57 9 LEU G C 1
ATOM 10359 O O . LEU G 1 30 ? -20.180 -5.764 94.360 1.00 30.12 9 LEU G O 1
ATOM 10364 N N . VAL G 1 31 ? -21.765 -5.521 92.782 1.00 33.10 10 VAL G N 1
ATOM 10365 C CA . VAL G 1 31 ? -21.653 -6.891 92.300 1.00 29.52 10 VAL G CA 1
ATOM 10366 C C . VAL G 1 31 ? -20.908 -6.937 90.971 1.00 31.14 10 VAL G C 1
ATOM 10367 O O . VAL G 1 31 ? -21.338 -6.338 89.985 1.00 36.17 10 VAL G O 1
ATOM 10371 N N . ILE G 1 32 ? -19.785 -7.647 90.956 1.00 32.49 11 ILE G N 1
ATOM 10372 C CA . ILE G 1 32 ? -18.972 -7.774 89.753 1.00 32.41 11 ILE G CA 1
ATOM 10373 C C . ILE G 1 32 ? -19.112 -9.172 89.161 1.00 28.96 11 ILE G C 1
ATOM 10374 O O . ILE G 1 32 ? -18.739 -10.162 89.790 1.00 27.04 11 ILE G O 1
ATOM 10379 N N . ILE G 1 33 ? -19.652 -9.244 87.949 1.00 23.25 12 ILE G N 1
ATOM 10380 C CA . ILE G 1 33 ? -19.921 -10.525 87.305 1.00 39.44 12 ILE G CA 1
ATOM 10381 C C . ILE G 1 33 ? -19.179 -10.643 85.971 1.00 36.71 12 ILE G C 1
ATOM 10382 O O . ILE G 1 33 ? -19.119 -9.689 85.197 1.00 32.48 12 ILE G O 1
ATOM 10387 N N . GLY G 1 34 ? -18.601 -11.814 85.714 1.00 35.24 13 GLY G N 1
ATOM 10388 C CA . GLY G 1 34 ? -17.856 -12.035 84.487 1.00 32.88 13 GLY G CA 1
ATOM 10389 C C . GLY G 1 34 ? -17.340 -13.452 84.318 1.00 35.29 13 GLY G C 1
ATOM 10390 O O . GLY G 1 34 ? -17.992 -14.414 84.724 1.00 33.98 13 GLY G O 1
ATOM 10391 N N . ASP G 1 35 ? -16.162 -13.577 83.712 1.00 34.32 14 ASP G N 1
ATOM 10392 C CA . ASP G 1 35 ? -15.564 -14.883 83.451 1.00 33.93 14 ASP G CA 1
ATOM 10393 C C . ASP G 1 35 ? -14.443 -15.208 84.438 1.00 30.85 14 ASP G C 1
ATOM 10394 O O . ASP G 1 35 ? -14.489 -14.793 85.596 1.00 30.64 14 ASP G O 1
ATOM 10399 N N . SER G 1 36 ? -13.441 -15.950 83.973 1.00 28.41 15 SER G N 1
ATOM 10400 C CA . SER G 1 36 ? -12.340 -16.393 84.827 1.00 37.79 15 SER G CA 1
ATOM 10401 C C . SER G 1 36 ? -11.517 -15.225 85.355 1.00 36.13 15 SER G C 1
ATOM 10402 O O . SER G 1 36 ? -10.945 -15.295 86.443 1.00 36.83 15 SER G O 1
ATOM 10405 N N . ILE G 1 37 ? -11.460 -14.153 84.575 1.00 33.82 16 ILE G N 1
ATOM 10406 C CA . ILE G 1 37 ? -10.714 -12.963 84.959 1.00 29.45 16 ILE G CA 1
ATOM 10407 C C . ILE G 1 37 ? -11.400 -12.274 86.135 1.00 28.80 16 ILE G C 1
ATOM 10408 O O . ILE G 1 37 ? -10.745 -11.676 86.989 1.00 28.10 16 ILE G O 1
ATOM 10413 N N . THR G 1 38 ? -12.724 -12.378 86.181 1.00 25.61 17 THR G N 1
ATOM 10414 C CA . THR G 1 38 ? -13.486 -11.908 87.331 1.00 24.63 17 THR G CA 1
ATOM 10415 C C . THR G 1 38 ? -13.438 -12.957 88.436 1.00 26.58 17 THR G C 1
ATOM 10416 O O . THR G 1 38 ? -13.268 -12.631 89.612 1.00 29.37 17 THR G O 1
ATOM 10420 N N . ASP G 1 39 ? -13.582 -14.219 88.037 1.00 27.31 18 ASP G N 1
ATOM 10421 C CA . ASP G 1 39 ? -13.522 -15.360 88.948 1.00 31.32 18 ASP G CA 1
ATOM 10422 C C . ASP G 1 39 ? -12.219 -15.363 89.743 1.00 32.28 18 ASP G C 1
ATOM 10423 O O . ASP G 1 39 ? -12.233 -15.275 90.972 1.00 32.73 18 ASP G O 1
ATOM 10428 N N . ALA G 1 40 ? -11.104 -15.480 89.026 1.00 28.84 19 ALA G N 1
ATOM 10429 C CA . ALA G 1 40 ? -9.768 -15.452 89.619 1.00 32.00 19 ALA G CA 1
ATOM 10430 C C . ALA G 1 40 ? -9.579 -16.506 90.710 1.00 38.92 19 ALA G C 1
ATOM 10431 O O . ALA G 1 40 ? -8.864 -16.276 91.686 1.00 40.79 19 ALA G O 1
ATOM 10433 N N . GLY G 1 41 ? -10.223 -17.656 90.542 1.00 31.58 20 GLY G N 1
ATOM 10434 C CA . GLY G 1 41 ? -10.052 -18.769 91.458 1.00 33.33 20 GLY G CA 1
ATOM 10435 C C . GLY G 1 41 ? -10.638 -18.549 92.840 1.00 34.02 20 GLY G C 1
ATOM 10436 O O . GLY G 1 41 ? -10.124 -19.071 93.829 1.00 35.11 20 GLY G O 1
ATOM 10437 N N . ARG G 1 42 ? -11.716 -17.775 92.911 1.00 31.39 21 ARG G N 1
ATOM 10438 C CA . ARG G 1 42 ? -12.411 -17.553 94.173 1.00 31.81 21 ARG G CA 1
ATOM 10439 C C . ARG G 1 42 ? -13.080 -18.837 94.649 1.00 40.07 21 ARG G C 1
ATOM 10440 O O . ARG G 1 42 ? -13.347 -19.738 93.854 1.00 39.50 21 ARG G O 1
ATOM 10448 N N . ASP G 1 43 ? -13.345 -18.919 95.947 1.00 38.78 22 ASP G N 1
ATOM 10449 C CA . ASP G 1 43 ? -14.108 -20.035 96.489 1.00 38.48 22 ASP G CA 1
ATOM 10450 C C . ASP G 1 43 ? -15.591 -19.818 96.215 1.00 38.15 22 ASP G C 1
ATOM 10451 O O . ASP G 1 43 ? -16.250 -19.038 96.904 1.00 35.87 22 ASP G O 1
ATOM 10456 N N . LYS G 1 44 ? -16.111 -20.512 95.206 1.00 38.47 23 LYS G N 1
ATOM 10457 C CA . LYS G 1 44 ? -17.507 -20.360 94.802 1.00 39.27 23 LYS G CA 1
ATOM 10458 C C . LYS G 1 44 ? -18.475 -20.911 95.843 1.00 44.55 23 LYS G C 1
ATOM 10459 O O . LYS G 1 44 ? -19.681 -20.684 95.759 1.00 50.37 23 LYS G O 1
ATOM 10465 N N . GLY G 1 45 ? -17.945 -21.635 96.822 1.00 39.30 24 GLY G N 1
ATOM 10466 C CA . GLY G 1 45 ? -18.770 -22.243 97.848 1.00 42.42 24 GLY G CA 1
ATOM 10467 C C . GLY G 1 45 ? -19.391 -21.249 98.811 1.00 51.32 24 GLY G C 1
ATOM 10468 O O . GLY G 1 45 ? -20.246 -21.615 99.618 1.00 55.32 24 GLY G O 1
ATOM 10469 N N . ILE G 1 46 ? -18.972 -19.990 98.726 1.00 48.83 25 ILE G N 1
ATOM 10470 C CA . ILE G 1 46 ? -19.428 -18.975 99.670 1.00 54.32 25 ILE G CA 1
ATOM 10471 C C . ILE G 1 46 ? -20.029 -17.759 98.946 1.00 52.97 25 ILE G C 1
ATOM 10472 O O . ILE G 1 46 ? -20.395 -16.761 99.567 1.00 55.40 25 ILE G O 1
ATOM 10477 N N . GLY G 1 47 ? -20.138 -17.856 97.625 1.00 47.74 26 GLY G N 1
ATOM 10478 C CA . GLY G 1 47 ? -20.884 -16.881 96.846 1.00 45.93 26 GLY G CA 1
ATOM 10479 C C . GLY G 1 47 ? -20.299 -15.485 96.725 1.00 44.30 26 GLY G C 1
ATOM 10480 O O . GLY G 1 47 ? -21.037 -14.498 96.735 1.00 43.71 26 GLY G O 1
ATOM 10481 N N . GLY G 1 48 ? -18.978 -15.396 96.606 1.00 44.68 27 GLY G N 1
ATOM 10482 C CA . GLY G 1 48 ? -18.316 -14.127 96.355 1.00 43.34 27 GLY G CA 1
ATOM 10483 C C . GLY G 1 48 ? -18.326 -13.152 97.517 1.00 45.35 27 GLY G C 1
ATOM 10484 O O . GLY G 1 48 ? -17.951 -11.989 97.365 1.00 42.81 27 GLY G O 1
ATOM 10485 N N . GLU G 1 49 ? -18.756 -13.628 98.680 1.00 48.12 28 GLU G N 1
ATOM 10486 C CA . GLU G 1 49 ? -18.776 -12.813 99.888 1.00 52.80 28 GLU G CA 1
ATOM 10487 C C . GLU G 1 49 ? -18.514 -13.679 101.112 1.00 57.34 28 GLU G C 1
ATOM 10488 O O . GLU G 1 49 ? -19.233 -14.647 101.357 1.00 59.66 28 GLU G O 1
ATOM 10494 N N . GLY G 1 50 ? -17.485 -13.335 101.880 1.00 59.02 29 GLY G N 1
ATOM 10495 C CA . GLY G 1 50 ? -17.152 -14.100 103.067 1.00 57.83 29 GLY G CA 1
ATOM 10496 C C . GLY G 1 50 ? -15.783 -13.807 103.649 1.00 52.55 29 GLY G C 1
ATOM 10497 O O . GLY G 1 50 ? -15.158 -12.796 103.327 1.00 48.17 29 GLY G O 1
ATOM 10498 N N . LEU G 1 51 ? -15.315 -14.710 104.507 1.00 54.87 30 LEU G N 1
ATOM 10499 C CA . LEU G 1 51 ? -14.072 -14.509 105.245 1.00 59.80 30 LEU G CA 1
ATOM 10500 C C . LEU G 1 51 ? -12.812 -14.769 104.419 1.00 63.61 30 LEU G C 1
ATOM 10501 O O . LEU G 1 51 ? -11.904 -13.940 104.395 1.00 68.61 30 LEU G O 1
ATOM 10506 N N . PHE G 1 52 ? -12.752 -15.919 103.753 1.00 62.42 31 PHE G N 1
ATOM 10507 C CA . PHE G 1 52 ? -11.522 -16.331 103.078 1.00 62.10 31 PHE G CA 1
ATOM 10508 C C . PHE G 1 52 ? -11.714 -16.648 101.597 1.00 62.90 31 PHE G C 1
ATOM 10509 O O . PHE G 1 52 ? -12.605 -17.414 101.226 1.00 62.41 31 PHE G O 1
ATOM 10517 N N . ASN G 1 53 ? -10.854 -16.057 100.768 1.00 42.79 32 ASN G N 1
ATOM 10518 C CA . ASN G 1 53 ? -10.855 -16.255 99.318 1.00 38.44 32 ASN G CA 1
ATOM 10519 C C . ASN G 1 53 ? -12.245 -16.136 98.700 1.00 38.31 32 ASN G C 1
ATOM 10520 O O . ASN G 1 53 ? -12.672 -16.993 97.926 1.00 40.73 32 ASN G O 1
ATOM 10525 N N . ALA G 1 54 ? -12.952 -15.070 99.053 1.00 36.42 33 ALA G N 1
ATOM 10526 C CA . ALA G 1 54 ? -14.267 -14.818 98.486 1.00 38.21 33 ALA G CA 1
ATOM 10527 C C . ALA G 1 54 ? -14.133 -14.142 97.127 1.00 31.68 33 ALA G C 1
ATOM 10528 O O . ALA G 1 54 ? -14.967 -14.333 96.243 1.00 31.47 33 ALA G O 1
ATOM 10530 N N . HIS G 1 55 ? -13.066 -13.365 96.965 1.00 28.78 34 HIS G N 1
ATOM 10531 C CA . HIS G 1 55 ? -12.890 -12.535 95.778 1.00 29.81 34 HIS G CA 1
ATOM 10532 C C . HIS G 1 55 ? -11.802 -13.044 94.835 1.00 26.19 34 HIS G C 1
ATOM 10533 O O . HIS G 1 55 ? -11.552 -12.442 93.792 1.00 28.07 34 HIS G O 1
ATOM 10540 N N . GLY G 1 56 ? -11.156 -14.145 95.200 1.00 26.71 35 GLY G N 1
ATOM 10541 C CA . GLY G 1 56 ? -10.086 -14.692 94.386 1.00 27.28 35 GLY G CA 1
ATOM 10542 C C . GLY G 1 56 ? -8.796 -13.912 94.544 1.00 29.60 35 GLY G C 1
ATOM 10543 O O . GLY G 1 56 ? -8.563 -13.287 95.579 1.00 28.75 35 GLY G O 1
ATOM 10544 N N . SER G 1 57 ? -7.954 -13.948 93.516 1.00 27.84 36 SER G N 1
ATOM 10545 C CA . SER G 1 57 ? -6.681 -13.237 93.548 1.00 33.61 36 SER G CA 1
ATOM 10546 C C . SER G 1 57 ? -6.450 -12.455 92.259 1.00 34.17 36 SER G C 1
ATOM 10547 O O . SER G 1 57 ? -5.328 -12.381 91.758 1.00 37.31 36 SER G O 1
ATOM 10550 N N . GLY G 1 58 ? -7.522 -11.873 91.730 1.00 31.15 37 GLY G N 1
ATOM 10551 C CA . GLY G 1 58 ? -7.448 -11.082 90.515 1.00 30.48 37 GLY G CA 1
ATOM 10552 C C . GLY G 1 58 ? -7.779 -9.625 90.775 1.00 31.25 37 GLY G C 1
ATOM 10553 O O . GLY G 1 58 ? -7.568 -9.126 91.880 1.00 35.21 37 GLY G O 1
ATOM 10554 N N . TYR G 1 59 ? -8.312 -8.943 89.764 1.00 24.60 38 TYR G N 1
ATOM 10555 C CA . TYR G 1 59 ? -8.554 -7.507 89.869 1.00 22.95 38 TYR G CA 1
ATOM 10556 C C . TYR G 1 59 ? -9.680 -7.186 90.848 1.00 26.00 38 TYR G C 1
ATOM 10557 O O . TYR G 1 59 ? -9.682 -6.120 91.462 1.00 26.35 38 TYR G O 1
ATOM 10566 N N . VAL G 1 60 ? -10.631 -8.104 90.994 1.00 25.34 39 VAL G N 1
ATOM 10567 C CA . VAL G 1 60 ? -11.728 -7.915 91.939 1.00 23.72 39 VAL G CA 1
ATOM 10568 C C . VAL G 1 60 ? -11.189 -7.810 93.361 1.00 23.46 39 VAL G C 1
ATOM 10569 O O . VAL G 1 60 ? -11.563 -6.909 94.112 1.00 20.72 39 VAL G O 1
ATOM 10573 N N . ALA G 1 61 ? -10.298 -8.730 93.718 1.00 26.53 40 ALA G N 1
ATOM 10574 C CA . ALA G 1 61 ? -9.641 -8.698 95.019 1.00 24.41 40 ALA G CA 1
ATOM 10575 C C . ALA G 1 61 ? -8.793 -7.438 95.161 1.00 24.32 40 ALA G C 1
ATOM 10576 O O . ALA G 1 61 ? -8.695 -6.862 96.245 1.00 26.66 40 ALA G O 1
ATOM 10578 N N . LEU G 1 62 ? -8.185 -7.015 94.057 1.00 21.80 41 LEU G N 1
ATOM 10579 C CA . LEU G 1 62 ? -7.370 -5.806 94.047 1.00 23.86 41 LEU G CA 1
ATOM 10580 C C . LEU G 1 62 ? -8.216 -4.566 94.309 1.00 24.67 41 LEU G C 1
ATOM 10581 O O . LEU G 1 62 ? -7.819 -3.686 95.072 1.00 20.89 41 LEU G O 1
ATOM 10586 N N . LEU G 1 63 ? -9.380 -4.502 93.668 1.00 25.31 42 LEU G N 1
ATOM 10587 C CA . LEU G 1 63 ? -10.317 -3.405 93.883 1.00 25.30 42 LEU G CA 1
ATOM 10588 C C . LEU G 1 63 ? -10.757 -3.353 95.341 1.00 25.42 42 LEU G C 1
ATOM 10589 O O . LEU G 1 63 ? -10.771 -2.289 95.958 1.00 22.90 42 LEU G O 1
ATOM 10594 N N . ASN G 1 64 ? -11.109 -4.516 95.880 1.00 22.47 43 ASN G N 1
ATOM 10595 C CA . ASN G 1 64 ? -11.549 -4.634 97.264 1.00 25.34 43 ASN G CA 1
ATOM 10596 C C . ASN G 1 64 ? -10.494 -4.128 98.243 1.00 28.21 43 ASN G C 1
ATOM 10597 O O . ASN G 1 64 ? -10.796 -3.346 99.146 1.00 28.42 43 ASN G O 1
ATOM 10602 N N . ALA G 1 65 ? -9.256 -4.575 98.051 1.00 30.43 44 ALA G N 1
ATOM 10603 C CA . ALA G 1 65 ? -8.144 -4.160 98.900 1.00 30.67 44 ALA G CA 1
ATOM 10604 C C . ALA G 1 65 ? -7.871 -2.669 98.757 1.00 29.02 44 ALA G C 1
ATOM 10605 O O . ALA G 1 65 ? -7.563 -1.986 99.732 1.00 31.94 44 ALA G O 1
ATOM 10607 N N . HIS G 1 66 ? -7.905 -2.157 97.553 1.00 29.77 45 HIS G N 1
ATOM 10608 C CA . HIS G 1 66 ? -7.698 -0.741 97.325 1.00 28.52 45 HIS G CA 1
ATOM 10609 C C . HIS G 1 66 ? -8.811 0.155 97.911 1.00 27.13 45 HIS G C 1
ATOM 10610 O O . HIS G 1 66 ? -8.547 1.117 98.569 1.00 26.34 45 HIS G O 1
ATOM 10617 N N . LEU G 1 67 ? -10.047 -0.210 97.710 1.00 25.93 46 LEU G N 1
ATOM 10618 C CA . LEU G 1 67 ? -11.143 0.591 98.243 1.00 26.07 46 LEU G CA 1
ATOM 10619 C C . LEU G 1 67 ? -11.163 0.581 99.769 1.00 28.09 46 LEU G C 1
ATOM 10620 O O . LEU G 1 67 ? -11.570 1.556 100.396 1.00 28.44 46 LEU G O 1
ATOM 10625 N N . PHE G 1 68 ? -10.722 -0.523 100.364 1.00 30.34 47 PHE G N 1
ATOM 10626 C CA . PHE G 1 68 ? -10.654 -0.627 101.817 1.00 30.45 47 PHE G CA 1
ATOM 10627 C C . PHE G 1 68 ? -9.491 0.182 102.381 1.00 29.25 47 PHE G C 1
ATOM 10628 O O . PHE G 1 68 ? -9.671 0.995 103.286 1.00 28.97 47 PHE G O 1
ATOM 10636 N N . ALA G 1 69 ? -8.300 -0.047 101.838 1.00 27.11 48 ALA G N 1
ATOM 10637 C CA . ALA G 1 69 ? -7.089 0.591 102.342 1.00 26.91 48 ALA G CA 1
ATOM 10638 C C . ALA G 1 69 ? -7.108 2.105 102.156 1.00 28.05 48 ALA G C 1
ATOM 10639 O O . ALA G 1 69 ? -6.676 2.849 103.037 1.00 32.20 48 ALA G O 1
ATOM 10641 N N . ARG G 1 70 ? -7.611 2.560 101.012 1.00 27.36 49 ARG G N 1
ATOM 10642 C CA . ARG G 1 70 ? -7.601 3.985 100.695 1.00 28.17 49 ARG G CA 1
ATOM 10643 C C . ARG G 1 70 ? -8.880 4.696 101.124 1.00 27.46 49 ARG G C 1
ATOM 10644 O O . ARG G 1 70 ? -8.844 5.864 101.511 1.00 34.96 49 ARG G O 1
ATOM 10652 N N . PHE G 1 71 ? -10.008 3.996 101.054 1.00 23.27 50 PHE G N 1
ATOM 10653 C CA . PHE G 1 71 ? -11.287 4.584 101.444 1.00 26.75 50 PHE G CA 1
ATOM 10654 C C . PHE G 1 71 ? -12.039 3.715 102.450 1.00 32.12 50 PHE G C 1
ATOM 10655 O O . PHE G 1 71 ? -13.115 3.204 102.139 1.00 37.26 50 PHE G O 1
ATOM 10663 N N . PRO G 1 72 ? -11.483 3.546 103.661 1.00 31.18 51 PRO G N 1
ATOM 10664 C CA . PRO G 1 72 ? -12.169 2.712 104.654 1.00 33.19 51 PRO G CA 1
ATOM 10665 C C . PRO G 1 72 ? -13.511 3.300 105.084 1.00 32.76 51 PRO G C 1
ATOM 10666 O O . PRO G 1 72 ? -14.430 2.553 105.421 1.00 37.31 51 PRO G O 1
ATOM 10670 N N . GLU G 1 73 ? -13.621 4.625 105.056 1.00 30.25 52 GLU G N 1
ATOM 10671 C CA . GLU G 1 73 ? -14.829 5.304 105.513 1.00 32.67 52 GLU G CA 1
ATOM 10672 C C . GLU G 1 73 ? -15.966 5.209 104.498 1.00 27.48 52 GLU G C 1
ATOM 10673 O O . GLU G 1 73 ? -17.119 5.487 104.823 1.00 28.24 52 GLU G O 1
ATOM 10679 N N . ARG G 1 74 ? -15.641 4.817 103.270 1.00 29.08 53 ARG G N 1
ATOM 10680 C CA . ARG G 1 74 ? -16.648 4.708 102.220 1.00 32.38 53 ARG G CA 1
ATOM 10681 C C . ARG G 1 74 ? -17.475 3.432 102.394 1.00 31.43 53 ARG G C 1
ATOM 10682 O O . ARG G 1 74 ? -18.627 3.367 101.964 1.00 30.48 53 ARG G O 1
ATOM 10690 N N . ARG G 1 75 ? -16.873 2.429 103.031 1.00 32.31 54 ARG G N 1
ATOM 10691 C CA . ARG G 1 75 ? -17.557 1.188 103.404 1.00 34.14 54 ARG G CA 1
ATOM 10692 C C . ARG G 1 75 ? -18.231 0.484 102.227 1.00 34.29 54 ARG G C 1
ATOM 10693 O O . ARG G 1 75 ? -19.402 0.115 102.306 1.00 33.13 54 ARG G O 1
ATOM 10701 N N . LEU G 1 76 ? -17.488 0.291 101.143 1.00 31.95 55 LEU G N 1
ATOM 10702 C CA . LEU G 1 76 ? -18.042 -0.334 99.948 1.00 31.83 55 LEU G CA 1
ATOM 10703 C C . LEU G 1 76 ? -18.051 -1.856 100.050 1.00 32.55 55 LEU G C 1
ATOM 10704 O O . LEU G 1 76 ? -17.077 -2.472 100.483 1.00 34.48 55 LEU G O 1
ATOM 10709 N N . ARG G 1 77 ? -19.164 -2.450 99.635 1.00 28.52 56 ARG G N 1
ATOM 10710 C CA . ARG G 1 77 ? -19.376 -3.886 99.748 1.00 30.32 56 ARG G CA 1
ATOM 10711 C C . ARG G 1 77 ? -19.294 -4.561 98.381 1.00 32.30 56 ARG G C 1
ATOM 10712 O O . ARG G 1 77 ? -20.207 -4.442 97.564 1.00 31.90 56 ARG G O 1
ATOM 10720 N N . LEU G 1 78 ? -18.194 -5.270 98.139 1.00 28.45 57 LEU G N 1
ATOM 10721 C CA . LEU G 1 78 ? -17.949 -5.887 96.838 1.00 26.01 57 LEU G CA 1
ATOM 10722 C C . LEU G 1 78 ? -18.252 -7.383 96.834 1.00 26.61 57 LEU G C 1
ATOM 10723 O O . LEU G 1 78 ? -17.914 -8.102 97.776 1.00 25.81 57 LEU G O 1
ATOM 10728 N N . VAL G 1 79 ? -18.894 -7.843 95.764 1.00 20.80 58 VAL G N 1
ATOM 10729 C CA . VAL G 1 79 ? -19.207 -9.257 95.599 1.00 30.39 58 VAL G CA 1
ATOM 10730 C C . VAL G 1 79 ? -18.663 -9.771 94.270 1.00 28.25 58 VAL G C 1
ATOM 10731 O O . VAL G 1 79 ? -18.876 -9.157 93.225 1.00 27.07 58 VAL G O 1
ATOM 10735 N N . ASN G 1 80 ? -17.958 -10.897 94.315 1.00 26.34 59 ASN G N 1
ATOM 10736 C CA . ASN G 1 80 ? -17.399 -11.500 93.111 1.00 29.92 59 ASN G CA 1
ATOM 10737 C C . ASN G 1 80 ? -18.308 -12.604 92.578 1.00 31.72 59 ASN G C 1
ATOM 10738 O O . ASN G 1 80 ? -18.537 -13.609 93.248 1.00 39.54 59 ASN G O 1
ATOM 10743 N N . GLN G 1 81 ? -18.821 -12.413 91.367 1.00 27.90 60 GLN G N 1
ATOM 10744 C CA . GLN G 1 81 ? -19.692 -13.406 90.747 1.00 29.17 60 GLN G CA 1
ATOM 10745 C C . GLN G 1 81 ? -19.130 -13.896 89.419 1.00 30.12 60 GLN G C 1
ATOM 10746 O O . GLN G 1 81 ? -19.880 -14.225 88.500 1.00 37.11 60 GLN G O 1
ATOM 10752 N N . GLY G 1 82 ? -17.806 -13.945 89.325 1.00 22.55 61 GLY G N 1
ATOM 10753 C CA . GLY G 1 82 ? -17.150 -14.420 88.122 1.00 26.75 61 GLY G CA 1
ATOM 10754 C C . GLY G 1 82 ? -17.140 -15.933 88.028 1.00 30.69 61 GLY G C 1
ATOM 10755 O O . GLY G 1 82 ? -16.815 -16.622 88.995 1.00 27.97 61 GLY G O 1
ATOM 10756 N N . ASN G 1 83 ? -17.516 -16.449 86.861 1.00 32.00 62 ASN G N 1
ATOM 10757 C CA . ASN G 1 83 ? -17.459 -17.882 86.590 1.00 25.19 62 ASN G CA 1
ATOM 10758 C C . ASN G 1 83 ? -16.583 -18.167 85.376 1.00 24.59 62 ASN G C 1
ATOM 10759 O O . ASN G 1 83 ? -16.855 -17.678 84.281 1.00 28.04 62 ASN G O 1
ATOM 10764 N N . SER G 1 84 ? -15.537 -18.962 85.573 1.00 24.43 63 SER G N 1
ATOM 10765 C CA . SER G 1 84 ? -14.584 -19.266 84.509 1.00 29.55 63 SER G CA 1
ATOM 10766 C C . SER G 1 84 ? -15.238 -19.952 83.311 1.00 34.63 63 SER G C 1
ATOM 10767 O O . SER G 1 84 ? -16.039 -20.874 83.471 1.00 33.31 63 SER G O 1
ATOM 10770 N N . GLY G 1 85 ? -14.891 -19.491 82.112 1.00 32.77 64 GLY G N 1
ATOM 10771 C CA . GLY G 1 85 ? -15.382 -20.093 80.886 1.00 33.74 64 GLY G CA 1
ATOM 10772 C C . GLY G 1 85 ? -16.682 -19.496 80.382 1.00 35.17 64 GLY G C 1
ATOM 10773 O O . GLY G 1 85 ? -17.157 -19.847 79.302 1.00 33.87 64 GLY G O 1
ATOM 10774 N N . ASN G 1 86 ? -17.255 -18.585 81.162 1.00 30.17 65 ASN G N 1
ATOM 10775 C CA . ASN G 1 86 ? -18.544 -17.989 80.830 1.00 27.93 65 ASN G CA 1
ATOM 10776 C C . ASN G 1 86 ? -18.535 -17.120 79.578 1.00 29.77 65 ASN G C 1
ATOM 10777 O O . ASN G 1 86 ? -17.617 -16.330 79.358 1.00 32.32 65 ASN G O 1
ATOM 10782 N N . THR G 1 87 ? -19.571 -17.278 78.763 1.00 30.41 66 THR G N 1
ATOM 10783 C CA . THR G 1 87 ? -19.858 -16.337 77.692 1.00 29.21 66 THR G CA 1
ATOM 10784 C C . THR G 1 87 ? -21.026 -15.472 78.145 1.00 30.72 66 THR G C 1
ATOM 10785 O O . THR G 1 87 ? -21.445 -15.554 79.299 1.00 32.60 66 THR G O 1
ATOM 10789 N N . VAL G 1 88 ? -21.559 -14.651 77.248 1.00 31.22 67 VAL G N 1
ATOM 10790 C CA . VAL G 1 88 ? -22.662 -13.774 77.616 1.00 34.69 67 VAL G CA 1
ATOM 10791 C C . VAL G 1 88 ? -23.958 -14.570 77.789 1.00 37.70 67 VAL G C 1
ATOM 10792 O O . VAL G 1 88 ? -24.872 -14.130 78.488 1.00 41.24 67 VAL G O 1
ATOM 10796 N N . ARG G 1 89 ? -24.031 -15.749 77.175 1.00 34.64 68 ARG G N 1
ATOM 10797 C CA . ARG G 1 89 ? -25.238 -16.564 77.268 1.00 33.78 68 ARG G CA 1
ATOM 10798 C C . ARG G 1 89 ? -25.246 -17.384 78.557 1.00 30.76 68 ARG G C 1
ATOM 10799 O O . ARG G 1 89 ? -26.309 -17.673 79.106 1.00 29.34 68 ARG G O 1
ATOM 10807 N N . ASP G 1 90 ? -24.062 -17.750 79.041 1.00 30.71 69 ASP G N 1
ATOM 10808 C CA . ASP G 1 90 ? -23.945 -18.404 80.340 1.00 35.91 69 ASP G CA 1
ATOM 10809 C C . ASP G 1 90 ? -24.267 -17.397 81.435 1.00 42.85 69 ASP G C 1
ATOM 10810 O O . ASP G 1 90 ? -24.774 -17.752 82.499 1.00 47.26 69 ASP G O 1
ATOM 10815 N N . LEU G 1 91 ? -23.965 -16.134 81.152 1.00 42.61 70 LEU G N 1
ATOM 10816 C CA . LEU G 1 91 ? -24.206 -15.041 82.082 1.00 40.18 70 LEU G CA 1
ATOM 10817 C C . LEU G 1 91 ? -25.696 -14.756 82.231 1.00 38.24 70 LEU G C 1
ATOM 10818 O O . LEU G 1 91 ? -26.176 -14.448 83.323 1.00 34.97 70 LEU G O 1
ATOM 10823 N N . ALA G 1 92 ? -26.424 -14.864 81.125 1.00 38.69 71 ALA G N 1
ATOM 10824 C CA . ALA G 1 92 ? -27.850 -14.562 81.108 1.00 36.87 71 ALA G CA 1
ATOM 10825 C C . ALA G 1 92 ? -28.674 -15.663 81.768 1.00 39.25 71 ALA G C 1
ATOM 10826 O O . ALA G 1 92 ? -29.794 -15.424 82.220 1.00 43.67 71 ALA G O 1
ATOM 10828 N N . ALA G 1 93 ? -28.115 -16.867 81.823 1.00 36.51 72 ALA G N 1
ATOM 10829 C CA . ALA G 1 93 ? -28.829 -18.018 82.364 1.00 37.23 72 ALA G CA 1
ATOM 10830 C C . ALA G 1 93 ? -28.835 -18.025 83.890 1.00 37.07 72 ALA G C 1
ATOM 10831 O O . ALA G 1 93 ? -29.681 -18.669 84.510 1.00 38.69 72 ALA G O 1
ATOM 10833 N N . ARG G 1 94 ? -27.890 -17.310 84.492 1.00 33.79 73 ARG G N 1
ATOM 10834 C CA . ARG G 1 94 ? -27.770 -17.279 85.946 1.00 31.74 73 ARG G CA 1
ATOM 10835 C C . ARG G 1 94 ? -27.961 -15.872 86.498 1.00 32.63 73 ARG G C 1
ATOM 10836 O O . ARG G 1 94 ? -27.747 -15.629 87.685 1.00 32.70 73 ARG G O 1
ATOM 10844 N N . TRP G 1 95 ? -28.372 -14.953 85.629 1.00 34.67 74 TRP G N 1
ATOM 10845 C CA . TRP G 1 95 ? -28.463 -13.538 85.980 1.00 33.53 74 TRP G CA 1
ATOM 10846 C C . TRP G 1 95 ? -29.461 -13.260 87.101 1.00 34.98 74 TRP G C 1
ATOM 10847 O O . TRP G 1 95 ? -29.258 -12.353 87.907 1.00 30.90 74 TRP G O 1
ATOM 10858 N N . GLN G 1 96 ? -30.537 -14.038 87.148 1.00 38.22 75 GLN G N 1
ATOM 10859 C CA . GLN G 1 96 ? -31.589 -13.823 88.136 1.00 40.30 75 GLN G CA 1
ATOM 10860 C C . GLN G 1 96 ? -31.092 -14.019 89.566 1.00 39.38 75 GLN G C 1
ATOM 10861 O O . GLN G 1 96 ? -31.396 -13.218 90.450 1.00 40.28 75 GLN G O 1
ATOM 10867 N N . ASN G 1 97 ? -30.321 -15.078 89.788 1.00 40.91 76 ASN G N 1
ATOM 10868 C CA . ASN G 1 97 ? -29.872 -15.419 91.133 1.00 43.39 76 ASN G CA 1
ATOM 10869 C C . ASN G 1 97 ? -28.514 -14.823 91.499 1.00 42.79 76 ASN G C 1
ATOM 10870 O O . ASN G 1 97 ? -28.221 -14.618 92.676 1.00 47.08 76 ASN G O 1
ATOM 10875 N N . ASP G 1 98 ? -27.689 -14.545 90.495 1.00 39.36 77 ASP G N 1
ATOM 10876 C CA . ASP G 1 98 ? -26.339 -14.052 90.750 1.00 37.73 77 ASP G CA 1
ATOM 10877 C C . ASP G 1 98 ? -26.236 -12.531 90.683 1.00 39.27 77 ASP G C 1
ATOM 10878 O O . ASP G 1 98 ? -25.194 -11.962 91.007 1.00 41.12 77 ASP G O 1
ATOM 10883 N N . VAL G 1 99 ? -27.310 -11.873 90.260 1.00 37.53 78 VAL G N 1
ATOM 10884 C CA . VAL G 1 99 ? -27.326 -10.414 90.213 1.00 35.64 78 VAL G CA 1
ATOM 10885 C C . VAL G 1 99 ? -28.526 -9.846 90.966 1.00 36.39 78 VAL G C 1
ATOM 10886 O O . VAL G 1 99 ? -28.365 -9.193 91.996 1.00 38.90 78 VAL G O 1
ATOM 10890 N N . PHE G 1 100 ? -29.725 -10.100 90.450 1.00 33.31 79 PHE G N 1
ATOM 10891 C CA . PHE G 1 100 ? -30.950 -9.581 91.053 1.00 38.23 79 PHE G CA 1
ATOM 10892 C C . PHE G 1 100 ? -31.167 -10.100 92.471 1.00 39.54 79 PHE G C 1
ATOM 10893 O O . PHE G 1 100 ? -31.623 -9.363 93.346 1.00 40.89 79 PHE G O 1
ATOM 10901 N N . GLY G 1 101 ? -30.838 -11.368 92.693 1.00 39.42 80 GLY G N 1
ATOM 10902 C CA . GLY G 1 101 ? -31.014 -11.985 93.995 1.00 38.77 80 GLY G CA 1
ATOM 10903 C C . GLY G 1 101 ? -30.163 -11.345 95.075 1.00 38.34 80 GLY G C 1
ATOM 10904 O O . GLY G 1 101 ? -30.522 -11.364 96.252 1.00 39.80 80 GLY G O 1
ATOM 10905 N N . LEU G 1 102 ? -29.034 -10.770 94.672 1.00 36.70 81 LEU G N 1
ATOM 10906 C CA . LEU G 1 102 ? -28.111 -10.151 95.617 1.00 33.14 81 LEU G CA 1
ATOM 10907 C C . LEU G 1 102 ? -28.516 -8.719 95.954 1.00 36.10 81 LEU G C 1
ATOM 10908 O O . LEU G 1 102 ? -27.958 -8.110 96.868 1.00 37.69 81 LEU G O 1
ATOM 10913 N N . LYS G 1 103 ? -29.491 -8.199 95.212 1.00 37.50 82 LYS G N 1
ATOM 10914 C CA . LYS G 1 103 ? -29.983 -6.830 95.381 1.00 40.84 82 LYS G CA 1
ATOM 10915 C C . LYS G 1 103 ? -28.866 -5.791 95.462 1.00 41.64 82 LYS G C 1
ATOM 10916 O O . LYS G 1 103 ? -28.654 -5.184 96.512 1.00 47.59 82 LYS G O 1
ATOM 10922 N N . PRO G 1 104 ? -28.155 -5.576 94.346 1.00 37.66 83 PRO G N 1
ATOM 10923 C CA . PRO G 1 104 ? -27.008 -4.668 94.337 1.00 34.30 83 PRO G CA 1
ATOM 10924 C C . PRO G 1 104 ? -27.399 -3.206 94.158 1.00 35.30 83 PRO G C 1
ATOM 10925 O O . PRO G 1 104 ? -28.505 -2.904 93.707 1.00 35.65 83 PRO G O 1
ATOM 10929 N N . ASP G 1 105 ? -26.487 -2.311 94.520 1.00 32.80 84 ASP G N 1
ATOM 10930 C CA . ASP G 1 105 ? -26.645 -0.893 94.235 1.00 35.81 84 ASP G CA 1
ATOM 10931 C C . ASP G 1 105 ? -25.933 -0.576 92.928 1.00 32.86 84 ASP G C 1
ATOM 10932 O O . ASP G 1 105 ? -26.328 0.327 92.190 1.00 33.06 84 ASP G O 1
ATOM 10937 N N . TYR G 1 106 ? -24.879 -1.337 92.653 1.00 24.99 85 TYR G N 1
ATOM 10938 C CA . TYR G 1 106 ? -24.115 -1.190 91.422 1.00 28.35 85 TYR G CA 1
ATOM 10939 C C . TYR G 1 106 ? -23.762 -2.552 90.837 1.00 29.49 85 TYR G C 1
ATOM 10940 O O . TYR G 1 106 ? -23.519 -3.511 91.569 1.00 29.47 85 TYR G O 1
ATOM 10949 N N . VAL G 1 107 ? -23.739 -2.629 89.512 1.00 28.43 86 VAL G N 1
ATOM 10950 C CA . VAL G 1 107 ? -23.340 -3.848 88.824 1.00 27.23 86 VAL G CA 1
ATOM 10951 C C . VAL G 1 107 ? -22.229 -3.561 87.823 1.00 26.17 86 VAL G C 1
ATOM 10952 O O . VAL G 1 107 ? -22.362 -2.687 86.968 1.00 23.21 86 VAL G O 1
ATOM 10956 N N . ALA G 1 108 ? -21.128 -4.292 87.948 1.00 26.69 87 ALA G N 1
ATOM 10957 C CA . ALA G 1 108 ? -20.045 -4.215 86.979 1.00 29.94 87 ALA G CA 1
ATOM 10958 C C . ALA G 1 108 ? -19.953 -5.535 86.224 1.00 33.62 87 ALA G C 1
ATOM 10959 O O . ALA G 1 108 ? -20.031 -6.607 86.824 1.00 36.66 87 ALA G O 1
ATOM 10961 N N . MET G 1 109 ? -19.794 -5.457 84.908 1.00 29.63 88 MET G N 1
ATOM 10962 C CA . MET G 1 109 ? -19.776 -6.659 84.084 1.00 33.65 88 MET G CA 1
ATOM 10963 C C . MET G 1 109 ? -18.674 -6.638 83.030 1.00 32.30 88 MET G C 1
ATOM 10964 O O . MET G 1 109 ? -18.583 -5.711 82.225 1.00 36.44 88 MET G O 1
ATOM 10969 N N . MET G 1 110 ? -17.833 -7.666 83.054 1.00 28.94 89 MET G N 1
ATOM 10970 C CA . MET G 1 110 ? -16.854 -7.891 81.998 1.00 29.36 89 MET G CA 1
ATOM 10971 C C . MET G 1 110 ? -17.116 -9.237 81.337 1.00 30.53 89 MET G C 1
ATOM 10972 O O . MET G 1 110 ? -16.954 -10.288 81.958 1.00 33.02 89 MET G O 1
ATOM 10977 N N . ILE G 1 111 ? -17.527 -9.196 80.076 1.00 27.19 90 ILE G N 1
ATOM 10978 C CA . ILE G 1 111 ? -17.838 -10.407 79.335 1.00 28.63 90 ILE G CA 1
ATOM 10979 C C . ILE G 1 111 ? -17.567 -10.154 77.855 1.00 34.20 90 ILE G C 1
ATOM 10980 O O . ILE G 1 111 ? -17.705 -9.027 77.373 1.00 30.64 90 ILE G O 1
ATOM 10985 N N . GLY G 1 112 ? -17.150 -11.195 77.142 1.00 33.10 91 GLY G N 1
ATOM 10986 C CA . GLY G 1 112 ? -16.850 -11.069 75.728 1.00 35.35 91 GLY G CA 1
ATOM 10987 C C . GLY G 1 112 ? -15.617 -11.833 75.284 1.00 33.30 91 GLY G C 1
ATOM 10988 O O . GLY G 1 112 ? -15.493 -12.189 74.113 1.00 31.91 91 GLY G O 1
ATOM 10989 N N . ILE G 1 113 ? -14.705 -12.094 76.215 1.00 32.40 92 ILE G N 1
ATOM 10990 C CA . ILE G 1 113 ? -13.438 -12.736 75.875 1.00 35.09 92 ILE G CA 1
ATOM 10991 C C . ILE G 1 113 ? -13.624 -14.174 75.391 1.00 34.62 92 ILE G C 1
ATOM 10992 O O . ILE G 1 113 ? -13.149 -14.532 74.313 1.00 31.76 92 ILE G O 1
ATOM 10997 N N . ASN G 1 114 ? -14.315 -14.992 76.179 1.00 28.54 93 ASN G N 1
ATOM 10998 C CA . ASN G 1 114 ? -14.610 -16.363 75.774 1.00 26.44 93 ASN G CA 1
ATOM 10999 C C . ASN G 1 114 ? -15.511 -16.384 74.548 1.00 26.66 93 ASN G C 1
ATOM 11000 O O . ASN G 1 114 ? -15.437 -17.290 73.720 1.00 27.95 93 ASN G O 1
ATOM 11005 N N . ASP G 1 115 ? -16.361 -15.370 74.443 1.00 28.12 94 ASP G N 1
ATOM 11006 C CA . ASP G 1 115 ? -17.243 -15.207 73.297 1.00 29.33 94 ASP G CA 1
ATOM 11007 C C . ASP G 1 115 ? -16.444 -15.059 72.004 1.00 28.99 94 ASP G C 1
ATOM 11008 O O . ASP G 1 115 ? -16.850 -15.554 70.952 1.00 23.58 94 ASP G O 1
ATOM 11013 N N . VAL G 1 116 ? -15.301 -14.387 72.094 1.00 27.18 95 VAL G N 1
ATOM 11014 C CA . VAL G 1 116 ? -14.413 -14.219 70.949 1.00 28.46 95 VAL G CA 1
ATOM 11015 C C . VAL G 1 116 ? -13.414 -15.369 70.839 1.00 29.66 95 VAL G C 1
ATOM 11016 O O . VAL G 1 116 ? -13.187 -15.906 69.754 1.00 31.10 95 VAL G O 1
ATOM 11020 N N . TRP G 1 117 ? -12.831 -15.743 71.975 1.00 28.20 96 TRP G N 1
ATOM 11021 C CA . TRP G 1 117 ? -11.737 -16.711 72.021 1.00 26.02 96 TRP G CA 1
ATOM 11022 C C . TRP G 1 117 ? -12.089 -18.064 71.406 1.00 27.47 96 TRP G C 1
ATOM 11023 O O . TRP G 1 117 ? -11.269 -18.665 70.711 1.00 30.22 96 TRP G O 1
ATOM 11034 N N . ARG G 1 118 ? -13.306 -18.539 71.659 1.00 25.23 97 ARG G N 1
ATOM 11035 C CA . ARG G 1 118 ? -13.720 -19.864 71.202 1.00 25.51 97 ARG G CA 1
ATOM 11036 C C . ARG G 1 118 ? -13.781 -19.969 69.681 1.00 26.27 97 ARG G C 1
ATOM 11037 O O . ARG G 1 118 ? -13.698 -21.064 69.124 1.00 21.89 97 ARG G O 1
ATOM 11045 N N . GLN G 1 119 ? -13.922 -18.832 69.010 1.00 26.48 98 GLN G N 1
ATOM 11046 C CA . GLN G 1 119 ? -13.994 -18.819 67.555 1.00 28.62 98 GLN G CA 1
ATOM 11047 C C . GLN G 1 119 ? -12.621 -19.040 66.927 1.00 27.53 98 GLN G C 1
ATOM 11048 O O . GLN G 1 119 ? -12.503 -19.181 65.710 1.00 31.54 98 GLN G O 1
ATOM 11054 N N . PHE G 1 120 ? -11.584 -19.079 67.760 1.00 24.66 99 PHE G N 1
ATOM 11055 C CA . PHE G 1 120 ? -10.222 -19.209 67.258 1.00 26.14 99 PHE G CA 1
ATOM 11056 C C . PHE G 1 120 ? -9.483 -20.435 67.801 1.00 27.22 99 PHE G C 1
ATOM 11057 O O . PHE G 1 120 ? -8.672 -21.029 67.089 1.00 23.05 99 PHE G O 1
ATOM 11065 N N . ASP G 1 121 ? -9.754 -20.822 69.045 1.00 25.12 100 ASP G N 1
ATOM 11066 C CA . ASP G 1 121 ? -9.135 -22.033 69.581 1.00 26.52 100 ASP G CA 1
ATOM 11067 C C . ASP G 1 121 ? -10.040 -23.246 69.371 1.00 24.56 100 ASP G C 1
ATOM 11068 O O . ASP G 1 121 ? -9.603 -24.389 69.499 1.00 26.87 100 ASP G O 1
ATOM 11073 N N . LEU G 1 122 ? -11.304 -22.984 69.052 1.00 23.69 101 LEU G N 1
ATOM 11074 C CA . LEU G 1 122 ? -12.241 -24.035 68.661 1.00 26.44 101 LEU G CA 1
ATOM 11075 C C . LEU G 1 122 ? -13.042 -23.609 67.432 1.00 31.76 101 LEU G C 1
ATOM 11076 O O . LEU G 1 122 ? -14.267 -23.502 67.494 1.00 35.62 101 LEU G O 1
ATOM 11081 N N . PRO G 1 123 ? -12.351 -23.379 66.302 1.00 29.54 102 PRO G N 1
ATOM 11082 C CA . PRO G 1 123 ? -12.970 -22.771 65.119 1.00 24.20 102 PRO G CA 1
ATOM 11083 C C . PRO G 1 123 ? -14.006 -23.660 64.433 1.00 33.56 102 PRO G C 1
ATOM 11084 O O . PRO G 1 123 ? -14.841 -23.151 63.685 1.00 35.67 102 PRO G O 1
ATOM 11088 N N . LEU G 1 124 ? -13.954 -24.963 64.686 1.00 34.26 103 LEU G N 1
ATOM 11089 C CA . LEU G 1 124 ? -14.840 -25.905 64.009 1.00 35.40 103 LEU G CA 1
ATOM 11090 C C . LEU G 1 124 ? -16.158 -26.093 64.755 1.00 36.68 103 LEU G C 1
ATOM 11091 O O . LEU G 1 124 ? -17.183 -26.411 64.151 1.00 36.86 103 LEU G O 1
ATOM 11096 N N . MET G 1 125 ? -16.125 -25.898 66.068 1.00 52.78 104 MET G N 1
ATOM 11097 C CA . MET G 1 125 ? -17.317 -26.043 66.897 1.00 53.37 104 MET G CA 1
ATOM 11098 C C . MET G 1 125 ? -18.151 -24.766 66.832 1.00 55.30 104 MET G C 1
ATOM 11099 O O . MET G 1 125 ? -18.161 -23.963 67.763 1.00 55.17 104 MET G O 1
ATOM 11104 N N . THR G 1 126 ? -18.865 -24.607 65.721 1.00 57.53 105 THR G N 1
ATOM 11105 C CA . THR G 1 126 ? -19.467 -23.331 65.341 1.00 61.20 105 THR G CA 1
ATOM 11106 C C . THR G 1 126 ? -20.584 -22.813 66.248 1.00 69.38 105 THR G C 1
ATOM 11107 O O . THR G 1 126 ? -20.679 -21.610 66.479 1.00 73.72 105 THR G O 1
ATOM 11111 N N . ASP G 1 127 ? -21.436 -23.701 66.748 1.00 74.63 106 ASP G N 1
ATOM 11112 C CA . ASP G 1 127 ? -22.631 -23.254 67.461 1.00 80.48 106 ASP G CA 1
ATOM 11113 C C . ASP G 1 127 ? -22.408 -23.017 68.950 1.00 79.19 106 ASP G C 1
ATOM 11114 O O . ASP G 1 127 ? -23.330 -22.619 69.663 1.00 86.22 106 ASP G O 1
ATOM 11119 N N . ARG G 1 128 ? -21.191 -23.256 69.422 1.00 73.17 107 ARG G N 1
ATOM 11120 C CA . ARG G 1 128 ? -20.828 -22.856 70.772 1.00 72.55 107 ARG G CA 1
ATOM 11121 C C . ARG G 1 128 ? -20.197 -21.470 70.709 1.00 62.86 107 ARG G C 1
ATOM 11122 O O . ARG G 1 128 ? -19.862 -20.874 71.734 1.00 61.89 107 ARG G O 1
ATOM 11130 N N . HIS G 1 129 ? -20.038 -20.967 69.488 1.00 55.30 108 HIS G N 1
ATOM 11131 C CA . HIS G 1 129 ? -19.604 -19.594 69.269 1.00 48.38 108 HIS G CA 1
ATOM 11132 C C . HIS G 1 129 ? -20.768 -18.637 69.480 1.00 46.45 108 HIS G C 1
ATOM 11133 O O . HIS G 1 129 ? -21.902 -18.931 69.101 1.00 45.29 108 HIS G O 1
ATOM 11140 N N . VAL G 1 130 ? -20.482 -17.492 70.086 1.00 43.81 109 VAL G N 1
ATOM 11141 C CA . VAL G 1 130 ? -21.472 -16.435 70.215 1.00 42.43 109 VAL G CA 1
ATOM 11142 C C . VAL G 1 130 ? -21.217 -15.373 69.152 1.00 40.90 109 VAL G C 1
ATOM 11143 O O . VAL G 1 130 ? -20.245 -14.624 69.236 1.00 41.68 109 VAL G O 1
ATOM 11147 N N . CYS G 1 131 ? -22.087 -15.321 68.147 1.00 40.60 110 CYS G N 1
ATOM 11148 C CA . CYS G 1 131 ? -21.950 -14.359 67.058 1.00 40.73 110 CYS G CA 1
ATOM 11149 C C . CYS G 1 131 ? -22.118 -12.933 67.583 1.00 37.63 110 CYS G C 1
ATOM 11150 O O . CYS G 1 131 ? -22.699 -12.734 68.650 1.00 39.28 110 CYS G O 1
ATOM 11153 N N . PRO G 1 132 ? -21.593 -11.937 66.846 1.00 36.74 111 PRO G N 1
ATOM 11154 C CA . PRO G 1 132 ? -21.683 -10.537 67.281 1.00 34.73 111 PRO G CA 1
ATOM 11155 C C . PRO G 1 132 ? -23.109 -10.049 67.559 1.00 36.48 111 PRO G C 1
ATOM 11156 O O . PRO G 1 132 ? -23.295 -9.277 68.501 1.00 37.85 111 PRO G O 1
ATOM 11160 N N . GLU G 1 133 ? -24.092 -10.485 66.775 1.00 39.06 112 GLU G N 1
ATOM 11161 C CA . GLU G 1 133 ? -25.464 -10.036 66.989 1.00 43.55 112 GLU G CA 1
ATOM 11162 C C . GLU G 1 133 ? -26.053 -10.630 68.264 1.00 41.91 112 GLU G C 1
ATOM 11163 O O . GLU G 1 133 ? -26.699 -9.926 69.041 1.00 41.89 112 GLU G O 1
ATOM 11169 N N . GLU G 1 134 ? -25.833 -11.924 68.478 1.00 36.37 113 GLU G N 1
ATOM 11170 C CA . GLU G 1 134 ? -26.297 -12.573 69.700 1.00 40.97 113 GLU G CA 1
ATOM 11171 C C . GLU G 1 134 ? -25.626 -11.944 70.910 1.00 37.14 113 GLU G C 1
ATOM 11172 O O . GLU G 1 134 ? -26.260 -11.725 71.939 1.00 36.72 113 GLU G O 1
ATOM 11178 N N . TYR G 1 135 ? -24.336 -11.653 70.773 1.00 37.00 114 TYR G N 1
ATOM 11179 C CA . TYR G 1 135 ? -23.578 -11.007 71.836 1.00 35.93 114 TYR G CA 1
ATOM 11180 C C . TYR G 1 135 ? -24.164 -9.642 72.167 1.00 39.19 114 TYR G C 1
ATOM 11181 O O . TYR G 1 135 ? -24.412 -9.333 73.330 1.00 41.02 114 TYR G O 1
ATOM 11190 N N . GLU G 1 136 ? -24.390 -8.833 71.137 1.00 37.83 115 GLU G N 1
ATOM 11191 C CA . GLU G 1 136 ? -24.897 -7.479 71.325 1.00 40.02 115 GLU G CA 1
ATOM 11192 C C . GLU G 1 136 ? -26.316 -7.483 71.888 1.00 40.48 115 GLU G C 1
ATOM 11193 O O . GLU G 1 136 ? -26.634 -6.704 72.784 1.00 42.85 115 GLU G O 1
ATOM 11199 N N . LYS G 1 137 ? -27.161 -8.367 71.367 1.00 38.68 116 LYS G N 1
ATOM 11200 C CA . LYS G 1 137 ? -28.557 -8.426 71.792 1.00 38.77 116 LYS G CA 1
ATOM 11201 C C . LYS G 1 137 ? -28.701 -8.948 73.219 1.00 39.68 116 LYS G C 1
ATOM 11202 O O . LYS G 1 137 ? -29.494 -8.424 74.000 1.00 36.69 116 LYS G O 1
ATOM 11208 N N . THR G 1 138 ? -27.940 -9.986 73.552 1.00 38.33 117 THR G N 1
ATOM 11209 C CA . THR G 1 138 ? -27.979 -10.556 74.894 1.00 41.26 117 THR G CA 1
ATOM 11210 C C . THR G 1 138 ? -27.430 -9.560 75.907 1.00 34.87 117 THR G C 1
ATOM 11211 O O . THR G 1 138 ? -27.987 -9.390 76.991 1.00 35.69 117 THR G O 1
ATOM 11215 N N . LEU G 1 139 ? -26.337 -8.898 75.538 1.00 32.83 118 LEU G N 1
ATOM 11216 C CA . LEU G 1 139 ? -25.707 -7.902 76.396 1.00 37.71 118 LEU G CA 1
ATOM 11217 C C . LEU G 1 139 ? -26.634 -6.712 76.621 1.00 38.66 118 LEU G C 1
ATOM 11218 O O . LEU G 1 139 ? -26.721 -6.180 77.727 1.00 31.44 118 LEU G O 1
ATOM 11223 N N . ASP G 1 140 ? -27.332 -6.305 75.565 1.00 37.01 119 ASP G N 1
ATOM 11224 C CA . ASP G 1 140 ? -28.243 -5.168 75.639 1.00 39.56 119 ASP G CA 1
ATOM 11225 C C . ASP G 1 140 ? -29.457 -5.463 76.512 1.00 40.56 119 ASP G C 1
ATOM 11226 O O . ASP G 1 140 ? -29.891 -4.610 77.287 1.00 42.02 119 ASP G O 1
ATOM 11231 N N . GLU G 1 141 ? -30.004 -6.668 76.382 1.00 39.12 120 GLU G N 1
ATOM 11232 C CA . GLU G 1 141 ? -31.177 -7.055 77.158 1.00 40.85 120 GLU G CA 1
ATOM 11233 C C . GLU G 1 141 ? -30.869 -7.087 78.652 1.00 39.13 120 GLU G C 1
ATOM 11234 O O . GLU G 1 141 ? -31.652 -6.594 79.464 1.00 37.72 120 GLU G O 1
ATOM 11240 N N . LEU G 1 142 ? -29.725 -7.664 79.006 1.00 36.42 121 LEU G N 1
ATOM 11241 C CA . LEU G 1 142 ? -29.304 -7.746 80.401 1.00 36.83 121 LEU G CA 1
ATOM 11242 C C . LEU G 1 142 ? -29.149 -6.358 81.012 1.00 40.25 121 LEU G C 1
ATOM 11243 O O . LEU G 1 142 ? -29.498 -6.137 82.171 1.00 45.23 121 LEU G O 1
ATOM 11248 N N . VAL G 1 143 ? -28.627 -5.427 80.221 1.00 38.48 122 VAL G N 1
ATOM 11249 C CA . VAL G 1 143 ? -28.416 -4.060 80.677 1.00 34.22 122 VAL G CA 1
ATOM 11250 C C . VAL G 1 143 ? -29.734 -3.295 80.768 1.00 34.32 122 VAL G C 1
ATOM 11251 O O . VAL G 1 143 ? -29.984 -2.591 81.747 1.00 32.40 122 VAL G O 1
ATOM 11255 N N . ALA G 1 144 ? -30.578 -3.449 79.751 1.00 35.58 123 ALA G N 1
ATOM 11256 C CA . ALA G 1 144 ? -31.869 -2.766 79.702 1.00 39.96 123 ALA G CA 1
ATOM 11257 C C . ALA G 1 144 ? -32.738 -3.102 80.911 1.00 42.41 123 ALA G C 1
ATOM 11258 O O . ALA G 1 144 ? -33.502 -2.265 81.392 1.00 43.64 123 ALA G O 1
ATOM 11260 N N . ARG G 1 145 ? -32.611 -4.331 81.400 1.00 43.12 124 ARG G N 1
ATOM 11261 C CA . ARG G 1 145 ? -33.400 -4.796 82.534 1.00 47.02 124 ARG G CA 1
ATOM 11262 C C . ARG G 1 145 ? -32.782 -4.395 83.871 1.00 42.59 124 ARG G C 1
ATOM 11263 O O . ARG G 1 145 ? -33.493 -4.098 84.830 1.00 41.60 124 ARG G O 1
ATOM 11271 N N . THR G 1 146 ? -31.454 -4.388 83.926 1.00 41.73 125 THR G N 1
ATOM 11272 C CA . THR G 1 146 ? -30.740 -4.146 85.176 1.00 44.32 125 THR G CA 1
ATOM 11273 C C . THR G 1 146 ? -30.568 -2.655 85.469 1.00 45.14 125 THR G C 1
ATOM 11274 O O . THR G 1 146 ? -30.522 -2.247 86.630 1.00 43.99 125 THR G O 1
ATOM 11278 N N . ALA G 1 147 ? -30.480 -1.849 84.414 1.00 45.94 126 ALA G N 1
ATOM 11279 C CA . ALA G 1 147 ? -30.228 -0.413 84.552 1.00 50.94 126 ALA G CA 1
ATOM 11280 C C . ALA G 1 147 ? -31.236 0.328 85.448 1.00 52.72 126 ALA G C 1
ATOM 11281 O O . ALA G 1 147 ? -30.823 1.100 86.313 1.00 51.80 126 ALA G O 1
ATOM 11283 N N . PRO G 1 148 ? -32.553 0.106 85.257 1.00 54.17 127 PRO G N 1
ATOM 11284 C CA . PRO G 1 148 ? -33.466 0.853 86.133 1.00 55.63 127 PRO G CA 1
ATOM 11285 C C . PRO G 1 148 ? -33.506 0.317 87.563 1.00 56.05 127 PRO G C 1
ATOM 11286 O O . PRO G 1 148 ? -34.183 0.896 88.413 1.00 60.53 127 PRO G O 1
ATOM 11290 N N . THR G 1 149 ? -32.788 -0.771 87.821 1.00 56.02 128 THR G N 1
ATOM 11291 C CA . THR G 1 149 ? -32.806 -1.415 89.129 1.00 55.58 128 THR G CA 1
ATOM 11292 C C . THR G 1 149 ? -31.681 -0.899 90.028 1.00 54.92 128 THR G C 1
ATOM 11293 O O . THR G 1 149 ? -31.803 -0.896 91.253 1.00 60.86 128 THR G O 1
ATOM 11297 N N . VAL G 1 150 ? -30.592 -0.446 89.415 1.00 44.85 129 VAL G N 1
ATOM 11298 C CA . VAL G 1 150 ? -29.407 -0.043 90.165 1.00 42.91 129 VAL G CA 1
ATOM 11299 C C . VAL G 1 150 ? -29.150 1.461 90.119 1.00 43.60 129 VAL G C 1
ATOM 11300 O O . VAL G 1 150 ? -29.745 2.180 89.316 1.00 46.78 129 VAL G O 1
ATOM 11304 N N . LYS G 1 151 ? -28.259 1.926 90.991 1.00 41.92 130 LYS G N 1
ATOM 11305 C CA . LYS G 1 151 ? -27.842 3.324 90.997 1.00 40.14 130 LYS G CA 1
ATOM 11306 C C . LYS G 1 151 ? -26.889 3.600 89.842 1.00 40.48 130 LYS G C 1
ATOM 11307 O O . LYS G 1 151 ? -26.794 4.725 89.354 1.00 44.39 130 LYS G O 1
ATOM 11313 N N . GLY G 1 152 ? -26.181 2.560 89.415 1.00 38.20 131 GLY G N 1
ATOM 11314 C CA . GLY G 1 152 ? -25.234 2.677 88.323 1.00 38.47 131 GLY G CA 1
ATOM 11315 C C . GLY G 1 152 ? -24.791 1.321 87.812 1.00 37.22 131 GLY G C 1
ATOM 11316 O O . GLY G 1 152 ? -24.713 0.356 88.572 1.00 35.40 131 GLY G O 1
ATOM 11317 N N . MET G 1 153 ? -24.503 1.248 86.517 1.00 34.40 132 MET G N 1
ATOM 11318 C CA . MET G 1 153 ? -24.057 0.003 85.908 1.00 35.74 132 MET G CA 1
ATOM 11319 C C . MET G 1 153 ? -22.776 0.228 85.115 1.00 34.04 132 MET G C 1
ATOM 11320 O O . MET G 1 153 ? -22.697 1.137 84.290 1.00 38.01 132 MET G O 1
ATOM 11325 N N . ILE G 1 154 ? -21.774 -0.606 85.373 1.00 30.67 133 ILE G N 1
ATOM 11326 C CA . ILE G 1 154 ? -20.462 -0.440 84.760 1.00 31.57 133 ILE G CA 1
ATOM 11327 C C . ILE G 1 154 ? -20.144 -1.570 83.787 1.00 34.06 133 ILE G C 1
ATOM 11328 O O . ILE G 1 154 ? -20.268 -2.746 84.127 1.00 37.08 133 ILE G O 1
ATOM 11333 N N . LEU G 1 155 ? -19.736 -1.209 82.575 1.00 28.50 134 LEU G N 1
ATOM 11334 C CA . LEU G 1 155 ? -19.331 -2.198 81.584 1.00 31.68 134 LEU G CA 1
ATOM 11335 C C . LEU G 1 155 ? -17.824 -2.160 81.358 1.00 31.40 134 LEU G C 1
ATOM 11336 O O . LEU G 1 155 ? -17.279 -1.147 80.926 1.00 34.34 134 LEU G O 1
ATOM 11341 N N . LEU G 1 156 ? -17.156 -3.267 81.662 1.00 28.38 135 LEU G N 1
ATOM 11342 C CA . LEU G 1 156 ? -15.729 -3.397 81.393 1.00 26.85 135 LEU G CA 1
ATOM 11343 C C . LEU G 1 156 ? -15.528 -4.122 80.070 1.00 26.80 135 LEU G C 1
ATOM 11344 O O . LEU G 1 156 ? -15.994 -5.248 79.898 1.00 24.65 135 LEU G O 1
ATOM 11349 N N . THR G 1 157 ? -14.840 -3.474 79.136 1.00 30.24 136 THR G N 1
ATOM 11350 C CA . THR G 1 157 ? -14.653 -4.047 77.809 1.00 32.44 136 THR G CA 1
ATOM 11351 C C . THR G 1 157 ? -13.835 -5.333 77.878 1.00 32.64 136 THR G C 1
ATOM 11352 O O . THR G 1 157 ? -12.931 -5.462 78.707 1.00 29.02 136 THR G O 1
ATOM 11356 N N . PRO G 1 158 ? -14.184 -6.313 77.032 1.00 32.82 137 PRO G N 1
ATOM 11357 C CA . PRO G 1 158 ? -13.329 -7.491 76.887 1.00 31.42 137 PRO G CA 1
ATOM 11358 C C . PRO G 1 158 ? -12.030 -7.086 76.209 1.00 31.23 137 PRO G C 1
ATOM 11359 O O . PRO G 1 158 ? -12.013 -6.087 75.490 1.00 31.28 137 PRO G O 1
ATOM 11363 N N . TYR G 1 159 ? -10.959 -7.834 76.433 1.00 27.40 138 TYR G N 1
ATOM 11364 C CA . TYR G 1 159 ? -9.661 -7.427 75.919 1.00 25.30 138 TYR G CA 1
ATOM 11365 C C . TYR G 1 159 ? -8.875 -8.587 75.330 1.00 28.48 138 TYR G C 1
ATOM 11366 O O . TYR G 1 159 ? -9.221 -9.752 75.514 1.00 28.05 138 TYR G O 1
ATOM 11375 N N . PHE G 1 160 ? -7.806 -8.246 74.621 1.00 31.07 139 PHE G N 1
ATOM 11376 C CA . PHE G 1 160 ? -6.849 -9.226 74.137 1.00 26.43 139 PHE G CA 1
ATOM 11377 C C . PHE G 1 160 ? -5.478 -8.571 74.228 1.00 24.91 139 PHE G C 1
ATOM 11378 O O . PHE G 1 160 ? -5.218 -7.571 73.561 1.00 22.62 139 PHE G O 1
ATOM 11386 N N . ILE G 1 161 ? -4.612 -9.124 75.070 1.00 22.92 140 ILE G N 1
ATOM 11387 C CA . ILE G 1 161 ? -3.298 -8.533 75.294 1.00 24.55 140 ILE G CA 1
ATOM 11388 C C . ILE G 1 161 ? -2.425 -8.802 74.070 1.00 27.08 140 ILE G C 1
ATOM 11389 O O . ILE G 1 161 ? -1.532 -9.650 74.093 1.00 29.63 140 ILE G O 1
ATOM 11394 N N . GLU G 1 162 ? -2.706 -8.072 72.996 1.00 27.88 141 GLU G N 1
ATOM 11395 C CA . GLU G 1 162 ? -1.986 -8.218 71.738 1.00 25.79 141 GLU G CA 1
ATOM 11396 C C . GLU G 1 162 ? -1.973 -6.895 70.980 1.00 28.23 141 GLU G C 1
ATOM 11397 O O . GLU G 1 162 ? -3.023 -6.406 70.562 1.00 28.46 141 GLU G O 1
ATOM 11403 N N . PRO G 1 163 ? -0.779 -6.309 70.807 1.00 29.44 142 PRO G N 1
ATOM 11404 C CA . PRO G 1 163 ? -0.625 -5.008 70.144 1.00 30.14 142 PRO G CA 1
ATOM 11405 C C . PRO G 1 163 ? -1.013 -5.016 68.664 1.00 30.39 142 PRO G C 1
ATOM 11406 O O . PRO G 1 163 ? -1.464 -3.989 68.158 1.00 33.10 142 PRO G O 1
ATOM 11410 N N . ASN G 1 164 ? -0.842 -6.145 67.983 1.00 27.62 143 ASN G N 1
ATOM 11411 C CA . ASN G 1 164 ? -1.145 -6.216 66.555 1.00 28.65 143 ASN G CA 1
ATOM 11412 C C . ASN G 1 164 ? -2.640 -6.091 66.283 1.00 29.77 143 ASN G C 1
ATOM 11413 O O . ASN G 1 164 ? -3.404 -7.029 66.507 1.00 31.00 143 ASN G O 1
ATOM 11418 N N . ARG G 1 165 ? -3.043 -4.928 65.782 1.00 24.68 144 ARG G N 1
ATOM 11419 C CA . ARG G 1 165 ? -4.449 -4.643 65.520 1.00 30.85 144 ARG G CA 1
ATOM 11420 C C . ARG G 1 165 ? -4.968 -5.389 64.293 1.00 30.54 144 ARG G C 1
ATOM 11421 O O . ARG G 1 165 ? -6.162 -5.350 63.994 1.00 30.99 144 ARG G O 1
ATOM 11429 N N . GLU G 1 166 ? -4.069 -6.065 63.584 1.00 29.23 145 GLU G N 1
ATOM 11430 C CA . GLU G 1 166 ? -4.450 -6.833 62.404 1.00 32.69 145 GLU G CA 1
ATOM 11431 C C . GLU G 1 166 ? -4.532 -8.326 62.703 1.00 31.08 145 GLU G C 1
ATOM 11432 O O . GLU G 1 166 ? -4.830 -9.127 61.816 1.00 32.43 145 GLU G O 1
ATOM 11438 N N . ASP G 1 167 ? -4.259 -8.696 63.950 1.00 28.80 146 ASP G N 1
ATOM 11439 C CA . ASP G 1 167 ? -4.466 -10.070 64.390 1.00 28.79 146 ASP G CA 1
ATOM 11440 C C . ASP G 1 167 ? -5.951 -10.387 64.298 1.00 27.87 146 ASP G C 1
ATOM 11441 O O . ASP G 1 167 ? -6.788 -9.574 64.691 1.00 27.90 146 ASP G O 1
ATOM 11446 N N . ALA G 1 168 ? -6.273 -11.564 63.769 1.00 27.83 147 ALA G N 1
ATOM 11447 C CA . ALA G 1 168 ? -7.660 -11.950 63.534 1.00 25.18 147 ALA G CA 1
ATOM 11448 C C . ALA G 1 168 ? -8.488 -11.926 64.818 1.00 26.79 147 ALA G C 1
ATOM 11449 O O . ALA G 1 168 ? -9.660 -11.549 64.802 1.00 25.43 147 ALA G O 1
ATOM 11451 N N . MET G 1 169 ? -7.873 -12.317 65.928 1.00 23.72 148 MET G N 1
ATOM 11452 C CA . MET G 1 169 ? -8.578 -12.367 67.202 1.00 29.94 148 MET G CA 1
ATOM 11453 C C . MET G 1 169 ? -8.613 -11.003 67.894 1.00 30.72 148 MET G C 1
ATOM 11454 O O . MET G 1 169 ? -9.622 -10.637 68.498 1.00 29.69 148 MET G O 1
ATOM 11459 N N . ARG G 1 170 ? -7.516 -10.256 67.808 1.00 28.46 149 ARG G N 1
ATOM 11460 C CA . ARG G 1 170 ? -7.476 -8.908 68.369 1.00 28.94 149 ARG G CA 1
ATOM 11461 C C . ARG G 1 170 ? -8.500 -8.017 67.677 1.00 32.52 149 ARG G C 1
ATOM 11462 O O . ARG G 1 170 ? -9.216 -7.254 68.328 1.00 32.72 149 ARG G O 1
ATOM 11470 N N . ALA G 1 171 ? -8.569 -8.128 66.354 1.00 23.51 150 ALA G N 1
ATOM 11471 C CA . ALA G 1 171 ? -9.515 -7.352 65.564 1.00 28.67 150 ALA G CA 1
ATOM 11472 C C . ALA G 1 171 ? -10.954 -7.724 65.907 1.00 29.21 150 ALA G C 1
ATOM 11473 O O . ALA G 1 171 ? -11.826 -6.858 65.981 1.00 32.00 150 ALA G O 1
ATOM 11475 N N . ARG G 1 172 ? -11.200 -9.014 66.115 1.00 23.75 151 ARG G N 1
ATOM 11476 C CA . ARG G 1 172 ? -12.537 -9.481 66.456 1.00 32.47 151 ARG G CA 1
ATOM 11477 C C . ARG G 1 172 ? -12.900 -9.075 67.880 1.00 29.68 151 ARG G C 1
ATOM 11478 O O . ARG G 1 172 ? -14.059 -8.788 68.176 1.00 31.08 151 ARG G O 1
ATOM 11486 N N . MET G 1 173 ? -11.902 -9.051 68.758 1.00 25.50 152 MET G N 1
ATOM 11487 C CA . MET G 1 173 ? -12.107 -8.594 70.126 1.00 28.13 152 MET G CA 1
ATOM 11488 C C . MET G 1 173 ? -12.481 -7.116 70.123 1.00 26.70 152 MET G C 1
ATOM 11489 O O . MET G 1 173 ? -13.259 -6.660 70.961 1.00 24.27 152 MET G O 1
ATOM 11494 N N . ASP G 1 174 ? -11.925 -6.374 69.168 1.00 28.06 153 ASP G N 1
ATOM 11495 C CA . ASP G 1 174 ? -12.248 -4.960 69.001 1.00 31.20 153 ASP G CA 1
ATOM 11496 C C . ASP G 1 174 ? -13.704 -4.775 68.589 1.00 32.18 153 ASP G C 1
ATOM 11497 O O . ASP G 1 174 ? -14.347 -3.801 68.979 1.00 31.64 153 ASP G O 1
ATOM 11502 N N . VAL G 1 175 ? -14.216 -5.712 67.796 1.00 31.35 154 VAL G N 1
ATOM 11503 C CA . VAL G 1 175 ? -15.603 -5.666 67.350 1.00 31.35 154 VAL G CA 1
ATOM 11504 C C . VAL G 1 175 ? -16.561 -5.796 68.530 1.00 31.76 154 VAL G C 1
ATOM 11505 O O . VAL G 1 175 ? -17.505 -5.018 68.664 1.00 32.86 154 VAL G O 1
ATOM 11509 N N . TYR G 1 176 ? -16.303 -6.776 69.388 1.00 23.28 155 TYR G N 1
ATOM 11510 C CA . TYR G 1 176 ? -17.151 -7.027 70.547 1.00 30.06 155 TYR G CA 1
ATOM 11511 C C . TYR G 1 176 ? -17.024 -5.910 71.578 1.00 27.96 155 TYR G C 1
ATOM 11512 O O . TYR G 1 176 ? -17.990 -5.573 72.262 1.00 29.08 155 TYR G O 1
ATOM 11521 N N . GLY G 1 177 ? -15.829 -5.338 71.680 1.00 27.58 156 GLY G N 1
ATOM 11522 C CA . GLY G 1 177 ? -15.590 -4.229 72.584 1.00 28.47 156 GLY G CA 1
ATOM 11523 C C . GLY G 1 177 ? -16.418 -3.011 72.220 1.00 33.88 156 GLY G C 1
ATOM 11524 O O . GLY G 1 177 ? -16.949 -2.326 73.094 1.00 34.94 156 GLY G O 1
ATOM 11525 N N . ASP G 1 178 ? -16.530 -2.742 70.923 1.00 32.28 157 ASP G N 1
ATOM 11526 C CA . ASP G 1 178 ? -17.312 -1.608 70.447 1.00 34.55 157 ASP G CA 1
ATOM 11527 C C . ASP G 1 178 ? -18.808 -1.884 70.541 1.00 32.82 157 ASP G C 1
ATOM 11528 O O . ASP G 1 178 ? -19.605 -0.960 70.708 1.00 37.62 157 ASP G O 1
ATOM 11533 N N . LEU G 1 179 ? -19.187 -3.153 70.429 1.00 29.72 158 LEU G N 1
ATOM 11534 C CA . LEU G 1 179 ? -20.580 -3.540 70.618 1.00 34.09 158 LEU G CA 1
ATOM 11535 C C . LEU G 1 179 ? -21.002 -3.265 72.057 1.00 34.12 158 LEU G C 1
ATOM 11536 O O . LEU G 1 179 ? -22.141 -2.878 72.316 1.00 36.31 158 LEU G O 1
ATOM 11541 N N . MET G 1 180 ? -20.074 -3.459 72.990 1.00 33.41 159 MET G N 1
ATOM 11542 C CA . MET G 1 180 ? -20.326 -3.136 74.389 1.00 32.17 159 MET G CA 1
ATOM 11543 C C . MET G 1 180 ? -20.377 -1.624 74.590 1.00 32.71 159 MET G C 1
ATOM 11544 O O . MET G 1 180 ? -21.206 -1.121 75.352 1.00 32.62 159 MET G O 1
ATOM 11549 N N . ARG G 1 181 ? -19.486 -0.907 73.908 1.00 28.88 160 ARG G N 1
ATOM 11550 C CA . ARG G 1 181 ? -19.491 0.552 73.931 1.00 29.85 160 ARG G CA 1
ATOM 11551 C C . ARG G 1 181 ? -20.828 1.078 73.424 1.00 33.42 160 ARG G C 1
ATOM 11552 O O . ARG G 1 181 ? -21.357 2.068 73.930 1.00 30.72 160 ARG G O 1
ATOM 11560 N N . ARG G 1 182 ? -21.362 0.396 72.416 1.00 37.80 161 ARG G N 1
ATOM 11561 C CA . ARG G 1 182 ? -22.637 0.757 71.811 1.00 38.32 161 ARG G CA 1
ATOM 11562 C C . ARG G 1 182 ? -23.780 0.611 72.812 1.00 38.92 161 ARG G C 1
ATOM 11563 O O . ARG G 1 182 ? -24.623 1.499 72.939 1.00 36.97 161 ARG G O 1
ATOM 11571 N N . VAL G 1 183 ? -23.795 -0.512 73.524 1.00 35.47 162 VAL G N 1
ATOM 11572 C CA . VAL G 1 183 ? -24.811 -0.766 74.540 1.00 38.11 162 VAL G CA 1
ATOM 11573 C C . VAL G 1 183 ? -24.664 0.202 75.712 1.00 39.83 162 VAL G C 1
ATOM 11574 O O . VAL G 1 183 ? -25.656 0.695 76.252 1.00 41.10 162 VAL G O 1
ATOM 11578 N N . ALA G 1 184 ? -23.420 0.478 76.089 1.00 37.94 163 ALA G N 1
ATOM 11579 C CA . ALA G 1 184 ? -23.128 1.368 77.208 1.00 38.08 163 ALA G CA 1
ATOM 11580 C C . ALA G 1 184 ? -23.664 2.777 76.965 1.00 40.93 163 ALA G C 1
ATOM 11581 O O . ALA G 1 184 ? -24.290 3.373 77.843 1.00 34.70 163 ALA G O 1
ATOM 11583 N N . GLU G 1 185 ? -23.417 3.302 75.770 1.00 43.68 164 GLU G N 1
ATOM 11584 C CA . GLU G 1 185 ? -23.859 4.645 75.414 1.00 43.91 164 GLU G CA 1
ATOM 11585 C C . GLU G 1 185 ? -25.380 4.711 75.313 1.00 42.32 164 GLU G C 1
ATOM 11586 O O . GLU G 1 185 ? -25.993 5.729 75.634 1.00 44.63 164 GLU G O 1
ATOM 11592 N N . ARG G 1 186 ? -25.982 3.611 74.873 1.00 39.24 165 ARG G N 1
ATOM 11593 C CA . ARG G 1 186 ? -27.420 3.553 74.643 1.00 40.40 165 ARG G CA 1
ATOM 11594 C C . ARG G 1 186 ? -28.217 3.512 75.949 1.00 40.85 165 ARG G C 1
ATOM 11595 O O . ARG G 1 186 ? -29.387 3.893 75.984 1.00 40.28 165 ARG G O 1
ATOM 11603 N N . HIS G 1 187 ? -27.579 3.061 77.025 1.00 40.38 166 HIS G N 1
ATOM 11604 C CA . HIS G 1 187 ? -28.261 2.938 78.310 1.00 39.35 166 HIS G CA 1
ATOM 11605 C C . HIS G 1 187 ? -27.638 3.812 79.396 1.00 41.28 166 HIS G C 1
ATOM 11606 O O . HIS G 1 187 ? -28.001 3.708 80.567 1.00 43.52 166 HIS G O 1
ATOM 11613 N N . GLY G 1 188 ? -26.702 4.671 79.004 1.00 44.34 167 GLY G N 1
ATOM 11614 C CA . GLY G 1 188 ? -26.073 5.590 79.935 1.00 42.14 167 GLY G CA 1
ATOM 11615 C C . GLY G 1 188 ? -25.169 4.904 80.941 1.00 39.43 167 GLY G C 1
ATOM 11616 O O . GLY G 1 188 ? -24.979 5.391 82.055 1.00 38.80 167 GLY G O 1
ATOM 11617 N N . CYS G 1 189 ? -24.609 3.766 80.546 1.00 37.34 168 CYS G N 1
ATOM 11618 C CA . CYS G 1 189 ? -23.701 3.026 81.411 1.00 37.75 168 CYS G CA 1
ATOM 11619 C C . CYS G 1 189 ? -22.305 3.629 81.392 1.00 36.21 168 CYS G C 1
ATOM 11620 O O . CYS G 1 189 ? -21.883 4.216 80.396 1.00 38.82 168 CYS G O 1
ATOM 11623 N N . LEU G 1 190 ? -21.594 3.488 82.504 1.00 33.14 169 LEU G N 1
ATOM 11624 C CA . LEU G 1 190 ? -20.179 3.822 82.543 1.00 32.66 169 LEU G CA 1
ATOM 11625 C C . LEU G 1 190 ? -19.392 2.689 81.897 1.00 33.65 169 LEU G C 1
ATOM 11626 O O . LEU G 1 190 ? -19.589 1.520 82.239 1.00 32.50 169 LEU G O 1
ATOM 11631 N N . LEU G 1 191 ? -18.513 3.022 80.956 1.00 30.44 170 LEU G N 1
ATOM 11632 C CA . LEU G 1 191 ? -17.690 1.996 80.327 1.00 33.13 170 LEU G CA 1
ATOM 11633 C C . LEU G 1 191 ? -16.224 2.136 80.709 1.00 29.82 170 LEU G C 1
ATOM 11634 O O . LEU G 1 191 ? -15.646 3.219 80.624 1.00 31.10 170 LEU G O 1
ATOM 11639 N N . VAL G 1 192 ? -15.632 1.023 81.127 1.00 28.23 171 VAL G N 1
ATOM 11640 C CA . VAL G 1 192 ? -14.213 0.977 81.431 1.00 31.94 171 VAL G CA 1
ATOM 11641 C C . VAL G 1 192 ? -13.444 0.406 80.246 1.00 32.36 171 VAL G C 1
ATOM 11642 O O . VAL G 1 192 ? -13.665 -0.737 79.845 1.00 30.05 171 VAL G O 1
ATOM 11646 N N . ASP G 1 193 ? -12.547 1.210 79.684 1.00 30.74 172 ASP G N 1
ATOM 11647 C CA . ASP G 1 193 ? -11.732 0.770 78.560 1.00 27.64 172 ASP G CA 1
ATOM 11648 C C . ASP G 1 193 ? -10.517 -0.010 79.049 1.00 24.18 172 ASP G C 1
ATOM 11649 O O . ASP G 1 193 ? -9.418 0.534 79.157 1.00 21.06 172 ASP G O 1
ATOM 11654 N N . VAL G 1 194 ? -10.728 -1.287 79.348 1.00 25.11 173 VAL G N 1
ATOM 11655 C CA . VAL G 1 194 ? -9.654 -2.166 79.793 1.00 24.11 173 VAL G CA 1
ATOM 11656 C C . VAL G 1 194 ? -8.649 -2.408 78.670 1.00 20.80 173 VAL G C 1
ATOM 11657 O O . VAL G 1 194 ? -7.441 -2.453 78.906 1.00 20.14 173 VAL G O 1
ATOM 11661 N N . GLN G 1 195 ? -9.157 -2.560 77.450 1.00 20.36 174 GLN G N 1
ATOM 11662 C CA . GLN G 1 195 ? -8.313 -2.804 76.285 1.00 24.64 174 GLN G CA 1
ATOM 11663 C C . GLN G 1 195 ? -7.327 -1.662 76.065 1.00 23.33 174 GLN G C 1
ATOM 11664 O O . GLN G 1 195 ? -6.156 -1.891 75.762 1.00 30.26 174 GLN G O 1
ATOM 11670 N N . GLY G 1 196 ? -7.807 -0.432 76.223 1.00 22.16 175 GLY G N 1
ATOM 11671 C CA . GLY G 1 196 ? -6.958 0.738 76.094 1.00 24.28 175 GLY G CA 1
ATOM 11672 C C . GLY G 1 196 ? -5.914 0.795 77.192 1.00 26.79 175 GLY G C 1
ATOM 11673 O O . GLY G 1 196 ? -4.790 1.245 76.970 1.00 27.93 175 GLY G O 1
ATOM 11674 N N . ALA G 1 197 ? -6.291 0.334 78.381 1.00 24.81 176 ALA G N 1
ATOM 11675 C CA . ALA G 1 197 ? -5.379 0.303 79.518 1.00 26.15 176 ALA G CA 1
ATOM 11676 C C . ALA G 1 197 ? -4.214 -0.644 79.253 1.00 25.07 176 ALA G C 1
ATOM 11677 O O . ALA G 1 197 ? -3.066 -0.336 79.574 1.00 27.34 176 ALA G O 1
ATOM 11679 N N . PHE G 1 198 ? -4.516 -1.797 78.664 1.00 22.57 177 PHE G N 1
ATOM 11680 C CA . PHE G 1 198 ? -3.480 -2.752 78.295 1.00 26.11 177 PHE G CA 1
ATOM 11681 C C . PHE G 1 198 ? -2.604 -2.201 77.175 1.00 26.90 177 PHE G C 1
ATOM 11682 O O . PHE G 1 198 ? -1.394 -2.424 77.161 1.00 25.84 177 PHE G O 1
ATOM 11690 N N . ASP G 1 199 ? -3.218 -1.477 76.244 1.00 27.58 178 ASP G N 1
ATOM 11691 C CA . ASP G 1 199 ? -2.493 -0.907 75.111 1.00 31.46 178 ASP G CA 1
ATOM 11692 C C . ASP G 1 199 ? -1.446 0.110 75.558 1.00 31.81 178 ASP G C 1
ATOM 11693 O O . ASP G 1 199 ? -0.373 0.206 74.962 1.00 33.47 178 ASP G O 1
ATOM 11698 N N . ARG G 1 200 ? -1.761 0.867 76.603 1.00 27.97 179 ARG G N 1
ATOM 11699 C CA . ARG G 1 200 ? -0.802 1.812 77.164 1.00 30.62 179 ARG G CA 1
ATOM 11700 C C . ARG G 1 200 ? 0.343 1.069 77.844 1.00 31.50 179 ARG G C 1
ATOM 11701 O O . ARG G 1 200 ? 1.491 1.511 77.809 1.00 34.52 179 ARG G O 1
ATOM 11709 N N . TYR G 1 201 ? 0.021 -0.067 78.455 1.00 32.99 180 TYR G N 1
ATOM 11710 C CA . TYR G 1 201 ? 1.023 -0.893 79.118 1.00 30.70 180 TYR G CA 1
ATOM 11711 C C . TYR G 1 201 ? 1.972 -1.525 78.106 1.00 28.88 180 TYR G C 1
ATOM 11712 O O . TYR G 1 201 ? 3.185 -1.554 78.311 1.00 26.15 180 TYR G O 1
ATOM 11721 N N . LEU G 1 202 ? 1.412 -2.022 77.007 1.00 22.18 181 LEU G N 1
ATOM 11722 C CA . LEU G 1 202 ? 2.186 -2.746 76.003 1.00 31.57 181 LEU G CA 1
ATOM 11723 C C . LEU G 1 202 ? 3.164 -1.850 75.246 1.00 33.41 181 LEU G C 1
ATOM 11724 O O . LEU G 1 202 ? 3.926 -2.326 74.403 1.00 37.49 181 LEU G O 1
ATOM 11729 N N . GLN G 1 203 ? 3.141 -0.556 75.547 1.00 30.18 182 GLN G N 1
ATOM 11730 C CA . GLN G 1 203 ? 4.094 0.378 74.965 1.00 29.81 182 GLN G CA 1
ATOM 11731 C C . GLN G 1 203 ? 5.466 0.228 75.614 1.00 28.53 182 GLN G C 1
ATOM 11732 O O . GLN G 1 203 ? 6.457 0.769 75.124 1.00 31.28 182 GLN G O 1
ATOM 11738 N N . HIS G 1 204 ? 5.520 -0.519 76.713 1.00 29.16 183 HIS G N 1
ATOM 11739 C CA . HIS G 1 204 ? 6.755 -0.670 77.471 1.00 31.78 183 HIS G CA 1
ATOM 11740 C C . HIS G 1 204 ? 7.180 -2.131 77.616 1.00 32.65 183 HIS G C 1
ATOM 11741 O O . HIS G 1 204 ? 8.336 -2.416 77.930 1.00 34.62 183 HIS G O 1
ATOM 11748 N N . TYR G 1 205 ? 6.250 -3.054 77.390 1.00 28.10 184 TYR G N 1
ATOM 11749 C CA . TYR G 1 205 ? 6.554 -4.477 77.515 1.00 28.87 184 TYR G CA 1
ATOM 11750 C C . TYR G 1 205 ? 5.810 -5.339 76.499 1.00 34.06 184 TYR G C 1
ATOM 11751 O O . TYR G 1 205 ? 4.787 -4.934 75.946 1.00 35.77 184 TYR G O 1
ATOM 11760 N N . HIS G 1 206 ? 6.345 -6.533 76.268 1.00 36.33 185 HIS G N 1
ATOM 11761 C CA . HIS G 1 206 ? 5.698 -7.549 75.447 1.00 33.14 185 HIS G CA 1
ATOM 11762 C C . HIS G 1 206 ? 4.616 -8.233 76.282 1.00 27.99 185 HIS G C 1
ATOM 11763 O O . HIS G 1 206 ? 4.744 -8.311 77.503 1.00 30.50 185 HIS G O 1
ATOM 11770 N N . PRO G 1 207 ? 3.534 -8.704 75.636 1.00 25.71 186 PRO G N 1
ATOM 11771 C CA . PRO G 1 207 ? 2.466 -9.431 76.336 1.00 24.89 186 PRO G CA 1
ATOM 11772 C C . PRO G 1 207 ? 2.966 -10.594 77.198 1.00 24.83 186 PRO G C 1
ATOM 11773 O O . PRO G 1 207 ? 2.357 -10.887 78.226 1.00 26.47 186 PRO G O 1
ATOM 11777 N N . ALA G 1 208 ? 4.054 -11.237 76.783 1.00 26.29 187 ALA G N 1
ATOM 11778 C CA . ALA G 1 208 ? 4.615 -12.368 77.517 1.00 30.39 187 ALA G CA 1
ATOM 11779 C C . ALA G 1 208 ? 5.019 -11.975 78.936 1.00 34.47 187 ALA G C 1
ATOM 11780 O O . ALA G 1 208 ? 4.958 -12.790 79.857 1.00 35.76 187 ALA G O 1
ATOM 11782 N N . GLN G 1 209 ? 5.428 -10.721 79.103 1.00 21.98 188 GLN G N 1
ATOM 11783 C CA . GLN G 1 209 ? 5.789 -10.194 80.413 1.00 25.84 188 GLN G CA 1
ATOM 11784 C C . GLN G 1 209 ? 4.550 -10.103 81.300 1.00 29.82 188 GLN G C 1
ATOM 11785 O O . GLN G 1 209 ? 4.646 -10.080 82.528 1.00 34.09 188 GLN G O 1
ATOM 11791 N N . LEU G 1 210 ? 3.384 -10.069 80.665 1.00 31.67 189 LEU G N 1
ATOM 11792 C CA . LEU G 1 210 ? 2.120 -9.941 81.377 1.00 35.00 189 LEU G CA 1
ATOM 11793 C C . LEU G 1 210 ? 1.335 -11.250 81.365 1.00 32.12 189 LEU G C 1
ATOM 11794 O O . LEU G 1 210 ? 0.860 -11.709 82.405 1.00 25.17 189 LEU G O 1
ATOM 11799 N N . ALA G 1 211 ? 1.206 -11.851 80.186 1.00 30.01 190 ALA G N 1
ATOM 11800 C CA . ALA G 1 211 ? 0.427 -13.075 80.038 1.00 30.18 190 ALA G CA 1
ATOM 11801 C C . ALA G 1 211 ? 0.927 -13.934 78.884 1.00 30.35 190 ALA G C 1
ATOM 11802 O O . ALA G 1 211 ? 0.958 -13.491 77.736 1.00 25.38 190 ALA G O 1
ATOM 11804 N N . TRP G 1 212 ? 1.313 -15.166 79.202 1.00 29.06 191 TRP G N 1
ATOM 11805 C CA . TRP G 1 212 ? 1.732 -16.132 78.194 1.00 32.06 191 TRP G CA 1
ATOM 11806 C C . TRP G 1 212 ? 0.642 -16.370 77.152 1.00 29.13 191 TRP G C 1
ATOM 11807 O O . TRP G 1 212 ? 0.923 -16.449 75.956 1.00 28.04 191 TRP G O 1
ATOM 11818 N N . ASP G 1 213 ? -0.602 -16.480 77.611 1.00 23.92 192 ASP G N 1
ATOM 11819 C CA . ASP G 1 213 ? -1.720 -16.769 76.717 1.00 26.54 192 ASP G CA 1
ATOM 11820 C C . ASP G 1 213 ? -2.470 -15.504 76.305 1.00 26.33 192 ASP G C 1
ATOM 11821 O O . ASP G 1 213 ? -3.544 -15.578 75.706 1.00 28.63 192 ASP G O 1
ATOM 11826 N N . ARG G 1 214 ? -1.899 -14.351 76.648 1.00 24.11 193 ARG G N 1
ATOM 11827 C CA . ARG G 1 214 ? -2.432 -13.043 76.262 1.00 24.55 193 ARG G CA 1
ATOM 11828 C C . ARG G 1 214 ? -3.850 -12.774 76.774 1.00 26.07 193 ARG G C 1
ATOM 11829 O O . ARG G 1 214 ? -4.523 -11.863 76.292 1.00 27.35 193 ARG G O 1
ATOM 11837 N N . ILE G 1 215 ? -4.299 -13.560 77.749 1.00 24.00 194 ILE G N 1
ATOM 11838 C CA . ILE G 1 215 ? -5.617 -13.359 78.346 1.00 23.72 194 ILE G CA 1
ATOM 11839 C C . ILE G 1 215 ? -5.547 -13.366 79.869 1.00 23.55 194 ILE G C 1
ATOM 11840 O O . ILE G 1 215 ? -5.974 -12.414 80.520 1.00 27.46 194 ILE G O 1
ATOM 11845 N N . HIS G 1 216 ? -5.009 -14.446 80.430 1.00 26.29 195 HIS G N 1
ATOM 11846 C CA . HIS G 1 216 ? -4.878 -14.580 81.877 1.00 23.50 195 HIS G CA 1
ATOM 11847 C C . HIS G 1 216 ? -3.561 -13.976 82.352 1.00 24.57 195 HIS G C 1
ATOM 11848 O O . HIS G 1 216 ? -2.503 -14.588 82.205 1.00 25.03 195 HIS G O 1
ATOM 11855 N N . PRO G 1 217 ? -3.625 -12.772 82.937 1.00 25.89 196 PRO G N 1
ATOM 11856 C CA . PRO G 1 217 ? -2.421 -12.019 83.287 1.00 27.34 196 PRO G CA 1
ATOM 11857 C C . PRO G 1 217 ? -1.877 -12.379 84.662 1.00 28.64 196 PRO G C 1
ATOM 11858 O O . PRO G 1 217 ? -2.529 -13.097 85.421 1.00 27.43 196 PRO G O 1
ATOM 11862 N N . ASN G 1 218 ? -0.684 -11.883 84.973 1.00 29.65 197 ASN G N 1
ATOM 11863 C CA . ASN G 1 218 ? -0.169 -11.954 86.332 1.00 29.55 197 ASN G CA 1
ATOM 11864 C C . ASN G 1 218 ? -0.840 -10.875 87.175 1.00 24.03 197 ASN G C 1
ATOM 11865 O O . ASN G 1 218 ? -1.760 -10.203 86.706 1.00 19.13 197 ASN G O 1
ATOM 11870 N N . LEU G 1 219 ? -0.384 -10.702 88.410 1.00 20.11 198 LEU G N 1
ATOM 11871 C CA . LEU G 1 219 ? -1.000 -9.725 89.300 1.00 23.77 198 LEU G CA 1
ATOM 11872 C C . LEU G 1 219 ? -0.874 -8.311 88.738 1.00 24.57 198 LEU G C 1
ATOM 11873 O O . LEU G 1 219 ? -1.781 -7.493 88.890 1.00 26.92 198 LEU G O 1
ATOM 11878 N N . ALA G 1 220 ? 0.250 -8.035 88.083 1.00 23.35 199 ALA G N 1
ATOM 11879 C CA . ALA G 1 220 ? 0.479 -6.737 87.457 1.00 28.07 199 ALA G CA 1
ATOM 11880 C C . ALA G 1 220 ? -0.580 -6.443 86.400 1.00 30.01 199 ALA G C 1
ATOM 11881 O O . ALA G 1 220 ? -1.087 -5.325 86.308 1.00 30.62 199 ALA G O 1
ATOM 11883 N N . GLY G 1 221 ? -0.913 -7.457 85.608 1.00 31.51 200 GLY G N 1
ATOM 11884 C CA . GLY G 1 221 ? -1.924 -7.322 84.576 1.00 30.82 200 GLY G CA 1
ATOM 11885 C C . GLY G 1 221 ? -3.309 -7.115 85.155 1.00 27.80 200 GLY G C 1
ATOM 11886 O O . GLY G 1 221 ? -4.124 -6.387 84.591 1.00 25.29 200 GLY G O 1
ATOM 11887 N N . HIS G 1 222 ? -3.578 -7.764 86.284 1.00 27.85 201 HIS G N 1
ATOM 11888 C CA . HIS G 1 222 ? -4.839 -7.568 86.988 1.00 25.33 201 HIS G CA 1
ATOM 11889 C C . HIS G 1 222 ? -4.900 -6.168 87.584 1.00 27.32 201 HIS G C 1
ATOM 11890 O O . HIS G 1 222 ? -5.976 -5.580 87.705 1.00 27.46 201 HIS G O 1
ATOM 11897 N N . GLN G 1 223 ? -3.737 -5.638 87.951 1.00 26.17 202 GLN G N 1
ATOM 11898 C CA . GLN G 1 223 ? -3.647 -4.285 88.486 1.00 22.15 202 GLN G CA 1
ATOM 11899 C C . GLN G 1 223 ? -3.959 -3.266 87.396 1.00 22.96 202 GLN G C 1
ATOM 11900 O O . GLN G 1 223 ? -4.560 -2.224 87.663 1.00 26.12 202 GLN G O 1
ATOM 11906 N N . VAL G 1 224 ? -3.545 -3.574 86.170 1.00 22.49 203 VAL G N 1
ATOM 11907 C CA . VAL G 1 224 ? -3.856 -2.735 85.019 1.00 26.40 203 VAL G CA 1
ATOM 11908 C C . VAL G 1 224 ? -5.366 -2.635 84.840 1.00 29.77 203 VAL G C 1
ATOM 11909 O O . VAL G 1 224 ? -5.908 -1.554 84.600 1.00 31.44 203 VAL G O 1
ATOM 11913 N N . ILE G 1 225 ? -6.040 -3.773 84.969 1.00 24.78 204 ILE G N 1
ATOM 11914 C CA . ILE G 1 225 ? -7.495 -3.821 84.892 1.00 27.65 204 ILE G CA 1
ATOM 11915 C C . ILE G 1 225 ? -8.125 -3.027 86.030 1.00 25.60 204 ILE G C 1
ATOM 11916 O O . ILE G 1 225 ? -8.978 -2.170 85.803 1.00 22.85 204 ILE G O 1
ATOM 11921 N N . ALA G 1 226 ? -7.689 -3.318 87.253 1.00 23.28 205 ALA G N 1
ATOM 11922 C CA . ALA G 1 226 ? -8.236 -2.684 88.447 1.00 23.12 205 ALA G CA 1
ATOM 11923 C C . ALA G 1 226 ? -8.092 -1.165 88.414 1.00 24.63 205 ALA G C 1
ATOM 11924 O O . ALA G 1 226 ? -9.023 -0.442 88.766 1.00 27.78 205 ALA G O 1
ATOM 11926 N N . ASN G 1 227 ? -6.929 -0.685 87.986 1.00 23.56 206 ASN G N 1
ATOM 11927 C CA . ASN G 1 227 ? -6.671 0.751 87.950 1.00 26.91 206 ASN G CA 1
ATOM 11928 C C . ASN G 1 227 ? -7.492 1.466 86.882 1.00 22.90 206 ASN G C 1
ATOM 11929 O O . ASN G 1 227 ? -7.854 2.632 87.048 1.00 25.74 206 ASN G O 1
ATOM 11934 N N . ALA G 1 228 ? -7.783 0.769 85.788 1.00 19.74 207 ALA G N 1
ATOM 11935 C CA . ALA G 1 228 ? -8.630 1.324 84.737 1.00 25.76 207 ALA G CA 1
ATOM 11936 C C . ALA G 1 228 ? -10.058 1.475 85.248 1.00 27.64 207 ALA G C 1
ATOM 11937 O O . ALA G 1 228 ? -10.751 2.438 84.921 1.00 29.28 207 ALA G O 1
ATOM 11939 N N . PHE G 1 229 ? -10.485 0.508 86.054 1.00 29.29 208 PHE G N 1
ATOM 11940 C CA . PHE G 1 229 ? -11.782 0.561 86.718 1.00 25.91 208 PHE G CA 1
ATOM 11941 C C . PHE G 1 229 ? -11.826 1.741 87.683 1.00 23.15 208 PHE G C 1
ATOM 11942 O O . PHE G 1 229 ? -12.789 2.507 87.703 1.00 27.19 208 PHE G O 1
ATOM 11950 N N . LEU G 1 230 ? -10.769 1.877 88.476 1.00 19.97 209 LEU G N 1
ATOM 11951 C CA . LEU G 1 230 ? -10.686 2.920 89.491 1.00 28.02 209 LEU G CA 1
ATOM 11952 C C . LEU G 1 230 ? -10.618 4.315 88.878 1.00 31.14 209 LEU G C 1
ATOM 11953 O O . LEU G 1 230 ? -11.203 5.261 89.407 1.00 32.24 209 LEU G O 1
ATOM 11958 N N . ALA G 1 231 ? -9.902 4.438 87.766 1.00 30.60 210 ALA G N 1
ATOM 11959 C CA . ALA G 1 231 ? -9.773 5.718 87.080 1.00 27.56 210 ALA G CA 1
ATOM 11960 C C . ALA G 1 231 ? -11.104 6.144 86.470 1.00 34.27 210 ALA G C 1
ATOM 11961 O O . ALA G 1 231 ? -11.461 7.323 86.496 1.00 38.06 210 ALA G O 1
ATOM 11963 N N . ALA G 1 232 ? -11.835 5.176 85.926 1.00 28.55 211 ALA G N 1
ATOM 11964 C CA . ALA G 1 232 ? -13.128 5.445 85.305 1.00 28.52 211 ALA G CA 1
ATOM 11965 C C . ALA G 1 232 ? -14.172 5.828 86.348 1.00 35.16 211 ALA G C 1
ATOM 11966 O O . ALA G 1 232 ? -15.069 6.626 86.078 1.00 39.92 211 ALA G O 1
ATOM 11968 N N . THR G 1 233 ? -14.050 5.254 87.541 1.00 27.99 212 THR G N 1
ATOM 11969 C CA . THR G 1 233 ? -14.971 5.553 88.630 1.00 38.85 212 THR G CA 1
ATOM 11970 C C . THR G 1 233 ? -14.433 6.685 89.500 1.00 45.14 212 THR G C 1
ATOM 11971 O O . THR G 1 233 ? -15.079 7.104 90.461 1.00 45.77 212 THR G O 1
ATOM 11975 N N . GLY G 1 234 ? -13.248 7.176 89.152 1.00 48.35 213 GLY G N 1
ATOM 11976 C CA . GLY G 1 234 ? -12.643 8.296 89.851 1.00 48.25 213 GLY G CA 1
ATOM 11977 C C . GLY G 1 234 ? -12.187 7.958 91.257 1.00 48.90 213 GLY G C 1
ATOM 11978 O O . GLY G 1 234 ? -12.341 8.762 92.176 1.00 53.41 213 GLY G O 1
ATOM 11979 N N . CYS G 1 235 ? -11.620 6.768 91.425 1.00 42.28 214 CYS G N 1
ATOM 11980 C CA . CYS G 1 235 ? -11.163 6.321 92.736 1.00 39.31 214 CYS G CA 1
ATOM 11981 C C . CYS G 1 235 ? -9.706 5.878 92.711 1.00 38.26 214 CYS G C 1
ATOM 11982 O O . CYS G 1 235 ? -9.264 5.154 93.599 1.00 36.01 214 CYS G O 1
ATOM 11985 N N . LEU G 1 236 ? -8.961 6.312 91.699 1.00 39.19 215 LEU G N 1
ATOM 11986 C CA . LEU G 1 236 ? -7.583 5.861 91.521 1.00 37.13 215 LEU G CA 1
ATOM 11987 C C . LEU G 1 236 ? -6.667 6.362 92.637 1.00 41.44 215 LEU G C 1
ATOM 11988 O O . LEU G 1 236 ? -6.291 5.601 93.528 1.00 49.56 215 LEU G O 1
ATOM 11993 N N . ASN G 1 237 ? -6.309 7.640 92.582 1.00 45.46 216 ASN G N 1
ATOM 11994 C CA . ASN G 1 237 ? -5.437 8.230 93.593 1.00 47.28 216 ASN G CA 1
ATOM 11995 C C . ASN G 1 237 ? -6.210 8.617 94.850 1.00 51.77 216 ASN G C 1
ATOM 11996 O O . ASN G 1 237 ? -7.424 8.815 94.806 1.00 48.57 216 ASN G O 1
ATOM 12001 N N . SER G 1 238 ? -5.502 8.723 95.970 1.00 58.04 217 SER G N 1
ATOM 12002 C CA . SER G 1 238 ? -6.131 9.065 97.241 1.00 62.81 217 SER G CA 1
ATOM 12003 C C . SER G 1 238 ? -5.339 10.133 97.989 1.00 67.89 217 SER G C 1
ATOM 12004 O O . SER G 1 238 ? -4.137 10.292 97.777 1.00 68.80 217 SER G O 1
ATOM 12007 N N . GLY H 1 21 ? -29.995 20.030 70.974 1.00 59.82 0 GLY H N 1
ATOM 12008 C CA . GLY H 1 21 ? -31.267 20.688 70.745 1.00 60.21 0 GLY H CA 1
ATOM 12009 C C . GLY H 1 21 ? -32.215 20.549 71.920 1.00 68.42 0 GLY H C 1
ATOM 12010 O O . GLY H 1 21 ? -33.077 19.672 71.932 1.00 74.09 0 GLY H O 1
ATOM 12011 N N . MET H 1 22 ? -32.051 21.415 72.914 1.00 68.93 1 MET H N 1
ATOM 12012 C CA . MET H 1 22 ? -32.919 21.413 74.087 1.00 63.55 1 MET H CA 1
ATOM 12013 C C . MET H 1 22 ? -34.250 22.090 73.769 1.00 55.58 1 MET H C 1
ATOM 12014 O O . MET H 1 22 ? -35.300 21.702 74.283 1.00 54.27 1 MET H O 1
ATOM 12019 N N . TYR H 1 23 ? -34.194 23.095 72.903 1.00 53.10 2 TYR H N 1
ATOM 12020 C CA . TYR H 1 23 ? -35.382 23.824 72.471 1.00 52.92 2 TYR H CA 1
ATOM 12021 C C . TYR H 1 23 ? -36.065 23.108 71.307 1.00 47.71 2 TYR H C 1
ATOM 12022 O O . TYR H 1 23 ? -37.278 23.214 71.129 1.00 48.57 2 TYR H O 1
ATOM 12031 N N . PHE H 1 24 ? -35.281 22.376 70.521 1.00 43.82 3 PHE H N 1
ATOM 12032 C CA . PHE H 1 24 ? -35.819 21.616 69.397 1.00 41.81 3 PHE H CA 1
ATOM 12033 C C . PHE H 1 24 ? -36.215 20.203 69.807 1.00 45.16 3 PHE H C 1
ATOM 12034 O O . PHE H 1 24 ? -35.414 19.470 70.385 1.00 48.12 3 PHE H O 1
ATOM 12042 N N . ALA H 1 25 ? -37.451 19.822 69.502 1.00 44.19 4 ALA H N 1
ATOM 12043 C CA . ALA H 1 25 ? -37.880 18.443 69.691 1.00 45.38 4 ALA H CA 1
ATOM 12044 C C . ALA H 1 25 ? -37.082 17.544 68.755 1.00 47.87 4 ALA H C 1
ATOM 12045 O O . ALA H 1 25 ? -36.721 17.956 67.654 1.00 48.10 4 ALA H O 1
ATOM 12047 N N . ALA H 1 26 ? -36.799 16.323 69.196 1.00 48.76 5 ALA H N 1
ATOM 12048 C CA . ALA H 1 26 ? -36.001 15.393 68.404 1.00 44.77 5 ALA H CA 1
ATOM 12049 C C . ALA H 1 26 ? -36.690 15.047 67.087 1.00 41.41 5 ALA H C 1
ATOM 12050 O O . ALA H 1 26 ? -37.910 14.901 67.034 1.00 40.22 5 ALA H O 1
ATOM 12052 N N . GLY H 1 27 ? -35.898 14.926 66.026 1.00 40.42 6 GLY H N 1
ATOM 12053 C CA . GLY H 1 27 ? -36.418 14.566 64.719 1.00 36.84 6 GLY H CA 1
ATOM 12054 C C . GLY H 1 27 ? -37.244 15.661 64.072 1.00 39.53 6 GLY H C 1
ATOM 12055 O O . GLY H 1 27 ? -38.129 15.382 63.263 1.00 44.92 6 GLY H O 1
ATOM 12056 N N . SER H 1 28 ? -36.955 16.910 64.423 1.00 39.89 7 SER H N 1
ATOM 12057 C CA . SER H 1 28 ? -37.701 18.042 63.885 1.00 42.08 7 SER H CA 1
ATOM 12058 C C . SER H 1 28 ? -37.060 18.597 62.616 1.00 40.12 7 SER H C 1
ATOM 12059 O O . SER H 1 28 ? -35.860 18.439 62.389 1.00 34.95 7 SER H O 1
ATOM 12062 N N . LYS H 1 29 ? -37.875 19.252 61.795 1.00 40.68 8 LYS H N 1
ATOM 12063 C CA . LYS H 1 29 ? -37.401 19.860 60.559 1.00 39.68 8 LYS H CA 1
ATOM 12064 C C . LYS H 1 29 ? -37.382 21.378 60.687 1.00 38.03 8 LYS H C 1
ATOM 12065 O O . LYS H 1 29 ? -38.430 22.018 60.769 1.00 38.55 8 LYS H O 1
ATOM 12071 N N . LEU H 1 30 ? -36.181 21.948 60.708 1.00 36.95 9 LEU H N 1
ATOM 12072 C CA . LEU H 1 30 ? -36.014 23.387 60.874 1.00 36.26 9 LEU H CA 1
ATOM 12073 C C . LEU H 1 30 ? -35.646 24.065 59.558 1.00 34.27 9 LEU H C 1
ATOM 12074 O O . LEU H 1 30 ? -34.640 23.731 58.934 1.00 33.91 9 LEU H O 1
ATOM 12079 N N . VAL H 1 31 ? -36.471 25.020 59.141 1.00 35.12 10 VAL H N 1
ATOM 12080 C CA . VAL H 1 31 ? -36.204 25.784 57.930 1.00 36.46 10 VAL H CA 1
ATOM 12081 C C . VAL H 1 31 ? -35.619 27.151 58.266 1.00 35.41 10 VAL H C 1
ATOM 12082 O O . VAL H 1 31 ? -36.218 27.929 59.010 1.00 35.69 10 VAL H O 1
ATOM 12086 N N . ILE H 1 32 ? -34.440 27.432 57.721 1.00 34.16 11 ILE H N 1
ATOM 12087 C CA . ILE H 1 32 ? -33.802 28.729 57.898 1.00 33.98 11 ILE H CA 1
ATOM 12088 C C . ILE H 1 32 ? -33.937 29.555 56.626 1.00 34.89 11 ILE H C 1
ATOM 12089 O O . ILE H 1 32 ? -33.381 29.200 55.587 1.00 33.68 11 ILE H O 1
ATOM 12094 N N . ILE H 1 33 ? -34.678 30.654 56.705 1.00 36.62 12 ILE H N 1
ATOM 12095 C CA . ILE H 1 33 ? -34.860 31.520 55.549 1.00 34.85 12 ILE H CA 1
ATOM 12096 C C . ILE H 1 33 ? -34.297 32.911 55.834 1.00 37.58 12 ILE H C 1
ATOM 12097 O O . ILE H 1 33 ? -34.334 33.390 56.968 1.00 37.03 12 ILE H O 1
ATOM 12102 N N . GLY H 1 34 ? -33.753 33.545 54.803 1.00 35.25 13 GLY H N 1
ATOM 12103 C CA . GLY H 1 34 ? -33.184 34.869 54.941 1.00 32.49 13 GLY H CA 1
ATOM 12104 C C . GLY H 1 34 ? -32.456 35.287 53.682 1.00 30.80 13 GLY H C 1
ATOM 12105 O O . GLY H 1 34 ? -32.779 34.828 52.586 1.00 27.97 13 GLY H O 1
ATOM 12106 N N . ASP H 1 35 ? -31.456 36.132 53.811 1.00 31.68 14 ASP H N 1
ATOM 12107 C CA . ASP H 1 35 ? -30.689 36.659 52.685 1.00 32.45 14 ASP H CA 1
ATOM 12108 C C . ASP H 1 35 ? -29.344 35.971 52.361 1.00 29.55 14 ASP H C 1
ATOM 12109 O O . ASP H 1 35 ? -29.230 34.805 52.506 1.00 29.07 14 ASP H O 1
ATOM 12114 N N . SER H 1 36 ? -28.366 36.744 51.938 1.00 24.80 15 SER H N 1
ATOM 12115 C CA . SER H 1 36 ? -27.053 36.265 51.603 1.00 27.67 15 SER H CA 1
ATOM 12116 C C . SER H 1 36 ? -26.316 35.508 52.727 1.00 28.32 15 SER H C 1
ATOM 12117 O O . SER H 1 36 ? -25.730 34.489 52.518 1.00 26.46 15 SER H O 1
ATOM 12120 N N . ILE H 1 37 ? -26.376 36.058 53.914 1.00 25.05 16 ILE H N 1
ATOM 12121 C CA . ILE H 1 37 ? -25.717 35.552 55.120 1.00 27.78 16 ILE H CA 1
ATOM 12122 C C . ILE H 1 37 ? -26.295 34.176 55.460 1.00 29.03 16 ILE H C 1
ATOM 12123 O O . ILE H 1 37 ? -25.592 33.294 55.960 1.00 27.72 16 ILE H O 1
ATOM 12128 N N . THR H 1 38 ? -27.574 33.992 55.148 1.00 29.22 17 THR H N 1
ATOM 12129 C CA . THR H 1 38 ? -28.212 32.686 55.267 1.00 29.54 17 THR H CA 1
ATOM 12130 C C . THR H 1 38 ? -27.895 31.818 54.047 1.00 27.43 17 THR H C 1
ATOM 12131 O O . THR H 1 38 ? -27.608 30.629 54.182 1.00 28.85 17 THR H O 1
ATOM 12135 N N . ASP H 1 39 ? -27.948 32.426 52.864 1.00 29.12 18 ASP H N 1
ATOM 12136 C CA . ASP H 1 39 ? -27.668 31.742 51.598 1.00 31.69 18 ASP H CA 1
ATOM 12137 C C . ASP H 1 39 ? -26.269 31.118 51.605 1.00 32.53 18 ASP H C 1
ATOM 12138 O O . ASP H 1 39 ? -26.124 29.900 51.475 1.00 27.59 18 ASP H O 1
ATOM 12143 N N . ALA H 1 40 ? -25.253 31.966 51.743 1.00 31.10 19 ALA H N 1
ATOM 12144 C CA . ALA H 1 40 ? -23.861 31.534 51.878 1.00 30.21 19 ALA H CA 1
ATOM 12145 C C . ALA H 1 40 ? -23.361 30.691 50.702 1.00 29.06 19 ALA H C 1
ATOM 12146 O O . ALA H 1 40 ? -22.499 29.829 50.873 1.00 26.29 19 ALA H O 1
ATOM 12148 N N . GLY H 1 41 ? -23.900 30.944 49.514 1.00 31.00 20 GLY H N 1
ATOM 12149 C CA . GLY H 1 41 ? -23.429 30.289 48.306 1.00 28.05 20 GLY H CA 1
ATOM 12150 C C . GLY H 1 41 ? -23.871 28.846 48.148 1.00 29.40 20 GLY H C 1
ATOM 12151 O O . GLY H 1 41 ? -23.170 28.039 47.535 1.00 32.48 20 GLY H O 1
ATOM 12152 N N . ARG H 1 42 ? -25.037 28.520 48.694 1.00 29.54 21 ARG H N 1
ATOM 12153 C CA . ARG H 1 42 ? -25.588 27.173 48.583 1.00 31.26 21 ARG H CA 1
ATOM 12154 C C . ARG H 1 42 ? -26.016 26.860 47.152 1.00 33.32 21 ARG H C 1
ATOM 12155 O O . ARG H 1 42 ? -26.176 27.764 46.331 1.00 28.34 21 ARG H O 1
ATOM 12163 N N . ASP H 1 43 ? -26.196 25.576 46.860 1.00 36.35 22 ASP H N 1
ATOM 12164 C CA . ASP H 1 43 ? -26.755 25.153 45.582 1.00 40.01 22 ASP H CA 1
ATOM 12165 C C . ASP H 1 43 ? -28.274 25.275 45.646 1.00 44.75 22 ASP H C 1
ATOM 12166 O O . ASP H 1 43 ? -28.921 24.633 46.473 1.00 47.02 22 ASP H O 1
ATOM 12171 N N . LYS H 1 44 ? -28.836 26.098 44.767 1.00 48.43 23 LYS H N 1
ATOM 12172 C CA . LYS H 1 44 ? -30.266 26.391 44.792 1.00 50.53 23 LYS H CA 1
ATOM 12173 C C . LYS H 1 44 ? -31.117 25.228 44.291 1.00 51.46 23 LYS H C 1
ATOM 12174 O O . LYS H 1 44 ? -32.194 24.965 44.824 1.00 50.74 23 LYS H O 1
ATOM 12180 N N . GLY H 1 45 ? -30.627 24.532 43.270 1.00 53.70 24 GLY H N 1
ATOM 12181 C CA . GLY H 1 45 ? -31.387 23.472 42.631 1.00 60.15 24 GLY H CA 1
ATOM 12182 C C . GLY H 1 45 ? -31.614 22.233 43.480 1.00 62.17 24 GLY H C 1
ATOM 12183 O O . GLY H 1 45 ? -32.319 21.314 43.065 1.00 66.21 24 GLY H O 1
ATOM 12184 N N . ILE H 1 46 ? -31.021 22.206 44.669 1.00 60.90 25 ILE H N 1
ATOM 12185 C CA . ILE H 1 46 ? -31.140 21.052 45.553 1.00 64.93 25 ILE H CA 1
ATOM 12186 C C . ILE H 1 46 ? -32.188 21.323 46.641 1.00 62.16 25 ILE H C 1
ATOM 12187 O O . ILE H 1 46 ? -32.654 20.407 47.320 1.00 64.98 25 ILE H O 1
ATOM 12192 N N . GLY H 1 47 ? -32.569 22.588 46.788 1.00 59.35 26 GLY H N 1
ATOM 12193 C CA . GLY H 1 47 ? -33.708 22.947 47.615 1.00 55.71 26 GLY H CA 1
ATOM 12194 C C . GLY H 1 47 ? -33.455 23.090 49.105 1.00 53.13 26 GLY H C 1
ATOM 12195 O O . GLY H 1 47 ? -34.389 23.018 49.903 1.00 53.94 26 GLY H O 1
ATOM 12196 N N . GLY H 1 48 ? -32.199 23.291 49.486 1.00 50.78 27 GLY H N 1
ATOM 12197 C CA . GLY H 1 48 ? -31.870 23.548 50.877 1.00 44.95 27 GLY H CA 1
ATOM 12198 C C . GLY H 1 48 ? -31.379 22.341 51.649 1.00 43.02 27 GLY H C 1
ATOM 12199 O O . GLY H 1 48 ? -30.749 22.483 52.695 1.00 41.13 27 GLY H O 1
ATOM 12200 N N . GLU H 1 49 ? -31.674 21.149 51.143 1.00 46.03 28 GLU H N 1
ATOM 12201 C CA . GLU H 1 49 ? -31.197 19.923 51.772 1.00 50.01 28 GLU H CA 1
ATOM 12202 C C . GLU H 1 49 ? -30.744 18.919 50.720 1.00 51.55 28 GLU H C 1
ATOM 12203 O O . GLU H 1 49 ? -31.459 18.650 49.755 1.00 53.12 28 GLU H O 1
ATOM 12209 N N . GLY H 1 50 ? -29.548 18.374 50.912 1.00 53.51 29 GLY H N 1
ATOM 12210 C CA . GLY H 1 50 ? -28.981 17.438 49.962 1.00 55.54 29 GLY H CA 1
ATOM 12211 C C . GLY H 1 50 ? -27.679 16.824 50.433 1.00 51.34 29 GLY H C 1
ATOM 12212 O O . GLY H 1 50 ? -27.418 16.733 51.633 1.00 48.16 29 GLY H O 1
ATOM 12213 N N . LEU H 1 51 ? -26.855 16.410 49.477 1.00 54.01 30 LEU H N 1
ATOM 12214 C CA . LEU H 1 51 ? -25.627 15.686 49.780 1.00 57.84 30 LEU H CA 1
ATOM 12215 C C . LEU H 1 51 ? -24.373 16.533 49.600 1.00 61.24 30 LEU H C 1
ATOM 12216 O O . LEU H 1 51 ? -23.333 16.243 50.190 1.00 66.64 30 LEU H O 1
ATOM 12221 N N . PHE H 1 52 ? -24.470 17.575 48.782 1.00 57.71 31 PHE H N 1
ATOM 12222 C CA . PHE H 1 52 ? -23.311 18.412 48.495 1.00 58.68 31 PHE H CA 1
ATOM 12223 C C . PHE H 1 52 ? -23.654 19.899 48.442 1.00 59.02 31 PHE H C 1
ATOM 12224 O O . PHE H 1 52 ? -24.343 20.355 47.529 1.00 60.87 31 PHE H O 1
ATOM 12232 N N . ASN H 1 53 ? -23.168 20.638 49.437 1.00 56.30 32 ASN H N 1
ATOM 12233 C CA . ASN H 1 53 ? -23.232 22.099 49.457 1.00 54.05 32 ASN H CA 1
ATOM 12234 C C . ASN H 1 53 ? -24.650 22.665 49.369 1.00 50.48 32 ASN H C 1
ATOM 12235 O O . ASN H 1 53 ? -24.858 23.763 48.854 1.00 51.98 32 ASN H O 1
ATOM 12240 N N . ALA H 1 54 ? -25.627 21.924 49.880 1.00 39.67 33 ALA H N 1
ATOM 12241 C CA . ALA H 1 54 ? -27.004 22.404 49.880 1.00 42.49 33 ALA H CA 1
ATOM 12242 C C . ALA H 1 54 ? -27.249 23.362 51.045 1.00 35.95 33 ALA H C 1
ATOM 12243 O O . ALA H 1 54 ? -28.337 23.922 51.182 1.00 36.85 33 ALA H O 1
ATOM 12245 N N . HIS H 1 55 ? -26.229 23.549 51.876 1.00 28.83 34 HIS H N 1
ATOM 12246 C CA . HIS H 1 55 ? -26.317 24.450 53.020 1.00 30.71 34 HIS H CA 1
ATOM 12247 C C . HIS H 1 55 ? -25.407 25.663 52.862 1.00 31.66 34 HIS H C 1
ATOM 12248 O O . HIS H 1 55 ? -25.488 26.615 53.639 1.00 30.26 34 HIS H O 1
ATOM 12255 N N . GLY H 1 56 ? -24.543 25.627 51.854 1.00 32.07 35 GLY H N 1
ATOM 12256 C CA . GLY H 1 56 ? -23.573 26.687 51.654 1.00 29.45 35 GLY H CA 1
ATOM 12257 C C . GLY H 1 56 ? -22.411 26.547 52.617 1.00 30.34 35 GLY H C 1
ATOM 12258 O O . GLY H 1 56 ? -22.147 25.458 53.125 1.00 33.85 35 GLY H O 1
ATOM 12259 N N . SER H 1 57 ? -21.715 27.650 52.872 1.00 30.91 36 SER H N 1
ATOM 12260 C CA . SER H 1 57 ? -20.568 27.633 53.772 1.00 31.83 36 SER H CA 1
ATOM 12261 C C . SER H 1 57 ? -20.672 28.721 54.834 1.00 29.18 36 SER H C 1
ATOM 12262 O O . SER H 1 57 ? -19.676 29.356 55.183 1.00 34.94 36 SER H O 1
ATOM 12265 N N . GLY H 1 58 ? -21.880 28.930 55.349 1.00 26.91 37 GLY H N 1
ATOM 12266 C CA . GLY H 1 58 ? -22.118 29.971 56.334 1.00 27.83 37 GLY H CA 1
ATOM 12267 C C . GLY H 1 58 ? -22.545 29.432 57.685 1.00 27.45 37 GLY H C 1
ATOM 12268 O O . GLY H 1 58 ? -22.222 28.298 58.041 1.00 27.46 37 GLY H O 1
ATOM 12269 N N . TYR H 1 59 ? -23.278 30.247 58.438 1.00 24.00 38 TYR H N 1
ATOM 12270 C CA . TYR H 1 59 ? -23.678 29.880 59.792 1.00 28.52 38 TYR H CA 1
ATOM 12271 C C . TYR H 1 59 ? -24.707 28.754 59.791 1.00 29.02 38 TYR H C 1
ATOM 12272 O O . TYR H 1 59 ? -24.828 28.017 60.769 1.00 32.68 38 TYR H O 1
ATOM 12281 N N . VAL H 1 60 ? -25.449 28.628 58.696 1.00 25.28 39 VAL H N 1
ATOM 12282 C CA . VAL H 1 60 ? -26.413 27.542 58.557 1.00 27.45 39 VAL H CA 1
ATOM 12283 C C . VAL H 1 60 ? -25.683 26.205 58.481 1.00 27.95 39 VAL H C 1
ATOM 12284 O O . VAL H 1 60 ? -26.054 25.244 59.155 1.00 31.63 39 VAL H O 1
ATOM 12288 N N . ALA H 1 61 ? -24.636 26.157 57.662 1.00 23.09 40 ALA H N 1
ATOM 12289 C CA . ALA H 1 61 ? -23.799 24.969 57.553 1.00 25.68 40 ALA H CA 1
ATOM 12290 C C . ALA H 1 61 ? -23.105 24.681 58.878 1.00 28.72 40 ALA H C 1
ATOM 12291 O O . ALA H 1 61 ? -22.959 23.525 59.276 1.00 33.22 40 ALA H O 1
ATOM 12293 N N . LEU H 1 62 ? -22.680 25.742 59.557 1.00 25.53 41 LEU H N 1
ATOM 12294 C CA . LEU H 1 62 ? -22.049 25.615 60.865 1.00 26.65 41 LEU H CA 1
ATOM 12295 C C . LEU H 1 62 ? -23.008 25.019 61.889 1.00 26.71 41 LEU H C 1
ATOM 12296 O O . LEU H 1 62 ? -22.625 24.146 62.667 1.00 29.94 41 LEU H O 1
ATOM 12301 N N . LEU H 1 63 ? -24.249 25.497 61.886 1.00 22.35 42 LEU H N 1
ATOM 12302 C CA . LEU H 1 63 ? -25.276 24.990 62.788 1.00 28.01 42 LEU H CA 1
ATOM 12303 C C . LEU H 1 63 ? -25.582 23.532 62.506 1.00 28.31 42 LEU H C 1
ATOM 12304 O O . LEU H 1 63 ? -25.693 22.718 63.421 1.00 27.37 42 LEU H O 1
ATOM 12309 N N . ASN H 1 64 ? -25.702 23.208 61.226 1.00 26.54 43 ASN H N 1
ATOM 12310 C CA . ASN H 1 64 ? -25.967 21.841 60.809 1.00 28.64 43 ASN H CA 1
ATOM 12311 C C . ASN H 1 64 ? -24.856 20.902 61.260 1.00 28.91 43 ASN H C 1
ATOM 12312 O O . ASN H 1 64 ? -25.121 19.814 61.771 1.00 25.57 43 ASN H O 1
ATOM 12317 N N . ALA H 1 65 ? -23.613 21.336 61.081 1.00 25.96 44 ALA H N 1
ATOM 12318 C CA . ALA H 1 65 ? -22.458 20.537 61.475 1.00 29.02 44 ALA H CA 1
ATOM 12319 C C . ALA H 1 65 ? -22.348 20.438 62.992 1.00 29.87 44 ALA H C 1
ATOM 12320 O O . ALA H 1 65 ? -21.961 19.400 63.528 1.00 28.05 44 ALA H O 1
ATOM 12322 N N . HIS H 1 66 ? -22.690 21.525 63.676 1.00 31.93 45 HIS H N 1
ATOM 12323 C CA . HIS H 1 66 ? -22.644 21.576 65.134 1.00 31.56 45 HIS H CA 1
ATOM 12324 C C . HIS H 1 66 ? -23.636 20.598 65.755 1.00 29.75 45 HIS H C 1
ATOM 12325 O O . HIS H 1 66 ? -23.298 19.854 66.675 1.00 28.05 45 HIS H O 1
ATOM 12332 N N . LEU H 1 67 ? -24.861 20.609 65.240 1.00 30.32 46 LEU H N 1
ATOM 12333 C CA . LEU H 1 67 ? -25.930 19.775 65.776 1.00 29.66 46 LEU H CA 1
ATOM 12334 C C . LEU H 1 67 ? -25.689 18.292 65.510 1.00 31.09 46 LEU H C 1
ATOM 12335 O O . LEU H 1 67 ? -26.087 17.443 66.304 1.00 32.57 46 LEU H O 1
ATOM 12340 N N . PHE H 1 68 ? -25.039 17.983 64.393 1.00 28.90 47 PHE H N 1
ATOM 12341 C CA . PHE H 1 68 ? -24.705 16.600 64.072 1.00 32.92 47 PHE H CA 1
ATOM 12342 C C . PHE H 1 68 ? -23.563 16.087 64.944 1.00 34.32 47 PHE H C 1
ATOM 12343 O O . PHE H 1 68 ? -23.657 15.014 65.538 1.00 36.23 47 PHE H O 1
ATOM 12351 N N . ALA H 1 69 ? -22.490 16.867 65.022 1.00 32.11 48 ALA H N 1
ATOM 12352 C CA . ALA H 1 69 ? -21.290 16.458 65.743 1.00 32.48 48 ALA H CA 1
ATOM 12353 C C . ALA H 1 69 ? -21.524 16.313 67.245 1.00 33.06 48 ALA H C 1
ATOM 12354 O O . ALA H 1 69 ? -20.996 15.396 67.874 1.00 33.92 48 ALA H O 1
ATOM 12356 N N . ARG H 1 70 ? -22.314 17.216 67.817 1.00 32.42 49 ARG H N 1
ATOM 12357 C CA . ARG H 1 70 ? -22.527 17.227 69.261 1.00 39.61 49 ARG H CA 1
ATOM 12358 C C . ARG H 1 70 ? -23.808 16.511 69.680 1.00 41.79 49 ARG H C 1
ATOM 12359 O O . ARG H 1 70 ? -23.853 15.880 70.735 1.00 45.10 49 ARG H O 1
ATOM 12367 N N . PHE H 1 71 ? -24.848 16.609 68.858 1.00 41.36 50 PHE H N 1
ATOM 12368 C CA . PHE H 1 71 ? -26.126 15.982 69.184 1.00 42.90 50 PHE H CA 1
ATOM 12369 C C . PHE H 1 71 ? -26.658 15.106 68.049 1.00 41.42 50 PHE H C 1
ATOM 12370 O O . PHE H 1 71 ? -27.725 15.385 67.503 1.00 43.28 50 PHE H O 1
ATOM 12378 N N . PRO H 1 72 ? -25.924 14.037 67.695 1.00 38.26 51 PRO H N 1
ATOM 12379 C CA . PRO H 1 72 ? -26.361 13.192 66.577 1.00 37.80 51 PRO H CA 1
ATOM 12380 C C . PRO H 1 72 ? -27.643 12.419 66.883 1.00 40.10 51 PRO H C 1
ATOM 12381 O O . PRO H 1 72 ? -28.305 11.943 65.962 1.00 40.45 51 PRO H O 1
ATOM 12385 N N . GLU H 1 73 ? -27.986 12.305 68.162 1.00 38.14 52 GLU H N 1
ATOM 12386 C CA . GLU H 1 73 ? -29.185 11.584 68.573 1.00 41.01 52 GLU H CA 1
ATOM 12387 C C . GLU H 1 73 ? -30.448 12.418 68.371 1.00 39.18 52 GLU H C 1
ATOM 12388 O O . GLU H 1 73 ? -31.545 11.873 68.248 1.00 42.25 52 GLU H O 1
ATOM 12394 N N . ARG H 1 74 ? -30.291 13.738 68.337 1.00 39.02 53 ARG H N 1
ATOM 12395 C CA . ARG H 1 74 ? -31.425 14.638 68.149 1.00 41.69 53 ARG H CA 1
ATOM 12396 C C . ARG H 1 74 ? -32.026 14.508 66.752 1.00 44.40 53 ARG H C 1
ATOM 12397 O O . ARG H 1 74 ? -33.236 14.660 66.577 1.00 43.07 53 ARG H O 1
ATOM 12405 N N . ARG H 1 75 ? -31.169 14.233 65.770 1.00 45.90 54 ARG H N 1
ATOM 12406 C CA . ARG H 1 75 ? -31.595 13.975 64.394 1.00 39.81 54 ARG H CA 1
ATOM 12407 C C . ARG H 1 75 ? -32.428 15.121 63.821 1.00 37.89 54 ARG H C 1
ATOM 12408 O O . ARG H 1 75 ? -33.551 14.916 63.362 1.00 37.42 54 ARG H O 1
ATOM 12416 N N . LEU H 1 76 ? -31.863 16.323 63.845 1.00 38.12 55 LEU H N 1
ATOM 12417 C CA . LEU H 1 76 ? -32.570 17.517 63.395 1.00 36.13 55 LEU H CA 1
ATOM 12418 C C . LEU H 1 76 ? -32.319 17.817 61.918 1.00 35.41 55 LEU H C 1
ATOM 12419 O O . LEU H 1 76 ? -31.174 17.837 61.465 1.00 32.41 55 LEU H O 1
ATOM 12424 N N . ARG H 1 77 ? -33.398 18.051 61.176 1.00 38.61 56 ARG H N 1
ATOM 12425 C CA . ARG H 1 77 ? -33.302 18.415 59.766 1.00 38.01 56 ARG H CA 1
ATOM 12426 C C . ARG H 1 77 ? -33.200 19.924 59.590 1.00 36.98 56 ARG H C 1
ATOM 12427 O O . ARG H 1 77 ? -34.079 20.667 60.025 1.00 43.89 56 ARG H O 1
ATOM 12435 N N . LEU H 1 78 ? -32.128 20.375 58.949 1.00 34.11 57 LEU H N 1
ATOM 12436 C CA . LEU H 1 78 ? -31.970 21.790 58.642 1.00 33.68 57 LEU H CA 1
ATOM 12437 C C . LEU H 1 78 ? -32.074 22.032 57.142 1.00 33.09 57 LEU H C 1
ATOM 12438 O O . LEU H 1 78 ? -31.446 21.335 56.345 1.00 32.50 57 LEU H O 1
ATOM 12443 N N . VAL H 1 79 ? -32.881 23.018 56.765 1.00 35.59 58 VAL H N 1
ATOM 12444 C CA . VAL H 1 79 ? -33.059 23.372 55.362 1.00 33.12 58 VAL H CA 1
ATOM 12445 C C . VAL H 1 79 ? -32.712 24.839 55.132 1.00 33.14 58 VAL H C 1
ATOM 12446 O O . VAL H 1 79 ? -33.272 25.726 55.776 1.00 35.25 58 VAL H O 1
ATOM 12450 N N . ASN H 1 80 ? -31.786 25.086 54.212 1.00 29.41 59 ASN H N 1
ATOM 12451 C CA . ASN H 1 80 ? -31.355 26.443 53.901 1.00 29.12 59 ASN H CA 1
ATOM 12452 C C . ASN H 1 80 ? -32.186 27.044 52.772 1.00 36.09 59 ASN H C 1
ATOM 12453 O O . ASN H 1 80 ? -32.098 26.609 51.625 1.00 34.74 59 ASN H O 1
ATOM 12458 N N . GLN H 1 81 ? -32.989 28.050 53.102 1.00 36.57 60 GLN H N 1
ATOM 12459 C CA . GLN H 1 81 ? -33.802 28.730 52.101 1.00 36.57 60 GLN H CA 1
ATOM 12460 C C . GLN H 1 81 ? -33.380 30.185 51.938 1.00 36.94 60 GLN H C 1
ATOM 12461 O O . GLN H 1 81 ? -34.173 31.030 51.523 1.00 36.03 60 GLN H O 1
ATOM 12467 N N . GLY H 1 82 ? -32.125 30.469 52.265 1.00 36.65 61 GLY H N 1
ATOM 12468 C CA . GLY H 1 82 ? -31.584 31.803 52.099 1.00 35.52 61 GLY H CA 1
ATOM 12469 C C . GLY H 1 82 ? -31.347 32.134 50.639 1.00 33.95 61 GLY H C 1
ATOM 12470 O O . GLY H 1 82 ? -30.830 31.312 49.882 1.00 28.33 61 GLY H O 1
ATOM 12471 N N . ASN H 1 83 ? -31.742 33.339 50.242 1.00 33.04 62 ASN H N 1
ATOM 12472 C CA . ASN H 1 83 ? -31.499 33.824 48.889 1.00 35.96 62 ASN H CA 1
ATOM 12473 C C . ASN H 1 83 ? -30.833 35.194 48.920 1.00 35.77 62 ASN H C 1
ATOM 12474 O O . ASN H 1 83 ? -31.321 36.116 49.573 1.00 33.74 62 ASN H O 1
ATOM 12479 N N . SER H 1 84 ? -29.717 35.319 48.211 1.00 32.77 63 SER H N 1
ATOM 12480 C CA . SER H 1 84 ? -28.904 36.530 48.257 1.00 36.33 63 SER H CA 1
ATOM 12481 C C . SER H 1 84 ? -29.641 37.758 47.725 1.00 34.63 63 SER H C 1
ATOM 12482 O O . SER H 1 84 ? -30.343 37.688 46.717 1.00 33.48 63 SER H O 1
ATOM 12485 N N . GLY H 1 85 ? -29.473 38.880 48.419 1.00 36.10 64 GLY H N 1
ATOM 12486 C CA . GLY H 1 85 ? -30.048 40.144 47.994 1.00 34.84 64 GLY H CA 1
ATOM 12487 C C . GLY H 1 85 ? -31.490 40.344 48.420 1.00 32.41 64 GLY H C 1
ATOM 12488 O O . GLY H 1 85 ? -32.099 41.368 48.112 1.00 35.85 64 GLY H O 1
ATOM 12489 N N . ASN H 1 86 ? -32.037 39.369 49.138 1.00 31.26 65 ASN H N 1
ATOM 12490 C CA . ASN H 1 86 ? -33.445 39.402 49.516 1.00 32.88 65 ASN H CA 1
ATOM 12491 C C . ASN H 1 86 ? -33.779 40.388 50.630 1.00 32.94 65 ASN H C 1
ATOM 12492 O O . ASN H 1 86 ? -33.033 40.533 51.599 1.00 32.18 65 ASN H O 1
ATOM 12497 N N . THR H 1 87 ? -34.911 41.065 50.470 1.00 33.78 66 THR H N 1
ATOM 12498 C CA . THR H 1 87 ? -35.494 41.870 51.535 1.00 31.67 66 THR H CA 1
ATOM 12499 C C . THR H 1 87 ? -36.677 41.100 52.106 1.00 29.73 66 THR H C 1
ATOM 12500 O O . THR H 1 87 ? -36.946 39.976 51.685 1.00 30.43 66 THR H O 1
ATOM 12504 N N . VAL H 1 88 ? -37.389 41.696 53.057 1.00 29.64 67 VAL H N 1
ATOM 12505 C CA . VAL H 1 88 ? -38.564 41.042 53.620 1.00 30.82 67 VAL H CA 1
ATOM 12506 C C . VAL H 1 88 ? -39.684 41.018 52.581 1.00 35.50 67 VAL H C 1
ATOM 12507 O O . VAL H 1 88 ? -40.607 40.207 52.662 1.00 37.28 67 VAL H O 1
ATOM 12511 N N . ARG H 1 89 ? -39.584 41.903 51.594 1.00 33.67 68 ARG H N 1
ATOM 12512 C CA . ARG H 1 89 ? -40.544 41.941 50.500 1.00 38.34 68 ARG H CA 1
ATOM 12513 C C . ARG H 1 89 ? -40.315 40.760 49.563 1.00 36.74 68 ARG H C 1
ATOM 12514 O O . ARG H 1 89 ? -41.261 40.210 48.999 1.00 40.79 68 ARG H O 1
ATOM 12522 N N . ASP H 1 90 ? -39.054 40.371 49.409 1.00 35.22 69 ASP H N 1
ATOM 12523 C CA . ASP H 1 90 ? -38.699 39.237 48.565 1.00 39.18 69 ASP H CA 1
ATOM 12524 C C . ASP H 1 90 ? -39.081 37.916 49.227 1.00 41.35 69 ASP H C 1
ATOM 12525 O O . ASP H 1 90 ? -39.391 36.937 48.547 1.00 41.43 69 ASP H O 1
ATOM 12530 N N . LEU H 1 91 ? -39.055 37.896 50.555 1.00 36.80 70 LEU H N 1
ATOM 12531 C CA . LEU H 1 91 ? -39.378 36.691 51.310 1.00 35.82 70 LEU H CA 1
ATOM 12532 C C . LEU H 1 91 ? -40.870 36.380 51.263 1.00 34.49 70 LEU H C 1
ATOM 12533 O O . LEU H 1 91 ? -41.268 35.219 51.169 1.00 32.13 70 LEU H O 1
ATOM 12538 N N . ALA H 1 92 ? -41.691 37.423 51.329 1.00 35.18 71 ALA H N 1
ATOM 12539 C CA . ALA H 1 92 ? -43.139 37.262 51.292 1.00 40.39 71 ALA H CA 1
ATOM 12540 C C . ALA H 1 92 ? -43.602 36.711 49.946 1.00 42.51 71 ALA H C 1
ATOM 12541 O O . ALA H 1 92 ? -44.605 36.001 49.866 1.00 43.25 71 ALA H O 1
ATOM 12543 N N . ALA H 1 93 ? -42.857 37.034 48.894 1.00 44.19 72 ALA H N 1
ATOM 12544 C CA . ALA H 1 93 ? -43.219 36.633 47.539 1.00 46.17 72 ALA H CA 1
ATOM 12545 C C . ALA H 1 93 ? -43.020 35.138 47.303 1.00 50.14 72 ALA H C 1
ATOM 12546 O O . ALA H 1 93 ? -43.630 34.560 46.403 1.00 53.34 72 ALA H O 1
ATOM 12548 N N . ARG H 1 94 ? -42.168 34.515 48.111 1.00 49.72 73 ARG H N 1
ATOM 12549 C CA . ARG H 1 94 ? -41.861 33.098 47.943 1.00 47.91 73 ARG H CA 1
ATOM 12550 C C . ARG H 1 94 ? -42.093 32.309 49.228 1.00 46.19 73 ARG H C 1
ATOM 12551 O O . ARG H 1 94 ? -41.646 31.170 49.355 1.00 46.15 73 ARG H O 1
ATOM 12559 N N . TRP H 1 95 ? -42.802 32.920 50.172 1.00 42.72 74 TRP H N 1
ATOM 12560 C CA . TRP H 1 95 ? -43.026 32.318 51.482 1.00 41.85 74 TRP H CA 1
ATOM 12561 C C . TRP H 1 95 ? -43.862 31.044 51.403 1.00 45.49 74 TRP H C 1
ATOM 12562 O O . TRP H 1 95 ? -43.722 30.147 52.233 1.00 45.23 74 TRP H O 1
ATOM 12573 N N . GLN H 1 96 ? -44.732 30.969 50.402 1.00 49.00 75 GLN H N 1
ATOM 12574 C CA . GLN H 1 96 ? -45.624 29.826 50.257 1.00 58.39 75 GLN H CA 1
ATOM 12575 C C . GLN H 1 96 ? -44.866 28.573 49.824 1.00 57.59 75 GLN H C 1
ATOM 12576 O O . GLN H 1 96 ? -45.038 27.502 50.406 1.00 58.32 75 GLN H O 1
ATOM 12582 N N . ASN H 1 97 ? -44.024 28.716 48.806 1.00 55.40 76 ASN H N 1
ATOM 12583 C CA . ASN H 1 97 ? -43.267 27.588 48.276 1.00 55.61 76 ASN H CA 1
ATOM 12584 C C . ASN H 1 97 ? -42.064 27.210 49.135 1.00 53.50 76 ASN H C 1
ATOM 12585 O O . ASN H 1 97 ? -41.741 26.031 49.276 1.00 54.03 76 ASN H O 1
ATOM 12590 N N . ASP H 1 98 ? -41.405 28.211 49.711 1.00 49.94 77 ASP H N 1
ATOM 12591 C CA . ASP H 1 98 ? -40.122 27.989 50.372 1.00 44.82 77 ASP H CA 1
ATOM 12592 C C . ASP H 1 98 ? -40.216 27.821 51.889 1.00 43.83 77 ASP H C 1
ATOM 12593 O O . ASP H 1 98 ? -39.208 27.563 52.546 1.00 44.06 77 ASP H O 1
ATOM 12598 N N . VAL H 1 99 ? -41.413 27.967 52.447 1.00 42.68 78 VAL H N 1
ATOM 12599 C CA . VAL H 1 99 ? -41.599 27.726 53.876 1.00 43.53 78 VAL H CA 1
ATOM 12600 C C . VAL H 1 99 ? -42.695 26.694 54.129 1.00 46.20 78 VAL H C 1
ATOM 12601 O O . VAL H 1 99 ? -42.413 25.579 54.565 1.00 50.66 78 VAL H O 1
ATOM 12605 N N . PHE H 1 100 ? -43.941 27.065 53.847 1.00 45.63 79 PHE H N 1
ATOM 12606 C CA . PHE H 1 100 ? -45.076 26.180 54.094 1.00 51.42 79 PHE H CA 1
ATOM 12607 C C . PHE H 1 100 ? -45.023 24.928 53.224 1.00 53.64 79 PHE H C 1
ATOM 12608 O O . PHE H 1 100 ? -45.552 23.881 53.596 1.00 57.64 79 PHE H O 1
ATOM 12616 N N . GLY H 1 101 ? -44.380 25.041 52.066 1.00 52.72 80 GLY H N 1
ATOM 12617 C CA . GLY H 1 101 ? -44.251 23.918 51.155 1.00 54.17 80 GLY H CA 1
ATOM 12618 C C . GLY H 1 101 ? -43.316 22.844 51.677 1.00 54.29 80 GLY H C 1
ATOM 12619 O O . GLY H 1 101 ? -43.378 21.693 51.245 1.00 55.72 80 GLY H O 1
ATOM 12620 N N . LEU H 1 102 ? -42.449 23.220 52.612 1.00 51.26 81 LEU H N 1
ATOM 12621 C CA . LEU H 1 102 ? -41.483 22.287 53.180 1.00 49.64 81 LEU H CA 1
ATOM 12622 C C . LEU H 1 102 ? -42.030 21.615 54.437 1.00 52.46 81 LEU H C 1
ATOM 12623 O O . LEU H 1 102 ? -41.433 20.669 54.952 1.00 52.45 81 LEU H O 1
ATOM 12628 N N . LYS H 1 103 ? -43.170 22.112 54.913 1.00 53.85 82 LYS H N 1
ATOM 12629 C CA . LYS H 1 103 ? -43.815 21.615 56.131 1.00 51.21 82 LYS H CA 1
ATOM 12630 C C . LYS H 1 103 ? -42.856 21.555 57.319 1.00 49.22 82 LYS H C 1
ATOM 12631 O O . LYS H 1 103 ? -42.529 20.471 57.801 1.00 51.36 82 LYS H O 1
ATOM 12637 N N . PRO H 1 104 ? -42.410 22.726 57.799 1.00 45.68 83 PRO H N 1
ATOM 12638 C CA . PRO H 1 104 ? -41.408 22.793 58.866 1.00 44.58 83 PRO H CA 1
ATOM 12639 C C . PRO H 1 104 ? -41.992 22.592 60.260 1.00 46.79 83 PRO H C 1
ATOM 12640 O O . PRO H 1 104 ? -43.183 22.820 60.476 1.00 52.08 83 PRO H O 1
ATOM 12644 N N . ASP H 1 105 ? -41.148 22.164 61.192 1.00 42.94 84 ASP H N 1
ATOM 12645 C CA . ASP H 1 105 ? -41.530 22.075 62.595 1.00 46.56 84 ASP H CA 1
ATOM 12646 C C . ASP H 1 105 ? -41.032 23.317 63.322 1.00 42.86 84 ASP H C 1
ATOM 12647 O O . ASP H 1 105 ? -41.610 23.747 64.320 1.00 42.96 84 ASP H O 1
ATOM 12652 N N . TYR H 1 106 ? -39.949 23.886 62.804 1.00 40.66 85 TYR H N 1
ATOM 12653 C CA . TYR H 1 106 ? -39.387 25.123 63.328 1.00 37.76 85 TYR H CA 1
ATOM 12654 C C . TYR H 1 106 ? -38.966 26.033 62.179 1.00 38.23 85 TYR H C 1
ATOM 12655 O O . TYR H 1 106 ? -38.482 25.562 61.150 1.00 37.45 85 TYR H O 1
ATOM 12664 N N . VAL H 1 107 ? -39.158 27.336 62.355 1.00 37.88 86 VAL H N 1
ATOM 12665 C CA . VAL H 1 107 ? -38.782 28.308 61.335 1.00 36.39 86 VAL H CA 1
ATOM 12666 C C . VAL H 1 107 ? -37.893 29.396 61.921 1.00 33.34 86 VAL H C 1
ATOM 12667 O O . VAL H 1 107 ? -38.230 30.005 62.936 1.00 35.03 86 VAL H O 1
ATOM 12671 N N . ALA H 1 108 ? -36.754 29.634 61.279 1.00 29.54 87 ALA H N 1
ATOM 12672 C CA . ALA H 1 108 ? -35.854 30.700 61.696 1.00 32.02 87 ALA H CA 1
ATOM 12673 C C . ALA H 1 108 ? -35.639 31.692 60.558 1.00 31.71 87 ALA H C 1
ATOM 12674 O O . ALA H 1 108 ? -35.219 31.317 59.462 1.00 28.93 87 ALA H O 1
ATOM 12676 N N . MET H 1 109 ? -35.931 32.959 60.824 1.00 35.78 88 MET H N 1
ATOM 12677 C CA . MET H 1 109 ? -35.838 33.990 59.800 1.00 33.28 88 MET H CA 1
ATOM 12678 C C . MET H 1 109 ? -34.907 35.123 60.214 1.00 37.21 88 MET H C 1
ATOM 12679 O O . MET H 1 109 ? -35.093 35.739 61.263 1.00 40.63 88 MET H O 1
ATOM 12684 N N . MET H 1 110 ? -33.903 35.390 59.386 1.00 36.35 89 MET H N 1
ATOM 12685 C CA . MET H 1 110 ? -33.069 36.571 59.566 1.00 33.89 89 MET H CA 1
ATOM 12686 C C . MET H 1 110 ? -33.139 37.441 58.321 1.00 36.08 89 MET H C 1
ATOM 12687 O O . MET H 1 110 ? -32.602 37.086 57.271 1.00 35.52 89 MET H O 1
ATOM 12692 N N . ILE H 1 111 ? -33.807 38.580 58.446 1.00 38.05 90 ILE H N 1
ATOM 12693 C CA . ILE H 1 111 ? -33.996 39.483 57.321 1.00 34.94 90 ILE H CA 1
ATOM 12694 C C . ILE H 1 111 ? -33.923 40.927 57.811 1.00 32.86 90 ILE H C 1
ATOM 12695 O O . ILE H 1 111 ? -34.228 41.212 58.971 1.00 35.40 90 ILE H O 1
ATOM 12700 N N . GLY H 1 112 ? -33.493 41.835 56.941 1.00 26.89 91 GLY H N 1
ATOM 12701 C CA . GLY H 1 112 ? -33.429 43.239 57.301 1.00 26.20 91 GLY H CA 1
ATOM 12702 C C . GLY H 1 112 ? -32.158 43.951 56.881 1.00 30.30 91 GLY H C 1
ATOM 12703 O O . GLY H 1 112 ? -32.143 45.175 56.758 1.00 35.69 91 GLY H O 1
ATOM 12704 N N . ILE H 1 113 ? -31.089 43.190 56.665 1.00 27.32 92 ILE H N 1
ATOM 12705 C CA . ILE H 1 113 ? -29.804 43.770 56.291 1.00 31.05 92 ILE H CA 1
ATOM 12706 C C . ILE H 1 113 ? -29.895 44.513 54.961 1.00 30.05 92 ILE H C 1
ATOM 12707 O O . ILE H 1 113 ? -29.494 45.672 54.863 1.00 30.63 92 ILE H O 1
ATOM 12712 N N . ASN H 1 114 ? -30.434 43.849 53.944 1.00 28.71 93 ASN H N 1
ATOM 12713 C CA . ASN H 1 114 ? -30.612 44.472 52.638 1.00 32.13 93 ASN H CA 1
ATOM 12714 C C . ASN H 1 114 ? -31.692 45.546 52.663 1.00 33.51 93 ASN H C 1
ATOM 12715 O O . ASN H 1 114 ? -31.614 46.531 51.931 1.00 33.92 93 ASN H O 1
ATOM 12720 N N . ASP H 1 115 ? -32.697 45.353 53.511 1.00 31.23 94 ASP H N 1
ATOM 12721 C CA . ASP H 1 115 ? -33.766 46.332 53.676 1.00 29.97 94 ASP H CA 1
ATOM 12722 C C . ASP H 1 115 ? -33.196 47.679 54.110 1.00 31.27 94 ASP H C 1
ATOM 12723 O O . ASP H 1 115 ? -33.712 48.735 53.744 1.00 36.51 94 ASP H O 1
ATOM 12728 N N . VAL H 1 116 ? -32.118 47.624 54.886 1.00 24.22 95 VAL H N 1
ATOM 12729 C CA . VAL H 1 116 ? -31.455 48.819 55.394 1.00 26.45 95 VAL H CA 1
ATOM 12730 C C . VAL H 1 116 ? -30.330 49.281 54.473 1.00 30.41 95 VAL H C 1
ATOM 12731 O O . VAL H 1 116 ? -30.250 50.457 54.116 1.00 31.12 95 VAL H O 1
ATOM 12735 N N . TRP H 1 117 ? -29.470 48.339 54.097 1.00 29.05 96 TRP H N 1
ATOM 12736 C CA . TRP H 1 117 ? -28.267 48.619 53.316 1.00 26.96 96 TRP H CA 1
ATOM 12737 C C . TRP H 1 117 ? -28.549 49.413 52.046 1.00 27.50 96 TRP H C 1
ATOM 12738 O O . TRP H 1 117 ? -27.800 50.326 51.695 1.00 24.41 96 TRP H O 1
ATOM 12749 N N . ARG H 1 118 ? -29.634 49.060 51.364 1.00 28.50 97 ARG H N 1
ATOM 12750 C CA . ARG H 1 118 ? -29.973 49.678 50.087 1.00 26.06 97 ARG H CA 1
ATOM 12751 C C . ARG H 1 118 ? -30.274 51.166 50.227 1.00 26.19 97 ARG H C 1
ATOM 12752 O O . ARG H 1 118 ? -30.138 51.926 49.268 1.00 24.36 97 ARG H O 1
ATOM 12760 N N . GLN H 1 119 ? -30.673 51.579 51.424 1.00 22.62 98 GLN H N 1
ATOM 12761 C CA . GLN H 1 119 ? -30.952 52.985 51.687 1.00 23.05 98 GLN H CA 1
ATOM 12762 C C . GLN H 1 119 ? -29.663 53.799 51.744 1.00 25.11 98 GLN H C 1
ATOM 12763 O O . GLN H 1 119 ? -29.699 55.029 51.749 1.00 33.13 98 GLN H O 1
ATOM 12769 N N . PHE H 1 120 ? -28.524 53.112 51.780 1.00 24.34 99 PHE H N 1
ATOM 12770 C CA . PHE H 1 120 ? -27.241 53.788 51.934 1.00 24.36 99 PHE H CA 1
ATOM 12771 C C . PHE H 1 120 ? -26.292 53.586 50.750 1.00 23.72 99 PHE H C 1
ATOM 12772 O O . PHE H 1 120 ? -25.496 54.472 50.442 1.00 27.01 99 PHE H O 1
ATOM 12780 N N . ASP H 1 121 ? -26.364 52.435 50.086 1.00 24.48 100 ASP H N 1
ATOM 12781 C CA . ASP H 1 121 ? -25.540 52.225 48.897 1.00 26.80 100 ASP H CA 1
ATOM 12782 C C . ASP H 1 121 ? -26.317 52.579 47.625 1.00 25.38 100 ASP H C 1
ATOM 12783 O O . ASP H 1 121 ? -25.720 52.799 46.568 1.00 29.97 100 ASP H O 1
ATOM 12788 N N . LEU H 1 122 ? -27.645 52.629 47.735 1.00 28.65 101 LEU H N 1
ATOM 12789 C CA . LEU H 1 122 ? -28.495 53.180 46.678 1.00 28.13 101 LEU H CA 1
ATOM 12790 C C . LEU H 1 122 ? -29.501 54.179 47.234 1.00 29.06 101 LEU H C 1
ATOM 12791 O O . LEU H 1 122 ? -30.708 53.926 47.209 1.00 32.61 101 LEU H O 1
ATOM 12796 N N . PRO H 1 123 ? -29.021 55.333 47.715 1.00 27.56 102 PRO H N 1
ATOM 12797 C CA . PRO H 1 123 ? -29.921 56.291 48.365 1.00 29.10 102 PRO H CA 1
ATOM 12798 C C . PRO H 1 123 ? -30.883 56.975 47.390 1.00 34.94 102 PRO H C 1
ATOM 12799 O O . PRO H 1 123 ? -31.938 57.447 47.814 1.00 40.57 102 PRO H O 1
ATOM 12803 N N . LEU H 1 124 ? -30.532 57.020 46.108 1.00 34.12 103 LEU H N 1
ATOM 12804 C CA . LEU H 1 124 ? -31.336 57.751 45.131 1.00 35.78 103 LEU H CA 1
ATOM 12805 C C . LEU H 1 124 ? -32.536 56.948 44.633 1.00 40.62 103 LEU H C 1
ATOM 12806 O O . LEU H 1 124 ? -33.529 57.520 44.183 1.00 48.12 103 LEU H O 1
ATOM 12811 N N . MET H 1 125 ? -32.441 55.625 44.712 1.00 40.41 104 MET H N 1
ATOM 12812 C CA . MET H 1 125 ? -33.522 54.755 44.263 1.00 46.98 104 MET H CA 1
ATOM 12813 C C . MET H 1 125 ? -34.475 54.458 45.414 1.00 45.54 104 MET H C 1
ATOM 12814 O O . MET H 1 125 ? -34.427 53.386 46.017 1.00 41.67 104 MET H O 1
ATOM 12819 N N . THR H 1 126 ? -35.350 55.416 45.705 1.00 52.18 105 THR H N 1
ATOM 12820 C CA . THR H 1 126 ? -36.166 55.376 46.914 1.00 60.19 105 THR H CA 1
ATOM 12821 C C . THR H 1 126 ? -37.471 54.595 46.768 1.00 70.11 105 THR H C 1
ATOM 12822 O O . THR H 1 126 ? -38.322 54.639 47.657 1.00 72.01 105 THR H O 1
ATOM 12826 N N . ASP H 1 127 ? -37.634 53.884 45.658 1.00 77.27 106 ASP H N 1
ATOM 12827 C CA . ASP H 1 127 ? -38.821 53.055 45.476 1.00 85.20 106 ASP H CA 1
ATOM 12828 C C . ASP H 1 127 ? -38.519 51.594 45.796 1.00 84.66 106 ASP H C 1
ATOM 12829 O O . ASP H 1 127 ? -39.432 50.799 46.018 1.00 89.94 106 ASP H O 1
ATOM 12834 N N . ARG H 1 128 ? -37.258 51.292 45.860 1.00 78.87 107 ARG H N 1
ATOM 12835 C CA . ARG H 1 128 ? -36.891 49.966 46.183 1.00 75.17 107 ARG H CA 1
ATOM 12836 C C . ARG H 1 128 ? -36.830 49.827 47.698 1.00 65.99 107 ARG H C 1
ATOM 12837 O O . ARG H 1 128 ? -37.185 48.797 48.230 1.00 68.07 107 ARG H O 1
ATOM 12845 N N . HIS H 1 129 ? -36.391 50.883 48.363 1.00 55.98 108 HIS H N 1
ATOM 12846 C CA . HIS H 1 129 ? -36.177 50.932 49.808 1.00 48.66 108 HIS H CA 1
ATOM 12847 C C . HIS H 1 129 ? -37.352 50.394 50.617 1.00 47.34 108 HIS H C 1
ATOM 12848 O O . HIS H 1 129 ? -38.486 50.848 50.466 1.00 49.04 108 HIS H O 1
ATOM 12855 N N . VAL H 1 130 ? -37.067 49.420 51.474 1.00 41.02 109 VAL H N 1
ATOM 12856 C CA . VAL H 1 130 ? -38.055 48.915 52.415 1.00 40.15 109 VAL H CA 1
ATOM 12857 C C . VAL H 1 130 ? -37.965 49.719 53.708 1.00 38.25 109 VAL H C 1
ATOM 12858 O O . VAL H 1 130 ? -37.137 49.435 54.574 1.00 38.21 109 VAL H O 1
ATOM 12862 N N . CYS H 1 131 ? -38.812 50.737 53.818 1.00 38.07 110 CYS H N 1
ATOM 12863 C CA . CYS H 1 131 ? -38.826 51.616 54.983 1.00 42.91 110 CYS H CA 1
ATOM 12864 C C . CYS H 1 131 ? -39.464 50.897 56.179 1.00 43.36 110 CYS H C 1
ATOM 12865 O O . CYS H 1 131 ? -40.247 49.967 55.986 1.00 46.18 110 CYS H O 1
ATOM 12868 N N . PRO H 1 132 ? -39.125 51.318 57.416 1.00 41.32 111 PRO H N 1
ATOM 12869 C CA . PRO H 1 132 ? -39.464 50.566 58.636 1.00 41.94 111 PRO H CA 1
ATOM 12870 C C . PRO H 1 132 ? -40.932 50.155 58.780 1.00 45.81 111 PRO H C 1
ATOM 12871 O O . PRO H 1 132 ? -41.202 49.105 59.366 1.00 46.05 111 PRO H O 1
ATOM 12875 N N . GLU H 1 133 ? -41.857 50.958 58.266 1.00 49.98 112 GLU H N 1
ATOM 12876 C CA . GLU H 1 133 ? -43.273 50.632 58.372 1.00 59.91 112 GLU H CA 1
ATOM 12877 C C . GLU H 1 133 ? -43.609 49.384 57.563 1.00 54.45 112 GLU H C 1
ATOM 12878 O O . GLU H 1 133 ? -44.287 48.481 58.053 1.00 54.93 112 GLU H O 1
ATOM 12884 N N . GLU H 1 134 ? -43.125 49.333 56.326 1.00 50.47 113 GLU H N 1
ATOM 12885 C CA . GLU H 1 134 ? -43.339 48.167 55.474 1.00 50.23 113 GLU H CA 1
ATOM 12886 C C . GLU H 1 134 ? -42.598 46.959 56.033 1.00 46.08 113 GLU H C 1
ATOM 12887 O O . GLU H 1 134 ? -43.083 45.829 55.957 1.00 43.59 113 GLU H O 1
ATOM 12893 N N . TYR H 1 135 ? -41.421 47.210 56.597 1.00 44.77 114 TYR H N 1
ATOM 12894 C CA . TYR H 1 135 ? -40.607 46.152 57.184 1.00 38.96 114 TYR H CA 1
ATOM 12895 C C . TYR H 1 135 ? -41.347 45.452 58.317 1.00 39.42 114 TYR H C 1
ATOM 12896 O O . TYR H 1 135 ? -41.510 44.235 58.298 1.00 39.96 114 TYR H O 1
ATOM 12905 N N . GLU H 1 136 ? -41.800 46.231 59.295 1.00 41.68 115 GLU H N 1
ATOM 12906 C CA . GLU H 1 136 ? -42.508 45.688 60.450 1.00 43.79 115 GLU H CA 1
ATOM 12907 C C . GLU H 1 136 ? -43.800 44.992 60.034 1.00 42.58 115 GLU H C 1
ATOM 12908 O O . GLU H 1 136 ? -44.087 43.884 60.485 1.00 44.24 115 GLU H O 1
ATOM 12914 N N . LYS H 1 137 ? -44.575 45.648 59.176 1.00 41.76 116 LYS H N 1
ATOM 12915 C CA . LYS H 1 137 ? -45.875 45.130 58.760 1.00 44.49 116 LYS H CA 1
ATOM 12916 C C . LYS H 1 137 ? -45.754 43.800 58.023 1.00 45.23 116 LYS H C 1
ATOM 12917 O O . LYS H 1 137 ? -46.492 42.856 58.306 1.00 40.32 116 LYS H O 1
ATOM 12923 N N . THR H 1 138 ? -44.824 43.733 57.076 1.00 44.63 117 THR H N 1
ATOM 12924 C CA . THR H 1 138 ? -44.606 42.515 56.305 1.00 47.30 117 THR H CA 1
ATOM 12925 C C . THR H 1 138 ? -44.044 41.413 57.198 1.00 45.77 117 THR H C 1
ATOM 12926 O O . THR H 1 138 ? -44.448 40.255 57.099 1.00 46.57 117 THR H O 1
ATOM 12930 N N . LEU H 1 139 ? -43.118 41.785 58.076 1.00 43.20 118 LEU H N 1
ATOM 12931 C CA . LEU H 1 139 ? -42.526 40.840 59.014 1.00 43.90 118 LEU H CA 1
ATOM 12932 C C . LEU H 1 139 ? -43.575 40.283 59.970 1.00 45.47 118 LEU H C 1
ATOM 12933 O O . LEU H 1 139 ? -43.618 39.079 60.224 1.00 47.04 118 LEU H O 1
ATOM 12938 N N . ASP H 1 140 ? -44.424 41.165 60.488 1.00 45.93 119 ASP H N 1
ATOM 12939 C CA . ASP H 1 140 ? -45.431 40.782 61.471 1.00 49.59 119 ASP H CA 1
ATOM 12940 C C . ASP H 1 140 ? -46.452 39.803 60.898 1.00 50.64 119 ASP H C 1
ATOM 12941 O O . ASP H 1 140 ? -46.810 38.822 61.549 1.00 53.08 119 ASP H O 1
ATOM 12946 N N . GLU H 1 141 ? -46.917 40.069 59.681 1.00 49.78 120 GLU H N 1
ATOM 12947 C CA . GLU H 1 141 ? -47.913 39.210 59.050 1.00 53.59 120 GLU H CA 1
ATOM 12948 C C . GLU H 1 141 ? -47.314 37.871 58.631 1.00 50.55 120 GLU H C 1
ATOM 12949 O O . GLU H 1 141 ? -48.010 36.857 58.604 1.00 53.35 120 GLU H O 1
ATOM 12955 N N . LEU H 1 142 ? -46.026 37.869 58.304 1.00 43.89 121 LEU H N 1
ATOM 12956 C CA . LEU H 1 142 ? -45.326 36.623 58.008 1.00 43.79 121 LEU H CA 1
ATOM 12957 C C . LEU H 1 142 ? -45.229 35.768 59.264 1.00 44.93 121 LEU H C 1
ATOM 12958 O O . LEU H 1 142 ? -45.436 34.555 59.224 1.00 45.90 121 LEU H O 1
ATOM 12963 N N . VAL H 1 143 ? -44.914 36.416 60.381 1.00 44.68 122 VAL H N 1
ATOM 12964 C CA . VAL H 1 143 ? -44.808 35.735 61.664 1.00 42.46 122 VAL H CA 1
ATOM 12965 C C . VAL H 1 143 ? -46.171 35.251 62.149 1.00 40.67 122 VAL H C 1
ATOM 12966 O O . VAL H 1 143 ? -46.318 34.101 62.564 1.00 39.56 122 VAL H O 1
ATOM 12970 N N . ALA H 1 144 ? -47.166 36.130 62.080 1.00 44.73 123 ALA H N 1
ATOM 12971 C CA . ALA H 1 144 ? -48.508 35.825 62.571 1.00 49.14 123 ALA H CA 1
ATOM 12972 C C . ALA H 1 144 ? -49.168 34.688 61.794 1.00 52.81 123 ALA H C 1
ATOM 12973 O O . ALA H 1 144 ? -49.991 33.953 62.338 1.00 54.17 123 ALA H O 1
ATOM 12975 N N . ARG H 1 145 ? -48.808 34.547 60.522 1.00 56.29 124 ARG H N 1
ATOM 12976 C CA . ARG H 1 145 ? -49.380 33.495 59.690 1.00 64.18 124 ARG H CA 1
ATOM 12977 C C . ARG H 1 145 ? -48.685 32.159 59.947 1.00 67.60 124 ARG H C 1
ATOM 12978 O O . ARG H 1 145 ? -49.288 31.094 59.811 1.00 68.22 124 ARG H O 1
ATOM 12986 N N . THR H 1 146 ? -47.417 32.225 60.338 1.00 69.18 125 THR H N 1
ATOM 12987 C CA . THR H 1 146 ? -46.619 31.027 60.569 1.00 72.32 125 THR H CA 1
ATOM 12988 C C . THR H 1 146 ? -46.610 30.641 62.051 1.00 75.43 125 THR H C 1
ATOM 12989 O O . THR H 1 146 ? -46.073 29.599 62.429 1.00 76.21 125 THR H O 1
ATOM 12993 N N . ALA H 1 147 ? -47.228 31.473 62.886 1.00 81.57 126 ALA H N 1
ATOM 12994 C CA . ALA H 1 147 ? -47.082 31.341 64.336 1.00 84.64 126 ALA H CA 1
ATOM 12995 C C . ALA H 1 147 ? -47.661 30.036 64.916 1.00 86.03 126 ALA H C 1
ATOM 12996 O O . ALA H 1 147 ? -46.929 29.286 65.561 1.00 84.10 126 ALA H O 1
ATOM 12998 N N . PRO H 1 148 ? -48.960 29.746 64.696 1.00 88.95 127 PRO H N 1
ATOM 12999 C CA . PRO H 1 148 ? -49.416 28.500 65.322 1.00 90.56 127 PRO H CA 1
ATOM 13000 C C . PRO H 1 148 ? -49.232 27.287 64.414 1.00 85.60 127 PRO H C 1
ATOM 13001 O O . PRO H 1 148 ? -49.759 26.214 64.709 1.00 87.96 127 PRO H O 1
ATOM 13005 N N . THR H 1 149 ? -48.496 27.462 63.321 1.00 76.18 128 THR H N 1
ATOM 13006 C CA . THR H 1 149 ? -48.294 26.391 62.353 1.00 73.51 128 THR H CA 1
ATOM 13007 C C . THR H 1 149 ? -47.083 25.540 62.725 1.00 68.54 128 THR H C 1
ATOM 13008 O O . THR H 1 149 ? -47.034 24.345 62.433 1.00 69.38 128 THR H O 1
ATOM 13012 N N . VAL H 1 150 ? -46.107 26.165 63.375 1.00 64.94 129 VAL H N 1
ATOM 13013 C CA . VAL H 1 150 ? -44.901 25.463 63.797 1.00 59.79 129 VAL H CA 1
ATOM 13014 C C . VAL H 1 150 ? -44.836 25.344 65.315 1.00 57.26 129 VAL H C 1
ATOM 13015 O O . VAL H 1 150 ? -45.576 26.017 66.033 1.00 57.66 129 VAL H O 1
ATOM 13019 N N . LYS H 1 151 ? -43.944 24.486 65.796 1.00 58.11 130 LYS H N 1
ATOM 13020 C CA . LYS H 1 151 ? -43.779 24.265 67.228 1.00 64.27 130 LYS H CA 1
ATOM 13021 C C . LYS H 1 151 ? -42.845 25.297 67.853 1.00 63.05 130 LYS H C 1
ATOM 13022 O O . LYS H 1 151 ? -42.474 25.186 69.021 1.00 65.85 130 LYS H O 1
ATOM 13028 N N . GLY H 1 152 ? -42.469 26.299 67.065 1.00 58.24 131 GLY H N 1
ATOM 13029 C CA . GLY H 1 152 ? -41.592 27.354 67.536 1.00 55.11 131 GLY H CA 1
ATOM 13030 C C . GLY H 1 152 ? -40.977 28.130 66.389 1.00 49.50 131 GLY H C 1
ATOM 13031 O O . GLY H 1 152 ? -40.479 27.544 65.428 1.00 46.52 131 GLY H O 1
ATOM 13032 N N . MET H 1 153 ? -41.016 29.454 66.485 1.00 47.16 132 MET H N 1
ATOM 13033 C CA . MET H 1 153 ? -40.437 30.303 65.453 1.00 44.48 132 MET H CA 1
ATOM 13034 C C . MET H 1 153 ? -39.336 31.187 66.029 1.00 42.50 132 MET H C 1
ATOM 13035 O O . MET H 1 153 ? -39.495 31.786 67.093 1.00 43.11 132 MET H O 1
ATOM 13040 N N . ILE H 1 154 ? -38.220 31.260 65.313 1.00 38.17 133 ILE H N 1
ATOM 13041 C CA . ILE H 1 154 ? -37.046 31.984 65.782 1.00 37.59 133 ILE H CA 1
ATOM 13042 C C . ILE H 1 154 ? -36.729 33.166 64.873 1.00 42.46 133 ILE H C 1
ATOM 13043 O O . ILE H 1 154 ? -36.698 33.029 63.651 1.00 46.26 133 ILE H O 1
ATOM 13048 N N . LEU H 1 155 ? -36.499 34.330 65.470 1.00 42.32 134 LEU H N 1
ATOM 13049 C CA . LEU H 1 155 ? -36.152 35.517 64.698 1.00 40.57 134 LEU H CA 1
ATOM 13050 C C . LEU H 1 155 ? -34.751 36.007 65.044 1.00 35.86 134 LEU H C 1
ATOM 13051 O O . LEU H 1 155 ? -34.456 36.311 66.199 1.00 36.63 134 LEU H O 1
ATOM 13056 N N . LEU H 1 156 ? -33.890 36.076 64.035 1.00 31.64 135 LEU H N 1
ATOM 13057 C CA . LEU H 1 156 ? -32.532 36.564 64.225 1.00 33.31 135 LEU H CA 1
ATOM 13058 C C . LEU H 1 156 ? -32.427 38.014 63.776 1.00 31.57 135 LEU H C 1
ATOM 13059 O O . LEU H 1 156 ? -32.727 38.340 62.626 1.00 26.23 135 LEU H O 1
ATOM 13064 N N . THR H 1 157 ? -32.007 38.880 64.693 1.00 34.75 136 THR H N 1
ATOM 13065 C CA . THR H 1 157 ? -31.880 40.303 64.408 1.00 36.01 136 THR H CA 1
ATOM 13066 C C . THR H 1 157 ? -30.920 40.558 63.256 1.00 38.20 136 THR H C 1
ATOM 13067 O O . THR H 1 157 ? -29.844 39.962 63.197 1.00 39.69 136 THR H O 1
ATOM 13071 N N . PRO H 1 158 ? -31.314 41.442 62.327 1.00 34.64 137 PRO H N 1
ATOM 13072 C CA . PRO H 1 158 ? -30.362 41.899 61.314 1.00 30.18 137 PRO H CA 1
ATOM 13073 C C . PRO H 1 158 ? -29.214 42.621 62.001 1.00 35.08 137 PRO H C 1
ATOM 13074 O O . PRO H 1 158 ? -29.410 43.170 63.086 1.00 43.62 137 PRO H O 1
ATOM 13078 N N . TYR H 1 159 ? -28.035 42.616 61.397 1.00 34.76 138 TYR H N 1
ATOM 13079 C CA . TYR H 1 159 ? -26.877 43.194 62.058 1.00 31.13 138 TYR H CA 1
ATOM 13080 C C . TYR H 1 159 ? -26.062 44.084 61.135 1.00 31.63 138 TYR H C 1
ATOM 13081 O O . TYR H 1 159 ? -26.095 43.941 59.913 1.00 27.94 138 TYR H O 1
ATOM 13090 N N . PHE H 1 160 ? -25.330 45.009 61.743 1.00 31.68 139 PHE H N 1
ATOM 13091 C CA . PHE H 1 160 ? -24.296 45.754 61.049 1.00 32.17 139 PHE H CA 1
ATOM 13092 C C . PHE H 1 160 ? -23.053 45.741 61.925 1.00 32.91 139 PHE H C 1
ATOM 13093 O O . PHE H 1 160 ? -23.085 46.194 63.068 1.00 36.28 139 PHE H O 1
ATOM 13101 N N . ILE H 1 161 ? -21.963 45.198 61.395 1.00 33.83 140 ILE H N 1
ATOM 13102 C CA . ILE H 1 161 ? -20.746 45.032 62.177 1.00 32.57 140 ILE H CA 1
ATOM 13103 C C . ILE H 1 161 ? -19.968 46.342 62.246 1.00 30.86 140 ILE H C 1
ATOM 13104 O O . ILE H 1 161 ? -19.088 46.604 61.426 1.00 29.42 140 ILE H O 1
ATOM 13109 N N . GLU H 1 162 ? -20.316 47.161 63.234 1.00 28.60 141 GLU H N 1
ATOM 13110 C CA . GLU H 1 162 ? -19.686 48.459 63.440 1.00 28.63 141 GLU H CA 1
ATOM 13111 C C . GLU H 1 162 ? -20.001 48.967 64.843 1.00 29.19 141 GLU H C 1
ATOM 13112 O O . GLU H 1 162 ? -21.161 49.225 65.165 1.00 32.27 141 GLU H O 1
ATOM 13118 N N . PRO H 1 163 ? -18.966 49.108 65.685 1.00 27.10 142 PRO H N 1
ATOM 13119 C CA . PRO H 1 163 ? -19.144 49.522 67.082 1.00 28.42 142 PRO H CA 1
ATOM 13120 C C . PRO H 1 163 ? -19.695 50.940 67.228 1.00 34.24 142 PRO H C 1
ATOM 13121 O O . PRO H 1 163 ? -20.296 51.251 68.256 1.00 30.68 142 PRO H O 1
ATOM 13125 N N . ASN H 1 164 ? -19.494 51.783 66.219 1.00 34.83 143 ASN H N 1
ATOM 13126 C CA . ASN H 1 164 ? -20.015 53.145 66.257 1.00 34.92 143 ASN H CA 1
ATOM 13127 C C . ASN H 1 164 ? -21.537 53.147 66.177 1.00 32.30 143 ASN H C 1
ATOM 13128 O O . ASN H 1 164 ? -22.113 52.958 65.106 1.00 28.07 143 ASN H O 1
ATOM 13133 N N . ARG H 1 165 ? -22.180 53.363 67.320 1.00 31.01 144 ARG H N 1
ATOM 13134 C CA . ARG H 1 165 ? -23.635 53.332 67.410 1.00 35.45 144 ARG H CA 1
ATOM 13135 C C . ARG H 1 165 ? -24.281 54.500 66.672 1.00 38.16 144 ARG H C 1
ATOM 13136 O O . ARG H 1 165 ? -25.439 54.422 66.264 1.00 37.62 144 ARG H O 1
ATOM 13144 N N . GLU H 1 166 ? -23.527 55.582 66.503 1.00 40.23 145 GLU H N 1
ATOM 13145 C CA . GLU H 1 166 ? -24.050 56.781 65.860 1.00 39.48 145 GLU H CA 1
ATOM 13146 C C . GLU H 1 166 ? -23.838 56.763 64.351 1.00 36.81 145 GLU H C 1
ATOM 13147 O O . GLU H 1 166 ? -24.233 57.698 63.654 1.00 37.72 145 GLU H O 1
ATOM 13153 N N . ASP H 1 167 ? -23.208 55.704 63.850 1.00 31.32 146 ASP H N 1
ATOM 13154 C CA . ASP H 1 167 ? -23.078 55.515 62.411 1.00 31.25 146 ASP H CA 1
ATOM 13155 C C . ASP H 1 167 ? -24.474 55.419 61.808 1.00 32.06 146 ASP H C 1
ATOM 13156 O O . ASP H 1 167 ? -25.317 54.673 62.306 1.00 31.59 146 ASP H O 1
ATOM 13161 N N . ALA H 1 168 ? -24.710 56.185 60.747 1.00 36.52 147 ALA H N 1
ATOM 13162 C CA . ALA H 1 168 ? -26.039 56.313 60.152 1.00 39.86 147 ALA H CA 1
ATOM 13163 C C . ALA H 1 168 ? -26.666 54.965 59.804 1.00 37.09 147 ALA H C 1
ATOM 13164 O O . ALA H 1 168 ? -27.870 54.772 59.974 1.00 40.32 147 ALA H O 1
ATOM 13166 N N . MET H 1 169 ? -25.847 54.034 59.329 1.00 32.36 148 MET H N 1
ATOM 13167 C CA . MET H 1 169 ? -26.342 52.717 58.947 1.00 32.78 148 MET H CA 1
ATOM 13168 C C . MET H 1 169 ? -26.486 51.794 60.155 1.00 32.31 148 MET H C 1
ATOM 13169 O O . MET H 1 169 ? -27.431 51.008 60.233 1.00 31.80 148 MET H O 1
ATOM 13174 N N . ARG H 1 170 ? -25.547 51.886 61.093 1.00 32.53 149 ARG H N 1
ATOM 13175 C CA . ARG H 1 170 ? -25.632 51.111 62.327 1.00 29.13 149 ARG H CA 1
ATOM 13176 C C . ARG H 1 170 ? -26.879 51.507 63.110 1.00 30.23 149 ARG H C 1
ATOM 13177 O O . ARG H 1 170 ? -27.598 50.651 63.625 1.00 30.92 149 ARG H O 1
ATOM 13185 N N . ALA H 1 171 ? -27.133 52.809 63.184 1.00 30.45 150 ALA H N 1
ATOM 13186 C CA . ALA H 1 171 ? -28.304 53.329 63.878 1.00 35.03 150 ALA H CA 1
ATOM 13187 C C . ALA H 1 171 ? -29.592 52.897 63.183 1.00 35.44 150 ALA H C 1
ATOM 13188 O O . ALA H 1 171 ? -30.582 52.568 63.836 1.00 36.78 150 ALA H O 1
ATOM 13190 N N . ARG H 1 172 ? -29.570 52.901 61.854 1.00 33.34 151 ARG H N 1
ATOM 13191 C CA . ARG H 1 172 ? -30.726 52.487 61.068 1.00 34.53 151 ARG H CA 1
ATOM 13192 C C . ARG H 1 172 ? -30.975 50.993 61.239 1.00 34.50 151 ARG H C 1
ATOM 13193 O O . ARG H 1 172 ? -32.119 50.539 61.240 1.00 35.28 151 ARG H O 1
ATOM 13201 N N . MET H 1 173 ? -29.893 50.234 61.389 1.00 30.61 152 MET H N 1
ATOM 13202 C CA . MET H 1 173 ? -29.987 48.793 61.588 1.00 27.91 152 MET H CA 1
ATOM 13203 C C . MET H 1 173 ? -30.543 48.478 62.973 1.00 33.12 152 MET H C 1
ATOM 13204 O O . MET H 1 173 ? -31.277 47.505 63.150 1.00 34.00 152 MET H O 1
ATOM 13209 N N . ASP H 1 174 ? -30.186 49.306 63.951 1.00 33.80 153 ASP H N 1
ATOM 13210 C CA . ASP H 1 174 ? -30.707 49.167 65.308 1.00 36.34 153 ASP H CA 1
ATOM 13211 C C . ASP H 1 174 ? -32.214 49.370 65.324 1.00 36.31 153 ASP H C 1
ATOM 13212 O O . ASP H 1 174 ? -32.934 48.703 66.068 1.00 31.21 153 ASP H O 1
ATOM 13217 N N . VAL H 1 175 ? -32.681 50.301 64.499 1.00 53.30 154 VAL H N 1
ATOM 13218 C CA . VAL H 1 175 ? -34.106 50.565 64.363 1.00 44.11 154 VAL H CA 1
ATOM 13219 C C . VAL H 1 175 ? -34.830 49.311 63.889 1.00 50.81 154 VAL H C 1
ATOM 13220 O O . VAL H 1 175 ? -35.755 48.838 64.544 1.00 41.55 154 VAL H O 1
ATOM 13224 N N . TYR H 1 176 ? -34.384 48.768 62.759 1.00 45.54 155 TYR H N 1
ATOM 13225 C CA . TYR H 1 176 ? -34.980 47.563 62.189 1.00 33.77 155 TYR H CA 1
ATOM 13226 C C . TYR H 1 176 ? -34.819 46.356 63.102 1.00 37.97 155 TYR H C 1
ATOM 13227 O O . TYR H 1 176 ? -35.712 45.513 63.193 1.00 33.49 155 TYR H O 1
ATOM 13236 N N . GLY H 1 177 ? -33.676 46.267 63.771 1.00 41.16 156 GLY H N 1
ATOM 13237 C CA . GLY H 1 177 ? -33.420 45.155 64.664 1.00 44.11 156 GLY H CA 1
ATOM 13238 C C . GLY H 1 177 ? -34.386 45.127 65.824 1.00 48.62 156 GLY H C 1
ATOM 13239 O O . GLY H 1 177 ? -34.900 44.085 66.203 1.00 43.88 156 GLY H O 1
ATOM 13240 N N . ASP H 1 178 ? -34.645 46.307 66.365 1.00 54.21 157 ASP H N 1
ATOM 13241 C CA . ASP H 1 178 ? -35.477 46.478 67.546 1.00 62.23 157 ASP H CA 1
ATOM 13242 C C . ASP H 1 178 ? -36.959 46.507 67.160 1.00 59.20 157 ASP H C 1
ATOM 13243 O O . ASP H 1 178 ? -37.834 46.357 68.013 1.00 64.66 157 ASP H O 1
ATOM 13248 N N . LEU H 1 179 ? -37.226 46.641 65.860 1.00 53.98 158 LEU H N 1
ATOM 13249 C CA . LEU H 1 179 ? -38.563 46.394 65.305 1.00 50.70 158 LEU H CA 1
ATOM 13250 C C . LEU H 1 179 ? -38.913 44.907 65.321 1.00 47.87 158 LEU H C 1
ATOM 13251 O O . LEU H 1 179 ? -40.053 44.527 65.591 1.00 48.93 158 LEU H O 1
ATOM 13256 N N . MET H 1 180 ? -37.928 44.075 64.995 1.00 45.86 159 MET H N 1
ATOM 13257 C CA . MET H 1 180 ? -38.098 42.625 64.999 1.00 44.49 159 MET H CA 1
ATOM 13258 C C . MET H 1 180 ? -38.269 42.102 66.421 1.00 45.84 159 MET H C 1
ATOM 13259 O O . MET H 1 180 ? -39.049 41.181 66.667 1.00 47.86 159 MET H O 1
ATOM 13264 N N . ARG H 1 181 ? -37.526 42.700 67.348 1.00 45.85 160 ARG H N 1
ATOM 13265 C CA . ARG H 1 181 ? -37.626 42.366 68.763 1.00 52.15 160 ARG H CA 1
ATOM 13266 C C . ARG H 1 181 ? -39.053 42.558 69.255 1.00 55.75 160 ARG H C 1
ATOM 13267 O O . ARG H 1 181 ? -39.563 41.754 70.036 1.00 47.52 160 ARG H O 1
ATOM 13275 N N . ARG H 1 182 ? -39.697 43.624 68.789 1.00 55.99 161 ARG H N 1
ATOM 13276 C CA . ARG H 1 182 ? -41.099 43.850 69.111 1.00 63.09 161 ARG H CA 1
ATOM 13277 C C . ARG H 1 182 ? -41.974 42.746 68.556 1.00 60.69 161 ARG H C 1
ATOM 13278 O O . ARG H 1 182 ? -42.660 42.061 69.310 1.00 66.42 161 ARG H O 1
ATOM 13286 N N . VAL H 1 183 ? -41.944 42.593 67.234 1.00 52.01 162 VAL H N 1
ATOM 13287 C CA . VAL H 1 183 ? -42.744 41.595 66.530 1.00 46.05 162 VAL H CA 1
ATOM 13288 C C . VAL H 1 183 ? -42.653 40.225 67.193 1.00 45.57 162 VAL H C 1
ATOM 13289 O O . VAL H 1 183 ? -43.670 39.570 67.424 1.00 39.48 162 VAL H O 1
ATOM 13293 N N . ALA H 1 184 ? -41.432 39.808 67.513 1.00 43.73 163 ALA H N 1
ATOM 13294 C CA . ALA H 1 184 ? -41.206 38.531 68.181 1.00 44.66 163 ALA H CA 1
ATOM 13295 C C . ALA H 1 184 ? -41.867 38.497 69.556 1.00 49.51 163 ALA H C 1
ATOM 13296 O O . ALA H 1 184 ? -42.418 37.475 69.966 1.00 43.73 163 ALA H O 1
ATOM 13298 N N . GLU H 1 185 ? -41.814 39.622 70.261 1.00 50.20 164 GLU H N 1
ATOM 13299 C CA . GLU H 1 185 ? -42.363 39.708 71.608 1.00 54.34 164 GLU H CA 1
ATOM 13300 C C . GLU H 1 185 ? -43.891 39.723 71.588 1.00 55.11 164 GLU H C 1
ATOM 13301 O O . GLU H 1 185 ? -44.535 39.377 72.578 1.00 53.91 164 GLU H O 1
ATOM 13307 N N . ARG H 1 186 ? -44.467 40.119 70.456 1.00 58.45 165 ARG H N 1
ATOM 13308 C CA . ARG H 1 186 ? -45.920 40.150 70.310 1.00 62.15 165 ARG H CA 1
ATOM 13309 C C . ARG H 1 186 ? -46.483 38.750 70.082 1.00 58.91 165 ARG H C 1
ATOM 13310 O O . ARG H 1 186 ? -47.590 38.438 70.520 1.00 61.08 165 ARG H O 1
ATOM 13318 N N . HIS H 1 187 ? -45.713 37.910 69.398 1.00 60.03 166 HIS H N 1
ATOM 13319 C CA . HIS H 1 187 ? -46.178 36.577 69.029 1.00 59.42 166 HIS H CA 1
ATOM 13320 C C . HIS H 1 187 ? -45.506 35.478 69.849 1.00 58.22 166 HIS H C 1
ATOM 13321 O O . HIS H 1 187 ? -45.759 34.292 69.636 1.00 59.93 166 HIS H O 1
ATOM 13328 N N . GLY H 1 188 ? -44.652 35.876 70.786 1.00 58.85 167 GLY H N 1
ATOM 13329 C CA . GLY H 1 188 ? -43.993 34.930 71.668 1.00 60.78 167 GLY H CA 1
ATOM 13330 C C . GLY H 1 188 ? -42.881 34.148 70.996 1.00 58.25 167 GLY H C 1
ATOM 13331 O O . GLY H 1 188 ? -42.552 33.038 71.413 1.00 57.45 167 GLY H O 1
ATOM 13332 N N . CYS H 1 189 ? -42.298 34.731 69.954 1.00 55.07 168 CYS H N 1
ATOM 13333 C CA . CYS H 1 189 ? -41.206 34.088 69.232 1.00 49.95 168 CYS H CA 1
ATOM 13334 C C . CYS H 1 189 ? -39.893 34.197 69.997 1.00 45.27 168 CYS H C 1
ATOM 13335 O O . CYS H 1 189 ? -39.715 35.095 70.819 1.00 44.25 168 CYS H O 1
ATOM 13338 N N . LEU H 1 190 ? -38.977 33.275 69.722 1.00 43.63 169 LEU H N 1
ATOM 13339 C CA . LEU H 1 190 ? -37.637 33.343 70.288 1.00 40.16 169 LEU H CA 1
ATOM 13340 C C . LEU H 1 190 ? -36.786 34.319 69.486 1.00 38.89 169 LEU H C 1
ATOM 13341 O O . LEU H 1 190 ? -36.698 34.216 68.262 1.00 32.73 169 LEU H O 1
ATOM 13346 N N . LEU H 1 191 ? -36.164 35.270 70.175 1.00 39.00 170 LEU H N 1
ATOM 13347 C CA . LEU H 1 191 ? -35.327 36.259 69.508 1.00 39.81 170 LEU H CA 1
ATOM 13348 C C . LEU H 1 191 ? -33.848 35.994 69.758 1.00 38.16 170 LEU H C 1
ATOM 13349 O O . LEU H 1 191 ? -33.427 35.788 70.896 1.00 39.27 170 LEU H O 1
ATOM 13354 N N . VAL H 1 192 ? -33.065 36.000 68.685 1.00 36.08 171 VAL H N 1
ATOM 13355 C CA . VAL H 1 192 ? -31.623 35.827 68.788 1.00 35.66 171 VAL H CA 1
ATOM 13356 C C . VAL H 1 192 ? -30.914 37.146 68.507 1.00 32.09 171 VAL H C 1
ATOM 13357 O O . VAL H 1 192 ? -31.016 37.694 67.410 1.00 32.64 171 VAL H O 1
ATOM 13361 N N . ASP H 1 193 ? -30.201 37.654 69.506 1.00 31.61 172 ASP H N 1
ATOM 13362 C CA . ASP H 1 193 ? -29.523 38.939 69.383 1.00 35.53 172 ASP H CA 1
ATOM 13363 C C . ASP H 1 193 ? -28.166 38.783 68.701 1.00 34.87 172 ASP H C 1
ATOM 13364 O O . ASP H 1 193 ? -27.124 38.795 69.357 1.00 36.18 172 ASP H O 1
ATOM 13369 N N . VAL H 1 194 ? -28.192 38.636 67.380 1.00 32.07 173 VAL H N 1
ATOM 13370 C CA . VAL H 1 194 ? -26.974 38.491 66.591 1.00 34.14 173 VAL H CA 1
ATOM 13371 C C . VAL H 1 194 ? -26.109 39.745 66.694 1.00 34.44 173 VAL H C 1
ATOM 13372 O O . VAL H 1 194 ? -24.881 39.662 66.764 1.00 35.12 173 VAL H O 1
ATOM 13376 N N . GLN H 1 195 ? -26.761 40.903 66.715 1.00 31.33 174 GLN H N 1
ATOM 13377 C CA . GLN H 1 195 ? -26.065 42.181 66.822 1.00 33.71 174 GLN H CA 1
ATOM 13378 C C . GLN H 1 195 ? -25.270 42.273 68.121 1.00 35.41 174 GLN H C 1
ATOM 13379 O O . GLN H 1 195 ? -24.111 42.687 68.121 1.00 34.93 174 GLN H O 1
ATOM 13385 N N . GLY H 1 196 ? -25.901 41.883 69.224 1.00 35.75 175 GLY H N 1
ATOM 13386 C CA . GLY H 1 196 ? -25.251 41.895 70.521 1.00 32.38 175 GLY H CA 1
ATOM 13387 C C . GLY H 1 196 ? -24.047 40.974 70.561 1.00 33.16 175 GLY H C 1
ATOM 13388 O O . GLY H 1 196 ? -23.039 41.282 71.198 1.00 35.13 175 GLY H O 1
ATOM 13389 N N . ALA H 1 197 ? -24.155 39.842 69.873 1.00 26.98 176 ALA H N 1
ATOM 13390 C CA . ALA H 1 197 ? -23.063 38.878 69.802 1.00 31.70 176 ALA H CA 1
ATOM 13391 C C . ALA H 1 197 ? -21.864 39.466 69.064 1.00 29.63 176 ALA H C 1
ATOM 13392 O O . ALA H 1 197 ? -20.718 39.275 69.473 1.00 31.27 176 ALA H O 1
ATOM 13394 N N . PHE H 1 198 ? -22.133 40.179 67.974 1.00 28.04 177 PHE H N 1
ATOM 13395 C CA . PHE H 1 198 ? -21.074 40.856 67.237 1.00 29.94 177 PHE H CA 1
ATOM 13396 C C . PHE H 1 198 ? -20.471 41.980 68.070 1.00 29.21 177 PHE H C 1
ATOM 13397 O O . PHE H 1 198 ? -19.264 42.214 68.024 1.00 28.91 177 PHE H O 1
ATOM 13405 N N . ASP H 1 199 ? -21.314 42.667 68.835 1.00 28.60 178 ASP H N 1
ATOM 13406 C CA . ASP H 1 199 ? -20.858 43.758 69.689 1.00 35.70 178 ASP H CA 1
ATOM 13407 C C . ASP H 1 199 ? -19.863 43.270 70.738 1.00 37.86 178 ASP H C 1
ATOM 13408 O O . ASP H 1 199 ? -18.934 43.990 71.106 1.00 39.15 178 ASP H O 1
ATOM 13413 N N . ARG H 1 200 ? -20.058 42.045 71.216 1.00 35.79 179 ARG H N 1
ATOM 13414 C CA . ARG H 1 200 ? -19.147 41.462 72.195 1.00 37.88 179 ARG H CA 1
ATOM 13415 C C . ARG H 1 200 ? -17.837 41.032 71.544 1.00 34.27 179 ARG H C 1
ATOM 13416 O O . ARG H 1 200 ? -16.778 41.092 72.168 1.00 36.68 179 ARG H O 1
ATOM 13424 N N . TYR H 1 201 ? -17.911 40.599 70.289 1.00 30.22 180 TYR H N 1
ATOM 13425 C CA . TYR H 1 201 ? -16.715 40.201 69.557 1.00 30.62 180 TYR H CA 1
ATOM 13426 C C . TYR H 1 201 ? -15.850 41.415 69.243 1.00 31.47 180 TYR H C 1
ATOM 13427 O O . TYR H 1 201 ? -14.627 41.368 69.374 1.00 31.06 180 TYR H O 1
ATOM 13436 N N . LEU H 1 202 ? -16.497 42.504 68.837 1.00 33.39 181 LEU H N 1
ATOM 13437 C CA . LEU H 1 202 ? -15.798 43.724 68.438 1.00 34.35 181 LEU H CA 1
ATOM 13438 C C . LEU H 1 202 ? -15.104 44.408 69.614 1.00 37.55 181 LEU H C 1
ATOM 13439 O O . LEU H 1 202 ? -14.450 45.438 69.450 1.00 43.01 181 LEU H O 1
ATOM 13444 N N . GLN H 1 203 ? -15.255 43.828 70.799 1.00 35.61 182 GLN H N 1
ATOM 13445 C CA . GLN H 1 203 ? -14.585 44.310 71.997 1.00 36.82 182 GLN H CA 1
ATOM 13446 C C . GLN H 1 203 ? -13.101 43.956 71.959 1.00 37.12 182 GLN H C 1
ATOM 13447 O O . GLN H 1 203 ? -12.303 44.499 72.723 1.00 39.85 182 GLN H O 1
ATOM 13453 N N . HIS H 1 204 ? -12.740 43.043 71.062 1.00 30.89 183 HIS H N 1
ATOM 13454 C CA . HIS H 1 204 ? -11.377 42.528 70.999 1.00 31.92 183 HIS H CA 1
ATOM 13455 C C . HIS H 1 204 ? -10.728 42.757 69.637 1.00 32.98 183 HIS H C 1
ATOM 13456 O O . HIS H 1 204 ? -9.502 42.758 69.522 1.00 35.08 183 HIS H O 1
ATOM 13463 N N . TYR H 1 205 ? -11.546 42.946 68.606 1.00 28.80 184 TYR H N 1
ATOM 13464 C CA . TYR H 1 205 ? -11.026 43.163 67.260 1.00 27.89 184 TYR H CA 1
ATOM 13465 C C . TYR H 1 205 ? -11.778 44.260 66.515 1.00 33.12 184 TYR H C 1
ATOM 13466 O O . TYR H 1 205 ? -12.879 44.652 66.902 1.00 31.86 184 TYR H O 1
ATOM 13475 N N . HIS H 1 206 ? -11.165 44.751 65.443 1.00 35.29 185 HIS H N 1
ATOM 13476 C CA . HIS H 1 206 ? -11.797 45.715 64.551 1.00 34.18 185 HIS H CA 1
ATOM 13477 C C . HIS H 1 206 ? -12.580 44.964 63.475 1.00 29.31 185 HIS H C 1
ATOM 13478 O O . HIS H 1 206 ? -12.145 43.905 63.029 1.00 30.40 185 HIS H O 1
ATOM 13485 N N . PRO H 1 207 ? -13.744 45.502 63.071 1.00 30.34 186 PRO H N 1
ATOM 13486 C CA . PRO H 1 207 ? -14.636 44.921 62.057 1.00 27.31 186 PRO H CA 1
ATOM 13487 C C . PRO H 1 207 ? -13.932 44.317 60.835 1.00 28.55 186 PRO H C 1
ATOM 13488 O O . PRO H 1 207 ? -14.465 43.387 60.229 1.00 27.56 186 PRO H O 1
ATOM 13492 N N . ALA H 1 208 ? -12.760 44.838 60.483 1.00 30.41 187 ALA H N 1
ATOM 13493 C CA . ALA H 1 208 ? -12.007 44.337 59.336 1.00 29.36 187 ALA H CA 1
ATOM 13494 C C . ALA H 1 208 ? -11.497 42.918 59.572 1.00 29.19 187 ALA H C 1
ATOM 13495 O O . ALA H 1 208 ? -11.256 42.173 58.624 1.00 32.26 187 ALA H O 1
ATOM 13497 N N . GLN H 1 209 ? -11.329 42.554 60.840 1.00 31.50 188 GLN H N 1
ATOM 13498 C CA . GLN H 1 209 ? -10.924 41.202 61.210 1.00 31.40 188 GLN H CA 1
ATOM 13499 C C . GLN H 1 209 ? -11.978 40.190 60.768 1.00 29.14 188 GLN H C 1
ATOM 13500 O O . GLN H 1 209 ? -11.656 39.057 60.408 1.00 35.01 188 GLN H O 1
ATOM 13506 N N . LEU H 1 210 ? -13.237 40.616 60.781 1.00 28.83 189 LEU H N 1
ATOM 13507 C CA . LEU H 1 210 ? -14.350 39.751 60.405 1.00 29.57 189 LEU H CA 1
ATOM 13508 C C . LEU H 1 210 ? -14.812 39.977 58.971 1.00 31.80 189 LEU H C 1
ATOM 13509 O O . LEU H 1 210 ? -14.890 39.038 58.179 1.00 32.82 189 LEU H O 1
ATOM 13514 N N . ALA H 1 211 ? -15.128 41.226 58.644 1.00 33.47 190 ALA H N 1
ATOM 13515 C CA . ALA H 1 211 ? -15.728 41.545 57.354 1.00 33.09 190 ALA H CA 1
ATOM 13516 C C . ALA H 1 211 ? -15.260 42.892 56.818 1.00 33.65 190 ALA H C 1
ATOM 13517 O O . ALA H 1 211 ? -15.357 43.911 57.504 1.00 32.96 190 ALA H O 1
ATOM 13519 N N . TRP H 1 212 ? -14.759 42.892 55.586 1.00 30.78 191 TRP H N 1
ATOM 13520 C CA . TRP H 1 212 ? -14.350 44.130 54.933 1.00 28.96 191 TRP H CA 1
ATOM 13521 C C . TRP H 1 212 ? -15.547 45.045 54.692 1.00 28.93 191 TRP H C 1
ATOM 13522 O O . TRP H 1 212 ? -15.461 46.254 54.903 1.00 29.77 191 TRP H O 1
ATOM 13533 N N . ASP H 1 213 ? -16.663 44.466 54.255 1.00 28.52 192 ASP H N 1
ATOM 13534 C CA . ASP H 1 213 ? -17.862 45.254 53.979 1.00 29.70 192 ASP H CA 1
ATOM 13535 C C . ASP H 1 213 ? -18.783 45.332 55.195 1.00 27.44 192 ASP H C 1
ATOM 13536 O O . ASP H 1 213 ? -19.919 45.798 55.092 1.00 28.54 192 ASP H O 1
ATOM 13541 N N . ARG H 1 214 ? -18.284 44.858 56.334 1.00 26.74 193 ARG H N 1
ATOM 13542 C CA . ARG H 1 214 ? -19.002 44.921 57.608 1.00 28.60 193 ARG H CA 1
ATOM 13543 C C . ARG H 1 214 ? -20.356 44.206 57.579 1.00 29.18 193 ARG H C 1
ATOM 13544 O O . ARG H 1 214 ? -21.210 44.450 58.432 1.00 32.04 193 ARG H O 1
ATOM 13552 N N . ILE H 1 215 ? -20.546 43.323 56.603 1.00 26.99 194 ILE H N 1
ATOM 13553 C CA . ILE H 1 215 ? -21.790 42.570 56.480 1.00 26.83 194 ILE H CA 1
ATOM 13554 C C . ILE H 1 215 ? -21.521 41.089 56.239 1.00 26.72 194 ILE H C 1
ATOM 13555 O O . ILE H 1 215 ? -21.991 40.238 56.993 1.00 25.92 194 ILE H O 1
ATOM 13560 N N . HIS H 1 216 ? -20.767 40.786 55.185 1.00 24.06 195 HIS H N 1
ATOM 13561 C CA . HIS H 1 216 ? -20.393 39.409 54.879 1.00 28.21 195 HIS H CA 1
ATOM 13562 C C . HIS H 1 216 ? -19.077 39.050 55.558 1.00 27.93 195 HIS H C 1
ATOM 13563 O O . HIS H 1 216 ? -18.014 39.499 55.131 1.00 31.20 195 HIS H O 1
ATOM 13570 N N . PRO H 1 217 ? -19.141 38.231 56.617 1.00 28.38 196 PRO H N 1
ATOM 13571 C CA . PRO H 1 217 ? -17.946 37.901 57.392 1.00 22.11 196 PRO H CA 1
ATOM 13572 C C . PRO H 1 217 ? -17.254 36.635 56.903 1.00 24.61 196 PRO H C 1
ATOM 13573 O O . PRO H 1 217 ? -17.806 35.903 56.082 1.00 25.74 196 PRO H O 1
ATOM 13577 N N . ASN H 1 218 ? -16.052 36.385 57.410 1.00 25.04 197 ASN H N 1
ATOM 13578 C CA . ASN H 1 218 ? -15.391 35.108 57.193 1.00 26.43 197 ASN H CA 1
ATOM 13579 C C . ASN H 1 218 ? -16.056 34.033 58.049 1.00 25.37 197 ASN H C 1
ATOM 13580 O O . ASN H 1 218 ? -17.126 34.263 58.616 1.00 22.66 197 ASN H O 1
ATOM 13585 N N . LEU H 1 219 ? -15.431 32.866 58.151 1.00 24.71 198 LEU H N 1
ATOM 13586 C CA . LEU H 1 219 ? -16.039 31.761 58.885 1.00 28.10 198 LEU H CA 1
ATOM 13587 C C . LEU H 1 219 ? -16.184 32.085 60.370 1.00 27.84 198 LEU H C 1
ATOM 13588 O O . LEU H 1 219 ? -17.133 31.641 61.018 1.00 29.59 198 LEU H O 1
ATOM 13593 N N . ALA H 1 220 ? -15.245 32.865 60.900 1.00 27.35 199 ALA H N 1
ATOM 13594 C CA . ALA H 1 220 ? -15.275 33.257 62.306 1.00 32.34 199 ALA H CA 1
ATOM 13595 C C . ALA H 1 220 ? -16.514 34.088 62.618 1.00 30.05 199 ALA H C 1
ATOM 13596 O O . ALA H 1 220 ? -17.163 33.889 63.645 1.00 30.81 199 ALA H O 1
ATOM 13598 N N . GLY H 1 221 ? -16.837 35.019 61.726 1.00 26.96 200 GLY H N 1
ATOM 13599 C CA . GLY H 1 221 ? -18.007 35.862 61.891 1.00 24.65 200 GLY H CA 1
ATOM 13600 C C . GLY H 1 221 ? -19.294 35.067 61.802 1.00 25.68 200 GLY H C 1
ATOM 13601 O O . GLY H 1 221 ? -20.259 35.349 62.512 1.00 27.15 200 GLY H O 1
ATOM 13602 N N . HIS H 1 222 ? -19.310 34.071 60.922 1.00 25.06 201 HIS H N 1
ATOM 13603 C CA . HIS H 1 222 ? -20.459 33.183 60.801 1.00 26.05 201 HIS H CA 1
ATOM 13604 C C . HIS H 1 222 ? -20.599 32.314 62.045 1.00 27.99 201 HIS H C 1
ATOM 13605 O O . HIS H 1 222 ? -21.703 31.906 62.403 1.00 23.26 201 HIS H O 1
ATOM 13612 N N . GLN H 1 223 ? -19.475 32.038 62.699 1.00 24.73 202 GLN H N 1
ATOM 13613 C CA . GLN H 1 223 ? -19.479 31.259 63.931 1.00 24.25 202 GLN H CA 1
ATOM 13614 C C . GLN H 1 223 ? -20.084 32.076 65.070 1.00 28.74 202 GLN H C 1
ATOM 13615 O O . GLN H 1 223 ? -20.700 31.526 65.982 1.00 27.00 202 GLN H O 1
ATOM 13621 N N . VAL H 1 224 ? -19.902 33.392 65.007 1.00 30.00 203 VAL H N 1
ATOM 13622 C CA . VAL H 1 224 ? -20.498 34.302 65.981 1.00 33.00 203 VAL H CA 1
ATOM 13623 C C . VAL H 1 224 ? -22.019 34.250 65.897 1.00 29.61 203 VAL H C 1
ATOM 13624 O O . VAL H 1 224 ? -22.699 34.043 66.903 1.00 29.54 203 VAL H O 1
ATOM 13628 N N . ILE H 1 225 ? -22.539 34.448 64.688 1.00 25.03 204 ILE H N 1
ATOM 13629 C CA . ILE H 1 225 ? -23.962 34.293 64.409 1.00 28.29 204 ILE H CA 1
ATOM 13630 C C . ILE H 1 225 ? -24.433 32.927 64.874 1.00 31.87 204 ILE H C 1
ATOM 13631 O O . ILE H 1 225 ? -25.462 32.797 65.543 1.00 33.92 204 ILE H O 1
ATOM 13636 N N . ALA H 1 226 ? -23.649 31.918 64.505 1.00 31.55 205 ALA H N 1
ATOM 13637 C CA . ALA H 1 226 ? -23.908 30.526 64.847 1.00 33.18 205 ALA H CA 1
ATOM 13638 C C . ALA H 1 226 ? -24.112 30.334 66.340 1.00 31.53 205 ALA H C 1
ATOM 13639 O O . ALA H 1 226 ? -25.163 29.872 66.778 1.00 27.72 205 ALA H O 1
ATOM 13641 N N . ASN H 1 227 ? -23.094 30.695 67.112 1.00 32.05 206 ASN H N 1
ATOM 13642 C CA . ASN H 1 227 ? -23.102 30.494 68.556 1.00 28.38 206 ASN H CA 1
ATOM 13643 C C . ASN H 1 227 ? -24.193 31.297 69.256 1.00 28.12 206 ASN H C 1
ATOM 13644 O O . ASN H 1 227 ? -24.712 30.881 70.291 1.00 34.16 206 ASN H O 1
ATOM 13649 N N . ALA H 1 228 ? -24.534 32.450 68.690 1.00 27.36 207 ALA H N 1
ATOM 13650 C CA . ALA H 1 228 ? -25.613 33.273 69.224 1.00 31.05 207 ALA H CA 1
ATOM 13651 C C . ALA H 1 228 ? -26.942 32.535 69.112 1.00 35.59 207 ALA H C 1
ATOM 13652 O O . ALA H 1 228 ? -27.779 32.594 70.014 1.00 39.98 207 ALA H O 1
ATOM 13654 N N . PHE H 1 229 ? -27.121 31.835 67.996 1.00 30.29 208 PHE H N 1
ATOM 13655 C CA . PHE H 1 229 ? -28.315 31.032 67.761 1.00 30.45 208 PHE H CA 1
ATOM 13656 C C . PHE H 1 229 ? -28.344 29.832 68.702 1.00 29.61 208 PHE H C 1
ATOM 13657 O O . PHE H 1 229 ? -29.380 29.510 69.284 1.00 28.61 208 PHE H O 1
ATOM 13665 N N . LEU H 1 230 ? -27.199 29.172 68.838 1.00 28.03 209 LEU H N 1
ATOM 13666 C CA . LEU H 1 230 ? -27.088 27.974 69.662 1.00 33.07 209 LEU H CA 1
ATOM 13667 C C . LEU H 1 230 ? -27.288 28.283 71.142 1.00 32.76 209 LEU H C 1
ATOM 13668 O O . LEU H 1 230 ? -27.881 27.490 71.874 1.00 31.19 209 LEU H O 1
ATOM 13673 N N . ALA H 1 231 ? -26.791 29.436 71.577 1.00 32.89 210 ALA H N 1
ATOM 13674 C CA . ALA H 1 231 ? -26.927 29.854 72.968 1.00 37.69 210 ALA H CA 1
ATOM 13675 C C . ALA H 1 231 ? -28.382 30.157 73.309 1.00 38.91 210 ALA H C 1
ATOM 13676 O O . ALA H 1 231 ? -28.876 29.765 74.366 1.00 41.82 210 ALA H O 1
ATOM 13678 N N . ALA H 1 232 ? -29.065 30.852 72.404 1.00 40.62 211 ALA H N 1
ATOM 13679 C CA . ALA H 1 232 ? -30.469 31.200 72.596 1.00 43.26 211 ALA H CA 1
ATOM 13680 C C . ALA H 1 232 ? -31.359 29.963 72.513 1.00 45.67 211 ALA H C 1
ATOM 13681 O O . ALA H 1 232 ? -32.521 29.990 72.917 1.00 46.85 211 ALA H O 1
ATOM 13683 N N . THR H 1 233 ? -30.799 28.882 71.983 1.00 47.01 212 THR H N 1
ATOM 13684 C CA . THR H 1 233 ? -31.524 27.632 71.813 1.00 48.85 212 THR H CA 1
ATOM 13685 C C . THR H 1 233 ? -31.137 26.645 72.916 1.00 50.83 212 THR H C 1
ATOM 13686 O O . THR H 1 233 ? -31.833 25.659 73.164 1.00 51.61 212 THR H O 1
ATOM 13690 N N . GLY H 1 234 ? -30.022 26.926 73.582 1.00 49.12 213 GLY H N 1
ATOM 13691 C CA . GLY H 1 234 ? -29.583 26.125 74.709 1.00 47.64 213 GLY H CA 1
ATOM 13692 C C . GLY H 1 234 ? -28.778 24.901 74.320 1.00 47.51 213 GLY H C 1
ATOM 13693 O O . GLY H 1 234 ? -28.607 23.984 75.122 1.00 51.04 213 GLY H O 1
ATOM 13694 N N . CYS H 1 235 ? -28.281 24.882 73.088 1.00 44.93 214 CYS H N 1
ATOM 13695 C CA . CYS H 1 235 ? -27.474 23.764 72.615 1.00 44.28 214 CYS H CA 1
ATOM 13696 C C . CYS H 1 235 ? -26.098 24.229 72.150 1.00 41.33 214 CYS H C 1
ATOM 13697 O O . CYS H 1 235 ? -25.566 23.733 71.157 1.00 39.59 214 CYS H O 1
ATOM 13700 N N . LEU H 1 236 ? -25.525 25.182 72.878 1.00 40.55 215 LEU H N 1
ATOM 13701 C CA . LEU H 1 236 ? -24.194 25.688 72.566 1.00 40.07 215 LEU H CA 1
ATOM 13702 C C . LEU H 1 236 ? -23.107 24.753 73.085 1.00 45.74 215 LEU H C 1
ATOM 13703 O O . LEU H 1 236 ? -22.207 24.358 72.344 1.00 50.61 215 LEU H O 1
ATOM 13708 N N . ASN H 1 237 ? -23.197 24.407 74.365 1.00 44.80 216 ASN H N 1
ATOM 13709 C CA . ASN H 1 237 ? -22.193 23.567 75.005 1.00 47.62 216 ASN H CA 1
ATOM 13710 C C . ASN H 1 237 ? -22.642 22.117 75.147 1.00 53.37 216 ASN H C 1
ATOM 13711 O O . ASN H 1 237 ? -23.837 21.826 75.186 1.00 55.18 216 ASN H O 1
ATOM 13716 N N . SER H 1 238 ? -21.672 21.211 75.224 1.00 55.86 217 SER H N 1
ATOM 13717 C CA . SER H 1 238 ? -21.956 19.792 75.396 1.00 60.50 217 SER H CA 1
ATOM 13718 C C . SER H 1 238 ? -21.742 19.360 76.841 1.00 67.39 217 SER H C 1
ATOM 13719 O O . SER H 1 238 ? -20.636 18.982 77.228 1.00 71.43 217 SER H O 1
#

Radius of gyration: 48.31 Å; Cα contacts (8 Å, |Δi|>4): 3451; chains: 8; bounding box: 93×123×152 Å

B-factor: mean 38.13, std 13.63, range [6.05, 157.36]

Sequence (1743 aa):
GMYFAAGSKLVIIGDSITDAGRDKGIGGEGLFNAHGSGYVALLNAHLFARFPERRLRLVNQGNSGNTVRDLAARWQNDVFGLKPDYVAMMIGINDVWRQFDLPLMTDRHVCPEEYEKTLDELVARTAPTVKGMILLTPYFIEPNREDAMRARMDVYGDLMRRVAERHGCLLVDVQGAFDRYLQHYHPAQLAWDRIHPNLAGHQVIANAFLAATGCLNSGMYFAAGSKLVIIGDSITDAGRDKGIGGEGLFNAHGSGYVALLNAHLFARFPERRLRLVNQGNSGNTVRDLAARWQNDVFGLKPDYVAMMIGINDVWRQFDLPLMTDRHVCPEEYEKTLDELVARTAPTVKGMILLTPYFIEPNREDAMRARMDVYGDLMRRVAERHGCLLVDVQGAFDRYLQHYHPAQLAWDRIHPNLAGHQVIANAFLAATGCLNSGMYFAAGSKLVIIGDSITDAGRDKGIGGEGLFNAHGSGYVALLNAHLFARFPERRLRLVNQGNSGNTVRDLAARWQNDVFGLKPDYVAMMIGINDVWRQFDLPLMTDRHVCPEEYEKTLDELVARTAPTVKGMILLTPYFIEPNREDAMRARMDVYGDLMRRVAERHGCLLVDVQGAFDRYLQHYHPAQLAWDRIHPNLAGHQVIANAFLAATGCLNSGMYFAAGSKLVIIGDSITDAGRDKGIGGEGLFNAHGSGYVALLNAHLFARFPERRLRLVNQGNSGNTVRDLAARWQNDVFGLKPDYVAMMIGINDVWRQFDLPLMTDRHVCPEEYEKTLDELVARTAPTVKGMILLTPYFIEPNREDAMRARMDVYGDLMRRVAERHGCLLVDVQGAFDRYLQHYHPAQLAWDRIHPNLAGHQVIANAFLAATGCLNSGMYFAAGSKLVIIGDSITDAGRDKGIGGEGLFNAHGSGYVALLNAHLFARFPERRLRLVNQGNSGNTVRDLAARWQNNDVFGLKPDYVAMMIGINDVWRQFDLPLMTDRHVCPEEYEKTLDELVARTAPTVKGMILLTPYFIEPNREDAMRARMDVYGDLMRRVAERHGCLLVDVQGAFDRYLQHYHPAQLAWDRIHPNLAGHQVIANAFLAATGCLNSGMYFAAGSKLVIIGDSITDAGRDKGIGGEGLFNAHGSGYVALLNAHLFARFPERRLRLVNQGNSGNTVRDLAARWQNDVFGLKPDYVAMMIGINDVWRQFDLPLMTDRHVCPEEYEKTLDELVARTAPTVKGMILLTPYFIEPNREDAMRARMDVYGDLMRRVAERHGCLLVDVQGAFDRYLQHYHPAQLAWDRIHPNLAGHQVIANAFLAATGCLNSMYFAAGSKLVIIGDSITDAGRDKGIGGEGLFNAHGSGYVALLNAHLFARFPERRLRLVNQGNSGNTVRDLAARWQNDVFGLKPDYVAMMIGINDVWRQFDLPLMTDRHVCPEEYEKTLDELVARTAPTVKGMILLTPYFIEPNREDAMRARMDVYGDLMRRVAERHGCLLVDVQGAFDRYLQHYHPAQLAWDRIHPNLAGHQVIANAFLAATGCLNSGMYFAAGSKLVIIGDSITDAGRDKGIGGEGLFNAHGSGYVALLNAHLFARFPERRLRLVNQGNSGNTVRDLAARWQNDVFGLKPDYVAMMIGINDVWRQFDLPLMTDRHVCPEEYEKTLDELVARTAPTVKGMILLTPYFIEPNREDAMRARMDVYGDLMRRVAERHGCLLVDVQGAFDRYLQHYHPAQLAWDRIHPNLAGHQVIANAFLAATGCLNS

Solvent-accessible surface area: 64938 Å² total; per-residue (Å²): 1,140,60,3,37,66,53,4,27,5,0,0,0,0,2,24,3,0,4,22,58,20,71,107,76,62,33,0,50,49,123,132,83,7,25,14,77,0,0,0,7,2,0,26,0,6,4,36,20,23,40,10,101,78,142,14,128,8,0,0,12,0,28,64,43,15,12,0,94,57,0,41,92,35,0,110,114,32,0,44,39,45,166,11,46,10,0,0,0,0,0,0,2,10,1,0,6,27,30,26,17,56,40,139,94,102,128,114,28,1,72,38,139,56,0,43,155,25,0,34,78,3,0,40,116,0,30,112,82,17,145,10,8,0,0,0,4,2,0,3,0,1,59,25,24,72,6,53,0,1,5,46,2,9,23,0,5,34,25,0,90,82,0,3,85,114,62,70,18,45,38,1,48,0,15,14,9,0,29,141,7,20,37,46,13,22,2,9,11,6,4,66,21,6,1,76,14,62,44,2,0,16,12,8,0,0,15,16,0,0,55,38,0,40,1,36,63,71,106,51,70,2,41,58,50,5,24,4,0,0,0,0,0,22,3,0,5,19,60,19,66,102,79,60,31,0,36,23,66,143,78,10,24,12,76,0,0,0,6,1,0,24,0,6,5,21,21,25,36,12,94,72,96,10,51,4,0,0,12,0,30,72,40,18,14,0,100,58,0,42,93,32,0,112,113,30,0,44,49,44,168,17,44,9,0,0,0,0,0,0,1,9,1,0,45,54,27,72,67,66,76,168,61,96,111,144,23,2,62,30,135,59,0,51,154,20,0,24,63,0,0,44,110,0,18,111,101,17,136,9,4,0,0,0,1,2,0,4,0,23,64,70,18,71,38,67,13,1,4,44,2,11,22,0,6,27,21,0,75,81,4,1,84,154,56,71,15,44,45,1,54,0,14,13,7,0,31,148,6,19,40,54,37,130,4,53,53,7,4,171,59,84,0,83,18,64,44,3,0,17,11,9,0,0,14,13,0,0,56,38,2,41,1,38,66,78,123,39,73,1,36,68,52,4,26,3,0,1,0,0,1,25,3,0,8,19,61,15,68,140,75,59,44,0,54,48,126,130,85,7,25,14,79,0,0,0,6,1,0,25,0,8,7,36,22,24,37,10,91,73,146,12,119,5,1,0,12,0,42,73,42,19,15,0,97,58,0,40,92,39,0,103,118,31,0,48,48,41,170,17,47,10,0,0,0,0,0,0,3,10,1,0,7,31,29,30,6,14,28,25,12,85,113,98,21,0,67,32,122,62,0,31,119,18,0,36,86,5,0,47,122,0,17,115,94,23,136,9,6,0,0,0,8,2,0,2,0,0,66,34,132,136,9,57,0,3,40,67,1,34,70,0,12,59,14,0,86,89,1,0,124,148,61,70,19,46,49,2,76,0,15,13,10,0,43,148,7,20,139,73,12,23,1,10,14,6,3,72,19,5,1,73,14,67,43,3,0,18,12,8,0,0,15,14,1,0,57,40,4,48,3,35,70,85,115,39,71,2,40,66,55,4,24,4,0,1,0,0,0,22,3,0,5,20,60,19,64,101,79,66,30,0,13,21,60,127,86,7,25,12,78,0,0,0,8,2,0,22,0,8,5,23,21,22,33,9,92,77,94,10,28,5,0,0,14,0,34,76,43,18,12,0,101,56,0,40,91,34,3,117,118,28,0,48,51,43,176,16,53,7,0,0,0,0,0,0,2,8,0,0,47,52,31,79,70,75,69,163,65,88,129,152,31,0,54,22,123,52,0,62,157,19,0,34,84,0,0,44,121,0,22,107,86,18,132,10,7,0,0,0,2,2,0,4,0,22,72,74,136,151,37,68,14,2,40,72,1,36,67,0,6,52,31,0,61,88,0,1,114,130,62,73,21,51,41,1,65,0,18,15,9,0,43,147,6,22,142,69,34,130,6,51,55,6,3,173,58,77,1,81,15,62,44,3,0,17,13,8,0,0,15,14,0,0,57,38,3,47,2,35,60,72,119,39,75,2,37,67,51,6,29,2,0,0,0,0,1,23,2,0,7,21,63,19,68,101,78,61,31,0,54,49,134,122,86,6,25,14,75,0,0,0,6,1,0,26,0,9,5,33,22,24,38,10,97,66,146,10,123,5,0,0,15,0,31,66,35,18,12,0,98,60,0,47,95,34,5,111,110,28,0,42,40,46,168,9,44,9,0,0,0,0,0,0,2,9,1,0,6,8,31,22,8,17,29,24,27,92,126,106,33,0,60,40,137,50,0,45,130,24,0,29,92,12,0,40,148,0,32,114,82,18,145,13,6,1,0,0,3,1,0,4,0,1,60,28,21,68,8,55,0,1,5,46,2,11,24,0,6,32,28,0,86,88,0,3,90,108,56,69,19,47,40,1,43,0,14,12,11,0,34,141,7,14,36,46,12,22,2,9,12,8,3,69,21,5,1,74,14,63,42,2,0,17,12,9,0,0,15,14,2,0,60,38,2,46,0,36,60,82,126,39,74,3,38,64,55,2,16,8,0,0,0,0,1,24,3,0,4,24,60,18,66,109,77,74,34,0,58,50,155,159,80,5,28,12,86,0,0,0,25,30,0,28,58,24,8,106,86,108,30,76,127,71,181,17,114,8,1,0,16,0,28,69,47,18,18,0,98,64,0,39,88,33,1,103,110,28,0,52,58,47,134,11,40,10,0,0,0,0,0,0,3,11,1,0,6,42,32,27,9,29,25,26,7,96,98,124,35,2,58,40,140,40,0,35,132,17,0,36,93,2,0,34,108,0,26,113,81,21,138,10,5,0,0,0,8,2,0,3,0,0,69,37,132,140,9,59,1,2,38,70,1,35,66,0,10,59,18,0,84,109,0,0,120,133,61,70,17,47,51,2,76,0,16,13,14,0,46,150,48,21,143,134,74,20,2,10,37,6,4,113,18,5,1,73,15,70,105,43,0,17,62,19,0,0,54,16,1,0,56,42,4,46,0,64,118,106,82,75,3,42,66,53,3,27,3,0,0,0,0,1,27,3,0,7,20,60,17,69,105,71,89,33,0,52,46,161,169,81,8,26,14,84,0,0,0,24,31,0,30,58,23,6,103,85,111,32,81,120,73,180,11,122,6,1,0,11,0,29,66,42,17,11,0,92,60,0,42,91,38,7,110,113,31,0,37,52,45,137,7,42,11,0,0,0,0,1,0,2,11,1,0,45,46,31,73,66,64,75,159,90,84,127,133,33,1,64,36,125,53,0,39,141,26,0,28,90,8,0,42,132,0,30,115,64,20,140,9,7,0,0,0,2,2,0,4,0,22,64,68,24,69,37,64,13,0,6,44,2,11,23,0,5,35,33,0,89,94,0,4,88,114,58,71,19,47,39,2,45,0,16,11,11,0,31,140,49,10,32,107,116,129,4,55,81,4,4,235,58,80,2,85,17,66,105,45,0,18,65,22,0,0,52,16,0,1,58,39,5,53,0,63,125,103,3,159,70,2,39,64,52,6,27,2,0,1,0,0,0,17,2,0,7,22,64,18,65,94,80,57,32,0,25,24,59,130,89,6,28,9,73,0,1,0,6,1,0,24,0,8,7,23,22,28,41,11,92,76,90,10,34,7,0,0,11,0,32,74,43,20,16,0,98,57,0,47,95,40,8,100,117,30,0,44,53,38,171,13,53,2,0,0,0,0,0,0,1,5,0,0,45,64,27,78,67,62,71,161,76,99,114,141,22,1,62,38,120,39,0,39,108,18,0,30,114,15,0,37,152,0,32,124,86,15,135,16,8,0,0,0,2,1,0,4,0,26,71,69,133,146,37,68,16,3,38,67,1,34,61,0,4,50,23,0,90,97,0,1,139,152,64,70,21,46,44,1,66,0,16,12,10,0,48,150,5,19,143,73,32,129,4,52,53,5,3,170,60,81,0,80,15,63,42,4,0,17,11,8,0,0,15,14,1,0,58,39,3,46,1,31,68,81

Foldseek 3Di:
DQLDAAQFEEEEEEACLQVQPADCVVQFDDDPRSRHLFLQVVLVVLCCVQPVVSNYHYGGHYYHLDALVNCLVCCVCNPVVVQGQEYEYEHDLSLLVCCPVVVPPPVPHQDLVNLLVSLLVSCVVVLVSHNAYEYEQAAFLDLPCPPPSRVSSVSSRVSSVVSCVVSVHQYQDLHVLSNVVVVPDHCVQFDPRRHHGDRVSSVSVNLSVCVSSVNNDD/DFQDAAQFEEEEEEACLQVQPADPVVQFDDDPRSRHQFLQVVLVVLCCVVPVVSNYHYGRHYYHLDALVVCLVCVVPNPVVVVGQEYEYEHDQSLLVCCPVVVVCVVPHQDLVNLLVSLLVSCVVPAVSHSAYEYEQAAFLDQPCPPPSRVRSVSSSVSNVVSCVVSVHQYQDLHVLSNVVVVPHHCVQFDPRRHHGDRVSSVSRNLSVCVSSVNNDD/DFLDAAQFEEEEEEACLQVQPADVVDLLADDPRSRHQFLQVVLVCLCCVVPVVSNYHYGGHYYHLDALVNCLVCVCCNPVVVPGQEYEYEHDQNLLVCCPVVVPPPVVHCDQVSRLVSLLVSCVVPAVVHNAYEYEQAAFLDLPCVPPSNVSSVSNSVSNVVSCVVSVHQYQDLHVLSNVVVVPPRCVQFDPRRHHGDHVSSVSSNLSVCVSRVNNDD/DFLDAAPFEEEEEEACQQPQPADPVQQFDDDPRQRHQFLQVVLVVLCCVQPVVSNYHYGRHYYHLDALVNCLVCVVCNPVVVQGQEYEYEHDQNLLVCCPVVVVPPVSHQDLVNLLVSLLVSCVVPVVRHNAYEYEQAAFLDLPCPPPSRVSSVSSRVSNVVSCVVSVHQYQDLRVLSNVVVVPPHCVQFDPRRHHGDRVSSVSSNLSVCVSSVNNDD/DFQDAAQFEEEEEEACLQVQPADPVQQFDDDPRSRHQFLQVVLVVLCCVPPVVSNYHYGGHYYHLDALVNCLVCVCCNPVVVQGQEYEYEHDLSLLCCCPVVVPPPVVHDDLVNLLVSLLVSCVVCLVSHNAYEYEQAAFLDLPCPPPSRVVSVVNSVSSVVSCVVSVHQYQDLHVLSNVVCVPDHCVQFDPRRHHGDRVSSVSVNLSVCVSSVNNDD/DFQDAAQFEEEEEEACLQVQPADPVALQADDPRSRHQFLQVVLVVLCCVPPVVRNYHYGRHYYHLDALVNCLVCCCPNPVVVQGQEYEYEHDQNLLVCCPVVVPVVVPRCDLVNLLVSLLVSCVVPVVSHNAYEYEQAAFLDLPCPPPSRVSSVSSSVSNVVSCVVSVHQYQDLHVLSNVVVVPDHCVQFDPRRHHGDHVSSVSNNLSVCVSRVNNDD/DQDAAQFEEEEEEACLQVQPADPVVQQDDDPRSRHQFLQVVLVVLCCVVPVVSNYHYGGHYYHLDALVNCLVCCCCNPVVVQGQEYEYEHDLSLLVCCPVVVPVPPVHQDLVNLLVSLLVSCVVCLVRHNAYEYEQAAFLDLPCPPPSRVVSVSNRVSNVVSCVVSVHQYQDLHVLSNVVVVPHHCVQFDPRRHDGDRVSSVSSNQSVCVSSVNRDD/DQLDAAQFEEEEEEACLQPQPADPVVLFDDDPRSRHQFLQVVLVVLCCVQPVRSNYHYGGHYYHLDALVNCLVCVVCNPVVVQGQEYEYEHDLNLLVCCPVPVPPVVVRDDLVNRLVSLLVSCVVCQVSHPAYEYEQAAFLDLPCPPPSRVRSVSSRVSVVVSCVVSVHQYQDLHVLSNVVVVPPPCVQFDPRRHHGDHVSSVSSNLSVCVSSVNNDD